Protein 7CHU (pdb70)

Secondary structure (DSSP, 8-state):
--EEPPPBSSTHHHHHH-SSPPTTEEEEB-SSGGGTTEEEEEETTEEEEEEE--GGGHHHHHHHHHHHGGG-EEGGGGT---EEEEE-HHHHHHHHHTS---SBT-TT--EEEEE-SEEEEE-S-EEE-SSSEEEEESSTTTEEEEE---SS-EEEEE--SSTTS-EES-EEEEEEEE-TT-S-EEEEEESEES-EEEEEEEES-SS-SEEEES-EEEEEES-EEES--BGGGTB-SEEEE-TTTS--EEEEEES-EEES-SS-SEEEE-TTSSS--BS-EEES-EEE-S-TTSSSTT--SS-SEEE-SBS-EEES-EEEEESS-SEEE-SSS-EEES-EEEEESS-SEEE-TT--S-EEES-EEE--STT--SB---SS--EEE---TT--EEEEETTEEEEEETTEEEEEES-EEETTEEEESSTTS-EEEEEE-SSTTTSEEEEEE---SSTTEEEPPEEEEEE-SS-EEESS-EEPPPB-GGGPPTTEEEEETTTTEEEEE-TTS-EEEBPB-/--EEPPPBSSTHHHHHH-SS--TTEEEEBSSSGGGTTEEEEEETTEEEEEEE-SSTHHHHHHHHHHHHGGG-EEGGGGT---EEEEE-HHHHHHHHHTS---SBT-TT--EEEEE-SEEEEE-S-EEE-STTEEEEESSTTTEEEEE---SS-EEEEE--SSTTS-EES-EEEEEEEEEEEES-EEEEEESEES-EEEEEEEEEESS-SEEEES-EEEEEES-EEES--BGGGTB-SEEEE-TTTS--EEEEEES-EEES-SS-SEEEE-TTSSS--B--EEES-EEE-S-TTSSSTT--SS-SEEE-SBS-EEES-EEEEESS-SEEE-SSS-EEES-EEEEESS-SEEE-TT--S-EEES-EEE-PPTT--SB---SS--EEE---TT--EEEEETTEEEEEETTEEEEEES-EEETTEEEES-TTS-EEEEEE-SSTTTSEEEEEE---SSTTEEEPPEEEEEEETTEEEESS-EEPPPB-STTPPTTEEEEETTTTEEEEE-TTS-EEEBPB-/--EEPPPBS-SHHHHHH-SS--TTEEEEB-SSGGGTT-EEEEETTEEEE-SS---SHHHHHHHHHHHHGGG-EEGGGGT---EEEEE-HHHHHHHHHTS---SBT-TT--EEEEE-SEEEEE-S-EEE-STTEEEEESSTTTEEEEE---SS-EEEEE--SSTTS-EES-EEEEEEEE-TT-S-EEEEEESEES-EEEEEEEES-SS-SEEEES-EEEEEES-EEES--BGGGTB-SEEEE-TTTS--EEEEEES-EEES-SS-SEEEE-TTSSS--B--EEES-EEE-S-TT-SSTT--SS-SEEE-SBS-EEES-EEEEESS-SEEE-SSS-EEES-EEEEESS-SEEE-TT--S-EEES-EEE--STT--SB---SS--EEE---TT--EEEEETTEEEEEETTEEEEEES-EEETTEEEESSTTS-EEEEEE-SSTTTSEEEEEE---SSTTEEEPPEEEEEEETTEEEESS-EEPPPB-GGGPPTTEEEEETTTTEEEEE-TTS-EEEBPB-

Solvent-accessible surface area: 47754 Å² total; per-residue (Å²): 195,70,117,28,23,84,24,15,46,39,101,75,46,3,67,115,72,42,107,120,26,106,109,0,2,3,0,0,0,16,99,45,60,150,32,22,7,0,0,17,21,40,27,134,43,99,45,37,49,1,8,40,6,19,43,149,2,3,66,56,0,41,85,24,1,37,36,24,71,41,50,26,33,7,0,98,60,75,46,7,134,16,77,23,109,50,73,1,10,108,12,0,33,69,0,5,93,47,10,117,11,50,33,65,65,13,50,13,57,9,6,31,0,17,0,8,50,4,25,4,58,0,53,61,71,0,32,0,43,85,0,6,2,17,0,20,1,2,6,8,6,0,0,2,0,42,0,55,5,88,112,18,53,10,0,0,38,0,22,3,83,64,80,97,54,34,0,7,17,0,0,0,22,20,0,13,0,18,0,79,103,40,45,0,20,0,0,11,0,63,30,0,10,10,0,14,4,33,9,0,0,0,28,72,0,30,15,12,0,0,39,0,23,10,0,69,19,0,7,0,20,0,0,19,0,4,35,0,5,35,65,100,152,77,57,1,0,0,21,0,47,0,0,108,63,34,21,0,30,8,0,0,0,8,2,0,8,0,44,18,3,38,3,1,5,0,47,0,17,8,111,19,39,191,117,67,0,10,17,0,0,0,6,0,0,10,0,28,5,77,25,85,101,49,48,78,45,96,9,31,101,10,12,12,0,39,0,3,1,28,14,1,0,0,4,4,0,25,0,36,3,1,23,26,8,0,0,56,1,98,8,50,23,0,0,1,0,0,0,1,0,77,36,3,50,9,51,0,0,24,6,40,52,102,3,69,11,0,0,4,2,0,0,0,0,42,116,44,3,118,81,72,16,1,11,21,53,35,110,44,40,8,2,13,0,0,0,5,49,66,14,36,4,7,0,0,3,63,42,4,4,1,0,26,3,46,43,53,0,0,2,0,2,0,0,15,65,46,58,87,68,40,30,0,10,84,0,104,34,4,0,0,0,1,19,0,0,16,58,64,118,30,0,0,3,0,3,0,6,96,44,51,61,84,90,82,25,97,24,113,28,68,52,0,5,12,0,0,37,56,0,14,36,4,58,22,4,5,16,9,58,47,25,73,27,106,59,9,64,69,12,0,3,1,0,6,53,90,60,58,101,4,22,0,27,22,59,109,32,67,51,53,63,3,34,48,106,181,22,134,18,17,81,24,13,46,35,98,77,44,2,73,110,69,36,98,112,30,108,99,0,4,3,0,0,0,44,107,34,60,168,70,22,0,2,0,23,19,43,50,133,60,113,49,51,54,4,3,50,5,72,69,47,34,0,6,61,0,13,75,54,3,14,26,24,65,41,53,16,33,6,0,55,62,70,47,6,120,10,72,24,112,55,73,1,10,108,14,0,38,68,0,10,100,51,19,119,15,46,29,55,58,16,43,13,50,8,5,30,0,12,0,3,40,5,25,0,55,0,52,58,79,0,30,0,53,70,0,4,3,18,0,20,3,2,7,8,8,0,0,2,0,45,0,53,4,91,110,18,56,12,0,0,34,0,24,2,56,72,77,89,69,35,0,10,13,0,0,0,18,23,0,12,0,17,0,76,103,35,37,0,19,0,0,12,0,66,32,0,9,10,0,16,4,36,8,0,1,0,32,70,0,28,9,11,0,0,38,0,25,11,0,69,16,0,7,0,19,0,0,21,0,4,29,0,4,42,70,102,115,72,49,2,0,0,19,0,46,0,0,109,64,40,23,0,29,9,0,0,0,9,3,0,9,0,46,17,3,47,3,1,5,0,44,0,17,6,109,20,32,187,98,69,1,10,18,1,0,0,8,0,0,12,0,28,5,68,23,85,98,52,44,76,48,102,7,32,101,10,12,11,0,37,0,4,1,30,12,1,0,0,6,7,0,29,0,35,4,1,23,27,7,0,0,57,0,100,8,49,22,0,0,1,4,0,0,1,0,77,40,4,51,9,49,0,1,23,6,36,53,104,3,69,9,1,0,3,1,0,1,1,0,42,112,46,4,121,82,71,16,1,11,21,52,33,111,43,38,9,2,13,0,1,3,5,53,67,12,36,3,8,0,0,3,60,45,4,4,1,0,26,6,49,45,53,0,0,1,0,4,0,0,14,63,47,60,85,72,36,29,0,12,80,1,100,38,3,0,0,0,1,14,0,1,17,57,61,124,33,0,0,2,0,1,0,6,97,48,52,61,83,82,78,27,101,24,111,29,64,50,0,5,13,0,1,42,60,0,14,39,2,60,20,3,7,14,9,56,47,23,73,26,104,57,9,68,64,13,0,2,1,0,7,54,91,52,52,101,3,20,2,22,32,66,112,32,60,58,66,72,4,33,40,119,174,59,138,24,37,74,25,14,44,38,87,81,46,2,68,110,76,46,98,119,29,120,98,0,16,0,0,0,0,15,79,35,31,81,45,0,1,8,4,26,54,39,41,128,51,114,41,59,116,24,101,156,29,19,21,0,0,1,3,8,1,16,25,52,1,37,20,20,83,51,41,18,32,6,0,94,63,71,48,7,132,16,73,27,115,56,72,1,10,108,11,0,33,70,0,8,94,50,14,117,12,50,37,58,64,14,49,15,53,8,6,29,0,12,0,8,52,4,26,3,60,0,51,59,72,0,31,0,42,76,0,5,3,13,0,20,3,5,8,8,7,0,0,2,0,52,0,53,5,91,111,17,54,11,0,0,35,0,18,3,81,67,68,87,65,31,0,11,16,0,0,0,16,17,0,14,0,18,0,76,100,36,43,0,20,0,0,10,1,54,28,0,9,10,0,18,3,38,9,1,1,0,31,74,0,25,8,10,0,0,38,0,26,9,0,66,18,0,7,0,19,0,0,20,0,3,34,0,4,40,66,104,105,70,51,2,0,0,19,0,48,0,0,112,62,43,23,0,30,9,0,0,0,9,2,0,9,0,44,18,3,45,3,1,4,0,46,0,16,7,111,19,30,187,97,68,1,11,17,0,0,0,6,0,0,11,0,31,5,79,24,88,96,50,46,80,44,98,8,32,99,11,11,12,0,39,0,4,0,28,12,1,0,0,6,4,0,28,0,39,4,1,24,24,7,0,0,52,1,97,9,49,24,0,0,2,3,0,0,1,0,78,38,4,52,10,49,0,1,24,6,37,52,102,3,65,11,2,2,4,1,0,0,0,0,43,114,42,2,117,82,69,14,1,10,22,48,29,110,43,38,8,2,12,0,1,0,4,51,66,10,35,3,6,0,0,4,54,45,4,4,1,0,26,5,49,42,54,0,0,2,0,4,0,0,16,62,49,62,78,78,34,27,0,11,83,0,106,38,6,0,0,0,1,19,0,2,21,62,58,121,34,0,0,3,0,2,0,6,97,48,47,57,82,86,80,42,87,19,118,29,69,53,0,5,14,0,0,41,61,0,14,40,2,62,20,4,6,14,8,57,46,24,75,24,107,63,8,57,76,15,0,4,1,0,6,50,94,58,57,98,4,19,1,23,22,57,100,29,73,55,62,60,4,37,44,115

Sequence (1551 aa):
KTRWLNPVATFADIATTYPNPQHGDTVMVTDDGENSGSVYRYENGQWNLTQKHNDLAIADVQNKIGILKTIAVNVKEFGTKGDGVTDDTVAIQNAINSIVSSLNNASGQGGIVYFPTGTYKVTSKITINKSNIRLVGAGMSATCIKSTITNGNPVFEFVPSDTAQRLCFVGIEKMCIDGQNNDCIGVSLKKISLGRFLDFGVRYCANHGLYIEEVWDTNIIGLYNTDNGDLARNKHGVYIYNGTSDNSNRLLFIACHFEANNGSHVYFDSTGNRRRNGNNQFIGCKFHGKDPSALPGNNPNTPHMYLDGDVTYVMNCYFYQCNNDFIKVKGDRNKIIGCDFYNCTGYFVNLTGTSMLNVIDGCSGQYFGSGLAPFNNPTNENFFCSDFIGENRKLGWNRSYILDQGGRLALFQNVYRSGANFIQPKGTNASFGIQIADNTVDGVAFVGANASGTDNSNVTLTTLLNVTLDGIKPKVPITFTPVTASSTLNNSLFVDSADNKLKFKDNTGTVKIVTLTKTRWLNPVATFADIATTYPNPQHGDTVMVTDDGENSGSVYRYENGQWNLTQKHNDLAIADVQNKIGILKTIAVNVKEFGTKGDGVTDDTVAIQNAINSIVSSLNNASGQGGIVYFPTGTYKVTSKITINKSNIRLVGAGMSATCIKSTITNGNPVFEFVPSDTAQRLCFVGIEKMCIDGQNNDCIGVSLKKISLGRFLDFGVRYCANHGLYIEEVWDTNIIGLYNTDNGDLARNKHGVYIYNGTSDNSNRLLFIACHFEANNGSHVYFDSTGNRRRNGNNQFIGCKFHGKDPSALPGNNPNTPHMYLDGDVTYVMNCYFYQCNNDFIKVKGDRNKIIGCDFYNCTGYFVNLTGTSMLNVIDGCSGQYFGSGLAPFNNPTNENFFCSDFIGENRKLGWNRSYILDQGGRLALFQNVYRSGANFIQPKGTNASFGIQIADNTVDGVAFVGANASGTDNSNVTLTTLLNVTLDGIKPKVPITFTPVTASSTLNNSLFVDSADNKLKFKDNTGTVKIVTLTKTRWLNPVATFADIATTYPNPQHGDTVMVTDDGENSGSVYRYENGQWNLTQKHNDLAIADVQNKIGILKTIAVNVKEFGTKGDGVTDDTVAIQNAINSIVSSLNNASGQGGIVYFPTGTYKVTSKITINKSNIRLVGAGMSATCIKSTITNGNPVFEFVPSDTAQRLCFVGIEKMCIDGQNNDCIGVSLKKISLGRFLDFGVRYCANHGLYIEEVWDTNIIGLYNTDNGDLARNKHGVYIYNGTSDNSNRLLFIACHFEANNGSHVYFDSTGNRRRNGNNQFIGCKFHGKDPSALPGNNPNTPHMYLDGDVTYVMNCYFYQCNNDFIKVKGDRNKIIGCDFYNCTGYFVNLTGTSMLNVIDGCSGQYFGSGLAPFNNPTNENFFCSDFIGENRKLGWNRSYILDQGGRLALFQNVYRSGANFIQPKGTNASFGIQIADNTVDGVAFVGANASGTDNSNVTLTTLLNVTLDGIKPKVPITFTPVTASSTLNNSLFVDSADNKLKFKDNTGTVKIVTLT

CATH classification: 2.160.20.10

B-factor: mean 23.27, std 11.7, range [5.63, 89.53]

InterPro domains:
  IPR011050 Pectin lyase fold/virulence factor [SSF51126] (277-668)
  IPR012334 Pectin lyase fold [G3DSA:2.160.20.10] (277-721)
  IPR024535 Rhamnogalacturonase A/B/Epimerase-like, pectate lyase domain [PF12708] (279-363)

Radius of gyration: 38.85 Å; Cα contacts (8 Å, |Δi|>4): 5286; chains: 3; bounding box: 82×87×131 Å

Structure (mmCIF, N/CA/C/O backbone):
data_7CHU
#
_entry.id   7CHU
#
_cell.length_a   63.842
_cell.length_b   150.808
_cell.length_c   84.707
_cell.angle_alpha   90.000
_cell.angle_beta   95.140
_cell.angle_gamma   90.000
#
_symmetry.space_group_name_H-M   'P 1 21 1'
#
loop_
_entity.id
_entity.type
_entity.pdbx_description
1 polymer 'Putative pectin lyase'
2 water water
#
loop_
_atom_site.group_PDB
_atom_site.id
_atom_site.type_symbol
_atom_site.label_atom_id
_atom_site.label_alt_id
_atom_site.label_comp_id
_atom_site.label_asym_id
_atom_site.label_entity_id
_atom_site.label_seq_id
_atom_site.pdbx_PDB_ins_code
_atom_site.Cartn_x
_atom_site.Cartn_y
_atom_site.Cartn_z
_atom_site.occupancy
_atom_site.B_iso_or_equiv
_atom_site.auth_seq_id
_atom_site.auth_comp_id
_atom_site.auth_asym_id
_atom_site.auth_atom_id
_atom_site.pdbx_PDB_model_num
ATOM 1 N N . LYS A 1 3 ? 63.272 31.611 66.387 1.00 52.57 3 LYS A N 1
ATOM 2 C CA . LYS A 1 3 ? 63.842 32.818 66.975 1.00 54.41 3 LYS A CA 1
ATOM 3 C C . LYS A 1 3 ? 62.971 33.338 68.106 1.00 53.79 3 LYS A C 1
ATOM 4 O O . LYS A 1 3 ? 63.475 33.945 69.054 1.00 58.08 3 LYS A O 1
ATOM 10 N N . THR A 1 4 ? 61.658 33.127 67.996 1.00 53.78 4 THR A N 1
ATOM 11 C CA . THR A 1 4 ? 60.717 33.544 69.030 1.00 54.30 4 THR A CA 1
ATOM 12 C C . THR A 1 4 ? 59.696 32.438 69.260 1.00 54.71 4 THR A C 1
ATOM 13 O O . THR A 1 4 ? 59.190 31.836 68.303 1.00 53.83 4 THR A O 1
ATOM 17 N N . ARG A 1 5 ? 59.401 32.173 70.536 1.00 47.02 5 ARG A N 1
ATOM 18 C CA . ARG A 1 5 ? 58.402 31.176 70.926 1.00 47.87 5 ARG A CA 1
ATOM 19 C C . ARG A 1 5 ? 57.583 31.744 72.084 1.00 45.03 5 ARG A C 1
ATOM 20 O O . ARG A 1 5 ? 58.053 31.805 73.226 1.00 44.75 5 ARG A O 1
ATOM 28 N N . TRP A 1 6 ? 56.356 32.159 71.782 1.00 38.12 6 TRP A N 1
ATOM 29 C CA . TRP A 1 6 ? 55.494 32.764 72.786 1.00 37.28 6 TRP A CA 1
ATOM 30 C C . TRP A 1 6 ? 54.961 31.700 73.742 1.00 41.12 6 TRP A C 1
ATOM 31 O O . TRP A 1 6 ? 54.365 30.704 73.317 1.00 41.27 6 TRP A O 1
ATOM 42 N N . LEU A 1 7 ? 55.172 31.904 75.034 1.00 40.68 7 LEU A N 1
ATOM 43 C CA . LEU A 1 7 ? 54.597 31.001 76.019 1.00 43.68 7 LEU A CA 1
ATOM 44 C C . LEU A 1 7 ? 53.360 31.638 76.652 1.00 41.00 7 LEU A C 1
ATOM 45 O O . LEU A 1 7 ? 53.060 32.819 76.440 1.00 37.47 7 LEU A O 1
ATOM 50 N N . ASN A 1 8 ? 52.624 30.828 77.418 1.00 40.09 8 ASN A N 1
ATOM 51 C CA . ASN A 1 8 ? 51.449 31.344 78.108 1.00 38.93 8 ASN A CA 1
ATOM 52 C C . ASN A 1 8 ? 51.875 32.403 79.118 1.00 37.01 8 ASN A C 1
ATOM 53 O O . ASN A 1 8 ? 52.900 32.241 79.795 1.00 40.02 8 ASN A O 1
ATOM 58 N N . PRO A 1 9 ? 51.130 33.497 79.236 1.00 33.26 9 PRO A N 1
ATOM 59 C CA . PRO A 1 9 ? 51.515 34.553 80.176 1.00 34.87 9 PRO A CA 1
ATOM 60 C C . PRO A 1 9 ? 51.498 34.041 81.605 1.00 38.95 9 PRO A C 1
ATOM 61 O O . PRO A 1 9 ? 50.913 33.002 81.910 1.00 45.04 9 PRO A O 1
ATOM 65 N N . VAL A 1 10 ? 52.149 34.801 82.486 1.00 38.84 10 VAL A N 1
ATOM 66 C CA . VAL A 1 10 ? 52.136 34.560 83.921 1.00 43.55 10 VAL A CA 1
ATOM 67 C C . VAL A 1 10 ? 51.774 35.875 84.594 1.00 46.18 10 VAL A C 1
ATOM 68 O O . VAL A 1 10 ? 51.715 36.925 83.953 1.00 37.53 10 VAL A O 1
ATOM 72 N N . ALA A 1 11 ? 51.510 35.803 85.904 1.00 45.69 11 ALA A N 1
ATOM 73 C CA . ALA A 1 11 ? 51.015 36.971 86.631 1.00 50.18 11 ALA A CA 1
ATOM 74 C C . ALA A 1 11 ? 52.134 37.945 86.988 1.00 49.27 11 ALA A C 1
ATOM 75 O O . ALA A 1 11 ? 51.976 39.160 86.836 1.00 46.61 11 ALA A O 1
ATOM 77 N N . THR A 1 12 ? 53.255 37.439 87.499 1.00 51.11 12 THR A N 1
ATOM 78 C CA . THR A 1 12 ? 54.329 38.269 88.025 1.00 49.62 12 THR A CA 1
ATOM 79 C C . THR A 1 12 ? 55.661 37.818 87.454 1.00 48.44 12 THR A C 1
ATOM 80 O O . THR A 1 12 ? 55.815 36.691 86.974 1.00 51.25 12 THR A O 1
ATOM 84 N N . PHE A 1 13 ? 56.637 38.723 87.538 1.00 47.66 13 PHE A N 1
ATOM 85 C CA . PHE A 1 13 ? 57.979 38.395 87.079 1.00 50.64 13 PHE A CA 1
ATOM 86 C C . PHE A 1 13 ? 58.513 37.164 87.798 1.00 54.30 13 PHE A C 1
ATOM 87 O O . PHE A 1 13 ? 59.112 36.280 87.173 1.00 48.33 13 PHE A O 1
ATOM 95 N N . ALA A 1 14 ? 58.268 37.075 89.110 1.00 53.45 14 ALA A N 1
ATOM 96 C CA . ALA A 1 14 ? 58.730 35.930 89.888 1.00 52.75 14 ALA A CA 1
ATOM 97 C C . ALA A 1 14 ? 58.127 34.616 89.395 1.00 56.82 14 ALA A C 1
ATOM 98 O O . ALA A 1 14 ? 58.764 33.562 89.522 1.00 55.44 14 ALA A O 1
ATOM 100 N N . ASP A 1 15 ? 56.913 34.648 88.829 1.00 55.78 15 ASP A N 1
ATOM 101 C CA . ASP A 1 15 ? 56.291 33.418 88.338 1.00 54.23 15 ASP A CA 1
ATOM 102 C C . ASP A 1 15 ? 56.933 32.891 87.060 1.00 53.37 15 ASP A C 1
ATOM 103 O O . ASP A 1 15 ? 56.614 31.770 86.648 1.00 53.47 15 ASP A O 1
ATOM 108 N N . ILE A 1 16 ? 57.819 33.662 86.428 1.00 54.46 16 ILE A N 1
ATOM 109 C CA . ILE A 1 16 ? 58.468 33.204 85.205 1.00 46.81 16 ILE A CA 1
ATOM 110 C C . ILE A 1 16 ? 59.346 31.993 85.486 1.00 51.65 16 ILE A C 1
ATOM 111 O O . ILE A 1 16 ? 59.307 30.996 84.754 1.00 50.30 16 ILE A O 1
ATOM 116 N N . ALA A 1 17 ? 60.170 32.075 86.540 1.00 56.82 17 ALA A N 1
ATOM 117 C CA . ALA A 1 17 ? 61.101 30.995 86.872 1.00 56.74 17 ALA A CA 1
ATOM 118 C C . ALA A 1 17 ? 60.367 29.744 87.341 1.00 56.24 17 ALA A C 1
ATOM 119 O O . ALA A 1 17 ? 60.733 28.622 86.967 1.00 57.64 17 ALA A O 1
ATOM 121 N N . THR A 1 18 ? 59.324 29.919 88.152 1.00 51.88 18 THR A N 1
ATOM 122 C CA . THR A 1 18 ? 58.591 28.777 88.678 1.00 57.10 18 THR A CA 1
ATOM 123 C C . THR A 1 18 ? 57.724 28.095 87.622 1.00 57.20 18 THR A C 1
ATOM 124 O O . THR A 1 18 ? 57.482 26.887 87.729 1.00 62.23 18 THR A O 1
ATOM 128 N N . THR A 1 19 ? 57.261 28.821 86.599 1.00 53.23 19 THR A N 1
ATOM 129 C CA . THR A 1 19 ? 56.399 28.204 85.596 1.00 50.57 19 THR A CA 1
ATOM 130 C C . THR A 1 19 ? 57.197 27.557 84.472 1.00 52.25 19 THR A C 1
ATOM 131 O O . THR A 1 19 ? 56.779 26.529 83.920 1.00 50.84 19 THR A O 1
ATOM 135 N N . TYR A 1 20 ? 58.343 28.135 84.117 1.00 54.01 20 TYR A N 1
ATOM 136 C CA . TYR A 1 20 ? 59.197 27.586 83.069 1.00 56.84 20 TYR A CA 1
ATOM 137 C C . TYR A 1 20 ? 60.615 27.499 83.611 1.00 62.65 20 TYR A C 1
ATOM 138 O O . TYR A 1 20 ? 61.410 28.437 83.456 1.00 60.65 20 TYR A O 1
ATOM 147 N N . PRO A 1 21 ? 60.970 26.377 84.250 1.00 70.25 21 PRO A N 1
ATOM 148 C CA . PRO A 1 21 ? 62.343 26.219 84.745 1.00 69.64 21 PRO A CA 1
ATOM 149 C C . PRO A 1 21 ? 63.319 25.899 83.641 1.00 70.53 21 PRO A C 1
ATOM 150 O O . PRO A 1 21 ? 64.524 25.962 83.856 1.00 73.81 21 PRO A O 1
ATOM 154 N N . ASN A 1 22 ? 62.824 25.580 82.462 1.00 72.70 22 ASN A N 1
ATOM 155 C CA . ASN A 1 22 ? 63.606 25.026 81.355 1.00 72.24 22 ASN A CA 1
ATOM 156 C C . ASN A 1 22 ? 63.544 25.929 80.127 1.00 68.98 22 ASN A C 1
ATOM 157 O O . ASN A 1 22 ? 63.243 25.467 79.022 1.00 69.03 22 ASN A O 1
ATOM 162 N N . PRO A 1 23 ? 63.833 27.228 80.276 1.00 68.39 23 PRO A N 1
ATOM 163 C CA . PRO A 1 23 ? 63.583 28.146 79.159 1.00 67.40 23 PRO A CA 1
ATOM 164 C C . PRO A 1 23 ? 64.616 27.974 78.055 1.00 69.44 23 PRO A C 1
ATOM 165 O O . PRO A 1 23 ? 65.816 27.836 78.310 1.00 71.15 23 PRO A O 1
ATOM 169 N N . GLN A 1 24 ? 64.130 27.965 76.819 1.00 69.08 24 GLN A N 1
ATOM 170 C CA . GLN A 1 24 ? 64.966 27.851 75.634 1.00 65.47 24 GLN A CA 1
ATOM 171 C C . GLN A 1 24 ? 65.258 29.236 75.064 1.00 65.61 24 GLN A C 1
ATOM 172 O O . GLN A 1 24 ? 64.669 30.246 75.469 1.00 65.10 24 GLN A O 1
ATOM 178 N N . HIS A 1 25 ? 66.191 29.279 74.115 1.00 61.59 25 HIS A N 1
ATOM 179 C CA . HIS A 1 25 ? 66.499 30.536 73.449 1.00 62.19 25 HIS A CA 1
ATOM 180 C C . HIS A 1 25 ? 65.318 30.968 72.590 1.00 55.14 25 HIS A C 1
ATOM 181 O O . HIS A 1 25 ? 64.810 30.191 71.774 1.00 58.35 25 HIS A O 1
ATOM 188 N N . GLY A 1 26 ? 64.885 32.213 72.771 1.00 54.76 26 GLY A N 1
ATOM 189 C CA . GLY A 1 26 ? 63.777 32.757 72.023 1.00 56.13 26 GLY A CA 1
ATOM 190 C C . GLY A 1 26 ? 62.443 32.676 72.723 1.00 52.24 26 GLY A C 1
ATOM 191 O O . GLY A 1 26 ? 61.472 33.271 72.234 1.00 46.70 26 GLY A O 1
ATOM 192 N N . ASP A 1 27 ? 62.363 31.960 73.844 1.00 50.58 27 ASP A N 1
ATOM 193 C CA . ASP A 1 27 ? 61.125 31.901 74.605 1.00 49.87 27 ASP A CA 1
ATOM 194 C C . ASP A 1 27 ? 60.721 33.298 75.054 1.00 47.42 27 ASP A C 1
ATOM 195 O O . ASP A 1 27 ? 61.549 34.078 75.537 1.00 46.95 27 ASP A O 1
ATOM 200 N N . THR A 1 28 ? 59.439 33.613 74.882 1.00 44.11 28 THR A N 1
ATOM 201 C CA . THR A 1 28 ? 58.916 34.948 75.124 1.00 40.58 28 THR A CA 1
ATOM 202 C C . THR A 1 28 ? 57.635 34.822 75.934 1.00 39.75 28 THR A C 1
ATOM 203 O O . THR A 1 28 ? 56.756 34.021 75.591 1.00 40.36 28 THR A O 1
ATOM 207 N N . VAL A 1 29 ? 57.556 35.572 77.035 1.00 36.57 29 VAL A N 1
ATOM 208 C CA . VAL A 1 29 ? 56.409 35.539 77.936 1.00 36.59 29 VAL A CA 1
ATOM 209 C C . VAL A 1 29 ? 56.105 36.955 78.388 1.00 37.18 29 VAL A C 1
ATOM 210 O O . VAL A 1 29 ? 57.016 37.763 78.605 1.00 38.51 29 VAL A O 1
ATOM 214 N N . MET A 1 30 ? 54.817 37.246 78.537 1.00 29.93 30 MET A N 1
ATOM 215 C CA . MET A 1 30 ? 54.358 38.490 79.130 1.00 33.37 30 MET A CA 1
ATOM 216 C C . MET A 1 30 ? 53.905 38.214 80.555 1.00 34.10 30 MET A C 1
ATOM 217 O O . MET A 1 30 ? 53.294 37.176 80.831 1.00 29.32 30 MET A O 1
ATOM 222 N N . VAL A 1 31 ? 54.189 39.141 81.459 1.00 36.56 31 VAL A N 1
ATOM 223 C CA . VAL A 1 31 ? 53.601 39.087 82.785 1.00 44.31 31 VAL A CA 1
ATOM 224 C C . VAL A 1 31 ? 52.530 40.168 82.865 1.00 42.71 31 VAL A C 1
ATOM 225 O O . VAL A 1 31 ? 52.714 41.287 82.364 1.00 38.50 31 VAL A O 1
ATOM 229 N N . THR A 1 32 ? 51.383 39.803 83.438 1.00 44.13 32 THR A N 1
ATOM 230 C CA . THR A 1 32 ? 50.132 40.502 83.199 1.00 45.75 32 THR A CA 1
ATOM 231 C C . THR A 1 32 ? 49.493 41.133 84.429 1.00 47.73 32 THR A C 1
ATOM 232 O O . THR A 1 32 ? 48.669 42.037 84.266 1.00 44.03 32 THR A O 1
ATOM 236 N N . ASP A 1 33 ? 49.831 40.689 85.637 1.00 49.55 33 ASP A N 1
ATOM 237 C CA . ASP A 1 33 ? 49.289 41.243 86.877 1.00 53.23 33 ASP A CA 1
ATOM 238 C C . ASP A 1 33 ? 50.407 41.461 87.886 1.00 53.79 33 ASP A C 1
ATOM 239 O O . ASP A 1 33 ? 50.382 40.952 89.008 1.00 56.29 33 ASP A O 1
ATOM 244 N N . ASP A 1 34 ? 51.421 42.222 87.472 1.00 55.00 34 ASP A N 1
ATOM 245 C CA . ASP A 1 34 ? 52.567 42.570 88.302 1.00 51.16 34 ASP A CA 1
ATOM 246 C C . ASP A 1 34 ? 52.527 44.036 88.724 1.00 51.81 34 ASP A C 1
ATOM 247 O O . ASP A 1 34 ? 53.570 44.620 89.029 1.00 53.71 34 ASP A O 1
ATOM 252 N N . GLY A 1 35 ? 51.344 44.648 88.726 1.00 53.20 35 GLY A N 1
ATOM 253 C CA . GLY A 1 35 ? 51.193 46.027 89.156 1.00 55.08 35 GLY A CA 1
ATOM 254 C C . GLY A 1 35 ? 51.653 47.046 88.137 1.00 56.41 35 GLY A C 1
ATOM 255 O O . GLY A 1 35 ? 51.118 47.108 87.028 1.00 59.32 35 GLY A O 1
ATOM 256 N N . GLU A 1 36 ? 52.635 47.868 88.523 1.00 62.45 36 GLU A N 1
ATOM 257 C CA . GLU A 1 36 ? 53.296 48.761 87.576 1.00 62.03 36 GLU A CA 1
ATOM 258 C C . GLU A 1 36 ? 53.912 47.994 86.416 1.00 61.49 36 GLU A C 1
ATOM 259 O O . GLU A 1 36 ? 53.894 48.468 85.270 1.00 62.36 36 GLU A O 1
ATOM 265 N N . ASN A 1 37 ? 54.462 46.819 86.692 1.00 56.57 37 ASN A N 1
ATOM 266 C CA . ASN A 1 37 ? 55.172 46.080 85.665 1.00 53.14 37 ASN A CA 1
ATOM 267 C C . ASN A 1 37 ? 54.250 45.257 84.769 1.00 48.62 37 ASN A C 1
ATOM 268 O O . ASN A 1 37 ? 54.750 44.507 83.926 1.00 42.29 37 ASN A O 1
ATOM 273 N N . SER A 1 38 ? 52.932 45.370 84.912 1.00 47.75 38 SER A N 1
ATOM 274 C CA . SER A 1 38 ? 52.046 44.623 84.030 1.00 46.69 38 SER A CA 1
ATOM 275 C C . SER A 1 38 ? 52.278 45.043 82.583 1.00 41.64 38 SER A C 1
ATOM 276 O O . SER A 1 38 ? 52.536 46.215 82.291 1.00 40.72 38 SER A O 1
ATOM 279 N N . GLY A 1 39 ? 52.217 44.067 81.677 1.00 41.50 39 GLY A N 1
ATOM 280 C CA . GLY A 1 39 ? 52.467 44.296 80.267 1.00 38.00 39 GLY A CA 1
ATOM 281 C C . GLY A 1 39 ? 53.904 44.107 79.835 1.00 35.50 39 GLY A C 1
ATOM 282 O O . GLY A 1 39 ? 54.176 44.100 78.631 1.00 31.39 39 GLY A O 1
ATOM 283 N N . SER A 1 40 ? 54.829 43.935 80.775 1.00 38.66 40 SER A N 1
ATOM 284 C CA . SER A 1 40 ? 56.220 43.705 80.419 1.00 34.28 40 SER A CA 1
ATOM 285 C C . SER A 1 40 ? 56.374 42.353 79.741 1.00 35.62 40 SER A C 1
ATOM 286 O O . SER A 1 40 ? 55.732 41.369 80.125 1.00 34.31 40 SER A O 1
ATOM 289 N N . VAL A 1 41 ? 57.212 42.324 78.705 1.00 33.27 41 VAL A N 1
ATOM 290 C CA . VAL A 1 41 ? 57.452 41.142 77.887 1.00 35.00 41 VAL A CA 1
ATOM 291 C C . VAL A 1 41 ? 58.931 40.797 78.018 1.00 42.20 41 VAL A C 1
ATOM 292 O O . VAL A 1 41 ? 59.796 41.660 77.817 1.00 42.46 41 VAL A O 1
ATOM 296 N N . TYR A 1 42 ? 59.222 39.549 78.374 1.00 42.09 42 TYR A N 1
ATOM 297 C CA . TYR A 1 42 ? 60.587 39.117 78.627 1.00 47.27 42 TYR A CA 1
ATOM 298 C C . TYR A 1 42 ? 60.965 38.051 77.614 1.00 46.76 42 TYR A C 1
ATOM 299 O O . TYR A 1 42 ? 60.141 37.206 77.242 1.00 41.99 42 TYR A O 1
ATOM 308 N N . ARG A 1 43 ? 62.205 38.117 77.144 1.00 46.21 43 ARG A N 1
ATOM 309 C CA . ARG A 1 43 ? 62.722 37.163 76.177 1.00 45.98 43 ARG A CA 1
ATOM 310 C C . ARG A 1 43 ? 63.958 36.499 76.757 1.00 52.00 43 ARG A C 1
ATOM 311 O O . ARG A 1 43 ? 64.858 37.185 77.251 1.00 49.04 43 ARG A O 1
ATOM 319 N N . TYR A 1 44 ? 63.995 35.172 76.707 1.00 51.81 44 TYR A N 1
ATOM 320 C CA . TYR A 1 44 ? 65.130 34.435 77.254 1.00 60.15 44 TYR A CA 1
ATOM 321 C C . TYR A 1 44 ? 66.242 34.458 76.217 1.00 60.83 44 TYR A C 1
ATOM 322 O O . TYR A 1 44 ? 66.225 33.692 75.249 1.00 57.77 44 TYR A O 1
ATOM 331 N N . GLU A 1 45 ? 67.205 35.354 76.416 1.00 61.94 45 GLU A N 1
ATOM 332 C CA . GLU A 1 45 ? 68.350 35.505 75.533 1.00 67.57 45 GLU A CA 1
ATOM 333 C C . GLU A 1 45 ? 69.599 35.012 76.247 1.00 72.60 45 GLU A C 1
ATOM 334 O O . GLU A 1 45 ? 69.805 35.306 77.431 1.00 69.36 45 GLU A O 1
ATOM 340 N N . ASN A 1 46 ? 70.426 34.258 75.517 1.00 74.60 46 ASN A N 1
ATOM 341 C CA . ASN A 1 46 ? 71.647 33.662 76.056 1.00 77.15 46 ASN A CA 1
ATOM 342 C C . ASN A 1 46 ? 71.350 32.840 77.307 1.00 75.18 46 ASN A C 1
ATOM 343 O O . ASN A 1 46 ? 71.124 31.627 77.216 1.00 74.86 46 ASN A O 1
ATOM 348 N N . GLY A 1 47 ? 71.339 33.488 78.477 1.00 70.91 47 GLY A N 1
ATOM 349 C CA . GLY A 1 47 ? 71.082 32.779 79.719 1.00 72.78 47 GLY A CA 1
ATOM 350 C C . GLY A 1 47 ? 70.276 33.520 80.774 1.00 73.44 47 GLY A C 1
ATOM 351 O O . GLY A 1 47 ? 70.182 33.059 81.916 1.00 70.37 47 GLY A O 1
ATOM 352 N N . GLN A 1 48 ? 69.698 34.665 80.420 1.00 71.32 48 GLN A N 1
ATOM 353 C CA . GLN A 1 48 ? 68.833 35.430 81.307 1.00 66.88 48 GLN A CA 1
ATOM 354 C C . GLN A 1 48 ? 67.471 35.627 80.650 1.00 65.09 48 GLN A C 1
ATOM 355 O O . GLN A 1 48 ? 67.301 35.452 79.439 1.00 62.75 48 GLN A O 1
ATOM 361 N N . TRP A 1 49 ? 66.497 36.012 81.467 1.00 59.32 49 TRP A N 1
ATOM 362 C CA . TRP A 1 49 ? 65.266 36.613 80.973 1.00 58.16 49 TRP A CA 1
ATOM 363 C C . TRP A 1 49 ? 65.499 38.113 80.833 1.00 55.31 49 TRP A C 1
ATOM 364 O O . TRP A 1 49 ? 65.841 38.786 81.811 1.00 54.03 49 TRP A O 1
ATOM 375 N N . ASN A 1 50 ? 65.330 38.637 79.624 1.00 53.24 50 ASN A N 1
ATOM 376 C CA . ASN A 1 50 ? 65.612 40.037 79.337 1.00 54.25 50 ASN A CA 1
ATOM 377 C C . ASN A 1 50 ? 64.317 40.755 78.991 1.00 51.39 50 ASN A C 1
ATOM 378 O O . ASN A 1 50 ? 63.560 40.290 78.133 1.00 48.09 50 ASN A O 1
ATOM 383 N N . LEU A 1 51 ? 64.070 41.885 79.650 1.00 45.80 51 LEU A N 1
ATOM 384 C CA . LEU A 1 51 ? 62.943 42.730 79.280 1.00 47.74 51 LEU A CA 1
ATOM 385 C C . LEU A 1 51 ? 63.180 43.306 77.890 1.00 48.27 51 LEU A C 1
ATOM 386 O O . LEU A 1 51 ? 64.170 44.006 77.665 1.00 52.66 51 LEU A O 1
ATOM 391 N N . THR A 1 52 ? 62.285 43.009 76.954 1.00 48.88 52 THR A N 1
ATOM 392 C CA . THR A 1 52 ? 62.408 43.509 75.586 1.00 47.01 52 THR A CA 1
ATOM 393 C C . THR A 1 52 ? 61.265 44.416 75.158 1.00 49.07 52 THR A C 1
ATOM 394 O O . THR A 1 52 ? 61.489 45.342 74.367 1.00 46.13 52 THR A O 1
ATOM 398 N N . GLN A 1 53 ? 60.041 44.175 75.630 1.00 40.35 53 GLN A N 1
ATOM 399 C CA . GLN A 1 53 ? 58.895 44.947 75.165 1.00 42.60 53 GLN A CA 1
ATOM 400 C C . GLN A 1 53 ? 57.976 45.239 76.341 1.00 41.43 53 GLN A C 1
ATOM 401 O O . GLN A 1 53 ? 58.053 44.595 77.390 1.00 36.43 53 GLN A O 1
ATOM 407 N N . LYS A 1 54 ? 57.103 46.230 76.161 1.00 38.30 54 LYS A N 1
ATOM 408 C CA . LYS A 1 54 ? 56.216 46.638 77.243 1.00 38.67 54 LYS A CA 1
ATOM 409 C C . LYS A 1 54 ? 54.985 47.321 76.673 1.00 39.35 54 LYS A C 1
ATOM 410 O O . LYS A 1 54 ? 55.102 48.223 75.841 1.00 38.16 54 LYS A O 1
ATOM 416 N N . HIS A 1 55 ? 53.814 46.897 77.129 1.00 32.60 55 HIS A N 1
ATOM 417 C CA . HIS A 1 55 ? 52.566 47.582 76.829 1.00 37.10 55 HIS A CA 1
ATOM 418 C C . HIS A 1 55 ? 52.195 48.501 77.993 1.00 37.30 55 HIS A C 1
ATOM 419 O O . HIS A 1 55 ? 51.962 48.028 79.112 1.00 39.59 55 HIS A O 1
ATOM 426 N N . ASN A 1 56 ? 52.123 49.809 77.729 1.00 41.53 56 ASN A N 1
ATOM 427 C CA . ASN A 1 56 ? 51.753 50.799 78.739 1.00 43.73 56 ASN A CA 1
ATOM 428 C C . ASN A 1 56 ? 50.280 51.159 78.569 1.00 40.17 56 ASN A C 1
ATOM 429 O O . ASN A 1 56 ? 49.900 51.752 77.549 1.00 42.14 56 ASN A O 1
ATOM 434 N N . ASP A 1 57 ? 49.466 50.821 79.583 1.00 30.54 57 ASP A N 1
ATOM 435 C CA . ASP A 1 57 ? 48.042 51.148 79.579 1.00 34.48 57 ASP A CA 1
ATOM 436 C C . ASP A 1 57 ? 47.811 52.655 79.565 1.00 38.62 57 ASP A C 1
ATOM 437 O O . ASP A 1 57 ? 46.831 53.126 78.969 1.00 36.06 57 ASP A O 1
ATOM 442 N N . LEU A 1 58 ? 48.691 53.431 80.209 1.00 39.03 58 LEU A N 1
ATOM 443 C CA . LEU A 1 58 ? 48.469 54.872 80.277 1.00 43.25 58 LEU A CA 1
ATOM 444 C C . LEU A 1 58 ? 48.882 55.608 79.004 1.00 37.95 58 LEU A C 1
ATOM 445 O O . LEU A 1 58 ? 48.535 56.782 78.855 1.00 41.80 58 LEU A O 1
ATOM 450 N N . ALA A 1 59 ? 49.576 54.950 78.070 1.00 40.17 59 ALA A N 1
ATOM 451 C CA . ALA A 1 59 ? 49.900 55.563 76.781 1.00 42.99 59 ALA A CA 1
ATOM 452 C C . ALA A 1 59 ? 48.772 55.465 75.756 1.00 40.41 59 ALA A C 1
ATOM 453 O O . ALA A 1 59 ? 48.771 56.219 74.773 1.00 39.24 59 ALA A O 1
ATOM 455 N N . ILE A 1 60 ? 47.811 54.563 75.957 1.00 38.60 60 ILE A N 1
ATOM 456 C CA . ILE A 1 60 ? 46.798 54.328 74.934 1.00 38.01 60 ILE A CA 1
ATOM 457 C C . ILE A 1 60 ? 45.907 55.553 74.743 1.00 40.24 60 ILE A C 1
ATOM 458 O O . ILE A 1 60 ? 45.406 55.803 73.634 1.00 37.50 60 ILE A O 1
ATOM 463 N N . ALA A 1 61 ? 45.698 56.341 75.802 1.00 37.14 61 ALA A N 1
ATOM 464 C CA . ALA A 1 61 ? 44.928 57.574 75.673 1.00 35.66 61 ALA A CA 1
ATOM 465 C C . ALA A 1 61 ? 45.532 58.505 74.631 1.00 38.14 61 ALA A C 1
ATOM 466 O O . ALA A 1 61 ? 44.811 59.082 73.811 1.00 38.29 61 ALA A O 1
ATOM 468 N N . ASP A 1 62 ? 46.855 58.669 74.650 1.00 38.43 62 ASP A N 1
ATOM 469 C CA . ASP A 1 62 ? 47.497 59.571 73.704 1.00 38.16 62 ASP A CA 1
ATOM 470 C C . ASP A 1 62 ? 47.408 59.033 72.282 1.00 39.38 62 ASP A C 1
ATOM 471 O O . ASP A 1 62 ? 47.137 59.790 71.339 1.00 42.70 62 ASP A O 1
ATOM 476 N N . VAL A 1 63 ? 47.625 57.727 72.107 1.00 36.44 63 VAL A N 1
ATOM 477 C CA . VAL A 1 63 ? 47.468 57.108 70.796 1.00 35.44 63 VAL A CA 1
ATOM 478 C C . VAL A 1 63 ? 46.062 57.345 70.256 1.00 35.05 63 VAL A C 1
ATOM 479 O O . VAL A 1 63 ? 45.872 57.536 69.047 1.00 34.14 63 VAL A O 1
ATOM 483 N N . GLN A 1 64 ? 45.065 57.376 71.146 1.00 33.43 64 GLN A N 1
ATOM 484 C CA . GLN A 1 64 ? 43.676 57.580 70.751 1.00 33.92 64 GLN A CA 1
ATOM 485 C C . GLN A 1 64 ? 43.455 58.935 70.099 1.00 32.60 64 GLN A C 1
ATOM 486 O O . GLN A 1 64 ? 42.562 59.070 69.252 1.00 32.52 64 GLN A O 1
ATOM 492 N N . ASN A 1 65 ? 44.225 59.954 70.495 1.00 34.18 65 ASN A N 1
ATOM 493 C CA . ASN A 1 65 ? 44.091 61.269 69.870 1.00 34.93 65 ASN A CA 1
ATOM 494 C C . ASN A 1 65 ? 44.427 61.212 68.378 1.00 32.35 65 ASN A C 1
ATOM 495 O O . ASN A 1 65 ? 43.785 61.886 67.561 1.00 32.32 65 ASN A O 1
ATOM 500 N N . LYS A 1 66 ? 45.425 60.419 67.998 1.00 30.34 66 LYS A N 1
ATOM 501 C CA . LYS A 1 66 ? 45.710 60.259 66.578 1.00 32.54 66 LYS A CA 1
ATOM 502 C C . LYS A 1 66 ? 44.533 59.619 65.856 1.00 32.27 66 LYS A C 1
ATOM 503 O O . LYS A 1 66 ? 44.166 60.044 64.747 1.00 26.42 66 LYS A O 1
ATOM 509 N N . ILE A 1 67 ? 43.929 58.596 66.470 1.00 29.99 67 ILE A N 1
ATOM 510 C CA . ILE A 1 67 ? 42.772 57.946 65.866 1.00 27.19 67 ILE A CA 1
ATOM 511 C C . ILE A 1 67 ? 41.660 58.957 65.636 1.00 28.38 67 ILE A C 1
ATOM 512 O O . ILE A 1 67 ? 41.053 59.011 64.559 1.00 23.56 67 ILE A O 1
ATOM 517 N N . GLY A 1 68 ? 41.355 59.751 66.658 1.00 26.79 68 GLY A N 1
ATOM 518 C CA . GLY A 1 68 ? 40.259 60.696 66.536 1.00 28.88 68 GLY A CA 1
ATOM 519 C C . GLY A 1 68 ? 40.461 61.666 65.392 1.00 26.31 68 GLY A C 1
ATOM 520 O O . GLY A 1 68 ? 39.497 62.075 64.740 1.00 27.76 68 GLY A O 1
ATOM 521 N N . ILE A 1 69 ? 41.714 62.037 65.130 1.00 24.79 69 ILE A N 1
ATOM 522 C CA . ILE A 1 69 ? 42.018 62.896 63.993 1.00 24.90 69 ILE A CA 1
ATOM 523 C C . ILE A 1 69 ? 41.720 62.175 62.686 1.00 23.55 69 ILE A C 1
ATOM 524 O O . ILE A 1 69 ? 41.101 62.742 61.775 1.00 23.83 69 ILE A O 1
ATOM 529 N N . LEU A 1 70 ? 42.173 60.920 62.563 1.00 24.45 70 LEU A N 1
ATOM 530 C CA . LEU A 1 70 ? 41.914 60.146 61.352 1.00 24.04 70 LEU A CA 1
ATOM 531 C C . LEU A 1 70 ? 40.424 60.044 61.067 1.00 25.46 70 LEU A C 1
ATOM 532 O O . LEU A 1 70 ? 40.007 60.088 59.903 1.00 21.09 70 LEU A O 1
ATOM 537 N N . LYS A 1 71 ? 39.609 59.926 62.119 1.00 22.40 71 LYS A N 1
ATOM 538 C CA . LYS A 1 71 ? 38.169 59.765 61.967 1.00 28.37 71 LYS A CA 1
ATOM 539 C C . LYS A 1 71 ? 37.460 61.028 61.491 1.00 27.53 71 LYS A C 1
ATOM 540 O O . LYS A 1 71 ? 36.265 60.955 61.201 1.00 29.04 71 LYS A O 1
ATOM 546 N N . THR A 1 72 ? 38.137 62.182 61.417 1.00 26.96 72 THR A N 1
ATOM 547 C CA . THR A 1 72 ? 37.466 63.388 60.933 1.00 25.83 72 THR A CA 1
ATOM 548 C C . THR A 1 72 ? 37.276 63.398 59.418 1.00 27.02 72 THR A C 1
ATOM 549 O O . THR A 1 72 ? 36.657 64.332 58.892 1.00 25.76 72 THR A O 1
ATOM 553 N N . ILE A 1 73 ? 37.799 62.391 58.713 1.00 26.20 73 ILE A N 1
ATOM 554 C CA . ILE A 1 73 ? 37.692 62.348 57.259 1.00 28.25 73 ILE A CA 1
ATOM 555 C C . ILE A 1 73 ? 36.259 62.048 56.826 1.00 27.76 73 ILE A C 1
ATOM 556 O O . ILE A 1 73 ? 35.802 62.534 55.789 1.00 24.53 73 ILE A O 1
ATOM 561 N N . ALA A 1 74 ? 35.529 61.251 57.607 1.00 23.59 74 ALA A N 1
ATOM 562 C CA . ALA A 1 74 ? 34.194 60.825 57.205 1.00 21.64 74 ALA A CA 1
ATOM 563 C C . ALA A 1 74 ? 33.569 60.015 58.326 1.00 23.64 74 ALA A C 1
ATOM 564 O O . ALA A 1 74 ? 34.267 59.409 59.145 1.00 23.90 74 ALA A O 1
ATOM 566 N N . VAL A 1 75 ? 32.239 60.025 58.357 1.00 18.97 75 VAL A N 1
ATOM 567 C CA . VAL A 1 75 ? 31.474 59.092 59.165 1.00 17.48 75 VAL A CA 1
ATOM 568 C C . VAL A 1 75 ? 31.317 57.822 58.345 1.00 19.08 75 VAL A C 1
ATOM 569 O O . VAL A 1 75 ? 30.712 57.846 57.272 1.00 19.16 75 VAL A O 1
ATOM 573 N N . ASN A 1 76 ? 31.869 56.720 58.842 1.00 16.44 76 ASN A N 1
ATOM 574 C CA . ASN A 1 76 ? 31.769 55.415 58.203 1.00 15.17 76 ASN A CA 1
ATOM 575 C C . ASN A 1 76 ? 30.527 54.705 58.725 1.00 18.23 76 ASN A C 1
ATOM 576 O O . ASN A 1 76 ? 30.371 54.535 59.945 1.00 16.24 76 ASN A O 1
ATOM 581 N N . VAL A 1 77 ? 29.635 54.301 57.812 1.00 15.06 77 VAL A N 1
ATOM 582 C CA . VAL A 1 77 ? 28.412 53.614 58.235 1.00 12.85 77 VAL A CA 1
ATOM 583 C C . VAL A 1 77 ? 28.734 52.336 59.004 1.00 17.26 77 VAL A C 1
ATOM 584 O O . VAL A 1 77 ? 27.928 51.886 59.819 1.00 15.57 77 VAL A O 1
ATOM 588 N N . LYS A 1 78 ? 29.919 51.756 58.803 1.00 15.43 78 LYS A N 1
ATOM 589 C CA . LYS A 1 78 ? 30.262 50.553 59.563 1.00 16.30 78 LYS A CA 1
ATOM 590 C C . LYS A 1 78 ? 30.344 50.837 61.061 1.00 17.59 78 LYS A C 1
ATOM 591 O O . LYS A 1 78 ? 30.142 49.932 61.877 1.00 16.09 78 LYS A O 1
ATOM 597 N N . GLU A 1 79 ? 30.660 52.081 61.437 1.00 18.82 79 GLU A N 1
ATOM 598 C CA . GLU A 1 79 ? 30.641 52.475 62.839 1.00 18.52 79 GLU A CA 1
ATOM 599 C C . GLU A 1 79 ? 29.272 52.320 63.466 1.00 19.70 79 GLU A C 1
ATOM 600 O O . GLU A 1 79 ? 29.161 52.307 64.698 1.00 16.72 79 GLU A O 1
ATOM 606 N N . PHE A 1 80 ? 28.222 52.263 62.663 1.00 13.46 80 PHE A N 1
ATOM 607 C CA . PHE A 1 80 ? 26.862 52.251 63.180 1.00 18.62 80 PHE A CA 1
ATOM 608 C C . PHE A 1 80 ? 26.195 50.900 62.999 1.00 19.62 80 PHE A C 1
ATOM 609 O O . PHE A 1 80 ? 24.991 50.768 63.246 1.00 20.80 80 PHE A O 1
ATOM 617 N N . GLY A 1 81 ? 26.958 49.890 62.586 1.00 19.56 81 GLY A N 1
ATOM 618 C CA . GLY A 1 81 ? 26.483 48.523 62.580 1.00 22.18 81 GLY A CA 1
ATOM 619 C C . GLY A 1 81 ? 26.037 47.951 61.248 1.00 21.76 81 GLY A C 1
ATOM 620 O O . GLY A 1 81 ? 25.373 46.907 61.248 1.00 18.71 81 GLY A O 1
ATOM 621 N N . THR A 1 82 ? 26.379 48.574 60.117 1.00 17.82 82 THR A N 1
ATOM 622 C CA . THR A 1 82 ? 26.090 47.949 58.825 1.00 16.96 82 THR A CA 1
ATOM 623 C C . THR A 1 82 ? 26.874 46.654 58.690 1.00 18.40 82 THR A C 1
ATOM 624 O O . THR A 1 82 ? 28.012 46.551 59.155 1.00 18.99 82 THR A O 1
ATOM 628 N N . LYS A 1 83 ? 26.277 45.664 58.038 1.00 18.63 83 LYS A N 1
ATOM 629 C CA . LYS A 1 83 ? 27.016 44.460 57.665 1.00 20.59 83 LYS A CA 1
ATOM 630 C C . LYS A 1 83 ? 27.466 44.469 56.215 1.00 19.37 83 LYS A C 1
ATOM 631 O O . LYS A 1 83 ? 28.466 43.829 55.883 1.00 22.76 83 LYS A O 1
ATOM 637 N N . GLY A 1 84 ? 26.735 45.143 55.334 1.00 19.24 84 GLY A N 1
ATOM 638 C CA . GLY A 1 84 ? 27.175 45.256 53.956 1.00 19.06 84 GLY A CA 1
ATOM 639 C C . GLY A 1 84 ? 27.275 43.933 53.236 1.00 18.85 84 GLY A C 1
ATOM 640 O O . GLY A 1 84 ? 28.077 43.806 52.311 1.00 15.86 84 GLY A O 1
ATOM 641 N N . ASP A 1 85 ? 26.458 42.947 53.626 1.00 24.77 85 ASP A N 1
ATOM 642 C CA . ASP A 1 85 ? 26.440 41.631 52.993 1.00 22.08 85 ASP A CA 1
ATOM 643 C C . ASP A 1 85 ? 25.202 41.386 52.139 1.00 22.87 85 ASP A C 1
ATOM 644 O O . ASP A 1 85 ? 25.054 40.291 51.588 1.00 23.65 85 ASP A O 1
ATOM 649 N N . GLY A 1 86 ? 24.316 42.367 51.994 1.00 18.57 86 GLY A N 1
ATOM 650 C CA . GLY A 1 86 ? 23.109 42.140 51.226 1.00 19.77 86 GLY A CA 1
ATOM 651 C C . GLY A 1 86 ? 22.070 41.257 51.898 1.00 25.16 86 GLY A C 1
ATOM 652 O O . GLY A 1 86 ? 20.985 41.077 51.342 1.00 25.32 86 GLY A O 1
ATOM 653 N N . VAL A 1 87 ? 22.355 40.695 53.069 1.00 21.67 87 VAL A N 1
ATOM 654 C CA . VAL A 1 87 ? 21.420 39.807 53.761 1.00 22.73 87 VAL A CA 1
ATOM 655 C C . VAL A 1 87 ? 20.775 40.504 54.953 1.00 23.42 87 VAL A C 1
ATOM 656 O O . VAL A 1 87 ? 19.552 40.511 55.093 1.00 24.75 87 VAL A O 1
ATOM 660 N N . THR A 1 88 ? 21.594 41.083 55.831 1.00 20.14 88 THR A N 1
ATOM 661 C CA . THR A 1 88 ? 21.124 41.858 56.967 1.00 22.40 88 THR A CA 1
ATOM 662 C C . THR A 1 88 ? 20.538 43.177 56.492 1.00 24.85 88 THR A C 1
ATOM 663 O O . THR A 1 88 ? 21.118 43.851 55.634 1.00 19.54 88 THR A O 1
ATOM 667 N N . ASP A 1 89 ? 19.380 43.537 57.046 1.00 20.59 89 ASP A N 1
ATOM 668 C CA . ASP A 1 89 ? 18.785 44.851 56.818 1.00 22.79 89 ASP A CA 1
ATOM 669 C C . ASP A 1 89 ? 19.713 45.926 57.387 1.00 23.71 89 ASP A C 1
ATOM 670 O O . ASP A 1 89 ? 19.894 46.012 58.606 1.00 19.87 89 ASP A O 1
ATOM 675 N N . ASP A 1 90 ? 20.297 46.757 56.510 1.00 19.96 90 ASP A N 1
ATOM 676 C CA . ASP A 1 90 ? 21.197 47.821 56.940 1.00 18.58 90 ASP A CA 1
ATOM 677 C C . ASP A 1 90 ? 20.513 49.184 57.032 1.00 18.20 90 ASP A C 1
ATOM 678 O O . ASP A 1 90 ? 21.194 50.188 57.255 1.00 16.98 90 ASP A O 1
ATOM 683 N N . THR A 1 91 ? 19.184 49.239 56.900 1.00 16.95 91 THR A N 1
ATOM 684 C CA . THR A 1 91 ? 18.500 50.529 56.787 1.00 17.18 91 THR A CA 1
ATOM 685 C C . THR A 1 91 ? 18.712 51.397 58.030 1.00 17.18 91 THR A C 1
ATOM 686 O O . THR A 1 91 ? 19.027 52.590 57.926 1.00 15.15 91 THR A O 1
ATOM 690 N N . VAL A 1 92 ? 18.533 50.820 59.221 1.00 14.70 92 VAL A N 1
ATOM 691 C CA . VAL A 1 92 ? 18.586 51.630 60.436 1.00 18.99 92 VAL A CA 1
ATOM 692 C C . VAL A 1 92 ? 20.010 52.109 60.698 1.00 14.09 92 VAL A C 1
ATOM 693 O O . VAL A 1 92 ? 20.232 53.254 61.115 1.00 11.92 92 VAL A O 1
ATOM 697 N N . ALA A 1 93 ? 21.000 51.258 60.427 1.00 16.05 93 ALA A N 1
ATOM 698 C CA . ALA A 1 93 ? 22.382 51.655 60.672 1.00 14.21 93 ALA A CA 1
ATOM 699 C C . ALA A 1 93 ? 22.785 52.808 59.758 1.00 15.51 93 ALA A C 1
ATOM 700 O O . ALA A 1 93 ? 23.429 53.767 60.204 1.00 13.46 93 ALA A O 1
ATOM 702 N N . ILE A 1 94 ? 22.367 52.758 58.488 1.00 13.45 94 ILE A N 1
ATOM 703 C CA . ILE A 1 94 ? 22.697 53.836 57.558 1.00 16.57 94 ILE A CA 1
ATOM 704 C C . ILE A 1 94 ? 22.007 55.126 57.976 1.00 14.16 94 ILE A C 1
ATOM 705 O O . ILE A 1 94 ? 22.617 56.203 57.964 1.00 15.03 94 ILE A O 1
ATOM 710 N N . GLN A 1 95 ? 20.727 55.050 58.345 1.00 12.83 95 GLN A N 1
ATOM 711 C CA . GLN A 1 95 ? 20.032 56.250 58.810 1.00 12.32 95 GLN A CA 1
ATOM 712 C C . GLN A 1 95 ? 20.699 56.826 60.057 1.00 15.48 95 GLN A C 1
ATOM 713 O O . GLN A 1 95 ? 20.892 58.047 60.163 1.00 13.70 95 GLN A O 1
ATOM 719 N N . ASN A 1 96 ? 21.071 55.960 61.007 1.00 14.23 96 ASN A N 1
ATOM 720 C CA . ASN A 1 96 ? 21.760 56.428 62.209 1.00 16.80 96 ASN A CA 1
ATOM 721 C C . ASN A 1 96 ? 23.068 57.122 61.857 1.00 14.85 96 ASN A C 1
ATOM 72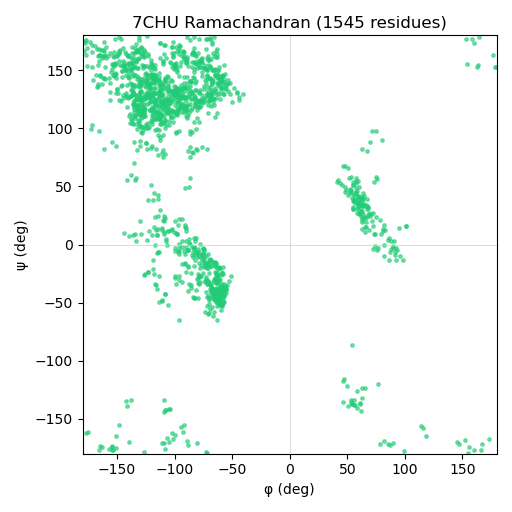2 O O . ASN A 1 96 ? 23.395 58.169 62.430 1.00 13.09 96 ASN A O 1
ATOM 727 N N . ALA A 1 97 ? 23.819 56.567 60.900 1.00 12.39 97 ALA A N 1
ATOM 728 C CA . ALA A 1 97 ? 25.057 57.203 60.460 1.00 13.38 97 ALA A CA 1
ATOM 729 C C . ALA A 1 97 ? 24.797 58.594 59.913 1.00 13.50 97 ALA A C 1
ATOM 730 O O . ALA A 1 97 ? 25.473 59.551 60.294 1.00 12.85 97 ALA A O 1
ATOM 732 N N . ILE A 1 98 ? 23.837 58.719 58.988 1.00 16.74 98 ILE A N 1
ATOM 733 C CA . ILE A 1 98 ? 23.480 60.018 58.422 1.00 15.96 98 ILE A CA 1
ATOM 734 C C . ILE A 1 98 ? 22.991 60.971 59.515 1.00 15.24 98 ILE A C 1
ATOM 735 O O . ILE A 1 98 ? 23.370 62.148 59.548 1.00 15.51 98 ILE A O 1
ATOM 740 N N . ASN A 1 99 ? 22.135 60.481 60.420 1.00 15.16 99 ASN A N 1
ATOM 741 C CA . ASN A 1 99 ? 21.615 61.328 61.501 1.00 16.95 99 ASN A CA 1
ATOM 742 C C . ASN A 1 99 ? 22.702 61.817 62.444 1.00 18.68 99 ASN A C 1
ATOM 743 O O . ASN A 1 99 ? 22.521 62.861 63.082 1.00 16.89 99 ASN A O 1
ATOM 748 N N . SER A 1 100 ? 23.835 61.111 62.522 1.00 14.51 100 SER A N 1
ATOM 749 C CA . SER A 1 100 ? 24.920 61.536 63.402 1.00 17.96 100 SER A CA 1
ATOM 750 C C . SER A 1 100 ? 25.677 62.727 62.853 1.00 19.60 100 SER A C 1
ATOM 751 O O . SER A 1 100 ? 26.488 63.300 63.581 1.00 19.19 100 SER A O 1
ATOM 754 N N . ILE A 1 101 ? 25.482 63.083 61.578 1.00 16.57 101 ILE A N 1
ATOM 755 C CA . ILE A 1 101 ? 26.091 64.304 61.064 1.00 17.87 101 ILE A CA 1
ATOM 756 C C . ILE A 1 101 ? 25.426 65.509 61.719 1.00 19.59 101 ILE A C 1
ATOM 757 O O . ILE A 1 101 ? 24.193 65.647 61.730 1.00 21.81 101 ILE A O 1
ATOM 762 N N . VAL A 1 102 ? 26.249 66.395 62.255 1.00 18.48 102 VAL A N 1
ATOM 763 C CA . VAL A 1 102 ? 25.792 67.623 62.877 1.00 20.57 102 VAL A CA 1
ATOM 764 C C . VAL A 1 102 ? 25.695 68.688 61.789 1.00 22.27 102 VAL A C 1
ATOM 765 O O . VAL A 1 102 ? 26.713 69.113 61.243 1.00 21.86 102 VAL A O 1
ATOM 769 N N . SER A 1 103 ? 24.474 69.112 61.453 1.00 17.69 103 SER A N 1
ATOM 770 C CA . SER A 1 103 ? 24.341 70.142 60.431 1.00 19.21 103 SER A CA 1
ATOM 771 C C . SER A 1 103 ? 23.004 70.852 60.598 1.00 20.30 103 SER A C 1
ATOM 772 O O . SER A 1 103 ? 22.266 70.621 61.552 1.00 20.28 103 SER A O 1
ATOM 775 N N . SER A 1 104 ? 22.715 71.756 59.672 1.00 22.34 104 SER A N 1
ATOM 776 C CA . SER A 1 104 ? 21.442 72.466 59.660 1.00 24.05 104 SER A CA 1
ATOM 777 C C . SER A 1 104 ? 21.067 72.771 58.208 1.00 22.70 104 SER A C 1
ATOM 778 O O . SER A 1 104 ? 21.509 72.060 57.296 1.00 20.03 104 SER A O 1
ATOM 781 N N . LEU A 1 105 ? 20.261 73.803 57.967 1.00 22.29 105 LEU A N 1
ATOM 782 C CA . LEU A 1 105 ? 19.704 74.018 56.636 1.00 20.98 105 LEU A CA 1
ATOM 783 C C . LEU A 1 105 ? 20.256 75.280 55.988 1.00 23.88 105 LEU A C 1
ATOM 784 O O . LEU A 1 105 ? 20.966 76.079 56.610 1.00 24.58 105 LEU A O 1
ATOM 789 N N . ASN A 1 106 ? 19.892 75.452 54.719 1.00 23.82 106 ASN A N 1
ATOM 790 C CA . ASN A 1 106 ? 20.430 76.513 53.840 1.00 25.17 106 ASN A CA 1
ATOM 791 C C . ASN A 1 106 ? 21.954 76.313 53.783 1.00 22.85 106 ASN A C 1
ATOM 792 O O . ASN A 1 106 ? 22.417 75.162 53.748 1.00 21.33 106 ASN A O 1
ATOM 797 N N . ASN A 1 107 ? 22.747 77.391 53.791 1.00 22.94 107 ASN A N 1
ATOM 798 C CA . ASN A 1 107 ? 24.197 77.288 53.606 1.00 22.95 107 ASN A CA 1
ATOM 799 C C . ASN A 1 107 ? 24.840 76.381 54.651 1.00 26.54 107 ASN A C 1
ATOM 800 O O . ASN A 1 107 ? 25.671 75.532 54.312 1.00 27.58 107 ASN A O 1
ATOM 805 N N . ALA A 1 108 ? 24.466 76.554 55.933 1.00 24.81 108 ALA A N 1
ATOM 806 C CA . ALA A 1 108 ? 24.970 75.755 57.060 1.00 24.73 108 ALA A CA 1
ATOM 807 C C . ALA A 1 108 ? 26.497 75.716 57.101 1.00 21.22 108 ALA A C 1
ATOM 808 O O . ALA A 1 108 ? 27.109 74.661 57.282 1.00 15.79 108 ALA A O 1
ATOM 810 N N . SER A 1 109 ? 27.108 76.895 56.967 1.00 22.61 109 SER A N 1
ATOM 811 C CA . SER A 1 109 ? 28.556 76.987 56.798 1.00 25.91 109 SER A CA 1
ATOM 812 C C . SER A 1 109 ? 29.286 76.380 57.988 1.00 20.74 109 SER A C 1
ATOM 813 O O . SER A 1 109 ? 28.929 76.611 59.147 1.00 18.93 109 SER A O 1
ATOM 816 N N . GLY A 1 110 ? 30.314 75.588 57.696 1.00 18.20 110 GLY A N 1
ATOM 817 C CA . GLY A 1 110 ? 31.134 75.010 58.740 1.00 16.29 110 GLY A CA 1
ATOM 818 C C . GLY A 1 110 ? 30.550 73.781 59.393 1.00 18.67 110 GLY A C 1
ATOM 819 O O . GLY A 1 110 ? 31.031 73.375 60.456 1.00 15.42 110 GLY A O 1
ATOM 820 N N . GLN A 1 111 ? 29.517 73.184 58.801 1.00 17.75 111 GLN A N 1
ATOM 821 C CA . GLN A 1 111 ? 28.880 71.978 59.327 1.00 18.99 111 GLN A CA 1
ATOM 822 C C . GLN A 1 111 ? 28.733 70.980 58.192 1.00 17.91 111 GLN A C 1
ATOM 823 O O . GLN A 1 111 ? 28.690 71.371 57.030 1.00 14.93 111 GLN A O 1
ATOM 829 N N . GLY A 1 112 ? 28.564 69.707 58.530 1.00 18.34 112 GLY A N 1
ATOM 830 C CA . GLY A 1 112 ? 28.281 68.683 57.531 1.00 19.65 112 GLY A CA 1
ATOM 831 C C . GLY A 1 112 ? 29.409 67.675 57.414 1.00 20.52 112 GLY A C 1
ATOM 832 O O . GLY A 1 112 ? 30.191 67.471 58.338 1.00 17.50 112 GLY A O 1
ATOM 833 N N . GLY A 1 113 ? 29.489 67.032 56.258 1.00 17.79 113 GLY A N 1
ATOM 834 C CA . GLY A 1 113 ? 30.602 66.140 55.991 1.00 18.13 113 GLY A CA 1
ATOM 835 C C . GLY A 1 113 ? 30.181 64.942 55.162 1.00 17.85 113 GLY A C 1
ATOM 836 O O . GLY A 1 113 ? 29.080 64.882 54.633 1.00 20.06 113 GLY A O 1
ATOM 837 N N . ILE A 1 114 ? 31.093 63.981 55.056 1.00 16.81 114 ILE A N 1
ATOM 838 C CA . ILE A 1 114 ? 30.896 62.792 54.234 1.00 16.35 114 ILE A CA 1
ATOM 839 C C . ILE A 1 114 ? 30.356 61.673 55.108 1.00 15.53 114 ILE A C 1
ATOM 840 O O . ILE A 1 114 ? 30.833 61.468 56.233 1.00 13.05 114 ILE A O 1
ATOM 845 N N . VAL A 1 115 ? 29.373 60.940 54.585 1.00 11.39 115 VAL A N 1
ATOM 846 C CA . VAL A 1 115 ? 28.974 59.634 55.095 1.00 12.09 115 VAL A CA 1
ATOM 847 C C . VAL A 1 115 ? 29.508 58.583 54.128 1.00 15.58 115 VAL A C 1
ATOM 848 O O . VAL A 1 115 ? 29.086 58.515 52.965 1.00 14.03 115 VAL A O 1
ATOM 852 N N . TYR A 1 116 ? 30.429 57.747 54.593 1.00 12.43 116 TYR A N 1
ATOM 853 C CA . TYR A 1 116 ? 31.181 56.872 53.708 1.00 13.86 116 TYR A CA 1
ATOM 854 C C . TYR A 1 116 ? 30.670 55.445 53.826 1.00 15.71 116 TYR A C 1
ATOM 855 O O . TYR A 1 116 ? 30.503 54.934 54.943 1.00 14.43 116 TYR A O 1
ATOM 864 N N . PHE A 1 117 ? 30.436 54.811 52.677 1.00 15.25 117 PHE A N 1
ATOM 865 C CA . PHE A 1 117 ? 29.919 53.438 52.592 1.00 15.22 117 PHE A CA 1
ATOM 866 C C . PHE A 1 117 ? 31.029 52.562 52.021 1.00 13.60 117 PHE A C 1
ATOM 867 O O . PHE A 1 117 ? 31.291 52.636 50.806 1.00 16.33 117 PHE A O 1
ATOM 875 N N . PRO A 1 118 ? 31.684 51.712 52.811 1.00 14.58 118 PRO A N 1
ATOM 876 C CA . PRO A 1 118 ? 32.742 50.849 52.264 1.00 16.42 118 PRO A CA 1
ATOM 877 C C . PRO A 1 118 ? 32.160 49.830 51.300 1.00 18.61 118 PRO A C 1
ATOM 878 O O . PRO A 1 118 ? 30.946 49.606 51.239 1.00 16.65 118 PRO A O 1
ATOM 882 N N . THR A 1 119 ? 33.063 49.230 50.524 1.00 14.30 119 THR A N 1
ATOM 883 C CA . THR A 1 119 ? 32.707 48.153 49.606 1.00 14.98 119 THR A CA 1
ATOM 884 C C . THR A 1 119 ? 31.700 47.205 50.240 1.00 17.20 119 THR A C 1
ATOM 885 O O . THR A 1 119 ? 31.868 46.786 51.390 1.00 15.55 119 THR A O 1
ATOM 889 N N . GLY A 1 120 ? 30.622 46.924 49.526 1.00 13.65 120 GLY A N 1
ATOM 890 C CA . GLY A 1 120 ? 29.615 46.033 50.067 1.00 16.64 120 GLY A CA 1
ATOM 891 C C . GLY A 1 120 ? 28.272 46.187 49.384 1.00 18.57 120 GLY A C 1
ATOM 892 O O . GLY A 1 120 ? 28.052 47.070 48.560 1.00 13.76 120 GLY A O 1
ATOM 893 N N . THR A 1 121 ? 27.367 45.292 49.772 1.00 17.01 121 THR A N 1
ATOM 894 C CA . THR A 1 121 ? 25.989 45.258 49.311 1.00 16.47 121 THR A CA 1
ATOM 895 C C . THR A 1 121 ? 25.116 45.586 50.516 1.00 17.61 121 THR A C 1
ATOM 896 O O . THR A 1 121 ? 25.145 44.855 51.506 1.00 16.77 121 THR A O 1
ATOM 900 N N . TYR A 1 122 ? 24.360 46.679 50.439 1.00 15.38 122 TYR A N 1
ATOM 901 C CA . TYR A 1 122 ? 23.592 47.189 51.571 1.00 15.91 122 TYR A CA 1
ATOM 902 C C . TYR A 1 122 ? 22.099 46.997 51.301 1.00 16.90 122 TYR A C 1
ATOM 903 O O . TYR A 1 122 ? 21.509 47.726 50.499 1.00 15.23 122 TYR A O 1
ATOM 912 N N . LYS A 1 123 ? 21.496 46.009 51.960 1.00 14.73 123 LYS A N 1
ATOM 913 C CA . LYS A 1 123 ? 20.057 45.807 51.829 1.00 20.82 123 LYS A CA 1
ATOM 914 C C . LYS A 1 123 ? 19.319 46.934 52.539 1.00 18.76 123 LYS A C 1
ATOM 915 O O . LYS A 1 123 ? 19.538 47.170 53.728 1.00 17.05 123 LYS A O 1
ATOM 921 N N . VAL A 1 124 ? 18.453 47.640 51.814 1.00 18.96 124 VAL A N 1
ATOM 922 C CA . VAL A 1 124 ? 17.691 48.760 52.360 1.00 16.42 124 VAL A CA 1
ATOM 923 C C . VAL A 1 124 ? 16.214 48.481 52.125 1.00 19.52 124 VAL A C 1
ATOM 924 O O . VAL A 1 124 ? 15.808 48.206 50.989 1.00 15.36 124 VAL A O 1
ATOM 928 N N . THR A 1 125 ? 15.413 48.556 53.198 1.00 18.68 125 THR A N 1
ATOM 929 C CA . THR A 1 125 ? 14.024 48.114 53.164 1.00 20.95 125 THR A CA 1
ATOM 930 C C . THR A 1 125 ? 13.018 49.239 53.344 1.00 20.44 125 THR A C 1
ATOM 931 O O . THR A 1 125 ? 11.814 48.993 53.223 1.00 16.90 125 THR A O 1
ATOM 935 N N . SER A 1 126 ? 13.465 50.450 53.640 1.00 17.61 126 SER A N 1
ATOM 936 C CA . SER A 1 126 ? 12.561 51.579 53.701 1.00 18.22 126 SER A CA 1
ATOM 937 C C . SER A 1 126 ? 13.374 52.838 53.463 1.00 16.94 126 SER A C 1
ATOM 938 O O . SER A 1 126 ? 14.607 52.832 53.529 1.00 16.27 126 SER A O 1
ATOM 941 N N . LYS A 1 127 ? 12.648 53.912 53.177 1.00 14.61 127 LYS A N 1
ATOM 942 C CA . LYS A 1 127 ? 13.227 55.165 52.718 1.00 17.83 127 LYS A CA 1
ATOM 943 C C . LYS A 1 127 ? 14.266 55.676 53.710 1.00 19.12 127 LYS A C 1
ATOM 944 O O . LYS A 1 127 ? 14.023 55.695 54.922 1.00 16.10 127 LYS A O 1
ATOM 950 N N . ILE A 1 128 ? 15.423 56.086 53.190 1.00 13.88 128 ILE A N 1
ATOM 951 C CA . ILE A 1 128 ? 16.476 56.736 53.968 1.00 15.65 128 ILE A CA 1
ATOM 952 C C . ILE A 1 128 ? 16.475 58.217 53.626 1.00 16.83 128 ILE A C 1
ATOM 953 O O . ILE A 1 128 ? 16.558 58.584 52.450 1.00 16.23 128 ILE A O 1
ATOM 958 N N . THR A 1 129 ? 16.420 59.070 54.643 1.00 15.78 129 THR A N 1
ATOM 959 C CA . THR A 1 129 ? 16.211 60.492 54.430 1.00 17.26 129 THR A CA 1
ATOM 960 C C . THR A 1 129 ? 17.461 61.285 54.792 1.00 17.57 129 THR A C 1
ATOM 961 O O . THR A 1 129 ? 18.118 61.018 55.803 1.00 15.14 129 THR A O 1
ATOM 965 N N . ILE A 1 130 ? 17.769 62.267 53.957 1.00 16.66 130 ILE A N 1
ATOM 966 C CA . ILE A 1 130 ? 18.841 63.224 54.174 1.00 16.43 130 ILE A CA 1
ATOM 967 C C . ILE A 1 130 ? 18.161 64.590 54.224 1.00 21.33 130 ILE A C 1
ATOM 968 O O . ILE A 1 130 ? 17.696 65.096 53.190 1.00 15.60 130 ILE A O 1
ATOM 973 N N . ASN A 1 131 ? 18.057 65.172 55.418 1.00 17.90 131 ASN A N 1
ATOM 974 C CA . ASN A 1 131 ? 17.278 66.395 55.598 1.00 18.60 131 ASN A CA 1
ATOM 975 C C . ASN A 1 131 ? 18.132 67.589 55.998 1.00 16.26 131 ASN A C 1
ATOM 976 O O . ASN A 1 131 ? 17.580 68.634 56.364 1.00 16.64 131 ASN A O 1
ATOM 981 N N . LYS A 1 132 ? 19.441 67.464 55.980 1.00 13.97 132 LYS A N 1
ATOM 982 C CA . LYS A 1 132 ? 20.308 68.555 56.401 1.00 17.20 132 LYS A CA 1
ATOM 983 C C . LYS A 1 132 ? 21.340 68.841 55.320 1.00 13.91 132 LYS A C 1
ATOM 984 O O . LYS A 1 132 ? 21.715 67.949 54.559 1.00 14.58 132 LYS A O 1
ATOM 990 N N . SER A 1 133 ? 21.791 70.097 55.264 1.00 13.22 133 SER A N 1
ATOM 991 C CA . SER A 1 133 ? 22.721 70.549 54.240 1.00 14.65 133 SER A CA 1
ATOM 992 C C . SER A 1 133 ? 24.125 69.978 54.460 1.00 18.15 133 SER A C 1
ATOM 993 O O . SER A 1 133 ? 24.493 69.551 55.563 1.00 15.29 133 SER A O 1
ATOM 996 N N . ASN A 1 134 ? 24.912 69.993 53.380 1.00 14.14 134 ASN A N 1
ATOM 997 C CA . ASN A 1 134 ? 26.341 69.661 53.394 1.00 16.06 134 ASN A CA 1
ATOM 998 C C . ASN A 1 134 ? 26.594 68.194 53.690 1.00 18.58 134 ASN A C 1
ATOM 999 O O . ASN A 1 134 ? 27.604 67.839 54.297 1.00 20.50 134 ASN A O 1
ATOM 1004 N N . ILE A 1 135 ? 25.692 67.313 53.283 1.00 13.33 135 ILE A N 1
ATOM 1005 C CA . ILE A 1 135 ? 25.879 65.885 53.507 1.00 13.45 135 ILE A CA 1
ATOM 1006 C C . ILE A 1 135 ? 26.171 65.240 52.158 1.00 16.75 135 ILE A C 1
ATOM 1007 O O . ILE A 1 135 ? 25.406 65.413 51.201 1.00 14.20 135 ILE A O 1
ATOM 1012 N N . ARG A 1 136 ? 27.281 64.508 52.073 1.00 14.27 136 ARG A N 1
ATOM 1013 C CA . ARG A 1 136 ? 27.641 63.774 50.869 1.00 16.25 136 ARG A CA 1
ATOM 1014 C C . ARG A 1 136 ? 27.692 62.289 51.192 1.00 13.13 136 ARG A C 1
ATOM 1015 O O . ARG A 1 136 ? 28.337 61.893 52.168 1.00 16.19 136 ARG A O 1
ATOM 1023 N N . LEU A 1 137 ? 27.023 61.477 50.373 1.00 12.90 137 LEU A N 1
ATOM 1024 C CA . LEU A 1 137 ? 27.064 60.020 50.484 1.00 11.95 137 LEU A CA 1
ATOM 1025 C C . LEU A 1 137 ? 28.096 59.480 49.488 1.00 14.26 137 LEU A C 1
ATOM 1026 O O . LEU A 1 137 ? 27.917 59.588 48.272 1.00 13.58 137 LEU A O 1
ATOM 1031 N N . VAL A 1 138 ? 29.159 58.874 50.002 1.00 14.27 138 VAL A N 1
ATOM 1032 C CA . VAL A 1 138 ? 30.300 58.455 49.193 1.00 15.30 138 VAL A CA 1
ATOM 1033 C C . VAL A 1 138 ? 30.543 56.971 49.433 1.00 13.65 138 VAL A C 1
ATOM 1034 O O . VAL A 1 138 ? 30.646 56.544 50.581 1.00 12.40 138 VAL A O 1
ATOM 1038 N N . GLY A 1 139 ? 30.649 56.193 48.352 1.00 15.32 139 GLY A N 1
ATOM 1039 C CA . GLY A 1 139 ? 31.026 54.800 48.422 1.00 11.25 139 GLY A CA 1
ATOM 1040 C C . GLY A 1 139 ? 32.419 54.533 47.871 1.00 12.84 139 GLY A C 1
ATOM 1041 O O . GLY A 1 139 ? 33.197 55.440 47.577 1.00 13.77 139 GLY A O 1
ATOM 1042 N N . ALA A 1 140 ? 32.728 53.248 47.731 1.00 13.20 140 ALA A N 1
ATOM 1043 C CA . ALA A 1 140 ? 34.044 52.825 47.262 1.00 15.17 140 ALA A CA 1
ATOM 1044 C C . ALA A 1 140 ? 34.137 52.693 45.742 1.00 16.17 140 ALA A C 1
ATOM 1045 O O . ALA A 1 140 ? 35.233 52.454 45.218 1.00 16.50 140 ALA A O 1
ATOM 1047 N N . GLY A 1 141 ? 33.026 52.864 45.027 1.00 16.74 141 GLY A N 1
ATOM 1048 C CA . GLY A 1 141 ? 32.991 52.740 43.586 1.00 15.82 141 GLY A CA 1
ATOM 1049 C C . GLY A 1 141 ? 31.567 52.577 43.091 1.00 16.02 141 GLY A C 1
ATOM 1050 O O . GLY A 1 141 ? 30.715 52.087 43.845 1.00 16.13 141 GLY A O 1
ATOM 1051 N N . MET A 1 142 ? 31.302 52.964 41.831 1.00 14.56 142 MET A N 1
ATOM 1052 C CA . MET A 1 142 ? 29.937 52.979 41.285 1.00 19.95 142 MET A CA 1
ATOM 1053 C C . MET A 1 142 ? 29.231 51.621 41.330 1.00 21.27 142 MET A C 1
ATOM 1054 O O . MET A 1 142 ? 27.998 51.573 41.192 1.00 25.13 142 MET A O 1
ATOM 1059 N N . SER A 1 143 ? 29.966 50.520 41.453 1.00 17.15 143 SER A N 1
ATOM 1060 C CA . SER A 1 143 ? 29.362 49.212 41.693 1.00 14.19 143 SER A CA 1
ATOM 1061 C C . SER A 1 143 ? 29.883 48.538 42.950 1.00 17.04 143 SER A C 1
ATOM 1062 O O . SER A 1 143 ? 29.177 47.688 43.515 1.00 16.42 143 SER A O 1
ATOM 1065 N N . ALA A 1 144 ? 31.083 48.900 43.412 1.00 12.39 144 ALA A N 1
ATOM 1066 C CA . ALA A 1 144 ? 31.676 48.295 44.596 1.00 15.97 144 ALA A CA 1
ATOM 1067 C C . ALA A 1 144 ? 30.810 48.515 45.828 1.00 16.42 144 ALA A C 1
ATOM 1068 O O . ALA A 1 144 ? 30.714 47.635 46.696 1.00 15.92 144 ALA A O 1
ATOM 1070 N N . THR A 1 145 ? 30.224 49.699 45.945 1.00 13.39 145 THR A N 1
ATOM 1071 C CA . THR A 1 145 ? 29.252 50.015 46.981 1.00 13.80 145 THR A CA 1
ATOM 1072 C C . THR A 1 145 ? 27.885 50.007 46.306 1.00 15.38 145 THR A C 1
ATOM 1073 O O . THR A 1 145 ? 27.618 50.843 45.435 1.00 14.50 145 THR A O 1
ATOM 1077 N N . CYS A 1 146 ? 27.030 49.054 46.684 1.00 14.73 146 CYS A N 1
ATOM 1078 C CA . CYS A 1 146 ? 25.731 48.903 46.033 1.00 16.06 146 CYS A CA 1
ATOM 1079 C C . CYS A 1 146 ? 24.613 48.820 47.071 1.00 16.23 146 CYS A C 1
ATOM 1080 O O . CYS A 1 146 ? 24.608 47.921 47.920 1.00 16.62 146 CYS A O 1
ATOM 1083 N N . ILE A 1 147 ? 23.664 49.746 46.994 1.00 15.46 147 ILE A N 1
ATOM 1084 C CA . ILE A 1 147 ? 22.472 49.715 47.837 1.00 16.75 147 ILE A CA 1
ATOM 1085 C C . ILE A 1 147 ? 21.418 48.881 47.117 1.00 19.01 147 ILE A C 1
ATOM 1086 O O . ILE A 1 147 ? 21.066 49.178 45.969 1.00 20.68 147 ILE A O 1
ATOM 1091 N N . LYS A 1 148 ? 20.971 47.796 47.748 1.00 18.06 148 LYS A N 1
ATOM 1092 C CA . LYS A 1 148 ? 19.983 46.887 47.180 1.00 17.90 148 LYS A CA 1
ATOM 1093 C C . LYS A 1 148 ? 18.629 47.140 47.836 1.00 17.78 148 LYS A C 1
ATOM 1094 O O . LYS A 1 148 ? 18.427 46.808 49.007 1.00 15.89 148 LYS A O 1
ATOM 1100 N N . SER A 1 149 ? 17.696 47.701 47.084 1.00 18.73 149 SER A N 1
ATOM 1101 C CA . SER A 1 149 ? 16.401 48.081 47.649 1.00 17.94 149 SER A CA 1
ATOM 1102 C C . SER A 1 149 ? 15.427 46.918 47.627 1.00 15.52 149 SER A C 1
ATOM 1103 O O . SER A 1 149 ? 15.348 46.180 46.642 1.00 17.73 149 SER A O 1
ATOM 1106 N N . THR A 1 150 ? 14.636 46.792 48.693 1.00 20.81 150 THR A N 1
ATOM 1107 C CA . THR A 1 150 ? 13.434 45.966 48.665 1.00 18.12 150 THR A CA 1
ATOM 1108 C C . THR A 1 150 ? 12.182 46.813 48.811 1.00 20.57 150 THR A C 1
ATOM 1109 O O . THR A 1 150 ? 11.107 46.274 49.092 1.00 22.93 150 THR A O 1
ATOM 1113 N N . ILE A 1 151 ? 12.308 48.129 48.669 1.00 19.52 151 ILE A N 1
ATOM 1114 C CA . ILE A 1 151 ? 11.167 49.025 48.809 1.00 21.53 151 ILE A CA 1
ATOM 1115 C C . ILE A 1 151 ? 10.203 48.820 47.644 1.00 22.55 151 ILE A C 1
ATOM 1116 O O . ILE A 1 151 ? 10.602 48.840 46.471 1.00 16.44 151 ILE A O 1
ATOM 1121 N N . THR A 1 152 ? 8.926 48.621 47.961 1.00 17.74 152 THR A N 1
ATOM 1122 C CA . THR A 1 152 ? 7.906 48.411 46.936 1.00 22.11 152 THR A CA 1
ATOM 1123 C C . THR A 1 152 ? 6.746 49.391 47.015 1.00 17.72 152 THR A C 1
ATOM 1124 O O . THR A 1 152 ? 5.779 49.235 46.257 1.00 19.73 152 THR A O 1
ATOM 1128 N N . ASN A 1 153 ? 6.786 50.372 47.913 1.00 16.78 153 ASN A N 1
ATOM 1129 C CA . ASN A 1 153 ? 5.649 51.268 48.094 1.00 20.17 153 ASN A CA 1
ATOM 1130 C C . ASN A 1 153 ? 5.812 52.571 47.330 1.00 20.72 153 ASN A C 1
ATOM 1131 O O . ASN A 1 153 ? 5.089 53.541 47.605 1.00 18.61 153 ASN A O 1
ATOM 1136 N N . GLY A 1 154 ? 6.727 52.611 46.362 1.00 19.94 154 GLY A N 1
ATOM 1137 C CA . GLY A 1 154 ? 6.935 53.807 45.573 1.00 18.20 154 GLY A CA 1
ATOM 1138 C C . GLY A 1 154 ? 7.823 54.853 46.216 1.00 21.82 154 GLY A C 1
ATOM 1139 O O . GLY A 1 154 ? 8.065 55.895 45.598 1.00 20.50 154 GLY A O 1
ATOM 1140 N N . ASN A 1 155 ? 8.323 54.613 47.428 1.00 19.20 155 ASN A N 1
ATOM 1141 C CA . ASN A 1 155 ? 9.207 55.568 48.080 1.00 19.65 155 ASN A CA 1
ATOM 1142 C C . ASN A 1 155 ? 10.605 55.513 47.481 1.00 18.12 155 ASN A C 1
ATOM 1143 O O . ASN A 1 155 ? 10.987 54.518 46.861 1.00 15.21 155 ASN A O 1
ATOM 1148 N N . PRO A 1 156 ? 11.395 56.567 47.671 1.00 18.27 156 PRO A N 1
ATOM 1149 C CA . PRO A 1 156 ? 12.793 56.531 47.226 1.00 17.90 156 PRO A CA 1
ATOM 1150 C C . PRO A 1 156 ? 13.674 55.762 48.199 1.00 17.79 156 PRO A C 1
ATOM 1151 O O . PRO A 1 156 ? 13.340 55.595 49.371 1.00 17.52 156 PRO A O 1
ATOM 1155 N N . VAL A 1 157 ? 14.803 55.269 47.675 1.00 15.14 157 VAL A N 1
ATOM 1156 C CA . VAL A 1 157 ? 15.825 54.669 48.531 1.00 16.50 157 VAL A CA 1
ATOM 1157 C C . VAL A 1 157 ? 16.501 55.755 49.354 1.00 18.08 157 VAL A C 1
ATOM 1158 O O . VAL A 1 157 ? 16.577 55.673 50.586 1.00 15.89 157 VAL A O 1
ATOM 1162 N N . PHE A 1 158 ? 16.965 56.814 48.684 1.00 14.82 158 PHE A N 1
ATOM 1163 C CA . PHE A 1 158 ? 17.512 57.998 49.337 1.00 16.90 158 PHE A CA 1
ATOM 1164 C C . PHE A 1 158 ? 16.615 59.177 48.994 1.00 17.79 158 PHE A C 1
ATOM 1165 O O . PHE A 1 158 ? 16.506 59.544 47.820 1.00 13.87 158 PHE A O 1
ATOM 1173 N N . GLU A 1 159 ? 16.045 59.814 50.021 1.00 13.74 159 GLU A N 1
ATOM 1174 C CA . GLU A 1 159 ? 15.266 61.036 49.869 1.00 15.17 159 GLU A CA 1
ATOM 1175 C C . GLU A 1 159 ? 16.076 62.213 50.409 1.00 17.21 159 GLU A C 1
ATOM 1176 O O . GLU A 1 159 ? 16.341 62.285 51.618 1.00 17.17 159 GLU A O 1
ATOM 1182 N N . PHE A 1 160 ? 16.440 63.146 49.523 1.00 13.19 160 PHE A N 1
ATOM 1183 C CA . PHE A 1 160 ? 17.043 64.424 49.892 1.00 14.23 160 PHE A CA 1
ATOM 1184 C C . PHE A 1 160 ? 15.940 65.469 49.798 1.00 13.20 160 PHE A C 1
ATOM 1185 O O . PHE A 1 160 ? 15.429 65.729 48.707 1.00 16.92 160 PHE A O 1
ATOM 1193 N N . VAL A 1 161 ? 15.581 66.081 50.927 1.00 17.76 161 VAL A N 1
ATOM 1194 C CA . VAL A 1 161 ? 14.552 67.123 50.970 1.00 16.08 161 VAL A CA 1
ATOM 1195 C C . VAL A 1 161 ? 14.784 67.893 52.267 1.00 17.56 161 VAL A C 1
ATOM 1196 O O . VAL A 1 161 ? 15.128 67.269 53.274 1.00 15.25 161 VAL A O 1
ATOM 1200 N N . PRO A 1 162 ? 14.607 69.213 52.312 1.00 15.80 162 PRO A N 1
ATOM 1201 C CA . PRO A 1 162 ? 14.784 69.917 53.589 1.00 17.23 162 PRO A CA 1
ATOM 1202 C C . PRO A 1 162 ? 13.706 69.503 54.572 1.00 22.33 162 PRO A C 1
ATOM 1203 O O . PRO A 1 162 ? 12.542 69.342 54.204 1.00 18.04 162 PRO A O 1
ATOM 1207 N N . SER A 1 163 ? 14.098 69.341 55.844 1.00 20.57 163 SER A N 1
ATOM 1208 C CA . SER A 1 163 ? 13.089 69.060 56.857 1.00 23.55 163 SER A CA 1
ATOM 1209 C C . SER A 1 163 ? 12.067 70.191 56.946 1.00 25.20 163 SER A C 1
ATOM 1210 O O . SER A 1 163 ? 10.885 69.939 57.190 1.00 27.28 163 SER A O 1
ATOM 1213 N N . ASP A 1 164 ? 12.504 71.432 56.750 1.00 22.37 164 ASP A N 1
ATOM 1214 C CA . ASP A 1 164 ? 11.650 72.614 56.720 1.00 25.12 164 ASP A CA 1
ATOM 1215 C C . ASP A 1 164 ? 11.545 73.080 55.263 1.00 25.79 164 ASP A C 1
ATOM 1216 O O . ASP A 1 164 ? 12.538 73.541 54.690 1.00 22.71 164 ASP A O 1
ATOM 1221 N N . THR A 1 165 ? 10.354 72.984 54.660 1.00 25.34 165 THR A N 1
ATOM 1222 C CA . THR A 1 165 ? 10.251 73.342 53.242 1.00 26.63 165 THR A CA 1
ATOM 1223 C C . THR A 1 165 ? 10.138 74.840 52.992 1.00 27.97 165 THR A C 1
ATOM 1224 O O . THR A 1 165 ? 9.928 75.242 51.841 1.00 28.60 165 THR A O 1
ATOM 1228 N N . ALA A 1 166 ? 10.247 75.670 54.022 1.00 28.85 166 ALA A N 1
ATOM 1229 C CA . ALA A 1 166 ? 10.411 77.105 53.835 1.00 27.44 166 ALA A CA 1
ATOM 1230 C C . ALA A 1 166 ? 11.853 77.473 53.490 1.00 29.02 166 ALA A C 1
ATOM 1231 O O . ALA A 1 166 ? 12.132 78.641 53.181 1.00 22.42 166 ALA A O 1
ATOM 1233 N N . GLN A 1 167 ? 12.760 76.493 53.553 1.00 25.75 167 GLN A N 1
ATOM 1234 C CA . GLN A 1 167 ? 14.192 76.599 53.364 1.00 27.19 167 GLN A CA 1
ATOM 1235 C C . GLN A 1 167 ? 14.626 75.648 52.255 1.00 24.38 167 GLN A C 1
ATOM 1236 O O . GLN A 1 167 ? 13.828 74.880 51.698 1.00 20.98 167 GLN A O 1
ATOM 1242 N N . ARG A 1 168 ? 15.919 75.654 51.976 1.00 20.81 168 ARG A N 1
ATOM 1243 C CA . ARG A 1 168 ? 16.476 74.747 50.990 1.00 19.87 168 ARG A CA 1
ATOM 1244 C C . ARG A 1 168 ? 17.542 73.856 51.612 1.00 23.76 168 ARG A C 1
ATOM 1245 O O . ARG A 1 168 ? 18.114 74.155 52.664 1.00 19.95 168 ARG A O 1
ATOM 1253 N N . LEU A 1 169 ? 17.777 72.739 50.944 1.00 18.39 169 LEU A N 1
ATOM 1254 C CA . LEU A 1 169 ? 18.891 71.862 51.240 1.00 19.22 169 LEU A CA 1
ATOM 1255 C C . LEU A 1 169 ? 20.035 72.222 50.305 1.00 18.31 169 LEU A C 1
ATOM 1256 O O . LEU A 1 169 ? 19.839 72.236 49.087 1.00 15.41 169 LEU A O 1
ATOM 1261 N N . CYS A 1 170 ? 21.225 72.488 50.857 1.00 11.92 170 CYS A N 1
ATOM 1262 C CA . CYS A 1 170 ? 22.356 72.926 50.042 1.00 16.12 170 CYS A CA 1
ATOM 1263 C C . CYS A 1 170 ? 23.560 71.996 50.140 1.00 16.22 170 CYS A C 1
ATOM 1264 O O . CYS A 1 170 ? 23.832 71.397 51.189 1.00 12.32 170 CYS A O 1
ATOM 1267 N N . PHE A 1 171 ? 24.281 71.892 49.018 1.00 16.64 171 PHE A N 1
ATOM 1268 C CA . PHE A 1 171 ? 25.582 71.214 48.958 1.00 13.98 171 PHE A CA 1
ATOM 1269 C C . PHE A 1 171 ? 25.490 69.747 49.373 1.00 17.97 171 PHE A C 1
ATOM 1270 O O . PHE A 1 171 ? 26.356 69.245 50.092 1.00 18.85 171 PHE A O 1
ATOM 1278 N N . VAL A 1 172 ? 24.437 69.053 48.947 1.00 15.41 172 VAL A N 1
ATOM 1279 C CA . VAL A 1 172 ? 24.323 67.612 49.173 1.00 13.82 172 VAL A CA 1
ATOM 1280 C C . VAL A 1 172 ? 24.817 66.878 47.933 1.00 15.69 172 VAL A C 1
ATOM 1281 O O . VAL A 1 172 ? 24.993 67.464 46.866 1.00 15.07 172 VAL A O 1
ATOM 1285 N N . GLY A 1 173 ? 25.049 65.579 48.063 1.00 13.27 173 GLY A N 1
ATOM 1286 C CA . GLY A 1 173 ? 25.531 64.852 46.900 1.00 12.46 173 GLY A CA 1
ATOM 1287 C C . GLY A 1 173 ? 25.674 63.369 47.161 1.00 14.07 173 GLY A C 1
ATOM 1288 O O . GLY A 1 173 ? 25.574 62.890 48.300 1.00 11.04 173 GLY A O 1
ATOM 1289 N N . ILE A 1 174 ? 25.894 62.645 46.058 1.00 12.09 174 ILE A N 1
ATOM 1290 C CA . ILE A 1 174 ? 26.218 61.227 46.049 1.00 14.24 174 ILE A CA 1
ATOM 1291 C C . ILE A 1 174 ? 27.446 61.062 45.157 1.00 13.58 174 ILE A C 1
ATOM 1292 O O . ILE A 1 174 ? 27.533 61.690 44.097 1.00 15.70 174 ILE A O 1
ATOM 1297 N N . GLU A 1 175 ? 28.379 60.204 45.567 1.00 13.23 175 GLU A N 1
ATOM 1298 C CA . GLU A 1 175 ? 29.561 59.892 44.770 1.00 15.65 175 GLU A CA 1
ATOM 1299 C C . GLU A 1 175 ? 29.882 58.413 44.906 1.00 13.19 175 GLU A C 1
ATOM 1300 O O . GLU A 1 175 ? 29.798 57.853 45.997 1.00 14.88 175 GLU A O 1
ATOM 1306 N N . LYS A 1 176 ? 30.227 57.783 43.787 1.00 12.54 176 LYS A N 1
ATOM 1307 C CA . LYS A 1 176 ? 30.884 56.480 43.772 1.00 14.75 176 LYS A CA 1
ATOM 1308 C C . LYS A 1 176 ? 30.084 55.381 44.491 1.00 16.14 176 LYS A C 1
ATOM 1309 O O . LYS A 1 176 ? 30.602 54.677 45.368 1.00 11.83 176 LYS A O 1
ATOM 1315 N N . MET A 1 177 ? 28.844 55.173 44.044 1.00 12.81 177 MET A N 1
ATOM 1316 C CA . MET A 1 177 ? 28.020 54.081 44.555 1.00 14.81 177 MET A CA 1
ATOM 1317 C C . MET A 1 177 ? 26.836 53.878 43.610 1.00 16.75 177 MET A C 1
ATOM 1318 O O . MET A 1 177 ? 26.526 54.747 42.790 1.00 16.11 177 MET A O 1
ATOM 1323 N N . CYS A 1 178 ? 26.186 52.711 43.730 1.00 16.11 178 CYS A N 1
ATOM 1324 C CA . CYS A 1 178 ? 25.028 52.328 42.913 1.00 18.07 178 CYS A CA 1
ATOM 1325 C C . CYS A 1 178 ? 23.814 52.159 43.820 1.00 17.75 178 CYS A C 1
ATOM 1326 O O . CYS A 1 178 ? 23.933 51.653 44.943 1.00 17.20 178 CYS A O 1
ATOM 1329 N N . ILE A 1 179 ? 22.649 52.591 43.336 1.00 16.66 179 ILE A N 1
ATOM 1330 C CA . ILE A 1 179 ? 21.360 52.220 43.915 1.00 16.38 179 ILE A CA 1
ATOM 1331 C C . ILE A 1 179 ? 20.697 51.242 42.952 1.00 20.07 179 ILE A C 1
ATOM 1332 O O . ILE A 1 179 ? 20.434 51.587 41.792 1.00 20.82 179 ILE A O 1
ATOM 1337 N N . ASP A 1 180 ? 20.432 50.023 43.423 1.00 17.56 180 ASP A N 1
ATOM 1338 C CA . ASP A 1 180 ? 19.845 48.959 42.607 1.00 17.46 180 ASP A CA 1
ATOM 1339 C C . ASP A 1 180 ? 18.454 48.652 43.157 1.00 20.96 180 ASP A C 1
ATOM 1340 O O . ASP A 1 180 ? 18.325 48.090 44.258 1.00 16.05 180 ASP A O 1
ATOM 1345 N N . GLY A 1 181 ? 17.416 49.022 42.382 1.00 17.90 181 GLY A N 1
ATOM 1346 C CA . GLY A 1 181 ? 16.031 48.851 42.808 1.00 15.04 181 GLY A CA 1
ATOM 1347 C C . GLY A 1 181 ? 15.513 47.431 42.717 1.00 17.54 181 GLY A C 1
ATOM 1348 O O . GLY A 1 181 ? 14.417 47.149 43.216 1.00 16.74 181 GLY A O 1
ATOM 1349 N N . GLN A 1 182 ? 16.287 46.535 42.098 1.00 14.16 182 GLN A N 1
ATOM 1350 C CA . GLN A 1 182 ? 15.943 45.114 41.972 1.00 19.47 182 GLN A CA 1
ATOM 1351 C C . GLN A 1 182 ? 14.571 44.929 41.322 1.00 20.71 182 GLN A C 1
ATOM 1352 O O . GLN A 1 182 ? 13.849 43.977 41.628 1.00 20.51 182 GLN A O 1
ATOM 1358 N N . ASN A 1 183 ? 14.212 45.846 40.418 1.00 18.00 183 ASN A N 1
ATOM 1359 C CA . ASN A 1 183 ? 12.931 45.825 39.709 1.00 18.86 183 ASN A CA 1
ATOM 1360 C C . ASN A 1 183 ? 11.749 46.026 40.640 1.00 20.96 183 ASN A C 1
ATOM 1361 O O . ASN A 1 183 ? 10.602 45.790 40.247 1.00 20.06 183 ASN A O 1
ATOM 1366 N N . ASN A 1 184 ? 12.001 46.486 41.860 1.00 17.15 184 ASN A N 1
ATOM 1367 C CA . ASN A 1 184 ? 10.923 46.815 42.775 1.00 18.85 184 ASN A CA 1
ATOM 1368 C C . ASN A 1 184 ? 10.345 48.197 42.479 1.00 21.03 184 ASN A C 1
ATOM 1369 O O . ASN A 1 184 ? 10.966 49.034 41.815 1.00 18.04 184 ASN A O 1
ATOM 1374 N N . ASP A 1 185 ? 9.137 48.433 42.993 1.00 18.84 185 ASP A N 1
ATOM 1375 C CA . ASP A 1 185 ? 8.476 49.735 42.840 1.00 20.05 185 ASP A CA 1
ATOM 1376 C C . ASP A 1 185 ? 9.029 50.706 43.880 1.00 20.61 185 ASP A C 1
ATOM 1377 O O . ASP A 1 185 ? 8.436 50.952 44.940 1.00 19.98 185 ASP A O 1
ATOM 1382 N N . CYS A 1 186 ? 10.197 51.267 43.556 1.00 16.38 186 CYS A N 1
ATOM 1383 C CA . CYS A 1 186 ? 10.861 52.283 44.365 1.00 17.10 186 CYS A CA 1
ATOM 1384 C C . CYS A 1 186 ? 11.485 53.313 43.433 1.00 14.66 186 CYS A C 1
ATOM 1385 O O . CYS A 1 186 ? 11.765 53.021 42.269 1.00 14.15 186 CYS A O 1
ATOM 1388 N N . ILE A 1 187 ? 11.656 54.536 43.937 1.00 13.50 187 ILE A N 1
ATOM 1389 C CA . ILE A 1 187 ? 12.479 55.555 43.296 1.00 12.81 187 ILE A CA 1
ATOM 1390 C C . ILE A 1 187 ? 13.918 55.337 43.764 1.00 13.44 187 ILE A C 1
ATOM 1391 O O . ILE A 1 187 ? 14.146 55.011 44.926 1.00 15.84 187 ILE A O 1
ATOM 1396 N N . GLY A 1 188 ? 14.888 55.477 42.868 1.00 16.61 188 GLY A N 1
ATOM 1397 C CA . GLY A 1 188 ? 16.257 55.285 43.306 1.00 14.37 188 GLY A CA 1
ATOM 1398 C C . GLY A 1 188 ? 16.698 56.408 44.208 1.00 13.73 188 GLY A C 1
ATOM 1399 O O . GLY A 1 188 ? 17.065 56.191 45.367 1.00 15.56 188 GLY A O 1
ATOM 1400 N N . VAL A 1 189 ? 16.645 57.629 43.689 1.00 12.86 189 VAL A N 1
ATOM 1401 C CA . VAL A 1 189 ? 17.082 58.816 44.412 1.00 14.08 189 VAL A CA 1
ATOM 1402 C C . VAL A 1 189 ? 16.056 59.896 44.150 1.00 13.58 189 VAL A C 1
ATOM 1403 O O . VAL A 1 189 ? 15.670 60.118 42.994 1.00 14.99 189 VAL A O 1
ATOM 1407 N N . SER A 1 190 ? 15.624 60.568 45.208 1.00 13.95 190 SER A N 1
ATOM 1408 C CA . SER A 1 190 ? 14.707 61.694 45.116 1.00 13.19 190 SER A CA 1
ATOM 1409 C C . SER A 1 190 ? 15.388 62.952 45.617 1.00 13.80 190 SER A C 1
ATOM 1410 O O . SER A 1 190 ? 15.929 62.960 46.730 1.00 14.72 190 SER A O 1
ATOM 1413 N N . LEU A 1 191 ? 15.304 64.023 44.822 1.00 12.45 191 LEU A N 1
ATOM 1414 C CA . LEU A 1 191 ? 15.892 65.323 45.130 1.00 14.02 191 LEU A CA 1
ATOM 1415 C C . LEU A 1 191 ? 14.799 66.383 45.084 1.00 15.98 191 LEU A C 1
ATOM 1416 O O . LEU A 1 191 ? 14.057 66.467 44.099 1.00 16.16 191 LEU A O 1
ATOM 1421 N N . LYS A 1 192 ? 14.692 67.194 46.139 1.00 12.54 192 LYS A N 1
ATOM 1422 C CA . LYS A 1 192 ? 13.639 68.201 46.177 1.00 13.95 192 LYS A CA 1
ATOM 1423 C C . LYS A 1 192 ? 14.115 69.410 46.960 1.00 13.89 192 LYS A C 1
ATOM 1424 O O . LYS A 1 192 ? 14.615 69.252 48.077 1.00 14.58 192 LYS A O 1
ATOM 1430 N N . LYS A 1 193 ? 13.944 70.596 46.375 1.00 12.72 193 LYS A N 1
ATOM 1431 C CA . LYS A 1 193 ? 14.272 71.874 47.019 1.00 14.04 193 LYS A CA 1
ATOM 1432 C C . LYS A 1 193 ? 15.738 71.911 47.446 1.00 18.36 193 LYS A C 1
ATOM 1433 O O . LYS A 1 193 ? 16.095 72.319 48.558 1.00 15.91 193 LYS A O 1
ATOM 1439 N N . ILE A 1 194 ? 16.597 71.471 46.533 1.00 14.20 194 ILE A N 1
ATOM 1440 C CA . ILE A 1 194 ? 18.029 71.369 46.764 1.00 14.60 194 ILE A CA 1
ATOM 1441 C C . ILE A 1 194 ? 18.712 72.456 45.953 1.00 15.24 194 ILE A C 1
ATOM 1442 O O . ILE A 1 194 ? 18.289 72.760 44.832 1.00 14.71 194 ILE A O 1
ATOM 1447 N N . SER A 1 195 ? 19.762 73.041 46.515 1.00 13.05 195 SER A N 1
ATOM 1448 C CA . SER A 1 195 ? 20.621 73.976 45.795 1.00 15.13 195 SER A CA 1
ATOM 1449 C C . SER A 1 195 ? 22.056 73.483 45.859 1.00 17.15 195 SER A C 1
ATOM 1450 O O . SER A 1 195 ? 22.483 72.907 46.871 1.00 15.67 195 SER A O 1
ATOM 1453 N N . LEU A 1 196 ? 22.801 73.723 44.779 1.00 14.06 196 LEU A N 1
ATOM 1454 C CA . LEU A 1 196 ? 24.257 73.534 44.773 1.00 15.69 196 LEU A CA 1
ATOM 1455 C C . LEU A 1 196 ? 24.651 72.094 45.105 1.00 15.04 196 LEU A C 1
ATOM 1456 O O . LEU A 1 196 ? 25.641 71.845 45.797 1.00 14.57 196 LEU A O 1
ATOM 1461 N N . GLY A 1 197 ? 23.882 71.140 44.582 1.00 13.08 197 GLY A N 1
ATOM 1462 C CA . GLY A 1 197 ? 24.252 69.745 44.702 1.00 14.32 197 GLY A CA 1
ATOM 1463 C C . GLY A 1 197 ? 25.434 69.394 43.812 1.00 16.19 197 GLY A C 1
ATOM 1464 O O . GLY A 1 197 ? 25.647 69.987 42.746 1.00 12.75 197 GLY A O 1
ATOM 1465 N N . ARG A 1 198 ? 26.214 68.414 44.273 1.00 14.68 198 ARG A N 1
ATOM 1466 C CA . ARG A 1 198 ? 27.389 67.922 43.554 1.00 17.19 198 ARG A CA 1
ATOM 1467 C C . ARG A 1 198 ? 27.370 66.395 43.561 1.00 15.22 198 ARG A C 1
ATOM 1468 O O . ARG A 1 198 ? 27.627 65.776 44.595 1.00 15.35 198 ARG A O 1
ATOM 1476 N N . PHE A 1 199 ? 27.103 65.788 42.411 1.00 12.85 199 PHE A N 1
ATOM 1477 C CA . PHE A 1 199 ? 27.014 64.341 42.273 1.00 14.72 199 PHE A CA 1
ATOM 1478 C C . PHE A 1 199 ? 28.080 63.867 41.280 1.00 16.25 199 PHE A C 1
ATOM 1479 O O . PHE A 1 199 ? 28.313 64.520 40.254 1.00 15.98 199 PHE A O 1
ATOM 1487 N N . LEU A 1 200 ? 28.735 62.739 41.579 1.00 16.60 200 LEU A N 1
ATOM 1488 C CA . LEU A 1 200 ? 29.799 62.238 40.694 1.00 14.44 200 LEU A CA 1
ATOM 1489 C C . LEU A 1 200 ? 29.768 60.718 40.613 1.00 13.90 200 LEU A C 1
ATOM 1490 O O . LEU A 1 200 ? 29.829 60.043 41.642 1.00 14.63 200 LEU A O 1
ATOM 1495 N N . ASP A 1 201 ? 29.730 60.176 39.396 1.00 15.70 201 ASP A N 1
ATOM 1496 C CA . ASP A 1 201 ? 29.930 58.738 39.160 1.00 13.92 201 ASP A CA 1
ATOM 1497 C C . ASP A 1 201 ? 29.078 57.891 40.115 1.00 16.99 201 ASP A C 1
ATOM 1498 O O . ASP A 1 201 ? 29.573 57.227 41.028 1.00 16.14 201 ASP A O 1
ATOM 1503 N N . PHE A 1 202 ? 27.773 57.963 39.926 1.00 14.19 202 PHE A N 1
ATOM 1504 C CA . PHE A 1 202 ? 26.886 57.122 40.711 1.00 15.88 202 PHE A CA 1
ATOM 1505 C C . PHE A 1 202 ? 25.852 56.522 39.782 1.00 17.07 202 PHE A C 1
ATOM 1506 O O . PHE A 1 202 ? 25.587 57.065 38.709 1.00 15.20 202 PHE A O 1
ATOM 1514 N N . GLY A 1 203 ? 25.337 55.366 40.167 1.00 14.81 203 GLY A N 1
ATOM 1515 C CA . GLY A 1 203 ? 24.421 54.601 39.328 1.00 17.24 203 GLY A CA 1
ATOM 1516 C C . GLY A 1 203 ? 23.059 54.469 39.969 1.00 16.36 203 GLY A C 1
ATOM 1517 O O . GLY A 1 203 ? 22.943 54.401 41.197 1.00 16.23 203 GLY A O 1
ATOM 1518 N N . VAL A 1 204 ? 22.021 54.474 39.138 1.00 12.28 204 VAL A N 1
ATOM 1519 C CA . VAL A 1 204 ? 20.652 54.213 39.556 1.00 12.24 204 VAL A CA 1
ATOM 1520 C C . VAL A 1 204 ? 20.072 53.265 38.523 1.00 15.87 204 VAL A C 1
ATOM 1521 O O . VAL A 1 204 ? 19.933 53.631 37.348 1.00 15.16 204 VAL A O 1
ATOM 1525 N N . ARG A 1 205 ? 19.768 52.038 38.937 1.00 14.43 205 ARG A N 1
ATOM 1526 C CA . ARG A 1 205 ? 19.427 50.997 37.985 1.00 13.32 205 ARG A CA 1
ATOM 1527 C C . ARG A 1 205 ? 18.324 50.111 38.546 1.00 17.82 205 ARG A C 1
ATOM 1528 O O . ARG A 1 205 ? 18.267 49.862 39.749 1.00 16.84 205 ARG A O 1
ATOM 1536 N N . TYR A 1 206 ? 17.454 49.635 37.650 1.00 13.00 206 TYR A N 1
ATOM 1537 C CA . TYR A 1 206 ? 16.445 48.620 37.963 1.00 16.47 206 TYR A CA 1
ATOM 1538 C C . TYR A 1 206 ? 15.423 49.102 38.989 1.00 16.09 206 TYR A C 1
ATOM 1539 O O . TYR A 1 206 ? 14.913 48.310 39.791 1.00 14.47 206 TYR A O 1
ATOM 1548 N N . CYS A 1 207 ? 15.108 50.398 38.965 1.00 12.73 207 CYS A N 1
ATOM 1549 C CA . CYS A 1 207 ? 14.041 50.947 39.802 1.00 16.34 207 CYS A CA 1
ATOM 1550 C C . CYS A 1 207 ? 12.773 51.019 38.954 1.00 15.56 207 CYS A C 1
ATOM 1551 O O . CYS A 1 207 ? 12.778 51.638 37.891 1.00 16.10 207 CYS A O 1
ATOM 1554 N N . ALA A 1 208 ? 11.686 50.416 39.426 1.00 15.66 208 ALA A N 1
ATOM 1555 C CA . ALA A 1 208 ? 10.473 50.390 38.606 1.00 17.19 208 ALA A CA 1
ATOM 1556 C C . ALA A 1 208 ? 9.627 51.657 38.748 1.00 18.55 208 ALA A C 1
ATOM 1557 O O . ALA A 1 208 ? 8.691 51.866 37.961 1.00 18.15 208 ALA A O 1
ATOM 1559 N N . ASN A 1 209 ? 9.935 52.512 39.711 1.00 17.33 209 ASN A N 1
ATOM 1560 C CA . ASN A 1 209 ? 9.405 53.867 39.736 1.00 16.74 209 ASN A CA 1
ATOM 1561 C C . ASN A 1 209 ? 10.425 54.756 39.013 1.00 15.05 209 ASN A C 1
ATOM 1562 O O . ASN A 1 209 ? 11.241 54.252 38.240 1.00 16.83 209 ASN A O 1
ATOM 1567 N N . HIS A 1 210 ? 10.384 56.072 39.208 1.00 17.13 210 HIS A N 1
ATOM 1568 C CA . HIS A 1 210 ? 11.399 56.928 38.606 1.00 13.74 210 HIS A CA 1
ATOM 1569 C C . HIS A 1 210 ? 12.781 56.488 39.086 1.00 14.23 210 HIS A C 1
ATOM 1570 O O . HIS A 1 210 ? 12.939 56.027 40.222 1.00 15.07 210 HIS A O 1
ATOM 1577 N N . GLY A 1 211 ? 13.778 56.607 38.217 1.00 16.04 211 GLY A N 1
ATOM 1578 C CA . GLY A 1 211 ? 15.137 56.293 38.632 1.00 15.27 211 GLY A CA 1
ATOM 1579 C C . GLY A 1 211 ? 15.642 57.403 39.523 1.00 13.44 211 GLY A C 1
ATOM 1580 O O . GLY A 1 211 ? 16.016 57.182 40.675 1.00 16.77 211 GLY A O 1
ATOM 1581 N N . LEU A 1 212 ? 15.634 58.615 38.986 1.00 12.67 212 LEU A N 1
ATOM 1582 C CA . LEU A 1 212 ? 16.035 59.818 39.701 1.00 13.22 212 LEU A CA 1
ATOM 1583 C C . LEU A 1 212 ? 14.878 60.802 39.574 1.00 16.68 212 LEU A C 1
ATOM 1584 O O . LEU A 1 212 ? 14.490 61.167 38.462 1.00 17.00 212 LEU A O 1
ATOM 1589 N N . TYR A 1 213 ? 14.275 61.167 40.694 1.00 15.88 213 TYR A N 1
ATOM 1590 C CA . TYR A 1 213 ? 13.185 62.137 40.717 1.00 12.81 213 TYR A CA 1
ATOM 1591 C C . TYR A 1 213 ? 13.730 63.461 41.222 1.00 12.14 213 TYR A C 1
ATOM 1592 O O . TYR A 1 213 ? 14.462 63.499 42.226 1.00 14.46 213 TYR A O 1
ATOM 1601 N N . ILE A 1 214 ? 13.392 64.538 40.525 1.00 11.54 214 ILE A N 1
ATOM 1602 C CA . ILE A 1 214 ? 13.987 65.852 40.753 1.00 13.81 214 ILE A CA 1
ATOM 1603 C C . ILE A 1 214 ? 12.855 66.871 40.734 1.00 13.71 214 ILE A C 1
ATOM 1604 O O . ILE A 1 214 ? 12.140 66.985 39.736 1.00 12.80 214 ILE A O 1
ATOM 1609 N N . GLU A 1 215 ? 12.678 67.604 41.833 1.00 14.33 215 GLU A N 1
ATOM 1610 C CA . GLU A 1 215 ? 11.609 68.592 41.935 1.00 13.23 215 GLU A CA 1
ATOM 1611 C C . GLU A 1 215 ? 12.166 69.868 42.538 1.00 12.96 215 GLU A C 1
ATOM 1612 O O . GLU A 1 215 ? 12.680 69.846 43.657 1.00 12.54 215 GLU A O 1
ATOM 1618 N N . GLU A 1 216 ? 12.069 70.964 41.797 1.00 13.02 216 GLU A N 1
ATOM 1619 C CA . GLU A 1 216 ? 12.535 72.274 42.229 1.00 14.82 216 GLU A CA 1
ATOM 1620 C C . GLU A 1 216 ? 13.978 72.230 42.732 1.00 13.13 216 GLU A C 1
ATOM 1621 O O . GLU A 1 216 ? 14.288 72.629 43.856 1.00 14.29 216 GLU A O 1
ATOM 1627 N N . VAL A 1 217 ? 14.879 71.764 41.869 1.00 13.12 217 VAL A N 1
ATOM 1628 C CA . VAL A 1 217 ? 16.296 71.654 42.209 1.00 14.18 217 VAL A CA 1
ATOM 1629 C C . VAL A 1 217 ? 17.071 72.671 41.384 1.00 15.08 217 VAL A C 1
ATOM 1630 O O . VAL A 1 217 ? 16.856 72.787 40.170 1.00 13.29 217 VAL A O 1
ATOM 1634 N N . TRP A 1 218 ? 17.964 73.406 42.048 1.00 13.74 218 TRP A N 1
ATOM 1635 C CA . TRP A 1 218 ? 18.719 74.501 41.456 1.00 13.94 218 TRP A CA 1
ATOM 1636 C C . TRP A 1 218 ? 20.219 74.228 41.483 1.00 14.28 218 TRP A C 1
ATOM 1637 O O . TRP A 1 218 ? 20.748 73.693 42.468 1.00 14.08 218 TRP A O 1
ATOM 1648 N N . ASP A 1 219 ? 20.905 74.631 40.418 1.00 14.28 219 ASP A N 1
ATOM 1649 C CA . ASP A 1 219 ? 22.369 74.810 40.426 1.00 14.39 219 ASP A CA 1
ATOM 1650 C C . ASP A 1 219 ? 23.101 73.547 40.871 1.00 13.35 219 ASP A C 1
ATOM 1651 O O . ASP A 1 219 ? 23.956 73.567 41.760 1.00 14.08 219 ASP A O 1
ATOM 1656 N N . THR A 1 220 ? 22.765 72.427 40.245 1.00 14.68 220 THR A N 1
ATOM 1657 C CA . THR A 1 220 ? 23.294 71.136 40.660 1.00 13.72 220 THR A CA 1
ATOM 1658 C C . THR A 1 220 ? 24.023 70.451 39.508 1.00 14.47 220 THR A C 1
ATOM 1659 O O . THR A 1 220 ? 23.478 70.327 38.405 1.00 11.65 220 THR A O 1
ATOM 1663 N N . ASN A 1 221 ? 25.265 70.032 39.763 1.00 15.10 221 ASN A N 1
ATOM 1664 C CA . ASN A 1 221 ? 26.105 69.354 38.779 1.00 13.48 221 ASN A CA 1
ATOM 1665 C C . ASN A 1 221 ? 26.040 67.848 38.985 1.00 14.07 221 ASN A C 1
ATOM 1666 O O . ASN A 1 221 ? 26.202 67.356 40.110 1.00 13.03 221 ASN A O 1
ATOM 1671 N N . ILE A 1 222 ? 25.835 67.122 37.896 1.00 13.81 222 ILE A N 1
ATOM 1672 C CA . ILE A 1 222 ? 25.725 65.670 37.915 1.00 15.75 222 ILE A CA 1
ATOM 1673 C C . ILE A 1 222 ? 26.643 65.137 36.827 1.00 15.64 222 ILE A C 1
ATOM 1674 O O . ILE A 1 222 ? 26.332 65.254 35.638 1.00 14.25 222 ILE A O 1
ATOM 1679 N N . ILE A 1 223 ? 27.773 64.556 37.229 1.00 14.47 223 ILE A N 1
ATOM 1680 C CA . ILE A 1 223 ? 28.820 64.108 36.319 1.00 14.70 223 ILE A CA 1
ATOM 1681 C C . ILE A 1 223 ? 28.878 62.589 36.352 1.00 13.16 223 ILE A C 1
ATOM 1682 O O . ILE A 1 223 ? 28.958 61.999 37.427 1.00 13.12 223 ILE A O 1
ATOM 1687 N N . GLY A 1 224 ? 28.846 61.954 35.178 1.00 13.19 224 GLY A N 1
ATOM 1688 C CA . GLY A 1 224 ? 29.068 60.516 35.104 1.00 14.15 224 GLY A CA 1
ATOM 1689 C C . GLY A 1 224 ? 27.949 59.636 35.644 1.00 16.79 224 GLY A C 1
ATOM 1690 O O . GLY A 1 224 ? 28.186 58.453 35.965 1.00 15.85 224 GLY A O 1
ATOM 1691 N N . LEU A 1 225 ? 26.730 60.163 35.748 1.00 13.06 225 LEU A N 1
ATOM 1692 C CA . LEU A 1 225 ? 25.604 59.330 36.169 1.00 12.59 225 LEU A CA 1
ATOM 1693 C C . LEU A 1 225 ? 25.380 58.190 35.180 1.00 14.90 225 LEU A C 1
ATOM 1694 O O . LEU A 1 225 ? 25.414 58.388 33.959 1.00 13.49 225 LEU A O 1
ATOM 1699 N N . TYR A 1 226 ? 25.151 56.993 35.717 1.00 13.34 226 TYR A N 1
ATOM 1700 C CA . TYR A 1 226 ? 24.793 55.801 34.947 1.00 12.91 226 TYR A CA 1
ATOM 1701 C C . TYR A 1 226 ? 23.358 55.427 35.331 1.00 16.32 226 TYR A C 1
ATOM 1702 O O . TYR A 1 226 ? 23.082 55.127 36.496 1.00 11.57 226 TYR A O 1
ATOM 1711 N N . ASN A 1 227 ? 22.449 55.433 34.358 1.00 12.75 227 ASN A N 1
ATOM 1712 C CA . ASN A 1 227 ? 21.007 55.362 34.623 1.00 12.28 227 ASN A CA 1
ATOM 1713 C C . ASN A 1 227 ? 20.406 54.373 33.627 1.00 16.46 227 ASN A C 1
ATOM 1714 O O . ASN A 1 227 ? 20.298 54.695 32.438 1.00 14.64 227 ASN A O 1
ATOM 1719 N N . THR A 1 228 ? 20.085 53.152 34.074 1.00 13.25 228 THR A N 1
ATOM 1720 C CA . THR A 1 228 ? 19.549 52.131 33.171 1.00 15.25 228 THR A CA 1
ATOM 1721 C C . THR A 1 228 ? 18.399 51.368 33.821 1.00 15.89 228 THR A C 1
ATOM 1722 O O . THR A 1 228 ? 18.308 51.277 35.046 1.00 14.05 228 THR A O 1
ATOM 1726 N N . ASP A 1 229 ? 17.516 50.810 32.967 1.00 13.90 229 ASP A N 1
ATOM 1727 C CA . ASP A 1 229 ? 16.473 49.860 33.378 1.00 15.56 229 ASP A CA 1
ATOM 1728 C C . ASP A 1 229 ? 15.519 50.456 34.414 1.00 14.97 229 ASP A C 1
ATOM 1729 O O . ASP A 1 229 ? 15.024 49.754 35.294 1.00 15.07 229 ASP A O 1
ATOM 1734 N N . ASN A 1 230 ? 15.252 51.753 34.324 1.00 15.25 230 ASN A N 1
ATOM 1735 C CA . ASN A 1 230 ? 14.410 52.446 35.287 1.00 13.34 230 ASN A CA 1
ATOM 1736 C C . ASN A 1 230 ? 13.057 52.782 34.674 1.00 15.77 230 ASN A C 1
ATOM 1737 O O . ASN A 1 230 ? 12.909 52.841 33.462 1.00 13.47 230 ASN A O 1
ATOM 1742 N N . GLY A 1 231 ? 12.076 53.043 35.532 1.00 15.89 231 GLY A N 1
ATOM 1743 C CA . GLY A 1 231 ? 10.800 53.553 35.068 1.00 15.53 231 GLY A CA 1
ATOM 1744 C C . GLY A 1 231 ? 9.837 52.458 34.662 1.00 18.35 231 GLY A C 1
ATOM 1745 O O . GLY A 1 231 ? 10.065 51.262 34.855 1.00 15.23 231 GLY A O 1
ATOM 1746 N N . ASP A 1 232 ? 8.721 52.900 34.078 1.00 17.34 232 ASP A N 1
ATOM 1747 C CA . ASP A 1 232 ? 7.616 52.037 33.690 1.00 17.40 232 ASP A CA 1
ATOM 1748 C C . ASP A 1 232 ? 6.643 52.889 32.890 1.00 19.21 232 ASP A C 1
ATOM 1749 O O . ASP A 1 232 ? 5.892 53.684 33.465 1.00 18.03 232 ASP A O 1
ATOM 1754 N N . LEU A 1 233 ? 6.661 52.737 31.573 1.00 15.29 233 LEU A N 1
ATOM 1755 C CA . LEU A 1 233 ? 5.856 53.610 30.723 1.00 18.74 233 LEU A CA 1
ATOM 1756 C C . LEU A 1 233 ? 4.375 53.517 31.065 1.00 15.40 233 LEU A C 1
ATOM 1757 O O . LEU A 1 233 ? 3.659 54.528 31.027 1.00 15.89 233 LEU A O 1
ATOM 1762 N N . ALA A 1 234 ? 3.894 52.314 31.387 1.00 15.67 234 ALA A N 1
ATOM 1763 C CA . ALA A 1 234 ? 2.473 52.137 31.683 1.00 22.91 234 ALA A CA 1
ATOM 1764 C C . ALA A 1 234 ? 2.040 52.944 32.898 1.00 21.92 234 ALA A C 1
ATOM 1765 O O . ALA A 1 234 ? 0.842 53.241 33.053 1.00 18.52 234 ALA A O 1
ATOM 1767 N N . ARG A 1 235 ? 2.986 53.331 33.750 1.00 17.91 235 ARG A N 1
ATOM 1768 C CA . ARG A 1 235 ? 2.655 54.100 34.928 1.00 17.63 235 ARG A CA 1
ATOM 1769 C C . ARG A 1 235 ? 3.266 55.477 34.897 1.00 17.61 235 ARG A C 1
ATOM 1770 O O . ARG A 1 235 ? 3.305 56.142 35.942 1.00 18.43 235 ARG A O 1
ATOM 1778 N N . ASN A 1 236 ? 3.777 55.901 33.742 1.00 15.09 236 ASN A N 1
ATOM 1779 C CA . ASN A 1 236 ? 4.330 57.247 33.578 1.00 20.00 236 ASN A CA 1
ATOM 1780 C C . ASN A 1 236 ? 5.544 57.492 34.482 1.00 16.22 236 ASN A C 1
ATOM 1781 O O . ASN A 1 236 ? 5.726 58.590 35.017 1.00 16.35 236 ASN A O 1
ATOM 1786 N N . LYS A 1 237 ? 6.373 56.463 34.661 1.00 14.96 237 LYS A N 1
ATOM 1787 C CA . LYS A 1 237 ? 7.628 56.563 35.408 1.00 14.85 237 LYS A CA 1
ATOM 1788 C C . LYS A 1 237 ? 8.815 56.467 34.450 1.00 17.93 237 LYS A C 1
ATOM 1789 O O . LYS A 1 237 ? 8.797 55.657 33.510 1.00 14.81 237 LYS A O 1
ATOM 1795 N N . HIS A 1 238 ? 9.855 57.281 34.703 1.00 15.03 238 HIS A N 1
ATOM 1796 C CA . HIS A 1 238 ? 10.914 57.515 33.725 1.00 12.89 238 HIS A CA 1
ATOM 1797 C C . HIS A 1 238 ? 12.301 57.440 34.371 1.00 14.20 238 HIS A C 1
ATOM 1798 O O . HIS A 1 238 ? 12.446 57.347 35.595 1.00 12.08 238 HIS A O 1
ATOM 1805 N N . GLY A 1 239 ? 13.334 57.418 33.519 1.00 13.91 239 GLY A N 1
ATOM 1806 C CA . GLY A 1 239 ? 14.691 57.296 34.028 1.00 13.63 239 GLY A CA 1
ATOM 1807 C C . GLY A 1 239 ? 15.080 58.448 34.933 1.00 12.56 239 GLY A C 1
ATOM 1808 O O . GLY A 1 239 ? 15.543 58.244 36.059 1.00 14.52 239 GLY A O 1
ATOM 1809 N N . VAL A 1 240 ? 14.890 59.674 34.454 1.00 12.58 240 VAL A N 1
ATOM 1810 C CA . VAL A 1 240 ? 15.060 60.901 35.235 1.00 11.97 240 VAL A CA 1
ATOM 1811 C C . VAL A 1 240 ? 13.815 61.743 35.007 1.00 14.34 240 VAL A C 1
ATOM 1812 O O . VAL A 1 240 ? 13.443 61.990 33.857 1.00 16.90 240 VAL A O 1
ATOM 1816 N N . TYR A 1 241 ? 13.148 62.144 36.079 1.00 13.98 241 TYR A N 1
ATOM 1817 C CA . TYR A 1 241 ? 11.934 62.953 35.990 1.00 11.60 241 TYR A CA 1
ATOM 1818 C C . TYR A 1 241 ? 12.217 64.292 36.658 1.00 12.66 241 TYR A C 1
ATOM 1819 O O . TYR A 1 241 ? 12.517 64.334 37.858 1.00 15.86 241 TYR A O 1
ATOM 1828 N N . ILE A 1 242 ? 12.149 65.374 35.891 1.00 12.47 242 ILE A N 1
ATOM 1829 C CA . ILE A 1 242 ? 12.481 66.708 36.381 1.00 12.78 242 ILE A CA 1
ATOM 1830 C C . ILE A 1 242 ? 11.193 67.527 36.393 1.00 16.15 242 ILE A C 1
ATOM 1831 O O . ILE A 1 242 ? 10.635 67.830 35.333 1.00 11.03 242 ILE A O 1
ATOM 1836 N N . TYR A 1 243 ? 10.723 67.887 37.594 1.00 10.48 243 TYR A N 1
ATOM 1837 C CA . TYR A 1 243 ? 9.450 68.572 37.802 1.00 14.64 243 TYR A CA 1
ATOM 1838 C C . TYR A 1 243 ? 9.696 69.989 38.325 1.00 13.70 243 TYR A C 1
ATOM 1839 O O . TYR A 1 243 ? 10.609 70.214 39.120 1.00 13.31 243 TYR A O 1
ATOM 1848 N N . ASN A 1 244 ? 8.908 70.957 37.876 1.00 12.24 244 ASN A N 1
ATOM 1849 C CA . ASN A 1 244 ? 9.124 72.288 38.434 1.00 14.57 244 ASN A CA 1
ATOM 1850 C C . ASN A 1 244 ? 8.519 72.417 39.838 1.00 15.52 244 ASN A C 1
ATOM 1851 O O . ASN A 1 244 ? 9.057 73.162 40.668 1.00 14.18 244 ASN A O 1
ATOM 1856 N N . GLY A 1 245 ? 7.488 71.644 40.148 1.00 12.18 245 GLY A N 1
ATOM 1857 C CA . GLY A 1 245 ? 6.739 71.823 41.385 1.00 14.95 245 GLY A CA 1
ATOM 1858 C C . GLY A 1 245 ? 5.769 72.987 41.308 1.00 15.86 245 GLY A C 1
ATOM 1859 O O . GLY A 1 245 ? 5.565 73.599 40.253 1.00 14.17 245 GLY A O 1
ATOM 1860 N N . THR A 1 246 ? 5.173 73.320 42.458 1.00 14.69 246 THR A N 1
ATOM 1861 C CA . THR A 1 246 ? 4.103 74.305 42.466 1.00 14.68 246 THR A CA 1
ATOM 1862 C C . THR A 1 246 ? 4.563 75.717 42.800 1.00 16.94 246 THR A C 1
ATOM 1863 O O . THR A 1 246 ? 3.740 76.641 42.742 1.00 17.51 246 THR A O 1
ATOM 1867 N N . SER A 1 247 ? 5.830 75.917 43.156 1.00 13.44 247 SER A N 1
ATOM 1868 C CA . SER A 1 247 ? 6.322 77.225 43.578 1.00 16.06 247 SER A CA 1
ATOM 1869 C C . SER A 1 247 ? 7.287 77.856 42.592 1.00 15.43 247 SER A C 1
ATOM 1870 O O . SER A 1 247 ? 7.188 79.053 42.298 1.00 15.88 247 SER A O 1
ATOM 1873 N N . ASP A 1 248 ? 8.286 77.099 42.147 1.00 14.00 248 ASP A N 1
ATOM 1874 C CA . ASP A 1 248 ? 9.334 77.676 41.328 1.00 14.95 248 ASP A CA 1
ATOM 1875 C C . ASP A 1 248 ? 9.647 76.700 40.200 1.00 14.76 248 ASP A C 1
ATOM 1876 O O . ASP A 1 248 ? 8.717 76.154 39.597 1.00 15.64 248 ASP A O 1
ATOM 1881 N N . ASN A 1 249 ? 10.918 76.425 39.922 1.00 11.21 249 ASN A N 1
ATOM 1882 C CA . ASN A 1 249 ? 11.219 75.492 38.844 1.00 14.58 249 ASN A CA 1
ATOM 1883 C C . ASN A 1 249 ? 12.475 74.710 39.179 1.00 16.15 249 ASN A C 1
ATOM 1884 O O . ASN A 1 249 ? 13.127 74.956 40.192 1.00 15.39 249 ASN A O 1
ATOM 1889 N N . SER A 1 250 ? 12.826 73.770 38.306 1.00 13.64 250 SER A N 1
ATOM 1890 C CA . SER A 1 250 ? 14.168 73.204 38.315 1.00 15.55 250 SER A CA 1
ATOM 1891 C C . SER A 1 250 ? 14.986 73.946 37.266 1.00 16.20 250 SER A C 1
ATOM 1892 O O . SER A 1 250 ? 14.513 74.168 36.152 1.00 12.05 250 SER A O 1
ATOM 1895 N N . ASN A 1 251 ? 16.202 74.343 37.622 1.00 13.79 251 ASN A N 1
ATOM 1896 C CA . ASN A 1 251 ? 17.028 75.092 36.690 1.00 14.38 251 ASN A CA 1
ATOM 1897 C C . ASN A 1 251 ? 18.501 74.855 37.014 1.00 14.47 251 ASN A C 1
ATOM 1898 O O . ASN A 1 251 ? 18.860 74.500 38.144 1.00 13.60 251 ASN A O 1
ATOM 1903 N N . ARG A 1 252 ? 19.344 75.030 35.998 1.00 15.15 252 ARG A N 1
ATOM 1904 C CA . ARG A 1 252 ? 20.791 74.844 36.132 1.00 10.22 252 ARG A CA 1
ATOM 1905 C C . ARG A 1 252 ? 21.145 73.455 36.666 1.00 9.93 252 ARG A C 1
ATOM 1906 O O . ARG A 1 252 ? 22.063 73.293 37.476 1.00 14.41 252 ARG A O 1
ATOM 1914 N N . LEU A 1 253 ? 20.401 72.445 36.231 1.00 10.29 253 LEU A N 1
ATOM 1915 C CA . LEU A 1 253 ? 20.817 71.055 36.374 1.00 12.68 253 LEU A CA 1
ATOM 1916 C C . LEU A 1 253 ? 21.774 70.721 35.232 1.00 13.94 253 LEU A C 1
ATOM 1917 O O . LEU A 1 253 ? 21.370 70.771 34.065 1.00 13.36 253 LEU A O 1
ATOM 1922 N N . LEU A 1 254 ? 23.015 70.356 35.554 1.00 11.36 254 LEU A N 1
ATOM 1923 C CA . LEU A 1 254 ? 24.033 70.067 34.540 1.00 15.09 254 LEU A CA 1
ATOM 1924 C C . LEU A 1 254 ? 24.381 68.588 34.590 1.00 13.47 254 LEU A C 1
ATOM 1925 O O . LEU A 1 254 ? 25.031 68.132 35.536 1.00 16.40 254 LEU A O 1
ATOM 1930 N N . PHE A 1 255 ? 23.946 67.844 33.576 1.00 10.07 255 PHE A N 1
ATOM 1931 C CA . PHE A 1 255 ? 24.301 66.441 33.413 1.00 13.44 255 PHE A CA 1
ATOM 1932 C C . PHE A 1 255 ? 25.489 66.375 32.457 1.00 12.48 255 PHE A C 1
ATOM 1933 O O . PHE A 1 255 ? 25.386 66.812 31.309 1.00 13.80 255 PHE A O 1
ATOM 1941 N N . ILE A 1 256 ? 26.630 65.887 32.936 1.00 13.20 256 ILE A N 1
ATOM 1942 C CA . ILE A 1 256 ? 27.861 65.921 32.164 1.00 11.76 256 ILE A CA 1
ATOM 1943 C C . ILE A 1 256 ? 28.351 64.500 31.998 1.00 13.65 256 ILE A C 1
ATOM 1944 O O . ILE A 1 256 ? 28.530 63.778 32.986 1.00 13.30 256 ILE A O 1
ATOM 1949 N N . ALA A 1 257 ? 28.533 64.080 30.752 1.00 11.90 257 ALA A N 1
ATOM 1950 C CA . ALA A 1 257 ? 29.065 62.744 30.477 1.00 12.96 257 ALA A CA 1
ATOM 1951 C C . ALA A 1 257 ? 28.210 61.672 31.156 1.00 13.95 257 ALA A C 1
ATOM 1952 O O . ALA A 1 257 ? 28.719 60.716 31.743 1.00 15.57 257 ALA A O 1
ATOM 1954 N N . CYS A 1 258 ? 26.896 61.829 31.079 1.00 14.14 258 CYS A N 1
ATOM 1955 C CA . CYS A 1 258 ? 25.995 60.884 31.717 1.00 13.80 258 CYS A CA 1
ATOM 1956 C C . CYS A 1 258 ? 25.616 59.791 30.721 1.00 13.56 258 CYS A C 1
ATOM 1957 O O . CYS A 1 258 ? 25.734 59.966 29.509 1.00 15.54 258 CYS A O 1
ATOM 1960 N N . HIS A 1 259 ? 25.124 58.666 31.242 1.00 11.96 259 HIS A N 1
ATOM 1961 C CA . HIS A 1 259 ? 24.896 57.459 30.436 1.00 15.45 259 HIS A CA 1
ATOM 1962 C C . HIS A 1 259 ? 23.487 56.947 30.740 1.00 17.51 259 HIS A C 1
ATOM 1963 O O . HIS A 1 259 ? 23.257 56.406 31.824 1.00 13.44 259 HIS A O 1
ATOM 1970 N N . PHE A 1 260 ? 22.551 57.116 29.793 1.00 11.57 260 PHE A N 1
ATOM 1971 C CA . PHE A 1 260 ? 21.163 56.668 29.941 1.00 16.48 260 PHE A CA 1
ATOM 1972 C C . PHE A 1 260 ? 20.930 55.528 28.961 1.00 14.22 260 PHE A C 1
ATOM 1973 O O . PHE A 1 260 ? 21.131 55.707 27.759 1.00 15.92 260 PHE A O 1
ATOM 1981 N N . GLU A 1 261 ? 20.554 54.353 29.458 1.00 14.90 261 GLU A N 1
ATOM 1982 C CA . GLU A 1 261 ? 20.461 53.219 28.544 1.00 17.40 261 GLU A CA 1
ATOM 1983 C C . GLU A 1 261 ? 19.324 52.293 28.943 1.00 17.16 261 GLU A C 1
ATOM 1984 O O . GLU A 1 261 ? 19.158 51.995 30.120 1.00 12.98 261 GLU A O 1
ATOM 1990 N N . ALA A 1 262 ? 18.564 51.821 27.947 1.00 15.89 262 ALA A N 1
ATOM 1991 C CA . ALA A 1 262 ? 17.561 50.769 28.142 1.00 17.48 262 ALA A CA 1
ATOM 1992 C C . ALA A 1 262 ? 16.600 51.095 29.288 1.00 15.92 262 ALA A C 1
ATOM 1993 O O . ALA A 1 262 ? 16.282 50.250 30.123 1.00 15.09 262 ALA A O 1
ATOM 1995 N N . ASN A 1 263 ? 16.129 52.327 29.344 1.00 13.05 263 ASN A N 1
ATOM 1996 C CA . ASN A 1 263 ? 15.138 52.634 30.358 1.00 16.72 263 ASN A CA 1
ATOM 1997 C C . ASN A 1 263 ? 13.766 52.197 29.872 1.00 18.90 263 ASN A C 1
ATOM 1998 O O . ASN A 1 263 ? 13.543 52.016 28.673 1.00 19.16 263 ASN A O 1
ATOM 2003 N N . ASN A 1 264 ? 12.864 51.951 30.821 1.00 16.90 264 ASN A N 1
ATOM 2004 C CA . ASN A 1 264 ? 11.534 51.493 30.462 1.00 20.41 264 ASN A CA 1
ATOM 2005 C C . ASN A 1 264 ? 10.534 52.634 30.327 1.00 18.35 264 ASN A C 1
ATOM 2006 O O . ASN A 1 264 ? 9.471 52.446 29.728 1.00 23.89 264 ASN A O 1
ATOM 2011 N N . GLY A 1 265 ? 10.850 53.803 30.865 1.00 19.01 265 GLY A N 1
ATOM 2012 C CA . GLY A 1 265 ? 10.209 55.032 30.473 1.00 16.65 265 GLY A CA 1
ATOM 2013 C C . GLY A 1 265 ? 11.112 55.814 29.551 1.00 14.76 265 GLY A C 1
ATOM 2014 O O . GLY A 1 265 ? 12.074 55.284 28.980 1.00 19.30 265 GLY A O 1
ATOM 2015 N N . SER A 1 266 ? 10.813 57.102 29.410 1.00 12.90 266 SER A N 1
ATOM 2016 C CA . SER A 1 266 ? 11.767 58.009 28.779 1.00 12.83 266 SER A CA 1
ATOM 2017 C C . SER A 1 266 ? 13.064 58.086 29.588 1.00 12.86 266 SER A C 1
ATOM 2018 O O . SER A 1 266 ? 13.054 57.969 30.813 1.00 15.12 266 SER A O 1
ATOM 2021 N N . HIS A 1 267 ? 14.194 58.337 28.908 1.00 15.49 267 HIS A N 1
ATOM 2022 C CA . HIS A 1 267 ? 15.423 58.557 29.664 1.00 15.26 267 HIS A CA 1
ATOM 2023 C C . HIS A 1 267 ? 15.304 59.798 30.530 1.00 14.20 267 HIS A C 1
ATOM 2024 O O . HIS A 1 267 ? 15.639 59.778 31.721 1.00 12.49 267 HIS A O 1
ATOM 2031 N N . VAL A 1 268 ? 14.863 60.896 29.935 1.00 12.12 268 VAL A N 1
ATOM 2032 C CA . VAL A 1 268 ? 14.746 62.184 30.602 1.00 13.03 268 VAL A CA 1
ATOM 2033 C C . VAL A 1 268 ? 13.356 62.713 30.297 1.00 16.15 268 VAL A C 1
ATOM 2034 O O . VAL A 1 268 ? 12.977 62.803 29.126 1.00 12.97 268 VAL A O 1
ATOM 2038 N N . TYR A 1 269 ? 12.593 63.045 31.341 1.00 14.95 269 TYR A N 1
ATOM 2039 C CA . TYR A 1 269 ? 11.242 63.578 31.187 1.00 12.91 269 TYR A CA 1
ATOM 2040 C C . TYR A 1 269 ? 11.155 64.890 31.961 1.00 13.34 269 TYR A C 1
ATOM 2041 O O . TYR A 1 269 ? 11.254 64.885 33.191 1.00 13.04 269 TYR A O 1
ATOM 2050 N N . PHE A 1 270 ? 11.019 66.012 31.249 1.00 11.21 270 PHE A N 1
ATOM 2051 C CA . PHE A 1 270 ? 10.810 67.309 31.876 1.00 13.54 270 PHE A CA 1
ATOM 2052 C C . PHE A 1 270 ? 9.310 67.543 31.998 1.00 19.15 270 PHE A C 1
ATOM 2053 O O . PHE A 1 270 ? 8.557 67.294 31.053 1.00 15.04 270 PHE A O 1
ATOM 2061 N N . ASP A 1 271 ? 8.881 68.006 33.169 1.00 14.99 271 ASP A N 1
ATOM 2062 C CA . ASP A 1 271 ? 7.472 68.271 33.452 1.00 16.32 271 ASP A CA 1
ATOM 2063 C C . ASP A 1 271 ? 7.400 69.681 34.025 1.00 14.32 271 ASP A C 1
ATOM 2064 O O . ASP A 1 271 ? 7.944 69.936 35.100 1.00 13.11 271 ASP A O 1
ATOM 2069 N N . SER A 1 272 ? 6.795 70.608 33.280 1.00 13.39 272 SER A N 1
ATOM 2070 C CA . SER A 1 272 ? 6.677 71.998 33.714 1.00 14.49 272 SER A CA 1
ATOM 2071 C C . SER A 1 272 ? 5.235 72.349 34.060 1.00 14.14 272 SER A C 1
ATOM 2072 O O . SER A 1 272 ? 4.875 73.534 34.082 1.00 14.10 272 SER A O 1
ATOM 2075 N N . THR A 1 273 ? 4.415 71.345 34.346 1.00 12.91 273 THR A N 1
ATOM 2076 C CA . THR A 1 273 ? 2.995 71.601 34.586 1.00 16.11 273 THR A CA 1
ATOM 2077 C C . THR A 1 273 ? 2.675 72.046 36.007 1.00 17.42 273 THR A C 1
ATOM 2078 O O . THR A 1 273 ? 1.514 72.352 36.285 1.00 15.31 273 THR A O 1
ATOM 2082 N N . GLY A 1 274 ? 3.650 72.123 36.912 1.00 13.51 274 GLY A N 1
ATOM 2083 C CA . GLY A 1 274 ? 3.311 72.374 38.308 1.00 14.19 274 GLY A CA 1
ATOM 2084 C C . GLY A 1 274 ? 2.848 73.796 38.586 1.00 15.40 274 GLY A C 1
ATOM 2085 O O . GLY A 1 274 ? 2.008 74.024 39.466 1.00 15.65 274 GLY A O 1
ATOM 2086 N N . ASN A 1 275 ? 3.403 74.767 37.872 1.00 14.10 275 ASN A N 1
ATOM 2087 C CA . ASN A 1 275 ? 3.027 76.171 38.034 1.00 12.44 275 ASN A CA 1
ATOM 2088 C C . ASN A 1 275 ? 3.557 76.942 36.828 1.00 14.90 275 ASN A C 1
ATOM 2089 O O . ASN A 1 275 ? 4.093 76.357 35.885 1.00 15.29 275 ASN A O 1
ATOM 2094 N N . ARG A 1 276 ? 3.426 78.266 36.861 1.00 17.15 276 ARG A N 1
ATOM 2095 C CA . ARG A 1 276 ? 3.750 79.071 35.690 1.00 16.84 276 ARG A CA 1
ATOM 2096 C C . ARG A 1 276 ? 5.235 79.020 35.340 1.00 18.81 276 ARG A C 1
ATOM 2097 O O . ARG A 1 276 ? 5.604 79.168 34.169 1.00 17.07 276 ARG A O 1
ATOM 2105 N N . ARG A 1 277 ? 6.092 78.856 36.338 1.00 16.87 277 ARG A N 1
ATOM 2106 C CA . ARG A 1 277 ? 7.532 78.965 36.152 1.00 18.05 277 ARG A CA 1
ATOM 2107 C C . ARG A 1 277 ? 8.062 77.662 35.575 1.00 15.70 277 ARG A C 1
ATOM 2108 O O . ARG A 1 277 ? 8.085 76.633 36.262 1.00 15.61 277 ARG A O 1
ATOM 2116 N N . ARG A 1 278 ? 8.465 77.704 34.311 1.00 11.68 278 ARG A N 1
ATOM 2117 C CA . ARG A 1 278 ? 8.852 76.494 33.607 1.00 15.42 278 ARG A CA 1
ATOM 2118 C C . ARG A 1 278 ? 10.303 76.129 33.911 1.00 11.82 278 ARG A C 1
ATOM 2119 O O . ARG A 1 278 ? 11.123 76.990 34.236 1.00 11.99 278 ARG A O 1
ATOM 2127 N N . ASN A 1 279 ? 10.589 74.827 33.851 1.00 13.62 279 ASN A N 1
ATOM 2128 C CA . ASN A 1 279 ? 11.956 74.345 33.947 1.00 15.29 279 ASN A CA 1
ATOM 2129 C C . ASN A 1 279 ? 12.814 75.059 32.914 1.00 15.44 279 ASN A C 1
ATOM 2130 O O . ASN A 1 279 ? 12.385 75.305 31.775 1.00 15.35 279 ASN A O 1
ATOM 2135 N N . GLY A 1 280 ? 14.024 75.423 33.314 1.00 12.99 280 GLY A N 1
ATOM 2136 C CA . GLY A 1 280 ? 14.852 76.211 32.415 1.00 13.42 280 GLY A CA 1
ATOM 2137 C C . GLY A 1 280 ? 16.334 76.048 32.663 1.00 16.03 280 GLY A C 1
ATOM 2138 O O . GLY A 1 280 ? 16.771 75.719 33.768 1.00 12.43 280 GLY A O 1
ATOM 2139 N N . ASN A 1 281 ? 17.110 76.296 31.608 1.00 15.26 281 ASN A N 1
ATOM 2140 C CA . ASN A 1 281 ? 18.558 76.443 31.733 1.00 15.65 281 ASN A CA 1
ATOM 2141 C C . ASN A 1 281 ? 19.223 75.191 32.299 1.00 13.57 281 ASN A C 1
ATOM 2142 O O . ASN A 1 281 ? 20.207 75.260 33.030 1.00 14.73 281 ASN A O 1
ATOM 2147 N N . ASN A 1 282 ? 18.716 74.035 31.914 1.00 13.91 282 ASN A N 1
ATOM 2148 C CA . ASN A 1 282 ? 19.346 72.774 32.255 1.00 16.22 282 ASN A CA 1
ATOM 2149 C C . ASN A 1 282 ? 20.157 72.269 31.073 1.00 12.31 282 ASN A C 1
ATOM 2150 O O . ASN A 1 282 ? 19.876 72.624 29.932 1.00 12.45 282 ASN A O 1
ATOM 2155 N N . GLN A 1 283 ? 21.174 71.447 31.349 1.00 10.79 283 GLN A N 1
ATOM 2156 C CA . GLN A 1 283 ? 22.158 71.110 30.328 1.00 11.32 283 GLN A CA 1
ATOM 2157 C C . GLN A 1 283 ? 22.447 69.619 30.326 1.00 14.07 283 GLN A C 1
ATOM 2158 O O . GLN A 1 283 ? 22.467 68.979 31.383 1.00 15.85 283 GLN A O 1
ATOM 2164 N N . PHE A 1 284 ? 22.702 69.090 29.129 1.00 13.27 284 PHE A N 1
ATOM 2165 C CA . PHE A 1 284 ? 23.170 67.727 28.906 1.00 13.53 284 PHE A CA 1
ATOM 2166 C C . PHE A 1 284 ? 24.389 67.833 27.999 1.00 16.02 284 PHE A C 1
ATOM 2167 O O . PHE A 1 284 ? 24.252 68.175 26.822 1.00 12.35 284 PHE A O 1
ATOM 2175 N N . ILE A 1 285 ? 25.576 67.566 28.545 1.00 12.85 285 ILE A N 1
ATOM 2176 C CA . ILE A 1 285 ? 26.835 67.749 27.823 1.00 13.84 285 ILE A CA 1
ATOM 2177 C C . ILE A 1 285 ? 27.465 66.373 27.639 1.00 12.76 285 ILE A C 1
ATOM 2178 O O . ILE A 1 285 ? 27.840 65.714 28.615 1.00 13.82 285 ILE A O 1
ATOM 2183 N N . GLY A 1 286 ? 27.572 65.933 26.397 1.00 12.43 286 GLY A N 1
ATOM 2184 C CA . GLY A 1 286 ? 28.234 64.671 26.143 1.00 14.78 286 GLY A CA 1
ATOM 2185 C C . GLY A 1 286 ? 27.479 63.452 26.610 1.00 14.48 286 GLY A C 1
ATOM 2186 O O . GLY A 1 286 ? 28.090 62.407 26.825 1.00 16.96 286 GLY A O 1
ATOM 2187 N N . CYS A 1 287 ? 26.155 63.536 26.725 1.00 13.52 287 CYS A N 1
ATOM 2188 C CA . CYS A 1 287 ? 25.410 62.435 27.308 1.00 13.43 287 CYS A CA 1
ATOM 2189 C C . CYS A 1 287 ? 24.999 61.411 26.254 1.00 13.94 287 CYS A C 1
ATOM 2190 O O . CYS A 1 287 ? 24.905 61.705 25.055 1.00 13.25 287 CYS A O 1
ATOM 2193 N N . LYS A 1 288 ? 24.820 60.176 26.719 1.00 12.63 288 LYS A N 1
ATOM 2194 C CA . LYS A 1 288 ? 24.413 59.041 25.890 1.00 14.10 288 LYS A CA 1
ATOM 2195 C C . LYS A 1 288 ? 22.945 58.707 26.164 1.00 14.75 288 LYS A C 1
ATOM 2196 O O . LYS A 1 288 ? 22.560 58.586 27.324 1.00 13.10 288 LYS A O 1
ATOM 2202 N N . PHE A 1 289 ? 22.131 58.548 25.103 1.00 12.60 289 PHE A N 1
ATOM 2203 C CA . PHE A 1 289 ? 20.718 58.156 25.202 1.00 13.23 289 PHE A CA 1
ATOM 2204 C C . PHE A 1 289 ? 20.503 56.951 24.286 1.00 16.15 289 PHE A C 1
ATOM 2205 O O . PHE A 1 289 ? 20.367 57.101 23.064 1.00 13.75 289 PHE A O 1
ATOM 2213 N N . HIS A 1 290 ? 20.458 55.760 24.874 1.00 14.31 290 HIS A N 1
ATOM 2214 C CA . HIS A 1 290 ? 20.561 54.503 24.132 1.00 20.06 290 HIS A CA 1
ATOM 2215 C C . HIS A 1 290 ? 19.329 53.645 24.406 1.00 18.85 290 HIS A C 1
ATOM 2216 O O . HIS A 1 290 ? 18.979 53.420 25.560 1.00 17.17 290 HIS A O 1
ATOM 2223 N N . GLY A 1 291 ? 18.700 53.139 23.360 1.00 17.31 291 GLY A N 1
ATOM 2224 C CA . GLY A 1 291 ? 17.454 52.435 23.525 1.00 17.08 291 GLY A CA 1
ATOM 2225 C C . GLY A 1 291 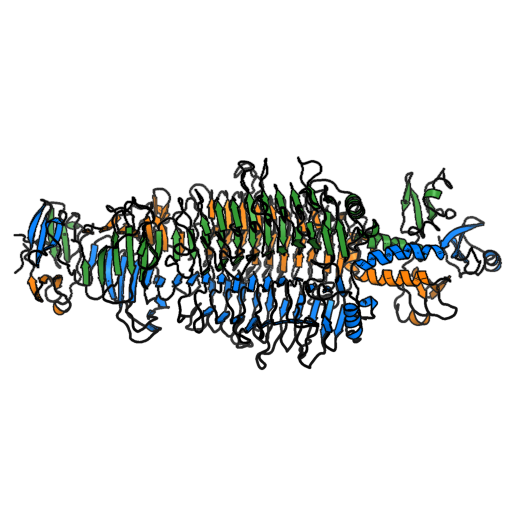? 17.605 51.070 24.166 1.00 19.21 291 GLY A C 1
ATOM 2226 O O . GLY A 1 291 ? 18.693 50.604 24.519 1.00 19.04 291 GLY A O 1
ATOM 2227 N N . LYS A 1 292 ? 16.455 50.418 24.314 1.00 15.85 292 LYS A N 1
ATOM 2228 C CA . LYS A 1 292 ? 16.337 49.180 25.070 1.00 18.49 292 LYS A CA 1
ATOM 2229 C C . LYS A 1 292 ? 16.667 47.955 24.231 1.00 20.78 292 LYS A C 1
ATOM 2230 O O . LYS A 1 292 ? 17.286 47.014 24.729 1.00 16.76 292 LYS A O 1
ATOM 2236 N N . ASP A 1 293 ? 16.275 47.959 22.958 1.00 19.72 293 ASP A N 1
ATOM 2237 C CA . ASP A 1 293 ? 16.307 46.766 22.112 1.00 23.81 293 ASP A CA 1
ATOM 2238 C C . ASP A 1 293 ? 16.949 47.132 20.779 1.00 23.95 293 ASP A C 1
ATOM 2239 O O . ASP A 1 293 ? 16.285 47.703 19.898 1.00 22.45 293 ASP A O 1
ATOM 2244 N N . PRO A 1 294 ? 18.235 46.837 20.591 1.00 26.79 294 PRO A N 1
ATOM 2245 C CA . PRO A 1 294 ? 18.884 47.164 19.312 1.00 26.14 294 PRO A CA 1
ATOM 2246 C C . PRO A 1 294 ? 18.585 46.186 18.184 1.00 29.14 294 PRO A C 1
ATOM 2247 O O . PRO A 1 294 ? 18.970 46.462 17.044 1.00 31.14 294 PRO A O 1
ATOM 2251 N N . SER A 1 295 ? 17.889 45.078 18.453 1.00 28.86 295 SER A N 1
ATOM 2252 C CA . SER A 1 295 ? 17.657 44.076 17.412 1.00 30.55 295 SER A CA 1
ATOM 2253 C C . SER A 1 295 ? 16.633 44.540 16.378 1.00 29.43 295 SER A C 1
ATOM 2254 O O . SER A 1 295 ? 16.716 44.146 15.210 1.00 33.30 295 SER A O 1
ATOM 2257 N N . ALA A 1 296 ? 15.681 45.383 16.772 1.00 30.37 296 ALA A N 1
ATOM 2258 C CA . ALA A 1 296 ? 14.583 45.774 15.897 1.00 29.43 296 ALA A CA 1
ATOM 2259 C C . ALA A 1 296 ? 13.957 47.059 16.416 1.00 29.03 296 ALA A C 1
ATOM 2260 O O . ALA A 1 296 ? 13.971 47.342 17.616 1.00 24.23 296 ALA A O 1
ATOM 2262 N N . LEU A 1 297 ? 13.379 47.820 15.491 1.00 27.34 297 LEU A N 1
ATOM 2263 C CA . LEU A 1 297 ? 12.624 49.021 15.819 1.00 29.60 297 LEU A CA 1
ATOM 2264 C C . LEU A 1 297 ? 11.281 48.909 15.110 1.00 29.48 297 LEU A C 1
ATOM 2265 O O . LEU A 1 297 ? 11.254 48.706 13.887 1.00 32.37 297 LEU A O 1
ATOM 2270 N N . PRO A 1 298 ? 10.145 48.996 15.808 1.00 30.07 298 PRO A N 1
ATOM 2271 C CA . PRO A 1 298 ? 9.872 49.250 17.226 1.00 28.81 298 PRO A CA 1
ATOM 2272 C C . PRO A 1 298 ? 10.495 48.227 18.157 1.00 29.01 298 PRO A C 1
ATOM 2273 O O . PRO A 1 298 ? 10.971 48.617 19.224 1.00 26.43 298 PRO A O 1
ATOM 2277 N N . GLY A 1 299 ? 10.507 46.957 17.740 1.00 27.19 299 GLY A N 1
ATOM 2278 C CA . GLY A 1 299 ? 10.965 45.884 18.607 1.00 23.75 299 GLY A CA 1
ATOM 2279 C C . GLY A 1 299 ? 10.373 46.000 20.000 1.00 25.06 299 GLY A C 1
ATOM 2280 O O . GLY A 1 299 ? 9.186 46.280 20.175 1.00 22.81 299 GLY A O 1
ATOM 2281 N N . ASN A 1 300 ? 11.221 45.804 21.012 1.00 25.79 300 ASN A N 1
ATOM 2282 C CA . ASN A 1 300 ? 10.832 45.879 22.416 1.00 27.37 300 ASN A CA 1
ATOM 2283 C C . ASN A 1 300 ? 11.012 47.286 22.993 1.00 27.24 300 ASN A C 1
ATOM 2284 O O . ASN A 1 300 ? 11.081 47.453 24.215 1.00 26.86 300 ASN A O 1
ATOM 2289 N N . ASN A 1 301 ? 11.143 48.282 22.146 1.00 24.60 301 ASN A N 1
ATOM 2290 C CA . ASN A 1 301 ? 11.495 49.591 22.665 1.00 24.03 301 ASN A CA 1
ATOM 2291 C C . ASN A 1 301 ? 10.246 50.349 23.083 1.00 24.45 301 ASN A C 1
ATOM 2292 O O . ASN A 1 301 ? 9.242 50.342 22.364 1.00 20.55 301 ASN A O 1
ATOM 2297 N N . PRO A 1 302 ? 10.280 51.010 24.235 1.00 22.10 302 PRO A N 1
ATOM 2298 C CA . PRO A 1 302 ? 9.065 51.673 24.723 1.00 21.82 302 PRO A CA 1
ATOM 2299 C C . PRO A 1 302 ? 8.682 52.835 23.825 1.00 21.29 302 PRO A C 1
ATOM 2300 O O . PRO A 1 302 ? 9.538 53.555 23.299 1.00 17.68 302 PRO A O 1
ATOM 2304 N N . ASN A 1 303 ? 7.372 52.997 23.644 1.00 19.71 303 ASN A N 1
ATOM 2305 C CA . ASN A 1 303 ? 6.804 54.052 22.810 1.00 20.42 303 ASN A CA 1
ATOM 2306 C C . ASN A 1 303 ? 6.773 55.338 23.627 1.00 16.67 303 ASN A C 1
ATOM 2307 O O . ASN A 1 303 ? 5.755 55.729 24.195 1.00 18.91 303 ASN A O 1
ATOM 2312 N N . THR A 1 304 ? 7.919 56.012 23.663 1.00 18.02 304 THR A N 1
ATOM 2313 C CA . THR A 1 304 ? 8.119 57.211 24.461 1.00 16.16 304 THR A CA 1
ATOM 2314 C C . THR A 1 304 ? 9.428 57.854 24.015 1.00 16.67 304 THR A C 1
ATOM 2315 O O . THR A 1 304 ? 10.353 57.145 23.601 1.00 15.75 304 THR A O 1
ATOM 2319 N N . PRO A 1 305 ? 9.527 59.176 24.033 1.00 12.82 305 PRO A N 1
ATOM 2320 C CA . PRO A 1 305 ? 10.747 59.808 23.527 1.00 15.64 305 PRO A CA 1
ATOM 2321 C C . PRO A 1 305 ? 11.928 59.540 24.445 1.00 15.23 305 PRO A C 1
ATOM 2322 O O . PRO A 1 305 ? 11.764 59.258 25.638 1.00 16.11 305 PRO A O 1
ATOM 2326 N N . HIS A 1 306 ? 13.128 59.562 23.851 1.00 14.69 306 HIS A N 1
ATOM 2327 C CA . HIS A 1 306 ? 14.342 59.456 24.656 1.00 17.43 306 HIS A CA 1
ATOM 2328 C C . HIS A 1 306 ? 14.442 60.639 25.596 1.00 13.33 306 HIS A C 1
ATOM 2329 O O . HIS A 1 306 ? 14.802 60.476 26.761 1.00 14.18 306 HIS A O 1
ATOM 2336 N N . MET A 1 307 ? 14.105 61.836 25.117 1.00 13.40 307 MET A N 1
ATOM 2337 C CA . MET A 1 307 ? 14.036 63.016 25.976 1.00 15.55 307 MET A CA 1
ATOM 2338 C C . MET A 1 307 ? 12.717 63.722 25.709 1.00 17.36 307 MET A C 1
ATOM 2339 O O . MET A 1 307 ? 12.472 64.150 24.576 1.00 15.67 307 MET A O 1
ATOM 2344 N N . TYR A 1 308 ? 11.866 63.858 26.735 1.00 15.60 308 TYR A N 1
ATOM 2345 C CA . TYR A 1 308 ? 10.685 64.721 26.641 1.00 13.48 308 TYR A CA 1
ATOM 2346 C C . TYR A 1 308 ? 11.033 66.063 27.262 1.00 12.86 308 TYR A C 1
ATOM 2347 O O . TYR A 1 308 ? 11.290 66.137 28.464 1.00 13.87 308 TYR A O 1
ATOM 2356 N N . LEU A 1 309 ? 11.083 67.115 26.451 1.00 14.37 309 LEU A N 1
ATOM 2357 C CA . LEU A 1 309 ? 11.610 68.411 26.886 1.00 12.74 309 LEU A CA 1
ATOM 2358 C C . LEU A 1 309 ? 10.492 69.453 26.997 1.00 16.37 309 LEU A C 1
ATOM 2359 O O . LEU A 1 309 ? 10.375 70.350 26.167 1.00 15.54 309 LEU A O 1
ATOM 2364 N N . ASP A 1 310 ? 9.675 69.345 28.061 1.00 19.33 310 ASP A N 1
ATOM 2365 C CA . ASP A 1 310 ? 8.767 70.432 28.451 1.00 19.42 310 ASP A CA 1
ATOM 2366 C C . ASP A 1 310 ? 9.553 71.404 29.329 1.00 15.77 310 ASP A C 1
ATOM 2367 O O . ASP A 1 310 ? 9.465 71.403 30.565 1.00 18.94 310 ASP A O 1
ATOM 2372 N N . GLY A 1 311 ? 10.334 72.255 28.661 1.00 15.81 311 GLY A N 1
ATOM 2373 C CA . GLY A 1 311 ? 11.223 73.194 29.329 1.00 14.73 311 GLY A CA 1
ATOM 2374 C C . GLY A 1 311 ? 11.779 74.198 28.342 1.00 14.89 311 GLY A C 1
ATOM 2375 O O . GLY A 1 311 ? 11.621 74.058 27.125 1.00 14.85 311 GLY A O 1
ATOM 2376 N N . ASP A 1 312 ? 12.447 75.217 28.884 1.00 13.50 312 ASP A N 1
ATOM 2377 C CA . ASP A 1 312 ? 13.013 76.295 28.087 1.00 15.39 312 ASP A CA 1
ATOM 2378 C C . ASP A 1 312 ? 14.521 76.375 28.273 1.00 17.68 312 ASP A C 1
ATOM 2379 O O . ASP A 1 312 ? 15.056 75.974 29.313 1.00 13.80 312 ASP A O 1
ATOM 2384 N N . VAL A 1 313 ? 15.204 76.919 27.259 1.00 16.34 313 VAL A N 1
ATOM 2385 C CA . VAL A 1 313 ? 16.643 77.195 27.328 1.00 13.38 313 VAL A CA 1
ATOM 2386 C C . VAL A 1 313 ? 17.408 75.982 27.835 1.00 14.37 313 VAL A C 1
ATOM 2387 O O . VAL A 1 313 ? 18.262 76.097 28.723 1.00 16.79 313 VAL A O 1
ATOM 2391 N N . THR A 1 314 ? 17.109 74.816 27.293 1.00 14.14 314 THR A N 1
ATOM 2392 C CA . THR A 1 314 ? 17.886 73.627 27.595 1.00 17.98 314 THR A CA 1
ATOM 2393 C C . THR A 1 314 ? 19.035 73.518 26.604 1.00 17.67 314 THR A C 1
ATOM 2394 O O . THR A 1 314 ? 18.882 73.842 25.418 1.00 19.58 314 THR A O 1
ATOM 2398 N N . TYR A 1 315 ? 20.176 73.047 27.078 1.00 13.22 315 TYR A N 1
ATOM 2399 C CA . TYR A 1 315 ? 21.360 72.909 26.234 1.00 15.20 315 TYR A CA 1
ATOM 2400 C C . TYR A 1 315 ? 21.629 71.420 26.059 1.00 16.09 315 TYR A C 1
ATOM 2401 O O . TYR A 1 315 ? 21.983 70.737 27.025 1.00 17.07 315 TYR A O 1
ATOM 2410 N N . VAL A 1 316 ? 21.435 70.911 24.851 1.00 15.13 316 VAL A N 1
ATOM 2411 C CA . VAL A 1 316 ? 21.733 69.514 24.562 1.00 11.11 316 VAL A CA 1
ATOM 2412 C C . VAL A 1 316 ? 22.962 69.511 23.654 1.00 16.81 316 VAL A C 1
ATOM 2413 O O . VAL A 1 316 ? 22.851 69.631 22.423 1.00 13.06 316 VAL A O 1
ATOM 2417 N N . MET A 1 317 ? 24.139 69.377 24.271 1.00 13.23 317 MET A N 1
ATOM 2418 C CA . MET A 1 317 ? 25.425 69.584 23.622 1.00 15.86 317 MET A CA 1
ATOM 2419 C C . MET A 1 317 ? 26.126 68.256 23.375 1.00 16.03 317 MET A C 1
ATOM 2420 O O . MET A 1 317 ? 26.397 67.502 24.318 1.00 14.85 317 MET A O 1
ATOM 2425 N N . ASN A 1 318 ? 26.459 68.006 22.111 1.00 14.31 318 ASN A N 1
ATOM 2426 C CA . ASN A 1 318 ? 27.208 66.824 21.676 1.00 16.93 318 ASN A CA 1
ATOM 2427 C C . ASN A 1 318 ? 26.715 65.563 22.394 1.00 16.57 318 ASN A C 1
ATOM 2428 O O . ASN A 1 318 ? 27.462 64.830 23.044 1.00 15.19 318 ASN A O 1
ATOM 2433 N N . CYS A 1 319 ? 25.414 65.317 22.265 1.00 16.35 319 CYS A N 1
ATOM 2434 C CA . CYS A 1 319 ? 24.838 64.113 22.835 1.00 13.46 319 CYS A CA 1
ATOM 2435 C C . CYS A 1 319 ? 24.574 63.086 21.751 1.00 14.99 319 CYS A C 1
ATOM 2436 O O . CYS A 1 319 ? 24.417 63.408 20.564 1.00 14.96 319 CYS A O 1
ATOM 2439 N N . TYR A 1 320 ? 24.522 61.836 22.191 1.00 13.44 320 TYR A N 1
ATOM 2440 C CA . TYR A 1 320 ? 24.384 60.664 21.340 1.00 15.66 320 TYR A CA 1
ATOM 2441 C C . TYR A 1 320 ? 23.006 60.048 21.576 1.00 17.69 320 TYR A C 1
ATOM 2442 O O . TYR A 1 320 ? 22.661 59.705 22.717 1.00 14.26 320 TYR A O 1
ATOM 2451 N N . PHE A 1 321 ? 22.219 59.928 20.506 1.00 12.70 321 PHE A N 1
ATOM 2452 C CA . PHE A 1 321 ? 20.883 59.347 20.551 1.00 16.10 321 PHE A CA 1
ATOM 2453 C C . PHE A 1 321 ? 20.838 58.137 19.634 1.00 17.46 321 PHE A C 1
ATOM 2454 O O . PHE A 1 321 ? 21.252 58.231 18.470 1.00 17.93 321 PHE A O 1
ATOM 2462 N N . TYR A 1 322 ? 20.309 57.018 20.134 1.00 16.64 322 TYR A N 1
ATOM 2463 C CA . TYR A 1 322 ? 20.244 55.809 19.319 1.00 20.18 322 TYR A CA 1
ATOM 2464 C C . TYR A 1 322 ? 19.043 54.960 19.714 1.00 17.69 322 TYR A C 1
ATOM 2465 O O . TYR A 1 322 ? 18.798 54.747 20.906 1.00 17.77 322 TYR A O 1
ATOM 2474 N N . GLN A 1 323 ? 18.301 54.490 18.704 1.00 15.46 323 GLN A N 1
ATOM 2475 C CA . GLN A 1 323 ? 17.265 53.471 18.842 1.00 14.95 323 GLN A CA 1
ATOM 2476 C C . GLN A 1 323 ? 16.105 53.912 19.741 1.00 18.97 323 GLN A C 1
ATOM 2477 O O . GLN A 1 323 ? 16.077 53.595 20.937 1.00 17.90 323 GLN A O 1
ATOM 2483 N N . CYS A 1 324 ? 15.157 54.671 19.166 1.00 13.82 324 CYS A N 1
ATOM 2484 C CA . CYS A 1 324 ? 13.957 55.188 19.874 1.00 15.67 324 CYS A CA 1
ATOM 2485 C C . CYS A 1 324 ? 12.652 54.943 19.147 1.00 19.15 324 CYS A C 1
ATOM 2486 O O . CYS A 1 324 ? 12.506 55.315 17.988 1.00 15.11 324 CYS A O 1
ATOM 2489 N N . ASN A 1 325 ? 11.691 54.344 19.841 1.00 18.50 325 ASN A N 1
ATOM 2490 C CA . ASN A 1 325 ? 10.375 54.116 19.264 1.00 18.89 325 ASN A CA 1
ATOM 2491 C C . ASN A 1 325 ? 9.463 55.329 19.473 1.00 20.61 325 ASN A C 1
ATOM 2492 O O . ASN A 1 325 ? 8.369 55.207 20.022 1.00 20.02 325 ASN A O 1
ATOM 2497 N N . ASN A 1 326 ? 9.907 56.484 18.981 1.00 17.97 326 ASN A N 1
ATOM 2498 C CA . ASN A 1 326 ? 9.252 57.777 19.203 1.00 18.24 326 ASN A CA 1
ATOM 2499 C C . ASN A 1 326 ? 10.153 58.865 18.626 1.00 16.72 326 ASN A C 1
ATOM 2500 O O . ASN A 1 326 ? 11.059 58.563 17.852 1.00 20.74 326 ASN A O 1
ATOM 2505 N N . ASP A 1 327 ? 9.887 60.129 18.942 1.00 17.10 327 ASP A N 1
ATOM 2506 C CA . ASP A 1 327 ? 10.853 61.182 18.642 1.00 18.44 327 ASP A CA 1
ATOM 2507 C C . ASP A 1 327 ? 12.022 61.028 19.603 1.00 14.79 327 ASP A C 1
ATOM 2508 O O . ASP A 1 327 ? 11.828 60.674 20.766 1.00 17.53 327 ASP A O 1
ATOM 2513 N N . PHE A 1 328 ? 13.237 61.264 19.129 1.00 12.67 328 PHE A N 1
ATOM 2514 C CA . PHE A 1 328 ? 14.364 61.256 20.034 1.00 15.57 328 PHE A CA 1
ATOM 2515 C C . PHE A 1 328 ? 14.264 62.399 21.063 1.00 15.72 328 PHE A C 1
ATOM 2516 O O . PHE A 1 328 ? 14.512 62.194 22.252 1.00 17.35 328 PHE A O 1
ATOM 2524 N N . ILE A 1 329 ? 13.902 63.600 20.597 1.00 12.85 329 ILE A N 1
ATOM 2525 C CA . ILE A 1 329 ? 13.691 64.750 21.471 1.00 13.66 329 ILE A CA 1
ATOM 2526 C C . ILE A 1 329 ? 12.339 65.346 21.116 1.00 13.99 329 ILE A C 1
ATOM 2527 O O . ILE A 1 329 ? 12.168 65.889 20.019 1.00 15.56 329 ILE A O 1
ATOM 2532 N N . LYS A 1 330 ? 11.390 65.290 22.050 1.00 13.80 330 LYS A N 1
ATOM 2533 C CA . LYS A 1 330 ? 10.061 65.869 21.859 1.00 11.37 330 LYS A CA 1
ATOM 2534 C C . LYS A 1 330 ? 10.009 67.175 22.642 1.00 14.49 330 LYS A C 1
ATOM 2535 O O . LYS A 1 330 ? 10.043 67.166 23.877 1.00 16.24 330 LYS A O 1
ATOM 2541 N N . VAL A 1 331 ? 9.982 68.299 21.928 1.00 14.15 331 VAL A N 1
ATOM 2542 C CA . VAL A 1 331 ? 10.155 69.617 22.536 1.00 15.00 331 VAL A CA 1
ATOM 2543 C C . VAL A 1 331 ? 8.795 70.276 22.720 1.00 15.16 331 VAL A C 1
ATOM 2544 O O . VAL A 1 331 ? 7.978 70.312 21.789 1.00 14.18 331 VAL A O 1
ATOM 2548 N N . LYS A 1 332 ? 8.576 70.841 23.911 1.00 13.43 332 LYS A N 1
ATOM 2549 C CA . LYS A 1 332 ? 7.487 71.755 24.187 1.00 15.33 332 LYS A CA 1
ATOM 2550 C C . LYS A 1 332 ? 8.141 72.878 24.980 1.00 16.31 332 LYS A C 1
ATOM 2551 O O . LYS A 1 332 ? 8.190 72.849 26.215 1.00 17.04 332 LYS A O 1
ATOM 2557 N N . GLY A 1 333 ? 8.652 73.867 24.267 1.00 15.04 333 GLY A N 1
ATOM 2558 C CA . GLY A 1 333 ? 9.333 74.970 24.910 1.00 15.65 333 GLY A CA 1
ATOM 2559 C C . GLY A 1 333 ? 10.122 75.796 23.913 1.00 16.47 333 GLY A C 1
ATOM 2560 O O . GLY A 1 333 ? 10.104 75.546 22.704 1.00 18.19 333 GLY A O 1
ATOM 2561 N N . ASP A 1 334 ? 10.834 76.786 24.453 1.00 13.59 334 ASP A N 1
ATOM 2562 C CA . ASP A 1 334 ? 11.474 77.830 23.666 1.00 14.80 334 ASP A CA 1
ATOM 2563 C C . ASP A 1 334 ? 12.965 77.894 23.935 1.00 16.77 334 ASP A C 1
ATOM 2564 O O . ASP A 1 334 ? 13.409 77.692 25.067 1.00 14.25 334 ASP A O 1
ATOM 2569 N N . ARG A 1 335 ? 13.719 78.230 22.880 1.00 16.82 335 ARG A N 1
ATOM 2570 C CA . ARG A 1 335 ? 15.152 78.552 22.954 1.00 14.85 335 ARG A CA 1
ATOM 2571 C C . ARG A 1 335 ? 15.976 77.379 23.479 1.00 14.35 335 ARG A C 1
ATOM 2572 O O . ARG A 1 335 ? 17.022 77.563 24.096 1.00 14.14 335 ARG A O 1
ATOM 2580 N N . ASN A 1 336 ? 15.521 76.162 23.259 1.00 11.50 336 ASN A N 1
ATOM 2581 C CA . ASN A 1 336 ? 16.414 75.066 23.534 1.00 14.89 336 ASN A CA 1
ATOM 2582 C C . ASN A 1 336 ? 17.447 74.971 22.422 1.00 17.54 336 ASN A C 1
ATOM 2583 O O . ASN A 1 336 ? 17.242 75.468 21.299 1.00 17.66 336 ASN A O 1
ATOM 2588 N N . LYS A 1 337 ? 18.578 74.352 22.751 1.00 15.95 337 LYS A N 1
ATOM 2589 C CA . LYS A 1 337 ? 19.729 74.280 21.856 1.00 16.16 337 LYS A CA 1
ATOM 2590 C C . LYS A 1 337 ? 20.167 72.830 21.709 1.00 17.98 337 LYS A C 1
ATOM 2591 O O . LYS A 1 337 ? 20.549 72.182 22.694 1.00 16.27 337 LYS A O 1
ATOM 2597 N N . ILE A 1 338 ? 20.095 72.331 20.482 1.00 12.32 338 ILE A N 1
ATOM 2598 C CA . ILE A 1 338 ? 20.479 70.978 20.103 1.00 14.14 338 ILE A CA 1
ATOM 2599 C C . ILE A 1 338 ? 21.686 71.153 19.187 1.00 15.34 338 ILE A C 1
ATOM 2600 O O . ILE A 1 338 ? 21.549 71.506 18.008 1.00 14.26 338 ILE A O 1
ATOM 2605 N N . ILE A 1 339 ? 22.885 70.981 19.733 1.00 15.12 339 ILE A N 1
ATOM 2606 C CA . ILE A 1 339 ? 24.115 71.388 19.055 1.00 12.98 339 ILE A CA 1
ATOM 2607 C C . ILE A 1 339 ? 25.080 70.215 19.032 1.00 14.09 339 ILE A C 1
ATOM 2608 O O . ILE A 1 339 ? 25.454 69.694 20.094 1.00 15.87 339 ILE A O 1
ATOM 2613 N N . GLY A 1 340 ? 25.525 69.834 17.832 1.00 14.91 340 GLY A N 1
ATOM 2614 C CA . GLY A 1 340 ? 26.513 68.785 17.696 1.00 15.20 340 GLY A CA 1
ATOM 2615 C C . GLY A 1 340 ? 26.033 67.407 18.089 1.00 15.65 340 GLY A C 1
ATOM 2616 O O . GLY A 1 340 ? 26.852 66.558 18.439 1.00 17.01 340 GLY A O 1
ATOM 2617 N N . CYS A 1 341 ? 24.728 67.151 18.056 1.00 13.74 341 CYS A N 1
ATOM 2618 C CA . CYS A 1 341 ? 24.254 65.837 18.454 1.00 13.67 341 CYS A CA 1
ATOM 2619 C C . CYS A 1 341 ? 24.191 64.911 17.249 1.00 16.39 341 CYS A C 1
ATOM 2620 O O . CYS A 1 341 ? 24.072 65.345 16.102 1.00 14.21 341 CYS A O 1
ATOM 2623 N N . ASP A 1 342 ? 24.181 63.620 17.526 1.00 14.38 342 ASP A N 1
ATOM 2624 C CA . ASP A 1 342 ? 23.981 62.648 16.470 1.00 18.04 342 ASP A CA 1
ATOM 2625 C C . ASP A 1 342 ? 22.831 61.732 16.848 1.00 19.69 342 ASP A C 1
ATOM 2626 O O . ASP A 1 342 ? 22.718 61.307 18.003 1.00 15.10 342 ASP A O 1
ATOM 2631 N N . PHE A 1 343 ? 22.009 61.410 15.851 1.00 14.85 343 PHE A N 1
ATOM 2632 C CA . PHE A 1 343 ? 20.766 60.669 16.009 1.00 15.56 343 PHE A CA 1
ATOM 2633 C C . PHE A 1 343 ? 20.780 59.477 15.067 1.00 16.96 343 PHE A C 1
ATOM 2634 O O . PHE A 1 343 ? 21.021 59.643 13.866 1.00 18.15 343 PHE A O 1
ATOM 2642 N N . TYR A 1 344 ? 20.519 58.286 15.590 1.00 13.39 344 TYR A N 1
ATOM 2643 C CA . TYR A 1 344 ? 20.519 57.094 14.746 1.00 20.13 344 TYR A CA 1
ATOM 2644 C C . TYR A 1 344 ? 19.329 56.201 15.086 1.00 17.61 344 TYR A C 1
ATOM 2645 O O . TYR A 1 344 ? 19.329 55.526 16.119 1.00 18.58 344 TYR A O 1
ATOM 2654 N N . ASN A 1 345 ? 18.338 56.182 14.188 1.00 15.10 345 ASN A N 1
ATOM 2655 C CA . ASN A 1 345 ? 17.256 55.202 14.150 1.00 15.33 345 ASN A CA 1
ATOM 2656 C C . ASN A 1 345 ? 16.145 55.497 15.147 1.00 19.06 345 ASN A C 1
ATOM 2657 O O . ASN A 1 345 ? 16.171 55.003 16.278 1.00 15.55 345 ASN A O 1
ATOM 2662 N N . CYS A 1 346 ? 15.140 56.266 14.720 1.00 14.63 346 CYS A N 1
ATOM 2663 C CA . CYS A 1 346 ? 13.930 56.442 15.508 1.00 16.04 346 CYS A CA 1
ATOM 2664 C C . CYS A 1 346 ? 12.701 56.354 14.601 1.00 21.52 346 CYS A C 1
ATOM 2665 O O . CYS A 1 346 ? 12.795 56.415 13.372 1.00 19.72 346 CYS A O 1
ATOM 2668 N N . THR A 1 347 ? 11.545 56.187 15.225 1.00 20.27 347 THR A N 1
ATOM 2669 C CA . THR A 1 347 ? 10.297 56.067 14.486 1.00 21.80 347 THR A CA 1
ATOM 2670 C C . THR A 1 347 ? 9.645 57.421 14.220 1.00 21.90 347 THR A C 1
ATOM 2671 O O . THR A 1 347 ? 8.822 57.518 13.312 1.00 21.13 347 THR A O 1
ATOM 2675 N N . GLY A 1 348 ? 10.015 58.471 14.961 1.00 19.08 348 GLY A N 1
ATOM 2676 C CA . GLY A 1 348 ? 9.497 59.809 14.719 1.00 16.48 348 GLY A CA 1
ATOM 2677 C C . GLY A 1 348 ? 10.522 60.758 14.130 1.00 18.44 348 GLY A C 1
ATOM 2678 O O . GLY A 1 348 ? 11.364 60.350 13.325 1.00 18.14 348 GLY A O 1
ATOM 2679 N N . TYR A 1 349 ? 10.468 62.028 14.521 1.00 17.61 349 TYR A N 1
ATOM 2680 C CA . TYR A 1 349 ? 11.502 62.990 14.180 1.00 18.67 349 TYR A CA 1
ATOM 2681 C C . TYR A 1 349 ? 12.687 62.851 15.131 1.00 20.39 349 TYR A C 1
ATOM 2682 O O . TYR A 1 349 ? 12.542 62.382 16.263 1.00 16.87 349 TYR A O 1
ATOM 2691 N N . PHE A 1 350 ? 13.868 63.281 14.659 1.00 14.52 350 PHE A N 1
ATOM 2692 C CA . PHE A 1 350 ? 14.983 63.465 15.580 1.00 17.39 350 PHE A CA 1
ATOM 2693 C C . PHE A 1 350 ? 14.610 64.504 16.625 1.00 16.84 350 PHE A C 1
ATOM 2694 O O . PHE A 1 350 ? 14.794 64.282 17.825 1.00 15.30 350 PHE A O 1
ATOM 2702 N N . VAL A 1 351 ? 14.072 65.643 16.174 1.00 15.09 351 VAL A N 1
ATOM 2703 C CA . VAL A 1 351 ? 13.666 66.759 17.034 1.00 14.55 351 VAL A CA 1
ATOM 2704 C C . VAL A 1 351 ? 12.273 67.192 16.593 1.00 16.99 351 VAL A C 1
ATOM 2705 O O . VAL A 1 351 ? 12.090 67.665 15.464 1.00 15.09 351 VAL A O 1
ATOM 2709 N N . ASN A 1 352 ? 11.293 67.029 17.480 1.00 15.30 352 ASN A N 1
ATOM 2710 C CA . ASN A 1 352 ? 9.898 67.359 17.209 1.00 14.89 352 ASN A CA 1
ATOM 2711 C C . ASN A 1 352 ? 9.586 68.626 17.997 1.00 16.19 352 ASN A C 1
ATOM 2712 O O . ASN A 1 352 ? 9.421 68.576 19.215 1.00 15.48 352 ASN A O 1
ATOM 2717 N N . LEU A 1 353 ? 9.544 69.762 17.308 1.00 12.35 353 LEU A N 1
ATOM 2718 C CA . LEU A 1 353 ? 9.224 71.042 17.931 1.00 13.99 353 LEU A CA 1
ATOM 2719 C C . LEU A 1 353 ? 7.696 71.159 17.957 1.00 16.66 353 LEU A C 1
ATOM 2720 O O . LEU A 1 353 ? 7.070 71.531 16.958 1.00 15.24 353 LEU A O 1
ATOM 2725 N N . THR A 1 354 ? 7.086 70.807 19.097 1.00 15.14 354 THR A N 1
ATOM 2726 C CA . THR A 1 354 ? 5.631 70.726 19.178 1.00 15.33 354 THR A CA 1
ATOM 2727 C C . THR A 1 354 ? 5.004 72.053 19.608 1.00 16.70 354 THR A C 1
ATOM 2728 O O . THR A 1 354 ? 5.638 72.898 20.251 1.00 13.24 354 THR A O 1
ATOM 2732 N N . GLY A 1 355 ? 3.710 72.200 19.278 1.00 17.02 355 GLY A N 1
ATOM 2733 C CA . GLY A 1 355 ? 2.926 73.314 19.794 1.00 16.61 355 GLY A CA 1
ATOM 2734 C C . GLY A 1 355 ? 3.522 74.622 19.333 1.00 16.09 355 GLY A C 1
ATOM 2735 O O . GLY A 1 355 ? 3.944 74.767 18.184 1.00 21.79 355 GLY A O 1
ATOM 2736 N N . THR A 1 356 ? 3.612 75.579 20.247 1.00 14.96 356 THR A N 1
ATOM 2737 C CA . THR A 1 356 ? 4.144 76.905 19.941 1.00 18.37 356 THR A CA 1
ATOM 2738 C C . THR A 1 356 ? 5.663 77.026 20.158 1.00 17.67 356 THR A C 1
ATOM 2739 O O . THR A 1 356 ? 6.162 78.154 20.222 1.00 19.23 356 THR A O 1
ATOM 2743 N N . SER A 1 357 ? 6.382 75.908 20.313 1.00 16.35 357 SER A N 1
ATOM 2744 C CA . SER A 1 357 ? 7.839 75.917 20.510 1.00 19.73 357 SER A CA 1
ATOM 2745 C C . SER A 1 357 ? 8.517 76.883 19.544 1.00 18.40 357 SER A C 1
ATOM 2746 O O . SER A 1 357 ? 8.317 76.798 18.333 1.00 19.43 357 SER A O 1
ATOM 2749 N N . MET A 1 358 ? 9.292 77.829 20.075 1.00 16.81 358 MET A N 1
ATOM 2750 C CA . MET A 1 358 ? 9.869 78.840 19.206 1.00 18.98 358 MET A CA 1
ATOM 2751 C C . MET A 1 358 ? 11.320 79.135 19.560 1.00 16.70 358 MET A C 1
ATOM 2752 O O . MET A 1 358 ? 11.727 79.067 20.723 1.00 16.50 358 MET A O 1
ATOM 2757 N N . LEU A 1 359 ? 12.087 79.504 18.532 1.00 14.89 359 LEU A N 1
ATOM 2758 C CA . LEU A 1 359 ? 13.493 79.915 18.647 1.00 15.41 359 LEU A CA 1
ATOM 2759 C C . LEU A 1 359 ? 14.380 78.816 19.237 1.00 16.56 359 LEU A C 1
ATOM 2760 O O . LEU A 1 359 ? 15.447 79.086 19.789 1.00 13.13 359 LEU A O 1
ATOM 2765 N N . ASN A 1 360 ? 13.998 77.564 19.073 1.00 14.56 360 ASN A N 1
ATOM 2766 C CA . ASN A 1 360 ? 14.942 76.483 19.273 1.00 16.72 360 ASN A CA 1
ATOM 2767 C C . ASN A 1 360 ? 15.938 76.446 18.110 1.00 16.95 360 ASN A C 1
ATOM 2768 O O . ASN A 1 360 ? 15.636 76.886 16.996 1.00 16.82 360 ASN A O 1
ATOM 2773 N N . VAL A 1 361 ? 17.145 75.966 18.385 1.00 15.77 361 VAL A N 1
ATOM 2774 C CA . VAL A 1 361 ? 18.206 75.870 17.384 1.00 15.50 361 VAL A CA 1
ATOM 2775 C C . VAL A 1 361 ? 18.632 74.416 17.275 1.00 19.62 361 VAL A C 1
ATOM 2776 O O . VAL A 1 361 ? 18.823 73.742 18.295 1.00 17.90 361 VAL A O 1
ATOM 2780 N N . ILE A 1 362 ? 18.788 73.942 16.047 1.00 17.34 362 ILE A N 1
ATOM 2781 C CA . ILE A 1 362 ? 19.400 72.650 15.747 1.00 17.65 362 ILE A CA 1
ATOM 2782 C C . ILE A 1 362 ? 20.638 72.972 14.914 1.00 21.19 362 ILE A C 1
ATOM 2783 O O . ILE A 1 362 ? 20.520 73.358 13.745 1.00 18.65 362 ILE A O 1
ATOM 2788 N N . ASP A 1 363 ? 21.825 72.798 15.480 1.00 16.55 363 ASP A N 1
ATOM 2789 C CA . ASP A 1 363 ? 23.038 73.308 14.861 1.00 19.00 363 ASP A CA 1
ATOM 2790 C C . ASP A 1 363 ? 24.178 72.291 14.915 1.00 22.08 363 ASP A C 1
ATOM 2791 O O . ASP A 1 363 ? 24.470 71.729 15.977 1.00 16.30 363 ASP A O 1
ATOM 2796 N N . GLY A 1 364 ? 24.835 72.070 13.772 1.00 19.10 364 GLY A N 1
ATOM 2797 C CA . GLY A 1 364 ? 25.951 71.140 13.729 1.00 17.94 364 GLY A CA 1
ATOM 2798 C C . GLY A 1 364 ? 25.591 69.694 14.003 1.00 18.83 364 GLY A C 1
ATOM 2799 O O . GLY A 1 364 ? 26.460 68.912 14.404 1.00 17.73 364 GLY A O 1
ATOM 2800 N N . CYS A 1 365 ? 24.335 69.310 13.808 1.00 17.51 365 CYS A N 1
ATOM 2801 C CA . CYS A 1 365 ? 23.896 67.951 14.101 1.00 16.11 365 CYS A CA 1
ATOM 2802 C C . CYS A 1 365 ? 23.927 67.109 12.840 1.00 18.94 365 CYS A C 1
ATOM 2803 O O . CYS A 1 365 ? 23.982 67.629 11.725 1.00 19.66 365 CYS A O 1
ATOM 2806 N N . SER A 1 366 ? 23.866 65.793 13.020 1.00 16.13 366 SER A N 1
ATOM 2807 C CA . SER A 1 366 ? 23.706 64.907 11.874 1.00 18.54 366 SER A CA 1
ATOM 2808 C C . SER A 1 366 ? 23.036 63.634 12.371 1.00 19.90 366 SER A C 1
ATOM 2809 O O . SER A 1 366 ? 22.634 63.539 13.538 1.00 17.29 366 SER A O 1
ATOM 2812 N N . GLY A 1 367 ? 22.863 62.672 11.469 1.00 16.52 367 GLY A N 1
ATOM 2813 C CA . GLY A 1 367 ? 22.216 61.436 11.844 1.00 17.45 367 GLY A CA 1
ATOM 2814 C C . GLY A 1 367 ? 21.566 60.753 10.663 1.00 19.23 367 GLY A C 1
ATOM 2815 O O . GLY A 1 367 ? 21.606 61.239 9.542 1.00 20.09 367 GLY A O 1
ATOM 2816 N N . GLN A 1 368 ? 20.946 59.611 10.952 1.00 18.52 368 GLN A N 1
ATOM 2817 C CA . GLN A 1 368 ? 20.376 58.801 9.894 1.00 18.01 368 GLN A CA 1
ATOM 2818 C C . GLN A 1 368 ? 19.199 58.011 10.438 1.00 19.69 368 GLN A C 1
ATOM 2819 O O . GLN A 1 368 ? 19.192 57.610 11.606 1.00 19.02 368 GLN A O 1
ATOM 2825 N N . TYR A 1 369 ? 18.197 57.806 9.576 1.00 16.38 369 TYR A N 1
ATOM 2826 C CA . TYR A 1 369 ? 17.064 56.909 9.808 1.00 16.88 369 TYR A CA 1
ATOM 2827 C C . TYR A 1 369 ? 16.060 57.503 10.789 1.00 19.58 369 TYR A C 1
ATOM 2828 O O . TYR A 1 369 ? 15.780 56.925 11.845 1.00 18.06 369 TYR A O 1
ATOM 2837 N N . PHE A 1 370 ? 15.537 58.672 10.456 1.00 19.78 370 PHE A N 1
ATOM 2838 C CA . PHE A 1 370 ? 14.309 59.152 11.068 1.00 19.39 370 PHE A CA 1
ATOM 2839 C C . PHE A 1 370 ? 13.139 58.289 10.578 1.00 22.77 370 PHE A C 1
ATOM 2840 O O . PHE A 1 370 ? 13.295 57.383 9.748 1.00 19.44 370 PHE A O 1
ATOM 2848 N N . GLY A 1 371 ? 11.947 58.576 11.090 1.00 20.18 371 GLY A N 1
ATOM 2849 C CA . GLY A 1 371 ? 10.810 57.729 10.793 1.00 22.18 371 GLY A CA 1
ATOM 2850 C C . GLY A 1 371 ? 10.405 57.800 9.330 1.00 24.91 371 GLY A C 1
ATOM 2851 O O . GLY A 1 371 ? 10.569 58.822 8.661 1.00 21.08 371 GLY A O 1
ATOM 2852 N N . SER A 1 372 ? 9.853 56.686 8.847 1.00 25.52 372 SER A N 1
ATOM 2853 C CA . SER A 1 372 ? 9.399 56.556 7.465 1.00 30.35 372 SER A CA 1
ATOM 2854 C C . SER A 1 372 ? 8.497 57.715 7.041 1.00 26.77 372 SER A C 1
ATOM 2855 O O . SER A 1 372 ? 7.448 57.963 7.649 1.00 29.77 372 SER A O 1
ATOM 2858 N N . GLY A 1 373 ? 8.907 58.412 5.976 1.00 30.18 373 GLY A N 1
ATOM 2859 C CA . GLY A 1 373 ? 8.161 59.540 5.431 1.00 26.61 373 GLY A CA 1
ATOM 2860 C C . GLY A 1 373 ? 8.197 60.815 6.251 1.00 29.79 373 GLY A C 1
ATOM 2861 O O . GLY A 1 373 ? 7.457 61.756 5.942 1.00 27.25 373 GLY A O 1
ATOM 2862 N N . LEU A 1 374 ? 9.032 60.881 7.292 1.00 24.28 374 LEU A N 1
ATOM 2863 C CA . LEU A 1 374 ? 9.140 62.094 8.089 1.00 23.78 374 LEU A CA 1
ATOM 2864 C C . LEU A 1 374 ? 10.440 62.805 7.734 1.00 23.15 374 LEU A C 1
ATOM 2865 O O . LEU A 1 374 ? 10.852 62.798 6.571 1.00 22.88 374 LEU A O 1
ATOM 2870 N N . ALA A 1 375 ? 11.123 63.379 8.721 1.00 18.45 375 ALA A N 1
ATOM 2871 C CA . ALA A 1 375 ? 12.334 64.139 8.448 1.00 18.14 375 ALA A CA 1
ATOM 2872 C C . ALA A 1 375 ? 13.113 64.248 9.748 1.00 17.03 375 ALA A C 1
ATOM 2873 O O . ALA A 1 375 ? 12.623 63.815 10.801 1.00 17.52 375 ALA A O 1
ATOM 2875 N N . PRO A 1 376 ? 14.335 64.809 9.711 1.00 15.30 376 PRO A N 1
ATOM 2876 C CA . PRO A 1 376 ? 15.055 65.055 10.976 1.00 14.86 376 PRO A CA 1
ATOM 2877 C C . PRO A 1 376 ? 14.267 65.914 11.954 1.00 19.59 376 PRO A C 1
ATOM 2878 O O . PRO A 1 376 ? 14.310 65.654 13.162 1.00 19.52 376 PRO A O 1
ATOM 2882 N N . PHE A 1 377 ? 13.547 66.931 11.463 1.00 17.38 377 PHE A N 1
ATOM 2883 C CA . PHE A 1 377 ? 12.704 67.787 12.289 1.00 16.74 377 PHE A CA 1
ATOM 2884 C C . PHE A 1 377 ? 11.418 68.079 11.528 1.00 20.75 377 PHE A C 1
ATOM 2885 O O . PHE A 1 377 ? 11.334 67.888 10.305 1.00 14.05 377 PHE A O 1
ATOM 2893 N N . ASN A 1 378 ? 10.404 68.532 12.269 1.00 17.66 378 ASN A N 1
ATOM 2894 C CA . ASN A 1 378 ? 9.093 68.801 11.689 1.00 20.49 378 ASN A CA 1
ATOM 2895 C C . ASN A 1 378 ? 9.057 70.225 11.139 1.00 20.84 378 ASN A C 1
ATOM 2896 O O . ASN A 1 378 ? 9.991 71.008 11.319 1.00 20.42 378 ASN A O 1
ATOM 2901 N N . ASN A 1 379 ? 7.940 70.589 10.503 1.00 20.18 379 ASN A N 1
ATOM 2902 C CA . ASN A 1 379 ? 7.708 71.970 10.109 1.00 21.60 379 ASN A CA 1
ATOM 2903 C C . ASN A 1 379 ? 6.852 72.623 11.189 1.00 21.30 379 ASN A C 1
ATOM 2904 O O . ASN A 1 379 ? 5.624 72.452 11.183 1.00 21.71 379 ASN A O 1
ATOM 2909 N N . PRO A 1 380 ? 7.433 73.361 12.133 1.00 18.50 380 PRO A N 1
ATOM 2910 C CA . PRO A 1 380 ? 6.676 73.807 13.308 1.00 21.49 380 PRO A CA 1
ATOM 2911 C C . PRO A 1 380 ? 5.872 75.073 13.031 1.00 22.53 380 PRO A C 1
ATOM 2912 O O . PRO A 1 380 ? 6.089 75.791 12.052 1.00 20.96 380 PRO A O 1
ATOM 2916 N N . THR A 1 381 ? 4.938 75.339 13.945 1.00 18.57 381 THR A N 1
ATOM 2917 C CA . THR A 1 381 ? 4.056 76.500 13.844 1.00 19.34 381 THR A CA 1
ATOM 2918 C C . THR A 1 381 ? 4.835 77.818 13.857 1.00 22.08 381 THR A C 1
ATOM 2919 O O . THR A 1 381 ? 4.572 78.713 13.048 1.00 14.55 381 THR A O 1
ATOM 2923 N N . ASN A 1 382 ? 5.771 77.975 14.789 1.00 17.25 382 ASN A N 1
ATOM 2924 C CA . ASN A 1 382 ? 6.486 79.230 14.969 1.00 20.29 382 ASN A CA 1
ATOM 2925 C C . ASN A 1 382 ? 7.933 79.095 14.497 1.00 15.47 382 ASN A C 1
ATOM 2926 O O . ASN A 1 382 ? 8.417 77.998 14.217 1.00 15.59 382 ASN A O 1
ATOM 2931 N N . GLU A 1 383 ? 8.628 80.231 14.451 1.00 14.91 383 GLU A N 1
ATOM 2932 C CA . GLU A 1 383 ? 10.000 80.264 13.940 1.00 19.16 383 GLU A CA 1
ATOM 2933 C C . GLU A 1 383 ? 10.961 79.488 14.844 1.00 20.08 383 GLU A C 1
ATOM 2934 O O . GLU A 1 383 ? 11.049 79.747 16.052 1.00 19.44 383 GLU A O 1
ATOM 2940 N N . ASN A 1 384 ? 11.684 78.544 14.246 1.00 20.20 384 ASN A N 1
ATOM 2941 C CA . ASN A 1 384 ? 12.849 77.910 14.846 1.00 17.93 384 ASN A CA 1
ATOM 2942 C C . ASN A 1 384 ? 13.973 77.904 13.816 1.00 22.01 384 ASN A C 1
ATOM 2943 O O . ASN A 1 384 ? 13.745 78.134 12.630 1.00 19.53 384 ASN A O 1
ATOM 2948 N N . PHE A 1 385 ? 15.189 77.628 14.260 1.00 17.42 385 PHE A N 1
ATOM 2949 C CA . PHE A 1 385 ? 16.367 77.838 13.433 1.00 15.82 385 PHE A CA 1
ATOM 2950 C C . PHE A 1 385 ? 17.154 76.544 13.302 1.00 18.46 385 PHE A C 1
ATOM 2951 O O . PHE A 1 385 ? 17.269 75.768 14.257 1.00 16.26 385 PHE A O 1
ATOM 2959 N N . PHE A 1 386 ? 17.708 76.297 12.123 1.00 14.21 386 PHE A N 1
ATOM 2960 C CA . PHE A 1 386 ? 18.550 75.115 12.002 1.00 14.79 386 PHE A CA 1
ATOM 2961 C C . PHE A 1 386 ? 19.695 75.384 11.046 1.00 20.11 386 PHE A C 1
ATOM 2962 O O . PHE A 1 386 ? 19.572 76.167 10.095 1.00 16.98 386 PHE A O 1
ATOM 2970 N N . CYS A 1 387 ? 20.811 74.713 11.308 1.00 16.59 387 CYS A N 1
ATOM 2971 C CA . CYS A 1 387 ? 21.993 74.779 10.447 1.00 18.20 387 CYS A CA 1
ATOM 2972 C C . CYS A 1 387 ? 22.756 73.476 10.680 1.00 22.66 387 CYS A C 1
ATOM 2973 O O . CYS A 1 387 ? 23.640 73.396 11.535 1.00 20.23 387 CYS A O 1
ATOM 2976 N N . SER A 1 388 ? 22.404 72.451 9.905 1.00 18.43 388 SER A N 1
ATOM 2977 C CA . SER A 1 388 ? 22.945 71.104 10.083 1.00 19.17 388 SER A CA 1
ATOM 2978 C C . SER A 1 388 ? 22.814 70.329 8.783 1.00 18.79 388 SER A C 1
ATOM 2979 O O . SER A 1 388 ? 22.007 70.676 7.920 1.00 18.69 388 SER A O 1
ATOM 2982 N N . ASP A 1 389 ? 23.571 69.239 8.670 1.00 18.36 389 ASP A N 1
ATOM 2983 C CA . ASP A 1 389 ? 23.523 68.396 7.467 1.00 19.03 389 ASP A CA 1
ATOM 2984 C C . ASP A 1 389 ? 23.220 66.959 7.876 1.00 17.39 389 ASP A C 1
ATOM 2985 O O . ASP A 1 389 ? 24.099 66.247 8.378 1.00 18.34 389 ASP A O 1
ATOM 2990 N N . PHE A 1 390 ? 21.976 66.554 7.663 1.00 14.45 390 PHE A N 1
ATOM 2991 C CA . PHE A 1 390 ? 21.486 65.221 7.966 1.00 15.19 390 PHE A CA 1
ATOM 2992 C C . PHE A 1 390 ? 21.436 64.379 6.697 1.00 17.31 390 PHE A C 1
ATOM 2993 O O . PHE A 1 390 ? 21.204 64.894 5.600 1.00 19.40 390 PHE A O 1
ATOM 3001 N N . ILE A 1 391 ? 21.596 63.068 6.859 1.00 18.70 391 ILE A N 1
ATOM 3002 C CA . ILE A 1 391 ? 21.382 62.159 5.740 1.00 22.83 391 ILE A CA 1
ATOM 3003 C C . ILE A 1 391 ? 19.896 62.144 5.397 1.00 20.03 391 ILE A C 1
ATOM 3004 O O . ILE A 1 391 ? 19.041 61.968 6.275 1.00 19.17 391 ILE A O 1
ATOM 3009 N N . GLY A 1 392 ? 19.578 62.334 4.119 1.00 21.80 392 GLY A N 1
ATOM 3010 C CA . GLY A 1 392 ? 18.190 62.310 3.685 1.00 19.92 392 GLY A CA 1
ATOM 3011 C C . GLY A 1 392 ? 17.419 63.593 3.893 1.00 20.47 392 GLY A C 1
ATOM 3012 O O . GLY A 1 392 ? 16.179 63.570 3.849 1.00 22.73 392 GLY A O 1
ATOM 3013 N N . GLU A 1 393 ? 18.101 64.714 4.123 1.00 19.11 393 GLU A N 1
ATOM 3014 C CA . GLU A 1 393 ? 17.444 66.004 4.283 1.00 20.13 393 GLU A CA 1
ATOM 3015 C C . GLU A 1 393 ? 18.166 67.037 3.422 1.00 21.56 393 GLU A C 1
ATOM 3016 O O . GLU A 1 393 ? 19.371 67.283 3.595 1.00 17.27 393 GLU A O 1
ATOM 3022 N N . ASN A 1 394 ? 17.426 67.626 2.485 1.00 17.36 394 ASN A N 1
ATOM 3023 C CA . ASN A 1 394 ? 18.019 68.583 1.558 1.00 20.57 394 ASN A CA 1
ATOM 3024 C C . ASN A 1 394 ? 18.229 69.942 2.197 1.00 16.97 394 ASN A C 1
ATOM 3025 O O . ASN A 1 394 ? 19.145 70.659 1.801 1.00 17.22 394 ASN A O 1
ATOM 3030 N N . ARG A 1 395 ? 17.360 70.339 3.125 1.00 15.23 395 ARG A N 1
ATOM 3031 C CA . ARG A 1 395 ? 17.494 71.654 3.747 1.00 18.66 395 ARG A CA 1
ATOM 3032 C C . ARG A 1 395 ? 18.692 71.664 4.696 1.00 16.05 395 ARG A C 1
ATOM 3033 O O . ARG A 1 395 ? 18.820 70.781 5.549 1.00 17.35 395 ARG A O 1
ATOM 3041 N N . LYS A 1 396 ? 19.582 72.649 4.525 1.00 15.27 396 LYS A N 1
ATOM 3042 C CA . LYS A 1 396 ? 20.800 72.788 5.324 1.00 14.62 396 LYS A CA 1
ATOM 3043 C C . LYS A 1 396 ? 20.755 73.952 6.294 1.00 21.36 396 LYS A C 1
ATOM 3044 O O . LYS A 1 396 ? 21.193 73.809 7.431 1.00 19.32 396 LYS A O 1
ATOM 3050 N N . LEU A 1 397 ? 20.254 75.108 5.880 1.00 18.39 397 LEU A N 1
ATOM 3051 C CA . LEU A 1 397 ? 20.065 76.227 6.792 1.00 19.01 397 LEU A CA 1
ATOM 3052 C C . LEU A 1 397 ? 18.653 76.743 6.606 1.00 19.71 397 LEU A C 1
ATOM 3053 O O . LEU A 1 397 ? 18.130 76.737 5.485 1.00 19.79 397 LEU A O 1
ATOM 3058 N N . GLY A 1 398 ? 18.017 77.163 7.692 1.00 18.12 398 GLY A N 1
ATOM 3059 C CA . GLY A 1 398 ? 16.674 77.682 7.543 1.00 15.64 398 GLY A CA 1
ATOM 3060 C C . GLY A 1 398 ? 16.101 78.190 8.845 1.00 23.29 398 GLY A C 1
ATOM 3061 O O . GLY A 1 398 ? 16.608 77.916 9.946 1.00 17.98 398 GLY A O 1
ATOM 3062 N N . TRP A 1 399 ? 15.043 78.971 8.691 1.00 15.41 399 TRP A N 1
ATOM 3063 C CA . TRP A 1 399 ? 14.207 79.379 9.803 1.00 17.17 399 TRP A CA 1
ATOM 3064 C C . TRP A 1 399 ? 12.819 79.626 9.245 1.00 21.19 399 TRP A C 1
ATOM 3065 O O . TRP A 1 399 ? 12.672 80.084 8.108 1.00 15.98 399 TRP A O 1
ATOM 3076 N N . ASN A 1 400 ? 11.801 79.309 10.044 1.00 19.80 400 ASN A N 1
ATOM 3077 C CA . ASN A 1 400 ? 10.443 79.400 9.545 1.00 20.27 400 ASN A CA 1
ATOM 3078 C C . ASN A 1 400 ? 10.313 78.685 8.200 1.00 21.52 400 ASN A C 1
ATOM 3079 O O . ASN A 1 400 ? 10.610 77.492 8.116 1.00 22.33 400 ASN A O 1
ATOM 3084 N N . ARG A 1 401 ? 9.894 79.387 7.138 1.00 18.96 401 ARG A N 1
ATOM 3085 C CA . ARG A 1 401 ? 9.773 78.762 5.819 1.00 21.65 401 ARG A CA 1
ATOM 3086 C C . ARG A 1 401 ? 10.784 79.323 4.815 1.00 18.92 401 ARG A C 1
ATOM 3087 O O . ARG A 1 401 ? 10.538 79.327 3.598 1.00 15.54 401 ARG A O 1
ATOM 3095 N N . SER A 1 402 ? 11.936 79.756 5.319 1.00 15.51 402 SER A N 1
ATOM 3096 C CA . SER A 1 402 ? 13.041 80.288 4.522 1.00 17.50 402 SER A CA 1
ATOM 3097 C C . SER A 1 402 ? 14.195 79.287 4.545 1.00 17.09 402 SER A C 1
ATOM 3098 O O . SER A 1 402 ? 14.691 78.943 5.624 1.00 17.16 402 SER A O 1
ATOM 3101 N N . TYR A 1 403 ? 14.607 78.797 3.373 1.00 14.36 403 TYR A N 1
ATOM 3102 C CA . TYR A 1 403 ? 15.497 77.639 3.306 1.00 17.19 403 TYR A CA 1
ATOM 3103 C C . TYR A 1 403 ? 16.676 77.874 2.379 1.00 16.47 403 TYR A C 1
ATOM 3104 O O . TYR A 1 403 ? 16.519 78.395 1.271 1.00 17.82 403 TYR A O 1
ATOM 3113 N N . ILE A 1 404 ? 17.856 77.460 2.831 1.00 16.77 404 ILE A N 1
ATOM 3114 C CA . ILE A 1 404 ? 19.010 77.220 1.965 1.00 17.02 404 ILE A CA 1
ATOM 3115 C C . ILE A 1 404 ? 19.149 75.711 1.864 1.00 16.91 404 ILE A C 1
ATOM 3116 O O . ILE A 1 404 ? 19.298 75.025 2.884 1.00 18.02 404 ILE A O 1
ATOM 3121 N N . LEU A 1 405 ? 19.118 75.185 0.652 1.00 16.73 405 LEU A N 1
ATOM 3122 C CA . LEU A 1 405 ? 19.000 73.746 0.510 1.00 14.29 405 LEU A CA 1
ATOM 3123 C C . LEU A 1 405 ? 19.726 73.250 -0.732 1.00 16.41 405 LEU A C 1
ATOM 3124 O O . LEU A 1 405 ? 20.149 74.016 -1.610 1.00 14.06 405 LEU A O 1
ATOM 3129 N N . ASP A 1 406 ? 19.917 71.942 -0.741 1.00 16.46 406 ASP A N 1
ATOM 3130 C CA . ASP A 1 406 ? 20.371 71.192 -1.904 1.00 17.34 406 ASP A CA 1
ATOM 3131 C C . ASP A 1 406 ? 19.134 70.862 -2.736 1.00 17.37 406 ASP A C 1
ATOM 3132 O O . ASP A 1 406 ? 18.259 70.122 -2.279 1.00 19.63 406 ASP A O 1
ATOM 3137 N N . GLN A 1 407 ? 19.054 71.404 -3.944 1.00 16.42 407 GLN A N 1
ATOM 3138 C CA . GLN A 1 407 ? 17.910 71.147 -4.823 1.00 19.05 407 GLN A CA 1
ATOM 3139 C C . GLN A 1 407 ? 18.422 70.329 -6.006 1.00 19.58 407 GLN A C 1
ATOM 3140 O O . GLN A 1 407 ? 18.840 70.876 -7.024 1.00 18.26 407 GLN A O 1
ATOM 3146 N N . GLY A 1 408 ? 18.379 69.010 -5.854 1.00 20.31 408 GLY A N 1
ATOM 3147 C CA . GLY A 1 408 ? 18.894 68.106 -6.862 1.00 24.62 408 GLY A CA 1
ATOM 3148 C C . GLY A 1 408 ? 20.300 68.424 -7.319 1.00 20.91 408 GLY A C 1
ATOM 3149 O O . GLY A 1 408 ? 20.580 68.388 -8.519 1.00 23.50 408 GLY A O 1
ATOM 3150 N N . GLY A 1 409 ? 21.188 68.760 -6.391 1.00 22.31 409 GLY A N 1
ATOM 3151 C CA . GLY A 1 409 ? 22.559 69.097 -6.736 1.00 20.85 409 GLY A CA 1
ATOM 3152 C C . GLY A 1 409 ? 22.815 70.568 -6.964 1.00 21.23 409 GLY A C 1
ATOM 3153 O O . GLY A 1 409 ? 23.961 70.952 -7.204 1.00 22.21 409 GLY A O 1
ATOM 3154 N N . ARG A 1 410 ? 21.788 71.400 -6.898 1.00 18.55 410 ARG A N 1
ATOM 3155 C CA . ARG A 1 410 ? 21.931 72.833 -7.047 1.00 15.05 410 ARG A CA 1
ATOM 3156 C C . ARG A 1 410 ? 21.967 73.514 -5.680 1.00 16.88 410 ARG A C 1
ATOM 3157 O O . ARG A 1 410 ? 21.404 73.014 -4.699 1.00 18.90 410 ARG A O 1
ATOM 3165 N N . LEU A 1 411 ? 22.616 74.673 -5.624 1.00 16.17 411 LEU A N 1
ATOM 3166 C CA . LEU A 1 411 ? 22.518 75.531 -4.441 1.00 18.44 411 LEU A CA 1
ATOM 3167 C C . LEU A 1 411 ? 21.236 76.345 -4.560 1.00 19.33 411 LEU A C 1
ATOM 3168 O O . LEU A 1 411 ? 21.029 77.043 -5.561 1.00 19.59 411 LEU A O 1
ATOM 3173 N N . ALA A 1 412 ? 20.346 76.219 -3.585 1.00 16.03 412 ALA A N 1
ATOM 3174 C CA . ALA A 1 412 ? 19.021 76.809 -3.725 1.00 15.66 412 ALA A CA 1
ATOM 3175 C C . ALA A 1 412 ? 18.638 77.655 -2.516 1.00 18.38 412 ALA A C 1
ATOM 3176 O O . ALA A 1 412 ? 18.937 77.303 -1.366 1.00 20.09 412 ALA A O 1
ATOM 3178 N N . LEU A 1 413 ? 17.958 78.764 -2.800 1.00 13.54 413 LEU A N 1
ATOM 3179 C CA . LEU A 1 413 ? 17.491 79.744 -1.822 1.00 15.14 413 LEU A CA 1
ATOM 3180 C C . LEU A 1 413 ? 15.987 79.832 -2.040 1.00 17.25 413 LEU A C 1
ATOM 3181 O O . LEU A 1 413 ? 15.542 80.482 -2.990 1.00 16.98 413 LEU A O 1
ATOM 3186 N N . PHE A 1 414 ? 15.213 79.155 -1.188 1.00 12.20 414 PHE A N 1
ATOM 3187 C CA . PHE A 1 414 ? 13.793 78.945 -1.434 1.00 16.42 414 PHE A CA 1
ATOM 3188 C C . PHE A 1 414 ? 12.964 79.568 -0.318 1.00 19.09 414 PHE A C 1
ATOM 3189 O O . PHE A 1 414 ? 13.342 79.525 0.859 1.00 15.13 414 PHE A O 1
ATOM 3197 N N . GLN A 1 415 ? 11.802 80.097 -0.696 1.00 15.45 415 GLN A N 1
ATOM 3198 C CA . GLN A 1 415 ? 10.837 80.656 0.239 1.00 17.55 415 GLN A CA 1
ATOM 3199 C C . GLN A 1 415 ? 9.518 79.903 0.085 1.00 19.67 415 GLN A C 1
ATOM 3200 O O . GLN A 1 415 ? 8.908 79.925 -0.991 1.00 17.53 415 GLN A O 1
ATOM 3206 N N . ASN A 1 416 ? 9.105 79.205 1.144 1.00 17.64 416 ASN A N 1
ATOM 3207 C CA . ASN A 1 416 ? 7.832 78.479 1.198 1.00 19.73 416 ASN A CA 1
ATOM 3208 C C . ASN A 1 416 ? 7.808 77.279 0.256 1.00 19.83 416 ASN A C 1
ATOM 3209 O O . ASN A 1 416 ? 6.755 76.924 -0.280 1.00 17.66 416 ASN A O 1
ATOM 3214 N N . VAL A 1 417 ? 8.958 76.649 0.042 1.00 18.56 417 VAL A N 1
ATOM 3215 C CA . VAL A 1 417 ? 9.017 75.415 -0.734 1.00 19.04 417 VAL A CA 1
ATOM 3216 C C . VAL A 1 417 ? 10.365 74.778 -0.466 1.00 14.52 417 VAL A C 1
ATOM 3217 O O . VAL A 1 417 ? 11.365 75.475 -0.286 1.00 18.43 417 VAL A O 1
ATOM 3221 N N . TYR A 1 418 ? 10.392 73.449 -0.452 1.00 14.91 418 TYR A N 1
ATOM 3222 C CA . TYR A 1 418 ? 11.650 72.730 -0.310 1.00 19.27 418 TYR A CA 1
ATOM 3223 C C . TYR A 1 418 ? 11.514 71.379 -0.992 1.00 19.96 418 TYR A C 1
ATOM 3224 O O . TYR A 1 418 ? 10.410 70.868 -1.159 1.00 20.36 418 TYR A O 1
ATOM 3233 N N . ARG A 1 419 ? 12.649 70.801 -1.387 1.00 19.70 419 ARG A N 1
ATOM 3234 C CA . ARG A 1 419 ? 12.643 69.498 -2.040 1.00 22.22 419 ARG A CA 1
ATOM 3235 C C . ARG A 1 419 ? 12.686 68.368 -1.016 1.00 24.54 419 ARG A C 1
ATOM 3236 O O . ARG A 1 419 ? 13.542 68.354 -0.121 1.00 22.34 419 ARG A O 1
ATOM 3244 N N . SER A 1 420 ? 11.773 67.410 -1.166 1.00 23.95 420 SER A N 1
ATOM 3245 C CA . SER A 1 420 ? 11.745 66.210 -0.328 1.00 23.80 420 SER A CA 1
ATOM 3246 C C . SER A 1 420 ? 11.655 64.991 -1.239 1.00 27.42 420 SER A C 1
ATOM 3247 O O . SER A 1 420 ? 10.628 64.773 -1.895 1.00 23.73 420 SER A O 1
ATOM 3250 N N . GLY A 1 421 ? 12.720 64.205 -1.286 1.00 24.77 421 GLY A N 1
ATOM 3251 C CA . GLY A 1 421 ? 12.756 63.119 -2.253 1.00 27.24 421 GLY A CA 1
ATOM 3252 C C . GLY A 1 421 ? 12.592 63.681 -3.659 1.00 29.88 421 GLY A C 1
ATOM 3253 O O . GLY A 1 421 ? 13.324 64.576 -4.085 1.00 30.18 421 GLY A O 1
ATOM 3254 N N . ALA A 1 422 ? 11.618 63.165 -4.393 1.00 32.56 422 ALA A N 1
ATOM 3255 C CA . ALA A 1 422 ? 11.295 63.666 -5.719 1.00 35.90 422 ALA A CA 1
ATOM 3256 C C . ALA A 1 422 ? 10.291 64.813 -5.697 1.00 31.53 422 ALA A C 1
ATOM 3257 O O . ALA A 1 422 ? 10.003 65.393 -6.753 1.00 25.47 422 ALA A O 1
ATOM 3259 N N . ASN A 1 423 ? 9.751 65.163 -4.536 1.00 24.45 423 ASN A N 1
ATOM 3260 C CA . ASN A 1 423 ? 8.693 66.151 -4.474 1.00 26.95 423 ASN A CA 1
ATOM 3261 C C . ASN A 1 423 ? 9.202 67.491 -3.968 1.00 22.75 423 ASN A C 1
ATOM 3262 O O . ASN A 1 423 ? 10.212 67.587 -3.272 1.00 26.20 423 ASN A O 1
ATOM 3267 N N . PHE A 1 424 ? 8.457 68.525 -4.316 1.00 22.40 424 PHE A N 1
ATOM 3268 C CA . PHE A 1 424 ? 8.639 69.864 -3.779 1.00 20.90 424 PHE A CA 1
ATOM 3269 C C . PHE A 1 424 ? 7.453 70.159 -2.873 1.00 23.84 424 PHE A C 1
ATOM 3270 O O . PHE A 1 424 ? 6.306 70.150 -3.332 1.00 21.88 424 PHE A O 1
ATOM 3278 N N . ILE A 1 425 ? 7.725 70.406 -1.593 1.00 18.72 425 ILE A N 1
ATOM 3279 C CA . ILE A 1 425 ? 6.684 70.562 -0.582 1.00 22.26 425 ILE A CA 1
ATOM 3280 C C . ILE A 1 425 ? 6.490 72.041 -0.285 1.00 16.69 425 ILE A C 1
ATOM 3281 O O . ILE A 1 425 ? 7.465 72.772 -0.087 1.00 18.87 425 ILE A O 1
ATOM 3286 N N . GLN A 1 426 ? 5.240 72.481 -0.272 1.00 18.84 426 GLN A N 1
ATOM 3287 C CA . GLN A 1 426 ? 4.843 73.840 0.072 1.00 21.91 426 GLN A CA 1
ATOM 3288 C C . GLN A 1 426 ? 4.313 73.827 1.498 1.00 24.21 426 GLN A C 1
ATOM 3289 O O . GLN A 1 426 ? 3.185 73.355 1.728 1.00 26.89 426 GLN A O 1
ATOM 3295 N N . PRO A 1 427 ? 5.067 74.334 2.482 1.00 26.22 427 PRO A N 1
ATOM 3296 C CA . PRO A 1 427 ? 4.632 74.204 3.887 1.00 24.41 427 PRO A CA 1
ATOM 3297 C C . PRO A 1 427 ? 3.368 74.973 4.217 1.00 27.70 427 PRO A C 1
ATOM 3298 O O . PRO A 1 427 ? 2.475 74.425 4.875 1.00 31.06 427 PRO A O 1
ATOM 3302 N N . LYS A 1 428 ? 3.271 76.241 3.801 1.00 29.02 428 LYS A N 1
ATOM 3303 C CA . LYS A 1 428 ? 2.095 77.074 4.055 1.00 27.80 428 LYS A CA 1
ATOM 3304 C C . LYS A 1 428 ? 1.250 77.140 2.788 1.00 27.65 428 LYS A C 1
ATOM 3305 O O . LYS A 1 428 ? 1.634 77.796 1.813 1.00 24.55 428 LYS A O 1
ATOM 3311 N N . GLY A 1 429 ? 0.083 76.486 2.816 1.00 29.66 429 GLY A N 1
ATOM 3312 C CA . GLY A 1 429 ? -0.724 76.323 1.616 1.00 26.68 429 GLY A CA 1
ATOM 3313 C C . GLY A 1 429 ? -1.401 77.587 1.130 1.00 24.60 429 GLY A C 1
ATOM 3314 O O . GLY A 1 429 ? -1.860 77.629 -0.017 1.00 24.16 429 GLY A O 1
ATOM 3315 N N . THR A 1 430 ? -1.480 78.618 1.968 1.00 21.73 430 THR A N 1
ATOM 3316 C CA . THR A 1 430 ? -2.136 79.857 1.566 1.00 27.85 430 THR A CA 1
ATOM 3317 C C . THR A 1 430 ? -1.196 80.833 0.881 1.00 28.70 430 THR A C 1
ATOM 3318 O O . THR A 1 430 ? -1.662 81.879 0.411 1.00 27.81 430 THR A O 1
ATOM 3322 N N . ASN A 1 431 ? 0.106 80.526 0.808 1.00 25.66 431 ASN A N 1
ATOM 3323 C CA . ASN A 1 431 ? 1.083 81.427 0.211 1.00 22.41 431 ASN A CA 1
ATOM 3324 C C . ASN A 1 431 ? 1.713 80.775 -1.011 1.00 22.37 431 ASN A C 1
ATOM 3325 O O . ASN A 1 431 ? 1.823 79.550 -1.090 1.00 20.49 431 ASN A O 1
ATOM 3330 N N . ALA A 1 432 ? 2.120 81.609 -1.967 1.00 21.77 432 ALA A N 1
ATOM 3331 C CA . ALA A 1 432 ? 2.904 81.145 -3.107 1.00 21.07 432 ALA A CA 1
ATOM 3332 C C . ALA A 1 432 ? 4.283 80.654 -2.646 1.00 18.87 432 ALA A C 1
ATOM 3333 O O . ALA A 1 432 ? 4.630 80.703 -1.462 1.00 20.01 432 ALA A O 1
ATOM 3335 N N . SER A 1 433 ? 5.086 80.179 -3.601 1.00 16.06 433 SER A N 1
ATOM 3336 C CA . SER A 1 433 ? 6.459 79.779 -3.342 1.00 16.65 433 SER A CA 1
ATOM 3337 C C . SER A 1 433 ? 7.347 80.390 -4.415 1.00 18.52 433 SER A C 1
ATOM 3338 O O . SER A 1 433 ? 6.942 80.466 -5.580 1.00 16.48 433 SER A O 1
ATOM 3341 N N . PHE A 1 434 ? 8.546 80.826 -4.029 1.00 13.65 434 PHE A N 1
ATOM 3342 C CA . PHE A 1 434 ? 9.511 81.356 -4.988 1.00 17.28 434 PHE A CA 1
ATOM 3343 C C . PHE A 1 434 ? 10.902 80.949 -4.544 1.00 16.08 434 PHE A C 1
ATOM 3344 O O . PHE A 1 434 ? 11.138 80.716 -3.358 1.00 14.20 434 PHE A O 1
ATOM 3352 N N . GLY A 1 435 ? 11.816 80.855 -5.508 1.00 14.14 435 GLY A N 1
ATOM 3353 C CA . GLY A 1 435 ? 13.190 80.521 -5.170 1.00 14.89 435 GLY A CA 1
ATOM 3354 C C . GLY A 1 435 ? 14.159 80.795 -6.304 1.00 17.56 435 GLY A C 1
ATOM 3355 O O . GLY A 1 435 ? 13.775 81.063 -7.455 1.00 16.44 435 GLY A O 1
ATOM 3356 N N . ILE A 1 436 ? 15.438 80.732 -5.939 1.00 14.07 436 ILE A N 1
ATOM 3357 C CA . ILE A 1 436 ? 16.565 80.725 -6.869 1.00 15.90 436 ILE A CA 1
ATOM 3358 C C . ILE A 1 436 ? 17.310 79.409 -6.695 1.00 16.69 436 ILE A C 1
ATOM 3359 O O . ILE A 1 436 ? 17.549 78.971 -5.561 1.00 14.53 436 ILE A O 1
ATOM 3364 N N . GLN A 1 437 ? 17.660 78.764 -7.803 1.00 14.52 437 GLN A N 1
ATOM 3365 C CA . GLN A 1 437 ? 18.496 77.576 -7.735 1.00 16.34 437 GLN A CA 1
ATOM 3366 C C . GLN A 1 437 ? 19.656 77.746 -8.706 1.00 18.15 437 GLN A C 1
ATOM 3367 O O . GLN A 1 437 ? 19.458 78.152 -9.859 1.00 15.70 437 GLN A O 1
ATOM 3373 N N . ILE A 1 438 ? 20.864 77.456 -8.219 1.00 17.00 438 ILE A N 1
ATOM 3374 C CA . ILE A 1 438 ? 22.115 77.721 -8.928 1.00 16.37 438 ILE A CA 1
ATOM 3375 C C . ILE A 1 438 ? 22.748 76.379 -9.283 1.00 19.37 438 ILE A C 1
ATOM 3376 O O . ILE A 1 438 ? 23.164 75.630 -8.397 1.00 14.46 438 ILE A O 1
ATOM 3381 N N . ALA A 1 439 ? 22.809 76.063 -10.579 1.00 15.71 439 ALA A N 1
ATOM 3382 C CA . ALA A 1 439 ? 23.246 74.759 -11.048 1.00 17.97 439 ALA A CA 1
ATOM 3383 C C . ALA A 1 439 ? 24.703 74.807 -11.482 1.00 16.23 439 ALA A C 1
ATOM 3384 O O . ALA A 1 439 ? 25.323 75.869 -11.548 1.00 19.10 439 ALA A O 1
ATOM 3386 N N . ASP A 1 440 ? 25.271 73.632 -11.727 1.00 17.24 440 ASP A N 1
ATOM 3387 C CA . ASP A 1 440 ? 26.572 73.535 -12.385 1.00 20.61 440 ASP A CA 1
ATOM 3388 C C . ASP A 1 440 ? 26.443 72.782 -13.710 1.00 20.83 440 ASP A C 1
ATOM 3389 O O . ASP A 1 440 ? 27.253 71.912 -14.050 1.00 19.59 440 ASP A O 1
ATOM 3394 N N . ASN A 1 441 ? 25.412 73.125 -14.473 1.00 19.61 441 ASN A N 1
ATOM 3395 C CA . ASN A 1 441 ? 25.277 72.672 -15.849 1.00 20.29 441 ASN A CA 1
ATOM 3396 C C . ASN A 1 441 ? 24.788 73.842 -16.698 1.00 20.17 441 ASN A C 1
ATOM 3397 O O . ASN A 1 441 ? 24.119 74.759 -16.203 1.00 17.72 441 ASN A O 1
ATOM 3402 N N . THR A 1 442 ? 25.172 73.825 -17.982 1.00 16.72 442 THR A N 1
ATOM 3403 C CA . THR A 1 442 ? 24.978 74.970 -18.870 1.00 16.90 442 THR A CA 1
ATOM 3404 C C . THR A 1 442 ? 23.532 75.162 -19.301 1.00 22.65 442 THR A C 1
ATOM 3405 O O . THR A 1 442 ? 23.193 76.243 -19.799 1.00 22.33 442 THR A O 1
ATOM 3409 N N . VAL A 1 443 ? 22.691 74.132 -19.182 1.00 18.05 443 VAL A N 1
ATOM 3410 C CA . VAL A 1 443 ? 21.273 74.292 -19.486 1.00 24.21 443 VAL A CA 1
ATOM 3411 C C . VAL A 1 443 ? 20.560 75.119 -18.404 1.00 24.51 443 VAL A C 1
ATOM 3412 O O . VAL A 1 443 ? 19.764 76.013 -18.712 1.00 25.38 443 VAL A O 1
ATOM 3416 N N . ASP A 1 444 ? 20.824 74.837 -17.122 1.00 22.91 444 ASP A N 1
ATOM 3417 C CA . ASP A 1 444 ? 20.089 75.490 -16.032 1.00 22.30 444 ASP A CA 1
ATOM 3418 C C . ASP A 1 444 ? 20.666 76.850 -15.659 1.00 21.24 444 ASP A C 1
ATOM 3419 O O . ASP A 1 444 ? 19.910 77.803 -15.419 1.00 19.10 444 ASP A O 1
ATOM 3424 N N . GLY A 1 445 ? 21.995 76.940 -15.542 1.00 16.32 445 GLY A N 1
ATOM 3425 C CA . GLY A 1 445 ? 22.618 78.157 -15.061 1.00 14.68 445 GLY A CA 1
ATOM 3426 C C . GLY A 1 445 ? 22.014 78.561 -13.726 1.00 17.03 445 GLY A C 1
ATOM 3427 O O . GLY A 1 445 ? 21.729 77.720 -12.861 1.00 16.73 445 GLY A O 1
ATOM 3428 N N . VAL A 1 446 ? 21.747 79.856 -13.580 1.00 12.63 446 VAL A N 1
ATOM 3429 C CA . VAL A 1 446 ? 21.006 80.381 -12.436 1.00 13.98 446 VAL A CA 1
ATOM 3430 C C . VAL A 1 446 ? 19.535 80.437 -12.832 1.00 17.09 446 VAL A C 1
ATOM 3431 O O . VAL A 1 446 ? 19.187 81.108 -13.815 1.00 16.73 446 VAL A O 1
ATOM 3435 N N . ALA A 1 447 ? 18.674 79.731 -12.087 1.00 12.93 447 ALA A N 1
ATOM 3436 C CA . ALA A 1 447 ? 17.258 79.652 -12.424 1.00 18.68 447 ALA A CA 1
ATOM 3437 C C . ALA A 1 447 ? 16.387 80.257 -11.330 1.00 19.13 447 ALA A C 1
ATOM 3438 O O . ALA A 1 447 ? 16.694 80.170 -10.137 1.00 14.23 447 ALA A O 1
ATOM 3440 N N . PHE A 1 448 ? 15.291 80.876 -11.763 1.00 17.09 448 PHE A N 1
ATOM 3441 C CA . PHE A 1 448 ? 14.275 81.461 -10.899 1.00 15.37 448 PHE A CA 1
ATOM 3442 C C . PHE A 1 448 ? 12.998 80.648 -11.059 1.00 20.82 448 PHE A C 1
ATOM 3443 O O . PHE A 1 448 ? 12.581 80.369 -12.191 1.00 16.75 448 PHE A O 1
ATOM 3451 N N . VAL A 1 449 ? 12.392 80.258 -9.935 1.00 15.91 449 VAL A N 1
ATOM 3452 C CA . VAL A 1 449 ? 11.318 79.273 -9.912 1.00 18.51 449 VAL A CA 1
ATOM 3453 C C . VAL A 1 449 ? 10.205 79.800 -9.019 1.00 18.81 449 VAL A C 1
ATOM 3454 O O . VAL A 1 449 ? 10.439 80.609 -8.118 1.00 19.09 449 VAL A O 1
ATOM 3458 N N . GLY A 1 450 ? 8.976 79.359 -9.300 1.00 18.00 450 GLY A N 1
ATOM 3459 C CA . GLY A 1 450 ? 7.846 79.743 -8.469 1.00 18.62 450 GLY A CA 1
ATOM 3460 C C . GLY A 1 450 ? 6.629 78.869 -8.683 1.00 19.40 450 GLY A C 1
ATOM 3461 O O . GLY A 1 450 ? 6.554 78.091 -9.640 1.00 20.71 450 GLY A O 1
ATOM 3462 N N . ALA A 1 451 ? 5.669 79.007 -7.768 1.00 19.16 451 ALA A N 1
ATOM 3463 C CA . ALA A 1 451 ? 4.435 78.234 -7.806 1.00 20.65 451 ALA A CA 1
ATOM 3464 C C . ALA A 1 451 ? 3.348 78.998 -7.061 1.00 22.38 451 ALA A C 1
ATOM 3465 O O . ALA A 1 451 ? 3.624 79.736 -6.105 1.00 18.02 451 ALA A O 1
ATOM 3467 N N . ASN A 1 452 ? 2.109 78.821 -7.511 1.00 21.99 452 ASN A N 1
ATOM 3468 C CA . ASN A 1 452 ? 0.994 79.424 -6.796 1.00 25.61 452 ASN A CA 1
ATOM 3469 C C . ASN A 1 452 ? 0.747 78.727 -5.457 1.00 24.54 452 ASN A C 1
ATOM 3470 O O . ASN A 1 452 ? 1.177 77.597 -5.221 1.00 23.91 452 ASN A O 1
ATOM 3475 N N . ALA A 1 453 ? 0.021 79.418 -4.580 1.00 21.00 453 ALA A N 1
ATOM 3476 C CA . ALA A 1 453 ? -0.468 78.790 -3.361 1.00 24.21 453 ALA A CA 1
ATOM 3477 C C . ALA A 1 453 ? -1.327 77.582 -3.703 1.00 26.73 453 ALA A C 1
ATOM 3478 O O . ALA A 1 453 ? -2.230 77.662 -4.539 1.00 28.16 453 ALA A O 1
ATOM 3480 N N . SER A 1 454 ? -1.015 76.450 -3.070 1.00 26.62 454 SER A N 1
ATOM 3481 C CA . SER A 1 454 ? -1.738 75.200 -3.286 1.00 31.86 454 SER A CA 1
ATOM 3482 C C . SER A 1 454 ? -3.091 75.141 -2.583 1.00 32.04 454 SER A C 1
ATOM 3483 O O . SER A 1 454 ? -3.968 74.405 -3.040 1.00 31.27 454 SER A O 1
ATOM 3486 N N . GLY A 1 455 ? -3.271 75.863 -1.481 1.00 31.03 455 GLY A N 1
ATOM 3487 C CA . GLY A 1 455 ? -4.448 75.705 -0.655 1.00 32.67 455 GLY A CA 1
ATOM 3488 C C . GLY A 1 455 ? -4.312 74.711 0.485 1.00 37.13 455 GLY A C 1
ATOM 3489 O O . GLY A 1 455 ? -5.149 74.718 1.395 1.00 41.78 455 GLY A O 1
ATOM 3490 N N . THR A 1 456 ? -3.277 73.876 0.494 1.00 34.55 456 THR A N 1
ATOM 3491 C CA . THR A 1 456 ? -3.145 72.829 1.503 1.00 38.34 456 THR A CA 1
ATOM 3492 C C . THR A 1 456 ? -1.733 72.826 2.067 1.00 33.31 456 THR A C 1
ATOM 3493 O O . THR A 1 456 ? -0.765 72.720 1.308 1.00 36.35 456 THR A O 1
ATOM 3497 N N . ASP A 1 457 ? -1.607 72.955 3.389 1.00 35.98 457 ASP A N 1
ATOM 3498 C CA . ASP A 1 457 ? -0.281 72.933 3.991 1.00 31.16 457 ASP A CA 1
ATOM 3499 C C . ASP A 1 457 ? 0.419 71.611 3.694 1.00 33.35 457 ASP A C 1
ATOM 3500 O O . ASP A 1 457 ? -0.206 70.546 3.667 1.00 34.22 457 ASP A O 1
ATOM 3505 N N . ASN A 1 458 ? 1.727 71.695 3.453 1.00 31.89 458 ASN A N 1
ATOM 3506 C CA . ASN A 1 458 ? 2.608 70.532 3.274 1.00 32.71 458 ASN A CA 1
ATOM 3507 C C . ASN A 1 458 ? 2.267 69.701 2.038 1.00 31.16 458 ASN A C 1
ATOM 3508 O O . ASN A 1 458 ? 2.633 68.527 1.960 1.00 35.36 458 ASN A O 1
ATOM 3513 N N . SER A 1 459 ? 1.609 70.305 1.048 1.00 27.98 459 SER A N 1
ATOM 3514 C CA . SER A 1 459 ? 1.241 69.634 -0.191 1.00 29.81 459 SER A CA 1
ATOM 3515 C C . SER A 1 459 ? 2.390 69.649 -1.215 1.00 31.14 459 SER A C 1
ATOM 3516 O O . SER A 1 459 ? 3.346 70.421 -1.116 1.00 28.21 459 SER A O 1
ATOM 3519 N N . ASN A 1 460 ? 2.274 68.785 -2.224 1.00 26.51 460 ASN A N 1
ATOM 3520 C CA . ASN A 1 460 ? 3.243 68.727 -3.312 1.00 29.68 460 ASN A CA 1
ATOM 3521 C C . ASN A 1 460 ? 2.868 69.727 -4.393 1.00 28.21 460 ASN A C 1
ATOM 3522 O O . ASN A 1 460 ? 1.707 69.800 -4.803 1.00 28.98 460 ASN A O 1
ATOM 3527 N N . VAL A 1 461 ? 3.854 70.502 -4.847 1.00 22.49 461 VAL A N 1
ATOM 3528 C CA . VAL A 1 461 ? 3.632 71.495 -5.893 1.00 24.64 461 VAL A CA 1
ATOM 3529 C C . VAL A 1 461 ? 4.632 71.296 -7.031 1.00 25.71 461 VAL A C 1
ATOM 3530 O O . VAL A 1 461 ? 5.663 70.632 -6.888 1.00 24.84 461 VAL A O 1
ATOM 3534 N N . THR A 1 462 ? 4.301 71.884 -8.176 1.00 22.40 462 THR A N 1
ATOM 3535 C CA . THR A 1 462 ? 5.169 71.932 -9.341 1.00 25.50 462 THR A CA 1
ATOM 3536 C C . THR A 1 462 ? 5.817 73.303 -9.399 1.00 25.53 462 THR A C 1
ATOM 3537 O O . THR A 1 462 ? 5.127 74.316 -9.269 1.00 30.50 462 THR A O 1
ATOM 3541 N N . LEU A 1 463 ? 7.139 73.336 -9.550 1.00 23.68 463 LEU A N 1
ATOM 3542 C CA . LEU A 1 463 ? 7.850 74.602 -9.675 1.00 26.28 463 LEU A CA 1
ATOM 3543 C C . LEU A 1 463 ? 7.975 74.975 -11.152 1.00 24.45 463 LEU A C 1
ATOM 3544 O O . LEU A 1 463 ? 8.432 74.169 -11.971 1.00 25.82 463 LEU A O 1
ATOM 3549 N N . THR A 1 464 ? 7.527 76.184 -11.481 1.00 23.64 464 THR A N 1
ATOM 3550 C CA . THR A 1 464 ? 7.608 76.736 -12.828 1.00 27.29 464 THR A CA 1
ATOM 3551 C C . THR A 1 464 ? 8.900 77.529 -12.971 1.00 21.07 464 THR A C 1
ATOM 3552 O O . THR A 1 464 ? 9.192 78.397 -12.144 1.00 19.44 464 THR A O 1
ATOM 3556 N N . THR A 1 465 ? 9.676 77.226 -14.003 1.00 19.01 465 THR A N 1
ATOM 3557 C CA . THR A 1 465 ? 10.884 77.996 -14.247 1.00 19.25 465 THR A CA 1
ATOM 3558 C C . THR A 1 465 ? 10.493 79.323 -14.883 1.00 22.46 465 THR A C 1
ATOM 3559 O O . THR A 1 465 ? 9.811 79.348 -15.914 1.00 21.25 465 THR A O 1
ATOM 3563 N N . LEU A 1 466 ? 10.920 80.425 -14.274 1.00 16.23 466 LEU A N 1
ATOM 3564 C CA . LEU A 1 466 ? 10.562 81.748 -14.770 1.00 16.89 466 LEU A CA 1
ATOM 3565 C C . LEU A 1 466 ? 11.652 82.401 -15.600 1.00 19.76 466 LEU A C 1
ATOM 3566 O O . LEU A 1 466 ? 11.347 83.233 -16.462 1.00 18.22 466 LEU A O 1
ATOM 3571 N N . LEU A 1 467 ? 12.909 82.045 -15.356 1.00 15.46 467 LEU A N 1
ATOM 3572 C CA . LEU A 1 467 ? 14.037 82.770 -15.912 1.00 17.49 467 LEU A CA 1
ATOM 3573 C C . LEU A 1 467 ? 15.276 81.913 -15.695 1.00 18.57 467 LEU A C 1
ATOM 3574 O O . LEU A 1 467 ? 15.440 81.335 -14.620 1.00 16.32 467 LEU A O 1
ATOM 3579 N N . ASN A 1 468 ? 16.116 81.799 -16.723 1.00 17.73 468 ASN A N 1
ATOM 3580 C CA . ASN A 1 468 ? 17.431 81.185 -16.605 1.00 17.51 468 ASN A CA 1
ATOM 3581 C C . ASN A 1 468 ? 18.476 82.210 -17.015 1.00 18.16 468 ASN A C 1
ATOM 3582 O O . ASN A 1 468 ? 18.309 82.908 -18.018 1.00 20.39 468 ASN A O 1
ATOM 3587 N N . VAL A 1 469 ? 19.545 82.308 -16.249 1.00 18.55 469 VAL A N 1
ATOM 3588 C CA . VAL A 1 469 ? 20.682 83.130 -16.619 1.00 15.90 469 VAL A CA 1
ATOM 3589 C C . VAL A 1 469 ? 21.809 82.156 -16.904 1.00 18.03 469 VAL A C 1
ATOM 3590 O O . VAL A 1 469 ? 22.254 81.442 -15.999 1.00 15.40 469 VAL A O 1
ATOM 3594 N N . THR A 1 470 ? 22.224 82.058 -18.163 1.00 15.48 470 THR A N 1
ATOM 3595 C CA . THR A 1 470 ? 23.278 81.108 -18.520 1.00 17.27 470 THR A CA 1
ATOM 3596 C C . THR A 1 470 ? 24.410 81.807 -19.274 1.00 14.72 470 THR A C 1
ATOM 3597 O O . THR A 1 470 ? 24.387 83.012 -19.513 1.00 15.34 470 THR A O 1
ATOM 3601 N N . LEU A 1 471 ? 25.407 81.010 -19.662 1.00 14.46 471 LEU A N 1
ATOM 3602 C CA . LEU A 1 471 ? 26.565 81.528 -20.369 1.00 17.60 471 LEU A CA 1
ATOM 3603 C C . LEU A 1 471 ? 26.215 82.004 -21.764 1.00 21.01 471 LEU A C 1
ATOM 3604 O O . LEU A 1 471 ? 26.977 82.781 -22.343 1.00 19.84 471 LEU A O 1
ATOM 3609 N N . ASP A 1 472 ? 25.085 81.582 -22.317 1.00 18.09 472 ASP A N 1
ATOM 3610 C CA . ASP A 1 472 ? 24.768 82.003 -23.671 1.00 21.66 472 ASP A CA 1
ATOM 3611 C C . ASP A 1 472 ? 23.502 82.850 -23.757 1.00 24.62 472 ASP A C 1
ATOM 3612 O O . ASP A 1 472 ? 23.157 83.303 -24.856 1.00 24.81 472 ASP A O 1
ATOM 3617 N N . GLY A 1 473 ? 22.817 83.115 -22.641 1.00 18.37 473 GLY A N 1
ATOM 3618 C CA . GLY A 1 473 ? 21.773 84.120 -22.688 1.00 16.25 473 GLY A CA 1
ATOM 3619 C C . GLY A 1 473 ? 20.976 84.316 -21.410 1.00 19.09 473 GLY A C 1
ATOM 3620 O O . GLY A 1 473 ? 21.025 83.473 -20.504 1.00 16.67 473 GLY A O 1
ATOM 3621 N N . ILE A 1 474 ? 20.274 85.450 -21.329 1.00 15.60 474 ILE A N 1
ATOM 3622 C CA . ILE A 1 474 ? 19.279 85.708 -20.289 1.00 18.43 474 ILE A CA 1
ATOM 3623 C C . ILE A 1 474 ? 17.951 85.246 -20.857 1.00 18.12 474 ILE A C 1
ATOM 3624 O O . ILE A 1 474 ? 17.494 85.788 -21.874 1.00 16.99 474 ILE A O 1
ATOM 3629 N N . LYS A 1 475 ? 17.334 84.247 -20.220 1.00 14.45 475 LYS A N 1
ATOM 3630 C CA . LYS A 1 475 ? 16.281 83.442 -20.848 1.00 19.64 475 LYS A CA 1
ATOM 3631 C C . LYS A 1 475 ? 14.959 83.531 -20.101 1.00 20.32 475 LYS A C 1
ATOM 3632 O O . LYS A 1 475 ? 14.635 82.655 -19.283 1.00 20.74 475 LYS A O 1
ATOM 3638 N N . PRO A 1 476 ? 14.143 84.550 -20.379 1.00 19.12 476 PRO A N 1
ATOM 3639 C CA . PRO A 1 476 ? 12.860 84.680 -19.680 1.00 20.02 476 PRO A CA 1
ATOM 3640 C C . PRO A 1 476 ? 11.820 83.733 -20.262 1.00 23.75 476 PRO A C 1
ATOM 3641 O O . PRO A 1 476 ? 11.632 83.665 -21.483 1.00 20.18 476 PRO A O 1
ATOM 3645 N N . LYS A 1 477 ? 11.148 82.997 -19.379 1.00 19.73 477 LYS A N 1
ATOM 3646 C CA . LYS A 1 477 ? 10.054 82.111 -19.765 1.00 19.89 477 LYS A CA 1
ATOM 3647 C C . LYS A 1 477 ? 8.706 82.799 -19.686 1.00 22.23 477 LYS A C 1
ATOM 3648 O O . LYS A 1 477 ? 7.691 82.200 -20.053 1.00 25.42 477 LYS A O 1
ATOM 3654 N N . VAL A 1 478 ? 8.679 84.026 -19.186 1.00 18.99 478 VAL A N 1
ATOM 3655 C CA . VAL A 1 478 ? 7.483 84.861 -19.143 1.00 16.25 478 VAL A CA 1
ATOM 3656 C C . VAL A 1 478 ? 7.872 86.216 -19.716 1.00 20.64 478 VAL A C 1
ATOM 3657 O O . VAL A 1 478 ? 9.066 86.501 -19.894 1.00 20.16 478 VAL A O 1
ATOM 3661 N N . PRO A 1 479 ? 6.900 87.055 -20.064 1.00 21.44 479 PRO A N 1
ATOM 3662 C CA . PRO A 1 479 ? 7.236 88.305 -20.756 1.00 23.07 479 PRO A CA 1
ATOM 3663 C C . PRO A 1 479 ? 8.090 89.242 -19.911 1.00 17.76 479 PRO A C 1
ATOM 3664 O O . PRO A 1 479 ? 8.126 89.165 -18.683 1.00 20.43 479 PRO A O 1
ATOM 3668 N N . ILE A 1 480 ? 8.729 90.180 -20.596 1.00 18.95 480 ILE A N 1
ATOM 3669 C CA . ILE A 1 480 ? 9.379 91.318 -19.963 1.00 17.92 480 ILE A CA 1
ATOM 3670 C C . ILE A 1 480 ? 8.354 92.435 -19.919 1.00 17.62 480 ILE A C 1
ATOM 3671 O O . ILE A 1 480 ? 7.900 92.911 -20.963 1.00 18.21 480 ILE A O 1
ATOM 3676 N N . THR A 1 481 ? 7.997 92.862 -18.721 1.00 16.63 481 THR A N 1
ATOM 3677 C CA . THR A 1 481 ? 6.900 93.801 -18.497 1.00 19.10 481 THR A CA 1
ATOM 3678 C C . THR A 1 481 ? 7.494 95.060 -17.886 1.00 21.59 481 THR A C 1
ATOM 3679 O O . THR A 1 481 ? 7.889 95.047 -16.711 1.00 20.91 481 THR A O 1
ATOM 3683 N N . PHE A 1 482 ? 7.554 96.138 -18.674 1.00 19.42 482 PHE A N 1
ATOM 3684 C CA . PHE A 1 482 ? 8.271 97.348 -18.275 1.00 19.24 482 PHE A CA 1
ATOM 3685 C C . PHE A 1 482 ? 7.425 98.241 -17.376 1.00 25.03 482 PHE A C 1
ATOM 3686 O O . PHE A 1 482 ? 6.216 98.392 -17.581 1.00 19.41 482 PHE A O 1
ATOM 3694 N N . THR A 1 483 ? 8.086 98.870 -16.398 1.00 20.31 483 THR A N 1
ATOM 3695 C CA . THR A 1 483 ? 7.536 100.010 -15.680 1.00 20.06 483 THR A CA 1
ATOM 3696 C C . THR A 1 483 ? 8.041 101.286 -16.328 1.00 19.53 483 THR A C 1
ATOM 3697 O O . THR A 1 483 ? 9.259 101.427 -16.510 1.00 21.24 483 THR A O 1
ATOM 3701 N N . PRO A 1 484 ? 7.165 102.218 -16.714 1.00 22.80 484 PRO A N 1
ATOM 3702 C CA . PRO A 1 484 ? 7.635 103.407 -17.447 1.00 23.84 484 PRO A CA 1
ATOM 3703 C C . PRO A 1 484 ? 8.606 104.247 -16.618 1.00 22.60 484 PRO A C 1
ATOM 3704 O O . PRO A 1 484 ? 8.387 104.486 -15.433 1.00 19.55 484 PRO A O 1
ATOM 3708 N N . VAL A 1 485 ? 9.667 104.729 -17.272 1.00 19.34 485 VAL A N 1
ATOM 3709 C CA . VAL A 1 485 ? 10.668 105.609 -16.671 1.00 21.49 485 VAL A CA 1
ATOM 3710 C C . VAL A 1 485 ? 10.891 106.794 -17.602 1.00 22.61 485 VAL A C 1
ATOM 3711 O O . VAL A 1 485 ? 10.512 106.772 -18.771 1.00 24.06 485 VAL A O 1
ATOM 3715 N N . THR A 1 486 ? 11.585 107.803 -17.086 1.00 21.45 486 THR A N 1
ATOM 3716 C CA . THR A 1 486 ? 11.918 108.972 -17.885 1.00 22.38 486 THR A CA 1
ATOM 3717 C C . THR A 1 486 ? 13.056 108.654 -18.845 1.00 26.14 486 THR A C 1
ATOM 3718 O O . THR A 1 486 ? 13.957 107.864 -18.537 1.00 23.28 486 THR A O 1
ATOM 3722 N N . ALA A 1 487 ? 13.028 109.318 -20.005 1.00 22.50 487 ALA A N 1
ATOM 3723 C CA . ALA A 1 487 ? 14.058 109.100 -21.013 1.00 23.35 487 ALA A CA 1
ATOM 3724 C C . ALA A 1 487 ? 15.429 109.552 -20.519 1.00 25.04 487 ALA A C 1
ATOM 3725 O O . ALA A 1 487 ? 16.439 108.876 -20.772 1.00 21.17 487 ALA A O 1
ATOM 3727 N N . SER A 1 488 ? 15.484 110.683 -19.798 1.00 24.15 488 SER A N 1
ATOM 3728 C CA . SER A 1 488 ? 16.773 111.194 -19.329 1.00 25.55 488 SER A CA 1
ATOM 3729 C C . SER A 1 488 ? 17.444 110.265 -18.329 1.00 22.93 488 SER A C 1
ATOM 3730 O O . SER A 1 488 ? 18.657 110.381 -18.111 1.00 27.51 488 SER A O 1
ATOM 3733 N N . SER A 1 489 ? 16.704 109.342 -17.717 1.00 24.17 489 SER A N 1
ATOM 3734 C CA . SER A 1 489 ? 17.348 108.439 -16.764 1.00 24.03 489 SER A CA 1
ATOM 3735 C C . SER A 1 489 ? 18.063 107.276 -17.441 1.00 25.61 489 SER A C 1
ATOM 3736 O O . SER A 1 489 ? 18.753 106.514 -16.758 1.00 26.89 489 SER A O 1
ATOM 3739 N N . THR A 1 490 ? 17.910 107.115 -18.753 1.00 20.40 490 THR A N 1
ATOM 3740 C CA . THR A 1 490 ? 18.408 105.940 -19.446 1.00 20.01 490 THR A CA 1
ATOM 3741 C C . THR A 1 490 ? 19.872 106.125 -19.842 1.00 22.25 490 THR A C 1
ATOM 3742 O O . THR A 1 490 ? 20.302 107.215 -20.233 1.00 23.15 490 THR A O 1
ATOM 3746 N N . LEU A 1 491 ? 20.636 105.052 -19.710 1.00 20.31 491 LEU A N 1
ATOM 3747 C CA . LEU A 1 491 ? 21.967 104.943 -20.273 1.00 19.80 491 LEU A CA 1
ATOM 3748 C C . LEU A 1 491 ? 21.877 104.611 -21.761 1.00 18.83 491 LEU A C 1
ATOM 3749 O O . LEU A 1 491 ? 20.835 104.190 -22.256 1.00 17.55 491 LEU A O 1
ATOM 3754 N N . ASN A 1 492 ? 22.992 104.784 -22.471 1.00 17.73 492 ASN A N 1
ATOM 3755 C CA . ASN A 1 492 ? 23.081 104.332 -23.854 1.00 18.02 492 ASN A CA 1
ATOM 3756 C C . ASN A 1 492 ? 22.769 102.842 -23.970 1.00 20.40 492 ASN A C 1
ATOM 3757 O O . ASN A 1 492 ? 23.037 102.053 -23.055 1.00 17.35 492 ASN A O 1
ATOM 3762 N N . ASN A 1 493 ? 22.157 102.472 -25.102 1.00 15.56 493 ASN A N 1
ATOM 3763 C CA . ASN A 1 493 ? 21.816 101.078 -25.421 1.00 17.02 493 ASN A CA 1
ATOM 3764 C C . ASN A 1 493 ? 20.741 100.537 -24.482 1.00 18.13 493 ASN A C 1
ATOM 3765 O O . ASN A 1 493 ? 20.746 99.362 -24.110 1.00 17.37 493 ASN A O 1
ATOM 3770 N N . SER A 1 494 ? 19.769 101.391 -24.150 1.00 18.67 494 SER A N 1
ATOM 3771 C CA . SER A 1 494 ? 18.738 101.081 -23.167 1.00 15.80 494 SER A CA 1
ATOM 3772 C C . SER A 1 494 ? 17.374 100.954 -23.825 1.00 15.84 494 SER A C 1
ATOM 3773 O O . SER A 1 494 ? 16.926 101.871 -24.518 1.00 15.17 494 SER A O 1
ATOM 3776 N N . LEU A 1 495 ? 16.700 99.843 -23.559 1.00 16.12 495 LEU A N 1
ATOM 3777 C CA . LEU A 1 495 ? 15.310 99.639 -23.954 1.00 18.49 495 LEU A CA 1
ATOM 3778 C C . LEU A 1 495 ? 14.413 99.931 -22.751 1.00 17.21 495 LEU A C 1
ATOM 3779 O O . LEU A 1 495 ? 14.702 99.479 -21.637 1.00 16.22 495 LEU A O 1
ATOM 3784 N N . PHE A 1 496 ? 13.355 100.719 -22.964 1.00 18.11 496 PHE A N 1
ATOM 3785 C CA . PHE A 1 496 ? 12.471 101.156 -21.878 1.00 18.04 496 PHE A CA 1
ATOM 3786 C C . PHE A 1 496 ? 11.140 101.600 -22.473 1.00 17.50 496 PHE A C 1
ATOM 3787 O O . PHE A 1 496 ? 11.042 101.877 -23.665 1.00 17.36 496 PHE A O 1
ATOM 3795 N N . VAL A 1 497 ? 10.124 101.687 -21.623 1.00 17.91 497 VAL A N 1
ATOM 3796 C CA . VAL A 1 497 ? 8.900 102.417 -21.934 1.00 17.82 497 VAL A CA 1
ATOM 3797 C C . VAL A 1 497 ? 8.996 103.812 -21.314 1.00 21.13 497 VAL A C 1
ATOM 3798 O O . VAL A 1 497 ? 9.184 103.956 -20.097 1.00 19.33 497 VAL A O 1
ATOM 3802 N N . ASP A 1 498 ? 8.873 104.835 -22.154 1.00 18.80 498 ASP A N 1
ATOM 3803 C CA . ASP A 1 498 ? 8.975 106.231 -21.737 1.00 19.88 498 ASP A CA 1
ATOM 3804 C C . ASP A 1 498 ? 7.715 106.667 -20.983 1.00 23.57 498 ASP A C 1
ATOM 3805 O O . ASP A 1 498 ? 6.617 106.651 -21.544 1.00 21.24 498 ASP A O 1
ATOM 3810 N N . SER A 1 499 ? 7.879 107.134 -19.740 1.00 20.73 499 SER A N 1
ATOM 3811 C CA . SER A 1 499 ? 6.722 107.563 -18.961 1.00 26.02 499 SER A CA 1
ATOM 3812 C C . SER A 1 499 ? 6.099 108.847 -19.495 1.00 25.56 499 SER A C 1
ATOM 3813 O O . SER A 1 499 ? 4.972 109.164 -19.112 1.00 29.96 499 SER A O 1
ATOM 3816 N N . ALA A 1 500 ? 6.788 109.572 -20.378 1.00 27.73 500 ALA A N 1
ATOM 3817 C CA . ALA A 1 500 ? 6.204 110.758 -20.998 1.00 24.93 500 ALA A CA 1
ATOM 3818 C C . ALA A 1 500 ? 5.033 110.402 -21.903 1.00 28.35 500 ALA A C 1
ATOM 3819 O O . ALA A 1 500 ? 4.038 111.129 -21.946 1.00 28.05 500 ALA A O 1
ATOM 3821 N N . ASP A 1 501 ? 5.133 109.292 -22.651 1.00 30.12 501 ASP A N 1
ATOM 3822 C CA . ASP A 1 501 ? 4.095 108.963 -23.619 1.00 26.87 501 ASP A CA 1
ATOM 3823 C C . ASP A 1 501 ? 3.748 107.477 -23.653 1.00 28.56 501 ASP A C 1
ATOM 3824 O O . ASP A 1 501 ? 2.991 107.060 -24.539 1.00 24.57 501 ASP A O 1
ATOM 3829 N N . ASN A 1 502 ? 4.279 106.666 -22.732 1.00 24.19 502 ASN A N 1
ATOM 3830 C CA . ASN A 1 502 ? 3.945 105.238 -22.640 1.00 21.78 502 ASN A CA 1
ATOM 3831 C C . ASN A 1 502 ? 4.278 104.482 -23.929 1.00 23.44 502 ASN A C 1
ATOM 3832 O O . ASN A 1 502 ? 3.616 103.509 -24.284 1.00 22.46 502 ASN A O 1
ATOM 3837 N N . LYS A 1 503 ? 5.325 104.906 -24.623 1.00 20.29 503 LYS A N 1
ATOM 3838 C CA . LYS A 1 503 ? 5.789 104.220 -25.816 1.00 19.92 503 LYS A CA 1
ATOM 3839 C C . LYS A 1 503 ? 7.077 103.448 -25.537 1.00 21.78 503 LYS A C 1
ATOM 3840 O O . LYS A 1 503 ? 7.929 103.896 -24.753 1.00 15.44 503 LYS A O 1
ATOM 3846 N N . LEU A 1 504 ? 7.200 102.282 -26.175 1.00 15.83 504 LEU A N 1
ATOM 3847 C CA . LEU A 1 504 ? 8.446 101.523 -26.145 1.00 20.06 504 LEU A CA 1
ATOM 3848 C C . LEU A 1 504 ? 9.502 102.267 -26.950 1.00 20.37 504 LEU A C 1
ATOM 3849 O O . LEU A 1 504 ? 9.283 102.579 -28.123 1.00 17.89 504 LEU A O 1
ATOM 3854 N N . LYS A 1 505 ? 10.644 102.564 -26.324 1.00 17.97 505 LYS A N 1
ATOM 3855 C CA . LYS A 1 505 ? 11.689 103.349 -26.966 1.00 18.29 505 LYS A CA 1
ATOM 3856 C C . LYS A 1 505 ? 13.031 102.690 -26.700 1.00 18.58 505 LYS A C 1
ATOM 3857 O O . LYS A 1 505 ? 13.157 101.806 -25.848 1.00 16.63 505 LYS A O 1
ATOM 3863 N N . PHE A 1 506 ? 14.025 103.117 -27.472 1.00 15.03 506 PHE A N 1
ATOM 3864 C CA . PHE A 1 506 ? 15.395 102.645 -27.326 1.00 19.30 506 PHE A CA 1
ATOM 3865 C C . PHE A 1 506 ? 16.326 103.847 -27.402 1.00 18.98 506 PHE A C 1
ATOM 3866 O O . PHE A 1 506 ? 16.290 104.600 -28.384 1.00 18.19 506 PHE A O 1
ATOM 3874 N N . LYS A 1 507 ? 17.150 104.052 -26.373 1.00 17.72 507 LYS A N 1
ATOM 3875 C CA . LYS A 1 507 ? 18.243 105.013 -26.490 1.00 17.04 507 LYS A CA 1
ATOM 3876 C C . LYS A 1 507 ? 19.454 104.266 -27.021 1.00 19.35 507 LYS A C 1
ATOM 3877 O O . LYS A 1 507 ? 20.004 103.393 -26.337 1.00 15.31 507 LYS A O 1
ATOM 3883 N N . ASP A 1 508 ? 19.895 104.614 -28.230 1.00 17.68 508 ASP A N 1
ATOM 3884 C CA . ASP A 1 508 ? 20.874 103.754 -28.883 1.00 18.30 508 ASP A CA 1
ATOM 3885 C C . ASP A 1 508 ? 22.296 104.158 -28.487 1.00 17.16 508 ASP A C 1
ATOM 3886 O O . ASP A 1 508 ? 22.530 104.997 -27.611 1.00 17.91 508 ASP A O 1
ATOM 3891 N N . ASN A 1 509 ? 23.263 103.528 -29.146 1.00 18.16 509 ASN A N 1
ATOM 3892 C CA . ASN A 1 509 ? 24.666 103.750 -28.844 1.00 21.58 509 ASN A CA 1
ATOM 3893 C C . ASN A 1 509 ? 25.095 105.193 -29.059 1.00 19.15 509 ASN A C 1
ATOM 3894 O O . ASN A 1 509 ? 26.129 105.593 -28.527 1.00 21.33 509 ASN A O 1
ATOM 3899 N N . THR A 1 510 ? 24.348 105.978 -29.830 1.00 18.94 510 THR A N 1
ATOM 3900 C CA . THR A 1 510 ? 24.703 107.380 -30.037 1.00 17.97 510 THR A CA 1
ATOM 3901 C C . THR A 1 510 ? 24.123 108.293 -28.957 1.00 20.25 510 THR A C 1
ATOM 3902 O O . THR A 1 510 ? 24.305 109.516 -29.030 1.00 20.07 510 THR A O 1
ATOM 3906 N N . GLY A 1 511 ? 23.414 107.735 -27.968 1.00 20.05 511 GLY A N 1
ATOM 3907 C CA . GLY A 1 511 ? 22.771 108.544 -26.959 1.00 18.60 511 GLY A CA 1
ATOM 3908 C C . GLY A 1 511 ? 21.461 109.173 -27.379 1.00 19.99 511 GLY A C 1
ATOM 3909 O O . GLY A 1 511 ? 20.910 109.991 -26.631 1.00 22.38 511 GLY A O 1
ATOM 3910 N N . THR A 1 512 ? 20.934 108.803 -28.531 1.00 17.40 512 THR A N 1
ATOM 3911 C CA . THR A 1 512 ? 19.699 109.361 -29.067 1.00 20.41 512 THR A CA 1
ATOM 3912 C C . THR A 1 512 ? 18.519 108.440 -28.745 1.00 18.44 512 THR A C 1
ATOM 3913 O O . THR A 1 512 ? 18.584 107.228 -28.981 1.00 17.00 512 THR A O 1
ATOM 3917 N N . VAL A 1 513 ? 17.455 109.006 -28.188 1.00 16.57 513 VAL A N 1
ATOM 3918 C CA . VAL A 1 513 ? 16.254 108.226 -27.886 1.00 17.14 513 VAL A CA 1
ATOM 3919 C C . VAL A 1 513 ? 15.433 108.069 -29.155 1.00 19.57 513 VAL A C 1
ATOM 3920 O O . VAL A 1 513 ? 15.062 109.062 -29.787 1.00 18.71 513 VAL A O 1
ATOM 3924 N N . LYS A 1 514 ? 15.159 106.826 -29.536 1.00 18.84 514 LYS A N 1
ATOM 3925 C CA . LYS A 1 514 ? 14.368 106.539 -30.723 1.00 21.09 514 LYS A CA 1
ATOM 3926 C C . LYS A 1 514 ? 13.150 105.702 -30.354 1.00 20.98 514 LYS A C 1
ATOM 3927 O O . LYS A 1 514 ? 13.170 104.952 -29.375 1.00 17.26 514 LYS A O 1
ATOM 3933 N N . ILE A 1 515 ? 12.091 105.837 -31.153 1.00 20.62 515 ILE A N 1
ATOM 3934 C CA . ILE A 1 515 ? 10.878 105.047 -30.968 1.00 21.51 515 ILE A CA 1
ATOM 3935 C C . ILE A 1 515 ? 11.077 103.690 -31.629 1.00 20.26 515 ILE A C 1
ATOM 3936 O O . ILE A 1 515 ? 11.602 103.608 -32.741 1.00 22.38 515 ILE A O 1
ATOM 3941 N N . VAL A 1 516 ? 10.731 102.617 -30.920 1.00 18.23 516 VAL A N 1
ATOM 3942 C CA . VAL A 1 516 ? 10.760 101.290 -31.523 1.00 14.11 516 VAL A CA 1
ATOM 3943 C C . VAL A 1 516 ? 9.513 101.148 -32.393 1.00 16.16 516 VAL A C 1
ATOM 3944 O O . VAL A 1 516 ? 8.386 101.239 -31.895 1.00 17.89 516 VAL A O 1
ATOM 3948 N N . THR A 1 517 ? 9.713 100.945 -33.691 1.00 22.05 517 THR A N 1
ATOM 3949 C CA . THR A 1 517 ? 8.593 100.959 -34.632 1.00 19.71 517 THR A CA 1
ATOM 3950 C C . THR A 1 517 ? 7.723 99.715 -34.475 1.00 18.75 517 THR A C 1
ATOM 3951 O O . THR A 1 517 ? 8.214 98.582 -34.524 1.00 19.49 517 THR A O 1
ATOM 3955 N N . LEU A 1 518 ? 6.420 99.936 -34.343 1.00 17.83 518 LEU A N 1
ATOM 3956 C CA . LEU A 1 518 ? 5.428 98.886 -34.204 1.00 22.80 518 LEU A CA 1
ATOM 3957 C C . LEU A 1 518 ? 4.435 98.957 -35.359 1.00 26.68 518 LEU A C 1
ATOM 3958 O O . LEU A 1 518 ? 4.091 100.047 -35.821 1.00 25.00 518 LEU A O 1
ATOM 3963 N N . THR A 1 519 ? 3.949 97.801 -35.809 1.00 24.37 519 THR A N 1
ATOM 3964 C CA . THR A 1 519 ? 2.842 97.819 -36.788 1.00 33.90 519 THR A CA 1
ATOM 3965 C C . THR A 1 519 ? 1.534 97.233 -36.230 1.00 37.28 519 THR A C 1
ATOM 3966 O O . THR A 1 519 ? 0.460 97.809 -36.429 1.00 40.85 519 THR A O 1
ATOM 3971 N N . LYS B 1 3 ? 56.315 36.765 63.373 1.00 38.53 3 LYS B N 1
ATOM 3972 C CA . LYS B 1 3 ? 55.480 36.291 62.270 1.00 45.85 3 LYS B CA 1
ATOM 3973 C C . LYS B 1 3 ? 53.970 36.547 62.528 1.00 43.12 3 LYS B C 1
ATOM 3974 O O . LYS B 1 3 ? 53.189 35.591 62.557 1.00 35.55 3 LYS B O 1
ATOM 3980 N N . THR B 1 4 ? 53.552 37.804 62.729 1.00 35.61 4 THR B N 1
ATOM 3981 C CA . THR B 1 4 ? 52.251 38.103 63.330 1.00 32.41 4 THR B CA 1
ATOM 3982 C C . THR B 1 4 ? 51.369 38.906 62.384 1.00 32.81 4 THR B C 1
ATOM 3983 O O . THR B 1 4 ? 51.790 39.943 61.861 1.00 23.81 4 THR B O 1
ATOM 3987 N N . ARG B 1 5 ? 50.133 38.445 62.210 1.00 24.68 5 ARG B N 1
ATOM 3988 C CA . ARG B 1 5 ? 49.075 39.198 61.548 1.00 25.28 5 ARG B CA 1
ATOM 3989 C C . ARG B 1 5 ? 47.931 39.409 62.538 1.00 31.38 5 ARG B C 1
ATOM 3990 O O . ARG B 1 5 ? 47.231 38.454 62.907 1.00 24.55 5 ARG B O 1
ATOM 3998 N N . TRP B 1 6 ? 47.731 40.655 62.954 1.00 23.40 6 TRP B N 1
ATOM 3999 C CA . TRP B 1 6 ? 46.660 40.975 63.888 1.00 28.60 6 TRP B CA 1
ATOM 4000 C C . TRP B 1 6 ? 45.319 41.023 63.169 1.00 28.10 6 TRP B C 1
ATOM 4001 O O . TRP B 1 6 ? 45.187 41.669 62.130 1.00 27.67 6 TRP B O 1
ATOM 4012 N N . LEU B 1 7 ? 44.322 40.372 63.749 1.00 26.92 7 LEU B N 1
ATOM 4013 C CA . LEU B 1 7 ? 42.951 40.376 63.271 1.00 23.71 7 LEU B CA 1
ATOM 4014 C C . LEU B 1 7 ? 42.104 41.326 64.111 1.00 24.80 7 LEU B C 1
ATOM 4015 O O . LEU B 1 7 ? 42.468 41.699 65.227 1.00 23.99 7 LEU B O 1
ATOM 4020 N N . ASN B 1 8 ? 40.948 41.695 63.571 1.00 25.34 8 ASN B N 1
ATOM 4021 C CA . ASN B 1 8 ? 40.037 42.558 64.309 1.00 21.83 8 ASN B CA 1
ATOM 4022 C C . ASN B 1 8 ? 39.585 41.859 65.588 1.00 24.89 8 ASN B C 1
ATOM 4023 O O . ASN B 1 8 ? 39.279 40.661 65.564 1.00 23.89 8 ASN B O 1
ATOM 4028 N N . PRO B 1 9 ? 39.508 42.577 66.707 1.00 22.78 9 PRO B N 1
ATOM 4029 C CA . PRO B 1 9 ? 39.040 41.966 67.961 1.00 22.86 9 PRO B CA 1
ATOM 4030 C C . PRO B 1 9 ? 37.650 41.366 67.803 1.00 22.19 9 PRO B C 1
ATOM 4031 O O . PRO B 1 9 ? 36.868 41.768 66.944 1.00 26.74 9 PRO B O 1
ATOM 4035 N N . VAL B 1 10 ? 37.359 40.366 68.638 1.00 23.20 10 VAL B N 1
ATOM 4036 C CA . VAL B 1 10 ? 36.044 39.740 68.728 1.00 27.08 10 VAL B CA 1
ATOM 4037 C C . VAL B 1 10 ? 35.589 39.778 70.185 1.00 24.14 10 VAL B C 1
ATOM 4038 O O . VAL B 1 10 ? 36.378 40.031 71.103 1.00 22.38 10 VAL B O 1
ATOM 4042 N N . ALA B 1 11 ? 34.298 39.483 70.396 1.00 22.51 11 ALA B N 1
ATOM 4043 C CA . ALA B 1 11 ? 33.730 39.585 71.742 1.00 25.17 11 ALA B CA 1
ATOM 4044 C C . ALA B 1 11 ? 34.273 38.499 72.672 1.00 23.45 11 ALA B C 1
ATOM 4045 O O . ALA B 1 11 ? 34.667 38.788 73.808 1.00 23.35 11 ALA B O 1
ATOM 4047 N N . THR B 1 12 ? 34.291 37.240 72.221 1.00 24.84 12 THR B N 1
ATOM 4048 C CA . THR B 1 12 ? 34.684 36.120 73.071 1.00 21.40 12 THR B CA 1
ATOM 4049 C C . THR B 1 12 ? 35.433 35.061 72.270 1.00 21.77 12 THR B C 1
ATOM 4050 O O . THR B 1 12 ? 35.459 35.070 71.034 1.00 23.80 12 THR B O 1
ATOM 4054 N N . PHE B 1 13 ? 36.029 34.115 73.002 1.00 23.39 13 PHE B N 1
ATOM 4055 C CA . PHE B 1 13 ? 36.734 33.014 72.354 1.00 24.43 13 PHE B CA 1
ATOM 4056 C C . PHE B 1 13 ? 35.812 32.254 71.418 1.00 23.01 13 PHE B C 1
ATOM 4057 O O . PHE B 1 13 ? 36.237 31.808 70.343 1.00 23.01 13 PHE B O 1
ATOM 4065 N N . ALA B 1 14 ? 34.546 32.108 71.807 1.00 24.42 14 ALA B N 1
ATOM 4066 C CA . ALA B 1 14 ? 33.575 31.432 70.958 1.00 25.68 14 ALA B CA 1
ATOM 4067 C C . ALA B 1 14 ? 33.420 32.107 69.604 1.00 23.54 14 ALA B C 1
ATOM 4068 O O . ALA B 1 14 ? 33.032 31.439 68.643 1.00 30.27 14 ALA B O 1
ATOM 4070 N N . ASP B 1 15 ? 33.732 33.402 69.493 1.00 21.39 15 ASP B N 1
ATOM 4071 C CA . ASP B 1 15 ? 33.582 34.106 68.219 1.00 24.56 15 ASP B CA 1
ATOM 4072 C C . ASP B 1 15 ? 34.758 33.896 67.272 1.00 28.11 15 ASP B C 1
ATOM 4073 O O . ASP B 1 15 ? 34.645 34.241 66.089 1.00 26.90 15 ASP B O 1
ATOM 4078 N N . ILE B 1 16 ? 35.883 33.362 67.762 1.00 24.90 16 ILE B N 1
ATOM 4079 C CA . ILE B 1 16 ? 37.080 33.235 66.931 1.00 26.32 16 ILE B CA 1
ATOM 4080 C C . ILE B 1 16 ? 36.823 32.300 65.758 1.00 27.95 16 ILE B C 1
ATOM 4081 O O . ILE B 1 16 ? 37.065 32.650 64.599 1.00 27.49 16 ILE B O 1
ATOM 4086 N N . ALA B 1 17 ? 36.327 31.093 66.045 1.00 26.38 17 ALA B N 1
ATOM 4087 C CA . ALA B 1 17 ? 36.060 30.124 64.985 1.00 29.52 17 ALA B CA 1
ATOM 4088 C C . ALA B 1 17 ? 34.968 30.608 64.032 1.00 30.52 17 ALA B C 1
ATOM 4089 O O . ALA B 1 17 ? 35.000 30.307 62.829 1.00 33.18 17 ALA B O 1
ATOM 4091 N N . THR B 1 18 ? 33.996 31.360 64.533 1.00 31.22 18 THR B N 1
ATOM 4092 C CA . THR B 1 18 ? 32.922 31.782 63.635 1.00 34.29 18 THR B CA 1
ATOM 4093 C C . THR B 1 18 ? 33.327 32.984 62.796 1.00 30.79 18 THR B C 1
ATOM 4094 O O . THR B 1 18 ? 32.919 33.085 61.633 1.00 34.51 18 THR B O 1
ATOM 4098 N N . THR B 1 19 ? 34.200 33.845 63.316 1.00 26.01 19 THR B N 1
ATOM 4099 C CA . THR B 1 19 ? 34.626 35.014 62.555 1.00 26.89 19 THR B CA 1
ATOM 4100 C C . THR B 1 19 ? 35.787 34.686 61.625 1.00 29.38 19 THR B C 1
ATOM 4101 O O . THR B 1 19 ? 35.871 35.222 60.514 1.00 33.29 19 THR B O 1
ATOM 4105 N N . TYR B 1 20 ? 36.685 33.795 62.049 1.00 31.03 20 TYR B N 1
ATOM 4106 C CA . TYR B 1 20 ? 37.891 33.468 61.301 1.00 30.48 20 TYR B CA 1
ATOM 4107 C C . TYR B 1 20 ? 37.910 31.962 61.070 1.00 34.15 20 TYR B C 1
ATOM 4108 O O . TYR B 1 20 ? 38.505 31.205 61.853 1.00 30.08 20 TYR B O 1
ATOM 4117 N N . PRO B 1 21 ? 37.280 31.491 59.987 1.00 33.34 21 PRO B N 1
ATOM 4118 C CA . PRO B 1 21 ? 37.174 30.044 59.766 1.00 35.10 21 PRO B CA 1
ATOM 4119 C C . PRO B 1 21 ? 38.386 29.441 59.088 1.00 38.07 21 PRO B C 1
ATOM 4120 O O . PRO B 1 21 ? 38.442 28.211 58.947 1.00 37.00 21 PRO B O 1
ATOM 4124 N N . ASN B 1 22 ? 39.337 30.262 58.642 1.00 35.60 22 ASN B N 1
ATOM 4125 C CA . ASN B 1 22 ? 40.514 29.790 57.912 1.00 36.53 22 ASN B CA 1
ATOM 4126 C C . ASN B 1 22 ? 41.773 30.436 58.480 1.00 36.87 22 ASN B C 1
ATOM 4127 O O . ASN B 1 22 ? 42.532 31.084 57.757 1.00 34.44 22 ASN B O 1
ATOM 4132 N N . PRO B 1 23 ? 42.031 30.267 59.781 1.00 39.00 23 PRO B N 1
ATOM 4133 C CA . PRO B 1 23 ? 43.188 30.939 60.392 1.00 34.82 23 PRO B CA 1
ATOM 4134 C C . PRO B 1 23 ? 44.491 30.487 59.747 1.00 39.74 23 PRO B C 1
ATOM 4135 O O . PRO B 1 23 ? 44.641 29.328 59.354 1.00 42.35 23 PRO B O 1
ATOM 4139 N N . GLN B 1 24 ? 45.430 31.420 59.631 1.00 38.04 24 GLN B N 1
ATOM 4140 C CA . GLN B 1 24 ? 46.766 31.148 59.127 1.00 37.73 24 GLN B CA 1
ATOM 4141 C C . GLN B 1 24 ? 47.787 31.317 60.245 1.00 37.78 24 GLN B C 1
ATOM 4142 O O . GLN B 1 24 ? 47.529 31.967 61.265 1.00 37.37 24 GLN B O 1
ATOM 4148 N N . HIS B 1 25 ? 48.954 30.715 60.040 1.00 35.91 25 HIS B N 1
ATOM 4149 C CA . HIS B 1 25 ? 50.014 30.762 61.035 1.00 33.71 25 HIS B CA 1
ATOM 4150 C C . HIS B 1 25 ? 50.312 32.204 61.424 1.00 34.19 25 HIS B C 1
ATOM 4151 O O . HIS B 1 25 ? 50.438 33.077 60.562 1.00 30.42 25 HIS B O 1
ATOM 4158 N N . GLY B 1 26 ? 50.386 32.459 62.729 1.00 31.49 26 GLY B N 1
ATOM 4159 C CA . GLY B 1 26 ? 50.724 33.768 63.241 1.00 32.24 26 GLY B CA 1
ATOM 4160 C C . GLY B 1 26 ? 49.569 34.738 63.393 1.00 30.84 26 GLY B C 1
ATOM 4161 O O . GLY B 1 26 ? 49.749 35.787 64.033 1.00 29.81 26 GLY B O 1
ATOM 4162 N N . ASP B 1 27 ? 48.405 34.438 62.814 1.00 27.10 27 ASP B N 1
ATOM 4163 C CA . ASP B 1 27 ? 47.202 35.213 63.095 1.00 30.19 27 ASP B CA 1
ATOM 4164 C C . ASP B 1 27 ? 47.018 35.398 64.605 1.00 29.15 27 ASP B C 1
ATOM 4165 O O . ASP B 1 27 ? 47.176 34.457 65.391 1.00 26.21 27 ASP B O 1
ATOM 4170 N N . THR B 1 28 ? 46.697 36.630 65.004 1.00 26.42 28 THR B N 1
ATOM 4171 C CA . THR B 1 28 ? 46.618 37.026 66.404 1.00 24.44 28 THR B CA 1
ATOM 4172 C C . THR B 1 28 ? 45.355 37.858 66.607 1.00 24.22 28 THR B C 1
ATOM 4173 O O . THR B 1 28 ? 45.054 38.738 65.790 1.00 22.90 28 THR B O 1
ATOM 4177 N N . VAL B 1 29 ? 44.605 37.576 67.685 1.00 25.66 29 VAL B N 1
ATOM 4178 C CA . VAL B 1 29 ? 43.323 38.233 67.944 1.00 22.63 29 VAL B CA 1
ATOM 4179 C C . VAL B 1 29 ? 43.123 38.414 69.448 1.00 23.05 29 VAL B C 1
ATOM 4180 O O . VAL B 1 29 ? 43.534 37.577 70.260 1.00 23.78 29 VAL B O 1
ATOM 4184 N N . MET B 1 30 ? 42.508 39.533 69.820 1.00 22.24 30 MET B N 1
ATOM 4185 C CA . MET B 1 30 ? 42.157 39.819 71.205 1.00 23.36 30 MET B CA 1
ATOM 4186 C C . MET B 1 30 ? 40.653 39.663 71.400 1.00 21.39 30 MET B C 1
ATOM 4187 O O . MET B 1 30 ? 39.874 39.957 70.496 1.00 17.95 30 MET B O 1
ATOM 4192 N N . VAL B 1 31 ? 40.248 39.185 72.580 1.00 20.84 31 VAL B N 1
ATOM 4193 C CA . VAL B 1 31 ? 38.841 39.070 72.940 1.00 20.02 31 VAL B CA 1
ATOM 4194 C C . VAL B 1 31 ? 38.534 40.178 73.937 1.00 24.00 31 VAL B C 1
ATOM 4195 O O . VAL B 1 31 ? 39.344 40.482 74.824 1.00 26.63 31 VAL B O 1
ATOM 4199 N N . THR B 1 32 ? 37.380 40.803 73.780 1.00 20.49 32 THR B N 1
ATOM 4200 C CA . THR B 1 32 ? 37.114 42.078 74.435 1.00 25.90 32 THR B CA 1
ATOM 4201 C C . THR B 1 32 ? 36.028 42.018 75.497 1.00 28.86 32 THR B C 1
ATOM 4202 O O . THR B 1 32 ? 36.064 42.816 76.431 1.00 29.55 32 THR B O 1
ATOM 4206 N N . ASP B 1 33 ? 35.083 41.084 75.387 1.00 27.97 33 ASP B N 1
ATOM 4207 C CA . ASP B 1 33 ? 33.895 41.025 76.237 1.00 29.42 33 ASP B CA 1
ATOM 4208 C C . ASP B 1 33 ? 33.637 39.563 76.626 1.00 30.03 33 ASP B C 1
ATOM 4209 O O . ASP B 1 33 ? 32.606 38.969 76.309 1.00 30.36 33 ASP B O 1
ATOM 4214 N N . ASP B 1 34 ? 34.618 38.970 77.300 1.00 27.91 34 ASP B N 1
ATOM 4215 C CA . ASP B 1 34 ? 34.683 37.535 77.551 1.00 26.66 34 ASP B CA 1
ATOM 4216 C C . ASP B 1 34 ? 34.770 37.256 79.050 1.00 27.65 34 ASP B C 1
ATOM 4217 O O . ASP B 1 34 ? 35.474 36.344 79.500 1.00 22.36 34 ASP B O 1
ATOM 4222 N N . GLY B 1 35 ? 34.044 38.043 79.837 1.00 26.40 35 GLY B N 1
ATOM 4223 C CA . GLY B 1 35 ? 34.102 37.872 81.284 1.00 31.18 35 GLY B CA 1
ATOM 4224 C C . GLY B 1 35 ? 35.515 38.102 81.790 1.00 28.61 35 GLY B C 1
ATOM 4225 O O . GLY B 1 35 ? 36.224 39.018 81.348 1.00 30.26 35 GLY B O 1
ATOM 4226 N N . GLU B 1 36 ? 35.953 37.242 82.704 1.00 27.99 36 GLU B N 1
ATOM 4227 C CA . GLU B 1 36 ? 37.284 37.402 83.276 1.00 33.33 36 GLU B CA 1
ATOM 4228 C C . GLU B 1 36 ? 38.396 37.184 82.253 1.00 33.99 36 GLU B C 1
ATOM 4229 O O . GLU B 1 36 ? 39.534 37.583 82.507 1.00 30.24 36 GLU B O 1
ATOM 4235 N N . ASN B 1 37 ? 38.097 36.589 81.098 1.00 27.33 37 ASN B N 1
ATOM 4236 C CA . ASN B 1 37 ? 39.100 36.391 80.059 1.00 29.32 37 ASN B CA 1
ATOM 4237 C C . ASN B 1 37 ? 39.187 37.555 79.079 1.00 25.70 37 ASN B C 1
ATOM 4238 O O . ASN B 1 37 ? 39.934 37.461 78.097 1.00 25.09 37 ASN B O 1
ATOM 4243 N N . SER B 1 38 ? 38.419 38.621 79.300 1.00 27.05 38 SER B N 1
ATOM 4244 C CA . SER B 1 38 ? 38.526 39.804 78.456 1.00 26.32 38 SER B CA 1
ATOM 4245 C C . SER B 1 38 ? 39.965 40.304 78.413 1.00 28.09 38 SER B C 1
ATOM 4246 O O . SER B 1 38 ? 40.656 40.350 79.438 1.00 25.48 38 SER B O 1
ATOM 4249 N N . GLY B 1 39 ? 40.416 40.693 77.217 1.00 26.29 39 GLY B N 1
ATOM 4250 C CA . GLY B 1 39 ? 41.786 41.139 77.042 1.00 27.21 39 GLY B CA 1
ATOM 4251 C C . GLY B 1 39 ? 42.774 40.044 76.705 1.00 25.32 39 GLY B C 1
ATOM 4252 O O . GLY B 1 39 ? 43.962 40.345 76.510 1.00 27.19 39 GLY B O 1
ATOM 4253 N N . SER B 1 40 ? 42.326 38.792 76.631 1.00 21.80 40 SER B N 1
ATOM 4254 C CA . SER B 1 40 ? 43.200 37.683 76.277 1.00 24.12 40 SER B CA 1
ATOM 4255 C C . SER B 1 40 ? 43.533 37.728 74.795 1.00 24.90 40 SER B C 1
ATOM 4256 O O . SER B 1 40 ? 42.677 38.027 73.959 1.00 22.73 40 SER B O 1
ATOM 4259 N N . VAL B 1 41 ? 44.779 37.396 74.475 1.00 24.83 41 VAL B N 1
ATOM 4260 C CA . VAL B 1 41 ? 45.313 37.467 73.120 1.00 24.15 41 VAL B CA 1
ATOM 4261 C C . VAL B 1 41 ? 45.730 36.069 72.693 1.00 22.54 41 VAL B C 1
ATOM 4262 O O . VAL B 1 41 ? 46.544 35.427 73.370 1.00 25.29 41 VAL B O 1
ATOM 4266 N N . TYR B 1 42 ? 45.171 35.595 71.586 1.00 19.63 42 TYR B N 1
ATOM 4267 C CA . TYR B 1 42 ? 45.425 34.250 71.097 1.00 21.59 42 TYR B CA 1
ATOM 4268 C C . TYR B 1 42 ? 46.180 34.308 69.774 1.00 24.26 42 TYR B C 1
ATOM 4269 O O . TYR B 1 42 ? 45.862 35.125 68.902 1.00 24.65 42 TYR B O 1
ATOM 4278 N N . ARG B 1 43 ? 47.178 33.440 69.635 1.00 24.52 43 ARG B N 1
ATOM 4279 C CA . ARG B 1 43 ? 47.984 33.343 68.426 1.00 25.63 43 ARG B CA 1
ATOM 4280 C C . ARG B 1 43 ? 47.832 31.946 67.844 1.00 28.70 43 ARG B C 1
ATOM 4281 O O . ARG B 1 43 ? 48.032 30.951 68.550 1.00 27.81 43 ARG B O 1
ATOM 4289 N N . TYR B 1 44 ? 47.489 31.873 66.559 1.00 28.07 44 TYR B N 1
ATOM 4290 C CA . TYR B 1 44 ? 47.259 30.602 65.878 1.00 28.54 44 TYR B CA 1
ATOM 4291 C C . TYR B 1 44 ? 48.598 29.996 65.477 1.00 34.30 44 TYR B C 1
ATOM 4292 O O . TYR B 1 44 ? 49.325 30.567 64.659 1.00 28.27 44 TYR B O 1
ATOM 4301 N N . GLU B 1 45 ? 48.921 28.838 66.047 1.00 34.93 45 GLU B N 1
ATOM 4302 C CA . GLU B 1 45 ? 50.193 28.164 65.812 1.00 40.57 45 GLU B CA 1
ATOM 4303 C C . GLU B 1 45 ? 49.974 26.667 65.971 1.00 42.24 45 GLU B C 1
ATOM 4304 O O . GLU B 1 45 ? 49.389 26.238 66.969 1.00 42.06 45 GLU B O 1
ATOM 4310 N N . ASN B 1 46 ? 50.431 25.877 65.000 1.00 41.43 46 ASN B N 1
ATOM 4311 C CA . ASN B 1 46 ? 50.317 24.415 65.067 1.00 46.52 46 ASN B CA 1
ATOM 4312 C C . ASN B 1 46 ? 48.853 23.973 65.166 1.00 43.86 46 ASN B C 1
ATOM 4313 O O . ASN B 1 46 ? 48.481 23.179 66.033 1.00 46.93 46 ASN B O 1
ATOM 4318 N N . GLY B 1 47 ? 48.018 24.505 64.275 1.00 37.67 47 GLY B N 1
ATOM 4319 C CA . GLY B 1 47 ? 46.605 24.172 64.231 1.00 38.25 47 GLY B CA 1
ATOM 4320 C C . GLY B 1 47 ? 45.783 24.532 65.455 1.00 41.38 47 GLY B C 1
ATOM 4321 O O . GLY B 1 47 ? 44.648 24.062 65.566 1.00 40.77 47 GLY B O 1
ATOM 4322 N N . GLN B 1 48 ? 46.309 25.351 66.370 1.00 37.29 48 GLN B N 1
ATOM 4323 C CA . GLN B 1 48 ? 45.653 25.692 67.629 1.00 36.22 48 GLN B CA 1
ATOM 4324 C C . GLN B 1 48 ? 45.764 27.185 67.901 1.00 34.82 48 GLN B C 1
ATOM 4325 O O . GLN B 1 48 ? 46.742 27.836 67.526 1.00 30.75 48 GLN B O 1
ATOM 4331 N N . TRP B 1 49 ? 44.781 27.705 68.629 1.00 31.32 49 TRP B N 1
ATOM 4332 C CA . TRP B 1 49 ? 44.861 29.044 69.199 1.00 27.62 49 TRP B CA 1
ATOM 4333 C C . TRP B 1 49 ? 45.520 28.961 70.571 1.00 31.99 49 TRP B C 1
ATOM 4334 O O . TRP B 1 49 ? 45.057 28.206 71.433 1.00 38.75 49 TRP B O 1
ATOM 4345 N N . ASN B 1 50 ? 46.568 29.750 70.789 1.00 26.61 50 ASN B N 1
ATOM 4346 C CA . ASN B 1 50 ? 47.362 29.670 72.008 1.00 28.42 50 ASN B CA 1
ATOM 4347 C C . ASN B 1 50 ? 47.339 31.021 72.698 1.00 29.24 50 ASN B C 1
ATOM 4348 O O . ASN B 1 50 ? 47.617 32.043 72.064 1.00 26.10 50 ASN B O 1
ATOM 4353 N N . LEU B 1 51 ? 46.999 31.028 73.990 1.00 26.40 51 LEU B N 1
ATOM 4354 C CA . LEU B 1 51 ? 47.072 32.257 74.771 1.00 28.12 51 LEU B CA 1
ATOM 4355 C C . LEU B 1 51 ? 48.529 32.716 74.855 1.00 30.29 51 LEU B C 1
ATOM 4356 O O . LEU B 1 51 ? 49.400 31.945 75.264 1.00 28.37 51 LEU B O 1
ATOM 4361 N N . THR B 1 52 ? 48.795 33.971 74.468 1.00 25.21 52 THR B N 1
ATOM 4362 C CA . THR B 1 52 ? 50.143 34.523 74.491 1.00 25.76 52 THR B CA 1
ATOM 4363 C C . THR B 1 52 ? 50.260 35.820 75.273 1.00 26.57 52 THR B C 1
ATOM 4364 O O . THR B 1 52 ? 51.359 36.155 75.728 1.00 26.60 52 THR B O 1
ATOM 4368 N N . GLN B 1 53 ? 49.176 36.581 75.413 1.00 24.70 53 GLN B N 1
ATOM 4369 C CA . GLN B 1 53 ? 49.214 37.865 76.103 1.00 24.73 53 GLN B CA 1
ATOM 4370 C C . GLN B 1 53 ? 47.870 38.095 76.768 1.00 24.82 53 GLN B C 1
ATOM 4371 O O . GLN B 1 53 ? 46.880 37.434 76.455 1.00 23.95 53 GLN B O 1
ATOM 4377 N N . LYS B 1 54 ? 47.822 39.081 77.655 1.00 21.27 54 LYS B N 1
ATOM 4378 C CA . LYS B 1 54 ? 46.566 39.390 78.319 1.00 26.01 54 LYS B CA 1
ATOM 4379 C C . LYS B 1 54 ? 46.606 40.834 78.778 1.00 25.22 54 LYS B C 1
ATOM 4380 O O . LYS B 1 54 ? 47.529 41.239 79.485 1.00 28.99 54 LYS B O 1
ATOM 4386 N N . HIS B 1 55 ? 45.621 41.614 78.349 1.00 25.04 55 HIS B N 1
ATOM 4387 C CA . HIS B 1 55 ? 45.523 43.010 78.730 1.00 28.07 55 HIS B CA 1
ATOM 4388 C C . HIS B 1 55 ? 44.529 43.187 79.862 1.00 29.04 55 HIS B C 1
ATOM 4389 O O . HIS B 1 55 ? 43.593 42.405 80.023 1.00 26.83 55 HIS B O 1
ATOM 4396 N N . ASN B 1 56 ? 44.770 44.221 80.661 1.00 28.60 56 ASN B N 1
ATOM 4397 C CA . ASN B 1 56 ? 43.849 44.649 81.702 1.00 32.76 56 ASN B CA 1
ATOM 4398 C C . ASN B 1 56 ? 42.971 45.791 81.202 1.00 35.26 56 ASN B C 1
ATOM 4399 O O . ASN B 1 56 ? 41.761 45.623 81.042 1.00 39.99 56 ASN B O 1
ATOM 4404 N N . ASP B 1 57 ? 43.563 46.944 80.909 1.00 33.85 57 ASP B N 1
ATOM 4405 C CA . ASP B 1 57 ? 42.798 48.004 80.264 1.00 33.80 57 ASP B CA 1
ATOM 4406 C C . ASP B 1 57 ? 42.497 47.592 78.828 1.00 29.87 57 ASP B C 1
ATOM 4407 O O . ASP B 1 57 ? 43.421 47.290 78.066 1.00 29.86 57 ASP B O 1
ATOM 4412 N N . LEU B 1 58 ? 41.209 47.569 78.468 1.00 26.27 58 LEU B N 1
ATOM 4413 C CA . LEU B 1 58 ? 40.755 47.133 77.156 1.00 28.75 58 LEU B CA 1
ATOM 4414 C C . LEU B 1 58 ? 40.727 48.260 76.130 1.00 29.58 58 LEU B C 1
ATOM 4415 O O . LEU B 1 58 ? 40.272 48.044 74.998 1.00 25.40 58 LEU B O 1
ATOM 4420 N N . ALA B 1 59 ? 41.193 49.455 76.497 1.00 27.31 59 ALA B N 1
ATOM 4421 C CA . ALA B 1 59 ? 41.205 50.551 75.536 1.00 26.81 59 ALA B CA 1
ATOM 4422 C C . ALA B 1 59 ? 41.931 50.158 74.263 1.00 27.11 59 ALA B C 1
ATOM 4423 O O . ALA B 1 59 ? 41.531 50.578 73.168 1.00 24.72 59 ALA B O 1
ATOM 4425 N N . ILE B 1 60 ? 42.978 49.330 74.385 1.00 27.56 60 ILE B N 1
ATOM 4426 C CA . ILE B 1 60 ? 43.727 48.876 73.219 1.00 27.79 60 ILE B CA 1
ATOM 4427 C C . ILE B 1 60 ? 42.802 48.212 72.198 1.00 24.34 60 ILE B C 1
ATOM 4428 O O . ILE B 1 60 ? 42.991 48.367 70.982 1.00 22.95 60 ILE B O 1
ATOM 4433 N N . ALA B 1 61 ? 41.790 47.474 72.669 1.00 22.48 61 ALA B N 1
ATOM 4434 C CA . ALA B 1 61 ? 40.857 46.825 71.759 1.00 23.12 61 ALA B CA 1
ATOM 4435 C C . ALA B 1 61 ? 39.958 47.842 71.082 1.00 22.56 61 ALA B C 1
ATOM 4436 O O . ALA B 1 61 ? 39.536 47.637 69.931 1.00 19.90 61 ALA B O 1
ATOM 4438 N N . ASP B 1 62 ? 39.659 48.941 71.776 1.00 22.34 62 ASP B N 1
ATOM 4439 C CA . ASP B 1 62 ? 38.859 49.989 71.159 1.00 25.90 62 ASP B CA 1
ATOM 4440 C C . ASP B 1 62 ? 39.629 50.655 70.028 1.00 25.62 62 ASP B C 1
ATOM 4441 O O . ASP B 1 62 ? 39.058 50.982 68.981 1.00 20.31 62 ASP B O 1
ATOM 4446 N N . VAL B 1 63 ? 40.932 50.849 70.224 1.00 20.56 63 VAL B N 1
ATOM 4447 C CA . VAL B 1 63 ? 41.785 51.394 69.177 1.00 22.84 63 VAL B CA 1
ATOM 4448 C C . VAL B 1 63 ? 41.852 50.440 67.992 1.00 23.17 63 VAL B C 1
ATOM 4449 O O . VAL B 1 63 ? 41.708 50.855 66.837 1.00 22.43 63 VAL B O 1
ATOM 4453 N N . GLN B 1 64 ? 42.083 49.149 68.258 1.00 19.07 64 GLN B N 1
ATOM 4454 C CA . GLN B 1 64 ? 42.123 48.168 67.181 1.00 22.43 64 GLN B CA 1
ATOM 4455 C C . GLN B 1 64 ? 40.843 48.214 66.372 1.00 23.48 64 GLN B C 1
ATOM 4456 O O . GLN B 1 64 ? 40.878 48.153 65.135 1.00 21.45 64 GLN B O 1
ATOM 4462 N N . ASN B 1 65 ? 39.709 48.335 67.058 1.00 18.76 65 ASN B N 1
ATOM 4463 C CA . ASN B 1 65 ? 38.421 48.332 66.378 1.00 23.55 65 ASN B CA 1
ATOM 4464 C C . ASN B 1 65 ? 38.263 49.549 65.474 1.00 21.59 65 ASN B C 1
ATOM 4465 O O . ASN B 1 65 ? 37.838 49.418 64.324 1.00 22.70 65 ASN B O 1
ATOM 4470 N N . LYS B 1 66 ? 38.612 50.739 65.967 1.00 20.30 66 LYS B N 1
ATOM 4471 C CA . LYS B 1 66 ? 38.517 51.924 65.121 1.00 20.18 66 LYS B CA 1
ATOM 4472 C C . LYS B 1 66 ? 39.466 51.847 63.928 1.00 18.83 66 LYS B C 1
ATOM 4473 O O . LYS B 1 66 ? 39.102 52.267 62.817 1.00 19.71 66 LYS B O 1
ATOM 4479 N N . ILE B 1 67 ? 40.677 51.328 64.136 1.00 17.71 67 ILE B N 1
ATOM 4480 C CA . ILE B 1 67 ? 41.616 51.137 63.034 1.00 18.55 67 ILE B CA 1
ATOM 4481 C C . ILE B 1 67 ? 41.033 50.193 61.994 1.00 20.96 67 ILE B C 1
ATOM 4482 O O . ILE B 1 67 ? 41.182 50.413 60.784 1.00 19.91 67 ILE B O 1
ATOM 4487 N N . GLY B 1 68 ? 40.368 49.123 62.443 1.00 19.14 68 GLY B N 1
ATOM 4488 C CA . GLY B 1 68 ? 39.751 48.201 61.503 1.00 20.13 68 GLY B CA 1
ATOM 4489 C C . GLY B 1 68 ? 38.716 48.876 60.617 1.00 21.18 68 GLY B C 1
ATOM 4490 O O . GLY B 1 68 ? 38.642 48.600 59.418 1.00 22.42 68 GLY B O 1
ATOM 4491 N N . ILE B 1 69 ? 37.946 49.804 61.181 1.00 16.10 69 ILE B N 1
ATOM 4492 C CA . ILE B 1 69 ? 36.961 50.558 60.406 1.00 16.73 69 ILE B CA 1
ATOM 4493 C C . ILE B 1 69 ? 37.645 51.541 59.456 1.00 20.17 69 ILE B C 1
ATOM 4494 O O . ILE B 1 69 ? 37.237 51.683 58.292 1.00 15.55 69 ILE B O 1
ATOM 4499 N N . LEU B 1 70 ? 38.664 52.267 59.942 1.00 17.54 70 LEU B N 1
ATOM 4500 C CA . LEU B 1 70 ? 39.408 53.196 59.083 1.00 20.91 70 LEU B CA 1
ATOM 4501 C C . LEU B 1 70 ? 40.057 52.485 57.891 1.00 18.73 70 LEU B C 1
ATOM 4502 O O . LEU B 1 70 ? 40.126 53.048 56.784 1.00 18.63 70 LEU B O 1
ATOM 4507 N N . LYS B 1 71 ? 40.531 51.252 58.088 1.00 14.16 71 LYS B N 1
ATOM 4508 C CA . LYS B 1 71 ? 41.152 50.504 57.000 1.00 19.16 71 LYS B CA 1
ATOM 4509 C C . LYS B 1 71 ? 40.180 50.182 55.867 1.00 19.78 71 LYS B C 1
ATOM 4510 O O . LYS B 1 71 ? 40.635 49.871 54.756 1.00 19.72 71 LYS B O 1
ATOM 4516 N N . THR B 1 72 ? 38.861 50.277 56.093 1.00 14.66 72 THR B N 1
ATOM 4517 C CA . THR B 1 72 ? 37.936 49.862 55.034 1.00 17.73 72 THR B CA 1
ATOM 4518 C C . THR B 1 72 ? 37.849 50.869 53.895 1.00 22.04 72 THR B C 1
ATOM 4519 O O . THR B 1 72 ? 37.213 50.577 52.871 1.00 22.30 72 THR B O 1
ATOM 4523 N N . ILE B 1 73 ? 38.456 52.047 54.035 1.00 18.70 73 ILE B N 1
ATOM 4524 C CA . ILE B 1 73 ? 38.281 53.041 52.996 1.00 22.52 73 ILE B CA 1
ATOM 4525 C C . ILE B 1 73 ? 39.182 52.777 51.799 1.00 22.12 73 ILE B C 1
ATOM 4526 O O . ILE B 1 73 ? 38.825 53.164 50.687 1.00 26.82 73 ILE B O 1
ATOM 4531 N N . ALA B 1 74 ? 40.312 52.099 51.977 1.00 16.45 74 ALA B N 1
ATOM 4532 C CA . ALA B 1 74 ? 41.172 51.780 50.835 1.00 19.43 74 ALA B CA 1
ATOM 4533 C C . ALA B 1 74 ? 42.206 50.742 51.244 1.00 19.24 74 ALA B C 1
ATOM 4534 O O . ALA B 1 74 ? 42.574 50.636 52.419 1.00 17.48 74 ALA B O 1
ATOM 4536 N N . VAL B 1 75 ? 42.683 49.998 50.257 1.00 16.47 75 VAL B N 1
ATOM 4537 C CA . VAL B 1 75 ? 43.822 49.109 50.432 1.00 16.75 75 VAL B CA 1
ATOM 4538 C C . VAL B 1 75 ? 45.062 49.939 50.131 1.00 20.22 75 VAL B C 1
ATOM 4539 O O . VAL B 1 75 ? 45.309 50.318 48.981 1.00 16.88 75 VAL B O 1
ATOM 4543 N N . ASN B 1 76 ? 45.839 50.248 51.166 1.00 18.67 76 ASN B N 1
ATOM 4544 C CA . ASN B 1 76 ? 47.065 51.013 50.968 1.00 17.69 76 ASN B CA 1
ATOM 4545 C C . ASN B 1 76 ? 48.190 50.072 50.539 1.00 17.99 76 ASN B C 1
ATOM 4546 O O . ASN B 1 76 ? 48.447 49.050 51.195 1.00 15.09 76 ASN B O 1
ATOM 4551 N N . VAL B 1 77 ? 48.867 50.418 49.436 1.00 15.18 77 VAL B N 1
ATOM 4552 C CA . VAL B 1 77 ? 49.922 49.542 48.932 1.00 15.30 77 VAL B CA 1
ATOM 4553 C C . VAL B 1 77 ? 51.021 49.357 49.970 1.00 16.48 77 VAL B C 1
ATOM 4554 O O . VAL B 1 77 ? 51.724 48.341 49.960 1.00 18.08 77 VAL B O 1
ATOM 4558 N N . LYS B 1 78 ? 51.199 50.316 50.873 1.00 16.18 78 LYS B N 1
ATOM 4559 C CA . LYS B 1 78 ? 52.235 50.115 51.883 1.00 20.19 78 LYS B CA 1
ATOM 4560 C C . LYS B 1 78 ? 51.884 49.010 52.874 1.00 20.49 78 LYS B C 1
ATOM 4561 O O . LYS B 1 78 ? 52.790 48.527 53.555 1.00 19.25 78 LYS B O 1
ATOM 4567 N N . GLU B 1 79 ? 50.613 48.569 52.945 1.00 16.42 79 GLU B N 1
ATOM 4568 C CA . GLU B 1 79 ? 50.268 47.392 53.751 1.00 18.42 79 GLU B CA 1
ATOM 4569 C C . GLU B 1 79 ? 50.930 46.117 53.242 1.00 19.05 79 GLU B C 1
ATOM 4570 O O . GLU B 1 79 ? 51.040 45.143 53.993 1.00 23.64 79 GLU B O 1
ATOM 4576 N N . PHE B 1 80 ? 51.378 46.095 51.984 1.00 18.63 80 PHE B N 1
ATOM 4577 C CA . PHE B 1 80 ? 51.948 44.902 51.375 1.00 16.96 80 PHE B CA 1
ATOM 4578 C C . PHE B 1 80 ? 53.439 45.049 51.122 1.00 20.95 80 PHE B C 1
ATOM 4579 O O . PHE B 1 80 ? 54.016 44.266 50.357 1.00 16.51 80 PHE B O 1
ATOM 4587 N N . GLY B 1 81 ? 54.062 46.056 51.721 1.00 19.41 81 GLY B N 1
ATOM 4588 C CA . GLY B 1 81 ? 55.500 46.172 51.662 1.00 24.85 81 GLY B CA 1
ATOM 4589 C C . GLY B 1 81 ? 56.057 47.054 50.565 1.00 24.02 81 GLY B C 1
ATOM 4590 O O . GLY B 1 81 ? 57.262 46.987 50.308 1.00 22.08 81 GLY B O 1
ATOM 4591 N N . THR B 1 82 ? 55.236 47.880 49.916 1.00 22.57 82 THR B N 1
ATOM 4592 C CA . THR B 1 82 ? 55.780 48.838 48.961 1.00 21.39 82 THR B 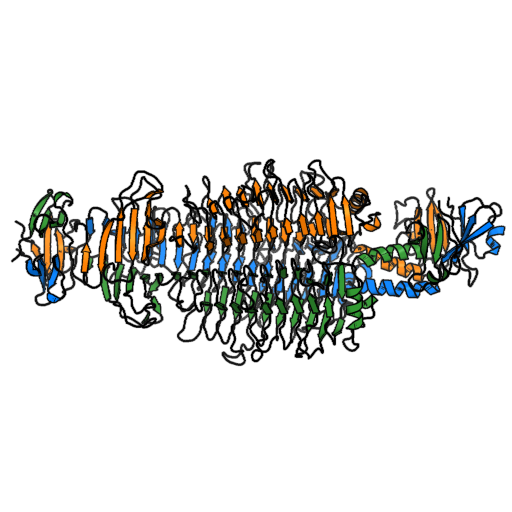CA 1
ATOM 4593 C C . THR B 1 82 ? 56.567 49.912 49.694 1.00 23.79 82 THR B C 1
ATOM 4594 O O . THR B 1 82 ? 56.158 50.392 50.755 1.00 24.16 82 THR B O 1
ATOM 4598 N N . LYS B 1 83 ? 57.664 50.347 49.086 1.00 21.02 83 LYS B N 1
ATOM 4599 C CA . LYS B 1 83 ? 58.500 51.364 49.704 1.00 22.15 83 LYS B CA 1
ATOM 4600 C C . LYS B 1 83 ? 58.229 52.758 49.161 1.00 27.06 83 LYS B C 1
ATOM 4601 O O . LYS B 1 83 ? 58.348 53.740 49.901 1.00 23.34 83 LYS B O 1
ATOM 4607 N N . GLY B 1 84 ? 57.885 52.866 47.878 1.00 23.69 84 GLY B N 1
ATOM 4608 C CA . GLY B 1 84 ? 57.655 54.179 47.305 1.00 21.43 84 GLY B CA 1
ATOM 4609 C C . GLY B 1 84 ? 58.869 55.074 47.345 1.00 19.17 84 GLY B C 1
ATOM 4610 O O . GLY B 1 84 ? 58.729 56.300 47.336 1.00 20.51 84 GLY B O 1
ATOM 4611 N N . ASP B 1 85 ? 60.064 54.491 47.351 1.00 19.76 85 ASP B N 1
ATOM 4612 C CA . ASP B 1 85 ? 61.311 55.237 47.399 1.00 23.15 85 ASP B CA 1
ATOM 4613 C C . ASP B 1 85 ? 61.964 55.388 46.023 1.00 26.74 85 ASP B C 1
ATOM 4614 O O . ASP B 1 85 ? 63.009 56.030 45.914 1.00 25.02 85 ASP B O 1
ATOM 4619 N N . GLY B 1 86 ? 61.391 54.798 44.980 1.00 19.59 86 GLY B N 1
ATOM 4620 C CA . GLY B 1 86 ? 61.988 54.853 43.655 1.00 18.70 86 GLY B CA 1
ATOM 4621 C C . GLY B 1 86 ? 63.191 53.960 43.426 1.00 21.15 86 GLY B C 1
ATOM 4622 O O . GLY B 1 86 ? 63.689 53.903 42.296 1.00 22.24 86 GLY B O 1
ATOM 4623 N N . VAL B 1 87 ? 63.692 53.258 44.445 1.00 20.19 87 VAL B N 1
ATOM 4624 C CA . VAL B 1 87 ? 64.831 52.371 44.275 1.00 21.22 87 VAL B CA 1
ATOM 4625 C C . VAL B 1 87 ? 64.466 50.918 44.537 1.00 21.15 87 VAL B C 1
ATOM 4626 O O . VAL B 1 87 ? 64.998 50.022 43.894 1.00 18.83 87 VAL B O 1
ATOM 4630 N N . THR B 1 88 ? 63.564 50.655 45.478 1.00 20.93 88 THR B N 1
ATOM 4631 C CA . THR B 1 88 ? 63.094 49.289 45.667 1.00 19.08 88 THR B CA 1
ATOM 4632 C C . THR B 1 88 ? 62.142 48.924 44.532 1.00 21.75 88 THR B C 1
ATOM 4633 O O . THR B 1 88 ? 61.286 49.722 44.154 1.00 20.03 88 THR B O 1
ATOM 4637 N N . ASP B 1 89 ? 62.328 47.731 43.959 1.00 18.71 89 ASP B N 1
ATOM 4638 C CA . ASP B 1 89 ? 61.366 47.161 43.018 1.00 23.11 89 ASP B CA 1
ATOM 4639 C C . ASP B 1 89 ? 60.052 46.886 43.763 1.00 22.19 89 ASP B C 1
ATOM 4640 O O . ASP B 1 89 ? 59.969 45.989 44.606 1.00 18.27 89 ASP B O 1
ATOM 4645 N N . ASP B 1 90 ? 59.022 47.666 43.459 1.00 20.62 90 ASP B N 1
ATOM 4646 C CA . ASP B 1 90 ? 57.753 47.571 44.157 1.00 17.40 90 ASP B CA 1
ATOM 4647 C C . ASP B 1 90 ? 56.704 46.748 43.397 1.00 19.19 90 ASP B C 1
ATOM 4648 O O . ASP B 1 90 ? 55.534 46.712 43.817 1.00 18.77 90 ASP B O 1
ATOM 4653 N N . THR B 1 91 ? 57.093 46.060 42.318 1.00 18.02 91 THR B N 1
ATOM 4654 C CA . THR B 1 91 ? 56.112 45.423 41.431 1.00 17.83 91 THR B CA 1
ATOM 4655 C C . THR B 1 91 ? 55.262 44.395 42.174 1.00 20.61 91 THR B C 1
ATOM 4656 O O . THR B 1 91 ? 54.018 44.422 42.108 1.00 15.39 91 THR B O 1
ATOM 4660 N N . VAL B 1 92 ? 55.921 43.471 42.880 1.00 16.22 92 VAL B N 1
ATOM 4661 C CA . VAL B 1 92 ? 55.220 42.359 43.527 1.00 19.50 92 VAL B CA 1
ATOM 4662 C C . VAL B 1 92 ? 54.297 42.863 44.630 1.00 19.01 92 VAL B C 1
ATOM 4663 O O . VAL B 1 92 ? 53.187 42.352 44.818 1.00 17.14 92 VAL B O 1
ATOM 4667 N N . ALA B 1 93 ? 54.739 43.866 45.385 1.00 17.18 93 ALA B N 1
ATOM 4668 C CA . ALA B 1 93 ? 53.899 44.363 46.472 1.00 18.46 93 ALA B CA 1
ATOM 4669 C C . ALA B 1 93 ? 52.654 45.075 45.939 1.00 18.98 93 ALA B C 1
ATOM 4670 O O . ALA B 1 93 ? 51.556 44.947 46.512 1.00 15.08 93 ALA B O 1
ATOM 4672 N N . ILE B 1 94 ? 52.807 45.856 44.867 1.00 13.51 94 ILE B N 1
ATOM 4673 C CA . ILE B 1 94 ? 51.641 46.472 44.243 1.00 15.09 94 ILE B CA 1
ATOM 4674 C C . ILE B 1 94 ? 50.698 45.403 43.708 1.00 15.17 94 ILE B C 1
ATOM 4675 O O . ILE B 1 94 ? 49.480 45.487 43.889 1.00 15.94 94 ILE B O 1
ATOM 4680 N N . GLN B 1 95 ? 51.237 44.397 43.019 1.00 16.34 95 GLN B N 1
ATOM 4681 C CA . GLN B 1 95 ? 50.389 43.314 42.533 1.00 16.93 95 GLN B CA 1
ATOM 4682 C C . GLN B 1 95 ? 49.693 42.594 43.682 1.00 15.89 95 GLN B C 1
ATOM 4683 O O . GLN B 1 95 ? 48.506 42.273 43.588 1.00 16.47 95 GLN B O 1
ATOM 4689 N N . ASN B 1 96 ? 50.413 42.315 44.771 1.00 15.37 96 ASN B N 1
ATOM 4690 C CA . ASN B 1 96 ? 49.774 41.672 45.924 1.00 16.62 96 ASN B CA 1
ATOM 4691 C C . ASN B 1 96 ? 48.636 42.520 46.484 1.00 15.60 96 ASN B C 1
ATOM 4692 O O . ASN B 1 96 ? 47.591 41.991 46.889 1.00 13.51 96 ASN B O 1
ATOM 4697 N N . ALA B 1 97 ? 48.829 43.837 46.541 1.00 14.12 97 ALA B N 1
ATOM 4698 C CA . ALA B 1 97 ? 47.775 44.709 47.045 1.00 15.02 97 ALA B CA 1
ATOM 4699 C C . ALA B 1 97 ? 46.559 44.706 46.119 1.00 15.49 97 ALA B C 1
ATOM 4700 O O . ALA B 1 97 ? 45.421 44.714 46.586 1.00 13.99 97 ALA B O 1
ATOM 4702 N N . ILE B 1 98 ? 46.784 44.725 44.802 1.00 16.85 98 ILE B N 1
ATOM 4703 C CA . ILE B 1 98 ? 45.674 44.583 43.865 1.00 14.62 98 ILE B CA 1
ATOM 4704 C C . ILE B 1 98 ? 45.001 43.228 44.031 1.00 16.55 98 ILE B C 1
ATOM 4705 O O . ILE B 1 98 ? 43.769 43.132 44.078 1.00 19.88 98 ILE B O 1
ATOM 4710 N N . ASN B 1 99 ? 45.794 42.166 44.175 1.00 19.21 99 ASN B N 1
ATOM 4711 C CA . ASN B 1 99 ? 45.228 40.829 44.297 1.00 20.27 99 ASN B CA 1
ATOM 4712 C C . ASN B 1 99 ? 44.475 40.624 45.593 1.00 19.62 99 ASN B C 1
ATOM 4713 O O . ASN B 1 99 ? 43.694 39.673 45.692 1.00 20.87 99 ASN B O 1
ATOM 4718 N N . SER B 1 100 ? 44.706 41.469 46.596 1.00 17.92 100 SER B N 1
ATOM 4719 C CA . SER B 1 100 ? 44.053 41.259 47.873 1.00 19.13 100 SER B CA 1
ATOM 4720 C C . SER B 1 100 ? 42.588 41.642 47.840 1.00 24.78 100 SER B C 1
ATOM 4721 O O . SER B 1 100 ? 41.873 41.345 48.803 1.00 23.10 100 SER B O 1
ATOM 4724 N N . ILE B 1 101 ? 42.129 42.306 46.786 1.00 18.73 101 ILE B N 1
ATOM 4725 C CA . ILE B 1 101 ? 40.730 42.702 46.689 1.00 23.70 101 ILE B CA 1
ATOM 4726 C C . ILE B 1 101 ? 39.956 41.581 46.006 1.00 21.30 101 ILE B C 1
ATOM 4727 O O . ILE B 1 101 ? 40.193 41.278 44.837 1.00 23.40 101 ILE B O 1
ATOM 4732 N N . VAL B 1 102 ? 39.016 40.978 46.728 1.00 19.87 102 VAL B N 1
ATOM 4733 C CA . VAL B 1 102 ? 38.155 39.936 46.172 1.00 22.77 102 VAL B CA 1
ATOM 4734 C C . VAL B 1 102 ? 37.104 40.586 45.272 1.00 19.48 102 VAL B C 1
ATOM 4735 O O . VAL B 1 102 ? 36.325 41.432 45.722 1.00 21.15 102 VAL B O 1
ATOM 4739 N N . SER B 1 103 ? 37.054 40.177 44.012 1.00 18.29 103 SER B N 1
ATOM 4740 C CA . SER B 1 103 ? 36.067 40.738 43.105 1.00 21.64 103 SER B CA 1
ATOM 4741 C C . SER B 1 103 ? 35.775 39.740 41.995 1.00 21.72 103 SER B C 1
ATOM 4742 O O . SER B 1 103 ? 36.266 38.611 41.999 1.00 19.22 103 SER B O 1
ATOM 4745 N N . SER B 1 104 ? 34.972 40.181 41.034 1.00 19.70 104 SER B N 1
ATOM 4746 C CA . SER B 1 104 ? 34.435 39.322 39.992 1.00 18.73 104 SER B CA 1
ATOM 4747 C C . SER B 1 104 ? 34.496 40.126 38.692 1.00 18.61 104 SER B C 1
ATOM 4748 O O . SER B 1 104 ? 35.044 41.234 38.622 1.00 17.55 104 SER B O 1
ATOM 4751 N N . LEU B 1 105 ? 33.864 39.595 37.654 1.00 16.78 105 LEU B N 1
ATOM 4752 C CA . LEU B 1 105 ? 33.743 40.255 36.364 1.00 17.84 105 LEU B CA 1
ATOM 4753 C C . LEU B 1 105 ? 32.362 40.880 36.214 1.00 21.67 105 LEU B C 1
ATOM 4754 O O . LEU B 1 105 ? 31.483 40.725 37.077 1.00 19.59 105 LEU B O 1
ATOM 4759 N N . ASN B 1 106 ? 32.189 41.615 35.116 1.00 14.21 106 ASN B N 1
ATOM 4760 C CA . ASN B 1 106 ? 30.945 42.331 34.793 1.00 16.34 106 ASN B CA 1
ATOM 4761 C C . ASN B 1 106 ? 30.621 43.259 35.969 1.00 18.80 106 ASN B C 1
ATOM 4762 O O . ASN B 1 106 ? 31.546 43.881 36.518 1.00 16.01 106 ASN B O 1
ATOM 4767 N N . ASN B 1 107 ? 29.360 43.367 36.388 1.00 15.68 107 ASN B N 1
ATOM 4768 C CA . ASN B 1 107 ? 29.013 44.360 37.403 1.00 23.03 107 ASN B CA 1
ATOM 4769 C C . ASN B 1 107 ? 29.697 44.070 38.740 1.00 19.38 107 ASN B C 1
ATOM 4770 O O . ASN B 1 107 ? 30.162 44.994 39.425 1.00 19.37 107 ASN B O 1
ATOM 4775 N N . ALA B 1 108 ? 29.724 42.797 39.144 1.00 19.23 108 ALA B N 1
ATOM 4776 C CA . ALA B 1 108 ? 30.320 42.353 40.412 1.00 20.01 108 ALA B CA 1
ATOM 4777 C C . ALA B 1 108 ? 29.900 43.247 41.582 1.00 20.89 108 ALA B C 1
ATOM 4778 O O . ALA B 1 108 ? 30.733 43.719 42.368 1.00 16.80 108 ALA B O 1
ATOM 4780 N N . SER B 1 109 ? 28.582 43.453 41.706 1.00 16.57 109 SER B N 1
ATOM 4781 C CA . SER B 1 109 ? 28.022 44.347 42.724 1.00 20.10 109 SER B CA 1
ATOM 4782 C C . SER B 1 109 ? 28.535 44.016 44.115 1.00 20.60 109 SER B C 1
ATOM 4783 O O . SER B 1 109 ? 28.624 42.848 44.496 1.00 20.66 109 SER B O 1
ATOM 4786 N N . GLY B 1 110 ? 28.838 45.059 44.888 1.00 19.25 110 GLY B N 1
ATOM 4787 C CA . GLY B 1 110 ? 29.282 44.885 46.262 1.00 19.16 110 GLY B CA 1
ATOM 4788 C C . GLY B 1 110 ? 30.678 44.331 46.424 1.00 20.72 110 GLY B C 1
ATOM 4789 O O . GLY B 1 110 ? 31.022 43.873 47.527 1.00 15.99 110 GLY B O 1
ATOM 4790 N N . GLN B 1 111 ? 31.498 44.352 45.364 1.00 16.92 111 GLN B N 1
ATOM 4791 C CA . GLN B 1 111 ? 32.880 43.874 45.438 1.00 19.82 111 GLN B CA 1
ATOM 4792 C C . GLN B 1 111 ? 33.833 44.880 44.799 1.00 18.20 111 GLN B C 1
ATOM 4793 O O . GLN B 1 111 ? 33.465 45.598 43.874 1.00 16.67 111 GLN B O 1
ATOM 4799 N N . GLY B 1 112 ? 35.072 44.888 45.266 1.00 15.68 112 GLY B N 1
ATOM 4800 C CA . GLY B 1 112 ? 36.058 45.786 44.699 1.00 15.78 112 GLY B CA 1
ATOM 4801 C C . GLY B 1 112 ? 36.548 46.807 45.703 1.00 17.01 112 GLY B C 1
ATOM 4802 O O . GLY B 1 112 ? 36.471 46.567 46.907 1.00 16.85 112 GLY B O 1
ATOM 4803 N N . GLY B 1 113 ? 37.078 47.922 45.231 1.00 16.13 113 GLY B N 1
ATOM 4804 C CA . GLY B 1 113 ? 37.526 48.978 46.107 1.00 18.79 113 GLY B CA 1
ATOM 4805 C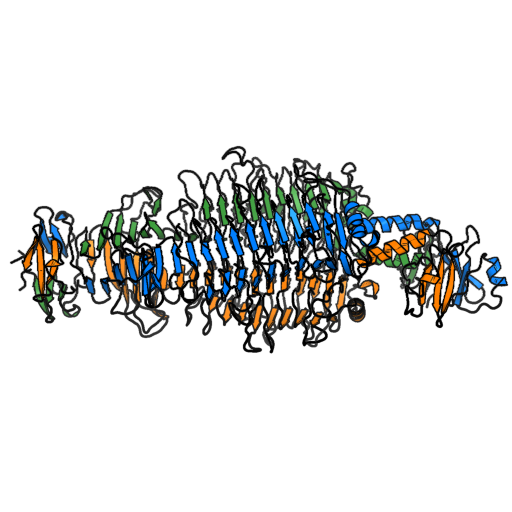 C . GLY B 1 113 ? 38.732 49.720 45.545 1.00 12.86 113 GLY B C 1
ATOM 4806 O O . GLY B 1 113 ? 39.155 49.517 44.415 1.00 16.30 113 GLY B O 1
ATOM 4807 N N . ILE B 1 114 ? 39.285 50.582 46.382 1.00 17.20 114 ILE B N 1
ATOM 4808 C CA . ILE B 1 114 ? 40.375 51.475 46.022 1.00 19.27 114 ILE B CA 1
ATOM 4809 C C . ILE B 1 114 ? 41.682 50.824 46.418 1.00 18.44 114 ILE B C 1
ATOM 4810 O O . ILE B 1 114 ? 41.798 50.270 47.522 1.00 18.33 114 ILE B O 1
ATOM 4815 N N . VAL B 1 115 ? 42.661 50.869 45.512 1.00 17.52 115 VAL B N 1
ATOM 4816 C CA . VAL B 1 115 ? 44.061 50.592 45.820 1.00 17.05 115 VAL B CA 1
ATOM 4817 C C . VAL B 1 115 ? 44.774 51.935 45.868 1.00 15.71 115 VAL B C 1
ATOM 4818 O O . VAL B 1 115 ? 44.877 52.620 44.850 1.00 14.20 115 VAL B O 1
ATOM 4822 N N . TYR B 1 116 ? 45.228 52.350 47.057 1.00 15.17 116 TYR B N 1
ATOM 4823 C CA . TYR B 1 116 ? 45.716 53.702 47.258 1.00 12.32 116 TYR B CA 1
ATOM 4824 C C . TYR B 1 116 ? 47.240 53.724 47.284 1.00 15.81 116 TYR B C 1
ATOM 4825 O O . TYR B 1 116 ? 47.870 52.934 48.005 1.00 13.47 116 TYR B O 1
ATOM 4834 N N . PHE B 1 117 ? 47.821 54.656 46.529 1.00 13.73 117 PHE B N 1
ATOM 4835 C CA . PHE B 1 117 ? 49.270 54.819 46.409 1.00 13.50 117 PHE B CA 1
ATOM 4836 C C . PHE B 1 117 ? 49.668 56.138 47.055 1.00 16.70 117 PHE B C 1
ATOM 4837 O O . PHE B 1 117 ? 49.501 57.195 46.419 1.00 18.02 117 PHE B O 1
ATOM 4845 N N . PRO B 1 118 ? 50.238 56.147 48.259 1.00 15.23 118 PRO B N 1
ATOM 4846 C CA . PRO B 1 118 ? 50.641 57.416 48.885 1.00 16.51 118 PRO B CA 1
ATOM 4847 C C . PRO B 1 118 ? 51.727 58.108 48.069 1.00 17.84 118 PRO B C 1
ATOM 4848 O O . PRO B 1 118 ? 52.326 57.525 47.160 1.00 16.24 118 PRO B O 1
ATOM 4852 N N . THR B 1 119 ? 51.988 59.372 48.424 1.00 16.32 119 THR B N 1
ATOM 4853 C CA . THR B 1 119 ? 53.056 60.145 47.795 1.00 15.75 119 THR B CA 1
ATOM 4854 C C . THR B 1 119 ? 54.327 59.323 47.700 1.00 17.01 119 THR B C 1
ATOM 4855 O O . THR B 1 119 ? 54.740 58.696 48.677 1.00 17.25 119 THR B O 1
ATOM 4859 N N . GLY B 1 120 ? 54.929 59.306 46.521 1.00 16.05 120 GLY B N 1
ATOM 4860 C CA . GLY B 1 120 ? 56.162 58.563 46.356 1.00 15.59 120 GLY B CA 1
ATOM 4861 C C . GLY B 1 120 ? 56.419 58.212 44.908 1.00 16.41 120 GLY B C 1
ATOM 4862 O O . GLY B 1 120 ? 55.634 58.520 44.017 1.00 15.05 120 GLY B O 1
ATOM 4863 N N . THR B 1 121 ? 57.574 57.588 44.703 1.00 16.09 121 THR B N 1
ATOM 4864 C CA . THR B 1 121 ? 58.011 57.047 43.427 1.00 14.56 121 THR B CA 1
ATOM 4865 C C . THR B 1 121 ? 58.038 55.532 43.523 1.00 16.70 121 THR B C 1
ATOM 4866 O O . THR B 1 121 ? 58.662 54.981 44.433 1.00 15.91 121 THR B O 1
ATOM 4870 N N . TYR B 1 122 ? 57.399 54.864 42.571 1.00 14.71 122 TYR B N 1
ATOM 4871 C CA . TYR B 1 122 ? 57.201 53.419 42.619 1.00 14.69 122 TYR B CA 1
ATOM 4872 C C . TYR B 1 122 ? 57.880 52.807 41.398 1.00 16.81 122 TYR B C 1
ATOM 4873 O O . TYR B 1 122 ? 57.410 52.971 40.264 1.00 17.23 122 TYR B O 1
ATOM 4882 N N . LYS B 1 123 ? 58.986 52.114 41.619 1.00 18.75 123 LYS B N 1
ATOM 4883 C CA . LYS B 1 123 ? 59.698 51.482 40.516 1.00 15.20 123 LYS B CA 1
ATOM 4884 C C . LYS B 1 123 ? 59.006 50.174 40.156 1.00 16.59 123 LYS B C 1
ATOM 4885 O O . LYS B 1 123 ? 58.831 49.298 41.016 1.00 18.21 123 LYS B O 1
ATOM 4891 N N . VAL B 1 124 ? 58.596 50.039 38.895 1.00 13.44 124 VAL B N 1
ATOM 4892 C CA . VAL B 1 124 ? 57.878 48.858 38.439 1.00 16.32 124 VAL B CA 1
ATOM 4893 C C . VAL B 1 124 ? 58.675 48.248 37.292 1.00 16.60 124 VAL B C 1
ATOM 4894 O O . VAL B 1 124 ? 59.036 48.945 36.337 1.00 16.85 124 VAL B O 1
ATOM 4898 N N . THR B 1 125 ? 58.978 46.955 37.397 1.00 17.61 125 THR B N 1
ATOM 4899 C CA . THR B 1 125 ? 59.889 46.315 36.453 1.00 19.72 125 THR B CA 1
ATOM 4900 C C . THR B 1 125 ? 59.218 45.276 35.579 1.00 18.02 125 THR B C 1
ATOM 4901 O O . THR B 1 125 ? 59.869 44.728 34.674 1.00 18.90 125 THR B O 1
ATOM 4905 N N . SER B 1 126 ? 57.959 44.970 35.837 1.00 18.18 126 SER B N 1
ATOM 4906 C CA . SER B 1 126 ? 57.218 44.064 34.986 1.00 18.22 126 SER B CA 1
ATOM 4907 C C . SER B 1 126 ? 55.746 44.422 35.083 1.00 17.98 126 SER B C 1
ATOM 4908 O O . SER B 1 126 ? 55.312 45.141 35.988 1.00 17.12 126 SER B O 1
ATOM 4911 N N . LYS B 1 127 ? 54.983 43.880 34.141 1.00 16.63 127 LYS B N 1
ATOM 4912 C CA . LYS B 1 127 ? 53.566 44.195 33.979 1.00 14.42 127 LYS B CA 1
ATOM 4913 C C . LYS B 1 127 ? 52.755 43.910 35.248 1.00 16.76 127 LYS B C 1
ATOM 4914 O O . LYS B 1 127 ? 52.835 42.824 35.827 1.00 17.89 127 LYS B O 1
ATOM 4920 N N . ILE B 1 128 ? 51.967 44.895 35.675 1.00 16.72 128 ILE B N 1
ATOM 4921 C CA . ILE B 1 128 ? 51.016 44.750 36.770 1.00 13.79 128 ILE B CA 1
ATOM 4922 C C . ILE B 1 128 ? 49.617 44.629 36.159 1.00 17.08 128 ILE B C 1
ATOM 4923 O O . ILE B 1 128 ? 49.216 45.474 35.348 1.00 16.02 128 ILE B O 1
ATOM 4928 N N . THR B 1 129 ? 48.888 43.565 36.510 1.00 16.12 129 THR B N 1
ATOM 4929 C CA . THR B 1 129 ? 47.599 43.263 35.888 1.00 17.12 129 THR B CA 1
ATOM 4930 C C . THR B 1 129 ? 46.440 43.525 36.852 1.00 17.67 129 THR B C 1
ATOM 4931 O O . THR B 1 129 ? 46.484 43.104 38.017 1.00 16.44 129 THR B O 1
ATOM 4935 N N . ILE B 1 130 ? 45.401 44.205 36.356 1.00 16.19 130 ILE B N 1
ATOM 4936 C CA . ILE B 1 130 ? 44.131 44.399 37.063 1.00 14.76 130 ILE B CA 1
ATOM 4937 C C . ILE B 1 130 ? 43.080 43.651 36.257 1.00 19.17 130 ILE B C 1
ATOM 4938 O O . ILE B 1 130 ? 42.780 44.040 35.120 1.00 13.82 130 ILE B O 1
ATOM 4943 N N . ASN B 1 131 ? 42.544 42.558 36.795 1.00 15.66 131 ASN B N 1
ATOM 4944 C CA . ASN B 1 131 ? 41.665 41.769 35.934 1.00 19.55 131 ASN B CA 1
ATOM 4945 C C . ASN B 1 131 ? 40.328 41.434 36.584 1.00 17.46 131 ASN B C 1
ATOM 4946 O O . ASN B 1 131 ? 39.650 40.506 36.135 1.00 16.89 131 ASN B O 1
ATOM 4951 N N . LYS B 1 132 ? 39.916 42.182 37.606 1.00 15.17 132 LYS B N 1
ATOM 4952 C CA . LYS B 1 132 ? 38.580 42.049 38.182 1.00 13.99 132 LYS B CA 1
ATOM 4953 C C . LYS B 1 132 ? 37.932 43.421 38.234 1.00 15.20 132 LYS B C 1
ATOM 4954 O O . LYS B 1 132 ? 38.625 44.434 38.341 1.00 16.81 132 LYS B O 1
ATOM 4960 N N . SER B 1 133 ? 36.595 43.451 38.222 1.00 14.36 133 SER B N 1
ATOM 4961 C CA . SER B 1 133 ? 35.877 44.714 38.161 1.00 13.75 133 SER B CA 1
ATOM 4962 C C . SER B 1 133 ? 35.970 45.514 39.458 1.00 16.11 133 SER B C 1
ATOM 4963 O O . SER B 1 133 ? 36.254 44.993 40.550 1.00 15.60 133 SER B O 1
ATOM 4966 N N . ASN B 1 134 ? 35.732 46.818 39.309 1.00 13.19 134 ASN B N 1
ATOM 4967 C CA . ASN B 1 134 ? 35.542 47.730 40.432 1.00 16.08 134 ASN B CA 1
ATOM 4968 C C . ASN B 1 134 ? 36.838 48.018 41.186 1.00 16.02 134 ASN B C 1
ATOM 4969 O O . ASN B 1 134 ? 36.801 48.343 42.374 1.00 17.95 134 ASN B O 1
ATOM 4974 N N . ILE B 1 135 ? 37.983 47.934 40.509 1.00 15.55 135 ILE B N 1
ATOM 4975 C CA . ILE B 1 135 ? 39.278 48.270 41.101 1.00 13.56 135 ILE B CA 1
ATOM 4976 C C . ILE B 1 135 ? 39.696 49.628 40.565 1.00 13.64 135 ILE B C 1
ATOM 4977 O O . ILE B 1 135 ? 39.838 49.811 39.352 1.00 13.24 135 ILE B O 1
ATOM 4982 N N . ARG B 1 136 ? 39.916 50.574 41.465 1.00 13.86 136 ARG B N 1
ATOM 4983 C CA . ARG B 1 136 ? 40.439 51.882 41.106 1.00 14.92 136 ARG B CA 1
ATOM 4984 C C . ARG B 1 136 ? 41.824 52.033 41.708 1.00 13.63 136 ARG B C 1
ATOM 4985 O O . ARG B 1 136 ? 42.008 51.783 42.900 1.00 16.68 136 ARG B O 1
ATOM 4993 N N . LEU B 1 137 ? 42.776 52.487 40.903 1.00 13.76 137 LEU B N 1
ATOM 4994 C CA . LEU B 1 137 ? 44.105 52.841 41.385 1.00 13.97 137 LEU B CA 1
ATOM 4995 C C . LEU B 1 137 ? 44.120 54.338 41.643 1.00 15.56 137 LEU B C 1
ATOM 4996 O O . LEU B 1 137 ? 43.755 55.116 40.759 1.00 16.71 137 LEU B O 1
ATOM 5001 N N . VAL B 1 138 ? 44.519 54.749 42.846 1.00 15.33 138 VAL B N 1
ATOM 5002 C CA . VAL B 1 138 ? 44.349 56.134 43.276 1.00 12.58 138 VAL B CA 1
ATOM 5003 C C . VAL B 1 138 ? 45.609 56.582 43.996 1.00 15.40 138 VAL B C 1
ATOM 5004 O O . VAL B 1 138 ? 46.043 55.934 44.958 1.00 12.21 138 VAL B O 1
ATOM 5008 N N . GLY B 1 139 ? 46.162 57.714 43.570 1.00 13.94 139 GLY B N 1
ATOM 5009 C CA . GLY B 1 139 ? 47.345 58.265 44.188 1.00 15.29 139 GLY B CA 1
ATOM 5010 C C . GLY B 1 139 ? 47.072 59.553 44.942 1.00 16.92 139 GLY B C 1
ATOM 5011 O O . GLY B 1 139 ? 45.924 59.953 45.165 1.00 13.66 139 GLY B O 1
ATOM 5012 N N . ALA B 1 140 ? 48.168 60.189 45.367 1.00 12.49 140 ALA B N 1
ATOM 5013 C CA . ALA B 1 140 ? 48.107 61.421 46.137 1.00 15.98 140 ALA B CA 1
ATOM 5014 C C . ALA B 1 140 ? 48.110 62.662 45.261 1.00 17.33 140 ALA B C 1
ATOM 5015 O O . ALA B 1 140 ? 48.012 63.773 45.788 1.00 20.02 140 ALA B O 1
ATOM 5017 N N . GLY B 1 141 ? 48.210 62.506 43.951 1.00 18.76 141 GLY B N 1
ATOM 5018 C CA . GLY B 1 141 ? 48.291 63.629 43.036 1.00 17.22 141 GLY B CA 1
ATOM 5019 C C . GLY B 1 141 ? 49.000 63.238 41.760 1.00 20.64 141 GLY B C 1
ATOM 5020 O O . GLY B 1 141 ? 49.810 62.306 41.727 1.00 16.90 141 GLY B O 1
ATOM 5021 N N . MET B 1 142 ? 48.679 63.984 40.689 1.00 18.94 142 MET B N 1
ATOM 5022 C CA . MET B 1 142 ? 49.133 63.653 39.338 1.00 21.91 142 MET B CA 1
ATOM 5023 C C . MET B 1 142 ? 50.646 63.462 39.244 1.00 22.23 142 MET B C 1
ATOM 5024 O O . MET B 1 142 ? 51.115 62.693 38.398 1.00 27.56 142 MET B O 1
ATOM 5029 N N . SER B 1 143 ? 51.429 64.170 40.065 1.00 18.68 143 SER B N 1
ATOM 5030 C CA . SER B 1 143 ? 52.880 63.990 40.083 1.00 19.35 143 SER B CA 1
ATOM 5031 C C . SER B 1 143 ? 53.386 63.493 41.430 1.00 17.51 143 SER B C 1
ATOM 5032 O O . SER B 1 143 ? 54.443 62.845 41.485 1.00 16.58 143 SER B O 1
ATOM 5035 N N . ALA B 1 144 ? 52.647 63.769 42.505 1.00 14.50 144 ALA B N 1
ATOM 5036 C CA . ALA B 1 144 ? 53.019 63.354 43.856 1.00 16.26 144 ALA B CA 1
ATOM 5037 C C . ALA B 1 144 ? 53.160 61.842 43.969 1.00 15.65 144 ALA B C 1
ATOM 5038 O O . ALA B 1 144 ? 54.035 61.347 44.683 1.00 14.93 144 ALA B O 1
ATOM 5040 N N . THR B 1 145 ? 52.306 61.098 43.283 1.00 13.95 145 THR B N 1
ATOM 5041 C CA . THR B 1 145 ? 52.435 59.656 43.153 1.00 14.52 145 THR B CA 1
ATOM 5042 C C . THR B 1 145 ? 52.897 59.373 41.730 1.00 14.19 145 THR B C 1
ATOM 5043 O O . THR B 1 145 ? 52.214 59.762 40.776 1.00 14.87 145 THR B O 1
ATOM 5047 N N . CYS B 1 146 ? 54.051 58.712 41.577 1.00 13.82 146 CYS B N 1
ATOM 5048 C CA . CYS B 1 146 ? 54.644 58.514 40.249 1.00 15.71 146 CYS B CA 1
ATOM 5049 C C . CYS B 1 146 ? 55.125 57.074 40.108 1.00 17.68 146 CYS B C 1
ATOM 5050 O O . CYS B 1 146 ? 55.935 56.601 40.919 1.00 15.64 146 CYS B O 1
ATOM 5053 N N . ILE B 1 147 ? 54.630 56.382 39.086 1.00 15.51 147 ILE B N 1
ATOM 5054 C CA . ILE B 1 147 ? 55.106 55.043 38.774 1.00 16.68 147 ILE B CA 1
ATOM 5055 C C . ILE B 1 147 ? 56.231 55.190 37.760 1.00 19.00 147 ILE B C 1
ATOM 5056 O O . ILE B 1 147 ? 56.022 55.757 36.687 1.00 17.67 147 ILE B O 1
ATOM 5061 N N . LYS B 1 148 ? 57.435 54.731 38.114 1.00 19.33 148 LYS B N 1
ATOM 5062 C CA . LYS B 1 148 ? 58.593 54.767 37.207 1.00 16.83 148 LYS B CA 1
ATOM 5063 C C . LYS B 1 148 ? 58.821 53.373 36.632 1.00 18.72 148 LYS B C 1
ATOM 5064 O O . LYS B 1 148 ? 59.209 52.448 37.355 1.00 20.44 148 LYS B O 1
ATOM 5070 N N . SER B 1 149 ? 58.638 53.241 35.326 1.00 12.98 149 SER B N 1
ATOM 5071 C CA . SER B 1 149 ? 58.723 51.953 34.657 1.00 16.84 149 SER B CA 1
ATOM 5072 C C . SER B 1 149 ? 60.145 51.686 34.180 1.00 16.93 149 SER B C 1
ATOM 5073 O O . SER B 1 149 ? 60.789 52.570 33.618 1.00 14.67 149 SER B O 1
ATOM 5076 N N . THR B 1 150 ? 60.627 50.462 34.400 1.00 16.49 150 THR B N 1
ATOM 5077 C CA . THR B 1 150 ? 61.831 49.974 33.733 1.00 18.22 150 THR B CA 1
ATOM 5078 C C . THR B 1 150 ? 61.518 48.904 32.692 1.00 19.80 150 THR B C 1
ATOM 5079 O O . THR B 1 150 ? 62.438 48.268 32.168 1.00 18.46 150 THR B O 1
ATOM 5083 N N . ILE B 1 151 ? 60.243 48.708 32.361 1.00 18.14 151 ILE B N 1
ATOM 5084 C CA . ILE B 1 151 ? 59.857 47.711 31.369 1.00 16.62 151 ILE B CA 1
ATOM 5085 C C . ILE B 1 151 ? 60.386 48.110 29.996 1.00 16.26 151 ILE B C 1
ATOM 5086 O O . ILE B 1 151 ? 60.235 49.259 29.559 1.00 16.73 151 ILE B O 1
ATOM 5091 N N . THR B 1 152 ? 61.003 47.155 29.289 1.00 18.17 152 THR B N 1
ATOM 5092 C CA . THR B 1 152 ? 61.607 47.445 27.988 1.00 18.13 152 THR B CA 1
ATOM 5093 C C . THR B 1 152 ? 61.169 46.462 26.905 1.00 23.02 152 THR B C 1
ATOM 5094 O O . THR B 1 152 ? 61.723 46.483 25.804 1.00 19.83 152 THR B O 1
ATOM 5098 N N . ASN B 1 153 ? 60.188 45.607 27.182 1.00 21.42 153 ASN B N 1
ATOM 5099 C CA . ASN B 1 153 ? 59.796 44.551 26.259 1.00 24.46 153 ASN B CA 1
ATOM 5100 C C . ASN B 1 153 ? 58.470 44.841 25.560 1.00 22.55 153 ASN B C 1
ATOM 5101 O O . ASN B 1 153 ? 57.888 43.934 24.957 1.00 19.22 153 ASN B O 1
ATOM 5106 N N . GLY B 1 154 ? 57.955 46.061 25.667 1.00 19.22 154 GLY B N 1
ATOM 5107 C CA . GLY B 1 154 ? 56.695 46.409 25.040 1.00 19.68 154 GLY B CA 1
ATOM 5108 C C . GLY B 1 154 ? 55.455 46.208 25.900 1.00 19.55 154 GLY B C 1
ATOM 5109 O O . GLY B 1 154 ? 54.358 46.593 25.476 1.00 17.81 154 GLY B O 1
ATOM 5110 N N . ASN B 1 155 ? 55.583 45.623 27.086 1.00 16.72 155 ASN B N 1
ATOM 5111 C CA . ASN B 1 155 ? 54.408 45.331 27.890 1.00 15.67 155 ASN B CA 1
ATOM 5112 C C . ASN B 1 155 ? 53.899 46.603 28.563 1.00 19.45 155 ASN B C 1
ATOM 5113 O O . ASN B 1 155 ? 54.637 47.586 28.684 1.00 14.23 155 ASN B O 1
ATOM 5118 N N . PRO B 1 156 ? 52.636 46.618 28.993 1.00 18.68 156 PRO B N 1
ATOM 5119 C CA . PRO B 1 156 ? 52.139 47.767 29.755 1.00 16.10 156 PRO B CA 1
ATOM 5120 C C . PRO B 1 156 ? 52.679 47.774 31.170 1.00 15.30 156 PRO B C 1
ATOM 5121 O O . PRO B 1 156 ? 53.041 46.739 31.737 1.00 18.61 156 PRO B O 1
ATOM 5125 N N . VAL B 1 157 ? 52.735 48.978 31.740 1.00 13.87 157 VAL B N 1
ATOM 5126 C CA . VAL B 1 157 ? 52.949 49.113 33.181 1.00 14.01 157 VAL B CA 1
ATOM 5127 C C . VAL B 1 157 ? 51.741 48.574 33.948 1.00 18.20 157 VAL B C 1
ATOM 5128 O O . VAL B 1 157 ? 51.878 47.717 34.838 1.00 15.09 157 VAL B O 1
ATOM 5132 N N . PHE B 1 158 ? 50.546 49.086 33.616 1.00 13.96 158 PHE B N 1
ATOM 5133 C CA . PHE B 1 158 ? 49.264 48.669 34.186 1.00 13.83 158 PHE B CA 1
ATOM 5134 C C . PHE B 1 158 ? 48.434 48.092 33.048 1.00 15.37 158 PHE B C 1
ATOM 5135 O O . PHE B 1 158 ? 48.176 48.785 32.051 1.00 15.39 158 PHE B O 1
ATOM 5143 N N . GLU B 1 159 ? 48.059 46.818 33.175 1.00 12.65 159 GLU B N 1
ATOM 5144 C CA . GLU B 1 159 ? 47.230 46.131 32.195 1.00 16.16 159 GLU B CA 1
ATOM 5145 C C . GLU B 1 159 ? 45.870 45.881 32.823 1.00 16.52 159 GLU B C 1
ATOM 5146 O O . GLU B 1 159 ? 45.774 45.159 33.819 1.00 16.03 159 GLU B O 1
ATOM 5152 N N . PHE B 1 160 ? 44.824 46.476 32.252 1.00 13.40 160 PHE B N 1
ATOM 5153 C CA . PHE B 1 160 ? 43.447 46.219 32.672 1.00 11.99 160 PHE B CA 1
ATOM 5154 C C . PHE B 1 160 ? 42.826 45.341 31.597 1.00 13.78 160 PHE B C 1
ATOM 5155 O O . PHE B 1 160 ? 42.660 45.794 30.466 1.00 12.71 160 PHE B O 1
ATOM 5163 N N . VAL B 1 161 ? 42.438 44.120 31.953 1.00 15.53 161 VAL B N 1
ATOM 5164 C CA . VAL B 1 161 ? 41.827 43.193 30.990 1.00 15.58 161 VAL B CA 1
ATOM 5165 C C . VAL B 1 161 ? 40.999 42.211 31.815 1.00 19.40 161 VAL B C 1
ATOM 5166 O O . VAL B 1 161 ? 41.459 41.810 32.889 1.00 14.31 161 VAL B O 1
ATOM 5170 N N . PRO B 1 162 ? 39.788 41.819 31.409 1.00 14.56 162 PRO B N 1
ATOM 5171 C CA . PRO B 1 162 ? 39.044 40.841 32.217 1.00 14.45 162 PRO B CA 1
ATOM 5172 C C . PRO B 1 162 ? 39.780 39.512 32.288 1.00 16.66 162 PRO B C 1
ATOM 5173 O O . PRO B 1 162 ? 40.373 39.059 31.305 1.00 13.90 162 PRO B O 1
ATOM 5177 N N . SER B 1 163 ? 39.702 38.869 33.461 1.00 14.97 163 SER B N 1
ATOM 5178 C CA . SER B 1 163 ? 40.371 37.587 33.657 1.00 17.77 163 SER B CA 1
ATOM 5179 C C . SER B 1 163 ? 39.787 36.518 32.750 1.00 19.01 163 SER B C 1
ATOM 5180 O O . SER B 1 163 ? 40.457 35.522 32.459 1.00 19.17 163 SER B O 1
ATOM 5183 N N . ASP B 1 164 ? 38.527 36.691 32.333 1.00 20.51 164 ASP B N 1
ATOM 5184 C CA . ASP B 1 164 ? 37.877 35.874 31.315 1.00 20.95 164 ASP B CA 1
ATOM 5185 C C . ASP B 1 164 ? 37.490 36.807 30.168 1.00 18.71 164 ASP B C 1
ATOM 5186 O O . ASP B 1 164 ? 36.649 37.699 30.344 1.00 17.16 164 ASP B O 1
ATOM 5191 N N . THR B 1 165 ? 38.089 36.594 28.992 1.00 18.72 165 THR B N 1
ATOM 5192 C CA . THR B 1 165 ? 37.925 37.533 27.877 1.00 18.30 165 THR B CA 1
ATOM 5193 C C . THR B 1 165 ? 36.597 37.387 27.150 1.00 19.47 165 THR B C 1
ATOM 5194 O O . THR B 1 165 ? 36.365 38.139 26.203 1.00 19.29 165 THR B O 1
ATOM 5198 N N . ALA B 1 166 ? 35.724 36.467 27.563 1.00 18.84 166 ALA B N 1
ATOM 5199 C CA . ALA B 1 166 ? 34.351 36.491 27.071 1.00 19.98 166 ALA B CA 1
ATOM 5200 C C . ALA B 1 166 ? 33.470 37.438 27.870 1.00 21.16 166 ALA B C 1
ATOM 5201 O O . ALA B 1 166 ? 32.328 37.685 27.468 1.00 19.73 166 ALA B O 1
ATOM 5203 N N . GLN B 1 167 ? 33.967 37.960 28.989 1.00 18.56 167 GLN B N 1
ATOM 5204 C CA . GLN B 1 167 ? 33.253 38.900 29.840 1.00 19.21 167 GLN B CA 1
ATOM 5205 C C . GLN B 1 167 ? 33.873 40.287 29.718 1.00 18.20 167 GLN B C 1
ATOM 5206 O O . GLN B 1 167 ? 34.780 40.518 28.920 1.00 18.73 167 GLN B O 1
ATOM 5212 N N . ARG B 1 168 ? 33.356 41.221 30.516 1.00 16.97 168 ARG B N 1
ATOM 5213 C CA . ARG B 1 168 ? 33.860 42.584 30.556 1.00 20.67 168 ARG B CA 1
ATOM 5214 C C . ARG B 1 168 ? 34.417 42.899 31.933 1.00 19.67 168 ARG B C 1
ATOM 5215 O O . ARG B 1 168 ? 33.967 42.354 32.950 1.00 15.99 168 ARG B O 1
ATOM 5223 N N . LEU B 1 169 ? 35.346 43.845 31.948 1.00 14.80 169 LEU B N 1
ATOM 5224 C CA . LEU B 1 169 ? 35.841 44.453 33.173 1.00 17.46 169 LEU B CA 1
ATOM 5225 C C . LEU B 1 169 ? 35.122 45.786 33.341 1.00 17.00 169 LEU B C 1
ATOM 5226 O O . LEU B 1 169 ? 35.215 46.654 32.460 1.00 15.84 169 LEU B O 1
ATOM 5231 N N . CYS B 1 170 ? 34.388 45.946 34.442 1.00 13.10 170 CYS B N 1
ATOM 5232 C CA . CYS B 1 170 ? 33.587 47.139 34.636 1.00 10.92 170 CYS B CA 1
ATOM 5233 C C . CYS B 1 170 ? 34.089 47.991 35.793 1.00 15.47 170 CYS B C 1
ATOM 5234 O O . CYS B 1 170 ? 34.619 47.482 36.788 1.00 15.60 170 CYS B O 1
ATOM 5237 N N . PHE B 1 171 ? 33.901 49.306 35.640 1.00 13.84 171 PHE B N 1
ATOM 5238 C CA . PHE B 1 171 ? 34.080 50.279 36.719 1.00 15.34 171 PHE B CA 1
ATOM 5239 C C . PHE B 1 171 ? 35.503 50.263 37.267 1.00 16.50 171 PHE B C 1
ATOM 5240 O O . PHE B 1 171 ? 35.718 50.337 38.479 1.00 14.81 171 PHE B O 1
ATOM 5248 N N . VAL B 1 172 ? 36.483 50.171 36.378 1.00 14.14 172 VAL B N 1
ATOM 5249 C CA . VAL B 1 172 ? 37.879 50.317 36.769 1.00 15.56 172 VAL B CA 1
ATOM 5250 C C . VAL B 1 172 ? 38.304 51.747 36.479 1.00 15.12 172 VAL B C 1
ATOM 5251 O O . VAL B 1 172 ? 37.602 52.503 35.812 1.00 15.01 172 VAL B O 1
ATOM 5255 N N . GLY B 1 173 ? 39.445 52.151 37.025 1.00 13.12 173 GLY B N 1
ATOM 5256 C CA . GLY B 1 173 ? 39.958 53.464 36.681 1.00 13.75 173 GLY B CA 1
ATOM 5257 C C . GLY B 1 173 ? 41.285 53.737 37.354 1.00 14.94 173 GLY B C 1
ATOM 5258 O O . GLY B 1 173 ? 41.783 52.944 38.166 1.00 14.13 173 GLY B O 1
ATOM 5259 N N . ILE B 1 174 ? 41.856 54.884 36.986 1.00 11.92 174 ILE B N 1
ATOM 5260 C CA . ILE B 1 174 ? 43.048 55.439 37.621 1.00 13.10 174 ILE B CA 1
ATOM 5261 C C . ILE B 1 174 ? 42.755 56.890 37.938 1.00 15.12 174 ILE B C 1
ATOM 5262 O O . ILE B 1 174 ? 42.148 57.589 37.123 1.00 12.81 174 ILE B O 1
ATOM 5267 N N . GLU B 1 175 ? 43.203 57.352 39.110 1.00 12.57 175 GLU B N 1
ATOM 5268 C CA . GLU B 1 175 ? 43.067 58.751 39.494 1.00 14.07 175 GLU B CA 1
ATOM 5269 C C . GLU B 1 175 ? 44.317 59.230 40.213 1.00 16.33 175 GLU B C 1
ATOM 5270 O O . GLU B 1 175 ? 44.890 58.492 41.018 1.00 14.65 175 GLU B O 1
ATOM 5276 N N . LYS B 1 176 ? 44.682 60.493 39.972 1.00 14.74 176 LYS B N 1
ATOM 5277 C CA . LYS B 1 176 ? 45.642 61.242 40.806 1.00 17.21 176 LYS B CA 1
ATOM 5278 C C . LYS B 1 176 ? 46.992 60.545 40.912 1.00 16.46 176 LYS B C 1
ATOM 5279 O O . LYS B 1 176 ? 47.491 60.298 42.016 1.00 15.69 176 LYS B O 1
ATOM 5285 N N . MET B 1 177 ? 47.594 60.251 39.763 1.00 16.51 177 MET B N 1
ATOM 5286 C CA . MET B 1 177 ? 48.911 59.627 39.729 1.00 16.58 177 MET B CA 1
ATOM 5287 C C . MET B 1 177 ? 49.475 59.749 38.309 1.00 17.57 177 MET B C 1
ATOM 5288 O O . MET B 1 177 ? 48.745 60.014 37.357 1.00 17.10 177 MET B O 1
ATOM 5293 N N . CYS B 1 178 ? 50.793 59.550 38.184 1.00 17.92 178 CYS B N 1
ATOM 5294 C CA . CYS B 1 178 ? 51.520 59.593 36.914 1.00 17.76 178 CYS B CA 1
ATOM 5295 C C . CYS B 1 178 ? 52.136 58.221 36.643 1.00 21.50 178 CYS B C 1
ATOM 5296 O O . CYS B 1 178 ? 52.583 57.528 37.566 1.00 18.57 178 CYS B O 1
ATOM 5299 N N . ILE B 1 179 ? 52.143 57.822 35.367 1.00 17.12 179 ILE B N 1
ATOM 5300 C CA . ILE B 1 179 ? 52.915 56.675 34.887 1.00 16.09 179 ILE B CA 1
ATOM 5301 C C . ILE B 1 179 ? 54.024 57.245 34.012 1.00 17.11 179 ILE B C 1
ATOM 5302 O O . ILE B 1 179 ? 53.745 57.960 33.042 1.00 15.81 179 ILE B O 1
ATOM 5307 N N . ASP B 1 180 ? 55.281 56.957 34.368 1.00 14.51 180 ASP B N 1
ATOM 5308 C CA . ASP B 1 180 ? 56.458 57.526 33.709 1.00 17.20 180 ASP B CA 1
ATOM 5309 C C . ASP B 1 180 ? 57.250 56.390 33.064 1.00 17.37 180 ASP B C 1
ATOM 5310 O O . ASP B 1 180 ? 57.883 55.596 33.766 1.00 19.10 180 ASP B O 1
ATOM 5315 N N . GLY B 1 181 ? 57.220 56.316 31.732 1.00 16.25 181 GLY B N 1
ATOM 5316 C CA . GLY B 1 181 ? 57.894 55.232 31.031 1.00 14.10 181 GLY B CA 1
ATOM 5317 C C . GLY B 1 181 ? 59.409 55.376 30.950 1.00 12.74 181 GLY B C 1
ATOM 5318 O O . GLY B 1 181 ? 60.077 54.444 30.486 1.00 13.76 181 GLY B O 1
ATOM 5319 N N . GLN B 1 182 ? 59.944 56.527 31.344 1.00 15.99 182 GLN B N 1
ATOM 5320 C CA . GLN B 1 182 ? 61.397 56.790 31.356 1.00 21.18 182 GLN B CA 1
ATOM 5321 C C . GLN B 1 182 ? 62.035 56.541 29.993 1.00 17.42 182 GLN B C 1
ATOM 5322 O O . GLN B 1 182 ? 63.209 56.178 29.895 1.00 17.32 182 GLN B O 1
ATOM 5328 N N . ASN B 1 183 ? 61.252 56.753 28.936 1.00 17.02 183 ASN B N 1
ATOM 5329 C CA . ASN B 1 183 ? 61.648 56.559 27.536 1.00 16.46 183 ASN B CA 1
ATOM 5330 C C . ASN B 1 183 ? 62.022 55.125 27.224 1.00 16.90 183 ASN B C 1
ATOM 5331 O O . ASN B 1 183 ? 62.779 54.880 26.273 1.00 17.91 183 ASN B O 1
ATOM 5336 N N . ASN B 1 184 ? 61.499 54.178 27.991 1.00 13.05 184 ASN B N 1
ATOM 5337 C CA . ASN B 1 184 ? 61.653 52.759 27.715 1.00 17.37 184 ASN B CA 1
ATOM 5338 C C . ASN B 1 184 ? 60.514 52.249 26.841 1.00 20.06 184 ASN B C 1
ATOM 5339 O O . ASN B 1 184 ? 59.416 52.801 26.857 1.00 15.63 184 ASN B O 1
ATOM 5344 N N . ASP B 1 185 ? 60.772 51.127 26.140 1.00 14.47 185 ASP B N 1
ATOM 5345 C CA . ASP B 1 185 ? 59.768 50.440 25.318 1.00 18.90 185 ASP B CA 1
ATOM 5346 C C . ASP B 1 185 ? 58.757 49.753 26.232 1.00 17.76 185 ASP B C 1
ATOM 5347 O O . ASP B 1 185 ? 58.826 48.554 26.522 1.00 17.50 185 ASP B O 1
ATOM 5352 N N . CYS B 1 186 ? 57.794 50.539 26.700 1.00 16.91 186 CYS B N 1
ATOM 5353 C CA . CYS B 1 186 ? 56.681 50.024 27.473 1.00 15.89 186 CYS B CA 1
ATOM 5354 C C . CYS B 1 186 ? 55.436 50.844 27.157 1.00 17.71 186 CYS B C 1
ATOM 5355 O O . CYS B 1 186 ? 55.527 51.998 26.742 1.00 16.11 186 CYS B O 1
ATOM 5358 N N . ILE B 1 187 ? 54.276 50.219 27.319 1.00 16.33 187 ILE B N 1
ATOM 5359 C CA . ILE B 1 187 ? 52.988 50.906 27.213 1.00 13.98 187 ILE B CA 1
ATOM 5360 C C . ILE B 1 187 ? 52.658 51.450 28.598 1.00 15.52 187 ILE B C 1
ATOM 5361 O O . ILE B 1 187 ? 52.857 50.762 29.607 1.00 17.97 187 ILE B O 1
ATOM 5366 N N . GLY B 1 188 ? 52.195 52.694 28.670 1.00 14.90 188 GLY B N 1
ATOM 5367 C CA . GLY B 1 188 ? 51.865 53.224 29.988 1.00 13.32 188 GLY B CA 1
ATOM 5368 C C . GLY B 1 188 ? 50.698 52.505 30.652 1.00 14.18 188 GLY B C 1
ATOM 5369 O O . GLY B 1 188 ? 50.797 51.959 31.762 1.00 13.47 188 GLY B O 1
ATOM 5370 N N . VAL B 1 189 ? 49.566 52.515 29.978 1.00 12.58 189 VAL B N 1
ATOM 5371 C CA . VAL B 1 189 ? 48.345 51.909 30.486 1.00 10.90 189 VAL B CA 1
ATOM 5372 C C . VAL B 1 189 ? 47.685 51.181 29.325 1.00 13.41 189 VAL B C 1
ATOM 5373 O O . VAL B 1 189 ? 47.523 51.755 28.239 1.00 11.46 189 VAL B O 1
ATOM 5377 N N . SER B 1 190 ? 47.356 49.909 29.526 1.00 12.58 190 SER B N 1
ATOM 5378 C CA . SER B 1 190 ? 46.602 49.135 28.540 1.00 13.96 190 SER B CA 1
ATOM 5379 C C . SER B 1 190 ? 45.196 48.855 29.066 1.00 14.73 190 SER B C 1
ATOM 5380 O O . SER B 1 190 ? 45.034 48.376 30.194 1.00 13.48 190 SER B O 1
ATOM 5383 N N . LEU B 1 191 ? 44.180 49.149 28.246 1.00 14.74 191 LEU B N 1
ATOM 5384 C CA . LEU B 1 191 ? 42.776 48.923 28.604 1.00 16.42 191 LEU B CA 1
ATOM 5385 C C . LEU B 1 191 ? 42.134 48.047 27.542 1.00 14.38 191 LEU B C 1
ATOM 5386 O O . LEU B 1 191 ? 42.101 48.427 26.373 1.00 13.13 191 LEU B O 1
ATOM 5391 N N . LYS B 1 192 ? 41.614 46.891 27.937 1.00 12.34 192 LYS B N 1
ATOM 5392 C CA . LYS B 1 192 ? 41.007 46.010 26.950 1.00 16.91 192 LYS B CA 1
ATOM 5393 C C . LYS B 1 192 ? 39.699 45.448 27.485 1.00 12.26 192 LYS B C 1
ATOM 5394 O O . LYS B 1 192 ? 39.655 44.960 28.615 1.00 13.42 192 LYS B O 1
ATOM 5400 N N . LYS B 1 193 ? 38.639 45.495 26.668 1.00 13.73 193 LYS B N 1
ATOM 5401 C CA . LYS B 1 193 ? 37.344 44.935 27.054 1.00 12.11 193 LYS B CA 1
ATOM 5402 C C . LYS B 1 193 ? 36.848 45.504 28.379 1.00 13.87 193 LYS B C 1
ATOM 5403 O O . LYS B 1 193 ? 36.371 44.775 29.258 1.00 12.89 193 LYS B O 1
ATOM 5409 N N . ILE B 1 194 ? 36.973 46.829 28.518 1.00 14.73 194 ILE B N 1
ATOM 5410 C CA . ILE B 1 194 ? 36.487 47.587 29.679 1.00 14.76 194 ILE B CA 1
ATOM 5411 C C . ILE B 1 194 ? 35.113 48.164 29.365 1.00 14.56 194 ILE B C 1
ATOM 5412 O O . ILE B 1 194 ? 34.849 48.557 28.222 1.00 15.23 194 ILE B O 1
ATOM 5417 N N . SER B 1 195 ? 34.238 48.224 30.375 1.00 14.63 195 SER B N 1
ATOM 5418 C CA . SER B 1 195 ? 33.042 49.056 30.320 1.00 14.24 195 SER B CA 1
ATOM 5419 C C . SER B 1 195 ? 33.004 49.968 31.547 1.00 16.00 195 SER B C 1
ATOM 5420 O O . SER B 1 195 ? 33.387 49.560 32.651 1.00 14.26 195 SER B O 1
ATOM 5423 N N . LEU B 1 196 ? 32.533 51.197 31.343 1.00 13.89 196 LEU B N 1
ATOM 5424 C CA . LEU B 1 196 ? 32.235 52.127 32.434 1.00 12.99 196 LEU B CA 1
ATOM 5425 C C . LEU B 1 196 ? 33.465 52.477 33.269 1.00 16.09 196 LEU B C 1
ATOM 5426 O O . LEU B 1 196 ? 33.387 52.615 34.495 1.00 13.94 196 LEU B O 1
ATOM 5431 N N . GLY B 1 197 ? 34.603 52.653 32.602 1.00 15.27 197 GLY B N 1
ATOM 5432 C CA . GLY B 1 197 ? 35.783 53.125 33.298 1.00 13.27 197 GLY B CA 1
ATOM 5433 C C . GLY B 1 197 ? 35.637 54.582 33.688 1.00 11.68 197 GLY B C 1
ATOM 5434 O O . GLY B 1 197 ? 34.886 55.335 33.080 1.00 12.32 197 GLY B O 1
ATOM 5435 N N . ARG B 1 198 ? 36.361 54.980 34.743 1.00 13.40 198 ARG B N 1
ATOM 5436 C CA . ARG B 1 198 ? 36.339 56.357 35.231 1.00 15.22 198 ARG B CA 1
ATOM 5437 C C . ARG B 1 198 ? 37.772 56.745 35.601 1.00 16.15 198 ARG B C 1
ATOM 5438 O O . ARG B 1 198 ? 38.337 56.228 36.568 1.00 18.59 198 ARG B O 1
ATOM 5446 N N . PHE B 1 199 ? 38.351 57.660 34.843 1.00 14.10 199 PHE B N 1
ATOM 5447 C CA . PHE B 1 199 ? 39.729 58.092 35.013 1.00 14.99 199 PHE B CA 1
ATOM 5448 C C . PHE B 1 199 ? 39.708 59.592 35.224 1.00 17.25 199 PHE B C 1
ATOM 5449 O O . PHE B 1 199 ? 38.935 60.303 34.560 1.00 16.53 199 PHE B O 1
ATOM 5457 N N . LEU B 1 200 ? 40.534 60.076 36.156 1.00 15.83 200 LEU B N 1
ATOM 5458 C CA . LEU B 1 200 ? 40.518 61.491 36.526 1.00 14.09 200 LEU B CA 1
ATOM 5459 C C . LEU B 1 200 ? 41.927 61.940 36.885 1.00 17.38 200 LEU B C 1
ATOM 5460 O O . LEU B 1 200 ? 42.547 61.366 37.781 1.00 17.88 200 LEU B O 1
ATOM 5465 N N . ASP B 1 201 ? 42.417 62.972 36.202 1.00 15.52 201 ASP B N 1
ATOM 5466 C CA . ASP B 1 201 ? 43.657 63.645 36.571 1.00 19.45 201 ASP B CA 1
ATOM 5467 C C . ASP B 1 201 ? 44.799 62.647 36.776 1.00 18.76 201 ASP B C 1
ATOM 5468 O O . ASP B 1 201 ? 45.315 62.469 37.878 1.00 17.81 201 ASP B O 1
ATOM 5473 N N . PHE B 1 202 ? 45.183 61.991 35.687 1.00 18.71 202 PHE B N 1
ATOM 5474 C CA . PHE B 1 202 ? 46.355 61.128 35.739 1.00 18.73 202 PHE B CA 1
ATOM 5475 C C . PHE B 1 202 ? 47.236 61.397 34.526 1.00 18.31 202 PHE B C 1
ATOM 5476 O O . PHE B 1 202 ? 46.789 61.955 33.521 1.00 16.70 202 PHE B O 1
ATOM 5484 N N . GLY B 1 203 ? 48.503 61.045 34.659 1.00 17.15 203 GLY B N 1
ATOM 5485 C CA . GLY B 1 203 ? 49.503 61.356 33.647 1.00 15.37 203 GLY B CA 1
ATOM 5486 C C . GLY B 1 203 ? 50.078 60.081 33.065 1.00 14.49 203 GLY B C 1
ATOM 5487 O O . GLY B 1 203 ? 50.246 59.087 33.774 1.00 14.05 203 GLY B O 1
ATOM 5488 N N . VAL B 1 204 ? 50.352 60.110 31.767 1.00 11.75 204 VAL B N 1
ATOM 5489 C CA . VAL B 1 204 ? 51.054 59.030 31.084 1.00 14.21 204 VAL B CA 1
ATOM 5490 C C . VAL B 1 204 ? 52.098 59.707 30.211 1.00 14.05 204 VAL B C 1
ATOM 5491 O O . VAL B 1 204 ? 51.747 60.415 29.261 1.00 13.07 204 VAL B O 1
ATOM 5495 N N . ARG B 1 205 ? 53.377 59.536 30.553 1.00 13.10 205 ARG B N 1
ATOM 5496 C CA . ARG B 1 205 ? 54.439 60.297 29.913 1.00 16.26 205 ARG B CA 1
ATOM 5497 C C . ARG B 1 205 ? 55.649 59.403 29.669 1.00 16.47 205 ARG B C 1
ATOM 5498 O O . ARG B 1 205 ? 55.901 58.453 30.419 1.00 16.07 205 ARG B O 1
ATOM 5506 N N . TYR B 1 206 ? 56.382 59.713 28.588 1.00 14.68 206 TYR B N 1
ATOM 5507 C CA . TYR B 1 206 ? 57.721 59.166 28.327 1.00 17.03 206 TYR B CA 1
ATOM 5508 C C . TYR B 1 206 ? 57.682 57.662 28.113 1.00 14.12 206 TYR B C 1
ATOM 5509 O O . TYR B 1 206 ? 58.620 56.944 28.455 1.00 13.76 206 TYR B O 1
ATOM 5518 N N . CYS B 1 207 ? 56.613 57.178 27.501 1.00 14.67 207 CYS B N 1
ATOM 5519 C CA . CYS B 1 207 ? 56.507 55.779 27.116 1.00 14.87 207 CYS B CA 1
ATOM 5520 C C . CYS B 1 207 ? 56.891 55.661 25.645 1.00 18.14 207 CYS B C 1
ATOM 5521 O O . CYS B 1 207 ? 56.255 56.290 24.779 1.00 17.71 207 CYS B O 1
ATOM 5524 N N . ALA B 1 208 ? 57.898 54.829 25.352 1.00 15.32 208 ALA B N 1
ATOM 5525 C CA . ALA B 1 208 ? 58.326 54.682 23.960 1.00 17.16 208 ALA B CA 1
ATOM 5526 C C . ALA B 1 208 ? 57.396 53.773 23.146 1.00 18.99 208 ALA B C 1
ATOM 5527 O O . ALA B 1 208 ? 57.458 53.807 21.921 1.00 19.15 208 ALA B O 1
ATOM 5529 N N . ASN B 1 209 ? 56.529 52.979 23.779 1.00 16.09 209 ASN B N 1
ATOM 5530 C CA . ASN B 1 209 ? 55.456 52.287 23.055 1.00 18.16 209 ASN B CA 1
ATOM 5531 C C . ASN B 1 209 ? 54.206 53.175 23.074 1.00 16.91 209 ASN B C 1
ATOM 5532 O O . ASN B 1 209 ? 54.332 54.400 23.183 1.00 18.05 209 ASN B O 1
ATOM 5537 N N . HIS B 1 210 ? 53.003 52.609 22.948 1.00 17.45 210 HIS B N 1
ATOM 5538 C CA . HIS B 1 210 ? 51.795 53.423 23.109 1.00 16.42 210 HIS B CA 1
ATOM 5539 C C . HIS B 1 210 ? 51.770 54.031 24.511 1.00 14.16 210 HIS B C 1
ATOM 5540 O O . HIS B 1 210 ? 52.158 53.384 25.474 1.00 15.29 210 HIS B O 1
ATOM 5547 N N . GLY B 1 211 ? 51.334 55.281 24.620 1.00 13.88 211 GLY B N 1
ATOM 5548 C CA . GLY B 1 211 ? 51.135 55.868 25.938 1.00 13.41 211 GLY B CA 1
ATOM 5549 C C . GLY B 1 211 ? 49.929 55.244 26.610 1.00 14.86 211 GLY B C 1
ATOM 5550 O O . GLY B 1 211 ? 50.033 54.626 27.669 1.00 15.48 211 GLY B O 1
ATOM 5551 N N . LEU B 1 212 ? 48.769 55.379 25.986 1.00 14.48 212 LEU B N 1
ATOM 5552 C CA . LEU B 1 212 ? 47.550 54.729 26.450 1.00 14.35 212 LEU B CA 1
ATOM 5553 C C . LEU B 1 212 ? 47.040 53.844 25.321 1.00 15.96 212 LEU B C 1
ATOM 5554 O O . LEU B 1 212 ? 46.704 54.345 24.239 1.00 16.92 212 LEU B O 1
ATOM 5559 N N . TYR B 1 213 ? 47.017 52.532 25.544 1.00 14.96 213 TYR B N 1
ATOM 5560 C CA . TYR B 1 213 ? 46.510 51.593 24.548 1.00 13.65 213 TYR B CA 1
ATOM 5561 C C . TYR B 1 213 ? 45.094 51.152 24.919 1.00 13.78 213 TYR B C 1
ATOM 5562 O O . TYR B 1 213 ? 44.842 50.712 26.045 1.00 12.71 213 TYR B O 1
ATOM 5571 N N . ILE B 1 214 ? 44.178 51.255 23.964 1.00 11.85 214 ILE B N 1
ATOM 5572 C CA . ILE B 1 214 ? 42.757 51.066 24.224 1.00 15.66 214 ILE B CA 1
ATOM 5573 C C . ILE B 1 214 ? 42.203 50.127 23.157 1.00 15.95 214 ILE B C 1
ATOM 5574 O O . ILE B 1 214 ? 42.226 50.465 21.975 1.00 16.36 214 ILE B O 1
ATOM 5579 N N . GLU B 1 215 ? 41.719 48.952 23.567 1.00 15.12 215 GLU B N 1
ATOM 5580 C CA . GLU B 1 215 ? 41.159 47.981 22.633 1.00 15.01 215 GLU B CA 1
ATOM 5581 C C . GLU B 1 215 ? 39.789 47.532 23.130 1.00 15.66 215 GLU B C 1
ATOM 5582 O O . GLU B 1 215 ? 39.687 46.926 24.201 1.00 15.10 215 GLU B O 1
ATOM 5588 N N . GLU B 1 216 ? 38.756 47.791 22.330 1.00 13.24 216 GLU B N 1
ATOM 5589 C CA . GLU B 1 216 ? 37.387 47.374 22.616 1.00 18.16 216 GLU B CA 1
ATOM 5590 C C . GLU B 1 216 ? 36.929 47.868 23.989 1.00 15.39 216 GLU B C 1
ATOM 5591 O O . GLU B 1 216 ? 36.478 47.097 24.831 1.00 14.26 216 GLU B O 1
ATOM 5597 N N . VAL B 1 217 ? 37.059 49.171 24.212 1.00 15.36 217 VAL B N 1
ATOM 5598 C CA . VAL B 1 217 ? 36.615 49.796 25.449 1.00 15.51 217 VAL B CA 1
ATOM 5599 C C . VAL B 1 217 ? 35.336 50.584 25.191 1.00 15.74 217 VAL B C 1
ATOM 5600 O O . VAL B 1 217 ? 35.250 51.341 24.218 1.00 14.92 217 VAL B O 1
ATOM 5604 N N . TRP B 1 218 ? 34.369 50.442 26.101 1.00 12.40 218 TRP B N 1
ATOM 5605 C CA . TRP B 1 218 ? 33.070 51.085 26.020 1.00 15.69 218 TRP B CA 1
ATOM 5606 C C . TRP B 1 218 ? 32.812 52.007 27.211 1.00 15.19 218 TRP B C 1
ATOM 5607 O O . TRP B 1 218 ? 33.202 51.712 28.353 1.00 14.14 218 TRP B O 1
ATOM 5618 N N . ASP B 1 219 ? 32.108 53.111 26.934 1.00 14.96 219 ASP B N 1
ATOM 5619 C CA . ASP B 1 219 ? 31.398 53.901 27.955 1.00 13.11 219 ASP B CA 1
ATOM 5620 C C . ASP B 1 219 ? 32.326 54.330 29.093 1.00 14.85 219 ASP B C 1
ATOM 5621 O O . ASP B 1 219 ? 32.039 54.119 30.277 1.00 14.83 219 ASP B O 1
ATOM 5626 N N . THR B 1 220 ? 33.455 54.926 28.726 1.00 13.06 220 THR B N 1
ATOM 5627 C CA . THR B 1 220 ? 34.505 55.234 29.687 1.00 12.61 220 THR B CA 1
ATOM 5628 C C . THR B 1 220 ? 34.822 56.723 29.632 1.00 14.16 220 THR B C 1
ATOM 5629 O O . THR B 1 220 ? 35.021 57.284 28.546 1.00 12.36 220 THR B O 1
ATOM 5633 N N . ASN B 1 221 ? 34.866 57.355 30.808 1.00 11.34 221 ASN B N 1
ATOM 5634 C CA . ASN B 1 221 ? 35.146 58.781 30.951 1.00 11.60 221 ASN B CA 1
ATOM 5635 C C . ASN B 1 221 ? 36.591 58.996 31.374 1.00 13.14 221 ASN B C 1
ATOM 5636 O O . ASN B 1 221 ? 37.046 58.403 32.351 1.00 12.22 221 ASN B O 1
ATOM 5641 N N . ILE B 1 222 ? 37.291 59.878 30.668 1.00 12.89 222 ILE B N 1
ATOM 5642 C CA . ILE B 1 222 ? 38.683 60.183 30.955 1.00 16.73 222 ILE B CA 1
ATOM 5643 C C . ILE B 1 222 ? 38.768 61.693 31.058 1.00 17.78 222 ILE B C 1
ATOM 5644 O O . ILE B 1 222 ? 38.615 62.400 30.047 1.00 15.22 222 ILE B O 1
ATOM 5649 N N . ILE B 1 223 ? 38.981 62.192 32.275 1.00 11.88 223 ILE B N 1
ATOM 5650 C CA . ILE B 1 223 ? 38.930 63.612 32.568 1.00 11.84 223 ILE B CA 1
ATOM 5651 C C . ILE B 1 223 ? 40.309 64.078 33.021 1.00 16.19 223 ILE B C 1
ATOM 5652 O O . ILE B 1 223 ? 40.866 63.542 33.987 1.00 15.99 223 ILE B O 1
ATOM 5657 N N . GLY B 1 224 ? 40.849 65.087 32.342 1.00 14.46 224 GLY B N 1
ATOM 5658 C CA . GLY B 1 224 ? 42.063 65.710 32.842 1.00 16.56 224 GLY B CA 1
ATOM 5659 C C . GLY B 1 224 ? 43.329 64.903 32.641 1.00 13.46 224 GLY B C 1
ATOM 5660 O O . GLY B 1 224 ? 44.311 65.098 33.381 1.00 14.61 224 GLY B O 1
ATOM 5661 N N . LEU B 1 225 ? 43.335 64.000 31.666 1.00 14.38 225 LEU B N 1
ATOM 5662 C CA . LEU B 1 225 ? 44.533 63.236 31.334 1.00 14.87 225 LEU B CA 1
ATOM 5663 C C . LEU B 1 225 ? 45.611 64.146 30.748 1.00 17.29 225 LEU B C 1
ATOM 5664 O O . LEU B 1 225 ? 45.327 65.046 29.954 1.00 12.81 225 LEU B O 1
ATOM 5669 N N . TYR B 1 226 ? 46.853 63.895 31.161 1.00 12.44 226 TYR B N 1
ATOM 5670 C CA . TYR B 1 226 ? 48.052 64.609 30.733 1.00 14.76 226 TYR B CA 1
ATOM 5671 C C . TYR B 1 226 ? 48.941 63.569 30.061 1.00 12.67 226 TYR B C 1
ATOM 5672 O O . TYR B 1 226 ? 49.402 62.628 30.712 1.00 13.57 226 TYR B O 1
ATOM 5681 N N . ASN B 1 227 ? 49.130 63.696 28.749 1.00 14.31 227 ASN B N 1
ATOM 5682 C CA . ASN B 1 227 ? 49.727 62.646 27.938 1.00 11.43 227 ASN B CA 1
ATOM 5683 C C . ASN B 1 227 ? 50.811 63.302 27.087 1.00 12.92 227 ASN B C 1
ATOM 5684 O O . ASN B 1 227 ? 50.505 64.144 26.233 1.00 13.92 227 ASN B O 1
ATOM 5689 N N . THR B 1 228 ? 52.082 62.957 27.337 1.00 12.50 228 THR B N 1
ATOM 5690 C CA . THR B 1 228 ? 53.188 63.609 26.636 1.00 15.82 228 THR B CA 1
ATOM 5691 C C . THR B 1 228 ? 54.317 62.626 26.358 1.00 15.11 228 THR B C 1
ATOM 5692 O O . THR B 1 228 ? 54.504 61.633 27.063 1.00 13.94 228 THR B O 1
ATOM 5696 N N . ASP B 1 229 ? 55.082 62.934 25.309 1.00 13.28 229 ASP B N 1
ATOM 5697 C CA . ASP B 1 229 ? 56.377 62.284 25.034 1.00 17.47 229 ASP B CA 1
ATOM 5698 C C . ASP B 1 229 ? 56.253 60.775 24.862 1.00 15.94 229 ASP B C 1
ATOM 5699 O O . ASP B 1 229 ? 57.160 60.039 25.240 1.00 16.70 229 ASP B O 1
ATOM 5704 N N . ASN B 1 230 ? 55.147 60.311 24.285 1.00 15.58 230 ASN B N 1
ATOM 5705 C CA . ASN B 1 230 ? 54.848 58.896 24.117 1.00 17.21 230 ASN B CA 1
ATOM 5706 C C . ASN B 1 230 ? 54.945 58.495 22.645 1.00 16.74 230 ASN B C 1
ATOM 5707 O O . ASN B 1 230 ? 54.954 59.334 21.741 1.00 15.89 230 ASN B O 1
ATOM 5712 N N . GLY B 1 231 ? 55.015 57.196 22.414 1.00 16.10 231 GLY B N 1
ATOM 5713 C CA . GLY B 1 231 ? 54.932 56.673 21.079 1.00 16.82 231 GLY B CA 1
ATOM 5714 C C . GLY B 1 231 ? 56.275 56.568 20.393 1.00 22.21 231 GLY B C 1
ATOM 5715 O O . GLY B 1 231 ? 57.363 56.738 20.971 1.00 17.19 231 GLY B O 1
ATOM 5716 N N . ASP B 1 232 ? 56.177 56.269 19.105 1.00 18.70 232 ASP B N 1
ATOM 5717 C CA . ASP B 1 232 ? 57.339 55.929 18.291 1.00 19.03 232 ASP B CA 1
ATOM 5718 C C . ASP B 1 232 ? 56.838 55.850 16.867 1.00 18.45 232 ASP B C 1
ATOM 5719 O O . ASP B 1 232 ? 56.234 54.847 16.483 1.00 21.04 232 ASP B O 1
ATOM 5724 N N . LEU B 1 233 ? 57.051 56.908 16.090 1.00 19.44 233 LEU B N 1
ATOM 5725 C CA . LEU B 1 233 ? 56.422 56.979 14.771 1.00 22.41 233 LEU B CA 1
ATOM 5726 C C . LEU B 1 233 ? 56.884 55.836 13.866 1.00 20.49 233 LEU B C 1
ATOM 5727 O O . LEU B 1 233 ? 56.066 55.211 13.178 1.00 21.22 233 LEU B O 1
ATOM 5732 N N . ALA B 1 234 ? 58.179 55.516 13.888 1.00 22.26 234 ALA B N 1
ATOM 5733 C CA . ALA B 1 234 ? 58.708 54.458 13.030 1.00 22.24 234 ALA B CA 1
ATOM 5734 C C . ALA B 1 234 ? 58.131 53.081 13.356 1.00 23.94 234 ALA B C 1
ATOM 5735 O O . ALA B 1 234 ? 58.236 52.164 12.537 1.00 25.93 234 ALA B O 1
ATOM 5737 N N . ARG B 1 235 ? 57.507 52.904 14.516 1.00 24.00 235 ARG B N 1
ATOM 5738 C CA . ARG B 1 235 ? 56.925 51.614 14.864 1.00 20.55 235 ARG B CA 1
ATOM 5739 C C . ARG B 1 235 ? 55.422 51.692 15.056 1.00 20.98 235 ARG B C 1
ATOM 5740 O O . ARG B 1 235 ? 54.830 50.763 15.618 1.00 21.08 235 ARG B O 1
ATOM 5748 N N . ASN B 1 236 ? 54.798 52.779 14.597 1.00 20.15 236 ASN B N 1
ATOM 5749 C CA . ASN B 1 236 ? 53.350 52.974 14.682 1.00 18.79 236 ASN B CA 1
ATOM 5750 C C . ASN B 1 236 ? 52.839 52.918 16.124 1.00 17.38 236 ASN B C 1
ATOM 5751 O O . ASN B 1 236 ? 51.838 52.260 16.418 1.00 17.69 236 ASN B O 1
ATOM 5756 N N . LYS B 1 237 ? 53.528 53.607 17.034 1.00 19.16 237 LYS B N 1
ATOM 5757 C CA . LYS B 1 237 ? 53.096 53.719 18.428 1.00 14.52 237 LYS B CA 1
ATOM 5758 C C . LYS B 1 237 ? 52.727 55.171 18.719 1.00 15.29 237 LYS B C 1
ATOM 5759 O O . LYS B 1 237 ? 53.399 56.094 18.253 1.00 14.85 237 LYS B O 1
ATOM 5765 N N . HIS B 1 238 ? 51.662 55.390 19.492 1.00 17.81 238 HIS B N 1
ATOM 5766 C CA . HIS B 1 238 ? 51.083 56.727 19.563 1.00 15.14 238 HIS B CA 1
ATOM 5767 C C . HIS B 1 238 ? 50.723 57.080 21.000 1.00 14.37 238 HIS B C 1
ATOM 5768 O O . HIS B 1 238 ? 50.776 56.240 21.893 1.00 14.26 238 HIS B O 1
ATOM 5775 N N . GLY B 1 239 ? 50.376 58.353 21.216 1.00 12.84 239 GLY B N 1
ATOM 5776 C CA . GLY B 1 239 ? 50.042 58.801 22.562 1.00 14.45 239 GLY B CA 1
ATOM 5777 C C . GLY B 1 239 ? 48.847 58.067 23.132 1.00 17.06 239 GLY B C 1
ATOM 5778 O O . GLY B 1 239 ? 48.884 57.561 24.260 1.00 15.87 239 GLY B O 1
ATOM 5779 N N . VAL B 1 240 ? 47.763 58.023 22.370 1.00 15.34 240 VAL B N 1
ATOM 5780 C CA . VAL B 1 240 ? 46.596 57.210 22.671 1.00 13.10 240 VAL B CA 1
ATOM 5781 C C . VAL B 1 240 ? 46.250 56.445 21.406 1.00 16.82 240 VAL B C 1
ATOM 5782 O O . VAL B 1 240 ? 46.107 57.047 20.333 1.00 15.68 240 VAL B O 1
ATOM 5786 N N . TYR B 1 241 ? 46.123 55.129 21.526 1.00 13.38 241 TYR B N 1
ATOM 5787 C CA . TYR B 1 241 ? 45.842 54.268 20.386 1.00 12.78 241 TYR B CA 1
ATOM 5788 C C . TYR B 1 241 ? 44.521 53.560 20.641 1.00 15.29 241 TYR B C 1
ATOM 5789 O O . TYR B 1 241 ? 44.383 52.814 21.622 1.00 13.84 241 TYR B O 1
ATOM 5798 N N . ILE B 1 242 ? 43.542 53.835 19.804 1.00 11.34 242 ILE B N 1
ATOM 5799 C CA . ILE B 1 242 ? 42.182 53.344 20.029 1.00 16.76 242 ILE B CA 1
ATOM 5800 C C . ILE B 1 242 ? 41.850 52.345 18.926 1.00 15.61 242 ILE B C 1
ATOM 5801 O O . ILE B 1 242 ? 41.681 52.719 17.753 1.00 12.95 242 ILE B O 1
ATOM 5806 N N . TYR B 1 243 ? 41.751 51.079 19.314 1.00 13.30 243 TYR B N 1
ATOM 5807 C CA . TYR B 1 243 ? 41.606 49.960 18.396 1.00 15.64 243 TYR B CA 1
ATOM 5808 C C . TYR B 1 243 ? 40.237 49.317 18.597 1.00 17.09 243 TYR B C 1
ATOM 5809 O O . TYR B 1 243 ? 39.772 49.192 19.732 1.00 12.48 243 TYR B O 1
ATOM 5818 N N . ASN B 1 244 ? 39.582 48.886 17.511 1.00 15.72 244 ASN B N 1
ATOM 5819 C CA . ASN B 1 244 ? 38.307 48.210 17.729 1.00 16.50 244 ASN B CA 1
ATOM 5820 C C . ASN B 1 244 ? 38.508 46.764 18.163 1.00 16.32 244 ASN B C 1
ATOM 5821 O O . ASN B 1 244 ? 37.681 46.239 18.909 1.00 17.58 244 ASN B O 1
ATOM 5826 N N . GLY B 1 245 ? 39.604 46.129 17.768 1.00 16.55 245 GLY B N 1
ATOM 5827 C CA . GLY B 1 245 ? 39.775 44.711 18.040 1.00 17.78 245 GLY B CA 1
ATOM 5828 C C . GLY B 1 245 ? 39.036 43.865 17.008 1.00 20.87 245 GLY B C 1
ATOM 5829 O O . GLY B 1 245 ? 38.552 44.370 15.994 1.00 18.74 245 GLY B O 1
ATOM 5830 N N . THR B 1 246 ? 38.927 42.561 17.277 1.00 17.86 246 THR B N 1
ATOM 5831 C CA . THR B 1 246 ? 38.442 41.650 16.242 1.00 20.82 246 THR B CA 1
ATOM 5832 C C . THR B 1 246 ? 36.963 41.262 16.353 1.00 23.19 246 THR B C 1
ATOM 5833 O O . THR B 1 246 ? 36.468 40.588 15.442 1.00 25.88 246 THR B O 1
ATOM 5837 N N . SER B 1 247 ? 36.243 41.660 17.417 1.00 19.08 247 SER B N 1
ATOM 5838 C CA . SER B 1 247 ? 34.832 41.284 17.632 1.00 25.14 247 SER B CA 1
ATOM 5839 C C . SER B 1 247 ? 33.866 42.461 17.606 1.00 23.16 247 SER B C 1
ATOM 5840 O O . SER B 1 247 ? 32.721 42.324 17.148 1.00 25.13 247 SER B O 1
ATOM 5843 N N . ASP B 1 248 ? 34.273 43.602 18.155 1.00 18.54 248 ASP B N 1
ATOM 5844 C CA . ASP B 1 248 ? 33.391 44.740 18.366 1.00 20.56 248 ASP B CA 1
ATOM 5845 C C . ASP B 1 248 ? 34.110 46.064 18.116 1.00 20.85 248 ASP B C 1
ATOM 5846 O O . ASP B 1 248 ? 34.822 46.215 17.120 1.00 19.47 248 ASP B O 1
ATOM 5851 N N . ASN B 1 249 ? 33.937 47.047 18.993 1.00 15.71 249 ASN B N 1
ATOM 5852 C CA . ASN B 1 249 ? 34.618 48.310 18.751 1.00 18.36 249 ASN B CA 1
ATOM 5853 C C . ASN B 1 249 ? 34.889 49.009 20.075 1.00 16.12 249 ASN B C 1
ATOM 5854 O O . ASN B 1 249 ? 34.509 48.535 21.148 1.00 16.71 249 ASN B O 1
ATOM 5859 N N . SER B 1 250 ? 35.566 50.141 19.976 1.00 14.67 250 SER B N 1
ATOM 5860 C CA . SER B 1 250 ? 35.688 51.090 21.067 1.00 12.05 250 SER B CA 1
ATOM 5861 C C . SER B 1 250 ? 34.673 52.197 20.821 1.00 13.83 250 SER B C 1
ATOM 5862 O O . SER B 1 250 ? 34.567 52.708 19.701 1.00 15.49 250 SER B O 1
ATOM 5865 N N . ASN B 1 251 ? 33.881 52.528 21.846 1.00 13.96 251 ASN B N 1
ATOM 5866 C CA . ASN B 1 251 ? 32.852 53.533 21.648 1.00 13.43 251 ASN B CA 1
ATOM 5867 C C . ASN B 1 251 ? 32.589 54.243 22.973 1.00 14.79 251 ASN B C 1
ATOM 5868 O O . ASN B 1 251 ? 32.876 53.705 24.047 1.00 13.99 251 ASN B O 1
ATOM 5873 N N . ARG B 1 252 ? 32.081 55.470 22.885 1.00 11.52 252 ARG B N 1
ATOM 5874 C CA . ARG B 1 252 ? 31.772 56.271 24.073 1.00 11.78 252 ARG B CA 1
ATOM 5875 C C . ARG B 1 252 ? 32.981 56.411 25.004 1.00 12.71 252 ARG B C 1
ATOM 5876 O O . ARG B 1 252 ? 32.852 56.376 26.229 1.00 13.37 252 ARG B O 1
ATOM 5884 N N . LEU B 1 253 ? 34.162 56.592 24.420 1.00 11.91 253 LEU B N 1
ATOM 5885 C CA . LEU B 1 253 ? 35.298 57.129 25.165 1.00 14.04 253 LEU B CA 1
ATOM 5886 C C . LEU B 1 253 ? 35.182 58.649 25.191 1.00 14.45 253 LEU B C 1
ATOM 5887 O O . LEU B 1 253 ? 35.204 59.298 24.134 1.00 14.90 253 LEU B O 1
ATOM 5892 N N . LEU B 1 254 ? 35.071 59.218 26.368 1.00 11.71 254 LEU B N 1
ATOM 5893 C CA . LEU B 1 254 ? 34.920 60.662 26.523 1.00 14.57 254 LEU B CA 1
ATOM 5894 C C . LEU B 1 254 ? 36.190 61.202 27.158 1.00 13.52 254 LEU B C 1
ATOM 5895 O O . LEU B 1 254 ? 36.450 60.951 28.335 1.00 14.93 254 LEU B O 1
ATOM 5900 N N . PHE B 1 255 ? 36.957 61.959 26.382 1.00 14.01 255 PHE B N 1
ATOM 5901 C CA . PHE B 1 255 ? 38.145 62.674 26.832 1.00 13.38 255 PHE B CA 1
ATOM 5902 C C . PHE B 1 255 ? 37.710 64.115 27.107 1.00 15.92 255 PHE B C 1
ATOM 5903 O O . PHE B 1 255 ? 37.366 64.853 26.174 1.00 16.14 255 PHE B O 1
ATOM 5911 N N . ILE B 1 256 ? 37.706 64.514 28.370 1.00 12.60 256 ILE B N 1
ATOM 5912 C CA . ILE B 1 256 ? 37.223 65.825 28.774 1.00 12.54 256 ILE B CA 1
ATOM 5913 C C . ILE B 1 256 ? 38.400 66.577 29.376 1.00 16.58 256 ILE B C 1
ATOM 5914 O O . ILE B 1 256 ? 39.042 66.078 30.308 1.00 14.41 256 ILE B O 1
ATOM 5919 N N . ALA B 1 257 ? 38.684 67.772 28.842 1.00 13.62 257 ALA B N 1
ATOM 5920 C CA . ALA B 1 257 ? 39.724 68.649 29.391 1.00 15.09 257 ALA B CA 1
ATOM 5921 C C . ALA B 1 257 ? 41.088 67.964 29.465 1.00 18.15 257 ALA B C 1
ATOM 5922 O O . ALA B 1 257 ? 41.849 68.183 30.411 1.00 18.56 257 ALA B O 1
ATOM 5924 N N . CYS B 1 258 ? 41.428 67.157 28.448 1.00 19.34 258 CYS B N 1
ATOM 5925 C CA . CYS B 1 258 ? 42.718 66.472 28.437 1.00 15.98 258 CYS B CA 1
ATOM 5926 C C . CYS B 1 258 ? 43.771 67.310 27.700 1.00 15.95 258 CYS B C 1
ATOM 5927 O O . CYS B 1 258 ? 43.460 68.273 26.995 1.00 17.08 258 CYS B O 1
ATOM 5930 N N . HIS B 1 259 ? 45.034 66.919 27.884 1.00 14.03 259 HIS B N 1
ATOM 5931 C CA . HIS B 1 259 ? 46.203 67.725 27.543 1.00 15.28 259 HIS B CA 1
ATOM 5932 C C . HIS B 1 259 ? 47.210 66.794 26.875 1.00 14.39 259 HIS B C 1
ATOM 5933 O O . HIS B 1 259 ? 47.857 65.990 27.553 1.00 14.88 259 HIS B O 1
ATOM 5940 N N . PHE B 1 260 ? 47.329 66.891 25.552 1.00 15.43 260 PHE B N 1
ATOM 5941 C CA . PHE B 1 260 ? 48.261 66.090 24.756 1.00 16.44 260 PHE B CA 1
ATOM 5942 C C . PHE B 1 260 ? 49.381 66.976 24.220 1.00 14.41 260 PHE B C 1
ATOM 5943 O O . PHE B 1 260 ? 49.115 67.957 23.522 1.00 16.40 260 PHE B O 1
ATOM 5951 N N . GLU B 1 261 ? 50.632 66.623 24.518 1.00 14.11 261 GLU B N 1
ATOM 5952 C CA . GLU B 1 261 ? 51.726 67.491 24.114 1.00 16.72 261 GLU B CA 1
ATOM 5953 C C . GLU B 1 261 ? 52.977 66.699 23.765 1.00 17.87 261 GLU B C 1
ATOM 5954 O O . GLU B 1 261 ? 53.372 65.782 24.493 1.00 17.82 261 GLU B O 1
ATOM 5960 N N . ALA B 1 262 ? 53.620 67.098 22.670 1.00 17.34 262 ALA B N 1
ATOM 5961 C CA . ALA B 1 262 ? 54.982 66.653 22.345 1.00 19.96 262 ALA B CA 1
ATOM 5962 C C . ALA B 1 262 ? 55.082 65.133 22.289 1.00 17.34 262 ALA B C 1
ATOM 5963 O O . ALA B 1 262 ? 56.057 64.538 22.755 1.00 17.01 262 ALA B O 1
ATOM 5965 N N . ASN B 1 263 ? 54.054 64.490 21.757 1.00 13.92 263 ASN B N 1
ATOM 5966 C CA . ASN B 1 263 ? 54.122 63.057 21.571 1.00 14.85 263 ASN B CA 1
ATOM 5967 C C . ASN B 1 263 ? 54.957 62.755 20.343 1.00 13.18 263 ASN B C 1
ATOM 5968 O O . ASN B 1 263 ? 55.101 63.585 19.446 1.00 15.71 263 ASN B O 1
ATOM 5973 N N . ASN B 1 264 ? 55.575 61.588 20.344 1.00 14.99 264 ASN B N 1
ATOM 5974 C CA . ASN B 1 264 ? 56.435 61.240 19.220 1.00 19.47 264 ASN B CA 1
ATOM 5975 C C . ASN B 1 264 ? 55.674 60.505 18.133 1.00 20.56 264 ASN B C 1
ATOM 5976 O O . ASN B 1 264 ? 56.154 60.429 16.988 1.00 21.84 264 ASN B O 1
ATOM 5981 N N . GLY B 1 265 ? 54.498 59.985 18.461 1.00 15.92 265 GLY B N 1
ATOM 5982 C CA . GLY B 1 265 ? 53.516 59.585 17.489 1.00 20.29 265 GLY B CA 1
ATOM 5983 C C . GLY B 1 265 ? 52.435 60.638 17.380 1.00 18.34 265 GLY B C 1
ATOM 5984 O O . GLY B 1 265 ? 52.603 61.779 17.816 1.00 15.53 265 GLY B O 1
ATOM 5985 N N . SER B 1 266 ? 51.342 60.271 16.718 1.00 17.51 266 SER B N 1
ATOM 5986 C CA . SER B 1 266 ? 50.107 61.039 16.812 1.00 16.56 266 SER B CA 1
ATOM 5987 C C . SER B 1 266 ? 49.633 61.107 18.262 1.00 16.46 266 SER B C 1
ATOM 5988 O O . SER B 1 266 ? 49.817 60.165 19.035 1.00 14.83 266 SER B O 1
ATOM 5991 N N . HIS B 1 267 ? 49.041 62.250 18.641 1.00 13.70 267 HIS B N 1
ATOM 5992 C CA . HIS B 1 267 ? 48.436 62.347 19.964 1.00 15.54 267 HIS B CA 1
ATOM 5993 C C . HIS B 1 267 ? 47.372 61.282 20.131 1.00 16.53 267 HIS B C 1
ATOM 5994 O O . HIS B 1 267 ? 47.376 60.519 21.107 1.00 14.18 267 HIS B O 1
ATOM 6001 N N . VAL B 1 268 ? 46.470 61.199 19.160 1.00 17.31 268 VAL B N 1
ATOM 6002 C CA . VAL B 1 268 ? 45.344 60.280 19.175 1.00 14.65 268 VAL B CA 1
ATOM 6003 C C . VAL B 1 268 ? 45.311 59.571 17.827 1.00 12.14 268 VAL B C 1
ATOM 6004 O O . VAL B 1 268 ? 45.332 60.222 16.782 1.00 14.67 268 VAL B O 1
ATOM 6008 N N . TYR B 1 269 ? 45.238 58.241 17.852 1.00 12.96 269 TYR B N 1
ATOM 6009 C CA . TYR B 1 269 ? 45.259 57.430 16.639 1.00 13.27 269 TYR B CA 1
ATOM 6010 C C . TYR B 1 269 ? 44.118 56.427 16.741 1.00 15.22 269 TYR B C 1
ATOM 6011 O O . TYR B 1 269 ? 44.157 55.534 17.593 1.00 12.66 269 TYR B O 1
ATOM 6020 N N . PHE B 1 270 ? 43.101 56.578 15.888 1.00 10.57 270 PHE B N 1
ATOM 6021 C CA . PHE B 1 270 ? 42.003 55.616 15.810 1.00 13.44 270 PHE B CA 1
ATOM 6022 C C . PHE B 1 270 ? 42.297 54.575 14.740 1.00 17.41 270 PHE B C 1
ATOM 6023 O O . PHE B 1 270 ? 42.649 54.923 13.610 1.00 16.57 270 PHE B O 1
ATOM 6031 N N . ASP B 1 271 ? 42.074 53.310 15.074 1.00 16.93 271 ASP B N 1
ATOM 6032 C CA . ASP B 1 271 ? 42.328 52.176 14.184 1.00 15.63 271 ASP B CA 1
ATOM 6033 C C . ASP B 1 271 ? 41.073 51.307 14.197 1.00 14.73 271 ASP B C 1
ATOM 6034 O O . ASP B 1 271 ? 40.805 50.603 15.178 1.00 14.34 271 ASP B O 1
ATOM 6039 N N . SER B 1 272 ? 40.287 51.375 13.123 1.00 14.74 272 SER B N 1
ATOM 6040 C CA . SER B 1 272 ? 39.113 50.528 12.991 1.00 16.74 272 SER B CA 1
ATOM 6041 C C . SER B 1 272 ? 39.358 49.306 12.108 1.00 21.51 272 SER B C 1
ATOM 6042 O O . SER B 1 272 ? 38.396 48.720 11.596 1.00 17.76 272 SER B O 1
ATOM 6045 N N . THR B 1 273 ? 40.616 48.904 11.905 1.00 15.78 273 THR B N 1
ATOM 6046 C CA . THR B 1 273 ? 40.862 47.830 10.944 1.00 18.77 273 THR B CA 1
ATOM 6047 C C . THR B 1 273 ? 40.593 46.434 11.498 1.00 22.28 273 THR B C 1
ATOM 6048 O O . THR B 1 273 ? 40.725 45.461 10.744 1.00 19.36 273 THR B O 1
ATOM 6052 N N . GLY B 1 274 ? 40.252 46.288 12.783 1.00 16.85 274 GLY B N 1
ATOM 6053 C CA . GLY B 1 274 ? 40.178 44.950 13.363 1.00 18.16 274 GLY B CA 1
ATOM 6054 C C . GLY B 1 274 ? 39.033 44.095 12.833 1.00 17.71 274 GLY B C 1
ATOM 6055 O O . GLY B 1 274 ? 39.157 42.872 12.724 1.00 17.94 274 GLY B O 1
ATOM 6056 N N . ASN B 1 275 ? 37.893 44.705 12.552 1.00 19.47 275 ASN B N 1
ATOM 6057 C CA . ASN B 1 275 ? 36.735 44.006 11.983 1.00 19.32 275 ASN B CA 1
ATOM 6058 C C . ASN B 1 275 ? 35.812 45.066 11.408 1.00 15.90 275 ASN B C 1
ATOM 6059 O O . ASN B 1 275 ? 36.147 46.253 11.383 1.00 14.16 275 ASN B O 1
ATOM 6064 N N . ARG B 1 276 ? 34.636 44.639 10.950 1.00 18.71 276 ARG B N 1
ATOM 6065 C CA . ARG B 1 276 ? 33.739 45.553 10.253 1.00 21.40 276 ARG B CA 1
ATOM 6066 C C . ARG B 1 276 ? 33.116 46.598 11.183 1.00 21.71 276 ARG B C 1
ATOM 6067 O O . ARG B 1 276 ? 32.756 47.678 10.715 1.00 18.20 276 ARG B O 1
ATOM 6075 N N . ARG B 1 277 ? 33.000 46.326 12.484 1.00 22.00 277 ARG B N 1
ATOM 6076 C CA . ARG B 1 277 ? 32.384 47.291 13.399 1.00 21.62 277 ARG B CA 1
ATOM 6077 C C . ARG B 1 277 ? 33.382 48.392 13.741 1.00 18.91 277 ARG B C 1
ATOM 6078 O O . ARG B 1 277 ? 34.307 48.182 14.533 1.00 20.04 277 ARG B O 1
ATOM 6086 N N . ARG B 1 278 ? 33.185 49.574 13.165 1.00 17.32 278 ARG B N 1
ATOM 6087 C CA . ARG B 1 278 ? 34.162 50.647 13.299 1.00 18.21 278 ARG B CA 1
ATOM 6088 C C . ARG B 1 278 ? 34.007 51.372 14.637 1.00 16.57 278 ARG B C 1
ATOM 6089 O O . ARG B 1 278 ? 32.926 51.403 15.227 1.00 16.41 278 ARG B O 1
ATOM 6097 N N . ASN B 1 279 ? 35.115 51.927 15.129 1.00 15.61 279 ASN B N 1
ATOM 6098 C CA . ASN B 1 279 ? 35.075 52.744 16.337 1.00 13.85 279 ASN B CA 1
ATOM 6099 C C . ASN B 1 279 ? 34.124 53.913 16.148 1.00 15.62 279 ASN B C 1
ATOM 6100 O O . ASN B 1 279 ? 34.113 54.545 15.095 1.00 15.33 279 ASN B O 1
ATOM 6105 N N . GLY B 1 280 ? 33.337 54.224 17.184 1.00 14.76 280 GLY B N 1
ATOM 6106 C CA . GLY B 1 280 ? 32.287 55.216 17.025 1.00 15.69 280 GLY B CA 1
ATOM 6107 C C . GLY B 1 280 ? 31.932 55.938 18.304 1.00 15.60 280 GLY B C 1
ATOM 6108 O O . GLY B 1 280 ? 32.117 55.417 19.407 1.00 16.54 280 GLY B O 1
ATOM 6109 N N . ASN B 1 281 ? 31.426 57.165 18.143 1.00 12.31 281 ASN B N 1
ATOM 6110 C CA . ASN B 1 281 ? 30.810 57.911 19.249 1.00 16.89 281 ASN B CA 1
ATOM 6111 C C . ASN B 1 281 ? 31.780 58.181 20.400 1.00 12.10 281 ASN B C 1
ATOM 6112 O O . ASN B 1 281 ? 31.395 58.168 21.565 1.00 13.85 281 ASN B O 1
ATOM 6117 N N . ASN B 1 282 ? 33.024 58.503 20.066 1.00 12.39 282 ASN B N 1
ATOM 6118 C CA . ASN B 1 282 ? 34.006 58.961 21.032 1.00 12.50 282 ASN B CA 1
ATOM 6119 C C . ASN B 1 282 ? 34.090 60.482 20.998 1.00 15.29 282 ASN B C 1
ATOM 6120 O O . ASN B 1 282 ? 33.750 61.116 19.999 1.00 13.53 282 ASN B O 1
ATOM 6125 N N . GLN B 1 283 ? 34.536 61.075 22.103 1.00 12.42 283 GLN B N 1
ATOM 6126 C CA . GLN B 1 283 ? 34.483 62.522 22.242 1.00 12.00 283 GLN B CA 1
ATOM 6127 C C . GLN B 1 283 ? 35.783 63.059 22.821 1.00 14.45 283 GLN B C 1
ATOM 6128 O O . GLN B 1 283 ? 36.425 62.410 23.644 1.00 11.65 283 GLN B O 1
ATOM 6134 N N . PHE B 1 284 ? 36.136 64.268 22.374 1.00 14.55 284 PHE B N 1
ATOM 6135 C CA . PHE B 1 284 ? 37.220 65.087 22.912 1.00 14.28 284 PHE B CA 1
ATOM 6136 C C . PHE B 1 284 ? 36.614 66.463 23.148 1.00 16.40 284 PHE B C 1
ATOM 6137 O O . PHE B 1 284 ? 36.204 67.135 22.194 1.00 16.38 284 PHE B O 1
ATOM 6145 N N . ILE B 1 285 ? 36.521 66.868 24.410 1.00 14.62 285 ILE B N 1
ATOM 6146 C CA . ILE B 1 285 ? 35.862 68.111 24.795 1.00 15.95 285 ILE B CA 1
ATOM 6147 C C . ILE B 1 285 ? 36.885 68.985 25.497 1.00 14.65 285 ILE B C 1
ATOM 6148 O O . ILE B 1 285 ? 37.387 68.615 26.564 1.00 12.46 285 ILE B O 1
ATOM 6153 N N . GLY B 1 286 ? 37.188 70.144 24.915 1.00 14.16 286 GLY B N 1
ATOM 6154 C CA . GLY B 1 286 ? 38.105 71.059 25.584 1.00 13.84 286 GLY B CA 1
ATOM 6155 C C . GLY B 1 286 ? 39.533 70.555 25.679 1.00 13.95 286 GLY B C 1
ATOM 6156 O O . GLY B 1 286 ? 40.278 70.962 26.581 1.00 17.66 286 GLY B O 1
ATOM 6157 N N . CYS B 1 287 ? 39.941 69.684 24.767 1.00 14.63 287 CYS B N 1
ATOM 6158 C CA . CYS B 1 287 ? 41.250 69.065 24.846 1.00 14.27 287 CYS B CA 1
ATOM 6159 C C . CYS B 1 287 ? 42.279 69.916 24.102 1.00 16.03 287 CYS B C 1
ATOM 6160 O O . CYS B 1 287 ? 41.950 70.682 23.186 1.00 14.82 287 CYS B O 1
ATOM 6163 N N . LYS B 1 288 ? 43.539 69.747 24.494 1.00 13.62 288 LYS B N 1
ATOM 6164 C CA . LYS B 1 288 ? 44.680 70.433 23.887 1.00 16.80 288 LYS B CA 1
ATOM 6165 C C . LYS B 1 288 ? 45.568 69.430 23.148 1.00 13.78 288 LYS B C 1
ATOM 6166 O O . LYS B 1 288 ? 45.894 68.369 23.688 1.00 13.24 288 LYS B O 1
ATOM 6172 N N . PHE B 1 289 ? 45.955 69.773 21.922 1.00 13.82 289 PHE B N 1
ATOM 6173 C CA . PHE B 1 289 ? 46.788 68.939 21.057 1.00 15.02 289 PHE B CA 1
ATOM 6174 C C . PHE B 1 289 ? 47.949 69.822 20.612 1.00 17.97 289 PHE B C 1
ATOM 6175 O O . PHE B 1 289 ? 47.806 70.637 19.698 1.00 17.55 289 PHE B O 1
ATOM 6183 N N . HIS B 1 290 ? 49.087 69.683 21.279 1.00 16.01 290 HIS B N 1
ATOM 6184 C CA . HIS B 1 290 ? 50.206 70.618 21.182 1.00 18.32 290 HIS B CA 1
ATOM 6185 C C . HIS B 1 290 ? 51.415 69.876 20.624 1.00 20.03 290 HIS B C 1
ATOM 6186 O O . HIS B 1 290 ? 51.744 68.790 21.097 1.00 17.44 290 HIS B O 1
ATOM 6193 N N . GLY B 1 291 ? 52.055 70.444 19.604 1.00 19.17 291 GLY B N 1
ATOM 6194 C CA . GLY B 1 291 ? 53.155 69.779 18.931 1.00 19.00 291 GLY B CA 1
ATOM 6195 C C . GLY B 1 291 ? 54.430 69.724 19.776 1.00 21.01 291 GLY B C 1
ATOM 6196 O O . GLY B 1 291 ? 54.518 70.237 20.891 1.00 27.06 291 GLY B O 1
ATOM 6197 N N . LYS B 1 292 ? 55.439 69.061 19.216 1.00 19.45 292 LYS B N 1
ATOM 6198 C CA . LYS B 1 292 ? 56.692 68.797 19.914 1.00 22.99 292 LYS B CA 1
ATOM 6199 C C . LYS B 1 292 ? 57.648 69.988 19.885 1.00 24.70 292 LYS B C 1
ATOM 6200 O O . LYS B 1 292 ? 58.298 70.283 20.889 1.00 26.83 292 LYS B O 1
ATOM 6206 N N . ASP B 1 293 ? 57.733 70.697 18.765 1.00 27.24 293 ASP B N 1
ATOM 6207 C CA . ASP B 1 293 ? 58.792 71.683 18.540 1.00 30.84 293 ASP B CA 1
ATOM 6208 C C . ASP B 1 293 ? 58.178 73.002 18.101 1.00 28.06 293 ASP B C 1
ATOM 6209 O O . ASP B 1 293 ? 57.894 73.193 16.904 1.00 27.43 293 ASP B O 1
ATOM 6214 N N . PRO B 1 294 ? 57.983 73.939 19.029 1.00 31.31 294 PRO B N 1
ATOM 6215 C CA . PRO B 1 294 ? 57.392 75.235 18.684 1.00 31.59 294 PRO B CA 1
ATOM 6216 C C . PRO B 1 294 ? 58.344 76.182 17.964 1.00 38.53 294 PRO B C 1
ATOM 6217 O O . PRO B 1 294 ? 57.922 77.275 17.565 1.00 37.51 294 PRO B O 1
ATOM 6221 N N . SER B 1 295 ? 59.604 75.797 17.765 1.00 36.92 295 SER B N 1
ATOM 6222 C CA . SER B 1 295 ? 60.569 76.730 17.196 1.00 42.70 295 SER B CA 1
ATOM 6223 C C . SER B 1 295 ? 60.413 76.855 15.684 1.00 44.93 295 SER B C 1
ATOM 6224 O O . SER B 1 295 ? 60.624 77.937 15.124 1.00 48.81 295 SER B O 1
ATOM 6227 N N . ALA B 1 296 ? 60.043 75.768 15.008 1.00 38.64 296 ALA B N 1
ATOM 6228 C CA . ALA B 1 296 ? 59.921 75.801 13.560 1.00 41.56 296 ALA B CA 1
ATOM 6229 C C . ALA B 1 296 ? 59.037 74.653 13.105 1.00 37.93 296 ALA B C 1
ATOM 6230 O O . ALA B 1 296 ? 58.834 73.669 13.822 1.00 33.97 296 ALA B O 1
ATOM 6232 N N . LEU B 1 297 ? 58.525 74.795 11.889 1.00 31.67 297 LEU B N 1
ATOM 6233 C CA . LEU B 1 297 ? 57.701 73.775 11.266 1.00 33.09 297 LEU B CA 1
ATOM 6234 C C . LEU B 1 297 ? 58.280 73.518 9.882 1.00 34.39 297 LEU B C 1
ATOM 6235 O O . LEU B 1 297 ? 58.451 74.480 9.106 1.00 40.07 297 LEU B O 1
ATOM 6240 N N . PRO B 1 298 ? 58.617 72.258 9.517 1.00 31.29 298 PRO B N 1
ATOM 6241 C CA . PRO B 1 298 ? 58.495 70.968 10.219 1.00 29.96 298 PRO B CA 1
ATOM 6242 C C . PRO B 1 298 ? 59.303 70.858 11.509 1.00 32.24 298 PRO B C 1
ATOM 6243 O O . PRO B 1 298 ? 58.827 70.251 12.477 1.00 30.66 298 PRO B O 1
ATOM 6247 N N . GLY B 1 299 ? 60.511 71.420 11.503 1.00 32.76 299 GLY B N 1
ATOM 6248 C CA . GLY B 1 299 ? 61.378 71.355 12.670 1.00 28.56 299 GLY B CA 1
ATOM 6249 C C . GLY B 1 299 ? 61.573 69.925 13.126 1.00 28.96 299 GLY B C 1
ATOM 6250 O O . GLY B 1 299 ? 61.734 69.008 12.319 1.00 27.82 299 GLY B O 1
ATOM 6251 N N . ASN B 1 300 ? 61.523 69.719 14.444 1.00 32.86 300 ASN B N 1
ATOM 6252 C CA . ASN B 1 300 ? 61.591 68.385 15.030 1.00 34.81 300 ASN B CA 1
ATOM 6253 C C . ASN B 1 300 ? 60.199 67.780 15.275 1.00 31.58 300 ASN B C 1
ATOM 6254 O O . ASN B 1 300 ? 60.057 66.872 16.099 1.00 32.74 300 ASN B O 1
ATOM 6259 N N . ASN B 1 301 ? 59.175 68.258 14.573 1.00 23.50 301 ASN B N 1
ATOM 6260 C CA . ASN B 1 301 ? 57.824 67.758 14.800 1.00 23.82 301 ASN B CA 1
ATOM 6261 C C . ASN B 1 301 ? 57.578 66.506 13.964 1.00 22.34 301 ASN B C 1
ATOM 6262 O O . ASN B 1 301 ? 57.858 66.510 12.765 1.00 21.81 301 ASN B O 1
ATOM 6267 N N . PRO B 1 302 ? 57.061 65.423 14.550 1.00 21.01 302 PRO B N 1
ATOM 6268 C CA . PRO B 1 302 ? 56.904 64.186 13.782 1.00 18.36 302 PRO B CA 1
ATOM 6269 C C . PRO B 1 302 ? 55.886 64.351 12.664 1.00 21.88 302 PRO B C 1
ATOM 6270 O O . PRO B 1 302 ? 54.955 65.155 12.763 1.00 20.66 302 PRO B O 1
ATOM 6274 N N . ASN B 1 303 ? 56.100 63.590 11.581 1.00 17.07 303 ASN B N 1
ATOM 6275 C CA . ASN B 1 303 ? 55.277 63.641 10.363 1.00 20.46 303 ASN B CA 1
ATOM 6276 C C . ASN B 1 303 ? 54.081 62.707 10.530 1.00 17.91 303 ASN B C 1
ATOM 6277 O O . ASN B 1 303 ? 54.061 61.559 10.089 1.00 16.83 303 ASN B O 1
ATOM 6282 N N . THR B 1 304 ? 53.050 63.228 11.178 1.00 19.31 304 THR B N 1
ATOM 6283 C CA . THR B 1 304 ? 51.940 62.388 11.596 1.00 16.82 304 THR B CA 1
ATOM 6284 C C . THR B 1 304 ? 50.868 63.334 12.094 1.00 16.34 304 THR B C 1
ATOM 6285 O O . THR B 1 304 ? 51.199 64.382 12.650 1.00 16.54 304 THR B O 1
ATOM 6289 N N . PRO B 1 305 ? 49.601 63.062 11.831 1.00 14.66 305 PRO B N 1
ATOM 6290 C CA . PRO B 1 305 ? 48.569 64.005 12.258 1.00 17.83 305 PRO B CA 1
ATOM 6291 C C . PRO B 1 305 ? 48.460 64.045 13.774 1.00 17.38 305 PRO B C 1
ATOM 6292 O O . PRO B 1 305 ? 48.765 63.071 14.464 1.00 17.65 305 PRO B O 1
ATOM 6296 N N . HIS B 1 306 ? 48.055 65.207 14.292 1.00 14.74 306 HIS B N 1
ATOM 6297 C CA . HIS B 1 306 ? 47.769 65.302 15.716 1.00 17.09 306 HIS B CA 1
ATOM 6298 C C . HIS B 1 306 ? 46.681 64.315 16.110 1.00 15.56 306 HIS B C 1
ATOM 6299 O O . HIS B 1 306 ? 46.778 63.655 17.150 1.00 15.66 306 HIS B O 1
ATOM 6306 N N . MET B 1 307 ? 45.663 64.155 15.263 1.00 15.05 307 MET B N 1
ATOM 6307 C CA . MET B 1 307 ? 44.625 63.157 15.488 1.00 16.16 307 MET B CA 1
ATOM 6308 C C . MET B 1 307 ? 44.373 62.414 14.186 1.00 18.22 307 MET B C 1
ATOM 6309 O O . MET B 1 307 ? 44.004 63.021 13.171 1.00 17.34 307 MET B O 1
ATOM 6314 N N . TYR B 1 308 ? 44.571 61.104 14.202 1.00 15.98 308 TYR B N 1
ATOM 6315 C CA . TYR B 1 308 ? 44.218 60.278 13.061 1.00 17.79 308 TYR B CA 1
ATOM 6316 C C . TYR B 1 308 ? 42.884 59.625 13.376 1.00 18.06 308 TYR B C 1
ATOM 6317 O O . TYR B 1 308 ? 42.812 58.760 14.248 1.00 17.94 308 TYR B O 1
ATOM 6326 N N . LEU B 1 309 ? 41.851 59.988 12.626 1.00 17.40 309 LEU B N 1
ATOM 6327 C CA . LEU B 1 309 ? 40.490 59.595 12.966 1.00 20.28 309 LEU B CA 1
ATOM 6328 C C . LEU B 1 309 ? 39.937 58.581 11.957 1.00 19.53 309 LEU B C 1
ATOM 6329 O O . LEU B 1 309 ? 39.134 58.914 11.088 1.00 21.21 309 LEU B O 1
ATOM 6334 N N . ASP B 1 310 ? 40.348 57.313 12.120 1.00 21.41 310 ASP B N 1
ATOM 6335 C CA . ASP B 1 310 ? 39.714 56.168 11.454 1.00 21.75 310 ASP B CA 1
ATOM 6336 C C . ASP B 1 310 ? 38.547 55.723 12.339 1.00 16.70 310 ASP B C 1
ATOM 6337 O O . ASP B 1 310 ? 38.588 54.716 13.058 1.00 15.74 310 ASP B O 1
ATOM 6342 N N . GLY B 1 311 ? 37.481 56.510 12.284 1.00 17.04 311 GLY B N 1
ATOM 6343 C CA . GLY B 1 311 ? 36.300 56.212 13.076 1.00 17.04 311 GLY B CA 1
ATOM 6344 C C . GLY B 1 311 ? 35.176 57.139 12.677 1.00 19.82 311 GLY B C 1
ATOM 6345 O O . GLY B 1 311 ? 35.366 58.083 11.906 1.00 18.01 311 GLY B O 1
ATOM 6346 N N . ASP B 1 312 ? 33.992 56.850 13.219 1.00 16.39 312 ASP B N 1
ATOM 6347 C CA . ASP B 1 312 ? 32.755 57.521 12.844 1.00 17.69 312 ASP B CA 1
ATOM 6348 C C . ASP B 1 312 ? 32.144 58.188 14.064 1.00 16.70 312 ASP B C 1
ATOM 6349 O O . ASP B 1 312 ? 32.388 57.780 15.205 1.00 15.28 312 ASP B O 1
ATOM 6354 N N . VAL B 1 313 ? 31.328 59.207 13.805 1.00 16.06 313 VAL B N 1
ATOM 6355 C CA . VAL B 1 313 ? 30.585 59.918 14.854 1.00 15.50 313 VAL B CA 1
ATOM 6356 C C . VAL B 1 313 ? 31.492 60.283 16.030 1.00 18.97 313 VAL B C 1
ATOM 6357 O O . VAL B 1 313 ? 31.126 60.078 17.194 1.00 16.08 313 VAL B O 1
ATOM 6361 N N . THR B 1 314 ? 32.684 60.800 15.736 1.00 15.52 314 THR B N 1
ATOM 6362 C CA . THR B 1 314 ? 33.559 61.372 16.747 1.00 15.64 314 THR B CA 1
ATOM 6363 C C . THR B 1 314 ? 33.168 62.819 16.934 1.00 15.41 314 THR B C 1
ATOM 6364 O O . THR B 1 314 ? 32.895 63.527 15.959 1.00 18.20 314 THR B O 1
ATOM 6368 N N . TYR B 1 315 ? 33.187 63.275 18.181 1.00 16.13 315 TYR B N 1
ATOM 6369 C CA . TYR B 1 315 ? 32.847 64.653 18.512 1.00 13.51 315 TYR B CA 1
ATOM 6370 C C . TYR B 1 315 ? 34.122 65.341 18.973 1.00 16.86 315 TYR B C 1
ATOM 6371 O O . TYR B 1 315 ? 34.714 64.939 19.976 1.00 16.42 315 TYR B O 1
ATOM 6380 N N . VAL B 1 316 ? 34.559 66.354 18.229 1.00 14.69 316 VAL B N 1
ATOM 6381 C CA . VAL B 1 316 ? 35.741 67.115 18.589 1.00 13.57 316 VAL B CA 1
ATOM 6382 C C . VAL B 1 316 ? 35.295 68.536 18.921 1.00 15.97 316 VAL B C 1
ATOM 6383 O O . VAL B 1 316 ? 35.143 69.379 18.029 1.00 12.21 316 VAL B O 1
ATOM 6387 N N . MET B 1 317 ? 35.059 68.798 20.214 1.00 15.46 317 MET B N 1
ATOM 6388 C CA . MET B 1 317 ? 34.344 69.982 20.675 1.00 13.38 317 MET B CA 1
ATOM 6389 C C . MET B 1 317 ? 35.294 70.935 21.380 1.00 14.66 317 MET B C 1
ATOM 6390 O O . MET B 1 317 ? 35.920 70.571 22.383 1.00 15.11 317 MET B O 1
ATOM 6395 N N . ASN B 1 318 ? 35.366 72.161 20.880 1.00 16.16 318 ASN B N 1
ATOM 6396 C CA . ASN B 1 318 ? 36.156 73.238 21.477 1.00 15.48 318 ASN B CA 1
ATOM 6397 C C . ASN B 1 318 ? 37.537 72.733 21.918 1.00 15.74 318 ASN B C 1
ATOM 6398 O O . ASN B 1 318 ? 37.982 72.900 23.062 1.00 14.15 318 ASN B O 1
ATOM 6403 N N . CYS B 1 319 ? 38.221 72.108 20.955 1.00 15.41 319 CYS B N 1
ATOM 6404 C CA . CYS B 1 319 ? 39.584 71.624 21.125 1.00 16.27 319 CYS B CA 1
ATOM 6405 C C . CYS B 1 319 ? 40.590 72.591 20.494 1.00 15.87 319 CYS B C 1
ATOM 6406 O O . CYS B 1 319 ? 40.290 73.325 19.549 1.00 14.76 319 CYS B O 1
ATOM 6409 N N . TYR B 1 320 ? 41.811 72.558 21.020 1.00 14.71 320 TYR B N 1
ATOM 6410 C CA . TYR B 1 320 ? 42.883 73.446 20.607 1.00 18.24 320 TYR B CA 1
ATOM 6411 C C . TYR B 1 320 ? 43.967 72.623 19.926 1.00 17.12 320 TYR B C 1
ATOM 6412 O O . TYR B 1 320 ? 44.395 71.600 20.468 1.00 16.95 320 TYR B O 1
ATOM 6421 N N . PHE B 1 321 ? 44.380 73.054 18.733 1.00 16.35 321 PHE B N 1
ATOM 6422 C CA . PHE B 1 321 ? 45.374 72.354 17.923 1.00 19.87 321 PHE B CA 1
ATOM 6423 C C . PHE B 1 321 ? 46.501 73.307 17.557 1.00 19.40 321 PHE B C 1
ATOM 6424 O O . PHE B 1 321 ? 46.255 74.353 16.949 1.00 19.45 321 PHE B O 1
ATOM 6432 N N . TYR B 1 322 ? 47.737 72.929 17.882 1.00 16.26 322 TYR B N 1
ATOM 6433 C CA . TYR B 1 322 ? 48.879 73.807 17.643 1.00 22.22 322 TYR B CA 1
ATOM 6434 C C . TYR B 1 322 ? 50.094 73.009 17.190 1.00 21.18 322 TYR B C 1
ATOM 6435 O O . TYR B 1 322 ? 50.450 72.019 17.829 1.00 19.36 322 TYR B O 1
ATOM 6444 N N . GLN B 1 323 ? 50.719 73.450 16.088 1.00 18.51 323 GLN B N 1
ATOM 6445 C CA . GLN B 1 323 ? 52.049 73.012 15.660 1.00 19.37 323 GLN B CA 1
ATOM 6446 C C . GLN B 1 323 ? 52.119 71.549 15.236 1.00 21.03 323 GLN B C 1
ATOM 6447 O O . GLN B 1 323 ? 52.586 70.702 16.000 1.00 19.17 323 GLN B O 1
ATOM 6453 N N . CYS B 1 324 ? 51.702 71.253 13.997 1.00 16.36 324 CYS B N 1
ATOM 6454 C CA . CYS B 1 324 ? 51.623 69.879 13.512 1.00 17.67 324 CYS B CA 1
ATOM 6455 C C . CYS B 1 324 ? 52.322 69.741 12.159 1.00 20.00 324 CYS B C 1
ATOM 6456 O O . CYS B 1 324 ? 52.054 70.513 11.234 1.00 19.61 324 CYS B O 1
ATOM 6459 N N . ASN B 1 325 ? 53.175 68.732 12.024 1.00 18.13 325 ASN B N 1
ATOM 6460 C CA . ASN B 1 325 ? 53.880 68.480 10.750 1.00 22.40 325 ASN B CA 1
ATOM 6461 C C . ASN B 1 325 ? 53.099 67.520 9.852 1.00 21.41 325 ASN B C 1
ATOM 6462 O O . ASN B 1 325 ? 53.647 66.546 9.318 1.00 23.72 325 ASN B O 1
ATOM 6467 N N . ASN B 1 326 ? 51.801 67.800 9.686 1.00 20.57 326 ASN B N 1
ATOM 6468 C CA . ASN B 1 326 ? 50.873 66.956 8.935 1.00 19.99 326 ASN B CA 1
ATOM 6469 C C . ASN B 1 326 ? 49.522 67.667 8.929 1.00 20.69 326 ASN B C 1
ATOM 6470 O O . ASN B 1 326 ? 49.463 68.873 9.204 1.00 18.38 326 ASN B O 1
ATOM 6475 N N . ASP B 1 327 ? 48.437 66.955 8.627 1.00 16.86 327 ASP B N 1
ATOM 6476 C CA . ASP B 1 327 ? 47.105 67.488 8.909 1.00 17.50 327 ASP B CA 1
ATOM 6477 C C . ASP B 1 327 ? 46.871 67.508 10.416 1.00 15.45 327 ASP B C 1
ATOM 6478 O O . ASP B 1 327 ? 47.283 66.591 11.130 1.00 17.07 327 ASP B O 1
ATOM 6483 N N . PHE B 1 328 ? 46.175 68.526 10.909 1.00 16.30 328 PHE B N 1
ATOM 6484 C CA . PHE B 1 328 ? 45.802 68.485 12.323 1.00 18.90 328 PHE B CA 1
ATOM 6485 C C . PHE B 1 328 ? 44.879 67.306 12.602 1.00 18.84 328 PHE B C 1
ATOM 6486 O O . PHE B 1 328 ? 45.095 66.537 13.553 1.00 14.56 328 PHE B O 1
ATOM 6494 N N . ILE B 1 329 ? 43.844 67.144 11.778 1.00 16.39 329 ILE B N 1
ATOM 6495 C CA . ILE B 1 329 ? 42.899 66.044 11.910 1.00 16.74 329 ILE B CA 1
ATOM 6496 C C . ILE B 1 329 ? 42.795 65.356 10.552 1.00 17.12 329 ILE B C 1
ATOM 6497 O O . ILE B 1 329 ? 42.240 65.925 9.598 1.00 16.91 329 ILE B O 1
ATOM 6502 N N . LYS B 1 330 ? 43.272 64.122 10.472 1.00 16.39 330 LYS B N 1
ATOM 6503 C CA . LYS B 1 330 ? 43.166 63.314 9.262 1.00 16.03 330 LYS B CA 1
ATOM 6504 C C . LYS B 1 330 ? 41.984 62.365 9.423 1.00 19.25 330 LYS B C 1
ATOM 6505 O O . LYS B 1 330 ? 42.026 61.457 10.259 1.00 19.60 330 LYS B O 1
ATOM 6511 N N . VAL B 1 331 ? 40.926 62.576 8.631 1.00 16.13 331 VAL B N 1
ATOM 6512 C CA . VAL B 1 331 ? 39.650 61.884 8.827 1.00 15.94 331 VAL B CA 1
ATOM 6513 C C . VAL B 1 331 ? 39.509 60.768 7.793 1.00 18.42 331 VAL B C 1
ATOM 6514 O O . VAL B 1 331 ? 39.637 61.005 6.582 1.00 16.56 331 VAL B O 1
ATOM 6518 N N . LYS B 1 332 ? 39.201 59.559 8.272 1.00 16.51 332 LYS B N 1
ATOM 6519 C CA . LYS B 1 332 ? 38.766 58.423 7.452 1.00 21.38 332 LYS B CA 1
ATOM 6520 C C . LYS B 1 332 ? 37.488 57.858 8.096 1.00 18.46 332 LYS B C 1
ATOM 6521 O O . LYS B 1 332 ? 37.531 56.909 8.885 1.00 19.10 332 LYS B O 1
ATOM 6527 N N . GLY B 1 333 ? 36.349 58.439 7.757 1.00 20.14 333 GLY B N 1
ATOM 6528 C CA . GLY B 1 333 ? 35.108 58.031 8.394 1.00 20.47 333 GLY B CA 1
ATOM 6529 C C . GLY B 1 333 ? 34.042 59.096 8.247 1.00 18.17 333 GLY B C 1
ATOM 6530 O O . GLY B 1 333 ? 34.256 60.140 7.633 1.00 16.39 333 GLY B O 1
ATOM 6531 N N . ASP B 1 334 ? 32.892 58.820 8.864 1.00 16.76 334 ASP B N 1
ATOM 6532 C CA . ASP B 1 334 ? 31.636 59.499 8.576 1.00 16.57 334 ASP B CA 1
ATOM 6533 C C . ASP B 1 334 ? 31.028 60.142 9.822 1.00 16.72 334 ASP B C 1
ATOM 6534 O O . ASP B 1 334 ? 31.094 59.584 10.916 1.00 15.90 334 ASP B O 1
ATOM 6539 N N . ARG B 1 335 ? 30.416 61.308 9.622 1.00 13.47 335 ARG B N 1
ATOM 6540 C CA . ARG B 1 335 ? 29.593 62.002 10.623 1.00 17.28 335 ARG B CA 1
ATOM 6541 C C . ARG B 1 335 ? 30.403 62.423 11.848 1.00 15.99 335 ARG B C 1
ATOM 6542 O O . ARG B 1 335 ? 29.859 62.557 12.931 1.00 14.61 335 ARG B O 1
ATOM 6550 N N . ASN B 1 336 ? 31.702 62.627 11.687 1.00 15.95 336 ASN B N 1
ATOM 6551 C CA . ASN B 1 336 ? 32.493 63.237 12.731 1.00 15.00 336 ASN B CA 1
ATOM 6552 C C . ASN B 1 336 ? 32.147 64.726 12.833 1.00 17.54 336 ASN B C 1
ATOM 6553 O O . ASN B 1 336 ? 31.707 65.354 11.864 1.00 17.02 336 ASN B O 1
ATOM 6558 N N . LYS B 1 337 ? 32.270 65.274 14.042 1.00 15.40 337 LYS B N 1
ATOM 6559 C CA . LYS B 1 337 ? 31.877 66.657 14.307 1.00 14.47 337 LYS B CA 1
ATOM 6560 C C . LYS B 1 337 ? 33.074 67.428 14.852 1.00 17.99 337 LYS B C 1
ATOM 6561 O O . LYS B 1 337 ? 33.669 67.031 15.862 1.00 18.01 337 LYS B O 1
ATOM 6567 N N . ILE B 1 338 ? 33.449 68.499 14.154 1.00 15.93 338 ILE B N 1
ATOM 6568 C CA . ILE B 1 338 ? 34.540 69.378 14.545 1.00 15.79 338 ILE B CA 1
ATOM 6569 C C . ILE B 1 338 ? 33.908 70.741 14.791 1.00 16.29 338 ILE B C 1
ATOM 6570 O O . ILE B 1 338 ? 33.642 71.487 13.839 1.00 15.13 338 ILE B O 1
ATOM 6575 N N . ILE B 1 339 ? 33.634 71.064 16.058 1.00 12.61 339 ILE B N 1
ATOM 6576 C CA . ILE B 1 339 ? 32.818 72.226 16.408 1.00 14.68 339 ILE B CA 1
ATOM 6577 C C . ILE B 1 339 ? 33.572 73.120 17.391 1.00 15.41 339 ILE B C 1
ATOM 6578 O O . ILE B 1 339 ? 34.012 72.659 18.452 1.00 13.31 339 ILE B O 1
ATOM 6583 N N . GLY B 1 340 ? 33.700 74.400 17.043 1.00 15.73 340 GLY B N 1
ATOM 6584 C CA . GLY B 1 340 ? 34.338 75.377 17.902 1.00 12.98 340 GLY B CA 1
ATOM 6585 C C . GLY B 1 340 ? 35.799 75.100 18.179 1.00 17.68 340 GLY B C 1
ATOM 6586 O O . GLY B 1 340 ? 36.306 75.482 19.241 1.00 15.25 340 GLY B O 1
ATOM 6587 N N . CYS B 1 341 ? 36.493 74.443 17.259 1.00 13.59 341 CYS B N 1
ATOM 6588 C CA . CYS B 1 341 ? 37.910 74.162 17.437 1.00 15.86 341 CYS B CA 1
ATOM 6589 C C . CYS B 1 341 ? 38.742 75.305 16.884 1.00 19.80 341 CYS B C 1
ATOM 6590 O O . CYS B 1 341 ? 38.289 76.093 16.040 1.00 18.77 341 CYS B O 1
ATOM 6593 N N . ASP B 1 342 ? 39.984 75.381 17.349 1.00 14.05 342 ASP B N 1
ATOM 6594 C CA . ASP B 1 342 ? 40.910 76.358 16.809 1.00 16.90 342 ASP B CA 1
ATOM 6595 C C . ASP B 1 342 ? 42.224 75.681 16.442 1.00 21.44 342 ASP B C 1
ATOM 6596 O O . ASP B 1 342 ? 42.746 74.863 17.207 1.00 19.82 342 ASP B O 1
ATOM 6601 N N . PHE B 1 343 ? 42.742 76.026 15.265 1.00 18.32 343 PHE B N 1
ATOM 6602 C CA . PHE B 1 343 ? 43.917 75.403 14.663 1.00 19.37 343 PHE B CA 1
ATOM 6603 C C . PHE B 1 343 ? 44.988 76.458 14.389 1.00 18.65 343 PHE B C 1
ATOM 6604 O O . PHE B 1 343 ? 44.693 77.528 13.855 1.00 21.57 343 PHE B O 1
ATOM 6612 N N . TYR B 1 344 ? 46.235 76.181 14.741 1.00 18.30 344 TYR B N 1
ATOM 6613 C CA . TYR B 1 344 ? 47.277 77.168 14.497 1.00 20.60 344 TYR B CA 1
ATOM 6614 C C . TYR B 1 344 ? 48.539 76.464 14.014 1.00 20.29 344 TYR B C 1
ATOM 6615 O O . TYR B 1 344 ? 49.192 75.755 14.778 1.00 18.53 344 TYR B O 1
ATOM 6624 N N . ASN B 1 345 ? 48.876 76.669 12.733 1.00 20.44 345 ASN B N 1
ATOM 6625 C CA . ASN B 1 345 ? 50.146 76.263 12.129 1.00 16.41 345 ASN B CA 1
ATOM 6626 C C . ASN B 1 345 ? 50.324 74.763 11.917 1.00 20.88 345 ASN B C 1
ATOM 6627 O O . ASN B 1 345 ? 50.749 74.034 12.819 1.00 22.16 345 ASN B O 1
ATOM 6632 N N . CYS B 1 346 ? 50.063 74.305 10.700 1.00 18.27 346 CYS B N 1
ATOM 6633 C CA . CYS B 1 346 ? 50.348 72.935 10.304 1.00 19.54 346 CYS B CA 1
ATOM 6634 C C . CYS B 1 346 ? 50.827 72.916 8.857 1.00 20.75 346 CYS B C 1
ATOM 6635 O O . CYS B 1 346 ? 50.691 73.893 8.120 1.00 21.38 346 CYS B O 1
ATOM 6638 N N . THR B 1 347 ? 51.400 71.785 8.458 1.00 25.39 347 THR B N 1
ATOM 6639 C CA . THR B 1 347 ? 51.852 71.620 7.083 1.00 26.16 347 THR B CA 1
ATOM 6640 C C . THR B 1 347 ? 50.787 71.024 6.159 1.00 26.78 347 THR B C 1
ATOM 6641 O O . THR B 1 347 ? 50.924 71.129 4.936 1.00 23.41 347 THR B O 1
ATOM 6645 N N . GLY B 1 348 ? 49.721 70.429 6.692 1.00 21.22 348 GLY B N 1
ATOM 6646 C CA . GLY B 1 348 ? 48.640 69.950 5.844 1.00 18.96 348 GLY B CA 1
ATOM 6647 C C . GLY B 1 348 ? 47.377 70.791 5.944 1.00 20.39 348 GLY B C 1
ATOM 6648 O O . GLY B 1 348 ? 47.442 72.024 6.031 1.00 19.93 348 GLY B O 1
ATOM 6649 N N . TYR B 1 349 ? 46.221 70.142 5.892 1.00 16.61 349 TYR B N 1
ATOM 6650 C CA . TYR B 1 349 ? 44.951 70.795 6.179 1.00 19.47 349 TYR B CA 1
ATOM 6651 C C . TYR B 1 349 ? 44.691 70.798 7.679 1.00 20.17 349 TYR B C 1
ATOM 6652 O O . TYR B 1 349 ? 45.237 69.977 8.421 1.00 22.20 349 TYR B O 1
ATOM 6661 N N . PHE B 1 350 ? 43.846 71.738 8.129 1.00 19.01 350 PHE B N 1
ATOM 6662 C CA . PHE B 1 350 ? 43.309 71.630 9.484 1.00 16.66 350 PHE B CA 1
ATOM 6663 C C . PHE B 1 350 ? 42.523 70.338 9.630 1.00 17.69 350 PHE B C 1
ATOM 6664 O O . PHE B 1 350 ? 42.715 69.579 10.588 1.00 17.64 350 PHE B O 1
ATOM 6672 N N . VAL B 1 351 ? 41.643 70.066 8.667 1.00 16.83 351 VAL B N 1
ATOM 6673 C CA . VAL B 1 351 ? 40.824 68.864 8.631 1.00 14.92 351 VAL B CA 1
ATOM 6674 C C . VAL B 1 351 ? 40.935 68.272 7.233 1.00 20.07 351 VAL B C 1
ATOM 6675 O O . VAL B 1 351 ? 40.514 68.906 6.260 1.00 15.90 351 VAL B O 1
ATOM 6679 N N . ASN B 1 352 ? 41.461 67.056 7.131 1.00 16.01 352 ASN B N 1
ATOM 6680 C CA . ASN B 1 352 ? 41.601 66.381 5.842 1.00 16.14 352 ASN B CA 1
ATOM 6681 C C . ASN B 1 352 ? 40.585 65.252 5.785 1.00 18.28 352 ASN B C 1
ATOM 6682 O O . ASN B 1 352 ? 40.762 64.217 6.436 1.00 18.71 352 ASN B O 1
ATOM 6687 N N . LEU B 1 353 ? 39.527 65.453 4.997 1.00 14.13 353 LEU B N 1
ATOM 6688 C CA . LEU B 1 353 ? 38.490 64.454 4.785 1.00 18.52 353 LEU B CA 1
ATOM 6689 C C . LEU B 1 353 ? 38.934 63.549 3.639 1.00 18.01 353 LEU B C 1
ATOM 6690 O O . LEU B 1 353 ? 38.696 63.847 2.460 1.00 20.86 353 LEU B O 1
ATOM 6695 N N . THR B 1 354 ? 39.550 62.430 3.989 1.00 16.32 354 THR B N 1
ATOM 6696 C CA . THR B 1 354 ? 40.145 61.522 3.021 1.00 16.61 354 THR B CA 1
ATOM 6697 C C . THR B 1 354 ? 39.142 60.478 2.538 1.00 21.33 354 THR B C 1
ATOM 6698 O O . THR B 1 354 ? 38.123 60.206 3.183 1.00 17.12 354 THR B O 1
ATOM 6702 N N . GLY B 1 355 ? 39.471 59.873 1.393 1.00 20.31 355 GLY B N 1
ATOM 6703 C CA . GLY B 1 355 ? 38.675 58.774 0.871 1.00 20.89 355 GLY B CA 1
ATOM 6704 C C . GLY B 1 355 ? 37.210 59.150 0.761 1.00 20.44 355 GLY B C 1
ATOM 6705 O O . GLY B 1 355 ? 36.857 60.237 0.297 1.00 21.26 355 GLY B O 1
ATOM 6706 N N . THR B 1 356 ? 36.344 58.238 1.200 1.00 16.24 356 THR B N 1
ATOM 6707 C CA . THR B 1 356 ? 34.895 58.360 1.056 1.00 20.48 356 THR B CA 1
ATOM 6708 C C . THR B 1 356 ? 34.230 59.046 2.260 1.00 20.98 356 THR B C 1
ATOM 6709 O O . THR B 1 356 ? 33.009 58.952 2.409 1.00 21.41 356 THR B O 1
ATOM 6713 N N . SER B 1 357 ? 35.010 59.713 3.118 1.00 17.42 357 SER B N 1
ATOM 6714 C CA . SER B 1 357 ? 34.467 60.371 4.313 1.00 17.73 357 SER B CA 1
ATOM 6715 C C . SER B 1 357 ? 33.300 61.284 3.959 1.00 17.37 357 SER B C 1
ATOM 6716 O O . SER B 1 357 ? 33.407 62.134 3.068 1.00 16.07 357 SER B O 1
ATOM 6719 N N . MET B 1 358 ? 32.185 61.136 4.673 1.00 18.63 358 MET B N 1
ATOM 6720 C CA . MET B 1 358 ? 30.988 61.867 4.294 1.00 19.06 358 MET B CA 1
ATOM 6721 C C . MET B 1 358 ? 30.208 62.311 5.523 1.00 17.97 358 MET B C 1
ATOM 6722 O O . MET B 1 358 ? 30.268 61.683 6.592 1.00 17.78 358 MET B O 1
ATOM 6727 N N . LEU B 1 359 ? 29.514 63.438 5.367 1.00 17.14 359 LEU B N 1
ATOM 6728 C CA . LEU B 1 359 ? 28.630 64.005 6.384 1.00 15.30 359 LEU B CA 1
ATOM 6729 C C . LEU B 1 359 ? 29.386 64.397 7.657 1.00 17.14 359 LEU B C 1
ATOM 6730 O O . LEU B 1 359 ? 28.795 64.528 8.734 1.00 14.13 359 LEU B O 1
ATOM 6735 N N . ASN B 1 360 ? 30.686 64.630 7.541 1.00 13.67 360 ASN B N 1
ATOM 6736 C CA . ASN B 1 360 ? 31.415 65.309 8.603 1.00 16.07 360 ASN B CA 1
ATOM 6737 C C . ASN B 1 360 ? 31.051 66.789 8.606 1.00 20.39 360 ASN B C 1
ATOM 6738 O O . ASN B 1 360 ? 30.683 67.359 7.577 1.00 18.43 360 ASN B O 1
ATOM 6743 N N . VAL B 1 361 ? 31.133 67.410 9.774 1.00 14.68 361 VAL B N 1
ATOM 6744 C CA . VAL B 1 361 ? 30.775 68.815 9.934 1.00 14.16 361 VAL B CA 1
ATOM 6745 C C . VAL B 1 361 ? 31.944 69.564 10.556 1.00 16.55 361 VAL B C 1
ATOM 6746 O O . VAL B 1 361 ? 32.565 69.088 11.514 1.00 18.15 361 VAL B O 1
ATOM 6750 N N . ILE B 1 362 ? 32.223 70.744 10.024 1.00 20.14 362 ILE B N 1
ATOM 6751 C CA . ILE B 1 362 ? 33.198 71.682 10.571 1.00 18.07 362 ILE B CA 1
ATOM 6752 C C . ILE B 1 362 ? 32.419 72.960 10.867 1.00 20.40 362 ILE B C 1
ATOM 6753 O O . ILE B 1 362 ? 32.030 73.677 9.935 1.00 20.03 362 ILE B O 1
ATOM 6758 N N . ASP B 1 363 ? 32.155 73.243 12.151 1.00 19.96 363 ASP B N 1
ATOM 6759 C CA . ASP B 1 363 ? 31.221 74.300 12.543 1.00 19.75 363 ASP B CA 1
ATOM 6760 C C . ASP B 1 363 ? 31.842 75.223 13.587 1.00 20.23 363 ASP B C 1
ATOM 6761 O O . ASP B 1 363 ? 32.407 74.757 14.581 1.00 20.71 363 ASP B O 1
ATOM 6766 N N . GLY B 1 364 ? 31.738 76.532 13.354 1.00 19.63 364 GLY B N 1
ATOM 6767 C CA . GLY B 1 364 ? 32.254 77.531 14.274 1.00 19.84 364 GLY B CA 1
ATOM 6768 C C . GLY B 1 364 ? 33.738 77.456 14.567 1.00 20.66 364 GLY B C 1
ATOM 6769 O O . GLY B 1 364 ? 34.163 77.867 15.652 1.00 21.26 364 GLY B O 1
ATOM 6770 N N . CYS B 1 365 ? 34.544 76.937 13.648 1.00 18.69 365 CYS B N 1
ATOM 6771 C CA . CYS B 1 365 ? 35.980 76.815 13.883 1.00 19.32 365 CYS B CA 1
ATOM 6772 C C . CYS B 1 365 ? 36.714 78.035 13.349 1.00 18.74 365 CYS B C 1
ATOM 6773 O O . CYS B 1 365 ? 36.171 78.836 12.593 1.00 20.06 365 CYS B O 1
ATOM 6776 N N . SER B 1 366 ? 37.969 78.171 13.741 1.00 18.04 366 SER B N 1
ATOM 6777 C CA . SER B 1 366 ? 38.816 79.159 13.100 1.00 22.11 366 SER B CA 1
ATOM 6778 C C . SER B 1 366 ? 40.257 78.699 13.256 1.00 20.82 366 SER B C 1
ATOM 6779 O O . SER B 1 366 ? 40.537 77.597 13.742 1.00 18.00 366 SER B O 1
ATOM 6782 N N . GLY B 1 367 ? 41.169 79.522 12.791 1.00 19.11 367 GLY B N 1
ATOM 6783 C CA . GLY B 1 367 ? 42.556 79.115 12.782 1.00 21.95 367 GLY B CA 1
ATOM 6784 C C . GLY B 1 367 ? 43.331 79.826 11.694 1.00 25.55 367 GLY B C 1
ATOM 6785 O O . GLY B 1 367 ? 42.788 80.588 10.897 1.00 25.20 367 GLY B O 1
ATOM 6786 N N . GLN B 1 368 ? 44.625 79.548 11.682 1.00 22.88 368 GLN B N 1
ATOM 6787 C CA . GLN B 1 368 ? 45.527 80.279 10.821 1.00 26.00 368 GLN B CA 1
ATOM 6788 C C . GLN B 1 368 ? 46.691 79.368 10.478 1.00 25.37 368 GLN B C 1
ATOM 6789 O O . GLN B 1 368 ? 47.062 78.497 11.266 1.00 20.39 368 GLN B O 1
ATOM 6795 N N . TYR B 1 369 ? 47.224 79.544 9.260 1.00 22.70 369 TYR B N 1
ATOM 6796 C CA . TYR B 1 369 ? 48.481 78.925 8.845 1.00 24.44 369 TYR B CA 1
ATOM 6797 C C . TYR B 1 369 ? 48.342 77.426 8.594 1.00 22.17 369 TYR B C 1
ATOM 6798 O O . TYR B 1 369 ? 49.078 76.612 9.163 1.00 25.08 369 TYR B O 1
ATOM 6807 N N . PHE B 1 370 ? 47.389 77.063 7.747 1.00 23.58 370 PHE B N 1
ATOM 6808 C CA . PHE B 1 370 ? 47.385 75.765 7.090 1.00 23.09 370 PHE B CA 1
ATOM 6809 C C . PHE B 1 370 ? 48.565 75.691 6.105 1.00 21.42 370 PHE B C 1
ATOM 6810 O O . PHE B 1 370 ? 49.268 76.676 5.852 1.00 20.25 370 PHE B O 1
ATOM 6818 N N . GLY B 1 371 ? 48.797 74.509 5.541 1.00 22.74 371 GLY B N 1
ATOM 6819 C CA . GLY B 1 371 ? 49.980 74.318 4.718 1.00 25.93 371 GLY B CA 1
ATOM 6820 C C . GLY B 1 371 ? 49.943 75.164 3.456 1.00 24.02 371 GLY B C 1
ATOM 6821 O O . GLY B 1 371 ? 48.894 75.401 2.865 1.00 21.46 371 GLY B O 1
ATOM 6822 N N . SER B 1 372 ? 51.124 75.609 3.035 1.00 29.39 372 SER B N 1
ATOM 6823 C CA . SER B 1 372 ? 51.238 76.500 1.881 1.00 31.80 372 SER B CA 1
ATOM 6824 C C . SER B 1 372 ? 50.565 75.886 0.658 1.00 28.29 372 SER B C 1
ATOM 6825 O O . SER B 1 372 ? 50.749 74.702 0.361 1.00 30.64 372 SER B O 1
ATOM 6828 N N . GLY B 1 373 ? 49.786 76.699 -0.057 1.00 28.47 373 GLY B N 1
ATOM 6829 C CA . GLY B 1 373 ? 49.040 76.226 -1.201 1.00 26.92 373 GLY B CA 1
ATOM 6830 C C . GLY B 1 373 ? 47.797 75.432 -0.872 1.00 31.22 373 GLY B C 1
ATOM 6831 O O . GLY B 1 373 ? 47.078 75.036 -1.794 1.00 26.43 373 GLY B O 1
ATOM 6832 N N . LEU B 1 374 ? 47.515 75.182 0.409 1.00 24.32 374 LEU B N 1
ATOM 6833 C CA . LEU B 1 374 ? 46.356 74.374 0.748 1.00 24.59 374 LEU B CA 1
ATOM 6834 C C . LEU B 1 374 ? 45.204 75.236 1.265 1.00 25.05 374 LEU B C 1
ATOM 6835 O O . LEU B 1 374 ? 44.945 76.339 0.761 1.00 25.69 374 LEU B O 1
ATOM 6840 N N . ALA B 1 375 ? 44.491 74.725 2.257 1.00 18.28 375 ALA B N 1
ATOM 6841 C CA . ALA B 1 375 ? 43.266 75.352 2.729 1.00 21.90 375 ALA B CA 1
ATOM 6842 C C . ALA B 1 375 ? 42.960 74.787 4.108 1.00 19.94 375 ALA B C 1
ATOM 6843 O O . ALA B 1 375 ? 43.583 73.808 4.527 1.00 22.85 375 ALA B O 1
ATOM 6845 N N . PRO B 1 376 ? 42.021 75.394 4.847 1.00 19.20 376 PRO B N 1
ATOM 6846 C CA . PRO B 1 376 ? 41.604 74.781 6.124 1.00 21.34 376 PRO B CA 1
ATOM 6847 C C . PRO B 1 376 ? 41.135 73.354 5.965 1.00 18.03 376 PRO B C 1
ATOM 6848 O O . PRO B 1 376 ? 41.412 72.519 6.830 1.00 20.77 376 PRO B O 1
ATOM 6852 N N . PHE B 1 377 ? 40.421 73.053 4.883 1.00 17.77 377 PHE B N 1
ATOM 6853 C CA . PHE B 1 377 ? 39.932 71.710 4.635 1.00 15.46 377 PHE B CA 1
ATOM 6854 C C . PHE B 1 377 ? 40.072 71.439 3.146 1.00 18.47 377 PHE B C 1
ATOM 6855 O O . PHE B 1 377 ? 40.257 72.361 2.353 1.00 19.52 377 PHE B O 1
ATOM 6863 N N . ASN B 1 378 ? 40.009 70.163 2.768 1.00 19.01 378 ASN B N 1
ATOM 6864 C CA . ASN B 1 378 ? 40.235 69.784 1.384 1.00 16.68 378 ASN B CA 1
ATOM 6865 C C . ASN B 1 378 ? 38.906 69.827 0.633 1.00 22.14 378 ASN B C 1
ATOM 6866 O O . ASN B 1 378 ? 37.861 70.138 1.198 1.00 17.88 378 ASN B O 1
ATOM 6871 N N . ASN B 1 379 ? 38.945 69.525 -0.670 1.00 23.26 379 ASN B N 1
ATOM 6872 C CA . ASN B 1 379 ? 37.742 69.384 -1.485 1.00 20.84 379 ASN B CA 1
ATOM 6873 C C . ASN B 1 379 ? 37.452 67.896 -1.580 1.00 24.12 379 ASN B C 1
ATOM 6874 O O . ASN B 1 379 ? 38.038 67.213 -2.432 1.00 22.68 379 ASN B O 1
ATOM 6879 N N . PRO B 1 380 ? 36.586 67.335 -0.741 1.00 21.03 380 PRO B N 1
ATOM 6880 C CA . PRO B 1 380 ? 36.504 65.874 -0.638 1.00 21.92 380 PRO B CA 1
ATOM 6881 C C . PRO B 1 380 ? 35.617 65.257 -1.713 1.00 19.62 380 PRO B C 1
ATOM 6882 O O . PRO B 1 380 ? 34.810 65.920 -2.360 1.00 19.16 380 PRO B O 1
ATOM 6886 N N . THR B 1 381 ? 35.751 63.932 -1.848 1.00 21.66 381 THR B N 1
ATOM 6887 C CA . THR B 1 381 ? 34.998 63.182 -2.853 1.00 21.41 381 THR B CA 1
ATOM 6888 C C . THR B 1 381 ? 33.495 63.262 -2.593 1.00 22.80 381 THR B C 1
ATOM 6889 O O . THR B 1 381 ? 32.690 63.479 -3.513 1.00 21.47 381 THR B O 1
ATOM 6893 N N . ASN B 1 382 ? 33.094 63.064 -1.348 1.00 20.31 382 ASN B N 1
ATOM 6894 C CA . ASN B 1 382 ? 31.694 62.963 -0.982 1.00 16.99 382 ASN B CA 1
ATOM 6895 C C . ASN B 1 382 ? 31.265 64.199 -0.198 1.00 19.36 382 ASN B C 1
ATOM 6896 O O . ASN B 1 382 ? 32.091 65.019 0.208 1.00 15.45 382 ASN B O 1
ATOM 6901 N N . GLU B 1 383 ? 29.951 64.292 0.050 1.00 17.37 383 GLU B N 1
ATOM 6902 C CA . GLU B 1 383 ? 29.375 65.474 0.681 1.00 17.10 383 GLU B CA 1
ATOM 6903 C C . GLU B 1 383 ? 29.806 65.578 2.142 1.00 17.16 383 GLU B C 1
ATOM 6904 O O . GLU B 1 383 ? 29.592 64.655 2.933 1.00 17.40 383 GLU B O 1
ATOM 6910 N N . ASN B 1 384 ? 30.390 66.712 2.498 1.00 15.95 384 ASN B N 1
ATOM 6911 C CA . ASN B 1 384 ? 30.582 67.099 3.892 1.00 15.02 384 ASN B CA 1
ATOM 6912 C C . ASN B 1 384 ? 30.137 68.545 4.045 1.00 20.32 384 ASN B C 1
ATOM 6913 O O . ASN B 1 384 ? 29.934 69.250 3.055 1.00 18.84 384 ASN B O 1
ATOM 6918 N N . PHE B 1 385 ? 29.997 68.991 5.288 1.00 14.09 385 PHE B N 1
ATOM 6919 C CA . PHE B 1 385 ? 29.332 70.248 5.598 1.00 14.91 385 PHE B CA 1
ATOM 6920 C C . PHE B 1 385 ? 30.263 71.142 6.394 1.00 16.95 385 PHE B C 1
ATOM 6921 O O . PHE B 1 385 ? 30.962 70.669 7.300 1.00 17.71 385 PHE B O 1
ATOM 6929 N N . PHE B 1 386 ? 30.273 72.437 6.078 1.00 12.51 386 PHE B N 1
ATOM 6930 C CA . PHE B 1 386 ? 31.021 73.375 6.909 1.00 17.03 386 PHE B CA 1
ATOM 6931 C C . PHE B 1 386 ? 30.259 74.682 7.095 1.00 20.02 386 PHE B C 1
ATOM 6932 O O . PHE B 1 386 ? 29.431 75.079 6.271 1.00 19.09 386 PHE B O 1
ATOM 6940 N N . CYS B 1 387 ? 30.579 75.360 8.186 1.00 19.37 387 CYS B N 1
ATOM 6941 C CA . CYS B 1 387 ? 30.007 76.645 8.591 1.00 23.49 387 CYS B CA 1
ATOM 6942 C C . CYS B 1 387 ? 30.977 77.238 9.612 1.00 23.92 387 CYS B C 1
ATOM 6943 O O . CYS B 1 387 ? 30.762 77.111 10.819 1.00 19.67 387 CYS B O 1
ATOM 6946 N N . SER B 1 388 ? 32.040 77.866 9.099 1.00 17.26 388 SER B N 1
ATOM 6947 C CA . SER B 1 388 ? 33.139 78.418 9.891 1.00 18.11 388 SER B CA 1
ATOM 6948 C C . SER B 1 388 ? 33.762 79.577 9.138 1.00 20.73 388 SER B C 1
ATOM 6949 O O . SER B 1 388 ? 33.628 79.695 7.918 1.00 20.13 388 SER B O 1
ATOM 6952 N N . ASP B 1 389 ? 34.497 80.410 9.868 1.00 16.22 389 ASP B N 1
ATOM 6953 C CA . ASP B 1 389 ? 35.210 81.537 9.266 1.00 17.14 389 ASP B CA 1
ATOM 6954 C C . ASP B 1 389 ? 36.684 81.445 9.646 1.00 21.21 389 ASP B C 1
ATOM 6955 O O . ASP B 1 389 ? 37.061 81.801 10.769 1.00 19.15 389 ASP B O 1
ATOM 6960 N N . PHE B 1 390 ? 37.501 80.973 8.706 1.00 17.62 390 PHE B N 1
ATOM 6961 C CA . PHE B 1 390 ? 38.946 80.877 8.849 1.00 19.39 390 PHE B CA 1
ATOM 6962 C C . PHE B 1 390 ? 39.650 82.055 8.188 1.00 19.82 390 PHE B C 1
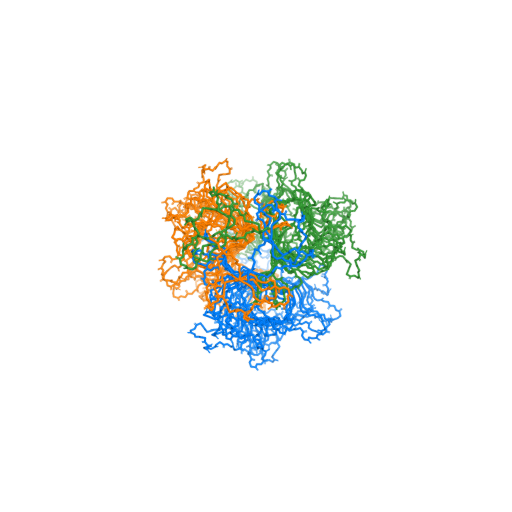ATOM 6963 O O . PHE B 1 390 ? 39.206 82.579 7.166 1.00 20.33 390 PHE B O 1
ATOM 6971 N N . ILE B 1 391 ? 40.791 82.435 8.754 1.00 19.56 391 ILE B N 1
ATOM 6972 C CA . ILE B 1 391 ? 41.667 83.372 8.074 1.00 21.82 391 ILE B CA 1
ATOM 6973 C C . ILE B 1 391 ? 42.176 82.718 6.796 1.00 18.63 391 ILE B C 1
ATOM 6974 O O . ILE B 1 391 ? 42.608 81.560 6.809 1.00 20.38 391 ILE B O 1
ATOM 6979 N N . GLY B 1 392 ? 42.107 83.447 5.680 1.00 24.04 392 GLY B N 1
ATOM 6980 C CA . GLY B 1 392 ? 42.608 82.944 4.405 1.00 24.38 392 GLY B CA 1
ATOM 6981 C C . GLY B 1 392 ? 41.670 82.016 3.662 1.00 23.20 392 GLY B C 1
ATOM 6982 O O . GLY B 1 392 ? 42.094 81.364 2.706 1.00 21.80 392 GLY B O 1
ATOM 6983 N N . GLU B 1 393 ? 40.411 81.916 4.072 1.00 18.87 393 GLU B N 1
ATOM 6984 C CA . GLU B 1 393 ? 39.457 81.040 3.403 1.00 17.57 393 GLU B CA 1
ATOM 6985 C C . GLU B 1 393 ? 38.179 81.825 3.161 1.00 18.50 393 GLU B C 1
ATOM 6986 O O . GLU B 1 393 ? 37.494 82.205 4.116 1.00 19.77 393 GLU B O 1
ATOM 6992 N N . ASN B 1 394 ? 37.849 82.038 1.890 1.00 19.30 394 ASN B N 1
ATOM 6993 C CA . ASN B 1 394 ? 36.675 82.814 1.517 1.00 19.79 394 ASN B CA 1
ATOM 6994 C C . ASN B 1 394 ? 35.378 82.064 1.751 1.00 16.28 394 ASN B C 1
ATOM 6995 O O . ASN B 1 394 ? 34.348 82.698 2.001 1.00 16.17 394 ASN B O 1
ATOM 7000 N N . ARG B 1 395 ? 35.385 80.737 1.631 1.00 15.46 395 ARG B N 1
ATOM 7001 C CA . ARG B 1 395 ? 34.154 79.980 1.804 1.00 16.17 395 ARG B CA 1
ATOM 7002 C C . ARG B 1 395 ? 33.768 80.003 3.271 1.00 18.61 395 ARG B C 1
ATOM 7003 O O . ARG B 1 395 ? 34.621 79.788 4.138 1.00 18.87 395 ARG B O 1
ATOM 7011 N N . LYS B 1 396 ? 32.495 80.309 3.546 1.00 17.54 396 LYS B N 1
ATOM 7012 C CA . LYS B 1 396 ? 31.977 80.439 4.907 1.00 16.10 396 LYS B CA 1
ATOM 7013 C C . LYS B 1 396 ? 31.011 79.329 5.271 1.00 17.39 396 LYS B C 1
ATOM 7014 O O . LYS B 1 396 ? 31.137 78.730 6.336 1.00 18.31 396 LYS B O 1
ATOM 7020 N N . LEU B 1 397 ? 30.046 79.034 4.418 1.00 19.83 397 LEU B N 1
ATOM 7021 C CA . LEU B 1 397 ? 29.169 77.892 4.614 1.00 17.04 397 LEU B CA 1
ATOM 7022 C C . LEU B 1 397 ? 29.076 77.134 3.302 1.00 17.34 397 LEU B C 1
ATOM 7023 O O . LEU B 1 397 ? 29.095 77.737 2.228 1.00 18.07 397 LEU B O 1
ATOM 7028 N N . GLY B 1 398 ? 28.974 75.818 3.387 1.00 15.72 398 GLY B N 1
ATOM 7029 C CA . GLY B 1 398 ? 28.915 75.036 2.170 1.00 18.56 398 GLY B CA 1
ATOM 7030 C C . GLY B 1 398 ? 28.773 73.559 2.453 1.00 20.71 398 GLY B C 1
ATOM 7031 O O . GLY B 1 398 ? 28.930 73.087 3.589 1.00 17.41 398 GLY B O 1
ATOM 7032 N N . TRP B 1 399 ? 28.427 72.838 1.391 1.00 15.64 399 TRP B N 1
ATOM 7033 C CA . TRP B 1 399 ? 28.397 71.389 1.400 1.00 17.47 399 TRP B CA 1
ATOM 7034 C C . TRP B 1 399 ? 28.693 70.944 -0.021 1.00 16.51 399 TRP B C 1
ATOM 7035 O O . TRP B 1 399 ? 28.268 71.589 -0.987 1.00 18.29 399 TRP B O 1
ATOM 7046 N N . ASN B 1 400 ? 29.426 69.848 -0.140 1.00 16.61 400 ASN B N 1
ATOM 7047 C CA . ASN B 1 400 ? 29.870 69.410 -1.456 1.00 19.02 400 ASN B CA 1
ATOM 7048 C C . ASN B 1 400 ? 30.453 70.598 -2.230 1.00 20.12 400 ASN B C 1
ATOM 7049 O O . ASN B 1 400 ? 31.449 71.177 -1.795 1.00 17.20 400 ASN B O 1
ATOM 7054 N N . ARG B 1 401 ? 29.834 71.008 -3.345 1.00 17.13 401 ARG B N 1
ATOM 7055 C CA . ARG B 1 401 ? 30.358 72.100 -4.161 1.00 20.30 401 ARG B CA 1
ATOM 7056 C C . ARG B 1 401 ? 29.416 73.297 -4.221 1.00 17.25 401 ARG B C 1
ATOM 7057 O O . ARG B 1 401 ? 29.469 74.080 -5.179 1.00 15.47 401 ARG B O 1
ATOM 7065 N N . SER B 1 402 ? 28.550 73.436 -3.219 1.00 19.57 402 SER B N 1
ATOM 7066 C CA . SER B 1 402 ? 27.629 74.551 -3.067 1.00 13.61 402 SER B CA 1
ATOM 7067 C C . SER B 1 402 ? 28.186 75.464 -1.983 1.00 15.90 402 SER B C 1
ATOM 7068 O O . SER B 1 402 ? 28.387 75.012 -0.849 1.00 13.99 402 SER B O 1
ATOM 7071 N N . TYR B 1 403 ? 28.430 76.734 -2.312 1.00 14.25 403 TYR B N 1
ATOM 7072 C CA . TYR B 1 403 ? 29.168 77.600 -1.397 1.00 19.30 403 TYR B CA 1
ATOM 7073 C C . TYR B 1 403 ? 28.468 78.926 -1.140 1.00 18.64 403 TYR B C 1
ATOM 7074 O O . TYR B 1 403 ? 27.932 79.558 -2.054 1.00 15.25 403 TYR B O 1
ATOM 7083 N N . ILE B 1 404 ? 28.529 79.369 0.112 1.00 14.25 404 ILE B N 1
ATOM 7084 C CA . ILE B 1 404 ? 28.292 80.765 0.455 1.00 16.82 404 ILE B CA 1
ATOM 7085 C C . ILE B 1 404 ? 29.641 81.330 0.877 1.00 14.47 404 ILE B C 1
ATOM 7086 O O . ILE B 1 404 ? 30.277 80.807 1.806 1.00 16.34 404 ILE B O 1
ATOM 7091 N N . LEU B 1 405 ? 30.101 82.375 0.191 1.00 13.79 405 LEU B N 1
ATOM 7092 C CA . LEU B 1 405 ? 31.488 82.810 0.368 1.00 13.82 405 LEU B CA 1
ATOM 7093 C C . LEU B 1 405 ? 31.601 84.318 0.209 1.00 14.34 405 LEU B C 1
ATOM 7094 O O . LEU B 1 405 ? 30.689 85.000 -0.273 1.00 17.77 405 LEU B O 1
ATOM 7099 N N . ASP B 1 406 ? 32.758 84.812 0.602 1.00 13.57 406 ASP B N 1
ATOM 7100 C CA . ASP B 1 406 ? 33.189 86.173 0.352 1.00 17.32 406 ASP B CA 1
ATOM 7101 C C . ASP B 1 406 ? 33.923 86.193 -0.983 1.00 16.93 406 ASP B C 1
ATOM 7102 O O . ASP B 1 406 ? 34.971 85.553 -1.116 1.00 16.49 406 ASP B O 1
ATOM 7107 N N . GLN B 1 407 ? 33.386 86.920 -1.961 1.00 16.64 407 GLN B N 1
ATOM 7108 C CA . GLN B 1 407 ? 34.012 87.031 -3.282 1.00 16.23 407 GLN B CA 1
ATOM 7109 C C . GLN B 1 407 ? 34.527 88.456 -3.412 1.00 17.66 407 GLN B C 1
ATOM 7110 O O . GLN B 1 407 ? 33.872 89.309 -4.002 1.00 17.36 407 GLN B O 1
ATOM 7116 N N . GLY B 1 408 ? 35.703 88.713 -2.840 1.00 16.32 408 GLY B N 1
ATOM 7117 C CA . GLY B 1 408 ? 36.306 90.035 -2.959 1.00 19.77 408 GLY B CA 1
ATOM 7118 C C . GLY B 1 408 ? 35.497 91.154 -2.332 1.00 22.05 408 GLY B C 1
ATOM 7119 O O . GLY B 1 408 ? 35.425 92.254 -2.894 1.00 17.48 408 GLY B O 1
ATOM 7120 N N . GLY B 1 409 ? 34.914 90.913 -1.151 1.00 19.72 409 GLY B N 1
ATOM 7121 C CA . GLY B 1 409 ? 34.066 91.907 -0.520 1.00 18.73 409 GLY B CA 1
ATOM 7122 C C . GLY B 1 409 ? 32.597 91.758 -0.836 1.00 23.40 409 GLY B C 1
ATOM 7123 O O . GLY B 1 409 ? 31.771 92.492 -0.271 1.00 24.23 409 GLY B O 1
ATOM 7124 N N . ARG B 1 410 ? 32.236 90.824 -1.700 1.00 17.03 410 ARG B N 1
ATOM 7125 C CA . ARG B 1 410 ? 30.844 90.626 -2.057 1.00 19.93 410 ARG B CA 1
ATOM 7126 C C . ARG B 1 410 ? 30.274 89.411 -1.337 1.00 14.46 410 ARG B C 1
ATOM 7127 O O . ARG B 1 410 ? 30.991 88.459 -1.025 1.00 14.78 410 ARG B O 1
ATOM 7135 N N . LEU B 1 411 ? 28.965 89.432 -1.116 1.00 14.07 411 LEU B N 1
ATOM 7136 C CA . LEU B 1 411 ? 28.254 88.236 -0.687 1.00 15.32 411 LEU B CA 1
ATOM 7137 C C . LEU B 1 411 ? 28.007 87.379 -1.925 1.00 16.63 411 LEU B C 1
ATOM 7138 O O . LEU B 1 411 ? 27.327 87.814 -2.857 1.00 15.14 411 LEU B O 1
ATOM 7143 N N . ALA B 1 412 ? 28.557 86.167 -1.945 1.00 12.34 412 ALA B N 1
ATOM 7144 C CA . ALA B 1 412 ? 28.521 85.327 -3.132 1.00 14.31 412 ALA B CA 1
ATOM 7145 C C . ALA B 1 412 ? 27.892 83.979 -2.814 1.00 17.34 412 ALA B C 1
ATOM 7146 O O . ALA B 1 412 ? 28.124 83.396 -1.750 1.00 13.97 412 ALA B O 1
ATOM 7148 N N . LEU B 1 413 ? 27.054 83.505 -3.728 1.00 14.82 413 LEU B N 1
ATOM 7149 C CA . LEU B 1 413 ? 26.432 82.195 -3.609 1.00 12.49 413 LEU B CA 1
ATOM 7150 C C . LEU B 1 413 ? 26.813 81.453 -4.880 1.00 13.92 413 LEU B C 1
ATOM 7151 O O . LEU B 1 413 ? 26.228 81.726 -5.929 1.00 16.10 413 LEU B O 1
ATOM 7156 N N . PHE B 1 414 ? 27.752 80.521 -4.775 1.00 12.12 414 PHE B N 1
ATOM 7157 C CA . PHE B 1 414 ? 28.418 79.930 -5.932 1.00 14.05 414 PHE B CA 1
ATOM 7158 C C . PHE B 1 414 ? 28.182 78.427 -5.971 1.00 16.56 414 PHE B C 1
ATOM 7159 O O . PHE B 1 414 ? 28.142 77.760 -4.925 1.00 14.42 414 PHE B O 1
ATOM 7167 N N . GLN B 1 415 ? 28.083 77.890 -7.188 1.00 14.64 415 GLN B N 1
ATOM 7168 C CA . GLN B 1 415 ? 28.012 76.451 -7.433 1.00 15.49 415 GLN B CA 1
ATOM 7169 C C . GLN B 1 415 ? 29.201 76.023 -8.292 1.00 17.72 415 GLN B C 1
ATOM 7170 O O . GLN B 1 415 ? 29.368 76.498 -9.425 1.00 15.03 415 GLN B O 1
ATOM 7176 N N . ASN B 1 416 ? 30.034 75.144 -7.738 1.00 18.55 416 ASN B N 1
ATOM 7177 C CA . ASN B 1 416 ? 31.196 74.569 -8.417 1.00 18.74 416 ASN B CA 1
ATOM 7178 C C . ASN B 1 416 ? 32.256 75.614 -8.764 1.00 17.02 416 ASN B C 1
ATOM 7179 O O . ASN B 1 416 ? 32.962 75.481 -9.768 1.00 18.01 416 ASN B O 1
ATOM 7184 N N . VAL B 1 417 ? 32.403 76.645 -7.935 1.00 15.32 417 VAL B N 1
ATOM 7185 C CA . VAL B 1 417 ? 33.490 77.612 -8.086 1.00 16.41 417 VAL B CA 1
ATOM 7186 C C . VAL B 1 417 ? 33.631 78.368 -6.771 1.00 14.81 417 VAL B C 1
ATOM 7187 O O . VAL B 1 417 ? 32.642 78.639 -6.092 1.00 16.04 417 VAL B O 1
ATOM 7191 N N . TYR B 1 418 ? 34.872 78.689 -6.406 1.00 16.14 418 TYR B N 1
ATOM 7192 C CA . TYR B 1 418 ? 35.137 79.533 -5.248 1.00 19.22 418 TYR B CA 1
ATOM 7193 C C . TYR B 1 418 ? 36.397 80.337 -5.506 1.00 19.35 418 TYR B C 1
ATOM 7194 O O . TYR B 1 418 ? 37.238 79.975 -6.337 1.00 18.67 418 TYR B O 1
ATOM 7203 N N . ARG B 1 419 ? 36.514 81.445 -4.786 1.00 16.82 419 ARG B N 1
ATOM 7204 C CA . ARG B 1 419 ? 37.680 82.298 -4.936 1.00 21.62 419 ARG B CA 1
ATOM 7205 C C . ARG B 1 419 ? 38.749 81.855 -3.953 1.00 21.97 419 ARG B C 1
ATOM 7206 O O . ARG B 1 419 ? 38.480 81.727 -2.755 1.00 19.34 419 ARG B O 1
ATOM 7214 N N . SER B 1 420 ? 39.951 81.605 -4.463 1.00 21.78 420 SER B N 1
ATOM 7215 C CA . SER B 1 420 ? 41.108 81.284 -3.635 1.00 26.33 420 SER B CA 1
ATOM 7216 C C . SER B 1 420 ? 42.227 82.240 -4.014 1.00 23.84 420 SER B C 1
ATOM 7217 O O . SER B 1 420 ? 42.800 82.125 -5.098 1.00 23.62 420 SER B O 1
ATOM 7220 N N . GLY B 1 421 ? 42.560 83.159 -3.114 1.00 28.65 421 GLY B N 1
ATOM 7221 C CA . GLY B 1 421 ? 43.546 84.175 -3.429 1.00 25.81 421 GLY B CA 1
ATOM 7222 C C . GLY B 1 421 ? 43.026 85.076 -4.525 1.00 27.88 421 GLY B C 1
ATOM 7223 O O . GLY B 1 421 ? 41.946 85.659 -4.396 1.00 28.98 421 GLY B O 1
ATOM 7224 N N . ALA B 1 422 ? 43.773 85.192 -5.619 1.00 28.66 422 ALA B N 1
ATOM 7225 C CA . ALA B 1 422 ? 43.303 85.909 -6.798 1.00 28.97 422 ALA B CA 1
ATOM 7226 C C . ALA B 1 422 ? 42.694 84.986 -7.842 1.00 25.03 422 ALA B C 1
ATOM 7227 O O . ALA B 1 422 ? 42.252 85.462 -8.886 1.00 25.58 422 ALA B O 1
ATOM 7229 N N . ASN B 1 423 ? 42.647 83.688 -7.592 1.00 25.18 423 ASN B N 1
ATOM 7230 C CA . ASN B 1 423 ? 42.141 82.752 -8.582 1.00 24.72 423 ASN B CA 1
ATOM 7231 C C . ASN B 1 423 ? 40.723 82.311 -8.248 1.00 24.07 423 ASN B C 1
ATOM 7232 O O . ASN B 1 423 ? 40.231 82.494 -7.129 1.00 21.08 423 ASN B O 1
ATOM 7237 N N . PHE B 1 424 ? 40.074 81.725 -9.245 1.00 19.93 424 PHE B N 1
ATOM 7238 C CA . PHE B 1 424 ? 38.785 81.067 -9.094 1.00 19.31 424 PHE B CA 1
ATOM 7239 C C . PHE B 1 424 ? 38.989 79.601 -9.417 1.00 20.35 424 PHE B C 1
ATOM 7240 O O . PHE B 1 424 ? 39.475 79.261 -10.503 1.00 21.56 424 PHE B O 1
ATOM 7248 N N . ILE B 1 425 ? 38.635 78.743 -8.478 1.00 16.02 425 ILE B N 1
ATOM 7249 C CA . ILE B 1 425 ? 38.914 77.323 -8.577 1.00 17.06 425 ILE B CA 1
ATOM 7250 C C . ILE B 1 425 ? 37.620 76.616 -8.887 1.00 17.14 425 ILE B C 1
ATOM 7251 O O . ILE B 1 425 ? 36.602 76.865 -8.234 1.00 18.02 425 ILE B O 1
ATOM 7256 N N . GLN B 1 426 ? 37.664 75.721 -9.872 1.00 18.75 426 GLN B N 1
ATOM 7257 C CA . GLN B 1 426 ? 36.532 74.895 -10.259 1.00 17.59 426 GLN B CA 1
ATOM 7258 C C . GLN B 1 426 ? 36.792 73.483 -9.739 1.00 16.29 426 GLN B C 1
ATOM 7259 O O . GLN B 1 426 ? 37.597 72.749 -10.338 1.00 16.03 426 GLN B O 1
ATOM 7265 N N . PRO B 1 427 ? 36.157 73.057 -8.633 1.00 16.03 427 PRO B N 1
ATOM 7266 C CA . PRO B 1 427 ? 36.506 71.748 -8.053 1.00 16.16 427 PRO B CA 1
ATOM 7267 C C . PRO B 1 427 ? 36.124 70.547 -8.896 1.00 18.76 427 PRO B C 1
ATOM 7268 O O . PRO B 1 427 ? 36.857 69.553 -8.885 1.00 18.35 427 PRO B O 1
ATOM 7272 N N . LYS B 1 428 ? 34.977 70.554 -9.572 1.00 18.67 428 LYS B N 1
ATOM 7273 C CA . LYS B 1 428 ? 34.563 69.417 -10.391 1.00 18.89 428 LYS B CA 1
ATOM 7274 C C . LYS B 1 428 ? 34.687 69.812 -11.858 1.00 21.49 428 LYS B C 1
ATOM 7275 O O . LYS B 1 428 ? 33.878 70.599 -12.369 1.00 16.53 428 LYS B O 1
ATOM 7281 N N . GLY B 1 429 ? 35.703 69.265 -12.532 1.00 19.85 429 GLY B N 1
ATOM 7282 C CA . GLY B 1 429 ? 36.069 69.758 -13.846 1.00 17.72 429 GLY B CA 1
ATOM 7283 C C . GLY B 1 429 ? 35.117 69.351 -14.959 1.00 22.42 429 GLY B C 1
ATOM 7284 O O . GLY B 1 429 ? 35.173 69.929 -16.052 1.00 20.82 429 GLY B O 1
ATOM 7285 N N . THR B 1 430 ? 34.251 68.372 -14.706 1.00 19.30 430 THR B N 1
ATOM 7286 C CA . THR B 1 430 ? 33.245 67.931 -15.663 1.00 21.60 430 THR B CA 1
ATOM 7287 C C . THR B 1 430 ? 31.995 68.793 -15.641 1.00 19.65 430 THR B C 1
ATOM 7288 O O . THR B 1 430 ? 31.094 68.554 -16.439 1.00 23.02 430 THR B O 1
ATOM 7292 N N . ASN B 1 431 ? 31.922 69.800 -14.768 1.00 20.35 431 ASN B N 1
ATOM 7293 C CA . ASN B 1 431 ? 30.736 70.624 -14.630 1.00 19.59 431 ASN B CA 1
ATOM 7294 C C . ASN B 1 431 ? 31.090 72.099 -14.797 1.00 19.71 431 ASN B C 1
ATOM 7295 O O . ASN B 1 431 ? 32.200 72.537 -14.466 1.00 17.09 431 ASN B O 1
ATOM 7300 N N . ALA B 1 432 ? 30.141 72.850 -15.365 1.00 15.59 432 ALA B N 1
ATOM 7301 C CA . ALA B 1 432 ? 30.231 74.302 -15.434 1.00 16.67 432 ALA B CA 1
ATOM 7302 C C . ALA B 1 432 ? 30.124 74.914 -14.033 1.00 17.14 432 ALA B C 1
ATOM 7303 O O . ALA B 1 432 ? 29.885 74.223 -13.037 1.00 17.51 432 ALA B O 1
ATOM 7305 N N . SER B 1 433 ? 30.306 76.235 -13.948 1.00 16.27 433 SER B N 1
ATOM 7306 C CA . SER B 1 433 ? 30.204 76.957 -12.684 1.00 15.76 433 SER B CA 1
ATOM 7307 C C . SER B 1 433 ? 29.276 78.144 -12.855 1.00 17.23 433 SER B C 1
ATOM 7308 O O . SER B 1 433 ? 29.378 78.865 -13.850 1.00 14.67 433 SER B O 1
ATOM 7311 N N . PHE B 1 434 ? 28.400 78.375 -11.870 1.00 18.18 434 PHE B N 1
ATOM 7312 C CA . PHE B 1 434 ? 27.492 79.511 -11.897 1.00 14.77 434 PHE B CA 1
ATOM 7313 C C . PHE B 1 434 ? 27.399 80.131 -10.511 1.00 15.38 434 PHE B C 1
ATOM 7314 O O . PHE B 1 434 ? 27.652 79.476 -9.502 1.00 12.28 434 PHE B O 1
ATOM 7322 N N . GLY B 1 435 ? 27.034 81.406 -10.467 1.00 15.23 435 GLY B N 1
ATOM 7323 C CA . GLY B 1 435 ? 26.817 81.998 -9.161 1.00 15.97 435 GLY B CA 1
ATOM 7324 C C . GLY B 1 435 ? 26.260 83.395 -9.250 1.00 15.90 435 GLY B C 1
ATOM 7325 O O . GLY B 1 435 ? 26.085 83.966 -10.334 1.00 14.85 435 GLY B O 1
ATOM 7326 N N . ILE B 1 436 ? 25.935 83.904 -8.073 1.00 13.61 436 ILE B N 1
ATOM 7327 C CA . ILE B 1 436 ? 25.506 85.277 -7.841 1.00 16.27 436 ILE B CA 1
ATOM 7328 C C . ILE B 1 436 ? 26.487 85.911 -6.868 1.00 14.99 436 ILE B C 1
ATOM 7329 O O . ILE B 1 436 ? 26.889 85.274 -5.894 1.00 16.77 436 ILE B O 1
ATOM 7334 N N . GLN B 1 437 ? 26.858 87.160 -7.113 1.00 14.51 437 GLN B N 1
ATOM 7335 C CA . GLN B 1 437 ? 27.661 87.900 -6.153 1.00 13.77 437 GLN B CA 1
ATOM 7336 C C . GLN B 1 437 ? 27.054 89.287 -6.019 1.00 16.98 437 GLN B C 1
ATOM 7337 O O . GLN B 1 437 ? 26.788 89.951 -7.027 1.00 16.97 437 GLN B O 1
ATOM 7343 N N . ILE B 1 438 ? 26.806 89.697 -4.773 1.00 16.49 438 ILE B N 1
ATOM 7344 C CA . ILE B 1 438 ? 26.120 90.938 -4.429 1.00 15.14 438 ILE B CA 1
ATOM 7345 C C . ILE B 1 438 ? 27.163 91.887 -3.838 1.00 18.18 438 ILE B C 1
ATOM 7346 O O . ILE B 1 438 ? 27.784 91.568 -2.814 1.00 13.92 438 ILE B O 1
ATOM 7351 N N . ALA B 1 439 ? 27.368 93.038 -4.483 1.00 13.79 439 ALA B N 1
ATOM 7352 C CA . ALA B 1 439 ? 28.383 94.009 -4.092 1.00 14.77 439 ALA B CA 1
ATOM 7353 C C . ALA B 1 439 ? 27.766 95.181 -3.334 1.00 18.98 439 ALA B C 1
ATOM 7354 O O . ALA B 1 439 ? 26.547 95.339 -3.270 1.00 20.28 439 ALA B O 1
ATOM 7356 N N . ASP B 1 440 ? 28.631 96.019 -2.754 1.00 17.55 440 ASP B N 1
ATOM 7357 C CA . ASP B 1 440 ? 28.194 97.293 -2.199 1.00 19.81 440 ASP B CA 1
ATOM 7358 C C . ASP B 1 440 ? 28.803 98.454 -2.978 1.00 20.92 440 ASP B C 1
ATOM 7359 O O . ASP B 1 440 ? 29.266 99.446 -2.416 1.00 19.22 440 ASP B O 1
ATOM 7364 N N . ASN B 1 441 ? 28.817 98.335 -4.297 1.00 17.82 441 ASN B N 1
ATOM 7365 C CA . ASN B 1 441 ? 29.199 99.446 -5.150 1.00 16.44 441 ASN B CA 1
ATOM 7366 C C . ASN B 1 441 ? 28.254 99.453 -6.343 1.00 16.48 441 ASN B C 1
ATOM 7367 O O . ASN B 1 441 ? 27.726 98.408 -6.734 1.00 18.87 441 ASN B O 1
ATOM 7372 N N . THR B 1 442 ? 28.038 100.640 -6.913 1.00 18.93 442 THR B N 1
ATOM 7373 C CA . THR B 1 442 ? 27.010 100.822 -7.937 1.00 19.81 442 THR B CA 1
ATOM 7374 C C . THR B 1 442 ? 27.426 100.309 -9.309 1.00 19.09 442 THR B C 1
ATOM 7375 O O . THR B 1 442 ? 26.561 100.091 -10.161 1.00 19.71 442 THR B O 1
ATOM 7379 N N . VAL B 1 443 ? 28.723 100.144 -9.560 1.00 18.30 443 VAL B N 1
ATOM 7380 C CA . VAL B 1 443 ? 29.158 99.559 -10.819 1.00 20.42 443 VAL B CA 1
ATOM 7381 C C . VAL B 1 443 ? 28.750 98.084 -10.891 1.00 20.77 443 VAL B C 1
ATOM 7382 O O . VAL B 1 443 ? 28.197 97.625 -11.902 1.00 20.92 443 VAL B O 1
ATOM 7386 N N . ASP B 1 444 ? 28.969 97.333 -9.809 1.00 16.86 444 ASP B N 1
ATOM 7387 C CA . ASP B 1 444 ? 28.676 95.898 -9.758 1.00 19.56 444 ASP B CA 1
ATOM 7388 C C . ASP B 1 444 ? 27.205 95.560 -9.443 1.00 16.62 444 ASP B C 1
ATOM 7389 O O . ASP B 1 444 ? 26.612 94.681 -10.086 1.00 13.42 444 ASP B O 1
ATOM 7394 N N . GLY B 1 445 ? 26.614 96.209 -8.440 1.00 15.08 445 GLY B N 1
ATOM 7395 C CA . GLY B 1 445 ? 25.252 95.863 -8.050 1.00 14.85 445 GLY B CA 1
ATOM 7396 C C . GLY B 1 445 ? 25.124 94.392 -7.701 1.00 16.97 445 GLY B C 1
ATOM 7397 O O . GLY B 1 445 ? 25.989 93.809 -7.034 1.00 14.91 445 GLY B O 1
ATOM 7398 N N . VAL B 1 446 ? 24.033 93.781 -8.163 1.00 13.91 446 VAL B N 1
ATOM 7399 C CA . VAL B 1 446 ? 23.827 92.336 -8.093 1.00 15.60 446 VAL B CA 1
ATOM 7400 C C . VAL B 1 446 ? 24.301 91.726 -9.417 1.00 15.70 446 VAL B C 1
ATOM 7401 O O . VAL B 1 446 ? 23.784 92.068 -10.488 1.00 15.21 446 VAL B O 1
ATOM 7405 N N . ALA B 1 447 ? 25.280 90.826 -9.352 1.00 14.56 447 ALA B N 1
ATOM 7406 C CA . ALA B 1 447 ? 25.928 90.273 -10.534 1.00 13.51 447 ALA B CA 1
ATOM 7407 C C . ALA B 1 447 ? 25.722 88.764 -10.610 1.00 16.51 447 ALA B C 1
ATOM 7408 O O . ALA B 1 447 ? 25.709 88.073 -9.588 1.00 17.34 447 ALA B O 1
ATOM 7410 N N . PHE B 1 448 ? 25.550 88.260 -11.830 1.00 15.33 448 PHE B N 1
ATOM 7411 C CA . PHE B 1 448 ? 25.466 86.830 -12.126 1.00 15.44 448 PHE B CA 1
ATOM 7412 C C . PHE B 1 448 ? 26.701 86.438 -12.928 1.00 17.04 448 PHE B C 1
ATOM 7413 O O . PHE B 1 448 ? 27.115 87.183 -13.824 1.00 16.10 448 PHE B O 1
ATOM 7421 N N . VAL B 1 449 ? 27.309 85.289 -12.597 1.00 13.19 449 VAL B N 1
ATOM 7422 C CA . VAL B 1 449 ? 28.601 84.923 -13.166 1.00 12.93 449 VAL B CA 1
ATOM 7423 C C . VAL B 1 449 ? 28.559 83.458 -13.549 1.00 13.47 449 VAL B C 1
ATOM 7424 O O . VAL B 1 449 ? 27.756 82.686 -13.025 1.00 10.99 449 VAL B O 1
ATOM 7428 N N . GLY B 1 450 ? 29.437 83.080 -14.486 1.00 13.65 450 GLY B N 1
ATOM 7429 C CA . GLY B 1 450 ? 29.562 81.681 -14.864 1.00 17.13 450 GLY B CA 1
ATOM 7430 C C . GLY B 1 450 ? 30.891 81.382 -15.535 1.00 17.22 450 GLY B C 1
ATOM 7431 O O . GLY B 1 450 ? 31.649 82.281 -15.901 1.00 20.43 450 GLY B O 1
ATOM 7432 N N . ALA B 1 451 ? 31.151 80.087 -15.713 1.00 16.30 451 ALA B N 1
ATOM 7433 C CA . ALA B 1 451 ? 32.344 79.627 -16.412 1.00 17.98 451 ALA B CA 1
ATOM 7434 C C . ALA B 1 451 ? 32.058 78.232 -16.931 1.00 18.74 451 ALA B C 1
ATOM 7435 O O . ALA B 1 451 ? 31.371 77.465 -16.260 1.00 14.40 451 ALA B O 1
ATOM 7437 N N . ASN B 1 452 ? 32.567 77.912 -18.128 1.00 19.60 452 ASN B N 1
ATOM 7438 C CA . ASN B 1 452 ? 32.364 76.583 -18.693 1.00 18.87 452 ASN B CA 1
ATOM 7439 C C . ASN B 1 452 ? 33.124 75.520 -17.908 1.00 18.47 452 ASN B C 1
ATOM 7440 O O . ASN B 1 452 ? 34.083 75.797 -17.177 1.00 19.61 452 ASN B O 1
ATOM 7445 N N . ALA B 1 453 ? 32.683 74.280 -18.073 1.00 18.16 453 ALA B N 1
ATOM 7446 C CA . ALA B 1 453 ? 33.418 73.168 -17.501 1.00 19.38 453 ALA B CA 1
ATOM 7447 C C . ALA B 1 453 ? 34.814 73.130 -18.103 1.00 21.70 453 ALA B C 1
ATOM 7448 O O . ALA B 1 453 ? 34.967 73.188 -19.331 1.00 18.09 453 ALA B O 1
ATOM 7450 N N . SER B 1 454 ? 35.833 73.045 -17.230 1.00 18.79 454 SER B N 1
ATOM 7451 C CA . SER B 1 454 ? 37.231 73.117 -17.659 1.00 21.75 454 SER B CA 1
ATOM 7452 C C . SER B 1 454 ? 37.797 71.772 -18.095 1.00 21.73 454 SER B C 1
ATOM 7453 O O . SER B 1 454 ? 38.765 71.743 -18.869 1.00 19.84 454 SER B O 1
ATOM 7456 N N . GLY B 1 455 ? 37.237 70.670 -17.601 1.00 22.26 455 GLY B N 1
ATOM 7457 C CA . GLY B 1 455 ? 37.772 69.350 -17.855 1.00 20.46 455 GLY B CA 1
ATOM 7458 C C . GLY B 1 455 ? 38.869 68.896 -16.912 1.00 23.38 455 GLY B C 1
ATOM 7459 O O . GLY B 1 455 ? 39.415 67.805 -17.116 1.00 23.35 455 GLY B O 1
ATOM 7460 N N . THR B 1 456 ? 39.204 69.686 -15.888 1.00 19.28 456 THR B N 1
ATOM 7461 C CA . THR B 1 456 ? 40.249 69.346 -14.923 1.00 19.44 456 THR B CA 1
ATOM 7462 C C . THR B 1 456 ? 39.808 69.774 -13.526 1.00 19.41 456 THR B C 1
ATOM 7463 O O . THR B 1 456 ? 39.590 70.963 -13.278 1.00 19.73 456 THR B O 1
ATOM 7467 N N . ASP B 1 457 ? 39.683 68.814 -12.616 1.00 22.45 457 ASP B N 1
ATOM 7468 C CA . ASP B 1 457 ? 39.348 69.134 -11.230 1.00 19.55 457 ASP B CA 1
ATOM 7469 C C . ASP B 1 457 ? 40.316 70.162 -10.652 1.00 20.47 457 ASP B C 1
ATOM 7470 O O . ASP B 1 457 ? 41.515 70.138 -10.937 1.00 20.39 457 ASP B O 1
ATOM 7475 N N . ASN B 1 458 ? 39.777 71.084 -9.847 1.00 17.97 458 ASN B N 1
ATOM 7476 C CA . ASN B 1 458 ? 40.537 72.074 -9.079 1.00 17.78 458 ASN B CA 1
ATOM 7477 C C . ASN B 1 458 ? 41.319 73.036 -9.951 1.00 20.30 458 ASN B C 1
ATOM 7478 O O . ASN B 1 458 ? 42.254 73.688 -9.483 1.00 27.66 458 ASN B O 1
ATOM 7483 N N . SER B 1 459 ? 40.962 73.169 -11.215 1.00 24.34 459 SER B N 1
ATOM 7484 C CA . SER B 1 459 ? 41.718 74.080 -12.058 1.00 22.33 459 SER B CA 1
ATOM 7485 C C . SER B 1 459 ? 41.217 75.519 -11.925 1.00 18.62 459 SER B C 1
ATOM 7486 O O . SER B 1 459 ? 40.136 75.788 -11.405 1.00 20.08 459 SER B O 1
ATOM 7489 N N . ASN B 1 460 ? 42.041 76.445 -12.395 1.00 22.13 460 ASN B N 1
ATOM 7490 C CA . ASN B 1 460 ? 41.715 77.859 -12.402 1.00 22.29 460 ASN B CA 1
ATOM 7491 C C . ASN B 1 460 ? 40.839 78.188 -13.597 1.00 21.61 460 ASN B C 1
ATOM 7492 O O . ASN B 1 460 ? 41.155 77.811 -14.730 1.00 22.38 460 ASN B O 1
ATOM 7497 N N . VAL B 1 461 ? 39.767 78.938 -13.354 1.00 19.47 461 VAL B N 1
ATOM 7498 C CA . VAL B 1 461 ? 38.860 79.352 -14.420 1.00 22.23 461 VAL B CA 1
ATOM 7499 C C . VAL B 1 461 ? 38.700 80.864 -14.392 1.00 21.19 461 VAL B C 1
ATOM 7500 O O . VAL B 1 461 ? 39.087 81.545 -13.438 1.00 21.00 461 VAL B O 1
ATOM 7504 N N . THR B 1 462 ? 38.144 81.382 -15.483 1.00 21.59 462 THR B N 1
ATOM 7505 C CA . THR B 1 462 ? 37.772 82.782 -15.615 1.00 23.12 462 THR B CA 1
ATOM 7506 C C . THR B 1 462 ? 36.288 82.903 -15.342 1.00 20.13 462 THR B C 1
ATOM 7507 O O . THR B 1 462 ? 35.502 82.164 -15.934 1.00 25.30 462 THR B O 1
ATOM 7511 N N . LEU B 1 463 ? 35.898 83.843 -14.485 1.00 22.59 463 LEU B N 1
ATOM 7512 C CA . LEU B 1 463 ? 34.483 84.094 -14.246 1.00 23.00 463 LEU B CA 1
ATOM 7513 C C . LEU B 1 463 ? 33.976 85.144 -15.228 1.00 21.78 463 LEU B C 1
ATOM 7514 O O . LEU B 1 463 ? 34.463 86.278 -15.228 1.00 24.32 463 LEU B O 1
ATOM 7519 N N . THR B 1 464 ? 32.999 84.766 -16.054 1.00 18.04 464 THR B N 1
ATOM 7520 C CA . THR B 1 464 ? 32.339 85.697 -16.968 1.00 21.86 464 THR B CA 1
ATOM 7521 C C . THR B 1 464 ? 31.122 86.315 -16.284 1.00 19.29 464 THR B C 1
ATOM 7522 O O . THR B 1 464 ? 30.243 85.589 -15.817 1.00 18.16 464 THR B O 1
ATOM 7526 N N . THR B 1 465 ? 31.050 87.645 -16.260 1.00 15.58 465 THR B N 1
ATOM 7527 C CA . THR B 1 465 ? 29.853 88.314 -15.769 1.00 19.27 465 THR B CA 1
ATOM 7528 C C . THR B 1 465 ? 28.755 88.255 -16.843 1.00 17.79 465 THR B C 1
ATOM 7529 O O . THR B 1 465 ? 28.970 88.661 -17.986 1.00 18.73 465 THR B O 1
ATOM 7533 N N . LEU B 1 466 ? 27.600 87.706 -16.479 1.00 14.73 466 LEU B N 1
ATOM 7534 C CA . LEU B 1 466 ? 26.468 87.511 -17.387 1.00 16.69 466 LEU B CA 1
ATOM 7535 C C . LEU B 1 466 ? 25.430 88.623 -17.320 1.00 17.98 466 LEU B C 1
ATOM 7536 O O . LEU B 1 466 ? 24.734 88.876 -18.310 1.00 13.98 466 LEU B O 1
ATOM 7541 N N . LEU B 1 467 ? 25.276 89.254 -16.161 1.00 14.49 467 LEU B N 1
ATOM 7542 C CA . LEU B 1 467 ? 24.190 90.194 -15.934 1.00 16.65 467 LEU B CA 1
ATOM 7543 C C . LEU B 1 467 ? 24.500 90.967 -14.664 1.00 18.32 467 LEU B C 1
ATOM 7544 O O . LEU B 1 467 ? 24.924 90.370 -13.664 1.00 16.38 467 LEU B O 1
ATOM 7549 N N . ASN B 1 468 ? 24.278 92.281 -14.700 1.00 17.58 468 ASN B N 1
ATOM 7550 C CA . ASN B 1 468 ? 24.309 93.114 -13.501 1.00 16.77 468 ASN B CA 1
ATOM 7551 C C . ASN B 1 468 ? 22.962 93.803 -13.339 1.00 15.11 468 ASN B C 1
ATOM 7552 O O . ASN B 1 468 ? 22.424 94.346 -14.312 1.00 18.98 468 ASN B O 1
ATOM 7557 N N . VAL B 1 469 ? 22.426 93.790 -12.122 1.00 17.75 469 VAL B N 1
ATOM 7558 C CA . VAL B 1 469 ? 21.241 94.560 -11.756 1.00 14.49 469 VAL B CA 1
ATOM 7559 C C . VAL B 1 469 ? 21.717 95.696 -10.867 1.00 16.64 469 VAL B C 1
ATOM 7560 O O . VAL B 1 469 ? 22.223 95.456 -9.762 1.00 16.21 469 VAL B O 1
ATOM 7564 N N . THR B 1 470 ? 21.574 96.935 -11.332 1.00 15.09 470 THR B N 1
ATOM 7565 C CA . THR B 1 470 ? 22.117 98.087 -10.616 1.00 17.40 470 THR B CA 1
ATOM 7566 C C . THR B 1 470 ? 21.047 99.169 -10.492 1.00 17.56 470 THR B C 1
ATOM 7567 O O . THR B 1 470 ? 19.939 99.034 -11.008 1.00 16.05 470 THR B O 1
ATOM 7571 N N . LEU B 1 471 ? 21.413 100.279 -9.831 1.00 16.31 471 LEU B N 1
ATOM 7572 C CA . LEU B 1 471 ? 20.466 101.371 -9.569 1.00 21.15 471 LEU B CA 1
ATOM 7573 C C . LEU B 1 471 ? 19.978 102.035 -10.851 1.00 21.38 471 LEU B C 1
ATOM 7574 O O . LEU B 1 471 ? 18.892 102.629 -10.872 1.00 21.08 471 LEU B O 1
ATOM 7579 N N . ASP B 1 472 ? 20.766 101.977 -11.922 1.00 18.19 472 ASP B N 1
ATOM 7580 C CA . ASP B 1 472 ? 20.397 102.688 -13.137 1.00 23.20 472 ASP B CA 1
ATOM 7581 C C . ASP B 1 472 ? 20.206 101.774 -14.352 1.00 21.64 472 ASP B C 1
ATOM 7582 O O . ASP B 1 472 ? 20.019 102.282 -15.454 1.00 20.27 472 ASP B O 1
ATOM 7587 N N . GLY B 1 473 ? 20.214 100.453 -14.178 1.00 18.23 473 GLY B N 1
ATOM 7588 C CA . GLY B 1 473 ? 19.896 99.551 -15.263 1.00 17.09 473 GLY B CA 1
ATOM 7589 C C . GLY B 1 473 ? 19.971 98.071 -14.943 1.00 15.91 473 GLY B C 1
ATOM 7590 O O . GLY B 1 473 ? 20.703 97.634 -14.044 1.00 16.18 473 GLY B O 1
ATOM 7591 N N . ILE B 1 474 ? 19.187 97.291 -15.671 1.00 16.47 474 ILE B N 1
ATOM 7592 C CA . ILE B 1 474 ? 19.382 95.850 -15.764 1.00 18.19 474 ILE B CA 1
ATOM 7593 C C . ILE B 1 474 ? 20.233 95.602 -17.007 1.00 20.76 474 ILE B C 1
ATOM 7594 O O . ILE B 1 474 ? 19.858 95.982 -18.122 1.00 18.93 474 ILE B O 1
ATOM 7599 N N . LYS B 1 475 ? 21.404 95.010 -16.808 1.00 16.95 475 LYS B N 1
ATOM 7600 C CA . LYS B 1 475 ? 22.492 95.110 -17.774 1.00 17.03 475 LYS B CA 1
ATOM 7601 C C . LYS B 1 475 ? 22.958 93.723 -18.191 1.00 18.40 475 LYS B C 1
ATOM 7602 O O . LYS B 1 475 ? 23.917 93.179 -17.613 1.00 19.13 475 LYS B O 1
ATOM 7608 N N . PRO B 1 476 ? 22.322 93.132 -19.210 1.00 19.26 476 PRO B N 1
ATOM 7609 C CA . PRO B 1 476 ? 22.715 91.799 -19.689 1.00 15.56 476 PRO B CA 1
ATOM 7610 C C . PRO B 1 476 ? 23.956 91.876 -20.566 1.00 19.48 476 PRO B C 1
ATOM 7611 O O . PRO B 1 476 ? 24.045 92.706 -21.479 1.00 17.94 476 PRO B O 1
ATOM 7615 N N . LYS B 1 477 ? 24.927 91.017 -20.259 1.00 16.79 477 LYS B N 1
ATOM 7616 C CA . LYS B 1 477 ? 26.148 90.885 -21.034 1.00 20.05 477 LYS B CA 1
ATOM 7617 C C . LYS B 1 477 ? 26.044 89.791 -22.075 1.00 15.48 477 LYS B C 1
ATOM 7618 O O . LYS B 1 477 ? 27.013 89.542 -22.791 1.00 18.19 477 LYS B O 1
ATOM 7624 N N . VAL B 1 478 ? 24.914 89.094 -22.110 1.00 17.85 478 VAL B N 1
ATOM 7625 C CA . VAL B 1 478 ? 24.563 88.124 -23.143 1.00 16.69 478 VAL B CA 1
ATOM 7626 C C . VAL B 1 478 ? 23.172 88.509 -23.635 1.00 19.65 478 VAL B C 1
ATOM 7627 O O . VAL B 1 478 ? 22.511 89.364 -23.024 1.00 17.04 478 VAL B O 1
ATOM 7631 N N . PRO B 1 479 ? 22.711 87.920 -24.737 1.00 16.13 479 PRO B N 1
ATOM 7632 C CA . PRO B 1 479 ? 21.428 88.343 -25.305 1.00 15.40 479 PRO B CA 1
ATOM 7633 C C . PRO B 1 479 ? 20.244 87.931 -24.442 1.00 19.50 479 PRO B C 1
ATOM 7634 O O . PRO B 1 479 ? 20.319 87.031 -23.593 1.00 18.37 479 PRO B O 1
ATOM 7638 N N . ILE B 1 480 ? 19.135 88.630 -24.650 1.00 16.20 480 ILE B N 1
ATOM 7639 C CA . ILE B 1 480 ? 17.861 88.220 -24.072 1.00 16.94 480 ILE B CA 1
ATOM 7640 C C . ILE B 1 480 ? 17.220 87.248 -25.053 1.00 19.08 480 ILE B C 1
ATOM 7641 O O . ILE B 1 480 ? 16.867 87.628 -26.167 1.00 17.20 480 ILE B O 1
ATOM 7646 N N . THR B 1 481 ? 17.080 85.992 -24.639 1.00 19.99 481 THR B N 1
ATOM 7647 C CA . THR B 1 481 ? 16.576 84.901 -25.471 1.00 18.31 481 THR B CA 1
ATOM 7648 C C . THR B 1 481 ? 15.194 84.518 -24.970 1.00 21.23 481 THR B C 1
ATOM 7649 O O . THR B 1 481 ? 15.066 83.940 -23.884 1.00 23.18 481 THR B O 1
ATOM 7653 N N . PHE B 1 482 ? 14.168 84.827 -25.763 1.00 19.10 482 PHE B N 1
ATOM 7654 C CA . PHE B 1 482 ? 12.777 84.639 -25.369 1.00 18.71 482 PHE B CA 1
ATOM 7655 C C . PHE B 1 482 ? 12.315 83.210 -25.626 1.00 23.44 482 PHE B C 1
ATOM 7656 O O . PHE B 1 482 ? 12.717 82.574 -26.608 1.00 25.41 482 PHE B O 1
ATOM 7664 N N . THR B 1 483 ? 11.483 82.716 -24.739 1.00 21.17 483 THR B N 1
ATOM 7665 C CA . THR B 1 483 ? 10.677 81.537 -24.999 1.00 25.98 483 THR B CA 1
ATOM 7666 C C . THR B 1 483 ? 9.303 81.992 -25.471 1.00 18.08 483 THR B C 1
ATOM 7667 O O . THR B 1 483 ? 8.714 82.888 -24.851 1.00 20.36 483 THR B O 1
ATOM 7671 N N . PRO B 1 484 ? 8.785 81.498 -26.595 1.00 21.88 484 PRO B N 1
ATOM 7672 C CA . PRO B 1 484 ? 7.493 82.002 -27.082 1.00 23.75 484 PRO B CA 1
ATOM 7673 C C . PRO B 1 484 ? 6.357 81.665 -26.121 1.00 26.11 484 PRO B C 1
ATOM 7674 O O . PRO B 1 484 ? 6.256 80.540 -25.628 1.00 24.06 484 PRO B O 1
ATOM 7678 N N . VAL B 1 485 ? 5.508 82.661 -25.845 1.00 23.48 485 VAL B N 1
ATOM 7679 C CA . VAL B 1 485 ? 4.351 82.509 -24.976 1.00 24.37 485 VAL B CA 1
ATOM 7680 C C . VAL B 1 485 ? 3.121 83.027 -25.720 1.00 25.44 485 VAL B C 1
ATOM 7681 O O . VAL B 1 485 ? 3.238 83.748 -26.713 1.00 24.24 485 VAL B O 1
ATOM 7685 N N . THR B 1 486 ? 1.927 82.675 -25.219 1.00 25.41 486 THR B N 1
ATOM 7686 C CA . THR B 1 486 ? 0.694 83.161 -25.843 1.00 25.47 486 THR B CA 1
ATOM 7687 C C . THR B 1 486 ? 0.469 84.630 -25.512 1.00 24.73 486 THR B C 1
ATOM 7688 O O . THR B 1 486 ? 0.896 85.125 -24.470 1.00 24.21 486 THR B O 1
ATOM 7692 N N . ALA B 1 487 ? -0.219 85.332 -26.412 1.00 23.63 487 ALA B N 1
ATOM 7693 C CA . ALA B 1 487 ? -0.434 86.767 -26.231 1.00 20.41 487 ALA B CA 1
ATOM 7694 C C . ALA B 1 487 ? -1.414 87.053 -25.100 1.00 26.77 487 ALA B C 1
ATOM 7695 O O . ALA B 1 487 ? -1.309 88.090 -24.419 1.00 22.45 487 ALA B O 1
ATOM 7697 N N . SER B 1 488 ? -2.379 86.154 -24.886 1.00 26.70 488 SER B N 1
ATOM 7698 C CA . SER B 1 488 ? -3.288 86.333 -23.760 1.00 27.15 488 SER B CA 1
ATOM 7699 C C . SER B 1 488 ? -2.544 86.268 -22.432 1.00 25.63 488 SER B C 1
ATOM 7700 O O . SER B 1 488 ? -2.941 86.925 -21.469 1.00 27.90 488 SER B O 1
ATOM 7703 N N . SER B 1 489 ? -1.440 85.522 -22.374 1.00 25.83 489 SER B N 1
ATOM 7704 C CA . SER B 1 489 ? -0.685 85.399 -21.130 1.00 30.34 489 SER B CA 1
ATOM 7705 C C . SER B 1 489 ? 0.019 86.688 -20.707 1.00 30.80 489 SER B C 1
ATOM 7706 O O . SER B 1 489 ? 0.459 86.774 -19.559 1.00 32.07 489 SER B O 1
ATOM 7709 N N . THR B 1 490 ? 0.127 87.688 -21.583 1.00 22.93 490 THR B N 1
ATOM 7710 C CA . THR B 1 490 ? 0.973 88.852 -21.332 1.00 21.66 490 THR B CA 1
ATOM 7711 C C . THR B 1 490 ? 0.206 89.987 -20.646 1.00 22.35 490 THR B C 1
ATOM 7712 O O . THR B 1 490 ? -0.963 90.234 -20.944 1.00 20.82 490 THR B O 1
ATOM 7716 N N . LEU B 1 491 ? 0.893 90.703 -19.749 1.00 20.96 491 LEU B N 1
ATOM 7717 C CA . LEU B 1 491 ? 0.377 91.932 -19.155 1.00 18.54 491 LEU B CA 1
ATOM 7718 C C . LEU B 1 491 ? 0.630 93.122 -20.078 1.00 20.06 491 LEU B C 1
ATOM 7719 O O . LEU B 1 491 ? 1.388 93.040 -21.044 1.00 18.99 491 LEU B O 1
ATOM 7724 N N . ASN B 1 492 ? 0.019 94.252 -19.754 1.00 18.51 492 ASN B N 1
ATOM 7725 C CA . ASN B 1 492 ? 0.310 95.472 -20.491 1.00 20.90 492 ASN B CA 1
ATOM 7726 C C . ASN B 1 492 ? 1.776 95.865 -20.343 1.00 22.75 492 ASN B C 1
ATOM 7727 O O . ASN B 1 492 ? 2.416 95.593 -19.318 1.00 21.63 492 ASN B O 1
ATOM 7732 N N . ASN B 1 493 ? 2.301 96.522 -21.387 1.00 21.62 493 ASN B N 1
ATOM 7733 C CA . ASN B 1 493 ? 3.707 96.950 -21.457 1.00 18.52 493 ASN B CA 1
ATOM 7734 C C . ASN B 1 493 ? 4.660 95.759 -21.468 1.00 19.29 493 ASN B C 1
ATOM 7735 O O . ASN B 1 493 ? 5.713 95.776 -20.813 1.00 18.56 493 ASN B O 1
ATOM 7740 N N . SER B 1 494 ? 4.307 94.724 -22.229 1.00 16.87 494 SER B N 1
ATOM 7741 C CA . SER B 1 494 ? 5.054 93.473 -22.260 1.00 17.36 494 SER B CA 1
ATOM 7742 C C . SER B 1 494 ? 5.686 93.277 -23.631 1.00 16.96 494 SER B C 1
ATOM 7743 O O . SER B 1 494 ? 4.985 93.299 -24.646 1.00 18.88 494 SER B O 1
ATOM 7746 N N . LEU B 1 495 ? 6.993 93.040 -23.642 1.00 18.16 495 LEU B N 1
ATOM 7747 C CA . LEU B 1 495 ? 7.732 92.547 -24.799 1.00 17.48 495 LEU B CA 1
ATOM 7748 C C . LEU B 1 495 ? 7.821 91.025 -24.701 1.00 19.78 495 LEU B C 1
ATOM 7749 O O . LEU B 1 495 ? 8.138 90.495 -23.627 1.00 18.60 495 LEU B O 1
ATOM 7754 N N . PHE B 1 496 ? 7.537 90.326 -25.807 1.00 16.76 496 PHE B N 1
ATOM 7755 C CA . PHE B 1 496 ? 7.475 88.863 -25.811 1.00 17.32 496 PHE B CA 1
ATOM 7756 C C . PHE B 1 496 ? 7.542 88.364 -27.241 1.00 18.47 496 PHE B C 1
ATOM 7757 O O . PHE B 1 496 ? 7.266 89.108 -28.182 1.00 20.23 496 PHE B O 1
ATOM 7765 N N . VAL B 1 497 ? 7.900 87.092 -27.405 1.00 16.86 497 VAL B N 1
ATOM 7766 C CA . VAL B 1 497 ? 7.744 86.420 -28.695 1.00 16.81 497 VAL B CA 1
ATOM 7767 C C . VAL B 1 497 ? 6.455 85.604 -28.648 1.00 21.92 497 VAL B C 1
ATOM 7768 O O . VAL B 1 497 ? 6.236 84.837 -27.702 1.00 21.77 497 VAL B O 1
ATOM 7772 N N . ASP B 1 498 ? 5.573 85.811 -29.632 1.00 19.73 498 ASP B N 1
ATOM 7773 C CA . ASP B 1 498 ? 4.269 85.143 -29.671 1.00 21.86 498 ASP B CA 1
ATOM 7774 C C . ASP B 1 498 ? 4.420 83.688 -30.118 1.00 23.18 498 ASP B C 1
ATOM 7775 O O . ASP B 1 498 ? 5.017 83.416 -31.160 1.00 21.19 498 ASP B O 1
ATOM 7780 N N . SER B 1 499 ? 3.853 82.744 -29.352 1.00 22.63 499 SER B N 1
ATOM 7781 C CA . SER B 1 499 ? 3.959 81.350 -29.782 1.00 20.99 499 SER B CA 1
ATOM 7782 C C . SER B 1 499 ? 3.098 81.050 -31.003 1.00 24.60 499 SER B C 1
ATOM 7783 O O . SER B 1 499 ? 3.342 80.049 -31.686 1.00 23.74 499 SER B O 1
ATOM 7786 N N . ALA B 1 500 ? 2.094 81.883 -31.280 1.00 22.44 500 ALA B N 1
ATOM 7787 C CA . ALA B 1 500 ? 1.261 81.667 -32.454 1.00 26.89 500 ALA B CA 1
ATOM 7788 C C . ALA B 1 500 ? 2.072 81.806 -33.736 1.00 28.94 500 ALA B C 1
ATOM 7789 O O . ALA B 1 500 ? 1.893 81.016 -34.671 1.00 27.18 500 ALA B O 1
ATOM 7791 N N . ASP B 1 501 ? 2.959 82.807 -33.809 1.00 24.27 501 ASP B N 1
ATOM 7792 C CA . ASP B 1 501 ? 3.648 83.056 -35.072 1.00 26.00 501 ASP B CA 1
ATOM 7793 C C . ASP B 1 501 ? 5.136 83.325 -34.920 1.00 28.16 501 ASP B C 1
ATOM 7794 O O . ASP B 1 501 ? 5.770 83.714 -35.905 1.00 21.38 501 ASP B O 1
ATOM 7799 N N . ASN B 1 502 ? 5.713 83.146 -33.729 1.00 23.37 502 ASN B N 1
ATOM 7800 C CA . ASN B 1 502 ? 7.152 83.273 -33.555 1.00 20.11 502 ASN B CA 1
ATOM 7801 C C . ASN B 1 502 ? 7.636 84.673 -33.915 1.00 20.56 502 ASN B C 1
ATOM 7802 O O . ASN B 1 502 ? 8.732 84.850 -34.432 1.00 26.27 502 ASN B O 1
ATOM 7807 N N . LYS B 1 503 ? 6.821 85.677 -33.643 1.00 21.41 503 LYS B N 1
ATOM 7808 C CA . LYS B 1 503 ? 7.192 87.055 -33.919 1.00 21.51 503 LYS B CA 1
ATOM 7809 C C . LYS B 1 503 ? 7.368 87.816 -32.612 1.00 22.91 503 LYS B C 1
ATOM 7810 O O . LYS B 1 503 ? 6.604 87.627 -31.654 1.00 17.53 503 LYS B O 1
ATOM 7816 N N . LEU B 1 504 ? 8.401 88.653 -32.574 1.00 21.28 504 LEU B N 1
ATOM 7817 C CA . LEU B 1 504 ? 8.605 89.557 -31.450 1.00 20.55 504 LEU B CA 1
ATOM 7818 C C . LEU B 1 504 ? 7.491 90.604 -31.408 1.00 16.73 504 LEU B C 1
ATOM 7819 O O . LEU B 1 504 ? 7.295 91.346 -32.373 1.00 21.70 504 LEU B O 1
ATOM 7824 N N . LYS B 1 505 ? 6.770 90.693 -30.299 1.00 17.24 505 LYS B N 1
ATOM 7825 C CA . LYS B 1 505 ? 5.647 91.617 -30.215 1.00 16.52 505 LYS B CA 1
ATOM 7826 C C . LYS B 1 505 ? 5.725 92.444 -28.940 1.00 19.04 505 LYS B C 1
ATOM 7827 O O . LYS B 1 505 ? 6.474 92.127 -28.015 1.00 17.95 505 LYS B O 1
ATOM 7833 N N . PHE B 1 506 ? 4.913 93.504 -28.897 1.00 16.95 506 PHE B N 1
ATOM 7834 C CA . PHE B 1 506 ? 4.784 94.365 -27.720 1.00 17.45 506 PHE B CA 1
ATOM 7835 C C . PHE B 1 506 ? 3.306 94.597 -27.461 1.00 19.49 506 PHE B C 1
ATOM 7836 O O . PHE B 1 506 ? 2.592 95.018 -28.374 1.00 17.04 506 PHE B O 1
ATOM 7844 N N . LYS B 1 507 ? 2.836 94.305 -26.249 1.00 17.53 507 LYS B N 1
ATOM 7845 C CA . LYS B 1 507 ? 1.492 94.695 -25.829 1.00 19.18 507 LYS B CA 1
ATOM 7846 C C . LYS B 1 507 ? 1.580 96.020 -25.083 1.00 20.94 507 LYS B C 1
ATOM 7847 O O . LYS B 1 507 ? 2.264 96.102 -24.063 1.00 17.31 507 LYS B O 1
ATOM 7853 N N . ASP B 1 508 ? 0.880 97.047 -25.564 1.00 18.80 508 ASP B N 1
ATOM 7854 C CA . ASP B 1 508 ? 1.141 98.371 -25.022 1.00 21.47 508 ASP B CA 1
ATOM 7855 C C . ASP B 1 508 ? 0.247 98.649 -23.816 1.00 25.34 508 ASP B C 1
ATOM 7856 O O . ASP B 1 508 ? -0.430 97.765 -23.281 1.00 24.14 508 ASP B O 1
ATOM 7861 N N . ASN B 1 509 ? 0.246 99.915 -23.396 1.00 25.65 509 ASN B N 1
ATOM 7862 C CA . ASN B 1 509 ? -0.394 100.364 -22.164 1.00 31.75 509 ASN B CA 1
ATOM 7863 C C . ASN B 1 509 ? -1.914 100.199 -22.178 1.00 31.33 509 ASN B C 1
ATOM 7864 O O . ASN B 1 509 ? -2.542 100.296 -21.119 1.00 30.70 509 ASN B O 1
ATOM 7869 N N . THR B 1 510 ? -2.519 99.974 -23.346 1.00 32.62 510 THR B N 1
ATOM 7870 C CA . THR B 1 510 ? -3.961 99.794 -23.479 1.00 30.99 510 THR B CA 1
ATOM 7871 C C . THR B 1 510 ? -4.354 98.357 -23.780 1.00 29.21 510 THR B C 1
ATOM 7872 O O . THR B 1 510 ? -5.531 98.102 -24.020 1.00 35.72 510 THR B O 1
ATOM 7876 N N . GLY B 1 511 ? -3.410 97.420 -23.793 1.00 26.63 511 GLY B N 1
ATOM 7877 C CA . GLY B 1 511 ? -3.720 96.032 -24.079 1.00 23.07 511 GLY B CA 1
ATOM 7878 C C . GLY B 1 511 ? -3.648 95.635 -25.536 1.00 24.43 511 GLY B C 1
ATOM 7879 O O . GLY B 1 511 ? -3.942 94.479 -25.860 1.00 21.80 511 GLY B O 1
ATOM 7880 N N . THR B 1 512 ? -3.257 96.551 -26.422 1.00 24.02 512 THR B N 1
ATOM 7881 C CA . THR B 1 512 ? -3.148 96.283 -27.852 1.00 24.16 512 THR B CA 1
ATOM 7882 C C . THR B 1 512 ? -1.818 95.601 -28.169 1.00 20.68 512 THR B C 1
ATOM 7883 O O . THR B 1 512 ? -0.752 96.089 -27.781 1.00 22.09 512 THR B O 1
ATOM 7887 N N . VAL B 1 513 ? -1.885 94.467 -28.858 1.00 18.38 513 VAL B N 1
ATOM 7888 C CA . VAL B 1 513 ? -0.696 93.749 -29.299 1.00 18.24 513 VAL B CA 1
ATOM 7889 C C . VAL B 1 513 ? -0.232 94.325 -30.633 1.00 22.12 513 VAL B C 1
ATOM 7890 O O . VAL B 1 513 ? -0.996 94.353 -31.604 1.00 15.86 513 VAL B O 1
ATOM 7894 N N . LYS B 1 514 ? 1.030 94.741 -30.707 1.00 19.12 514 LYS B N 1
ATOM 7895 C CA . LYS B 1 514 ? 1.596 95.205 -31.976 1.00 18.11 514 LYS B CA 1
ATOM 7896 C C . LYS B 1 514 ? 2.880 94.451 -32.282 1.00 23.24 514 LYS B C 1
ATOM 7897 O O . LYS B 1 514 ? 3.564 93.964 -31.380 1.00 19.17 514 LYS B O 1
ATOM 7903 N N . ILE B 1 515 ? 3.203 94.350 -33.565 1.00 23.34 515 ILE B N 1
ATOM 7904 C CA . ILE B 1 515 ? 4.393 93.639 -34.000 1.00 22.52 515 ILE B CA 1
ATOM 7905 C C . ILE B 1 515 ? 5.563 94.614 -34.026 1.00 22.30 515 ILE B C 1
ATOM 7906 O O . ILE B 1 515 ? 5.441 95.735 -34.532 1.00 23.64 515 ILE B O 1
ATOM 7911 N N . VAL B 1 516 ? 6.690 94.199 -33.450 1.00 21.17 516 VAL B N 1
ATOM 7912 C CA . VAL B 1 516 ? 7.942 94.946 -33.583 1.00 21.21 516 VAL B CA 1
ATOM 7913 C C . VAL B 1 516 ? 8.423 94.859 -35.035 1.00 21.46 516 VAL B C 1
ATOM 7914 O O . VAL B 1 516 ? 8.663 93.773 -35.575 1.00 21.37 516 VAL B O 1
ATOM 7918 N N . THR B 1 517 ? 8.542 96.002 -35.694 1.00 21.02 517 THR B N 1
ATOM 7919 C CA . THR B 1 517 ? 8.988 95.986 -37.086 1.00 21.89 517 THR B CA 1
ATOM 7920 C C . THR B 1 517 ? 10.457 95.575 -37.167 1.00 24.17 517 THR B C 1
ATOM 7921 O O . THR B 1 517 ? 11.311 96.138 -36.471 1.00 20.73 517 THR B O 1
ATOM 7925 N N . LEU B 1 518 ? 10.744 94.579 -38.006 1.00 17.88 518 LEU B N 1
ATOM 7926 C CA . LEU B 1 518 ? 12.101 94.137 -38.286 1.00 24.51 518 LEU B CA 1
ATOM 7927 C C . LEU B 1 518 ? 12.429 94.327 -39.764 1.00 30.03 518 LEU B C 1
ATOM 7928 O O . LEU B 1 518 ? 11.544 94.272 -40.624 1.00 24.98 518 LEU B O 1
ATOM 7933 N N . THR B 1 519 ? 13.711 94.532 -40.058 1.00 29.11 519 THR B N 1
ATOM 7934 C CA . THR B 1 519 ? 14.186 94.672 -41.444 1.00 34.29 519 THR B CA 1
ATOM 7935 C C . THR B 1 519 ? 15.366 93.733 -41.751 1.00 38.11 519 THR B C 1
ATOM 7936 O O . THR B 1 519 ? 16.270 93.532 -40.925 1.00 32.46 519 THR B O 1
ATOM 7941 N N . LYS C 1 3 ? 69.952 40.025 61.643 1.00 69.00 3 LYS C N 1
ATOM 7942 C CA . LYS C 1 3 ? 70.227 39.858 63.066 1.00 73.46 3 LYS C CA 1
ATOM 7943 C C . LYS C 1 3 ? 69.482 40.887 63.909 1.00 76.08 3 LYS C C 1
ATOM 7944 O O . LYS C 1 3 ? 69.678 42.095 63.746 1.00 72.89 3 LYS C O 1
ATOM 7950 N N . THR C 1 4 ? 68.629 40.406 64.813 1.00 73.64 4 THR C N 1
ATOM 7951 C CA . THR C 1 4 ? 67.896 41.258 65.740 1.00 68.05 4 THR C CA 1
ATOM 7952 C C . THR C 1 4 ? 68.407 41.015 67.157 1.00 64.78 4 THR C C 1
ATOM 7953 O O . THR C 1 4 ? 68.511 39.863 67.596 1.00 60.34 4 THR C O 1
ATOM 7957 N N . ARG C 1 5 ? 68.736 42.098 67.861 1.00 59.58 5 ARG C N 1
ATOM 7958 C CA . ARG C 1 5 ? 69.239 42.042 69.234 1.00 65.35 5 ARG C CA 1
ATOM 7959 C C . ARG C 1 5 ? 68.413 42.999 70.088 1.00 64.07 5 ARG C C 1
ATOM 7960 O O . ARG C 1 5 ? 68.652 44.211 70.082 1.00 62.34 5 ARG C O 1
ATOM 7968 N N . TRP C 1 6 ? 67.462 42.458 70.841 1.00 57.89 6 TRP C N 1
ATOM 7969 C CA . TRP C 1 6 ? 66.584 43.301 71.634 1.00 51.98 6 TRP C CA 1
ATOM 7970 C C . TRP C 1 6 ? 67.353 43.986 72.753 1.00 54.79 6 TRP C C 1
ATOM 7971 O O . TRP C 1 6 ? 68.103 43.341 73.489 1.00 62.19 6 TRP C O 1
ATOM 7982 N N . LEU C 1 7 ? 67.163 45.290 72.886 1.00 54.44 7 LEU C N 1
ATOM 7983 C CA . LEU C 1 7 ? 67.626 46.016 74.056 1.00 59.88 7 LEU C CA 1
ATOM 7984 C C . LEU C 1 7 ? 66.459 46.252 74.996 1.00 57.84 7 LEU C C 1
ATOM 7985 O O . LEU C 1 7 ? 65.292 46.095 74.632 1.00 55.87 7 LEU C O 1
ATOM 7990 N N . ASN C 1 8 ? 66.789 46.624 76.219 1.00 57.41 8 ASN C N 1
ATOM 7991 C CA . ASN C 1 8 ? 65.745 46.914 77.177 1.00 58.18 8 ASN C CA 1
ATOM 7992 C C . ASN C 1 8 ? 65.009 48.179 76.742 1.00 60.96 8 ASN C C 1
ATOM 7993 O O . ASN C 1 8 ? 65.643 49.131 76.272 1.00 59.64 8 ASN C O 1
ATOM 7998 N N . PRO C 1 9 ? 63.679 48.212 76.843 1.00 57.65 9 PRO C N 1
ATOM 7999 C CA . PRO C 1 9 ? 62.934 49.377 76.354 1.00 55.32 9 PRO C CA 1
ATOM 8000 C C . PRO C 1 9 ? 63.284 50.637 77.132 1.00 57.41 9 PRO C C 1
ATOM 8001 O O . PRO C 1 9 ? 63.809 50.596 78.248 1.00 53.37 9 PRO C O 1
ATOM 8005 N N . VAL C 1 10 ? 62.969 51.776 76.515 1.00 55.40 10 VAL C N 1
ATOM 8006 C CA . VAL C 1 10 ? 63.170 53.093 77.099 1.00 54.44 10 VAL C CA 1
ATOM 8007 C C . VAL C 1 10 ? 61.856 53.855 76.995 1.00 53.80 10 VAL C C 1
ATOM 8008 O O . VAL C 1 10 ? 60.976 53.510 76.204 1.00 48.46 10 VAL C O 1
ATOM 8012 N N . ALA C 1 11 ? 61.738 54.916 77.796 1.00 52.33 11 ALA C N 1
ATOM 8013 C CA . ALA C 1 11 ? 60.488 55.671 77.856 1.00 55.35 11 ALA C CA 1
ATOM 8014 C C . ALA C 1 11 ? 60.230 56.431 76.558 1.00 53.85 11 ALA C C 1
ATOM 8015 O O . ALA C 1 11 ? 59.174 56.281 75.934 1.00 49.40 11 ALA C O 1
ATOM 8017 N N . THR C 1 12 ? 61.177 57.264 76.143 1.00 56.07 12 THR C N 1
ATOM 8018 C CA . THR C 1 12 ? 61.004 58.114 74.977 1.00 55.45 12 THR C CA 1
ATOM 8019 C C . THR C 1 12 ? 62.118 57.845 73.978 1.00 56.12 12 THR C C 1
ATOM 8020 O O . THR C 1 12 ? 63.148 57.256 74.312 1.00 58.73 12 THR C O 1
ATOM 8024 N N . PHE C 1 13 ? 61.886 58.274 72.732 1.00 58.34 13 PHE C N 1
ATOM 8025 C CA . PHE C 1 13 ? 62.933 58.245 71.714 1.00 57.78 13 PHE C CA 1
ATOM 8026 C C . PHE C 1 13 ? 64.086 59.176 72.075 1.00 62.06 13 PHE C C 1
ATOM 8027 O O . PHE C 1 13 ? 65.241 58.908 71.712 1.00 59.97 13 PHE C O 1
ATOM 8035 N N . ALA C 1 14 ? 63.787 60.284 72.766 1.00 59.95 14 ALA C N 1
ATOM 8036 C CA . ALA C 1 14 ? 64.835 61.179 73.250 1.00 63.90 14 ALA C CA 1
ATOM 8037 C C . ALA C 1 14 ? 65.774 60.466 74.211 1.00 64.85 14 ALA C C 1
ATOM 8038 O O . ALA C 1 14 ? 66.965 60.798 74.287 1.00 62.17 14 ALA C O 1
ATOM 8040 N N . ASP C 1 15 ? 65.251 59.481 74.945 1.00 63.43 15 ASP C N 1
ATOM 8041 C CA . ASP C 1 15 ? 66.058 58.713 75.879 1.00 58.19 15 ASP C CA 1
ATOM 8042 C C . ASP C 1 15 ? 67.026 57.769 75.175 1.00 63.38 15 ASP C C 1
ATOM 8043 O O . ASP C 1 15 ? 68.013 57.359 75.791 1.00 64.67 15 ASP C O 1
ATOM 8048 N N . ILE C 1 16 ? 66.783 57.428 73.904 1.00 60.95 16 ILE C N 1
ATOM 8049 C CA . ILE C 1 16 ? 67.589 56.402 73.239 1.00 64.62 16 ILE C CA 1
ATOM 8050 C C . ILE C 1 16 ? 69.054 56.816 73.176 1.00 68.02 16 ILE C C 1
ATOM 8051 O O . ILE C 1 16 ? 69.949 56.034 73.528 1.00 71.27 16 ILE C O 1
ATOM 8056 N N . ALA C 1 17 ? 69.326 58.044 72.725 1.00 64.55 17 ALA C N 1
ATOM 8057 C CA . ALA C 1 17 ? 70.715 58.478 72.609 1.00 69.38 17 ALA C CA 1
ATOM 8058 C C . ALA C 1 17 ? 71.369 58.609 73.982 1.00 68.81 17 ALA C C 1
ATOM 8059 O O . ALA C 1 17 ? 72.522 58.210 74.167 1.00 70.58 17 ALA C O 1
ATOM 8061 N N . THR C 1 18 ? 70.645 59.166 74.954 1.00 67.00 18 THR C N 1
ATOM 8062 C CA . THR C 1 18 ? 71.152 59.285 76.322 1.00 70.62 18 THR C CA 1
ATOM 8063 C C . THR C 1 18 ? 71.468 57.921 76.917 1.00 70.74 18 THR C C 1
ATOM 8064 O O . THR C 1 18 ? 72.606 57.663 77.338 1.00 68.82 18 THR C O 1
ATOM 8068 N N . THR C 1 19 ? 70.469 57.035 76.934 1.00 71.29 19 THR C N 1
ATOM 8069 C CA . THR C 1 19 ? 70.627 55.731 77.560 1.00 72.36 19 THR C CA 1
ATOM 8070 C C . THR C 1 19 ? 71.581 54.838 76.772 1.00 71.88 19 THR C C 1
ATOM 8071 O O . THR C 1 19 ? 72.311 54.029 77.358 1.00 72.21 19 THR C O 1
ATOM 8075 N N . TYR C 1 20 ? 71.586 54.963 75.440 1.00 72.27 20 TYR C N 1
ATOM 8076 C CA . TYR C 1 20 ? 72.421 54.158 74.546 1.00 74.14 20 TYR C CA 1
ATOM 8077 C C . TYR C 1 20 ? 73.252 55.112 73.695 1.00 77.19 20 TYR C C 1
ATOM 8078 O O . TYR C 1 20 ? 72.879 55.410 72.550 1.00 78.45 20 TYR C O 1
ATOM 8087 N N . PRO C 1 21 ? 74.367 55.613 74.213 1.00 79.57 21 PRO C N 1
ATOM 8088 C CA . PRO C 1 21 ? 75.232 56.506 73.424 1.00 85.50 21 PRO C CA 1
ATOM 8089 C C . PRO C 1 21 ? 76.276 55.808 72.557 1.00 86.91 21 PRO C C 1
ATOM 8090 O O . PRO C 1 21 ? 77.026 56.509 71.866 1.00 86.22 21 PRO C O 1
ATOM 8094 N N . ASN C 1 22 ? 76.345 54.470 72.559 1.00 82.68 22 ASN C N 1
ATOM 8095 C CA . ASN C 1 22 ? 77.306 53.718 71.743 1.00 81.53 22 ASN C CA 1
ATOM 8096 C C . ASN C 1 22 ? 76.600 52.543 71.082 1.00 81.13 22 ASN C C 1
ATOM 8097 O O . ASN C 1 22 ? 76.859 51.376 71.401 1.00 78.86 22 ASN C O 1
ATOM 8102 N N . PRO C 1 23 ? 75.733 52.807 70.116 1.00 83.24 23 PRO C N 1
ATOM 8103 C CA . PRO C 1 23 ? 74.905 51.740 69.555 1.00 81.44 23 PRO C CA 1
ATOM 8104 C C . PRO C 1 23 ? 75.681 50.873 68.568 1.00 79.02 23 PRO C C 1
ATOM 8105 O O . PRO C 1 23 ? 76.692 51.279 67.990 1.00 79.45 23 PRO C O 1
ATOM 8109 N N . GLN C 1 24 ? 75.187 49.649 68.392 1.00 75.29 24 GLN C N 1
ATOM 8110 C CA . GLN C 1 24 ? 75.775 48.678 67.481 1.00 73.51 24 GLN C CA 1
ATOM 8111 C C . GLN C 1 24 ? 74.716 48.163 66.513 1.00 74.48 24 GLN C C 1
ATOM 8112 O O . GLN C 1 24 ? 73.515 48.289 66.755 1.00 76.62 24 GLN C O 1
ATOM 8118 N N . HIS C 1 25 ? 75.169 47.578 65.406 1.00 74.53 25 HIS C N 1
ATOM 8119 C CA . HIS C 1 25 ? 74.249 47.125 64.369 1.00 72.48 25 HIS C CA 1
ATOM 8120 C C . HIS C 1 25 ? 73.323 46.032 64.895 1.00 72.95 25 HIS C C 1
ATOM 8121 O O . HIS C 1 25 ? 73.700 45.222 65.746 1.00 75.22 25 HIS C O 1
ATOM 8128 N N . GLY C 1 26 ? 72.093 46.014 64.375 1.00 74.62 26 GLY C N 1
ATOM 8129 C CA . GLY C 1 26 ? 71.083 45.064 64.799 1.00 72.55 26 GLY C CA 1
ATOM 8130 C C . GLY C 1 26 ? 70.343 45.433 66.065 1.00 66.54 26 GLY C C 1
ATOM 8131 O O . GLY C 1 26 ? 69.347 44.776 66.391 1.00 62.88 26 GLY C O 1
ATOM 8132 N N . ASP C 1 27 ? 70.792 46.464 66.779 1.00 67.97 27 ASP C N 1
ATOM 8133 C CA . ASP C 1 27 ? 70.187 46.861 68.043 1.00 69.43 27 ASP C CA 1
ATOM 8134 C C . ASP C 1 27 ? 68.741 47.314 67.837 1.00 69.98 27 ASP C C 1
ATOM 8135 O O . ASP C 1 27 ? 68.452 48.144 66.969 1.00 64.99 27 ASP C O 1
ATOM 8140 N N . THR C 1 28 ? 67.833 46.756 68.641 1.00 66.62 28 THR C N 1
ATOM 8141 C CA . THR C 1 28 ? 66.399 47.000 68.534 1.00 60.48 28 THR C CA 1
ATOM 8142 C C . THR C 1 28 ? 65.851 47.376 69.900 1.00 56.07 28 THR C C 1
ATOM 8143 O O . THR C 1 28 ? 66.053 46.642 70.873 1.00 55.54 28 THR C O 1
ATOM 8147 N N . VAL C 1 29 ? 65.143 48.501 69.974 1.00 49.40 29 VAL C N 1
ATOM 8148 C CA . VAL C 1 29 ? 64.527 48.940 71.221 1.00 51.82 29 VAL C CA 1
ATOM 8149 C C . VAL C 1 29 ? 63.138 49.503 70.930 1.00 51.82 29 VAL C C 1
ATOM 8150 O O . VAL C 1 29 ? 62.897 50.080 69.863 1.00 49.23 29 VAL C O 1
ATOM 8154 N N . MET C 1 30 ? 62.217 49.290 71.871 1.00 47.60 30 MET C N 1
ATOM 8155 C CA . MET C 1 30 ? 60.864 49.826 71.827 1.00 46.48 30 MET C CA 1
ATOM 8156 C C . MET C 1 30 ? 60.781 51.020 72.769 1.00 44.66 30 MET C C 1
ATOM 8157 O O . MET C 1 30 ? 61.369 51.009 73.854 1.00 47.25 30 MET C O 1
ATOM 8162 N N . VAL C 1 31 ? 60.072 52.056 72.348 1.00 39.94 31 VAL C N 1
ATOM 8163 C CA . VAL C 1 31 ? 59.754 53.169 73.230 1.00 40.49 31 VAL C CA 1
ATOM 8164 C C . VAL C 1 31 ? 58.378 52.909 73.831 1.00 44.78 31 VAL C C 1
ATOM 8165 O O . VAL C 1 31 ? 57.434 52.552 73.118 1.00 40.41 31 VAL C O 1
ATOM 8169 N N . THR C 1 32 ? 58.264 53.062 75.150 1.00 44.60 32 THR C N 1
ATOM 8170 C CA . THR C 1 32 ? 57.082 52.598 75.857 1.00 45.00 32 THR C CA 1
ATOM 8171 C C . THR C 1 32 ? 56.293 53.692 76.563 1.00 47.45 32 THR C C 1
ATOM 8172 O O . THR C 1 32 ? 55.154 53.431 76.967 1.00 52.16 32 THR C O 1
ATOM 8176 N N . ASP C 1 33 ? 56.845 54.894 76.730 1.00 41.47 33 ASP C N 1
ATOM 8177 C CA . ASP C 1 33 ? 56.135 55.978 77.410 1.00 49.08 33 ASP C CA 1
ATOM 8178 C C . ASP C 1 33 ? 56.419 57.300 76.699 1.00 50.90 33 ASP C C 1
ATOM 8179 O O . ASP C 1 33 ? 56.867 58.279 77.293 1.00 51.42 33 ASP C O 1
ATOM 8184 N N . ASP C 1 34 ? 56.132 57.323 75.398 1.00 49.90 34 ASP C N 1
ATOM 8185 C CA . ASP C 1 34 ? 56.471 58.421 74.508 1.00 42.43 34 ASP C CA 1
ATOM 8186 C C . ASP C 1 34 ? 55.217 59.100 73.977 1.00 45.49 34 ASP C C 1
ATOM 8187 O O . ASP C 1 34 ? 55.144 59.485 72.809 1.00 42.63 34 ASP C O 1
ATOM 8192 N N . GLY C 1 35 ? 54.214 59.248 74.837 1.00 44.90 35 GLY C N 1
ATOM 8193 C CA . GLY C 1 35 ? 52.979 59.893 74.424 1.00 40.40 35 GLY C CA 1
ATOM 8194 C C . GLY C 1 35 ? 52.303 59.091 73.333 1.00 44.11 35 GLY C C 1
ATOM 8195 O O . GLY C 1 35 ? 52.162 57.866 73.431 1.00 44.11 35 GLY C O 1
ATOM 8196 N N . GLU C 1 36 ? 51.898 59.781 72.264 1.00 39.63 36 GLU C N 1
ATOM 8197 C CA . GLU C 1 36 ? 51.216 59.125 71.157 1.00 39.60 36 GLU C CA 1
ATOM 8198 C C . GLU C 1 36 ? 52.151 58.299 70.283 1.00 42.04 36 GLU C C 1
ATOM 8199 O O . GLU C 1 36 ? 51.669 57.595 69.387 1.00 40.66 36 GLU C O 1
ATOM 8205 N N . ASN C 1 37 ? 53.458 58.351 70.528 1.00 36.66 37 ASN C N 1
ATOM 8206 C CA . ASN C 1 37 ? 54.424 57.531 69.809 1.00 38.46 37 ASN C CA 1
ATOM 8207 C C . ASN C 1 37 ? 54.738 56.214 70.529 1.00 36.84 37 ASN C C 1
ATOM 8208 O O . ASN C 1 37 ? 55.565 55.434 70.042 1.00 33.69 37 ASN C O 1
ATOM 8213 N N . SER C 1 38 ? 54.081 55.939 71.657 1.00 41.36 38 SER C N 1
ATOM 8214 C CA . SER C 1 38 ? 54.376 54.744 72.445 1.00 36.62 38 SER C CA 1
ATOM 8215 C C . SER C 1 38 ? 54.094 53.479 71.643 1.00 37.63 38 SER C C 1
ATOM 8216 O O . SER C 1 38 ? 53.159 53.424 70.837 1.00 36.72 38 SER C O 1
ATOM 8219 N N . GLY C 1 39 ? 54.902 52.444 71.883 1.00 30.67 39 GLY C N 1
ATOM 8220 C CA . GLY C 1 39 ? 54.829 51.221 71.106 1.00 30.66 39 GLY C CA 1
ATOM 8221 C C . GLY C 1 39 ? 55.664 51.209 69.838 1.00 36.23 39 GLY C C 1
ATOM 8222 O O . GLY C 1 39 ? 55.743 50.164 69.168 1.00 31.38 39 GLY C O 1
ATOM 8223 N N . SER C 1 40 ? 56.282 52.327 69.475 1.00 36.09 40 SER C N 1
ATOM 8224 C CA . SER C 1 40 ? 57.143 52.327 68.301 1.00 37.92 40 SER C CA 1
ATOM 8225 C C . SER C 1 40 ? 58.431 51.567 68.593 1.00 40.50 40 SER C C 1
ATOM 8226 O O . SER C 1 40 ? 58.946 51.585 69.716 1.00 42.88 40 SER C O 1
ATOM 8229 N N . VAL C 1 41 ? 58.933 50.873 67.580 1.00 39.27 41 VAL C N 1
ATOM 8230 C CA . VAL C 1 41 ? 60.149 50.081 67.694 1.00 47.34 41 VAL C CA 1
ATOM 8231 C C . VAL C 1 41 ? 61.175 50.659 66.730 1.00 54.12 41 VAL C C 1
ATOM 8232 O O . VAL C 1 41 ? 60.909 50.774 65.525 1.00 49.24 41 VAL C O 1
ATOM 8236 N N . TYR C 1 42 ? 62.338 51.033 67.258 1.00 54.00 42 TYR C N 1
ATOM 8237 C CA . TYR C 1 42 ? 63.417 51.593 66.459 1.00 54.47 42 TYR C CA 1
ATOM 8238 C C . TYR C 1 42 ? 64.577 50.610 66.378 1.00 56.97 42 TYR C C 1
ATOM 8239 O O . TYR C 1 42 ? 64.761 49.756 67.250 1.00 57.95 42 TYR C O 1
ATOM 8248 N N . ARG C 1 43 ? 65.363 50.739 65.316 1.00 66.93 43 ARG C N 1
ATOM 8249 C CA . ARG C 1 43 ? 66.479 49.838 65.074 1.00 68.90 43 ARG C CA 1
ATOM 8250 C C . ARG C 1 43 ? 67.684 50.633 64.594 1.00 71.71 43 ARG C C 1
ATOM 8251 O O . ARG C 1 43 ? 67.577 51.426 63.654 1.00 68.75 43 ARG C O 1
ATOM 8259 N N . TYR C 1 44 ? 68.825 50.419 65.245 1.00 73.90 44 TYR C N 1
ATOM 8260 C CA . TYR C 1 44 ? 70.073 51.054 64.842 1.00 76.84 44 TYR C CA 1
ATOM 8261 C C . TYR C 1 44 ? 70.553 50.434 63.536 1.00 75.65 44 TYR C C 1
ATOM 8262 O O . TYR C 1 44 ? 70.804 49.226 63.466 1.00 70.86 44 TYR C O 1
ATOM 8271 N N . GLU C 1 45 ? 70.678 51.256 62.499 1.00 78.70 45 GLU C N 1
ATOM 8272 C CA . GLU C 1 45 ? 71.025 50.769 61.171 1.00 76.17 45 GLU C CA 1
ATOM 8273 C C . GLU C 1 45 ? 71.838 51.824 60.440 1.00 75.89 45 GLU C C 1
ATOM 8274 O O . GLU C 1 45 ? 71.393 52.969 60.302 1.00 74.70 45 GLU C O 1
ATOM 8280 N N . ASN C 1 46 ? 73.027 51.430 59.977 1.00 77.87 46 ASN C N 1
ATOM 8281 C CA . ASN C 1 46 ? 73.895 52.288 59.176 1.00 64.06 46 ASN C CA 1
ATOM 8282 C C . ASN C 1 46 ? 74.182 53.612 59.876 1.00 70.45 46 ASN C C 1
ATOM 8283 O O . ASN C 1 46 ? 74.255 54.661 59.232 1.00 71.82 46 ASN C O 1
ATOM 8288 N N . GLY C 1 47 ? 74.341 53.570 61.199 1.00 71.50 47 GLY C N 1
ATOM 8289 C CA . GLY C 1 47 ? 74.637 54.747 61.987 1.00 71.76 47 GLY C CA 1
ATOM 8290 C C . GLY C 1 47 ? 73.440 55.551 62.445 1.00 76.54 47 GLY C C 1
ATOM 8291 O O . GLY C 1 47 ? 73.627 56.623 63.032 1.00 73.77 47 GLY C O 1
ATOM 8292 N N . GLN C 1 48 ? 72.218 55.076 62.193 1.00 78.23 48 GLN C N 1
ATOM 8293 C CA . GLN C 1 48 ? 71.005 55.786 62.579 1.00 79.88 48 GLN C CA 1
ATOM 8294 C C . GLN C 1 48 ? 69.993 54.796 63.142 1.00 76.65 48 GLN C C 1
ATOM 8295 O O . GLN C 1 48 ? 69.982 53.619 62.776 1.00 77.25 48 GLN C O 1
ATOM 8301 N N . TRP C 1 49 ? 69.145 55.286 64.043 1.00 74.19 49 TRP C N 1
ATOM 8302 C CA . TRP C 1 49 ? 68.034 54.496 64.555 1.00 73.33 49 TRP C CA 1
ATOM 8303 C C . TRP C 1 49 ? 66.866 54.573 63.574 1.00 70.61 49 TRP C C 1
ATOM 8304 O O . TRP C 1 49 ? 66.418 55.667 63.221 1.00 72.71 49 TRP C O 1
ATOM 8315 N N . ASN C 1 50 ? 66.376 53.416 63.127 1.00 68.03 50 ASN C N 1
ATOM 8316 C CA . ASN C 1 50 ? 65.347 53.344 62.093 1.00 68.42 50 ASN C CA 1
ATOM 8317 C C . ASN C 1 50 ? 64.059 52.724 62.619 1.00 64.10 50 ASN C C 1
ATOM 8318 O O . ASN C 1 50 ? 64.089 51.789 63.427 1.00 56.40 50 ASN C O 1
ATOM 8323 N N . LEU C 1 51 ? 62.929 53.232 62.125 1.00 60.99 51 LEU C N 1
ATOM 8324 C CA . LEU C 1 51 ? 61.624 52.728 62.527 1.00 55.61 51 LEU C CA 1
ATOM 8325 C C . LEU C 1 51 ? 61.295 51.475 61.731 1.00 55.67 51 LEU C C 1
ATOM 8326 O O . LEU C 1 51 ? 61.343 51.482 60.498 1.00 54.32 51 LEU C O 1
ATOM 8331 N N . THR C 1 52 ? 60.970 50.396 62.437 1.00 50.74 52 THR C N 1
ATOM 8332 C CA . THR C 1 52 ? 60.692 49.110 61.817 1.00 48.27 52 THR C CA 1
ATOM 8333 C C . THR C 1 52 ? 59.262 48.677 62.109 1.00 47.79 52 THR C C 1
ATOM 8334 O O . THR C 1 52 ? 58.713 48.968 63.181 1.00 48.32 52 THR C O 1
ATOM 8338 N N . GLN C 1 53 ? 58.667 47.988 61.138 1.00 45.13 53 GLN C N 1
ATOM 8339 C CA . GLN C 1 53 ? 57.355 47.375 61.273 1.00 46.39 53 GLN C CA 1
ATOM 8340 C C . GLN C 1 53 ? 57.450 45.870 61.512 1.00 48.60 53 GLN C C 1
ATOM 8341 O O . GLN C 1 53 ? 56.437 45.167 61.395 1.00 41.25 53 GLN C O 1
ATOM 8347 N N . LYS C 1 54 ? 58.650 45.369 61.843 1.00 45.82 54 LYS C N 1
ATOM 8348 C CA . LYS C 1 54 ? 58.923 43.932 61.890 1.00 49.03 54 LYS C CA 1
ATOM 8349 C C . LYS C 1 54 ? 58.404 43.286 63.171 1.00 44.25 54 LYS C C 1
ATOM 8350 O O . LYS C 1 54 ? 57.995 42.118 63.162 1.00 41.47 54 LYS C O 1
ATOM 8356 N N . HIS C 1 55 ? 58.421 44.026 64.273 1.00 38.58 55 HIS C N 1
ATOM 8357 C CA . HIS C 1 55 ? 58.121 43.487 65.592 1.00 35.37 55 HIS C CA 1
ATOM 8358 C C . HIS C 1 55 ? 56.759 44.020 66.039 1.00 31.86 55 HIS C C 1
ATOM 8359 O O . HIS C 1 55 ? 56.650 44.933 66.856 1.00 30.76 55 HIS C O 1
ATOM 8366 N N . ASN C 1 56 ? 55.707 43.416 65.486 1.00 28.64 56 ASN C N 1
ATOM 8367 C CA . ASN C 1 56 ? 54.322 43.790 65.741 1.00 31.57 56 ASN C CA 1
ATOM 8368 C C . ASN C 1 56 ? 53.586 42.746 66.584 1.00 29.00 56 ASN C C 1
ATOM 8369 O O . ASN C 1 56 ? 52.362 42.622 66.493 1.00 26.21 56 ASN C O 1
ATOM 8374 N N . ASP C 1 57 ? 54.319 41.961 67.376 1.00 30.16 57 ASP C N 1
ATOM 8375 C CA . ASP C 1 57 ? 53.659 40.984 68.238 1.00 28.33 57 ASP C CA 1
ATOM 8376 C C . ASP C 1 57 ? 52.700 41.676 69.197 1.00 26.32 57 ASP C C 1
ATOM 8377 O O . ASP C 1 57 ? 51.576 41.208 69.412 1.00 29.69 57 ASP C O 1
ATOM 8382 N N . LEU C 1 58 ? 53.110 42.810 69.757 1.00 27.46 58 LEU C N 1
ATOM 8383 C CA . LEU C 1 58 ? 52.254 43.539 70.682 1.00 26.95 58 LEU C CA 1
ATOM 8384 C C . LEU C 1 58 ? 51.253 44.400 69.924 1.00 27.34 58 LEU C C 1
ATOM 8385 O O . LEU C 1 58 ? 51.593 45.035 68.921 1.00 26.00 58 LEU C O 1
ATOM 8390 N N . ALA C 1 59 ? 50.016 44.418 70.424 1.00 22.84 59 ALA C N 1
ATOM 8391 C CA . ALA C 1 59 ? 48.956 45.183 69.785 1.00 22.69 59 ALA C CA 1
ATOM 8392 C C . ALA C 1 59 ? 49.348 46.642 69.626 1.00 23.68 59 ALA C C 1
ATOM 8393 O O . ALA C 1 59 ? 49.041 47.264 68.603 1.00 22.44 59 ALA C O 1
ATOM 8395 N N . ILE C 1 60 ? 50.019 47.213 70.633 1.00 23.93 60 ILE C N 1
ATOM 8396 C CA . ILE C 1 60 ? 50.357 48.629 70.555 1.00 24.84 60 ILE C CA 1
ATOM 8397 C C . ILE C 1 60 ? 51.392 48.875 69.465 1.00 26.95 60 ILE C C 1
ATOM 8398 O O . ILE C 1 60 ? 51.367 49.921 68.807 1.00 27.07 60 ILE C O 1
ATOM 8403 N N . ALA C 1 61 ? 52.297 47.923 69.227 1.00 22.10 61 ALA C N 1
ATOM 8404 C CA . ALA C 1 61 ? 53.252 48.103 68.141 1.00 26.12 61 ALA C CA 1
ATOM 8405 C C . ALA C 1 61 ? 52.567 47.943 66.791 1.00 23.32 61 ALA C C 1
ATOM 8406 O O . ALA C 1 61 ? 52.840 48.695 65.846 1.00 20.41 61 ALA C O 1
ATOM 8408 N N . ASP C 1 62 ? 51.674 46.966 66.682 1.00 22.20 62 ASP C N 1
ATOM 8409 C CA . ASP C 1 62 ? 50.946 46.805 65.433 1.00 25.35 62 ASP C CA 1
ATOM 8410 C C . ASP C 1 62 ? 50.085 48.031 65.150 1.00 24.77 62 ASP C C 1
ATOM 8411 O O . ASP C 1 62 ? 50.027 48.496 64.008 1.00 26.86 62 ASP C O 1
ATOM 8416 N N . VAL C 1 63 ? 49.451 48.596 66.188 1.00 20.24 63 VAL C N 1
ATOM 8417 C CA . VAL C 1 63 ? 48.596 49.766 66.005 1.00 25.32 63 VAL C CA 1
ATOM 8418 C C . VAL C 1 63 ? 49.409 50.948 65.483 1.00 22.18 63 VAL C C 1
ATOM 8419 O O . VAL C 1 63 ? 48.972 51.668 64.575 1.00 18.16 63 VAL C O 1
ATOM 8423 N N . GLN C 1 64 ? 50.609 51.160 66.030 1.00 19.48 64 GLN C N 1
ATOM 8424 C CA . GLN C 1 64 ? 51.468 52.240 65.536 1.00 25.47 64 GLN C CA 1
ATOM 8425 C C . GLN C 1 64 ? 51.819 52.065 64.053 1.00 24.18 64 GLN C C 1
ATOM 8426 O O . GLN C 1 64 ? 51.817 53.041 63.291 1.00 24.51 64 GLN C O 1
ATOM 8432 N N . ASN C 1 65 ? 52.154 50.840 63.633 1.00 19.86 65 ASN C N 1
ATOM 8433 C CA . ASN C 1 65 ? 52.424 50.593 62.223 1.00 20.47 65 ASN C CA 1
ATOM 8434 C C . ASN C 1 65 ? 51.224 51.000 61.377 1.00 23.10 65 ASN C C 1
ATOM 8435 O O . ASN C 1 65 ? 51.359 51.749 60.401 1.00 20.00 65 ASN C O 1
ATOM 8440 N N . LYS C 1 66 ? 50.036 50.540 61.771 1.00 16.72 66 LYS C N 1
ATOM 8441 C CA . LYS C 1 66 ? 48.834 50.766 60.975 1.00 20.38 66 LYS C CA 1
ATOM 8442 C C . LYS C 1 66 ? 48.444 52.240 60.967 1.00 18.04 66 LYS C C 1
ATOM 8443 O O . LYS C 1 66 ? 47.985 52.753 59.944 1.00 17.62 66 LYS C O 1
ATOM 8449 N N . ILE C 1 67 ? 48.656 52.944 62.083 1.00 15.86 67 ILE C N 1
ATOM 8450 C CA . ILE C 1 67 ? 48.401 54.379 62.112 1.00 17.18 67 ILE C CA 1
ATOM 8451 C C . ILE C 1 67 ? 49.340 55.099 61.172 1.00 19.58 67 ILE C C 1
ATOM 8452 O O . ILE C 1 67 ? 48.939 56.044 60.480 1.00 20.02 67 ILE C O 1
ATOM 8457 N N . GLY C 1 68 ? 50.614 54.680 61.148 1.00 21.31 68 GLY C N 1
ATOM 8458 C CA . GLY C 1 68 ? 51.564 55.280 60.228 1.00 20.35 68 GLY C CA 1
ATOM 8459 C C . GLY C 1 68 ? 51.099 55.173 58.789 1.00 21.45 68 GLY C C 1
ATOM 8460 O O . GLY C 1 68 ? 51.157 56.141 58.035 1.00 24.49 68 GLY C O 1
ATOM 8461 N N . ILE C 1 69 ? 50.587 54.005 58.405 1.00 19.69 69 ILE C N 1
ATOM 8462 C CA . ILE C 1 69 ? 50.109 53.826 57.037 1.00 18.26 69 ILE C CA 1
ATOM 8463 C C . ILE C 1 69 ? 48.879 54.687 56.776 1.00 20.63 69 ILE C C 1
ATOM 8464 O O . ILE C 1 69 ? 48.759 55.324 55.714 1.00 22.35 69 ILE C O 1
ATOM 8469 N N . LEU C 1 70 ? 47.932 54.698 57.720 1.00 14.97 70 LEU C N 1
ATOM 8470 C CA . LEU C 1 70 ? 46.708 55.476 57.549 1.00 18.61 70 LEU C CA 1
ATOM 8471 C C . LEU C 1 70 ? 47.000 56.963 57.448 1.00 20.32 70 LEU C C 1
ATOM 8472 O O . LEU C 1 70 ? 46.265 57.696 56.784 1.00 21.66 70 LEU C O 1
ATOM 8477 N N . LYS C 1 71 ? 48.051 57.433 58.118 1.00 18.83 71 LYS C N 1
ATOM 8478 C CA . LYS C 1 71 ? 48.407 58.845 58.051 1.00 22.59 71 LYS C CA 1
ATOM 8479 C C . LYS C 1 71 ? 48.943 59.266 56.682 1.00 24.42 71 LYS C C 1
ATOM 8480 O O . LYS C 1 71 ? 49.037 60.473 56.421 1.00 22.51 71 LYS C O 1
ATOM 8486 N N . THR C 1 72 ? 49.283 58.323 55.792 1.00 22.39 72 THR C N 1
ATOM 8487 C CA . THR C 1 72 ? 49.816 58.711 54.486 1.00 20.55 72 THR C CA 1
ATOM 8488 C C . THR C 1 72 ? 48.749 59.232 53.526 1.00 22.11 72 THR C C 1
ATOM 8489 O O . THR C 1 72 ? 49.103 59.736 52.455 1.00 22.77 72 THR C O 1
ATOM 8493 N N . ILE C 1 73 ? 47.466 59.133 53.882 1.00 21.13 73 ILE C N 1
ATOM 8494 C CA . ILE C 1 73 ? 46.400 59.651 53.034 1.00 20.31 73 ILE C CA 1
ATOM 8495 C C . ILE C 1 73 ? 46.467 61.173 52.924 1.00 22.81 73 ILE C C 1
ATOM 8496 O O . ILE C 1 73 ? 46.187 61.736 51.861 1.00 27.14 73 ILE C O 1
ATOM 8501 N N . ALA C 1 74 ? 46.794 61.864 54.009 1.00 16.68 74 ALA C N 1
ATOM 8502 C CA . ALA C 1 74 ? 46.664 63.318 54.029 1.00 18.59 74 ALA C CA 1
ATOM 8503 C C . ALA C 1 74 ? 47.279 63.869 55.301 1.00 21.60 74 ALA C C 1
ATOM 8504 O O . ALA C 1 74 ? 47.303 63.197 56.338 1.00 21.84 74 ALA C O 1
ATOM 8506 N N . VAL C 1 75 ? 47.735 65.116 55.214 1.00 15.09 75 VAL C N 1
ATOM 8507 C CA . VAL C 1 75 ? 48.165 65.884 56.378 1.00 19.47 75 VAL C CA 1
ATOM 8508 C C . VAL C 1 75 ? 46.940 66.622 56.896 1.00 17.31 75 VAL C C 1
ATOM 8509 O O . VAL C 1 75 ? 46.428 67.530 56.235 1.00 14.05 75 VAL C O 1
ATOM 8513 N N . ASN C 1 76 ? 46.455 66.216 58.059 1.00 13.53 76 ASN C N 1
ATOM 8514 C CA . ASN C 1 76 ? 45.277 66.839 58.652 1.00 15.42 76 ASN C CA 1
ATOM 8515 C C . ASN C 1 76 ? 45.699 68.083 59.430 1.00 17.13 76 ASN C C 1
ATOM 8516 O O . ASN C 1 76 ? 46.592 68.021 60.294 1.00 17.22 76 ASN C O 1
ATOM 8521 N N . VAL C 1 77 ? 45.082 69.222 59.104 1.00 12.76 77 VAL C N 1
ATOM 8522 C CA . VAL C 1 77 ? 45.453 70.472 59.763 1.00 15.94 77 VAL C CA 1
ATOM 8523 C C . VAL C 1 77 ? 45.190 70.399 61.264 1.00 15.83 77 VAL C C 1
ATOM 8524 O O . VAL C 1 77 ? 45.785 71.154 62.034 1.00 17.49 77 VAL C O 1
ATOM 8528 N N . LYS C 1 78 ? 44.334 69.481 61.690 1.00 13.79 78 LYS C N 1
ATOM 8529 C CA . LYS C 1 78 ? 44.097 69.287 63.113 1.00 19.76 78 LYS C CA 1
ATOM 8530 C C . LYS C 1 78 ? 45.345 68.783 63.821 1.00 20.11 78 LYS C C 1
ATOM 8531 O O . LYS C 1 78 ? 45.515 69.049 65.019 1.00 21.04 78 LYS C O 1
ATOM 8537 N N . GLU C 1 79 ? 46.216 68.044 63.112 1.00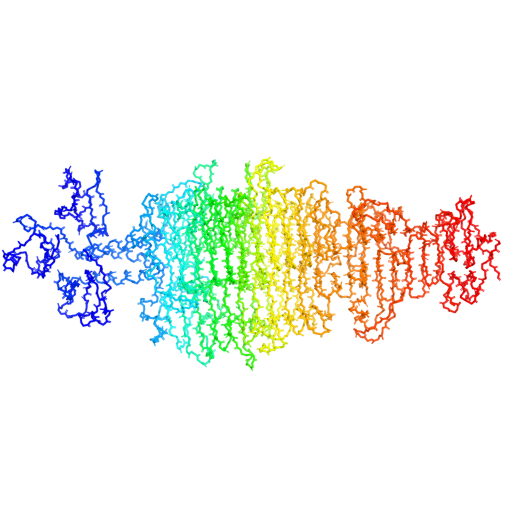 15.91 79 GLU C N 1
ATOM 8538 C CA . GLU C 1 79 ? 47.485 67.617 63.707 1.00 19.35 79 GLU C CA 1
ATOM 8539 C C . GLU C 1 79 ? 48.316 68.809 64.166 1.00 21.16 79 GLU C C 1
ATOM 8540 O O . GLU C 1 79 ? 49.154 68.685 65.068 1.00 20.10 79 GLU C O 1
ATOM 8546 N N . PHE C 1 80 ? 48.112 69.966 63.559 1.00 17.78 80 PHE C N 1
ATOM 8547 C CA . PHE C 1 80 ? 48.970 71.108 63.808 1.00 18.15 80 PHE C CA 1
ATOM 8548 C C . PHE C 1 80 ? 48.291 72.157 64.676 1.00 20.80 80 PHE C C 1
ATOM 8549 O O . PHE C 1 80 ? 48.813 73.266 64.814 1.00 24.10 80 PHE C O 1
ATOM 8557 N N . GLY C 1 81 ? 47.159 71.828 65.279 1.00 19.46 81 GLY C N 1
ATOM 8558 C CA . GLY C 1 81 ? 46.543 72.677 66.261 1.00 20.01 81 GLY C CA 1
ATOM 8559 C C . GLY C 1 81 ? 45.358 73.544 65.816 1.00 18.47 81 GLY C C 1
ATOM 8560 O O . GLY C 1 81 ? 44.998 74.470 66.550 1.00 18.60 81 GLY C O 1
ATOM 8561 N N . THR C 1 82 ? 44.738 73.271 64.668 1.00 14.82 82 THR C N 1
ATOM 8562 C CA . THR C 1 82 ? 43.533 74.022 64.323 1.00 16.19 82 THR C CA 1
ATOM 8563 C C . THR C 1 82 ? 42.393 73.662 65.272 1.00 18.69 82 THR C C 1
ATOM 8564 O O . THR C 1 82 ? 42.229 72.509 65.672 1.00 20.78 82 THR C O 1
ATOM 8568 N N . LYS C 1 83 ? 41.604 74.660 65.633 1.00 17.04 83 LYS C N 1
ATOM 8569 C CA . LYS C 1 83 ? 40.354 74.431 66.337 1.00 17.89 83 LYS C CA 1
ATOM 8570 C C . LYS C 1 83 ? 39.150 74.330 65.397 1.00 18.94 83 LYS C C 1
ATOM 8571 O O . LYS C 1 83 ? 38.204 73.585 65.688 1.00 17.93 83 LYS C O 1
ATOM 8577 N N . GLY C 1 84 ? 39.168 75.049 64.281 1.00 17.45 84 GLY C N 1
ATOM 8578 C CA . GLY C 1 84 ? 38.049 75.018 63.354 1.00 14.68 84 GLY C CA 1
ATOM 8579 C C . GLY C 1 84 ? 36.751 75.497 63.965 1.00 17.85 84 GLY C C 1
ATOM 8580 O O . GLY C 1 84 ? 35.680 75.013 63.590 1.00 18.12 84 GLY C O 1
ATOM 8581 N N . ASP C 1 85 ? 36.816 76.426 64.918 1.00 18.32 85 ASP C N 1
ATOM 8582 C CA . ASP C 1 85 ? 35.632 76.874 65.645 1.00 18.39 85 ASP C CA 1
ATOM 8583 C C . ASP C 1 85 ? 35.189 78.273 65.234 1.00 20.18 85 ASP C C 1
ATOM 8584 O O . ASP C 1 85 ? 34.187 78.772 65.756 1.00 21.45 85 ASP C O 1
ATOM 8589 N N . GLY C 1 86 ? 35.894 78.912 64.299 1.00 21.03 86 GLY C N 1
ATOM 8590 C CA . GLY C 1 86 ? 35.561 80.259 63.883 1.00 21.42 86 GLY C CA 1
ATOM 8591 C C . GLY C 1 86 ? 35.934 81.333 64.878 1.00 21.78 86 GLY C C 1
ATOM 8592 O O . GLY C 1 86 ? 35.742 82.517 64.585 1.00 21.60 86 GLY C O 1
ATOM 8593 N N . VAL C 1 87 ? 36.488 80.963 66.027 1.00 17.84 87 VAL C N 1
ATOM 8594 C CA . VAL C 1 87 ? 36.833 81.901 67.087 1.00 23.35 87 VAL C CA 1
ATOM 8595 C C . VAL C 1 87 ? 38.342 81.988 67.277 1.00 21.27 87 VAL C C 1
ATOM 8596 O O . VAL C 1 87 ? 38.905 83.078 67.372 1.00 21.26 87 VAL C O 1
ATOM 8600 N N . THR C 1 88 ? 39.003 80.844 67.387 1.00 18.73 88 THR C N 1
ATOM 8601 C CA . THR C 1 88 ? 40.448 80.796 67.494 1.00 16.73 88 THR C CA 1
ATOM 8602 C C . THR C 1 88 ? 41.097 81.136 66.152 1.00 20.79 88 THR C C 1
ATOM 8603 O O . THR C 1 88 ? 40.636 80.704 65.091 1.00 16.01 88 THR C O 1
ATOM 8607 N N . ASP C 1 89 ? 42.173 81.912 66.200 1.00 19.18 89 ASP C N 1
ATOM 8608 C CA . ASP C 1 89 ? 42.942 82.177 64.990 1.00 20.42 89 ASP C CA 1
ATOM 8609 C C . ASP C 1 89 ? 43.683 80.901 64.587 1.00 21.66 89 ASP C C 1
ATOM 8610 O O . ASP C 1 89 ? 44.583 80.443 65.299 1.00 17.68 89 ASP C O 1
ATOM 8615 N N . ASP C 1 90 ? 43.299 80.322 63.448 1.00 17.46 90 ASP C N 1
ATOM 8616 C CA . ASP C 1 90 ? 43.889 79.088 62.954 1.00 16.96 90 ASP C CA 1
ATOM 8617 C C . ASP C 1 90 ? 44.972 79.312 61.889 1.00 17.64 90 ASP C C 1
ATOM 8618 O O . ASP C 1 90 ? 45.418 78.337 61.284 1.00 14.00 90 ASP C O 1
ATOM 8623 N N . THR C 1 91 ? 45.403 80.561 61.654 1.00 14.20 91 THR C N 1
ATOM 8624 C CA . THR C 1 91 ? 46.323 80.844 60.558 1.00 19.76 91 THR C CA 1
ATOM 8625 C C . THR C 1 91 ? 47.615 80.057 60.697 1.00 22.47 91 THR C C 1
ATOM 8626 O O . THR C 1 91 ? 48.062 79.394 59.749 1.00 14.52 91 THR C O 1
ATOM 8630 N N . VAL C 1 92 ? 48.247 80.153 61.873 1.00 17.77 92 VAL C N 1
ATOM 8631 C CA . VAL C 1 92 ? 49.577 79.583 62.064 1.00 13.76 92 VAL C CA 1
ATOM 8632 C C . VAL C 1 92 ? 49.539 78.075 61.921 1.00 12.95 92 VAL C C 1
ATOM 8633 O O . VAL C 1 92 ? 50.414 77.475 61.286 1.00 16.97 92 VAL C O 1
ATOM 8637 N N . ALA C 1 93 ? 48.525 77.439 62.498 1.00 13.45 93 ALA C N 1
ATOM 8638 C CA . ALA C 1 93 ? 48.410 75.988 62.400 1.00 16.95 93 ALA C CA 1
ATOM 8639 C C . ALA C 1 93 ? 48.250 75.528 60.953 1.00 15.70 93 ALA C C 1
ATOM 8640 O O . ALA C 1 93 ? 48.865 74.537 60.543 1.00 16.57 93 ALA C O 1
ATOM 8642 N N . ILE C 1 94 ? 47.417 76.220 60.162 1.00 15.19 94 ILE C N 1
ATOM 8643 C CA . ILE C 1 94 ? 47.254 75.834 58.752 1.00 14.67 94 ILE C CA 1
ATOM 8644 C C . ILE C 1 94 ? 48.563 76.013 57.988 1.00 14.13 94 ILE C C 1
ATOM 8645 O O . ILE C 1 94 ? 48.984 75.125 57.234 1.00 13.21 94 ILE C O 1
ATOM 8650 N N . GLN C 1 95 ? 49.228 77.163 58.165 1.00 16.38 95 GLN C N 1
ATOM 8651 C CA . GLN C 1 95 ? 50.518 77.365 57.499 1.00 18.20 95 GLN C CA 1
ATOM 8652 C C . GLN C 1 95 ? 51.525 76.293 57.902 1.00 17.77 95 GLN C C 1
ATOM 8653 O O . GLN C 1 95 ? 52.310 75.822 57.070 1.00 19.25 95 GLN C O 1
ATOM 8659 N N . ASN C 1 96 ? 51.505 75.871 59.163 1.00 17.30 96 ASN C N 1
ATOM 8660 C CA . ASN C 1 96 ? 52.462 74.856 59.593 1.00 19.56 96 ASN C CA 1
ATOM 8661 C C . ASN C 1 96 ? 52.157 73.513 58.942 1.00 16.81 96 ASN C C 1
ATOM 8662 O O . ASN C 1 96 ? 53.074 72.769 58.579 1.00 16.46 96 ASN C O 1
ATOM 8667 N N . ALA C 1 97 ? 50.871 73.166 58.819 1.00 16.52 97 ALA C N 1
ATOM 8668 C CA . ALA C 1 97 ? 50.513 71.897 58.194 1.00 15.66 97 ALA C CA 1
ATOM 8669 C C . ALA C 1 97 ? 50.923 71.879 56.725 1.00 15.91 97 ALA C C 1
ATOM 8670 O O . ALA C 1 97 ? 51.428 70.865 56.225 1.00 15.93 97 ALA C O 1
ATOM 8672 N N . ILE C 1 98 ? 50.727 72.998 56.026 1.00 16.76 98 ILE C N 1
ATOM 8673 C CA . ILE C 1 98 ? 51.179 73.107 54.642 1.00 16.85 98 ILE C CA 1
ATOM 8674 C C . ILE C 1 98 ? 52.695 72.982 54.567 1.00 18.38 98 ILE C C 1
ATOM 8675 O O . ILE C 1 98 ? 53.231 72.233 53.743 1.00 17.37 98 ILE C O 1
ATOM 8680 N N . ASN C 1 99 ? 53.414 73.716 55.422 1.00 15.82 99 ASN C N 1
ATOM 8681 C CA . ASN C 1 99 ? 54.878 73.694 55.348 1.00 17.87 99 ASN C CA 1
ATOM 8682 C C . ASN C 1 99 ? 55.468 72.338 55.707 1.00 18.64 99 ASN C C 1
ATOM 8683 O O . ASN C 1 99 ? 56.627 72.077 55.381 1.00 20.79 99 ASN C O 1
ATOM 8688 N N . SER C 1 100 ? 54.696 71.461 56.335 1.00 17.85 100 SER C N 1
ATOM 8689 C CA . SER C 1 100 ? 55.218 70.171 56.759 1.00 20.04 100 SER C CA 1
ATOM 8690 C C . SER C 1 100 ? 55.401 69.202 55.602 1.00 19.98 100 SER C C 1
ATOM 8691 O O . SER C 1 100 ? 56.125 68.215 55.750 1.00 18.57 100 SER C O 1
ATOM 8694 N N . ILE C 1 101 ? 54.742 69.434 54.474 1.00 18.59 101 ILE C N 1
ATOM 8695 C CA . ILE C 1 101 ? 54.897 68.562 53.317 1.00 16.80 101 ILE C CA 1
ATOM 8696 C C . ILE C 1 101 ? 56.206 68.915 52.614 1.00 20.57 101 ILE C C 1
ATOM 8697 O O . ILE C 1 101 ? 56.430 70.068 52.227 1.00 21.86 101 ILE C O 1
ATOM 8702 N N . VAL C 1 102 ? 57.082 67.929 52.462 1.00 18.77 102 VAL C N 1
ATOM 8703 C CA . VAL C 1 102 ? 58.340 68.141 51.753 1.00 19.47 102 VAL C CA 1
ATOM 8704 C C . VAL C 1 102 ? 58.077 68.109 50.255 1.00 18.05 102 VAL C C 1
ATOM 8705 O O . VAL C 1 102 ? 57.546 67.123 49.729 1.00 18.96 102 VAL C O 1
ATOM 8709 N N . SER C 1 103 ? 58.449 69.180 49.562 1.00 14.06 103 SER C N 1
ATOM 8710 C CA . SER C 1 103 ? 58.241 69.242 48.125 1.00 19.72 103 SER C CA 1
ATOM 8711 C C . SER C 1 103 ? 59.261 70.197 47.515 1.00 20.24 103 SER C C 1
ATOM 8712 O O . SER C 1 103 ? 60.196 70.648 48.183 1.00 16.77 103 SER C O 1
ATOM 8715 N N . SER C 1 104 ? 59.103 70.469 46.225 1.00 20.48 104 SER C N 1
ATOM 8716 C CA . SER C 1 104 ? 59.963 71.428 45.542 1.00 19.65 104 SER C CA 1
ATOM 8717 C C . SER C 1 104 ? 59.153 72.055 44.407 1.00 19.54 104 SER C C 1
ATOM 8718 O O . SER C 1 104 ? 57.922 71.955 44.378 1.00 18.17 104 SER C O 1
ATOM 8721 N N . LEU C 1 105 ? 59.835 72.713 43.478 1.00 16.35 105 LEU C N 1
ATOM 8722 C CA . LEU C 1 105 ? 59.177 73.435 42.403 1.00 18.35 105 LEU C CA 1
ATOM 8723 C C . LEU C 1 105 ? 59.094 72.556 41.150 1.00 16.96 105 LEU C C 1
ATOM 8724 O O . LEU C 1 105 ? 59.657 71.464 41.087 1.00 16.92 105 LEU C O 1
ATOM 8729 N N . ASN C 1 106 ? 58.343 73.028 40.163 1.00 16.14 106 ASN C N 1
ATOM 8730 C CA . ASN C 1 106 ? 58.203 72.340 38.843 1.00 17.23 106 ASN C CA 1
ATOM 8731 C C . ASN C 1 106 ? 57.566 70.963 39.078 1.00 19.02 106 ASN C C 1
ATOM 8732 O O . ASN C 1 106 ? 56.669 70.833 39.922 1.00 17.60 106 ASN C O 1
ATOM 8737 N N . ASN C 1 107 ? 57.961 69.927 38.339 1.00 18.85 107 ASN C N 1
ATOM 8738 C CA . ASN C 1 107 ? 57.248 68.649 38.392 1.00 25.38 107 ASN C CA 1
ATOM 8739 C C . ASN C 1 107 ? 57.287 68.037 39.791 1.00 23.68 107 ASN C C 1
ATOM 8740 O O . ASN C 1 107 ? 56.273 67.523 40.283 1.00 22.45 107 ASN C O 1
ATOM 8745 N N . ALA C 1 108 ? 58.462 68.058 40.423 1.00 19.17 108 ALA C N 1
ATOM 8746 C CA . ALA C 1 108 ? 58.692 67.536 41.769 1.00 17.55 108 ALA C CA 1
ATOM 8747 C C . ALA C 1 108 ? 58.112 66.138 41.948 1.00 16.02 108 ALA C C 1
ATOM 8748 O O . ALA C 1 108 ? 57.403 65.858 42.925 1.00 17.86 108 ALA C O 1
ATOM 8750 N N . SER C 1 109 ? 58.427 65.245 41.009 1.00 14.69 109 SER C N 1
ATOM 8751 C CA . SER C 1 109 ? 57.760 63.952 40.974 1.00 17.93 109 SER C CA 1
ATOM 8752 C C . SER C 1 109 ? 58.054 63.206 42.257 1.00 19.41 109 SER C C 1
ATOM 8753 O O . SER C 1 109 ? 59.140 63.335 42.837 1.00 16.43 109 SER C O 1
ATOM 8756 N N . GLY C 1 110 ? 57.052 62.472 42.736 1.00 17.39 110 GLY C N 1
ATOM 8757 C CA . GLY C 1 110 ? 57.182 61.727 43.975 1.00 15.86 110 GLY C CA 1
ATOM 8758 C C . GLY C 1 110 ? 57.163 62.536 45.255 1.00 16.89 110 GLY C C 1
ATOM 8759 O O . GLY C 1 110 ? 57.460 61.975 46.318 1.00 18.56 110 GLY C O 1
ATOM 8760 N N . GLN C 1 111 ? 56.851 63.834 45.202 1.00 16.68 111 GLN C N 1
ATOM 8761 C CA . GLN C 1 111 ? 56.751 64.673 46.396 1.00 17.00 111 GLN C CA 1
ATOM 8762 C C . GLN C 1 111 ? 55.407 65.392 46.436 1.00 17.63 111 GLN C C 1
ATOM 8763 O O . GLN C 1 111 ? 54.824 65.704 45.397 1.00 17.24 111 GLN C O 1
ATOM 8769 N N . GLY C 1 112 ? 54.946 65.726 47.638 1.00 20.08 112 GLY C N 1
ATOM 8770 C CA . GLY C 1 112 ? 53.684 66.448 47.735 1.00 18.25 112 GLY C CA 1
ATOM 8771 C C . GLY C 1 112 ? 52.596 65.706 48.487 1.00 17.31 112 GLY C C 1
ATOM 8772 O O . GLY C 1 112 ? 52.864 64.727 49.195 1.00 17.62 112 GLY C O 1
ATOM 8773 N N . GLY C 1 113 ? 51.360 66.156 48.350 1.00 22.81 113 GLY C N 1
ATOM 8774 C CA . GLY C 1 113 ? 50.246 65.465 48.964 1.00 18.16 113 GLY C CA 1
ATOM 8775 C C . GLY C 1 113 ? 49.093 66.403 49.275 1.00 19.55 113 GLY C C 1
ATOM 8776 O O . GLY C 1 113 ? 49.054 67.548 48.833 1.00 16.75 113 GLY C O 1
ATOM 8777 N N . ILE C 1 114 ? 48.149 65.874 50.061 1.00 17.10 114 ILE C N 1
ATOM 8778 C CA . ILE C 1 114 ? 46.932 66.582 50.435 1.00 17.25 114 ILE C CA 1
ATOM 8779 C C . ILE C 1 114 ? 47.079 67.197 51.821 1.00 16.30 114 ILE C C 1
ATOM 8780 O O . ILE C 1 114 ? 47.557 66.548 52.761 1.00 18.01 114 ILE C O 1
ATOM 8785 N N . VAL C 1 115 ? 46.661 68.448 51.952 1.00 13.12 115 VAL C N 1
ATOM 8786 C CA . VAL C 1 115 ? 46.424 69.067 53.247 1.00 12.52 115 VAL C CA 1
ATOM 8787 C C . VAL C 1 115 ? 44.914 69.051 53.456 1.00 13.62 115 VAL C C 1
ATOM 8788 O O . VAL C 1 115 ? 44.175 69.707 52.720 1.00 13.20 115 VAL C O 1
ATOM 8792 N N . TYR C 1 116 ? 44.443 68.289 54.442 1.00 11.35 116 TYR C N 1
ATOM 8793 C CA . TYR C 1 116 ? 43.016 68.074 54.639 1.00 11.64 116 TYR C CA 1
ATOM 8794 C C . TYR C 1 116 ? 42.484 68.956 55.764 1.00 13.57 116 TYR C C 1
ATOM 8795 O O . TYR C 1 116 ? 43.057 69.010 56.870 1.00 12.56 116 TYR C O 1
ATOM 8804 N N . PHE C 1 117 ? 41.370 69.623 55.481 1.00 12.06 117 PHE C N 1
ATOM 8805 C CA . PHE C 1 117 ? 40.688 70.516 56.415 1.00 12.89 117 PHE C CA 1
ATOM 8806 C C . PHE C 1 117 ? 39.364 69.875 56.789 1.00 13.85 117 PHE C C 1
ATOM 8807 O O . PHE C 1 117 ? 38.402 69.936 56.001 1.00 14.67 117 PHE C O 1
ATOM 8815 N N . PRO C 1 118 ? 39.238 69.284 57.971 1.00 14.18 118 PRO C N 1
ATOM 8816 C CA . PRO C 1 118 ? 37.946 68.711 58.363 1.00 14.80 118 PRO C CA 1
ATOM 8817 C C . PRO C 1 118 ? 36.863 69.784 58.488 1.00 15.03 118 PRO C C 1
ATOM 8818 O O . PRO C 1 118 ? 37.120 70.997 58.509 1.00 14.23 118 PRO C O 1
ATOM 8822 N N . THR C 1 119 ? 35.626 69.304 58.556 1.00 13.07 119 THR C N 1
ATOM 8823 C CA . THR C 1 119 ? 34.455 70.156 58.743 1.00 16.67 119 THR C CA 1
ATOM 8824 C C . THR C 1 119 ? 34.696 71.206 59.824 1.00 15.18 119 THR C C 1
ATOM 8825 O O . THR C 1 119 ? 35.098 70.887 60.945 1.00 15.60 119 THR C O 1
ATOM 8829 N N . GLY C 1 120 ? 34.466 72.458 59.480 1.00 14.15 120 GLY C N 1
ATOM 8830 C CA . GLY C 1 120 ? 34.645 73.511 60.451 1.00 14.01 120 GLY C CA 1
ATOM 8831 C C . GLY C 1 120 ? 34.701 74.869 59.796 1.00 14.16 120 GLY C C 1
ATOM 8832 O O . GLY C 1 120 ? 34.589 75.016 58.574 1.00 15.29 120 GLY C O 1
ATOM 8833 N N . THR C 1 121 ? 34.837 75.869 60.661 1.00 14.16 121 THR C N 1
ATOM 8834 C CA . THR C 1 121 ? 35.030 77.256 60.285 1.00 16.74 121 THR C CA 1
ATOM 8835 C C . THR C 1 121 ? 36.424 77.639 60.752 1.00 17.05 121 THR C C 1
ATOM 8836 O O . THR C 1 121 ? 36.733 77.482 61.936 1.00 18.52 121 THR C O 1
ATOM 8840 N N . TYR C 1 122 ? 37.280 78.102 59.820 1.00 15.41 122 TYR C N 1
ATOM 8841 C CA . TYR C 1 122 ? 38.695 78.371 60.108 1.00 14.08 122 TYR C CA 1
ATOM 8842 C C . TYR C 1 122 ? 38.947 79.866 59.969 1.00 18.80 122 TYR C C 1
ATOM 8843 O O . TYR C 1 122 ? 38.955 80.399 58.853 1.00 16.18 122 TYR C O 1
ATOM 8852 N N . LYS C 1 123 ? 39.154 80.542 61.097 1.00 12.89 123 LYS C N 1
ATOM 8853 C CA . LYS C 1 123 ? 39.453 81.968 61.072 1.00 15.96 123 LYS C CA 1
ATOM 8854 C C . LYS C 1 123 ? 40.892 82.196 60.602 1.00 14.79 123 LYS C C 1
ATOM 8855 O O . LYS C 1 123 ? 41.841 81.645 61.173 1.00 17.29 123 LYS C O 1
ATOM 8861 N N . VAL C 1 124 ? 41.070 83.019 59.576 1.00 16.75 124 VAL C N 1
ATOM 8862 C CA . VAL C 1 124 ? 42.393 83.277 59.022 1.00 16.72 124 VAL C CA 1
ATOM 8863 C C . VAL C 1 124 ? 42.621 84.778 59.041 1.00 17.50 124 VAL C C 1
ATOM 8864 O O . VAL C 1 124 ? 41.777 85.539 58.558 1.00 17.27 124 VAL C O 1
ATOM 8868 N N . THR C 1 125 ? 43.757 85.209 59.611 1.00 13.95 125 THR C N 1
ATOM 8869 C CA . THR C 1 125 ? 43.998 86.627 59.813 1.00 15.81 125 THR C CA 1
ATOM 8870 C C . THR C 1 125 ? 45.166 87.179 59.013 1.00 16.57 125 THR C C 1
ATOM 8871 O O . THR C 1 125 ? 45.370 88.393 59.013 1.00 16.19 125 THR C O 1
ATOM 8875 N N . SER C 1 126 ? 45.935 86.333 58.343 1.00 15.20 126 SER C N 1
ATOM 8876 C CA . SER C 1 126 ? 46.995 86.801 57.475 1.00 17.77 126 SER C CA 1
ATOM 8877 C C . SER C 1 126 ? 47.131 85.798 56.334 1.00 15.58 126 SER C C 1
ATOM 8878 O O . SER C 1 126 ? 46.612 84.678 56.394 1.00 16.49 126 SER C O 1
ATOM 8881 N N . LYS C 1 127 ? 47.834 86.220 55.295 1.00 16.35 127 LYS C N 1
ATOM 8882 C CA . LYS C 1 127 ? 47.964 85.447 54.068 1.00 17.43 127 LYS C CA 1
ATOM 8883 C C . LYS C 1 127 ? 48.556 84.070 54.342 1.00 17.40 127 LYS C C 1
ATOM 8884 O O . LYS C 1 127 ? 49.513 83.927 55.106 1.00 15.74 127 LYS C O 1
ATOM 8890 N N . ILE C 1 128 ? 47.971 83.049 53.739 1.00 14.47 128 ILE C N 1
ATOM 8891 C CA . ILE C 1 128 ? 48.505 81.698 53.815 1.00 14.86 128 ILE C CA 1
ATOM 8892 C C . ILE C 1 128 ? 49.117 81.352 52.459 1.00 17.96 128 ILE C C 1
ATOM 8893 O O . ILE C 1 128 ? 48.441 81.441 51.419 1.00 14.73 128 ILE C O 1
ATOM 8898 N N . THR C 1 129 ? 50.392 80.960 52.465 1.00 13.74 129 THR C N 1
ATOM 8899 C CA . THR C 1 129 ? 51.155 80.786 51.220 1.00 16.53 129 THR C CA 1
ATOM 8900 C C . THR C 1 129 ? 51.419 79.313 50.938 1.00 16.04 129 THR C C 1
ATOM 8901 O O . THR C 1 129 ? 51.773 78.548 51.840 1.00 17.88 129 THR C O 1
ATOM 8905 N N . ILE C 1 130 ? 51.224 78.915 49.685 1.00 13.17 130 ILE C N 1
ATOM 8906 C CA . ILE C 1 130 ? 51.592 77.589 49.195 1.00 14.23 130 ILE C CA 1
ATOM 8907 C C . ILE C 1 130 ? 52.666 77.809 48.128 1.00 15.34 130 ILE C C 1
ATOM 8908 O O . ILE C 1 130 ? 52.379 78.392 47.081 1.00 12.91 130 ILE C O 1
ATOM 8913 N N . ASN C 1 131 ? 53.898 77.361 48.389 1.00 13.79 131 ASN C N 1
ATOM 8914 C CA . ASN C 1 131 ? 55.046 77.757 47.571 1.00 16.14 131 ASN C CA 1
ATOM 8915 C C . ASN C 1 131 ? 55.786 76.570 46.946 1.00 17.12 131 ASN C C 1
ATOM 8916 O O . ASN C 1 131 ? 56.909 76.741 46.431 1.00 14.44 131 ASN C O 1
ATOM 8921 N N . LYS C 1 132 ? 55.206 75.374 47.004 1.00 13.19 132 LYS C N 1
ATOM 8922 C CA . LYS C 1 132 ? 55.788 74.167 46.433 1.00 14.81 132 LYS C CA 1
ATOM 8923 C C . LYS C 1 132 ? 54.740 73.414 45.629 1.00 14.53 132 LYS C C 1
ATOM 8924 O O . LYS C 1 132 ? 53.533 73.545 45.863 1.00 12.49 132 LYS C O 1
ATOM 8930 N N . SER C 1 133 ? 55.233 72.559 44.734 1.00 12.18 133 SER C N 1
ATOM 8931 C CA . SER C 1 133 ? 54.392 71.822 43.801 1.00 14.69 133 SER C CA 1
ATOM 8932 C C . SER C 1 133 ? 53.695 70.653 44.491 1.00 15.49 133 SER C C 1
ATOM 8933 O O . SER C 1 133 ? 54.116 70.179 45.553 1.00 16.04 133 SER C O 1
ATOM 8936 N N . ASN C 1 134 ? 52.590 70.219 43.874 1.00 10.87 134 ASN C N 1
ATOM 8937 C CA . ASN C 1 134 ? 51.870 68.996 44.224 1.00 13.80 134 ASN C CA 1
ATOM 8938 C C . ASN C 1 134 ? 51.146 69.095 45.564 1.00 15.64 134 ASN C C 1
ATOM 8939 O O . ASN C 1 134 ? 50.923 68.074 46.213 1.00 15.48 134 ASN C O 1
ATOM 8944 N N . ILE C 1 135 ? 50.784 70.305 45.994 1.00 15.93 135 ILE C N 1
ATOM 8945 C CA . ILE C 1 135 ? 50.021 70.508 47.229 1.00 14.50 135 ILE C CA 1
ATOM 8946 C C . ILE C 1 135 ? 48.575 70.756 46.852 1.00 14.57 135 ILE C C 1
ATOM 8947 O O . ILE C 1 135 ? 48.283 71.709 46.119 1.00 12.33 135 ILE C O 1
ATOM 8952 N N . ARG C 1 136 ? 47.668 69.935 47.381 1.00 13.35 136 ARG C N 1
ATOM 8953 C CA . ARG C 1 136 ? 46.234 70.158 47.229 1.00 17.45 136 ARG C CA 1
ATOM 8954 C C . ARG C 1 136 ? 45.603 70.430 48.591 1.00 15.65 136 ARG C C 1
ATOM 8955 O O . ARG C 1 136 ? 45.836 69.680 49.547 1.00 14.20 136 ARG C O 1
ATOM 8963 N N . LEU C 1 137 ? 44.821 71.504 48.681 1.00 14.26 137 LEU C N 1
ATOM 8964 C CA . LEU C 1 137 ? 44.043 71.803 49.877 1.00 11.85 137 LEU C CA 1
ATOM 8965 C C . LEU C 1 137 ? 42.659 71.206 49.691 1.00 14.02 137 LEU C C 1
ATOM 8966 O O . LEU C 1 137 ? 41.939 71.589 48.756 1.00 10.95 137 LEU C O 1
ATOM 8971 N N . VAL C 1 138 ? 42.288 70.261 50.555 1.00 12.13 138 VAL C N 1
ATOM 8972 C CA . VAL C 1 138 ? 41.027 69.530 50.404 1.00 13.15 138 VAL C CA 1
ATOM 8973 C C . VAL C 1 138 ? 40.218 69.667 51.682 1.00 13.25 138 VAL C C 1
ATOM 8974 O O . VAL C 1 138 ? 40.718 69.380 52.774 1.00 13.77 138 VAL C O 1
ATOM 8978 N N . GLY C 1 139 ? 38.970 70.111 51.555 1.00 13.81 139 GLY C N 1
ATOM 8979 C CA . GLY C 1 139 ? 38.073 70.204 52.678 1.00 12.97 139 GLY C CA 1
ATOM 8980 C C . GLY C 1 139 ? 37.024 69.106 52.685 1.00 16.02 139 GLY C C 1
ATOM 8981 O O . GLY C 1 139 ? 37.068 68.145 51.913 1.00 15.47 139 GLY C O 1
ATOM 8982 N N . ALA C 1 140 ? 36.051 69.277 53.579 1.00 15.43 140 ALA C N 1
ATOM 8983 C CA . ALA C 1 140 ? 34.989 68.300 53.762 1.00 15.60 140 ALA C CA 1
ATOM 8984 C C . ALA C 1 140 ? 33.781 68.574 52.878 1.00 17.08 140 ALA C C 1
ATOM 8985 O O . ALA C 1 140 ? 32.876 67.734 52.821 1.00 19.29 140 ALA C O 1
ATOM 8987 N N . GLY C 1 141 ? 33.748 69.710 52.196 1.00 15.12 141 GLY C N 1
ATOM 8988 C CA . GLY C 1 141 ? 32.612 70.094 51.374 1.00 16.63 141 GLY C CA 1
ATOM 8989 C C . GLY C 1 141 ? 32.654 71.571 51.080 1.00 17.90 141 GLY C C 1
ATOM 8990 O O . GLY C 1 141 ? 33.223 72.357 51.832 1.00 18.28 141 GLY C O 1
ATOM 8991 N N . MET C 1 142 ? 32.050 71.944 49.941 1.00 16.51 142 MET C N 1
ATOM 8992 C CA . MET C 1 142 ? 32.076 73.335 49.481 1.00 15.92 142 MET C CA 1
ATOM 8993 C C . MET C 1 142 ? 31.635 74.322 50.551 1.00 18.77 142 MET C C 1
ATOM 8994 O O . MET C 1 142 ? 32.024 75.495 50.502 1.00 22.36 142 MET C O 1
ATOM 8999 N N . SER C 1 143 ? 30.795 73.890 51.501 1.00 15.69 143 SER C N 1
ATOM 9000 C CA . SER C 1 143 ? 30.418 74.763 52.602 1.00 15.31 143 SER C CA 1
ATOM 9001 C C . SER C 1 143 ? 30.728 74.161 53.969 1.00 14.87 143 SER C C 1
ATOM 9002 O O . SER C 1 143 ? 30.913 74.920 54.931 1.00 15.56 143 SER C O 1
ATOM 9005 N N . ALA C 1 144 ? 30.830 72.828 54.067 1.00 10.41 144 ALA C N 1
ATOM 9006 C CA . ALA C 1 144 ? 31.184 72.162 55.319 1.00 14.09 144 ALA C CA 1
ATOM 9007 C C . ALA C 1 144 ? 32.524 72.652 55.864 1.00 15.42 144 ALA C C 1
ATOM 9008 O O . ALA C 1 144 ? 32.708 72.767 57.080 1.00 15.92 144 ALA C O 1
ATOM 9010 N N . THR C 1 145 ? 33.490 72.885 54.987 1.00 12.88 145 THR C N 1
ATOM 9011 C CA . THR C 1 145 ? 34.751 73.516 55.360 1.00 13.08 145 THR C CA 1
ATOM 9012 C C . THR C 1 145 ? 34.764 74.953 54.853 1.00 13.13 145 THR C C 1
ATOM 9013 O O . THR C 1 145 ? 34.689 75.188 53.641 1.00 15.76 145 THR C O 1
ATOM 9017 N N . CYS C 1 146 ? 34.862 75.912 55.763 1.00 14.61 146 CYS C N 1
ATOM 9018 C CA . CYS C 1 146 ? 34.781 77.321 55.396 1.00 16.01 146 CYS C CA 1
ATOM 9019 C C . CYS C 1 146 ? 35.933 78.092 56.018 1.00 16.85 146 CYS C C 1
ATOM 9020 O O . CYS C 1 146 ? 36.100 78.071 57.237 1.00 18.68 146 CYS C O 1
ATOM 9023 N N . ILE C 1 147 ? 36.692 78.801 55.191 1.00 17.65 147 ILE C N 1
ATOM 9024 C CA . ILE C 1 147 ? 37.778 79.658 55.650 1.00 16.83 147 ILE C CA 1
ATOM 9025 C C . ILE C 1 147 ? 37.219 81.068 55.786 1.00 22.08 147 ILE C C 1
ATOM 9026 O O . ILE C 1 147 ? 36.760 81.651 54.801 1.00 22.48 147 ILE C O 1
ATOM 9031 N N . LYS C 1 148 ? 37.243 81.617 57.004 1.00 16.34 148 LYS C N 1
ATOM 9032 C CA . LYS C 1 148 ? 36.691 82.938 57.277 1.00 17.55 148 LYS C CA 1
ATOM 9033 C C . LYS C 1 148 ? 37.828 83.934 57.458 1.00 19.18 148 LYS C C 1
ATOM 9034 O O . LYS C 1 148 ? 38.585 83.852 58.434 1.00 18.13 148 LYS C O 1
ATOM 9040 N N . SER C 1 149 ? 37.940 84.876 56.532 1.00 15.09 149 SER C N 1
ATOM 9041 C CA . SER C 1 149 ? 39.055 85.805 56.501 1.00 16.12 149 SER C CA 1
ATOM 9042 C C . SER C 1 149 ? 38.738 87.086 57.269 1.00 17.48 149 SER C C 1
ATOM 9043 O O . SER C 1 149 ? 37.621 87.607 57.202 1.00 17.06 149 SER C O 1
ATOM 9046 N N . THR C 1 150 ? 39.730 87.578 58.023 1.00 15.77 150 THR C N 1
ATOM 9047 C CA . THR C 1 150 ? 39.711 88.930 58.576 1.00 16.35 150 THR C CA 1
ATOM 9048 C C . THR C 1 150 ? 40.770 89.814 57.917 1.00 17.76 150 THR C C 1
ATOM 9049 O O . THR C 1 150 ? 41.076 90.900 58.417 1.00 17.68 150 THR C O 1
ATOM 9053 N N . ILE C 1 151 ? 41.350 89.361 56.812 1.00 14.37 151 ILE C N 1
ATOM 9054 C CA . ILE C 1 151 ? 42.396 90.126 56.140 1.00 17.64 151 ILE C CA 1
ATOM 9055 C C . ILE C 1 151 ? 41.776 91.370 55.518 1.00 18.39 151 ILE C C 1
ATOM 9056 O O . ILE C 1 151 ? 40.718 91.301 54.877 1.00 16.91 151 ILE C O 1
ATOM 9061 N N . THR C 1 152 ? 42.440 92.515 55.692 1.00 17.73 152 THR C N 1
ATOM 9062 C CA . THR C 1 152 ? 41.923 93.800 55.229 1.00 16.99 152 THR C CA 1
ATOM 9063 C C . THR C 1 152 ? 42.980 94.620 54.508 1.00 22.30 152 THR C C 1
ATOM 9064 O O . THR C 1 152 ? 42.729 95.797 54.223 1.00 20.85 152 THR C O 1
ATOM 9068 N N . ASN C 1 153 ? 44.152 94.043 54.211 1.00 22.06 153 ASN C N 1
ATOM 9069 C CA . ASN C 1 153 ? 45.230 94.763 53.543 1.00 19.76 153 ASN C CA 1
ATOM 9070 C C . ASN C 1 153 ? 45.305 94.454 52.051 1.00 23.28 153 ASN C C 1
ATOM 9071 O O . ASN C 1 153 ? 46.271 94.853 51.392 1.00 24.35 153 ASN C O 1
ATOM 9076 N N . GLY C 1 154 ? 44.303 93.775 51.495 1.00 19.90 154 GLY C N 1
ATOM 9077 C CA . GLY C 1 154 ? 44.320 93.435 50.097 1.00 19.89 154 GLY C CA 1
ATOM 9078 C C . GLY C 1 154 ? 45.010 92.133 49.752 1.00 19.17 154 GLY C C 1
ATOM 9079 O O . GLY C 1 154 ? 44.965 91.720 48.586 1.00 17.26 154 GLY C O 1
ATOM 9080 N N . ASN C 1 155 ? 45.603 91.454 50.719 1.00 16.66 155 ASN C N 1
ATOM 9081 C CA . ASN C 1 155 ? 46.313 90.216 50.450 1.00 19.89 155 ASN C CA 1
ATOM 9082 C C . ASN C 1 155 ? 45.347 89.060 50.281 1.00 17.99 155 ASN C C 1
ATOM 9083 O O . ASN C 1 155 ? 44.210 89.113 50.753 1.00 18.03 155 ASN C O 1
ATOM 9088 N N . PRO C 1 156 ? 45.785 87.993 49.625 1.00 16.38 156 PRO C N 1
ATOM 9089 C CA . PRO C 1 156 ? 44.934 86.811 49.475 1.00 15.66 156 PRO C CA 1
ATOM 9090 C C . PRO C 1 156 ? 44.880 85.976 50.742 1.00 17.46 156 PRO C C 1
ATOM 9091 O O . PRO C 1 156 ? 45.784 85.995 51.576 1.00 18.66 156 PRO C O 1
ATOM 9095 N N . VAL C 1 157 ? 43.802 85.200 50.853 1.00 15.71 157 VAL C N 1
ATOM 9096 C CA . VAL C 1 157 ? 43.718 84.201 51.914 1.00 14.70 157 VAL C CA 1
ATOM 9097 C C . VAL C 1 157 ? 44.664 83.046 51.627 1.00 16.35 157 VAL C C 1
ATOM 9098 O O . VAL C 1 157 ? 45.514 82.695 52.460 1.00 14.90 157 VAL C O 1
ATOM 9102 N N . PHE C 1 158 ? 44.559 82.455 50.438 1.00 11.56 158 PHE C N 1
ATOM 9103 C CA . PHE C 1 158 ? 45.500 81.445 49.987 1.00 13.55 158 PHE C CA 1
ATOM 9104 C C . PHE C 1 158 ? 46.246 82.020 48.788 1.00 14.94 158 PHE C C 1
ATOM 9105 O O . PHE C 1 158 ? 45.621 82.414 47.791 1.00 12.44 158 PHE C O 1
ATOM 9113 N N . GLU C 1 159 ? 47.564 82.034 48.866 1.00 13.01 159 GLU C N 1
ATOM 9114 C CA . GLU C 1 159 ? 48.408 82.552 47.790 1.00 14.24 159 GLU C CA 1
ATOM 9115 C C . GLU C 1 159 ? 49.277 81.412 47.277 1.00 16.17 159 GLU C C 1
ATOM 9116 O O . GLU C 1 159 ? 50.195 80.968 47.979 1.00 14.75 159 GLU C O 1
ATOM 9122 N N . PHE C 1 160 ? 49.000 80.938 46.061 1.00 11.15 160 PHE C N 1
ATOM 9123 C CA . PHE C 1 160 ? 49.840 79.938 45.403 1.00 12.84 160 PHE C CA 1
ATOM 9124 C C . PHE C 1 160 ? 50.832 80.657 44.483 1.00 15.97 160 PHE C C 1
ATOM 9125 O O . PHE C 1 160 ? 50.421 81.345 43.533 1.00 14.48 160 PHE C O 1
ATOM 9133 N N . VAL C 1 161 ? 52.132 80.484 44.741 1.00 13.20 161 VAL C N 1
ATOM 9134 C CA . VAL C 1 161 ? 53.160 81.121 43.921 1.00 12.73 161 VAL C CA 1
ATOM 9135 C C . VAL C 1 161 ? 54.492 80.420 44.183 1.00 16.69 161 VAL C C 1
ATOM 9136 O O . VAL C 1 161 ? 54.794 80.064 45.330 1.00 14.85 161 VAL C O 1
ATOM 9140 N N . PRO C 1 162 ? 55.308 80.155 43.174 1.00 15.07 162 PRO C N 1
ATOM 9141 C CA . PRO C 1 162 ? 56.605 79.518 43.455 1.00 17.77 162 PRO C CA 1
ATOM 9142 C C . PRO C 1 162 ? 57.495 80.429 44.286 1.00 14.61 162 PRO C C 1
ATOM 9143 O O . PRO C 1 162 ? 57.467 81.651 44.141 1.00 14.19 162 PRO C O 1
ATOM 9147 N N . SER C 1 163 ? 58.296 79.804 45.163 1.00 17.37 163 SER C N 1
ATOM 9148 C CA . SER C 1 163 ? 59.254 80.544 45.983 1.00 20.07 163 SER C CA 1
ATOM 9149 C C . SER C 1 163 ? 60.319 81.199 45.131 1.00 21.76 163 SER C C 1
ATOM 9150 O O . SER C 1 163 ? 60.900 82.210 45.536 1.00 25.04 163 SER C O 1
ATOM 9153 N N . ASP C 1 164 ? 60.632 80.591 43.992 1.00 16.49 164 ASP C N 1
ATOM 9154 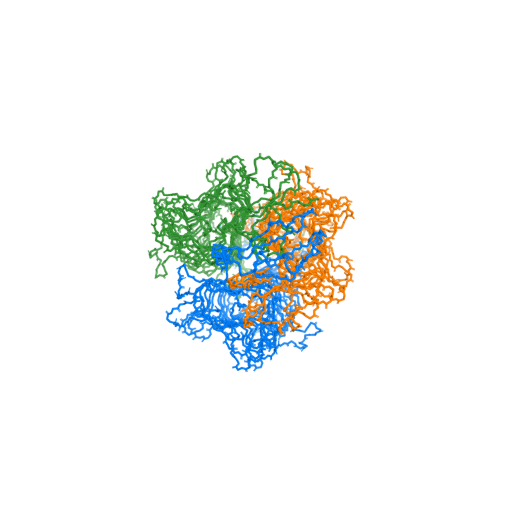C CA . ASP C 1 164 ? 61.526 81.125 42.965 1.00 18.93 164 ASP C CA 1
ATOM 9155 C C . ASP C 1 164 ? 60.652 81.398 41.742 1.00 17.37 164 ASP C C 1
ATOM 9156 O O . ASP C 1 164 ? 60.207 80.463 41.068 1.00 16.26 164 ASP C O 1
ATOM 9161 N N . THR C 1 165 ? 60.409 82.672 41.447 1.00 16.79 165 THR C N 1
ATOM 9162 C CA . THR C 1 165 ? 59.453 82.989 40.383 1.00 18.15 165 THR C CA 1
ATOM 9163 C C . THR C 1 165 ? 60.054 82.923 38.988 1.00 20.63 165 THR C C 1
ATOM 9164 O O . THR C 1 165 ? 59.367 83.251 38.011 1.00 20.70 165 THR C O 1
ATOM 9168 N N . ALA C 1 166 ? 61.312 82.537 38.848 1.00 18.55 166 ALA C N 1
ATOM 9169 C CA . ALA C 1 166 ? 61.721 82.092 37.524 1.00 20.10 166 ALA C CA 1
ATOM 9170 C C . ALA C 1 166 ? 61.203 80.692 37.222 1.00 20.70 166 ALA C C 1
ATOM 9171 O O . ALA C 1 166 ? 61.257 80.254 36.070 1.00 17.45 166 ALA C O 1
ATOM 9173 N N . GLN C 1 167 ? 60.718 79.982 38.229 1.00 14.19 167 GLN C N 1
ATOM 9174 C CA . GLN C 1 167 ? 60.202 78.632 38.100 1.00 16.14 167 GLN C CA 1
ATOM 9175 C C . GLN C 1 167 ? 58.671 78.667 38.206 1.00 18.01 167 GLN C C 1
ATOM 9176 O O . GLN C 1 167 ? 58.040 79.731 38.128 1.00 18.83 167 GLN C O 1
ATOM 9182 N N . ARG C 1 168 ? 58.076 77.493 38.387 1.00 13.37 168 ARG C N 1
ATOM 9183 C CA . ARG C 1 168 ? 56.639 77.336 38.367 1.00 17.41 168 ARG C CA 1
ATOM 9184 C C . ARG C 1 168 ? 56.237 76.352 39.445 1.00 16.78 168 ARG C C 1
ATOM 9185 O O . ARG C 1 168 ? 57.046 75.529 39.881 1.00 16.27 168 ARG C O 1
ATOM 9193 N N . LEU C 1 169 ? 54.979 76.457 39.882 1.00 12.08 169 LEU C N 1
ATOM 9194 C CA . LEU C 1 169 ? 54.365 75.424 40.701 1.00 13.25 169 LEU C CA 1
ATOM 9195 C C . LEU C 1 169 ? 53.497 74.580 39.799 1.00 14.09 169 LEU C C 1
ATOM 9196 O O . LEU C 1 169 ? 52.752 75.117 38.974 1.00 13.00 169 LEU C O 1
ATOM 9201 N N . CYS C 1 170 ? 53.569 73.273 39.965 1.00 11.93 170 CYS C N 1
ATOM 9202 C CA . CYS C 1 170 ? 52.760 72.367 39.174 1.00 11.93 170 CYS C CA 1
ATOM 9203 C C . CYS C 1 170 ? 51.803 71.582 40.059 1.00 16.63 170 CYS C C 1
ATOM 9204 O O . CYS C 1 170 ? 52.156 71.207 41.180 1.00 15.86 170 CYS C O 1
ATOM 9207 N N . PHE C 1 171 ? 50.599 71.324 39.540 1.00 11.83 171 PHE C N 1
ATOM 9208 C CA . PHE C 1 171 ? 49.668 70.346 40.120 1.00 11.71 171 PHE C CA 1
ATOM 9209 C C . PHE C 1 171 ? 49.214 70.731 41.524 1.00 12.85 171 PHE C C 1
ATOM 9210 O O . PHE C 1 171 ? 49.076 69.877 42.405 1.00 13.35 171 PHE C O 1
ATOM 9218 N N . VAL C 1 172 ? 48.969 72.014 41.747 1.00 12.54 172 VAL C N 1
ATOM 9219 C CA . VAL C 1 172 ? 48.343 72.457 42.972 1.00 13.17 172 VAL C CA 1
ATOM 9220 C C . VAL C 1 172 ? 46.838 72.531 42.748 1.00 16.32 172 VAL C C 1
ATOM 9221 O O . VAL C 1 172 ? 46.353 72.507 41.618 1.00 13.75 172 VAL C O 1
ATOM 9225 N N . GLY C 1 173 ? 46.080 72.625 43.833 1.00 14.70 173 GLY C N 1
ATOM 9226 C CA . GLY C 1 173 ? 44.655 72.801 43.670 1.00 15.25 173 GLY C CA 1
ATOM 9227 C C . GLY C 1 173 ? 43.941 72.951 44.996 1.00 15.73 173 GLY C C 1
ATOM 9228 O O . GLY C 1 173 ? 44.538 72.842 46.076 1.00 14.04 173 GLY C O 1
ATOM 9229 N N . ILE C 1 174 ? 42.652 73.251 44.884 1.00 13.81 174 ILE C N 1
ATOM 9230 C CA . ILE C 1 174 ? 41.736 73.332 46.023 1.00 14.07 174 ILE C CA 1
ATOM 9231 C C . ILE C 1 174 ? 40.526 72.484 45.685 1.00 16.98 174 ILE C C 1
ATOM 9232 O O . ILE C 1 174 ? 40.024 72.538 44.554 1.00 16.07 174 ILE C O 1
ATOM 9237 N N . GLU C 1 175 ? 40.048 71.718 46.662 1.00 14.54 175 GLU C N 1
ATOM 9238 C CA . GLU C 1 175 ? 38.844 70.928 46.477 1.00 17.89 175 GLU C CA 1
ATOM 9239 C C . GLU C 1 175 ? 37.966 71.039 47.715 1.00 14.20 175 GLU C C 1
ATOM 9240 O O . GLU C 1 175 ? 38.471 70.974 48.843 1.00 12.58 175 GLU C O 1
ATOM 9246 N N . LYS C 1 176 ? 36.659 71.176 47.497 1.00 12.62 176 LYS C N 1
ATOM 9247 C CA . LYS C 1 176 ? 35.646 70.920 48.530 1.00 14.38 176 LYS C CA 1
ATOM 9248 C C . LYS C 1 176 ? 35.817 71.813 49.774 1.00 14.70 176 LYS C C 1
ATOM 9249 O O . LYS C 1 176 ? 35.902 71.340 50.915 1.00 13.46 176 LYS C O 1
ATOM 9255 N N . MET C 1 177 ? 35.848 73.121 49.545 1.00 12.78 177 MET C N 1
ATOM 9256 C CA . MET C 1 177 ? 35.901 74.082 50.642 1.00 13.85 177 MET C CA 1
ATOM 9257 C C . MET C 1 177 ? 35.461 75.441 50.115 1.00 18.05 177 MET C C 1
ATOM 9258 O O . MET C 1 177 ? 35.348 75.646 48.907 1.00 16.26 177 MET C O 1
ATOM 9263 N N . CYS C 1 178 ? 35.189 76.359 51.047 1.00 18.10 178 CYS C N 1
ATOM 9264 C CA . CYS C 1 178 ? 34.754 77.727 50.783 1.00 16.13 178 CYS C CA 1
ATOM 9265 C C . CYS C 1 178 ? 35.767 78.698 51.376 1.00 18.13 178 CYS C C 1
ATOM 9266 O O . CYS C 1 178 ? 36.288 78.467 52.471 1.00 19.68 178 CYS C O 1
ATOM 9269 N N . ILE C 1 179 ? 36.050 79.785 50.667 1.00 15.19 179 ILE C N 1
ATOM 9270 C CA . ILE C 1 179 ? 36.772 80.919 51.233 1.00 16.52 179 ILE C CA 1
ATOM 9271 C C . ILE C 1 179 ? 35.764 82.053 51.308 1.00 19.31 179 ILE C C 1
ATOM 9272 O O . ILE C 1 179 ? 35.138 82.397 50.302 1.00 17.92 179 ILE C O 1
ATOM 9277 N N . ASP C 1 180 ? 35.571 82.600 52.509 1.00 17.61 180 ASP C N 1
ATOM 9278 C CA . ASP C 1 180 ? 34.599 83.659 52.760 1.00 17.62 180 ASP C CA 1
ATOM 9279 C C . ASP C 1 180 ? 35.380 84.896 53.200 1.00 18.32 180 ASP C C 1
ATOM 9280 O O . ASP C 1 180 ? 36.021 84.895 54.264 1.00 19.80 180 ASP C O 1
ATOM 9285 N N . GLY C 1 181 ? 35.361 85.939 52.372 1.00 15.57 181 GLY C N 1
ATOM 9286 C CA . GLY C 1 181 ? 36.078 87.155 52.712 1.00 15.22 181 GLY C CA 1
ATOM 9287 C C . GLY C 1 181 ? 35.389 88.057 53.718 1.00 19.70 181 GLY C C 1
ATOM 9288 O O . GLY C 1 181 ? 36.000 89.033 54.167 1.00 16.18 181 GLY C O 1
ATOM 9289 N N . GLN C 1 182 ? 34.123 87.776 54.050 1.00 18.28 182 GLN C N 1
ATOM 9290 C CA . GLN C 1 182 ? 33.361 88.554 55.035 1.00 16.99 182 GLN C CA 1
ATOM 9291 C C . GLN C 1 182 ? 33.336 90.043 54.686 1.00 21.99 182 GLN C C 1
ATOM 9292 O O . GLN C 1 182 ? 33.296 90.904 55.580 1.00 17.09 182 GLN C O 1
ATOM 9298 N N . ASN C 1 183 ? 33.384 90.347 53.377 1.00 15.09 183 ASN C N 1
ATOM 9299 C CA . ASN C 1 183 ? 33.333 91.709 52.840 1.00 18.71 183 ASN C CA 1
ATOM 9300 C C . ASN C 1 183 ? 34.558 92.549 53.219 1.00 19.00 183 ASN C C 1
ATOM 9301 O O . ASN C 1 183 ? 34.550 93.781 53.081 1.00 19.39 183 ASN C O 1
ATOM 9306 N N . ASN C 1 184 ? 35.615 91.908 53.689 1.00 18.88 184 ASN C N 1
ATOM 9307 C CA . ASN C 1 184 ? 36.886 92.567 53.960 1.00 17.74 184 ASN C CA 1
ATOM 9308 C C . ASN C 1 184 ? 37.697 92.750 52.677 1.00 18.54 184 ASN C C 1
ATOM 9309 O O . ASN C 1 184 ? 37.503 92.042 51.689 1.00 18.65 184 ASN C O 1
ATOM 9314 N N . ASP C 1 185 ? 38.620 93.713 52.702 1.00 17.65 185 ASP C N 1
ATOM 9315 C CA . ASP C 1 185 ? 39.527 93.931 51.559 1.00 19.43 185 ASP C CA 1
ATOM 9316 C C . ASP C 1 185 ? 40.612 92.851 51.558 1.00 18.06 185 ASP C C 1
ATOM 9317 O O . ASP C 1 185 ? 41.717 93.022 52.083 1.00 18.83 185 ASP C O 1
ATOM 9322 N N . CYS C 1 186 ? 40.273 91.704 50.971 1.00 18.36 186 CYS C N 1
ATOM 9323 C CA . CYS C 1 186 ? 41.201 90.601 50.760 1.00 14.92 186 CYS C CA 1
ATOM 9324 C C . CYS C 1 186 ? 40.846 89.928 49.439 1.00 15.74 186 CYS C C 1
ATOM 9325 O O . CYS C 1 186 ? 39.717 90.040 48.943 1.00 14.93 186 CYS C O 1
ATOM 9328 N N . ILE C 1 187 ? 41.821 89.233 48.885 1.00 14.91 187 ILE C N 1
ATOM 9329 C CA . ILE C 1 187 ? 41.642 88.374 47.719 1.00 15.14 187 ILE C CA 1
ATOM 9330 C C . ILE C 1 187 ? 41.331 86.969 48.218 1.00 15.43 187 ILE C C 1
ATOM 9331 O O . ILE C 1 187 ? 41.976 86.479 49.151 1.00 17.94 187 ILE C O 1
ATOM 9336 N N . GLY C 1 188 ? 40.346 86.311 47.623 1.00 13.21 188 GLY C N 1
ATOM 9337 C CA . GLY C 1 188 ? 40.017 84.963 48.055 1.00 13.64 188 GLY C CA 1
ATOM 9338 C C . GLY C 1 188 ? 41.154 83.985 47.831 1.00 16.16 188 GLY C C 1
ATOM 9339 O O . GLY C 1 188 ? 41.727 83.451 48.793 1.00 15.82 188 GLY C O 1
ATOM 9340 N N . VAL C 1 189 ? 41.494 83.747 46.564 1.00 11.76 189 VAL C N 1
ATOM 9341 C CA . VAL C 1 189 ? 42.558 82.831 46.164 1.00 12.25 189 VAL C CA 1
ATOM 9342 C C . VAL C 1 189 ? 43.396 83.498 45.076 1.00 12.70 189 VAL C C 1
ATOM 9343 O O . VAL C 1 189 ? 42.859 84.014 44.085 1.00 11.95 189 VAL C O 1
ATOM 9347 N N . SER C 1 190 ? 44.708 83.490 45.261 1.00 13.32 190 SER C N 1
ATOM 9348 C CA . SER C 1 190 ? 45.634 84.050 44.289 1.00 13.52 190 SER C CA 1
ATOM 9349 C C . SER C 1 190 ? 46.454 82.913 43.697 1.00 14.79 190 SER C C 1
ATOM 9350 O O . SER C 1 190 ? 46.997 82.090 44.435 1.00 17.31 190 SER C O 1
ATOM 9353 N N . LEU C 1 191 ? 46.493 82.840 42.373 1.00 12.73 191 LEU C N 1
ATOM 9354 C CA . LEU C 1 191 ? 47.276 81.848 41.641 1.00 15.21 191 LEU C CA 1
ATOM 9355 C C . LEU C 1 191 ? 48.263 82.575 40.739 1.00 16.25 191 LEU C C 1
ATOM 9356 O O . LEU C 1 191 ? 47.859 83.432 39.953 1.00 15.46 191 LEU C O 1
ATOM 9361 N N . LYS C 1 192 ? 49.551 82.244 40.847 1.00 12.12 192 LYS C N 1
ATOM 9362 C CA . LYS C 1 192 ? 50.560 82.905 40.037 1.00 14.73 192 LYS C CA 1
ATOM 9363 C C . LYS C 1 192 ? 51.631 81.907 39.610 1.00 13.27 192 LYS C C 1
ATOM 9364 O O . LYS C 1 192 ? 52.187 81.185 40.442 1.00 12.31 192 LYS C O 1
ATOM 9370 N N . LYS C 1 193 ? 51.909 81.866 38.311 1.00 14.70 193 LYS C N 1
ATOM 9371 C CA . LYS C 1 193 ? 52.964 81.012 37.767 1.00 15.12 193 LYS C CA 1
ATOM 9372 C C . LYS C 1 193 ? 52.711 79.552 38.131 1.00 15.75 193 LYS C C 1
ATOM 9373 O O . LYS C 1 193 ? 53.590 78.841 38.619 1.00 13.87 193 LYS C O 1
ATOM 9379 N N . ILE C 1 194 ? 51.473 79.119 37.885 1.00 14.41 194 ILE C N 1
ATOM 9380 C CA . ILE C 1 194 ? 51.011 77.755 38.123 1.00 14.56 194 ILE C CA 1
ATOM 9381 C C . ILE C 1 194 ? 50.847 77.049 36.785 1.00 13.17 194 ILE C C 1
ATOM 9382 O O . ILE C 1 194 ? 50.357 77.649 35.824 1.00 12.13 194 ILE C O 1
ATOM 9387 N N . SER C 1 195 ? 51.216 75.766 36.736 1.00 14.70 195 SER C N 1
ATOM 9388 C CA . SER C 1 195 ? 50.907 74.898 35.605 1.00 13.96 195 SER C CA 1
ATOM 9389 C C . SER C 1 195 ? 50.151 73.677 36.114 1.00 15.66 195 SER C C 1
ATOM 9390 O O . SER C 1 195 ? 50.469 73.155 37.180 1.00 13.19 195 SER C O 1
ATOM 9393 N N . LEU C 1 196 ? 49.157 73.227 35.348 1.00 15.65 196 LEU C N 1
ATOM 9394 C CA . LEU C 1 196 ? 48.531 71.920 35.551 1.00 12.67 196 LEU C CA 1
ATOM 9395 C C . LEU C 1 196 ? 47.788 71.863 36.881 1.00 13.27 196 LEU C C 1
ATOM 9396 O O . LEU C 1 196 ? 47.749 70.823 37.544 1.00 13.48 196 LEU C O 1
ATOM 9401 N N . GLY C 1 197 ? 47.216 72.993 37.283 1.00 10.27 197 GLY C N 1
ATOM 9402 C CA . GLY C 1 197 ? 46.391 73.004 38.483 1.00 12.32 197 GLY C CA 1
ATOM 9403 C C . GLY C 1 197 ? 45.102 72.233 38.269 1.00 15.57 197 GLY C C 1
ATOM 9404 O O . GLY C 1 197 ? 44.591 72.122 37.153 1.00 14.09 197 GLY C O 1
ATOM 9405 N N . ARG C 1 198 ? 44.558 71.703 39.365 1.00 15.09 198 ARG C N 1
ATOM 9406 C CA . ARG C 1 198 ? 43.316 70.929 39.351 1.00 15.42 198 ARG C CA 1
ATOM 9407 C C . ARG C 1 198 ? 42.454 71.376 40.535 1.00 16.60 198 ARG C C 1
ATOM 9408 O O . ARG C 1 198 ? 42.814 71.122 41.685 1.00 14.70 198 ARG C O 1
ATOM 9416 N N . PHE C 1 199 ? 41.337 72.053 40.251 1.00 12.21 199 PHE C N 1
ATOM 9417 C CA . PHE C 1 199 ? 40.425 72.620 41.244 1.00 13.51 199 PHE C CA 1
ATOM 9418 C C . PHE C 1 199 ? 39.033 72.046 41.023 1.00 14.09 199 PHE C C 1
ATOM 9419 O O . PHE C 1 199 ? 38.588 71.914 39.874 1.00 14.14 199 PHE C O 1
ATOM 9427 N N . LEU C 1 200 ? 38.348 71.707 42.119 1.00 15.27 200 LEU C N 1
ATOM 9428 C CA . LEU C 1 200 ? 37.050 71.039 42.043 1.00 13.29 200 LEU C CA 1
ATOM 9429 C C . LEU C 1 200 ? 36.144 71.503 43.172 1.00 15.98 200 LEU C C 1
ATOM 9430 O O . LEU C 1 200 ? 36.522 71.405 44.342 1.00 13.83 200 LEU C O 1
ATOM 9435 N N . ASP C 1 201 ? 34.950 71.976 42.815 1.00 12.83 201 ASP C N 1
ATOM 9436 C CA . ASP C 1 201 ? 33.873 72.281 43.746 1.00 15.50 201 ASP C CA 1
ATOM 9437 C C . ASP C 1 201 ? 34.380 73.076 44.951 1.00 17.11 201 ASP C C 1
ATOM 9438 O O . ASP C 1 201 ? 34.416 72.592 46.076 1.00 17.44 201 ASP C O 1
ATOM 9443 N N . PHE C 1 202 ? 34.798 74.306 44.688 1.00 15.99 202 PHE C N 1
ATOM 9444 C CA . PHE C 1 202 ? 35.171 75.161 45.799 1.00 13.61 202 PHE C CA 1
ATOM 9445 C C . PHE C 1 202 ? 34.532 76.519 45.590 1.00 16.04 202 PHE C C 1
ATOM 9446 O O . PHE C 1 202 ? 34.150 76.876 44.468 1.00 15.38 202 PHE C O 1
ATOM 9454 N N . GLY C 1 203 ? 34.374 77.244 46.697 1.00 13.83 203 GLY C N 1
ATOM 9455 C CA . GLY C 1 203 ? 33.652 78.500 46.707 1.00 15.18 203 GLY C CA 1
ATOM 9456 C C . GLY C 1 203 ? 34.582 79.634 47.085 1.00 14.48 203 GLY C C 1
ATOM 9457 O O . GLY C 1 203 ? 35.507 79.454 47.869 1.00 15.46 203 GLY C O 1
ATOM 9458 N N . VAL C 1 204 ? 34.357 80.801 46.479 1.00 14.66 204 VAL C N 1
ATOM 9459 C CA . VAL C 1 204 ? 35.031 82.042 46.859 1.00 13.66 204 VAL C CA 1
ATOM 9460 C C . VAL C 1 204 ? 33.961 83.121 46.895 1.00 15.56 204 VAL C C 1
ATOM 9461 O O . VAL C 1 204 ? 33.371 83.455 45.851 1.00 16.06 204 VAL C O 1
ATOM 9465 N N . ARG C 1 205 ? 33.717 83.686 48.069 1.00 10.52 205 ARG C N 1
ATOM 9466 C CA . ARG C 1 205 ? 32.579 84.574 48.231 1.00 15.19 205 ARG C CA 1
ATOM 9467 C C . ARG C 1 205 ? 32.922 85.725 49.163 1.00 16.71 205 ARG C C 1
ATOM 9468 O O . ARG C 1 205 ? 33.749 85.585 50.075 1.00 16.90 205 ARG C O 1
ATOM 9476 N N . TYR C 1 206 ? 32.254 86.862 48.935 1.00 15.08 206 TYR C N 1
ATOM 9477 C CA . TYR C 1 206 ? 32.279 88.017 49.849 1.00 14.81 206 TYR C CA 1
ATOM 9478 C C . TYR C 1 206 ? 33.686 88.587 50.036 1.00 16.63 206 TYR C C 1
ATOM 9479 O O . TYR C 1 206 ? 34.036 89.085 51.110 1.00 15.99 206 TYR C O 1
ATOM 9488 N N . CYS C 1 207 ? 34.502 88.547 48.985 1.00 14.54 207 CYS C N 1
ATOM 9489 C CA . CYS C 1 207 ? 35.813 89.182 49.017 1.00 14.01 207 CYS C CA 1
ATOM 9490 C C . CYS C 1 207 ? 35.669 90.558 48.388 1.00 16.73 207 CYS C C 1
ATOM 9491 O O . CYS C 1 207 ? 35.235 90.666 47.238 1.00 15.76 207 CYS C O 1
ATOM 9494 N N . ALA C 1 208 ? 36.068 91.611 49.105 1.00 17.08 208 ALA C N 1
ATOM 9495 C CA . ALA C 1 208 ? 35.947 92.937 48.498 1.00 18.04 208 ALA C CA 1
ATOM 9496 C C . ALA C 1 208 ? 37.112 93.279 47.560 1.00 17.79 208 ALA C C 1
ATOM 9497 O O . ALA C 1 208 ? 37.038 94.294 46.865 1.00 18.59 208 ALA C O 1
ATOM 9499 N N . ASN C 1 209 ? 38.176 92.471 47.522 1.00 14.72 209 ASN C N 1
ATOM 9500 C CA . ASN C 1 209 ? 39.181 92.589 46.468 1.00 15.93 209 ASN C CA 1
ATOM 9501 C C . ASN C 1 209 ? 38.802 91.601 45.358 1.00 15.21 209 ASN C C 1
ATOM 9502 O O . ASN C 1 209 ? 37.637 91.205 45.282 1.00 15.05 209 ASN C O 1
ATOM 9507 N N . HIS C 1 210 ? 39.745 91.164 44.522 1.00 14.90 210 HIS C N 1
ATOM 9508 C CA . HIS C 1 210 ? 39.447 90.078 43.592 1.00 13.54 210 HIS C CA 1
ATOM 9509 C C . HIS C 1 210 ? 38.971 88.842 44.344 1.00 13.59 210 HIS C C 1
ATOM 9510 O O . HIS C 1 210 ? 39.509 88.494 45.400 1.00 15.23 210 HIS C O 1
ATOM 9517 N N . GLY C 1 211 ? 37.965 88.167 43.791 1.00 12.28 211 GLY C N 1
ATOM 9518 C CA . GLY C 1 211 ? 37.607 86.863 44.308 1.00 14.46 211 GLY C CA 1
ATOM 9519 C C . GLY C 1 211 ? 38.703 85.849 44.053 1.00 16.68 211 GLY C C 1
ATOM 9520 O O . GLY C 1 211 ? 39.276 85.271 44.987 1.00 16.53 211 GLY C O 1
ATOM 9521 N N . LEU C 1 212 ? 38.994 85.612 42.778 1.00 14.42 212 LEU C N 1
ATOM 9522 C CA . LEU C 1 212 ? 40.042 84.688 42.347 1.00 13.75 212 LEU C CA 1
ATOM 9523 C C . LEU C 1 212 ? 40.950 85.464 41.408 1.00 14.15 212 LEU C C 1
ATOM 9524 O O . LEU C 1 212 ? 40.519 85.884 40.326 1.00 15.18 212 LEU C O 1
ATOM 9529 N N . TYR C 1 213 ? 42.186 85.692 41.835 1.00 13.86 213 TYR C N 1
ATOM 9530 C CA . TYR C 1 213 ? 43.182 86.404 41.047 1.00 13.04 213 TYR C CA 1
ATOM 9531 C C . TYR C 1 213 ? 44.120 85.405 40.393 1.00 15.15 213 TYR C C 1
ATOM 9532 O O . TYR C 1 213 ? 44.659 84.517 41.064 1.00 13.26 213 TYR C O 1
ATOM 9541 N N . ILE C 1 214 ? 44.360 85.580 39.096 1.00 12.06 214 ILE C N 1
ATOM 9542 C CA . ILE C 1 214 ? 45.095 84.593 38.312 1.00 12.73 214 ILE C CA 1
ATOM 9543 C C . ILE C 1 214 ? 46.086 85.341 37.432 1.00 14.68 214 ILE C C 1
ATOM 9544 O O . ILE C 1 214 ? 45.684 86.191 36.637 1.00 16.54 214 ILE C O 1
ATOM 9549 N N . GLU C 1 215 ? 47.375 85.045 37.585 1.00 12.79 215 GLU C N 1
ATOM 9550 C CA . GLU C 1 215 ? 48.413 85.705 36.801 1.00 15.91 215 GLU C CA 1
ATOM 9551 C C . GLU C 1 215 ? 49.373 84.658 36.248 1.00 13.77 215 GLU C C 1
ATOM 9552 O O . GLU C 1 215 ? 50.020 83.942 37.020 1.00 12.68 215 GLU C O 1
ATOM 9558 N N . GLU C 1 216 ? 49.482 84.589 34.918 1.00 14.19 216 GLU C N 1
ATOM 9559 C CA . GLU C 1 216 ? 50.408 83.686 34.232 1.00 13.84 216 GLU C CA 1
ATOM 9560 C C . GLU C 1 216 ? 50.229 82.246 34.712 1.00 13.18 216 GLU C C 1
ATOM 9561 O O . GLU C 1 216 ? 51.157 81.603 35.197 1.00 14.61 216 GLU C O 1
ATOM 9567 N N . VAL C 1 217 ? 49.009 81.738 34.558 1.00 12.91 217 VAL C N 1
ATOM 9568 C CA . VAL C 1 217 ? 48.663 80.374 34.936 1.00 12.63 217 VAL C CA 1
ATOM 9569 C C . VAL C 1 217 ? 48.346 79.595 33.674 1.00 14.19 217 VAL C C 1
ATOM 9570 O O . VAL C 1 217 ? 47.633 80.099 32.801 1.00 11.25 217 VAL C O 1
ATOM 9574 N N . TRP C 1 218 ? 48.890 78.376 33.572 1.00 15.30 218 TRP C N 1
ATOM 9575 C CA . TRP C 1 218 ? 48.778 77.548 32.381 1.00 15.92 218 TRP C CA 1
ATOM 9576 C C . TRP C 1 218 ? 48.074 76.241 32.712 1.00 17.45 218 TRP C C 1
ATOM 9577 O O . TRP C 1 218 ? 48.311 75.661 33.775 1.00 13.25 218 TRP C O 1
ATOM 9588 N N . ASP C 1 219 ? 47.244 75.756 31.777 1.00 13.46 219 ASP C N 1
ATOM 9589 C CA . ASP C 1 219 ? 46.847 74.352 31.740 1.00 12.37 219 ASP C CA 1
ATOM 9590 C C . ASP C 1 219 ? 46.188 73.907 33.049 1.00 14.31 219 ASP C C 1
ATOM 9591 O O . ASP C 1 219 ? 46.558 72.896 33.645 1.00 14.44 219 ASP C O 1
ATOM 9596 N N . THR C 1 220 ? 45.170 74.641 33.469 1.00 17.76 220 THR C N 1
ATOM 9597 C CA . THR C 1 220 ? 44.562 74.461 34.778 1.00 13.23 220 THR C CA 1
ATOM 9598 C C . THR C 1 220 ? 43.059 74.288 34.645 1.00 15.62 220 THR C C 1
ATOM 9599 O O . THR C 1 220 ? 42.382 75.132 34.039 1.00 14.50 220 THR C O 1
ATOM 9603 N N . ASN C 1 221 ? 42.552 73.196 35.220 1.00 13.48 221 ASN C N 1
ATOM 9604 C CA . ASN C 1 221 ? 41.141 72.851 35.173 1.00 14.16 221 ASN C CA 1
ATOM 9605 C C . ASN C 1 221 ? 40.482 73.330 36.461 1.00 14.92 221 ASN C C 1
ATOM 9606 O O . ASN C 1 221 ? 41.010 73.108 37.557 1.00 14.12 221 ASN C O 1
ATOM 9611 N N . ILE C 1 222 ? 39.333 73.979 36.321 1.00 11.06 222 ILE C N 1
ATOM 9612 C CA . ILE C 1 222 ? 38.573 74.533 37.434 1.00 12.07 222 ILE C CA 1
ATOM 9613 C C . ILE C 1 222 ? 37.135 74.074 37.250 1.00 15.11 222 ILE C C 1
ATOM 9614 O O . ILE C 1 222 ? 36.417 74.611 36.398 1.00 13.25 222 ILE C O 1
ATOM 9619 N N . ILE C 1 223 ? 36.721 73.064 38.016 1.00 12.07 223 ILE C N 1
ATOM 9620 C CA . ILE C 1 223 ? 35.421 72.434 37.820 1.00 12.72 223 ILE C CA 1
ATOM 9621 C C . ILE C 1 223 ? 34.519 72.798 39.001 1.00 15.11 223 ILE C C 1
ATOM 9622 O O . ILE C 1 223 ? 34.868 72.545 40.163 1.00 13.50 223 ILE C O 1
ATOM 9627 N N . GLY C 1 224 ? 33.365 73.401 38.708 1.00 13.26 224 GLY C N 1
ATOM 9628 C CA . GLY C 1 224 ? 32.340 73.578 39.729 1.00 15.97 224 GLY C CA 1
ATOM 9629 C C . GLY C 1 224 ? 32.598 74.725 40.679 1.00 14.86 224 GLY C C 1
ATOM 9630 O O . GLY C 1 224 ? 32.046 74.737 41.787 1.00 16.01 224 GLY C O 1
ATOM 9631 N N . LEU C 1 225 ? 33.420 75.697 40.283 1.00 14.25 225 LEU C N 1
ATOM 9632 C CA . LEU C 1 225 ? 33.626 76.881 41.112 1.00 12.77 225 LEU C CA 1
ATOM 9633 C C . LEU C 1 225 ? 32.312 77.634 41.350 1.00 13.90 225 LEU C C 1
ATOM 9634 O O . LEU C 1 225 ? 31.490 77.800 40.441 1.00 13.62 225 LEU C O 1
ATOM 9639 N N . TYR C 1 226 ? 32.145 78.117 42.585 1.00 12.30 226 TYR C N 1
ATOM 9640 C CA . TYR C 1 226 ? 31.017 78.928 43.025 1.00 12.75 226 TYR C CA 1
ATOM 9641 C C . TYR C 1 226 ? 31.583 80.261 43.486 1.00 13.17 226 TYR C C 1
ATOM 9642 O O . TYR C 1 226 ? 32.308 80.319 44.489 1.00 16.28 226 TYR C O 1
ATOM 9651 N N . ASN C 1 227 ? 31.240 81.325 42.780 1.00 11.25 227 ASN C N 1
ATOM 9652 C CA . ASN C 1 227 ? 31.936 82.605 42.877 1.00 13.18 227 ASN C CA 1
ATOM 9653 C C . ASN C 1 227 ? 30.872 83.684 42.972 1.00 14.97 227 ASN C C 1
ATOM 9654 O O . ASN C 1 227 ? 30.163 83.913 41.991 1.00 14.71 227 ASN C O 1
ATOM 9659 N N . THR C 1 228 ? 30.735 84.333 44.142 1.00 14.06 228 THR C N 1
ATOM 9660 C CA . THR C 1 228 ? 29.678 85.324 44.353 1.00 15.47 228 THR C CA 1
ATOM 9661 C C . THR C 1 228 ? 30.175 86.461 45.232 1.00 15.47 228 THR C C 1
ATOM 9662 O O . THR C 1 228 ? 31.122 86.311 46.004 1.00 13.79 228 THR C O 1
ATOM 9666 N N . ASP C 1 229 ? 29.517 87.613 45.082 1.00 15.14 229 ASP C N 1
ATOM 9667 C CA . ASP C 1 229 ? 29.654 88.757 45.988 1.00 16.67 229 ASP C CA 1
ATOM 9668 C C . ASP C 1 229 ? 31.104 89.218 46.114 1.00 17.34 229 ASP C C 1
ATOM 9669 O O . ASP C 1 229 ? 31.538 89.681 47.182 1.00 16.69 229 ASP C O 1
ATOM 9674 N N . ASN C 1 230 ? 31.860 89.133 45.020 1.00 16.29 230 ASN C N 1
ATOM 9675 C CA . ASN C 1 230 ? 33.267 89.498 45.049 1.00 15.40 230 ASN C CA 1
ATOM 9676 C C . ASN C 1 230 ? 33.488 90.780 44.273 1.00 18.08 230 ASN C C 1
ATOM 9677 O O . ASN C 1 230 ? 32.707 91.134 43.381 1.00 18.02 230 ASN C O 1
ATOM 9682 N N . GLY C 1 231 ? 34.588 91.446 44.584 1.00 15.64 231 GLY C N 1
ATOM 9683 C CA . GLY C 1 231 ? 35.060 92.531 43.747 1.00 16.74 231 GLY C CA 1
ATOM 9684 C C . GLY C 1 231 ? 34.658 93.881 44.292 1.00 15.95 231 GLY C C 1
ATOM 9685 O O . GLY C 1 231 ? 34.069 94.013 45.364 1.00 17.94 231 GLY C O 1
ATOM 9686 N N . ASP C 1 232 ? 35.025 94.904 43.523 1.00 18.42 232 ASP C N 1
ATOM 9687 C CA . ASP C 1 232 ? 34.838 96.296 43.924 1.00 22.96 232 ASP C CA 1
ATOM 9688 C C . ASP C 1 232 ? 35.042 97.108 42.648 1.00 18.35 232 ASP C C 1
ATOM 9689 O O . ASP C 1 232 ? 36.183 97.363 42.256 1.00 21.23 232 ASP C O 1
ATOM 9694 N N . LEU C 1 233 ? 33.938 97.477 41.998 1.00 23.95 233 LEU C N 1
ATOM 9695 C CA . LEU C 1 233 ? 34.026 98.065 40.660 1.00 18.64 233 LEU C CA 1
ATOM 9696 C C . LEU C 1 233 ? 34.878 99.331 40.657 1.00 23.76 233 LEU C C 1
ATOM 9697 O O . LEU C 1 233 ? 35.733 99.514 39.779 1.00 21.39 233 LEU C O 1
ATOM 9702 N N . ALA C 1 234 ? 34.687 100.199 41.654 1.00 23.83 234 ALA C N 1
ATOM 9703 C CA . ALA C 1 234 ? 35.396 101.476 41.667 1.00 26.63 234 ALA C CA 1
ATOM 9704 C C . ALA C 1 234 ? 36.906 101.291 41.768 1.00 27.91 234 ALA C C 1
ATOM 9705 O O . ALA C 1 234 ? 37.660 102.125 41.258 1.00 29.84 234 ALA C O 1
ATOM 9707 N N . ARG C 1 235 ? 37.367 100.197 42.383 1.00 20.65 235 ARG C N 1
ATOM 9708 C CA . ARG C 1 235 ? 38.787 99.902 42.500 1.00 22.14 235 ARG C CA 1
ATOM 9709 C C . ARG C 1 235 ? 39.238 98.824 41.527 1.00 24.22 235 ARG C C 1
ATOM 9710 O O . ARG C 1 235 ? 40.345 98.294 41.669 1.00 23.53 235 ARG C O 1
ATOM 9718 N N . ASN C 1 236 ? 38.396 98.481 40.545 1.00 24.40 236 ASN C N 1
ATOM 9719 C CA . ASN C 1 236 ? 38.754 97.567 39.466 1.00 18.26 236 ASN C CA 1
ATOM 9720 C C . ASN C 1 236 ? 39.079 96.159 39.964 1.00 18.85 236 ASN C C 1
ATOM 9721 O O . ASN C 1 236 ? 40.019 95.518 39.473 1.00 18.26 236 ASN C O 1
ATOM 9726 N N . LYS C 1 237 ? 38.310 95.672 40.943 1.00 17.99 237 LYS C N 1
ATOM 9727 C CA . LYS C 1 237 ? 38.425 94.305 41.447 1.00 17.14 237 LYS C CA 1
ATOM 9728 C C . LYS C 1 237 ? 37.211 93.493 41.018 1.00 16.26 237 LYS C C 1
ATOM 9729 O O . LYS C 1 237 ? 36.085 93.990 41.044 1.00 16.31 237 LYS C O 1
ATOM 9735 N N . HIS C 1 238 ? 37.435 92.246 40.614 1.00 14.13 238 HIS C N 1
ATOM 9736 C CA . HIS C 1 238 ? 36.388 91.484 39.955 1.00 14.23 238 HIS C CA 1
ATOM 9737 C C . HIS C 1 238 ? 36.299 90.080 40.548 1.00 15.93 238 HIS C C 1
ATOM 9738 O O . HIS C 1 238 ? 37.114 89.683 41.391 1.00 13.21 238 HIS C O 1
ATOM 9745 N N . GLY C 1 239 ? 35.265 89.335 40.134 1.00 12.76 239 GLY C N 1
ATOM 9746 C CA . GLY C 1 239 ? 35.071 87.996 40.679 1.00 14.70 239 GLY C CA 1
ATOM 9747 C C . GLY C 1 239 ? 36.218 87.065 40.327 1.00 17.79 239 GLY C C 1
ATOM 9748 O O . GLY C 1 239 ? 36.778 86.381 41.191 1.00 11.79 239 GLY C O 1
ATOM 9749 N N . VAL C 1 240 ? 36.596 87.045 39.051 1.00 13.04 240 VAL C N 1
ATOM 9750 C CA . VAL C 1 240 ? 37.796 86.353 38.578 1.00 13.62 240 VAL C CA 1
ATOM 9751 C C . VAL C 1 240 ? 38.584 87.337 37.721 1.00 15.44 240 VAL C C 1
ATOM 9752 O O . VAL C 1 240 ? 38.042 87.908 36.767 1.00 16.54 240 VAL C O 1
ATOM 9756 N N . TYR C 1 241 ? 39.844 87.554 38.059 1.00 15.22 241 TYR C N 1
ATOM 9757 C CA . TYR C 1 241 ? 40.689 88.468 37.296 1.00 15.05 241 TYR C CA 1
ATOM 9758 C C . TYR C 1 241 ? 41.828 87.658 36.705 1.00 13.95 241 TYR C C 1
ATOM 9759 O O . TYR C 1 241 ? 42.580 87.005 37.438 1.00 13.34 241 TYR C O 1
ATOM 9768 N N . ILE C 1 242 ? 41.945 87.670 35.391 1.00 14.04 242 ILE C N 1
ATOM 9769 C CA . ILE C 1 242 ? 42.953 86.869 34.707 1.00 14.53 242 ILE C CA 1
ATOM 9770 C C . ILE C 1 242 ? 43.902 87.818 34.003 1.00 15.11 242 ILE C C 1
ATOM 9771 O O . ILE C 1 242 ? 43.523 88.475 33.027 1.00 14.56 242 ILE C O 1
ATOM 9776 N N . TYR C 1 243 ? 45.148 87.843 34.468 1.00 12.89 243 TYR C N 1
ATOM 9777 C CA . TYR C 1 243 ? 46.187 88.753 33.997 1.00 14.88 243 TYR C CA 1
ATOM 9778 C C . TYR C 1 243 ? 47.286 87.964 33.286 1.00 13.73 243 TYR C C 1
ATOM 9779 O O . TYR C 1 243 ? 47.593 86.832 33.671 1.00 13.12 243 TYR C O 1
ATOM 9788 N N . ASN C 1 244 ? 47.876 88.534 32.228 1.00 15.68 244 ASN C N 1
ATOM 9789 C CA . ASN C 1 244 ? 48.973 87.788 31.604 1.00 14.59 244 ASN C CA 1
ATOM 9790 C C . ASN C 1 244 ? 50.278 87.947 32.377 1.00 15.84 244 ASN C C 1
ATOM 9791 O O . ASN C 1 244 ? 51.091 87.020 32.402 1.00 18.90 244 ASN C O 1
ATOM 9796 N N . GLY C 1 245 ? 50.476 89.061 33.055 1.00 16.17 245 GLY C N 1
ATOM 9797 C CA . GLY C 1 245 ? 51.742 89.299 33.704 1.00 18.43 245 GLY C CA 1
ATOM 9798 C C . GLY C 1 245 ? 52.740 89.912 32.743 1.00 20.67 245 GLY C C 1
ATOM 9799 O O . GLY C 1 245 ? 52.416 90.294 31.610 1.00 18.14 245 GLY C O 1
ATOM 9800 N N . THR C 1 246 ? 53.988 90.010 33.196 1.00 19.71 246 THR C N 1
ATOM 9801 C CA . THR C 1 246 ? 54.946 90.810 32.436 1.00 22.60 246 THR C CA 1
ATOM 9802 C C . THR C 1 246 ? 55.825 90.014 31.483 1.00 21.84 246 THR C C 1
ATOM 9803 O O . THR C 1 246 ? 56.559 90.633 30.711 1.00 24.06 246 THR C O 1
ATOM 9807 N N . SER C 1 247 ? 55.794 88.681 31.507 1.00 19.23 247 SER C N 1
ATOM 9808 C CA . SER C 1 247 ? 56.714 87.923 30.663 1.00 24.20 247 SER C CA 1
ATOM 9809 C C . SER C 1 247 ? 56.052 86.883 29.761 1.00 22.25 247 SER C C 1
ATOM 9810 O O . SER C 1 247 ? 56.617 86.556 28.717 1.00 22.30 247 SER C O 1
ATOM 9813 N N . ASP C 1 248 ? 54.881 86.354 30.127 1.00 20.96 248 ASP C N 1
ATOM 9814 C CA . ASP C 1 248 ? 54.201 85.320 29.347 1.00 19.00 248 ASP C CA 1
ATOM 9815 C C . ASP C 1 248 ? 52.707 85.602 29.377 1.00 19.07 248 ASP C C 1
ATOM 9816 O O . ASP C 1 248 ? 52.314 86.768 29.293 1.00 18.88 248 ASP C O 1
ATOM 9821 N N . ASN C 1 249 ? 51.863 84.568 29.513 1.00 17.58 249 ASN C N 1
ATOM 9822 C CA . ASN C 1 249 ? 50.421 84.794 29.560 1.00 19.09 249 ASN C CA 1
ATOM 9823 C C . ASN C 1 249 ? 49.743 83.744 30.437 1.00 15.64 249 ASN C C 1
ATOM 9824 O O . ASN C 1 249 ? 50.382 82.835 30.974 1.00 14.95 249 ASN C O 1
ATOM 9829 N N . SER C 1 250 ? 48.422 83.883 30.572 1.00 13.77 250 SER C N 1
ATOM 9830 C CA . SER C 1 250 ? 47.560 82.842 31.115 1.00 13.01 250 SER C CA 1
ATOM 9831 C C . SER C 1 250 ? 46.898 82.162 29.924 1.00 14.45 250 SER C C 1
ATOM 9832 O O . SER C 1 250 ? 46.365 82.846 29.040 1.00 10.95 250 SER C O 1
ATOM 9835 N N . ASN C 1 251 ? 46.972 80.832 29.875 1.00 14.16 251 ASN C N 1
ATOM 9836 C CA . ASN C 1 251 ? 46.366 80.088 28.782 1.00 14.06 251 ASN C CA 1
ATOM 9837 C C . ASN C 1 251 ? 45.888 78.737 29.296 1.00 14.91 251 ASN C C 1
ATOM 9838 O O . ASN C 1 251 ? 46.406 78.220 30.289 1.00 12.83 251 ASN C O 1
ATOM 9843 N N . ARG C 1 252 ? 44.885 78.176 28.608 1.00 14.08 252 ARG C N 1
ATOM 9844 C CA . ARG C 1 252 ? 44.342 76.854 28.939 1.00 12.51 252 ARG C CA 1
ATOM 9845 C C . ARG C 1 252 ? 43.816 76.804 30.381 1.00 14.45 252 ARG C C 1
ATOM 9846 O O . ARG C 1 252 ? 43.941 75.794 31.086 1.00 12.74 252 ARG C O 1
ATOM 9854 N N . LEU C 1 253 ? 43.220 77.909 30.824 1.00 12.64 253 LEU C N 1
ATOM 9855 C CA . LEU C 1 253 ? 42.332 77.888 31.981 1.00 12.91 253 LEU C CA 1
ATOM 9856 C C . LEU C 1 253 ? 40.977 77.368 31.528 1.00 13.94 253 LEU C C 1
ATOM 9857 O O . LEU C 1 253 ? 40.328 77.987 30.683 1.00 12.16 253 LEU C O 1
ATOM 9862 N N . LEU C 1 254 ? 40.547 76.252 32.084 1.00 16.32 254 LEU C N 1
ATOM 9863 C CA . LEU C 1 254 ? 39.281 75.641 31.718 1.00 14.79 254 LEU C CA 1
ATOM 9864 C C . LEU C 1 254 ? 38.348 75.702 32.920 1.00 15.41 254 LEU C C 1
ATOM 9865 O O . LEU C 1 254 ? 38.575 75.002 33.917 1.00 14.42 254 LEU C O 1
ATOM 9870 N N . PHE C 1 255 ? 37.310 76.544 32.816 1.00 12.05 255 PHE C N 1
ATOM 9871 C CA . PHE C 1 255 ? 36.242 76.660 33.801 1.00 12.76 255 PHE C CA 1
ATOM 9872 C C . PHE C 1 255 ? 35.070 75.823 33.306 1.00 15.08 255 PHE C C 1
ATOM 9873 O O . PHE C 1 255 ? 34.476 76.137 32.270 1.00 15.35 255 PHE C O 1
ATOM 9881 N N . ILE C 1 256 ? 34.730 74.774 34.036 1.00 14.09 256 ILE C N 1
ATOM 9882 C CA . ILE C 1 256 ? 33.685 73.854 33.618 1.00 14.60 256 ILE C CA 1
ATOM 9883 C C . ILE C 1 256 ? 32.593 73.838 34.686 1.00 14.84 256 ILE C C 1
ATOM 9884 O O . ILE C 1 256 ? 32.870 73.557 35.861 1.00 13.28 256 ILE C O 1
ATOM 9889 N N . ALA C 1 257 ? 31.360 74.140 34.267 1.00 14.82 257 ALA C N 1
ATOM 9890 C CA . ALA C 1 257 ? 30.185 74.053 35.127 1.00 13.35 257 ALA C CA 1
ATOM 9891 C C . ALA C 1 257 ? 30.371 74.929 36.356 1.00 17.53 257 ALA C C 1
ATOM 9892 O O . ALA C 1 257 ? 30.065 74.524 37.470 1.00 15.03 257 ALA C O 1
ATOM 9894 N N . CYS C 1 258 ? 30.889 76.136 36.141 1.00 14.96 258 CYS C N 1
ATOM 9895 C CA . CYS C 1 258 ? 31.089 77.105 37.198 1.00 14.16 258 CYS C CA 1
ATOM 9896 C C . CYS C 1 258 ? 29.863 78.012 37.335 1.00 17.42 258 CYS C C 1
ATOM 9897 O O . CYS C 1 258 ? 29.021 78.119 36.432 1.00 16.69 258 CYS C O 1
ATOM 9900 N N . HIS C 1 259 ? 29.777 78.674 38.488 1.00 11.66 259 HIS C N 1
ATOM 9901 C CA . HIS C 1 259 ? 28.593 79.427 38.889 1.00 15.53 259 HIS C CA 1
ATOM 9902 C C . HIS C 1 259 ? 29.073 80.786 39.399 1.00 15.28 259 HIS C C 1
ATOM 9903 O O . HIS C 1 259 ? 29.630 80.881 40.501 1.00 12.80 259 HIS C O 1
ATOM 9910 N N . PHE C 1 260 ? 28.900 81.819 38.572 1.00 12.63 260 PHE C N 1
ATOM 9911 C CA . PHE C 1 260 ? 29.205 83.203 38.911 1.00 11.08 260 PHE C CA 1
ATOM 9912 C C . PHE C 1 260 ? 27.909 83.957 39.146 1.00 14.88 260 PHE C C 1
ATOM 9913 O O . PHE C 1 260 ? 27.026 83.959 38.273 1.00 15.29 260 PHE C O 1
ATOM 9921 N N . GLU C 1 261 ? 27.787 84.596 40.309 1.00 13.99 261 GLU C N 1
ATOM 9922 C CA . GLU C 1 261 ? 26.518 85.256 40.628 1.00 18.58 261 GLU C CA 1
ATOM 9923 C C . GLU C 1 261 ? 26.717 86.476 41.521 1.00 17.77 261 GLU C C 1
ATOM 9924 O O . GLU C 1 261 ? 27.451 86.419 42.518 1.00 15.75 261 GLU C O 1
ATOM 9930 N N . ALA C 1 262 ? 26.046 87.573 41.155 1.00 13.80 262 ALA C N 1
ATOM 9931 C CA . ALA C 1 262 ? 25.930 88.755 42.005 1.00 14.64 262 ALA C CA 1
ATOM 9932 C C . ALA C 1 262 ? 27.297 89.236 42.471 1.00 18.50 262 ALA C C 1
ATOM 9933 O O . ALA C 1 262 ? 27.511 89.509 43.655 1.00 18.26 262 ALA C O 1
ATOM 9935 N N . ASN C 1 263 ? 28.245 89.333 41.541 1.00 16.06 263 ASN C N 1
ATOM 9936 C CA . ASN C 1 263 ? 29.515 89.940 41.888 1.00 14.78 263 ASN C CA 1
ATOM 9937 C C . ASN C 1 263 ? 29.417 91.457 41.793 1.00 19.19 263 ASN C C 1
ATOM 9938 O O . ASN C 1 263 ? 28.559 92.008 41.094 1.00 19.23 263 ASN C O 1
ATOM 9943 N N . ASN C 1 264 ? 30.303 92.134 42.515 1.00 15.95 264 ASN C N 1
ATOM 9944 C CA . ASN C 1 264 ? 30.291 93.590 42.527 1.00 18.67 264 ASN C CA 1
ATOM 9945 C C . ASN C 1 264 ? 31.171 94.203 41.451 1.00 15.91 264 ASN C C 1
ATOM 9946 O O . ASN C 1 264 ? 30.939 95.352 41.066 1.00 20.35 264 ASN C O 1
ATOM 9951 N N . GLY C 1 265 ? 32.172 93.481 40.969 1.00 16.41 265 GLY C N 1
ATOM 9952 C CA . GLY C 1 265 ? 32.808 93.779 39.703 1.00 16.20 265 GLY C CA 1
ATOM 9953 C C . GLY C 1 265 ? 32.246 92.863 38.637 1.00 16.13 265 GLY C C 1
ATOM 9954 O O . GLY C 1 265 ? 31.198 92.238 38.816 1.00 15.95 265 GLY C O 1
ATOM 9955 N N . SER C 1 266 ? 32.951 92.774 37.517 1.00 17.23 266 SER C N 1
ATOM 9956 C CA . SER C 1 266 ? 32.629 91.766 36.518 1.00 15.48 266 SER C CA 1
ATOM 9957 C C . SER C 1 266 ? 32.795 90.369 37.098 1.00 15.94 266 SER C C 1
ATOM 9958 O O . SER C 1 266 ? 33.601 90.140 38.001 1.00 16.76 266 SER C O 1
ATOM 9961 N N . HIS C 1 267 ? 32.042 89.416 36.551 1.00 15.16 267 HIS C N 1
ATOM 9962 C CA . HIS C 1 267 ? 32.277 88.028 36.938 1.00 13.78 267 HIS C CA 1
ATOM 9963 C C . HIS C 1 267 ? 33.666 87.574 36.505 1.00 19.55 267 HIS C C 1
ATOM 9964 O O . HIS C 1 267 ? 34.409 86.974 37.284 1.00 14.16 267 HIS C O 1
ATOM 9971 N N . VAL C 1 268 ? 34.030 87.849 35.252 1.00 14.56 268 VAL C N 1
ATOM 9972 C CA . VAL C 1 268 ? 35.289 87.405 34.671 1.00 15.84 268 VAL C CA 1
ATOM 9973 C C . VAL C 1 268 ? 35.900 88.590 33.955 1.00 15.23 268 VAL C C 1
ATOM 9974 O O . VAL C 1 268 ? 35.244 89.220 33.116 1.00 15.01 268 VAL C O 1
ATOM 9978 N N . TYR C 1 269 ? 37.132 88.916 34.301 1.00 14.44 269 TYR C N 1
ATOM 9979 C CA . TYR C 1 269 ? 37.816 90.050 33.700 1.00 16.40 269 TYR C CA 1
ATOM 9980 C C . TYR C 1 269 ? 39.183 89.583 33.210 1.00 17.96 269 TYR C C 1
ATOM 9981 O O . TYR C 1 269 ? 40.036 89.206 34.020 1.00 15.41 269 TYR C O 1
ATOM 9990 N N . PHE C 1 270 ? 39.383 89.607 31.888 1.00 14.27 270 PHE C N 1
ATOM 9991 C CA . PHE C 1 270 ? 40.675 89.305 31.273 1.00 15.17 270 PHE C CA 1
ATOM 9992 C C . PHE C 1 270 ? 41.475 90.585 31.077 1.00 17.67 270 PHE C C 1
ATOM 9993 O O . PHE C 1 270 ? 40.969 91.557 30.509 1.00 20.57 270 PHE C O 1
ATOM 10001 N N . ASP C 1 271 ? 42.738 90.564 31.494 1.00 16.34 271 ASP C N 1
ATOM 10002 C CA . ASP C 1 271 ? 43.636 91.706 31.377 1.00 17.07 271 ASP C CA 1
ATOM 10003 C C . ASP C 1 271 ? 44.893 91.234 30.645 1.00 17.16 271 ASP C C 1
ATOM 10004 O O . ASP C 1 271 ? 45.675 90.458 31.200 1.00 14.58 271 ASP C O 1
ATOM 10009 N N . SER C 1 272 ? 45.091 91.705 29.409 1.00 16.77 272 SER C N 1
ATOM 10010 C CA . SER C 1 272 ? 46.246 91.318 28.600 1.00 16.66 272 SER C CA 1
ATOM 10011 C C . SER C 1 272 ? 47.259 92.452 28.433 1.00 20.99 272 SER C C 1
ATOM 10012 O O . SER C 1 272 ? 48.100 92.415 27.511 1.00 17.52 272 SER C O 1
ATOM 10015 N N . THR C 1 273 ? 47.223 93.442 29.319 1.00 18.09 273 THR C N 1
ATOM 10016 C CA . THR C 1 273 ? 48.064 94.625 29.175 1.00 19.95 273 THR C CA 1
ATOM 10017 C C . THR C 1 273 ? 49.477 94.434 29.713 1.00 20.47 273 THR C C 1
ATOM 10018 O O . THR C 1 273 ? 50.291 95.357 29.598 1.00 21.55 273 THR C O 1
ATOM 10022 N N . GLY C 1 274 ? 49.785 93.288 30.313 1.00 19.99 274 GLY C N 1
ATOM 10023 C CA . GLY C 1 274 ? 51.066 93.140 30.989 1.00 18.47 274 GLY C CA 1
ATOM 10024 C C . GLY C 1 274 ? 52.252 93.057 30.042 1.00 21.15 274 GLY C C 1
ATOM 10025 O O . GLY C 1 274 ? 53.350 93.503 30.372 1.00 18.99 274 GLY C O 1
ATOM 10026 N N . ASN C 1 275 ? 52.061 92.458 28.877 1.00 20.60 275 ASN C N 1
ATOM 10027 C CA . ASN C 1 275 ? 53.096 92.423 27.848 1.00 23.36 275 ASN C CA 1
ATOM 10028 C C . ASN C 1 275 ? 52.427 91.983 26.554 1.00 21.98 275 ASN C C 1
ATOM 10029 O O . ASN C 1 275 ? 51.215 91.779 26.503 1.00 20.57 275 ASN C O 1
ATOM 10034 N N . ARG C 1 276 ? 53.224 91.829 25.503 1.00 21.76 276 ARG C N 1
ATOM 10035 C CA . ARG C 1 276 ? 52.644 91.601 24.187 1.00 23.09 276 ARG C CA 1
ATOM 10036 C C . ARG C 1 276 ? 52.022 90.214 24.040 1.00 20.41 276 ARG C C 1
ATOM 10037 O O . ARG C 1 276 ? 51.247 89.993 23.107 1.00 20.18 276 ARG C O 1
ATOM 10045 N N . ARG C 1 277 ? 52.362 89.262 24.903 1.00 21.60 277 ARG C N 1
ATOM 10046 C CA . ARG C 1 277 ? 51.754 87.939 24.808 1.00 16.28 277 ARG C CA 1
ATOM 10047 C C . ARG C 1 277 ? 50.405 87.962 25.514 1.00 15.77 277 ARG C C 1
ATOM 10048 O O . ARG C 1 277 ? 50.346 87.954 26.751 1.00 17.17 277 ARG C O 1
ATOM 10056 N N . ARG C 1 278 ? 49.326 87.971 24.723 1.00 14.63 278 ARG C N 1
ATOM 10057 C CA . ARG C 1 278 ? 47.973 88.106 25.229 1.00 16.08 278 ARG C CA 1
ATOM 10058 C C . ARG C 1 278 ? 47.461 86.779 25.782 1.00 12.94 278 ARG C C 1
ATOM 10059 O O . ARG C 1 278 ? 47.886 85.689 25.372 1.00 11.73 278 ARG C O 1
ATOM 10067 N N . ASN C 1 279 ? 46.512 86.886 26.714 1.00 12.57 279 ASN C N 1
ATOM 10068 C CA . ASN C 1 279 ? 45.849 85.705 27.243 1.00 13.42 279 ASN C CA 1
ATOM 10069 C C . ASN C 1 279 ? 45.164 84.975 26.102 1.00 15.77 279 ASN C C 1
ATOM 10070 O O . ASN C 1 279 ? 44.602 85.602 25.197 1.00 15.12 279 ASN C O 1
ATOM 10075 N N . GLY C 1 280 ? 45.226 83.645 26.130 1.00 14.50 280 GLY C N 1
ATOM 10076 C CA . GLY C 1 280 ? 44.680 82.871 25.027 1.00 15.89 280 GLY C CA 1
ATOM 10077 C C . GLY C 1 280 ? 44.238 81.483 25.443 1.0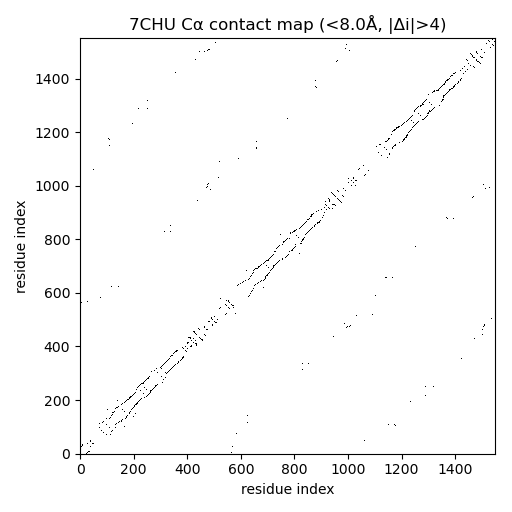0 14.35 280 GLY C C 1
ATOM 10078 O O . GLY C 1 280 ? 44.736 80.911 26.415 1.00 14.56 280 GLY C O 1
ATOM 10079 N N . ASN C 1 281 ? 43.297 80.946 24.674 1.00 12.43 281 ASN C N 1
ATOM 10080 C CA . ASN C 1 281 ? 42.912 79.537 24.738 1.00 14.26 281 ASN C CA 1
ATOM 10081 C C . ASN C 1 281 ? 42.378 79.144 26.113 1.00 14.83 281 ASN C C 1
ATOM 10082 O O . ASN C 1 281 ? 42.597 78.033 26.597 1.00 14.28 281 ASN C O 1
ATOM 10087 N N . ASN C 1 282 ? 41.654 80.055 26.730 1.00 11.92 282 ASN C N 1
ATOM 10088 C CA . ASN C 1 282 ? 40.881 79.771 27.925 1.00 13.68 282 ASN C CA 1
ATOM 10089 C C . ASN C 1 282 ? 39.438 79.458 27.538 1.00 15.08 282 ASN C C 1
ATOM 10090 O O . ASN C 1 282 ? 38.969 79.878 26.475 1.00 14.21 282 ASN C O 1
ATOM 10095 N N . GLN C 1 283 ? 38.752 78.680 28.386 1.00 17.18 283 GLN C N 1
ATOM 10096 C CA . GLN C 1 283 ? 37.435 78.128 28.069 1.00 14.55 283 GLN C CA 1
ATOM 10097 C C . GLN C 1 283 ? 36.490 78.263 29.254 1.00 16.03 283 GLN C C 1
ATOM 10098 O O . GLN C 1 283 ? 36.896 78.131 30.414 1.00 12.97 283 GLN C O 1
ATOM 10104 N N . PHE C 1 284 ? 35.214 78.491 28.938 1.00 13.05 284 PHE C N 1
ATOM 10105 C CA . PHE C 1 284 ? 34.117 78.455 29.907 1.00 14.17 284 PHE C CA 1
ATOM 10106 C C . PHE C 1 284 ? 33.051 77.544 29.318 1.00 12.93 284 PHE C C 1
ATOM 10107 O O . PHE C 1 284 ? 32.521 77.818 28.232 1.00 13.33 284 PHE C O 1
ATOM 10115 N N . ILE C 1 285 ? 32.789 76.430 29.983 1.00 11.33 285 ILE C N 1
ATOM 10116 C CA . ILE C 1 285 ? 31.919 75.378 29.456 1.00 11.82 285 ILE C CA 1
ATOM 10117 C C . ILE C 1 285 ? 30.785 75.192 30.455 1.00 14.68 285 ILE C C 1
ATOM 10118 O O . ILE C 1 285 ? 31.026 74.777 31.596 1.00 11.17 285 ILE C O 1
ATOM 10123 N N . GLY C 1 286 ? 29.561 75.495 30.034 1.00 12.04 286 GLY C N 1
ATOM 10124 C CA . GLY C 1 286 ? 28.402 75.313 30.898 1.00 11.78 286 GLY C CA 1
ATOM 10125 C C . GLY C 1 286 ? 28.350 76.257 32.073 1.00 15.18 286 GLY C C 1
ATOM 10126 O O . GLY C 1 286 ? 27.741 75.927 33.094 1.00 21.46 286 GLY C O 1
ATOM 10127 N N . CYS C 1 287 ? 28.942 77.438 31.961 1.00 14.76 287 CYS C N 1
ATOM 10128 C CA . CYS C 1 287 ? 29.008 78.325 33.114 1.00 14.61 287 CYS C CA 1
ATOM 10129 C C . CYS C 1 287 ? 27.786 79.243 33.180 1.00 12.73 287 CYS C C 1
ATOM 10130 O O . CYS C 1 287 ? 27.118 79.493 32.177 1.00 16.74 287 CYS C O 1
ATOM 10133 N N . LYS C 1 288 ? 27.496 79.732 34.390 1.00 14.61 288 LYS C N 1
ATOM 10134 C CA . LYS C 1 288 ? 26.381 80.629 34.673 1.00 13.07 288 LYS C CA 1
ATOM 10135 C C . LYS C 1 288 ? 26.926 81.999 35.059 1.00 13.19 288 LYS C C 1
ATOM 10136 O O . LYS C 1 288 ? 27.861 82.105 35.864 1.00 12.61 288 LYS C O 1
ATOM 10142 N N . PHE C 1 289 ? 26.357 83.043 34.466 1.00 14.26 289 PHE C N 1
ATOM 10143 C CA . PHE C 1 289 ? 26.766 84.431 34.688 1.00 11.87 289 PHE C CA 1
ATOM 10144 C C . PHE C 1 289 ? 25.489 85.199 35.030 1.00 18.97 289 PHE C C 1
ATOM 10145 O O . PHE C 1 289 ? 24.734 85.620 34.139 1.00 14.66 289 PHE C O 1
ATOM 10153 N N . HIS C 1 290 ? 25.236 85.353 36.321 1.00 14.85 290 HIS C N 1
ATOM 10154 C CA . HIS C 1 290 ? 23.947 85.792 36.842 1.00 16.73 290 HIS C CA 1
ATOM 10155 C C . HIS C 1 290 ? 24.173 87.097 37.584 1.00 15.52 290 HIS C C 1
ATOM 10156 O O . HIS C 1 290 ? 25.079 87.185 38.423 1.00 15.58 290 HIS C O 1
ATOM 10163 N N . GLY C 1 291 ? 23.375 88.105 37.257 1.00 12.57 291 GLY C N 1
ATOM 10164 C CA . GLY C 1 291 ? 23.553 89.433 37.791 1.00 16.49 291 GLY C CA 1
ATOM 10165 C C . GLY C 1 291 ? 23.154 89.549 39.268 1.00 16.98 291 GLY C C 1
ATOM 10166 O O . GLY C 1 291 ? 22.739 88.596 39.934 1.00 14.64 291 GLY C O 1
ATOM 10167 N N . LYS C 1 292 ? 23.274 90.771 39.769 1.00 18.09 292 LYS C N 1
ATOM 10168 C CA . LYS C 1 292 ? 23.134 91.063 41.190 1.00 21.63 292 LYS C CA 1
ATOM 10169 C C . LYS C 1 292 ? 21.691 91.347 41.603 1.00 21.48 292 LYS C C 1
ATOM 10170 O O . LYS C 1 292 ? 21.246 90.871 42.650 1.00 20.11 292 LYS C O 1
ATOM 10176 N N . ASP C 1 293 ? 20.932 92.075 40.785 1.00 23.82 293 ASP C N 1
ATOM 10177 C CA . ASP C 1 293 ? 19.603 92.564 41.167 1.00 25.11 293 ASP C CA 1
ATOM 10178 C C . ASP C 1 293 ? 18.568 92.216 40.096 1.00 22.91 293 ASP C C 1
ATOM 10179 O O . ASP C 1 293 ? 18.484 92.886 39.054 1.00 20.37 293 ASP C O 1
ATOM 10184 N N . PRO C 1 294 ? 17.753 91.185 40.316 1.00 20.65 294 PRO C N 1
ATOM 10185 C CA . PRO C 1 294 ? 16.729 90.828 39.331 1.00 24.00 294 PRO C CA 1
ATOM 10186 C C . PRO C 1 294 ? 15.521 91.756 39.293 1.00 26.31 294 PRO C C 1
ATOM 10187 O O . PRO C 1 294 ? 14.666 91.569 38.427 1.00 25.52 294 PRO C O 1
ATOM 10191 N N . SER C 1 295 ? 15.421 92.751 40.178 1.00 22.42 295 SER C N 1
ATOM 10192 C CA . SER C 1 295 ? 14.204 93.567 40.256 1.00 23.39 295 SER C CA 1
ATOM 10193 C C . SER C 1 295 ? 14.098 94.536 39.085 1.00 24.50 295 SER C C 1
ATOM 10194 O O . SER C 1 295 ? 12.991 94.844 38.627 1.00 22.84 295 SER C O 1
ATOM 10197 N N . ALA C 1 296 ? 15.234 95.020 38.579 1.00 23.38 296 ALA C N 1
ATOM 10198 C CA . ALA C 1 296 ? 15.209 96.032 37.535 1.00 20.48 296 ALA C CA 1
ATOM 10199 C C . ALA C 1 296 ? 16.582 96.153 36.890 1.00 23.06 296 ALA C C 1
ATOM 10200 O O . ALA C 1 296 ? 17.615 95.819 37.482 1.00 17.87 296 ALA C O 1
ATOM 10202 N N . LEU C 1 297 ? 16.569 96.676 35.670 1.00 15.33 297 LEU C N 1
ATOM 10203 C CA . LEU C 1 297 ? 17.780 97.071 34.975 1.00 22.17 297 LEU C CA 1
ATOM 10204 C C . LEU C 1 297 ? 17.671 98.560 34.668 1.00 22.96 297 LEU C C 1
ATOM 10205 O O . LEU C 1 297 ? 16.655 98.998 34.075 1.00 22.60 297 LEU C O 1
ATOM 10210 N N . PRO C 1 298 ? 18.664 99.382 35.037 1.00 25.13 298 PRO C N 1
ATOM 10211 C CA . PRO C 1 298 ? 19.931 99.072 35.728 1.00 25.03 298 PRO C CA 1
ATOM 10212 C C . PRO C 1 298 ? 19.771 98.540 37.150 1.00 25.47 298 PRO C C 1
ATOM 10213 O O . PRO C 1 298 ? 20.592 97.710 37.579 1.00 21.83 298 PRO C O 1
ATOM 10217 N N . GLY C 1 299 ? 18.732 98.995 37.856 1.00 24.77 299 GLY C N 1
ATOM 10218 C CA . GLY C 1 299 ? 18.541 98.582 39.237 1.00 23.33 299 GLY C CA 1
ATOM 10219 C C . GLY C 1 299 ? 19.812 98.777 40.039 1.00 22.21 299 GLY C C 1
ATOM 10220 O O . GLY C 1 299 ? 20.527 99.775 39.895 1.00 23.79 299 GLY C O 1
ATOM 10221 N N . ASN C 1 300 ? 20.113 97.800 40.888 1.00 21.36 300 ASN C N 1
ATOM 10222 C CA . ASN C 1 300 ? 21.340 97.815 41.670 1.00 26.96 300 ASN C CA 1
ATOM 10223 C C . ASN C 1 300 ? 22.445 96.996 41.003 1.00 23.94 300 ASN C C 1
ATOM 10224 O O . ASN C 1 300 ? 23.369 96.543 41.680 1.00 23.68 300 ASN C O 1
ATOM 10229 N N . ASN C 1 301 ? 22.356 96.779 39.702 1.00 19.39 301 ASN C N 1
ATOM 10230 C CA . ASN C 1 301 ? 23.381 95.986 39.005 1.00 20.98 301 ASN C CA 1
ATOM 10231 C C . ASN C 1 301 ? 24.556 96.867 38.609 1.00 20.97 301 ASN C C 1
ATOM 10232 O O . ASN C 1 301 ? 24.347 97.930 38.012 1.00 21.37 301 ASN C O 1
ATOM 10237 N N . PRO C 1 302 ? 25.795 96.454 38.895 1.00 17.70 302 PRO C N 1
ATOM 10238 C CA . PRO C 1 302 ? 26.943 97.306 38.573 1.00 17.95 302 PRO C CA 1
ATOM 10239 C C . PRO C 1 302 ? 27.109 97.484 37.073 1.00 17.91 302 PRO C C 1
ATOM 10240 O O . PRO C 1 302 ? 26.742 96.623 36.268 1.00 16.63 302 PRO C O 1
ATOM 10244 N N . ASN C 1 303 ? 27.646 98.648 36.710 1.00 16.60 303 ASN C N 1
ATOM 10245 C CA . ASN C 1 303 ? 27.848 99.045 35.319 1.00 19.54 303 ASN C CA 1
ATOM 10246 C C . ASN C 1 303 ? 29.170 98.451 34.851 1.00 17.35 303 ASN C C 1
ATOM 10247 O O . ASN C 1 303 ? 30.199 99.120 34.792 1.00 19.70 303 ASN C O 1
ATOM 10252 N N . THR C 1 304 ? 29.137 97.160 34.529 1.00 17.84 304 THR C N 1
ATOM 10253 C CA . THR C 1 304 ? 30.343 96.438 34.147 1.00 14.44 304 THR C CA 1
ATOM 10254 C C . THR C 1 304 ? 29.900 95.177 33.425 1.00 14.07 304 THR C C 1
ATOM 10255 O O . THR C 1 304 ? 28.863 94.606 33.780 1.00 14.13 304 THR C O 1
ATOM 10259 N N . PRO C 1 305 ? 30.624 94.741 32.384 1.00 14.95 305 PRO C N 1
ATOM 10260 C CA . PRO C 1 305 ? 30.192 93.555 31.625 1.00 13.45 305 PRO C CA 1
ATOM 10261 C C . PRO C 1 305 ? 30.240 92.299 32.481 1.00 16.00 305 PRO C C 1
ATOM 10262 O O . PRO C 1 305 ? 31.024 92.204 33.428 1.00 20.06 305 PRO C O 1
ATOM 10266 N N . HIS C 1 306 ? 29.372 91.324 32.178 1.00 13.06 306 HIS C N 1
ATOM 10267 C CA . HIS C 1 306 ? 29.499 90.050 32.890 1.00 15.47 306 HIS C CA 1
ATOM 10268 C C . HIS C 1 306 ? 30.863 89.417 32.626 1.00 15.50 306 HIS C C 1
ATOM 10269 O O . HIS C 1 306 ? 31.472 88.830 33.525 1.00 13.01 306 HIS C O 1
ATOM 10276 N N . MET C 1 307 ? 31.354 89.521 31.391 1.00 14.91 307 MET C N 1
ATOM 10277 C CA . MET C 1 307 ? 32.677 89.033 31.043 1.00 14.49 307 MET C CA 1
ATOM 10278 C C . MET C 1 307 ? 33.364 90.089 30.204 1.00 15.55 307 MET C C 1
ATOM 10279 O O . MET C 1 307 ? 32.873 90.433 29.126 1.00 13.47 307 MET C O 1
ATOM 10284 N N . TYR C 1 308 ? 34.482 90.612 30.703 1.00 15.46 308 TYR C N 1
ATOM 10285 C CA . TYR C 1 308 ? 35.360 91.457 29.900 1.00 15.29 308 TYR C CA 1
ATOM 10286 C C . TYR C 1 308 ? 36.474 90.596 29.314 1.00 17.17 308 TYR C C 1
ATOM 10287 O O . TYR C 1 308 ? 37.272 90.013 30.051 1.00 17.62 308 TYR C O 1
ATOM 10296 N N . LEU C 1 309 ? 36.530 90.520 27.991 1.00 17.06 309 LEU C N 1
ATOM 10297 C CA . LEU C 1 309 ? 37.362 89.550 27.299 1.00 16.57 309 LEU C CA 1
ATOM 10298 C C . LEU C 1 309 ? 38.466 90.273 26.521 1.00 18.68 309 LEU C C 1
ATOM 10299 O O . LEU C 1 309 ? 38.398 90.426 25.309 1.00 17.55 309 LEU C O 1
ATOM 10304 N N . ASP C 1 310 ? 39.500 90.732 27.245 1.00 19.51 310 ASP C N 1
ATOM 10305 C CA . ASP C 1 310 ? 40.732 91.209 26.610 1.00 15.78 310 ASP C CA 1
ATOM 10306 C C . ASP C 1 310 ? 41.639 89.992 26.454 1.00 19.39 310 ASP C C 1
ATOM 10307 O O . ASP C 1 310 ? 42.540 89.722 27.256 1.00 15.50 310 ASP C O 1
ATOM 10312 N N . GLY C 1 311 ? 41.361 89.226 25.401 1.00 14.60 311 GLY C N 1
ATOM 10313 C CA . GLY C 1 311 ? 41.990 87.933 25.220 1.00 14.51 311 GLY C CA 1
ATOM 10314 C C . GLY C 1 311 ? 41.651 87.385 23.854 1.00 15.69 311 GLY C C 1
ATOM 10315 O O . GLY C 1 311 ? 40.743 87.873 23.173 1.00 16.21 311 GLY C O 1
ATOM 10316 N N . ASP C 1 312 ? 42.403 86.353 23.456 1.00 14.25 312 ASP C N 1
ATOM 10317 C CA . ASP C 1 312 ? 42.228 85.731 22.149 1.00 15.08 312 ASP C CA 1
ATOM 10318 C C . ASP C 1 312 ? 41.891 84.263 22.324 1.00 15.45 312 ASP C C 1
ATOM 10319 O O . ASP C 1 312 ? 42.296 83.633 23.304 1.00 14.33 312 ASP C O 1
ATOM 10324 N N . VAL C 1 313 ? 41.171 83.725 21.342 1.00 14.32 313 VAL C N 1
ATOM 10325 C CA . VAL C 1 313 ? 40.868 82.299 21.255 1.00 16.08 313 VAL C CA 1
ATOM 10326 C C . VAL C 1 313 ? 40.257 81.807 22.572 1.00 13.66 313 VAL C C 1
ATOM 10327 O O . VAL C 1 313 ? 40.627 80.751 23.090 1.00 14.05 313 VAL C O 1
ATOM 10331 N N . THR C 1 314 ? 39.305 82.559 23.112 1.00 14.67 314 THR C N 1
ATOM 10332 C CA . THR C 1 314 ? 38.522 82.098 24.254 1.00 15.82 314 THR C CA 1
ATOM 10333 C C . THR C 1 314 ? 37.297 81.335 23.780 1.00 15.88 314 THR C C 1
ATOM 10334 O O . THR C 1 314 ? 36.660 81.714 22.792 1.00 18.83 314 THR C O 1
ATOM 10338 N N . TYR C 1 315 ? 36.988 80.238 24.472 1.00 15.00 315 TYR C N 1
ATOM 10339 C CA . TYR C 1 315 ? 35.866 79.379 24.119 1.00 14.57 315 TYR C CA 1
ATOM 10340 C C . TYR C 1 315 ? 34.782 79.569 25.171 1.00 15.68 315 TYR C C 1
ATOM 10341 O O . TYR C 1 315 ? 34.973 79.215 26.339 1.00 14.61 315 TYR C O 1
ATOM 10350 N N . VAL C 1 316 ? 33.652 80.140 24.763 1.00 16.59 316 VAL C N 1
ATOM 10351 C CA . VAL C 1 316 ? 32.514 80.356 25.658 1.00 10.68 316 VAL C CA 1
ATOM 10352 C C . VAL C 1 316 ? 31.378 79.456 25.193 1.00 13.14 316 VAL C C 1
ATOM 10353 O O . VAL C 1 316 ? 30.616 79.813 24.280 1.00 13.62 316 VAL C O 1
ATOM 10357 N N . MET C 1 317 ? 31.305 78.252 25.764 1.00 12.83 317 MET C N 1
ATOM 10358 C CA . MET C 1 317 ? 30.490 77.160 25.238 1.00 14.04 317 MET C CA 1
ATOM 10359 C C . MET C 1 317 ? 29.293 76.916 26.148 1.00 13.94 317 MET C C 1
ATOM 10360 O O . MET C 1 317 ? 29.467 76.609 27.328 1.00 13.44 317 MET C O 1
ATOM 10365 N N . ASN C 1 318 ? 28.100 76.971 25.573 1.00 13.04 318 ASN C N 1
ATOM 10366 C CA . ASN C 1 318 ? 26.828 76.728 26.282 1.00 14.59 318 ASN C CA 1
ATOM 10367 C C . ASN C 1 318 ? 26.826 77.370 27.671 1.00 15.44 318 ASN C C 1
ATOM 10368 O O . ASN C 1 318 ? 26.584 76.734 28.703 1.00 12.19 318 ASN C O 1
ATOM 10373 N N . CYS C 1 319 ? 27.120 78.669 27.683 1.00 16.09 319 CYS C N 1
ATOM 10374 C CA . CYS C 1 319 ? 27.057 79.441 28.916 1.00 14.32 319 CYS C CA 1
ATOM 10375 C C . CYS C 1 319 ? 25.770 80.259 28.986 1.00 15.87 319 CYS C C 1
ATOM 10376 O O . CYS C 1 319 ? 25.161 80.612 27.971 1.00 15.83 319 CYS C O 1
ATOM 10379 N N . TYR C 1 320 ? 25.359 80.550 30.213 1.00 14.88 320 TYR C N 1
ATOM 10380 C CA . TYR C 1 320 ? 24.089 81.216 30.502 1.00 13.30 320 TYR C CA 1
ATOM 10381 C C . TYR C 1 320 ? 24.388 82.604 31.048 1.00 15.79 320 TYR C C 1
ATOM 10382 O O . TYR C 1 320 ? 25.111 82.740 32.043 1.00 12.06 320 TYR C O 1
ATOM 10391 N N . PHE C 1 321 ? 23.840 83.624 30.403 1.00 12.58 321 PHE C N 1
ATOM 10392 C CA . PHE C 1 321 ? 24.009 85.009 30.824 1.00 16.07 321 PHE C CA 1
ATOM 10393 C C . PHE C 1 321 ? 22.660 85.614 31.188 1.00 17.96 321 PHE C C 1
ATOM 10394 O O . PHE C 1 321 ? 21.721 85.562 30.378 1.00 16.27 321 PHE C O 1
ATOM 10402 N N . TYR C 1 322 ? 22.577 86.246 32.369 1.00 13.90 322 TYR C N 1
ATOM 10403 C CA . TYR C 1 322 ? 21.327 86.867 32.805 1.00 16.36 322 TYR C CA 1
ATOM 10404 C C . TYR C 1 322 ? 21.597 88.142 33.600 1.00 17.61 322 TYR C C 1
ATOM 10405 O O . TYR C 1 322 ? 22.390 88.135 34.556 1.00 15.66 322 TYR C O 1
ATOM 10414 N N . GLN C 1 323 ? 20.925 89.224 33.193 1.00 15.00 323 GLN C N 1
ATOM 10415 C CA . GLN C 1 323 ? 20.740 90.447 33.980 1.00 13.91 323 GLN C CA 1
ATOM 10416 C C . GLN C 1 323 ? 22.046 91.215 34.129 1.00 15.07 323 GLN C C 1
ATOM 10417 O O . GLN C 1 323 ? 22.763 91.046 35.117 1.00 15.00 323 GLN C O 1
ATOM 10423 N N . CYS C 1 324 ? 22.351 92.103 33.183 1.00 15.74 324 CYS C N 1
ATOM 10424 C CA . CYS C 1 324 ? 23.647 92.771 33.174 1.00 14.95 324 CYS C CA 1
ATOM 10425 C C . CYS C 1 324 ? 23.506 94.233 32.785 1.00 18.39 324 CYS C C 1
ATOM 10426 O O . CYS C 1 324 ? 22.947 94.537 31.730 1.00 16.10 324 CYS C O 1
ATOM 10429 N N . ASN C 1 325 ? 24.033 95.128 33.614 1.00 15.97 325 ASN C N 1
ATOM 10430 C CA . ASN C 1 325 ? 23.956 96.561 33.344 1.00 15.56 325 ASN C CA 1
ATOM 10431 C C . ASN C 1 325 ? 25.129 97.043 32.475 1.00 17.53 325 ASN C C 1
ATOM 10432 O O . ASN C 1 325 ? 25.799 98.026 32.779 1.00 22.71 325 ASN C O 1
ATOM 10437 N N . ASN C 1 326 ? 25.385 96.332 31.368 1.00 16.91 326 ASN C N 1
ATOM 10438 C CA . ASN C 1 326 ? 26.477 96.599 30.439 1.00 16.14 326 ASN C CA 1
ATOM 10439 C C . ASN C 1 326 ? 26.300 95.619 29.288 1.00 17.57 326 ASN C C 1
ATOM 10440 O O . ASN C 1 326 ? 25.203 95.059 29.133 1.00 18.89 326 ASN C O 1
ATOM 10445 N N . ASP C 1 327 ? 27.348 95.383 28.494 1.00 17.84 327 ASP C N 1
ATOM 10446 C CA . ASP C 1 327 ? 27.353 94.244 27.586 1.00 13.64 327 ASP C CA 1
ATOM 10447 C C . ASP C 1 327 ? 27.510 92.964 28.392 1.00 15.16 327 ASP C C 1
ATOM 10448 O O . ASP C 1 327 ? 28.217 92.934 29.398 1.00 14.73 327 ASP C O 1
ATOM 10453 N N . PHE C 1 328 ? 26.874 91.885 27.938 1.00 13.86 328 PHE C N 1
ATOM 10454 C CA . PHE C 1 328 ? 27.142 90.591 28.569 1.00 15.48 328 PHE C CA 1
ATOM 10455 C C . PHE C 1 328 ? 28.594 90.180 28.367 1.00 15.42 328 PHE C C 1
ATOM 10456 O O . PHE C 1 328 ? 29.276 89.786 29.316 1.00 13.25 328 PHE C O 1
ATOM 10464 N N . ILE C 1 329 ? 29.081 90.240 27.125 1.00 13.77 329 ILE C N 1
ATOM 10465 C CA . ILE C 1 329 ? 30.474 89.940 26.812 1.00 14.04 329 ILE C CA 1
ATOM 10466 C C . ILE C 1 329 ? 31.040 91.128 26.050 1.00 16.13 329 ILE C C 1
ATOM 10467 O O . ILE C 1 329 ? 30.630 91.385 24.916 1.00 13.81 329 ILE C O 1
ATOM 10472 N N . LYS C 1 330 ? 32.003 91.830 26.646 1.00 15.64 330 LYS C N 1
ATOM 10473 C CA . LYS C 1 330 ? 32.702 92.918 25.969 1.00 15.74 330 LYS C CA 1
ATOM 10474 C C . LYS C 1 330 ? 34.031 92.364 25.460 1.00 16.75 330 LYS C C 1
ATOM 10475 O O . LYS C 1 330 ? 34.908 92.015 26.256 1.00 15.30 330 LYS C O 1
ATOM 10481 N N . VAL C 1 331 ? 34.183 92.276 24.138 1.00 15.63 331 VAL C N 1
ATOM 10482 C CA . VAL C 1 331 ? 35.323 91.591 23.535 1.00 15.44 331 VAL C CA 1
ATOM 10483 C C . VAL C 1 331 ? 36.355 92.597 23.054 1.00 17.45 331 VAL C C 1
ATOM 10484 O O . VAL C 1 331 ? 36.023 93.551 22.338 1.00 16.28 331 VAL C O 1
ATOM 10488 N N . LYS C 1 332 ? 37.631 92.358 23.420 1.00 16.12 332 LYS C N 1
ATOM 10489 C CA . LYS C 1 332 ? 38.782 93.069 22.853 1.00 18.71 332 LYS C CA 1
ATOM 10490 C C . LYS C 1 332 ? 39.818 92.007 22.496 1.00 20.70 332 LYS C C 1
ATOM 10491 O O . LYS C 1 332 ? 40.760 91.761 23.255 1.00 18.75 332 LYS C O 1
ATOM 10497 N N . GLY C 1 333 ? 39.637 91.374 21.346 1.00 17.32 333 GLY C N 1
ATOM 10498 C CA . GLY C 1 333 ? 40.555 90.338 20.922 1.00 18.79 333 GLY C CA 1
ATOM 10499 C C . GLY C 1 333 ? 39.972 89.553 19.771 1.00 15.86 333 GLY C C 1
ATOM 10500 O O . GLY C 1 333 ? 38.908 89.887 19.239 1.00 15.87 333 GLY C O 1
ATOM 10501 N N . ASP C 1 334 ? 40.674 88.470 19.420 1.00 15.06 334 ASP C N 1
ATOM 10502 C CA . ASP C 1 334 ? 40.471 87.777 18.152 1.00 17.75 334 ASP C CA 1
ATOM 10503 C C . ASP C 1 334 ? 40.171 86.298 18.348 1.00 17.90 334 ASP C C 1
ATOM 10504 O O . ASP C 1 334 ? 40.670 85.659 19.280 1.00 13.81 334 ASP C O 1
ATOM 10509 N N . ARG C 1 335 ? 39.352 85.776 17.431 1.00 15.58 335 ARG C N 1
ATOM 10510 C CA . ARG C 1 335 ? 39.031 84.351 17.298 1.00 17.55 335 ARG C CA 1
ATOM 10511 C C . ARG C 1 335 ? 38.420 83.779 18.572 1.00 15.95 335 ARG C C 1
ATOM 10512 O O . ARG C 1 335 ? 38.575 82.591 18.878 1.00 13.45 335 ARG C O 1
ATOM 10520 N N . ASN C 1 336 ? 37.699 84.603 19.315 1.00 15.18 336 ASN C N 1
ATOM 10521 C CA . ASN C 1 336 ? 36.919 84.071 20.419 1.00 15.40 336 ASN C CA 1
ATOM 10522 C C . ASN C 1 336 ? 35.647 83.425 19.884 1.00 18.17 336 ASN C C 1
ATOM 10523 O O . ASN C 1 336 ? 35.137 83.776 18.808 1.00 16.69 336 ASN C O 1
ATOM 10528 N N . LYS C 1 337 ? 35.152 82.446 20.632 1.00 14.42 337 LYS C N 1
ATOM 10529 C CA . LYS C 1 337 ? 34.094 81.570 20.168 1.00 14.79 337 LYS C CA 1
ATOM 10530 C C . LYS C 1 337 ? 32.961 81.591 21.171 1.00 14.88 337 LYS C C 1
ATOM 10531 O O . LYS C 1 337 ? 33.152 81.200 22.329 1.00 13.36 337 LYS C O 1
ATOM 10537 N N . ILE C 1 338 ? 31.804 82.075 20.729 1.00 12.97 338 ILE C N 1
ATOM 10538 C CA . ILE C 1 338 ? 30.596 82.168 21.545 1.00 14.29 338 ILE C CA 1
ATOM 10539 C C . ILE C 1 338 ? 29.591 81.229 20.896 1.00 14.12 338 ILE C C 1
ATOM 10540 O O . ILE C 1 338 ? 28.949 81.581 19.892 1.00 13.57 338 ILE C O 1
ATOM 10545 N N . ILE C 1 339 ? 29.450 80.031 21.456 1.00 12.52 339 ILE C N 1
ATOM 10546 C CA . ILE C 1 339 ? 28.730 78.943 20.805 1.00 16.11 339 ILE C CA 1
ATOM 10547 C C . ILE C 1 339 ? 27.654 78.403 21.743 1.00 14.22 339 ILE C C 1
ATOM 10548 O O . ILE C 1 339 ? 27.964 77.939 22.846 1.00 15.82 339 ILE C O 1
ATOM 10553 N N . GLY C 1 340 ? 26.399 78.453 21.301 1.00 14.57 340 GLY C N 1
ATOM 10554 C CA . GLY C 1 340 ? 25.314 77.868 22.064 1.00 11.64 340 GLY C CA 1
ATOM 10555 C C . GLY C 1 340 ? 25.044 78.576 23.370 1.00 13.12 340 GLY C C 1
ATOM 10556 O O . GLY C 1 340 ? 24.607 77.944 24.328 1.00 14.14 340 GLY C O 1
ATOM 10557 N N . CYS C 1 341 ? 25.293 79.870 23.436 1.00 13.85 341 CYS C N 1
ATOM 10558 C CA . CYS C 1 341 ? 24.993 80.591 24.666 1.00 13.25 341 CYS C CA 1
ATOM 10559 C C . CYS C 1 341 ? 23.606 81.222 24.582 1.00 16.37 341 CYS C C 1
ATOM 10560 O O . CYS C 1 341 ? 23.065 81.457 23.496 1.00 15.36 341 CYS C O 1
ATOM 10563 N N . ASP C 1 342 ? 23.024 81.489 25.755 1.00 15.84 342 ASP C N 1
ATOM 10564 C CA . ASP C 1 342 ? 21.767 82.218 25.854 1.00 16.22 342 ASP C CA 1
ATOM 10565 C C . ASP C 1 342 ? 21.927 83.467 26.715 1.00 18.13 342 ASP C C 1
ATOM 10566 O O . ASP C 1 342 ? 22.583 83.447 27.762 1.00 15.28 342 ASP C O 1
ATOM 10571 N N . PHE C 1 343 ? 21.347 84.561 26.240 1.00 15.07 343 PHE C N 1
ATOM 10572 C CA . PHE C 1 343 ? 21.529 85.884 26.816 1.00 15.44 343 PHE C CA 1
ATOM 10573 C C . PHE C 1 343 ? 20.147 86.432 27.151 1.00 13.70 343 PHE C C 1
ATOM 10574 O O . PHE C 1 343 ? 19.256 86.401 26.302 1.00 15.19 343 PHE C O 1
ATOM 10582 N N . TYR C 1 344 ? 19.940 86.894 28.381 1.00 14.14 344 TYR C N 1
ATOM 10583 C CA . TYR C 1 344 ? 18.623 87.413 28.776 1.00 15.61 344 TYR C CA 1
ATOM 10584 C C . TYR C 1 344 ? 18.806 88.676 29.607 1.00 14.44 344 TYR C C 1
ATOM 10585 O O . TYR C 1 344 ? 19.297 88.613 30.742 1.00 17.03 344 TYR C O 1
ATOM 10594 N N . ASN C 1 345 ? 18.469 89.819 29.004 1.00 13.67 345 ASN C N 1
ATOM 10595 C CA . ASN C 1 345 ? 18.309 91.126 29.649 1.00 14.38 345 ASN C CA 1
ATOM 10596 C C . ASN C 1 345 ? 19.629 91.794 30.018 1.00 20.27 345 ASN C C 1
ATOM 10597 O O . ASN C 1 345 ? 20.207 91.510 31.072 1.00 16.60 345 ASN C O 1
ATOM 10602 N N . CYS C 1 346 ? 20.093 92.711 29.161 1.00 16.41 346 CYS C N 1
ATOM 10603 C CA . CYS C 1 346 ? 21.257 93.543 29.438 1.00 14.39 346 CYS C CA 1
ATOM 10604 C C . CYS C 1 346 ? 20.987 94.936 28.871 1.00 18.11 346 CYS C C 1
ATOM 10605 O O . CYS C 1 346 ? 20.089 95.138 28.053 1.00 18.66 346 CYS C O 1
ATOM 10608 N N . THR C 1 347 ? 21.774 95.900 29.307 1.00 17.90 347 THR C N 1
ATOM 10609 C CA . THR C 1 347 ? 21.617 97.261 28.820 1.00 19.04 347 THR C CA 1
ATOM 10610 C C . THR C 1 347 ? 22.430 97.535 27.561 1.00 18.31 347 THR C C 1
ATOM 10611 O O . THR C 1 347 ? 22.142 98.503 26.855 1.00 23.09 347 THR C O 1
ATOM 10615 N N . GLY C 1 348 ? 23.449 96.724 27.273 1.00 18.79 348 GLY C N 1
ATOM 10616 C CA . GLY C 1 348 ? 24.223 96.873 26.060 1.00 17.06 348 GLY C CA 1
ATOM 10617 C C . GLY C 1 348 ? 23.949 95.765 25.064 1.00 18.63 348 GLY C C 1
ATOM 10618 O O . GLY C 1 348 ? 22.801 95.332 24.900 1.00 20.55 348 GLY C O 1
ATOM 10619 N N . TYR C 1 349 ? 25.001 95.325 24.375 1.00 16.59 349 TYR C N 1
ATOM 10620 C CA . TYR C 1 349 ? 24.962 94.206 23.451 1.00 16.25 349 TYR C CA 1
ATOM 10621 C C . TYR C 1 349 ? 25.146 92.902 24.204 1.00 17.55 349 TYR C C 1
ATOM 10622 O O . TYR C 1 349 ? 25.814 92.858 25.242 1.00 16.22 349 TYR C O 1
ATOM 10631 N N . PHE C 1 350 ? 24.588 91.819 23.643 1.00 14.83 350 PHE C N 1
ATOM 10632 C CA . PHE C 1 350 ? 24.979 90.496 24.117 1.00 12.80 350 PHE C CA 1
ATOM 10633 C C . PHE C 1 350 ? 26.469 90.302 23.955 1.00 16.58 350 PHE C C 1
ATOM 10634 O O . PHE C 1 350 ? 27.143 89.897 24.903 1.00 14.91 350 PHE C O 1
ATOM 10642 N N . VAL C 1 351 ? 26.989 90.528 22.736 1.00 14.15 351 VAL C N 1
ATOM 10643 C CA . VAL C 1 351 ? 28.411 90.435 22.418 1.00 13.45 351 VAL C CA 1
ATOM 10644 C C . VAL C 1 351 ? 28.840 91.749 21.759 1.00 16.00 351 VAL C C 1
ATOM 10645 O O . VAL C 1 351 ? 28.368 92.084 20.665 1.00 16.47 351 VAL C O 1
ATOM 10649 N N . ASN C 1 352 ? 29.730 92.491 22.414 1.00 13.05 352 ASN C N 1
ATOM 10650 C CA . ASN C 1 352 ? 30.238 93.749 21.878 1.00 15.56 352 ASN C CA 1
ATOM 10651 C C . ASN C 1 352 ? 31.655 93.514 21.372 1.00 16.12 352 ASN C C 1
ATOM 10652 O O . ASN C 1 352 ? 32.588 93.376 22.173 1.00 15.04 352 ASN C O 1
ATOM 10657 N N . LEU C 1 353 ? 31.813 93.472 20.048 1.00 14.79 353 LEU C N 1
ATOM 10658 C CA . LEU C 1 353 ? 33.130 93.301 19.423 1.00 15.96 353 LEU C CA 1
ATOM 10659 C C . LEU C 1 353 ? 33.802 94.666 19.257 1.00 18.69 353 LEU C C 1
ATOM 10660 O O . LEU C 1 353 ? 33.571 95.375 18.265 1.00 18.67 353 LEU C O 1
ATOM 10665 N N . THR C 1 354 ? 34.684 95.013 20.190 1.00 15.16 354 THR C N 1
ATOM 10666 C CA . THR C 1 354 ? 35.224 96.364 20.281 1.00 15.91 354 THR C CA 1
ATOM 10667 C C . THR C 1 354 ? 36.515 96.487 19.478 1.00 15.33 354 THR C C 1
ATOM 10668 O O . THR C 1 354 ? 37.182 95.496 19.167 1.00 14.39 354 THR C O 1
ATOM 10672 N N . GLY C 1 355 ? 36.850 97.732 19.138 1.00 16.46 355 GLY C N 1
ATOM 10673 C CA . GLY C 1 355 ? 38.109 98.015 18.460 1.00 18.55 355 GLY C CA 1
ATOM 10674 C C . GLY C 1 355 ? 38.275 97.159 17.217 1.00 19.75 355 GLY C C 1
ATOM 10675 O O . GLY C 1 355 ? 37.337 96.982 16.427 1.00 17.63 355 GLY C O 1
ATOM 10676 N N . THR C 1 356 ? 39.473 96.589 17.072 1.00 17.11 356 THR C N 1
ATOM 10677 C CA . THR C 1 356 ? 39.873 95.802 15.916 1.00 19.30 356 THR C CA 1
ATOM 10678 C C . THR C 1 356 ? 39.564 94.310 16.055 1.00 19.30 356 THR C C 1
ATOM 10679 O O . THR C 1 356 ? 40.058 93.520 15.236 1.00 15.89 356 THR C O 1
ATOM 10683 N N . SER C 1 357 ? 38.769 93.912 17.057 1.00 17.52 357 SER C N 1
ATOM 10684 C CA . SER C 1 357 ? 38.390 92.506 17.255 1.00 17.81 357 SER C CA 1
ATOM 10685 C C . SER C 1 357 ? 37.956 91.843 15.958 1.00 16.36 357 SER C C 1
ATOM 10686 O O . SER C 1 357 ? 37.093 92.360 15.240 1.00 16.23 357 SER C O 1
ATOM 10689 N N . MET C 1 358 ? 38.521 90.668 15.677 1.00 18.06 358 MET C N 1
ATOM 10690 C CA . MET C 1 358 ? 38.304 90.062 14.375 1.00 16.95 358 MET C CA 1
ATOM 10691 C C . MET C 1 358 ? 38.244 88.548 14.478 1.00 18.40 358 MET C C 1
ATOM 10692 O O . MET C 1 358 ? 38.885 87.943 15.338 1.00 14.73 358 MET C O 1
ATOM 10697 N N . LEU C 1 359 ? 37.455 87.951 13.578 1.00 14.73 359 LEU C N 1
ATOM 10698 C CA . LEU C 1 359 ? 37.295 86.504 13.422 1.00 16.96 359 LEU C CA 1
ATOM 10699 C C . LEU C 1 359 ? 36.698 85.840 14.651 1.00 16.30 359 LEU C C 1
ATOM 10700 O O . LEU C 1 359 ? 36.832 84.620 14.821 1.00 18.44 359 LEU C O 1
ATOM 10705 N N . ASN C 1 360 ? 36.022 86.618 15.491 1.00 17.09 360 ASN C N 1
ATOM 10706 C CA . ASN C 1 360 ? 35.181 86.059 16.539 1.00 17.01 360 ASN C CA 1
ATOM 10707 C C . ASN C 1 360 ? 33.907 85.502 15.919 1.00 19.42 360 ASN C C 1
ATOM 10708 O O . ASN C 1 360 ? 33.458 85.961 14.864 1.00 17.22 360 ASN C O 1
ATOM 10713 N N . VAL C 1 361 ? 33.330 84.494 16.567 1.00 16.73 361 VAL C N 1
ATOM 10714 C CA . VAL C 1 361 ? 32.178 83.797 16.018 1.00 16.00 361 VAL C CA 1
ATOM 10715 C C . VAL C 1 361 ? 31.088 83.665 17.083 1.00 17.47 361 VAL C C 1
ATOM 10716 O O . VAL C 1 361 ? 31.370 83.345 18.247 1.00 15.17 361 VAL C O 1
ATOM 10720 N N . ILE C 1 362 ? 29.844 83.919 16.677 1.00 14.42 362 ILE C N 1
ATOM 10721 C CA . ILE C 1 362 ? 28.662 83.797 17.520 1.00 13.98 362 ILE C CA 1
ATOM 10722 C C . ILE C 1 362 ? 27.779 82.758 16.850 1.00 18.16 362 ILE C C 1
ATOM 10723 O O . ILE C 1 362 ? 27.141 83.033 15.822 1.00 22.08 362 ILE C O 1
ATOM 10728 N N . ASP C 1 363 ? 27.758 81.550 17.392 1.00 15.92 363 ASP C N 1
ATOM 10729 C CA . ASP C 1 363 ? 27.181 80.409 16.687 1.00 21.02 363 ASP C CA 1
ATOM 10730 C C . ASP C 1 363 ? 26.187 79.668 17.573 1.00 20.14 363 ASP C C 1
ATOM 10731 O O . ASP C 1 363 ? 26.509 79.331 18.716 1.00 19.58 363 ASP C O 1
ATOM 10736 N N . GLY C 1 364 ? 25.002 79.379 17.038 1.00 17.65 364 GLY C N 1
ATOM 10737 C CA . GLY C 1 364 ? 24.021 78.605 17.775 1.00 16.03 364 GLY C CA 1
ATOM 10738 C C . GLY C 1 364 ? 23.465 79.275 19.008 1.00 17.73 364 GLY C C 1
ATOM 10739 O O . GLY C 1 364 ? 22.908 78.593 19.879 1.00 16.04 364 GLY C O 1
ATOM 10740 N N . CYS C 1 365 ? 23.592 80.592 19.109 1.00 16.19 365 CYS C N 1
ATOM 10741 C CA . CYS C 1 365 ? 23.220 81.329 20.305 1.00 16.28 365 CYS C CA 1
ATOM 10742 C C . CYS C 1 365 ? 21.785 81.833 20.181 1.00 17.97 365 CYS C C 1
ATOM 10743 O O . CYS C 1 365 ? 21.242 81.945 19.078 1.00 16.50 365 CYS C O 1
ATOM 10746 N N . SER C 1 366 ? 21.191 82.203 21.321 1.00 18.77 366 SER C N 1
ATOM 10747 C CA . SER C 1 366 ? 19.916 82.915 21.289 1.00 15.94 366 SER C CA 1
ATOM 10748 C C . SER C 1 366 ? 19.811 83.812 22.510 1.00 18.08 366 SER C C 1
ATOM 10749 O O . SER C 1 366 ? 20.754 83.950 23.299 1.00 16.69 366 SER C O 1
ATOM 10752 N N . GLY C 1 367 ? 18.653 84.441 22.652 1.00 16.18 367 GLY C N 1
ATOM 10753 C CA . GLY C 1 367 ? 18.400 85.272 23.807 1.00 17.24 367 GLY C CA 1
ATOM 10754 C C . GLY C 1 367 ? 17.343 86.320 23.527 1.00 17.90 367 GLY C C 1
ATOM 10755 O O . GLY C 1 367 ? 16.729 86.348 22.461 1.00 17.86 367 GLY C O 1
ATOM 10756 N N . GLN C 1 368 ? 17.156 87.190 24.516 1.00 17.22 368 GLN C N 1
ATOM 10757 C CA . GLN C 1 368 ? 16.145 88.232 24.442 1.00 17.31 368 GLN C CA 1
ATOM 10758 C C . GLN C 1 368 ? 16.546 89.423 25.307 1.00 20.58 368 GLN C C 1
ATOM 10759 O O . GLN C 1 368 ? 17.186 89.266 26.355 1.00 16.84 368 GLN C O 1
ATOM 10765 N N . TYR C 1 369 ? 16.172 90.618 24.842 1.00 15.90 369 TYR C N 1
ATOM 10766 C CA . TYR C 1 369 ? 16.249 91.869 25.610 1.00 18.48 369 TYR C CA 1
ATOM 10767 C C . TYR C 1 369 ? 17.671 92.414 25.711 1.00 17.86 369 TYR C C 1
ATOM 10768 O O . TYR C 1 369 ? 18.174 92.645 26.811 1.00 19.99 369 TYR C O 1
ATOM 10777 N N . PHE C 1 370 ? 18.314 92.639 24.561 1.00 18.17 370 PHE C N 1
ATOM 10778 C CA . PHE C 1 370 ? 19.504 93.468 24.491 1.00 18.27 370 PHE C CA 1
ATOM 10779 C C . PHE C 1 370 ? 19.104 94.921 24.749 1.00 19.65 370 PHE C C 1
ATOM 10780 O O . PHE C 1 370 ? 17.923 95.250 24.889 1.00 22.35 370 PHE C O 1
ATOM 10788 N N . GLY C 1 371 ? 20.099 95.803 24.779 1.00 21.49 371 GLY C N 1
ATOM 10789 C CA . GLY C 1 371 ? 19.832 97.204 25.066 1.00 24.88 371 GLY C CA 1
ATOM 10790 C C . GLY C 1 371 ? 18.861 97.828 24.075 1.00 28.39 371 GLY C C 1
ATOM 10791 O O . GLY C 1 371 ? 18.847 97.495 22.885 1.00 25.68 371 GLY C O 1
ATOM 10792 N N . SER C 1 372 ? 18.035 98.747 24.586 1.00 33.12 372 SER C N 1
ATOM 10793 C CA . SER C 1 372 ? 17.013 99.395 23.764 1.00 33.96 372 SER C CA 1
ATOM 10794 C C . SER C 1 372 ? 17.649 100.130 22.587 1.00 26.28 372 SER C C 1
ATOM 10795 O O . SER C 1 372 ? 18.636 100.856 22.749 1.00 34.01 372 SER C O 1
ATOM 10798 N N . GLY C 1 373 ? 17.104 99.912 21.392 1.00 29.54 373 GLY C N 1
ATOM 10799 C CA . GLY C 1 373 ? 17.673 100.480 20.177 1.00 28.05 373 GLY C CA 1
ATOM 10800 C C . GLY C 1 373 ? 19.011 99.913 19.750 1.00 28.82 373 GLY C C 1
ATOM 10801 O O . GLY C 1 373 ? 19.662 100.490 18.870 1.00 29.41 373 GLY C O 1
ATOM 10802 N N . LEU C 1 374 ? 19.453 98.797 20.343 1.00 28.05 374 LEU C N 1
ATOM 10803 C CA . LEU C 1 374 ? 20.731 98.204 19.949 1.00 29.61 374 LEU C CA 1
ATOM 10804 C C . LEU C 1 374 ? 20.501 96.900 19.197 1.00 25.15 374 LEU C C 1
ATOM 10805 O O . LEU C 1 374 ? 19.626 96.840 18.326 1.00 24.55 374 LEU C O 1
ATOM 10810 N N . ALA C 1 375 ? 21.247 95.847 19.537 1.00 20.28 375 ALA C N 1
ATOM 10811 C CA . ALA C 1 375 ? 21.162 94.585 18.822 1.00 20.52 375 ALA C CA 1
ATOM 10812 C C . ALA C 1 375 ? 21.881 93.519 19.632 1.00 18.03 375 ALA C C 1
ATOM 10813 O O . ALA C 1 375 ? 22.587 93.845 20.609 1.00 20.45 375 ALA C O 1
ATOM 10815 N N . PRO C 1 376 ? 21.728 92.233 19.287 1.00 20.76 376 PRO C N 1
ATOM 10816 C CA . PRO C 1 376 ? 22.529 91.195 19.973 1.00 16.96 376 PRO C CA 1
ATOM 10817 C C . PRO C 1 376 ? 24.025 91.445 19.890 1.00 20.04 376 PRO C C 1
ATOM 10818 O O . PRO C 1 376 ? 24.757 91.186 20.863 1.00 16.09 376 PRO C O 1
ATOM 10822 N N . PHE C 1 377 ? 24.505 91.926 18.744 1.00 15.91 377 PHE C N 1
ATOM 10823 C CA . PHE C 1 377 ? 25.916 92.240 18.580 1.00 15.62 377 PHE C CA 1
ATOM 10824 C C . PHE C 1 377 ? 26.014 93.553 17.822 1.00 17.68 377 PHE C C 1
ATOM 10825 O O . PHE C 1 377 ? 25.061 93.974 17.162 1.00 16.95 377 PHE C O 1
ATOM 10833 N N . ASN C 1 378 ? 27.178 94.195 17.921 1.00 16.06 378 ASN C N 1
ATOM 10834 C CA . ASN C 1 378 ? 27.389 95.484 17.275 1.00 19.17 378 ASN C CA 1
ATOM 10835 C C . ASN C 1 378 ? 27.782 95.291 15.803 1.00 19.99 378 ASN C C 1
ATOM 10836 O O . ASN C 1 378 ? 27.880 94.169 15.297 1.00 17.19 378 ASN C O 1
ATOM 10841 N N . ASN C 1 379 ? 27.978 96.400 15.085 1.00 17.09 379 ASN C N 1
ATOM 10842 C CA . ASN C 1 379 ? 28.549 96.325 13.743 1.00 18.59 379 ASN C CA 1
ATOM 10843 C C . ASN C 1 379 ? 30.032 96.654 13.839 1.00 18.39 379 ASN C C 1
ATOM 10844 O O . ASN C 1 379 ? 30.400 97.833 13.849 1.00 20.83 379 ASN C O 1
ATOM 10849 N N . PRO C 1 380 ? 30.911 95.668 13.899 1.00 16.46 380 PRO C N 1
ATOM 10850 C CA . PRO C 1 380 ? 32.301 95.929 14.275 1.00 17.44 380 PRO C CA 1
ATOM 10851 C C . PRO C 1 380 ? 33.145 96.423 13.106 1.00 18.39 380 PRO C C 1
ATOM 10852 O O . PRO C 1 380 ? 32.783 96.301 11.929 1.00 19.54 380 PRO C O 1
ATOM 10856 N N . THR C 1 381 ? 34.291 97.000 13.468 1.00 14.57 381 THR C N 1
ATOM 10857 C CA . THR C 1 381 ? 35.227 97.527 12.474 1.00 23.69 381 THR C CA 1
ATOM 10858 C C . THR C 1 381 ? 35.698 96.445 11.504 1.00 22.08 381 THR C C 1
ATOM 10859 O O . THR C 1 381 ? 35.736 96.673 10.293 1.00 20.33 381 THR C O 1
ATOM 10863 N N . ASN C 1 382 ? 36.037 95.263 12.010 1.00 19.90 382 ASN C N 1
ATOM 10864 C CA . ASN C 1 382 ? 36.662 94.208 11.227 1.00 18.34 382 ASN C CA 1
ATOM 10865 C C . ASN C 1 382 ? 35.704 93.034 11.075 1.00 17.98 382 ASN C C 1
ATOM 10866 O O . ASN C 1 382 ? 34.651 92.975 11.708 1.00 18.34 382 ASN C O 1
ATOM 10871 N N . GLU C 1 383 ? 36.102 92.061 10.258 1.00 14.01 383 GLU C N 1
ATOM 10872 C CA . GLU C 1 383 ? 35.225 90.937 9.964 1.00 16.49 383 GLU C CA 1
ATOM 10873 C C . GLU C 1 383 ? 35.080 89.991 11.162 1.00 16.05 383 GLU C C 1
ATOM 10874 O O . GLU C 1 383 ? 36.076 89.510 11.723 1.00 16.42 383 GLU C O 1
ATOM 10880 N N . ASN C 1 384 ? 33.829 89.711 11.531 1.00 12.31 384 ASN C N 1
ATOM 10881 C CA . ASN C 1 384 ? 33.481 88.684 12.506 1.00 14.75 384 ASN C CA 1
ATOM 10882 C C . ASN C 1 384 ? 32.336 87.881 11.914 1.00 19.08 384 ASN C C 1
ATOM 10883 O O . ASN C 1 384 ? 31.722 88.309 10.942 1.00 17.02 384 ASN C O 1
ATOM 10888 N N . PHE C 1 385 ? 32.050 86.715 12.492 1.00 13.70 385 PHE C N 1
ATOM 10889 C CA . PHE C 1 385 ? 31.153 85.744 11.877 1.00 17.31 385 PHE C CA 1
ATOM 10890 C C . PHE C 1 385 ? 30.034 85.357 12.837 1.00 18.12 385 PHE C C 1
ATOM 10891 O O . PHE C 1 385 ? 30.260 85.187 14.040 1.00 14.58 385 PHE C O 1
ATOM 10899 N N . PHE C 1 386 ? 28.818 85.225 12.315 1.00 13.90 386 PHE C N 1
ATOM 10900 C CA . PHE C 1 386 ? 27.732 84.784 13.181 1.00 16.44 386 PHE C CA 1
ATOM 10901 C C . PHE C 1 386 ? 26.811 83.849 12.416 1.00 16.22 386 PHE C C 1
ATOM 10902 O O . PHE C 1 386 ? 26.644 83.973 11.203 1.00 19.42 386 PHE C O 1
ATOM 10910 N N . CYS C 1 387 ? 26.191 82.921 13.154 1.00 17.92 387 CYS C N 1
ATOM 10911 C CA . CYS C 1 387 ? 25.149 82.024 12.652 1.00 20.89 387 CYS C CA 1
ATOM 10912 C C . CYS C 1 387 ? 24.229 81.692 13.839 1.00 21.50 387 CYS C C 1
ATOM 10913 O O . CYS C 1 387 ? 24.410 80.683 14.526 1.00 20.74 387 CYS C O 1
ATOM 10916 N N . SER C 1 388 ? 23.255 82.567 14.093 1.00 17.58 388 SER C N 1
ATOM 10917 C CA . SER C 1 388 ? 22.387 82.433 15.262 1.00 17.89 388 SER C CA 1
ATOM 10918 C C . SER C 1 388 ? 21.055 83.096 14.991 1.00 18.28 388 SER C C 1
ATOM 10919 O O . SER C 1 388 ? 20.924 83.939 14.097 1.00 19.16 388 SER C O 1
ATOM 10922 N N . ASP C 1 389 ? 20.069 82.732 15.810 1.00 16.84 389 ASP C N 1
ATOM 10923 C CA . ASP C 1 389 ? 18.722 83.285 15.705 1.00 18.67 389 ASP C CA 1
ATOM 10924 C C . ASP C 1 389 ? 18.334 83.870 17.066 1.00 16.93 389 ASP C C 1
ATOM 10925 O O . ASP C 1 389 ? 17.971 83.128 17.977 1.00 16.63 389 ASP C O 1
ATOM 10930 N N . PHE C 1 390 ? 18.438 85.189 17.207 1.00 15.05 390 PHE C N 1
ATOM 10931 C CA . PHE C 1 390 ? 18.031 85.891 18.413 1.00 17.94 390 PHE C CA 1
ATOM 10932 C C . PHE C 1 390 ? 16.657 86.501 18.203 1.00 20.97 390 PHE C C 1
ATOM 10933 O O . PHE C 1 390 ? 16.289 86.866 17.084 1.00 18.40 390 PHE C O 1
ATOM 10941 N N . ILE C 1 391 ? 15.917 86.645 19.300 1.00 17.31 391 ILE C N 1
ATOM 10942 C CA . ILE C 1 391 ? 14.687 87.419 19.272 1.00 18.53 391 ILE C CA 1
ATOM 10943 C C . ILE C 1 391 ? 15.031 88.875 19.007 1.00 18.90 391 ILE C C 1
ATOM 10944 O O . ILE C 1 391 ? 15.889 89.456 19.682 1.00 21.86 391 ILE C O 1
ATOM 10949 N N . GLY C 1 392 ? 14.339 89.483 18.043 1.00 19.45 392 GLY C N 1
ATOM 10950 C CA . GLY C 1 392 ? 14.549 90.882 17.702 1.00 21.06 392 GLY C CA 1
ATOM 10951 C C . GLY C 1 392 ? 15.705 91.154 16.764 1.00 19.18 392 GLY C C 1
ATOM 10952 O O . GLY C 1 392 ? 16.127 92.313 16.641 1.00 21.02 392 GLY C O 1
ATOM 10953 N N . GLU C 1 393 ? 16.261 90.124 16.128 1.00 17.46 393 GLU C N 1
ATOM 10954 C CA . GLU C 1 393 ? 17.359 90.290 15.187 1.00 16.60 393 GLU C CA 1
ATOM 10955 C C . GLU C 1 393 ? 16.997 89.575 13.889 1.00 17.35 393 GLU C C 1
ATOM 10956 O O . GLU C 1 393 ? 16.762 88.361 13.889 1.00 13.56 393 GLU C O 1
ATOM 10962 N N . ASN C 1 394 ? 16.935 90.330 12.790 1.00 16.07 394 ASN C N 1
ATOM 10963 C CA . ASN C 1 394 ? 16.596 89.725 11.502 1.00 19.86 394 ASN C CA 1
ATOM 10964 C C . ASN C 1 394 ? 17.769 88.998 10.858 1.00 16.52 394 ASN C C 1
ATOM 10965 O O . ASN C 1 394 ? 17.551 88.074 10.062 1.00 15.88 394 ASN C O 1
ATOM 10970 N N . ARG C 1 395 ? 19.001 89.404 11.158 1.00 14.17 395 ARG C N 1
ATOM 10971 C CA . ARG C 1 395 ? 20.153 88.741 10.575 1.00 13.42 395 ARG C CA 1
ATOM 10972 C C . ARG C 1 395 ? 20.315 87.370 11.205 1.00 17.96 395 ARG C C 1
ATOM 10973 O O . ARG C 1 395 ? 20.280 87.231 12.434 1.00 18.89 395 ARG C O 1
ATOM 10981 N N . LYS C 1 396 ? 20.452 86.346 10.372 1.00 13.32 396 LYS C N 1
ATOM 10982 C CA . LYS C 1 396 ? 20.647 84.984 10.853 1.00 12.86 396 LYS C CA 1
ATOM 10983 C C . LYS C 1 396 ? 22.050 84.462 10.628 1.00 17.59 396 LYS C C 1
ATOM 10984 O O . LYS C 1 396 ? 22.600 83.807 11.507 1.00 15.61 396 LYS C O 1
ATOM 10990 N N . LEU C 1 397 ? 22.643 84.713 9.462 1.00 14.31 397 LEU C N 1
ATOM 10991 C CA . LEU C 1 397 ? 24.021 84.313 9.212 1.00 16.85 397 LEU C CA 1
ATOM 10992 C C . LEU C 1 397 ? 24.707 85.441 8.456 1.00 18.67 397 LEU C C 1
ATOM 10993 O O . LEU C 1 397 ? 24.121 86.045 7.547 1.00 17.90 397 LEU C O 1
ATOM 10998 N N . GLY C 1 398 ? 25.940 85.722 8.827 1.00 16.89 398 GLY C N 1
ATOM 10999 C CA . GLY C 1 398 ? 26.689 86.699 8.070 1.00 15.44 398 GLY C CA 1
ATOM 11000 C C . GLY C 1 398 ? 28.100 86.843 8.578 1.00 17.08 398 GLY C C 1
ATOM 11001 O O . GLY C 1 398 ? 28.516 86.203 9.550 1.00 16.84 398 GLY C O 1
ATOM 11002 N N . TRP C 1 399 ? 28.850 87.675 7.863 1.00 16.42 399 TRP C N 1
ATOM 11003 C CA . TRP C 1 399 ? 30.195 88.050 8.252 1.00 14.56 399 TRP C CA 1
ATOM 11004 C C . TRP C 1 399 ? 30.417 89.439 7.699 1.00 20.39 399 TRP C C 1
ATOM 11005 O O . TRP C 1 399 ? 29.876 89.782 6.632 1.00 17.17 399 TRP C O 1
ATOM 11016 N N . ASN C 1 400 ? 31.199 90.228 8.428 1.00 13.79 400 ASN C N 1
ATOM 11017 C CA . ASN C 1 400 ? 31.416 91.612 8.047 1.00 16.36 400 ASN C CA 1
ATOM 11018 C C . ASN C 1 400 ? 30.070 92.245 7.699 1.00 18.51 400 ASN C C 1
ATOM 11019 O O . ASN C 1 400 ? 29.180 92.295 8.546 1.00 15.84 400 ASN C O 1
ATOM 11024 N N . ARG C 1 401 ? 29.869 92.693 6.455 1.00 20.51 401 ARG C N 1
ATOM 11025 C CA . ARG C 1 401 ? 28.602 93.338 6.100 1.00 19.92 401 ARG C CA 1
ATOM 11026 C C . ARG C 1 401 ? 27.800 92.532 5.077 1.00 18.20 401 ARG C C 1
ATOM 11027 O O . ARG C 1 401 ? 26.981 93.100 4.343 1.00 14.38 401 ARG C O 1
ATOM 11035 N N . SER C 1 402 ? 28.026 91.219 5.010 1.00 17.61 402 SER C N 1
ATOM 11036 C CA . SER C 1 402 ? 27.296 90.305 4.139 1.00 16.21 402 SER C CA 1
ATOM 11037 C C . SER C 1 402 ? 26.331 89.501 4.991 1.00 14.50 402 SER C C 1
ATOM 11038 O O . SER C 1 402 ? 26.760 88.848 5.939 1.00 14.80 402 SER C O 1
ATOM 11041 N N . TYR C 1 403 ? 25.044 89.513 4.636 1.00 12.06 403 TYR C N 1
ATOM 11042 C CA . TYR C 1 403 ? 24.009 88.971 5.507 1.00 13.12 403 TYR C CA 1
ATOM 11043 C C . TYR C 1 403 ? 23.002 88.084 4.788 1.00 16.07 403 TYR C C 1
ATOM 11044 O O . TYR C 1 403 ? 22.491 88.429 3.716 1.00 16.65 403 TYR C O 1
ATOM 11053 N N . ILE C 1 404 ? 22.669 86.972 5.431 1.00 14.93 404 ILE C N 1
ATOM 11054 C CA . ILE C 1 404 ? 21.450 86.224 5.157 1.00 14.81 404 ILE C CA 1
ATOM 11055 C C . ILE C 1 404 ? 20.494 86.560 6.292 1.00 15.58 404 ILE C C 1
ATOM 11056 O O . ILE C 1 404 ? 20.867 86.435 7.464 1.00 16.21 404 ILE C O 1
ATOM 11061 N N . LEU C 1 405 ? 19.297 87.050 5.961 1.00 14.56 405 LEU C N 1
ATOM 11062 C CA . LEU C 1 405 ? 18.426 87.637 6.976 1.00 15.62 405 LEU C CA 1
ATOM 11063 C C . LEU C 1 405 ? 16.962 87.449 6.612 1.00 16.21 405 LEU C C 1
ATOM 11064 O O . LEU C 1 405 ? 16.603 87.168 5.461 1.00 14.99 405 LEU C O 1
ATOM 11069 N N . ASP C 1 406 ? 16.123 87.603 7.623 1.00 16.88 406 ASP C N 1
ATOM 11070 C CA . ASP C 1 406 ? 14.678 87.715 7.464 1.00 19.67 406 ASP C CA 1
ATOM 11071 C C . ASP C 1 406 ? 14.368 89.162 7.097 1.00 20.35 406 ASP C C 1
ATOM 11072 O O . ASP C 1 406 ? 14.713 90.082 7.848 1.00 19.72 406 ASP C O 1
ATOM 11077 N N . GLN C 1 407 ? 13.734 89.370 5.948 1.00 15.73 407 GLN C N 1
ATOM 11078 C CA . GLN C 1 407 ? 13.351 90.712 5.504 1.00 17.69 407 GLN C CA 1
ATOM 11079 C C . GLN C 1 407 ? 11.823 90.764 5.442 1.00 19.61 407 GLN C C 1
ATOM 11080 O O . GLN C 1 407 ? 11.212 90.606 4.384 1.00 17.51 407 GLN C O 1
ATOM 11086 N N . GLY C 1 408 ? 11.198 90.984 6.593 1.00 19.62 408 GLY C N 1
ATOM 11087 C CA . GLY C 1 408 ? 9.740 91.042 6.614 1.00 19.77 408 GLY C CA 1
ATOM 11088 C C . GLY C 1 408 ? 9.051 89.786 6.120 1.00 19.66 408 GLY C C 1
ATOM 11089 O O . GLY C 1 408 ? 8.033 89.870 5.424 1.00 18.07 408 GLY C O 1
ATOM 11090 N N . GLY C 1 409 ? 9.567 88.618 6.490 1.00 19.48 409 GLY C N 1
ATOM 11091 C CA . GLY C 1 409 ? 9.029 87.355 6.058 1.00 19.60 409 GLY C CA 1
ATOM 11092 C C . GLY C 1 409 ? 9.625 86.822 4.774 1.00 20.41 409 GLY C C 1
ATOM 11093 O O . GLY C 1 409 ? 9.255 85.718 4.352 1.00 22.21 409 GLY C O 1
ATOM 11094 N N . ARG C 1 410 ? 10.520 87.571 4.133 1.00 18.31 410 ARG C N 1
ATOM 11095 C CA . ARG C 1 410 ? 11.213 87.135 2.926 1.00 16.64 410 ARG C CA 1
ATOM 11096 C C . ARG C 1 410 ? 12.593 86.581 3.261 1.00 17.73 410 ARG C C 1
ATOM 11097 O O . ARG C 1 410 ? 13.239 87.014 4.222 1.00 17.85 410 ARG C O 1
ATOM 11105 N N . LEU C 1 411 ? 13.063 85.629 2.454 1.00 14.05 411 LEU C N 1
ATOM 11106 C CA . LEU C 1 411 ? 14.458 85.202 2.566 1.00 16.66 411 LEU C CA 1
ATOM 11107 C C . LEU C 1 411 ? 15.323 86.220 1.828 1.00 18.77 411 LEU C C 1
ATOM 11108 O O . LEU C 1 411 ? 15.127 86.439 0.626 1.00 16.77 411 LEU C O 1
ATOM 11113 N N . ALA C 1 412 ? 16.286 86.827 2.522 1.00 13.25 412 ALA C N 1
ATOM 11114 C CA . ALA C 1 412 ? 17.036 87.934 1.954 1.00 15.02 412 ALA C CA 1
ATOM 11115 C C . ALA C 1 412 ? 18.533 87.678 2.017 1.00 16.93 412 ALA C C 1
ATOM 11116 O O . ALA C 1 412 ? 19.043 87.139 3.009 1.00 15.04 412 ALA C O 1
ATOM 11118 N N . LEU C 1 413 ? 19.212 88.087 0.947 1.00 16.47 413 LEU C N 1
ATOM 11119 C CA . LEU C 1 413 ? 20.671 88.026 0.781 1.00 17.40 413 LEU C CA 1
ATOM 11120 C C . LEU C 1 413 ? 21.116 89.457 0.513 1.00 14.69 413 LEU C C 1
ATOM 11121 O O . LEU C 1 413 ? 20.955 89.954 -0.603 1.00 16.09 413 LEU C O 1
ATOM 11126 N N . PHE C 1 414 ? 21.641 90.129 1.528 1.00 14.88 414 PHE C N 1
ATOM 11127 C CA . PHE C 1 414 ? 21.883 91.561 1.476 1.00 13.48 414 PHE C CA 1
ATOM 11128 C C . PHE C 1 414 ? 23.367 91.864 1.656 1.00 15.31 414 PHE C C 1
ATOM 11129 O O . PHE C 1 414 ? 24.048 91.215 2.451 1.00 14.04 414 PHE C O 1
ATOM 11137 N N . GLN C 1 415 ? 23.854 92.883 0.944 1.00 10.57 415 GLN C N 1
ATOM 11138 C CA . GLN C 1 415 ? 25.223 93.367 1.100 1.00 12.18 415 GLN C CA 1
ATOM 11139 C C . GLN C 1 415 ? 25.184 94.817 1.549 1.00 15.25 415 GLN C C 1
ATOM 11140 O O . GLN C 1 415 ? 24.673 95.683 0.833 1.00 11.94 415 GLN C O 1
ATOM 11146 N N . ASN C 1 416 ? 25.709 95.080 2.744 1.00 14.35 416 ASN C N 1
ATOM 11147 C CA . ASN C 1 416 ? 25.802 96.435 3.294 1.00 16.20 416 ASN C CA 1
ATOM 11148 C C . ASN C 1 416 ? 24.434 97.037 3.609 1.00 15.73 416 ASN C C 1
ATOM 11149 O O . ASN C 1 416 ? 24.241 98.259 3.512 1.00 15.73 416 ASN C O 1
ATOM 11154 N N . VAL C 1 417 ? 23.482 96.202 4.024 1.00 16.15 417 VAL C N 1
ATOM 11155 C CA . VAL C 1 417 ? 22.190 96.693 4.492 1.00 12.50 417 VAL C CA 1
ATOM 11156 C C . VAL C 1 417 ? 21.495 95.564 5.233 1.00 13.78 417 VAL C C 1
ATOM 11157 O O . VAL C 1 417 ? 21.651 94.392 4.894 1.00 13.18 417 VAL C O 1
ATOM 11161 N N . TYR C 1 418 ? 20.741 95.918 6.278 1.00 14.60 418 TYR C N 1
ATOM 11162 C CA . TYR C 1 418 ? 19.898 94.937 6.943 1.00 16.35 418 TYR C CA 1
ATOM 11163 C C . TYR C 1 418 ? 18.683 95.645 7.530 1.00 18.31 418 TYR C C 1
ATOM 11164 O O . TYR C 1 418 ? 18.652 96.872 7.664 1.00 16.98 418 TYR C O 1
ATOM 11173 N N . ARG C 1 419 ? 17.665 94.863 7.846 1.00 17.19 419 ARG C N 1
ATOM 11174 C CA . ARG C 1 419 ? 16.450 95.424 8.400 1.00 16.05 419 ARG C CA 1
ATOM 11175 C C . ARG C 1 419 ? 16.525 95.371 9.922 1.00 18.08 419 ARG C C 1
ATOM 11176 O O . ARG C 1 419 ? 16.783 94.310 10.498 1.00 17.76 419 ARG C O 1
ATOM 11184 N N . SER C 1 420 ? 16.321 96.517 10.560 1.00 19.60 420 SER C N 1
ATOM 11185 C CA . SER C 1 420 ? 16.189 96.614 12.013 1.00 21.83 420 SER C CA 1
ATOM 11186 C C . SER C 1 420 ? 14.887 97.354 12.299 1.00 24.17 420 SER C C 1
ATOM 11187 O O . SER C 1 420 ? 14.724 98.519 11.908 1.00 23.45 420 SER C O 1
ATOM 11190 N N . GLY C 1 421 ? 13.952 96.673 12.941 1.00 21.53 421 GLY C N 1
ATOM 11191 C CA . GLY C 1 421 ? 12.642 97.247 13.132 1.00 25.63 421 GLY C CA 1
ATOM 11192 C C . GLY C 1 421 ? 12.003 97.478 11.783 1.00 30.92 421 GLY C C 1
ATOM 11193 O O . GLY C 1 421 ? 11.881 96.547 10.986 1.00 24.07 421 GLY C O 1
ATOM 11194 N N . ALA C 1 422 ? 11.605 98.714 11.507 1.00 29.50 422 ALA C N 1
ATOM 11195 C CA . ALA C 1 422 ? 11.023 99.051 10.222 1.00 28.19 422 ALA C CA 1
ATOM 11196 C C . ALA C 1 422 ? 12.048 99.633 9.267 1.00 28.41 422 ALA C C 1
ATOM 11197 O O . ALA C 1 422 ? 11.723 99.895 8.105 1.00 26.36 422 ALA C O 1
ATOM 11199 N N . ASN C 1 423 ? 13.282 99.820 9.714 1.00 20.03 423 ASN C N 1
ATOM 11200 C CA . ASN C 1 423 ? 14.238 100.593 8.949 1.00 20.86 423 ASN C CA 1
ATOM 11201 C C . ASN C 1 423 ? 15.316 99.684 8.384 1.00 23.82 423 ASN C C 1
ATOM 11202 O O . ASN C 1 423 ? 15.555 98.582 8.882 1.00 20.43 423 ASN C O 1
ATOM 11207 N N . PHE C 1 424 ? 15.950 100.154 7.316 1.00 18.74 424 PHE C N 1
ATOM 11208 C CA . PHE C 1 424 ? 17.052 99.430 6.695 1.00 20.93 424 PHE C CA 1
ATOM 11209 C C . PHE C 1 424 ? 18.331 100.163 7.040 1.00 19.41 424 PHE C C 1
ATOM 11210 O O . PHE C 1 424 ? 18.476 101.346 6.715 1.00 22.77 424 PHE C O 1
ATOM 11218 N N . ILE C 1 425 ? 19.239 99.477 7.718 1.00 18.35 425 ILE C N 1
ATOM 11219 C CA . ILE C 1 425 ? 20.436 100.101 8.257 1.00 16.13 425 ILE C CA 1
ATOM 11220 C C . ILE C 1 425 ? 21.595 99.833 7.319 1.00 14.43 425 ILE C C 1
ATOM 11221 O O . ILE C 1 425 ? 21.778 98.703 6.860 1.00 15.04 425 ILE C O 1
ATOM 11226 N N . GLN C 1 426 ? 22.395 100.861 7.053 1.00 13.67 426 GLN C N 1
ATOM 11227 C CA . GLN C 1 426 ? 23.566 100.743 6.181 1.00 14.80 426 GLN C CA 1
ATOM 11228 C C . GLN C 1 426 ? 24.847 100.823 7.000 1.00 19.46 426 GLN C C 1
ATOM 11229 O O . GLN C 1 426 ? 25.279 101.927 7.361 1.00 20.94 426 GLN C O 1
ATOM 11235 N N . PRO C 1 427 ? 25.496 99.699 7.319 1.00 20.44 427 PRO C N 1
ATOM 11236 C CA . PRO C 1 427 ? 26.625 99.773 8.267 1.00 20.53 427 PRO C CA 1
ATOM 11237 C C . PRO C 1 427 ? 27.804 100.581 7.755 1.00 22.82 427 PRO C C 1
ATOM 11238 O O . PRO C 1 427 ? 28.435 101.291 8.546 1.00 20.49 427 PRO C O 1
ATOM 11242 N N . LYS C 1 428 ? 28.129 100.518 6.462 1.00 17.96 428 LYS C N 1
ATOM 11243 C CA . LYS C 1 428 ? 29.215 101.334 5.909 1.00 19.29 428 LYS C CA 1
ATOM 11244 C C . LYS C 1 428 ? 28.607 102.423 5.022 1.00 19.47 428 LYS C C 1
ATOM 11245 O O . LYS C 1 428 ? 28.161 102.145 3.899 1.00 17.66 428 LYS C O 1
ATOM 11251 N N . GLY C 1 429 ? 28.580 103.659 5.537 1.00 20.91 429 GLY C N 1
ATOM 11252 C CA . GLY C 1 429 ? 27.843 104.754 4.918 1.00 17.17 429 GLY C CA 1
ATOM 11253 C C . GLY C 1 429 ? 28.470 105.325 3.655 1.00 22.16 429 GLY C C 1
ATOM 11254 O O . GLY C 1 429 ? 27.792 106.047 2.907 1.00 17.73 429 GLY C O 1
ATOM 11255 N N . THR C 1 430 ? 29.746 105.046 3.419 1.00 18.00 430 THR C N 1
ATOM 11256 C CA . THR C 1 430 ? 30.428 105.450 2.200 1.00 23.23 430 THR C CA 1
ATOM 11257 C C . THR C 1 430 ? 30.169 104.511 1.027 1.00 21.99 430 THR C C 1
ATOM 11258 O O . THR C 1 430 ? 30.639 104.796 -0.081 1.00 22.79 430 THR C O 1
ATOM 11262 N N . ASN C 1 431 ? 29.478 103.389 1.236 1.00 21.20 431 ASN C N 1
ATOM 11263 C CA . ASN C 1 431 ? 29.240 102.413 0.175 1.00 20.63 431 ASN C CA 1
ATOM 11264 C C . ASN C 1 431 ? 27.749 102.235 -0.058 1.00 20.04 431 ASN C C 1
ATOM 11265 O O . ASN C 1 431 ? 26.932 102.471 0.839 1.00 19.39 431 ASN C O 1
ATOM 11270 N N . ALA C 1 432 ? 27.420 101.810 -1.274 1.00 17.29 432 ALA C N 1
ATOM 11271 C CA . ALA C 1 432 ? 26.054 101.489 -1.676 1.00 18.48 432 ALA C CA 1
ATOM 11272 C C . ALA C 1 432 ? 25.621 100.177 -1.032 1.00 18.08 432 ALA C C 1
ATOM 11273 O O . ALA C 1 432 ? 26.389 99.521 -0.314 1.00 19.23 432 ALA C O 1
ATOM 11275 N N . SER C 1 433 ? 24.363 99.806 -1.271 1.00 13.41 433 SER C N 1
ATOM 11276 C CA . SER C 1 433 ? 23.742 98.624 -0.679 1.00 14.57 433 SER C CA 1
ATOM 11277 C C . SER C 1 433 ? 22.956 97.888 -1.748 1.00 14.29 433 SER C C 1
ATOM 11278 O O . SER C 1 433 ? 22.259 98.526 -2.531 1.00 15.96 433 SER C O 1
ATOM 11281 N N . PHE C 1 434 ? 23.057 96.559 -1.782 1.00 12.00 434 PHE C N 1
ATOM 11282 C CA . PHE C 1 434 ? 22.340 95.783 -2.789 1.00 13.02 434 PHE C CA 1
ATOM 11283 C C . PHE C 1 434 ? 21.893 94.484 -2.152 1.00 17.48 434 PHE C C 1
ATOM 11284 O O . PHE C 1 434 ? 22.507 94.012 -1.188 1.00 16.25 434 PHE C O 1
ATOM 11292 N N . GLY C 1 435 ? 20.814 93.916 -2.699 1.00 14.77 435 GLY C N 1
ATOM 11293 C CA . GLY C 1 435 ? 20.245 92.703 -2.136 1.00 16.13 435 GLY C CA 1
ATOM 11294 C C . GLY C 1 435 ? 19.243 92.019 -3.048 1.00 15.92 435 GLY C C 1
ATOM 11295 O O . GLY C 1 435 ? 18.704 92.606 -3.988 1.00 15.39 435 GLY C O 1
ATOM 11296 N N . ILE C 1 436 ? 18.997 90.756 -2.727 1.00 14.26 436 ILE C N 1
ATOM 11297 C CA . ILE C 1 436 ? 17.910 89.954 -3.268 1.00 16.65 436 ILE C CA 1
ATOM 11298 C C . ILE C 1 436 ? 17.019 89.567 -2.093 1.00 15.97 436 ILE C C 1
ATOM 11299 O O . ILE C 1 436 ? 17.540 89.222 -1.030 1.00 14.05 436 ILE C O 1
ATOM 11304 N N . GLN C 1 437 ? 15.692 89.598 -2.287 1.00 13.10 437 GLN C N 1
ATOM 11305 C CA . GLN C 1 437 ? 14.735 89.117 -1.290 1.00 13.25 437 GLN C CA 1
ATOM 11306 C C . GLN C 1 437 ? 13.652 88.286 -1.972 1.00 17.09 437 GLN C C 1
ATOM 11307 O O . GLN C 1 437 ? 13.073 88.693 -2.991 1.00 15.74 437 GLN C O 1
ATOM 11313 N N . ILE C 1 438 ? 13.397 87.111 -1.416 1.00 17.29 438 ILE C N 1
ATOM 11314 C CA . ILE C 1 438 ? 12.553 86.107 -2.038 1.00 17.85 438 ILE C CA 1
ATOM 11315 C C . ILE C 1 438 ? 11.304 85.992 -1.166 1.00 18.17 438 ILE C C 1
ATOM 11316 O O . ILE C 1 438 ? 11.389 85.582 -0.003 1.00 14.75 438 ILE C O 1
ATOM 11321 N N . ALA C 1 439 ? 10.163 86.429 -1.692 1.00 13.28 439 ALA C N 1
ATOM 11322 C CA . ALA C 1 439 ? 8.904 86.440 -0.957 1.00 16.61 439 ALA C CA 1
ATOM 11323 C C . ALA C 1 439 ? 8.068 85.197 -1.268 1.00 18.57 439 ALA C C 1
ATOM 11324 O O . ALA C 1 439 ? 8.400 84.384 -2.137 1.00 20.09 439 ALA C O 1
ATOM 11326 N N . ASP C 1 440 ? 6.979 85.028 -0.517 1.00 20.36 440 ASP C N 1
ATOM 11327 C CA . ASP C 1 440 ? 6.015 83.972 -0.801 1.00 17.71 440 ASP C CA 1
ATOM 11328 C C . ASP C 1 440 ? 4.646 84.567 -1.111 1.00 22.05 440 ASP C C 1
ATOM 11329 O O . ASP C 1 440 ? 3.602 84.044 -0.705 1.00 20.45 440 ASP C O 1
ATOM 11334 N N . ASN C 1 441 ? 4.645 85.684 -1.826 1.00 18.83 441 ASN C N 1
ATOM 11335 C CA . ASN C 1 441 ? 3.436 86.227 -2.422 1.00 20.96 441 ASN C CA 1
ATOM 11336 C C . ASN C 1 441 ? 3.738 86.573 -3.875 1.00 21.26 441 ASN C C 1
ATOM 11337 O O . ASN C 1 441 ? 4.889 86.853 -4.228 1.00 19.61 441 ASN C O 1
ATOM 11342 N N . THR C 1 442 ? 2.698 86.526 -4.723 1.00 22.37 442 THR C N 1
ATOM 11343 C CA . THR C 1 442 ? 2.882 86.617 -6.172 1.00 21.27 442 THR C CA 1
ATOM 11344 C C . THR C 1 442 ? 3.150 88.033 -6.651 1.00 21.18 442 THR C C 1
ATOM 11345 O O . THR C 1 442 ? 3.615 88.209 -7.780 1.00 22.31 442 THR C O 1
ATOM 11349 N N . VAL C 1 443 ? 2.838 89.044 -5.845 1.00 21.91 443 VAL C N 1
ATOM 11350 C CA . VAL C 1 443 ? 3.149 90.421 -6.224 1.00 23.21 443 VAL C CA 1
ATOM 11351 C C . VAL C 1 443 ? 4.658 90.663 -6.175 1.00 24.69 443 VAL C C 1
ATOM 11352 O O . VAL C 1 443 ? 5.231 91.265 -7.088 1.00 23.25 443 VAL C O 1
ATOM 11356 N N . ASP C 1 444 ? 5.322 90.217 -5.104 1.00 18.99 444 ASP C N 1
ATOM 11357 C CA . ASP C 1 444 ? 6.756 90.452 -4.940 1.00 17.72 444 ASP C CA 1
ATOM 11358 C C . ASP C 1 444 ? 7.609 89.440 -5.714 1.00 15.91 444 ASP C C 1
ATOM 11359 O O . ASP C 1 444 ? 8.597 89.820 -6.353 1.00 18.96 444 ASP C O 1
ATOM 11364 N N . GLY C 1 445 ? 7.284 88.146 -5.618 1.00 15.62 445 GLY C N 1
ATOM 11365 C CA . GLY C 1 445 ? 8.127 87.119 -6.229 1.00 15.67 445 GLY C CA 1
ATOM 11366 C C . GLY C 1 445 ? 9.567 87.193 -5.742 1.00 19.73 445 GLY C C 1
ATOM 11367 O O . GLY C 1 445 ? 9.832 87.319 -4.538 1.00 15.72 445 GLY C O 1
ATOM 11368 N N . VAL C 1 446 ? 10.520 87.119 -6.673 1.00 14.83 446 VAL C N 1
ATOM 11369 C CA . VAL C 1 446 ? 11.936 87.358 -6.365 1.00 17.33 446 VAL C CA 1
ATOM 11370 C C . VAL C 1 446 ? 12.255 88.797 -6.743 1.00 17.37 446 VAL C C 1
ATOM 11371 O O . VAL C 1 446 ? 12.043 89.206 -7.893 1.00 18.55 446 VAL C O 1
ATOM 11375 N N . ALA C 1 447 ? 12.730 89.580 -5.783 1.00 11.08 447 ALA C N 1
ATOM 11376 C CA . ALA C 1 447 ? 12.970 90.993 -6.003 1.00 13.40 447 ALA C CA 1
ATOM 11377 C C . ALA C 1 447 ? 14.428 91.347 -5.757 1.00 16.53 447 ALA C C 1
ATOM 11378 O O . ALA C 1 447 ? 15.112 90.728 -4.935 1.00 17.60 447 ALA C O 1
ATOM 11380 N N . PHE C 1 448 ? 14.875 92.368 -6.473 1.00 16.43 448 PHE C N 1
ATOM 11381 C CA . PHE C 1 448 ? 16.217 92.913 -6.393 1.00 15.63 448 PHE C CA 1
ATOM 11382 C C . PHE C 1 448 ? 16.097 94.345 -5.908 1.00 15.10 448 PHE C C 1
ATOM 11383 O O . PHE C 1 448 ? 15.252 95.093 -6.408 1.00 16.63 448 PHE C O 1
ATOM 11391 N N . VAL C 1 449 ? 16.949 94.736 -4.952 1.00 13.72 449 VAL C N 1
ATOM 11392 C CA . VAL C 1 449 ? 16.848 96.028 -4.289 1.00 14.41 449 VAL C CA 1
ATOM 11393 C C . VAL C 1 449 ? 18.238 96.638 -4.195 1.00 16.18 449 VAL C C 1
ATOM 11394 O O . VAL C 1 449 ? 19.253 95.940 -4.272 1.00 16.07 449 VAL C O 1
ATOM 11398 N N . GLY C 1 450 ? 18.274 97.961 -4.036 1.00 13.36 450 GLY C N 1
ATOM 11399 C CA . GLY C 1 450 ? 19.534 98.683 -3.935 1.00 13.94 450 GLY C CA 1
ATOM 11400 C C . GLY C 1 450 ? 19.298 100.056 -3.348 1.00 15.83 450 GLY C C 1
ATOM 11401 O O . GLY C 1 450 ? 18.167 100.538 -3.295 1.00 17.32 450 GLY C O 1
ATOM 11402 N N . ALA C 1 451 ? 20.375 100.665 -2.866 1.00 18.67 451 ALA C N 1
ATOM 11403 C CA . ALA C 1 451 ? 20.333 102.026 -2.351 1.00 17.11 451 ALA C CA 1
ATOM 11404 C C . ALA C 1 451 ? 21.722 102.616 -2.494 1.00 15.42 451 ALA C C 1
ATOM 11405 O O . ALA C 1 451 ? 22.711 101.892 -2.453 1.00 15.94 451 ALA C O 1
ATOM 11407 N N . ASN C 1 452 ? 21.778 103.934 -2.663 1.00 17.46 452 ASN C N 1
ATOM 11408 C CA . ASN C 1 452 ? 23.037 104.658 -2.707 1.00 21.49 452 ASN C CA 1
ATOM 11409 C C . ASN C 1 452 ? 23.653 104.740 -1.316 1.00 19.82 452 ASN C C 1
ATOM 11410 O O . ASN C 1 452 ? 23.010 104.456 -0.298 1.00 17.51 452 ASN C O 1
ATOM 11415 N N . ALA C 1 453 ? 24.914 105.163 -1.293 1.00 16.55 453 ALA C N 1
ATOM 11416 C CA . ALA C 1 453 ? 25.623 105.448 -0.051 1.00 21.07 453 ALA C CA 1
ATOM 11417 C C . ALA C 1 453 ? 24.922 106.557 0.731 1.00 24.40 453 ALA C C 1
ATOM 11418 O O . ALA C 1 453 ? 24.687 107.648 0.203 1.00 23.64 453 ALA C O 1
ATOM 11420 N N . SER C 1 454 ? 24.590 106.283 1.997 1.00 17.91 454 SER C N 1
ATOM 11421 C CA . SER C 1 454 ? 23.885 107.288 2.787 1.00 23.96 454 SER C CA 1
ATOM 11422 C C . SER C 1 454 ? 24.802 108.416 3.236 1.00 22.79 454 SER C C 1
ATOM 11423 O O . SER C 1 454 ? 24.315 109.516 3.524 1.00 25.47 454 SER C O 1
ATOM 11426 N N . GLY C 1 455 ? 26.114 108.161 3.330 1.00 21.25 455 GLY C N 1
ATOM 11427 C CA . GLY C 1 455 ? 27.061 109.117 3.862 1.00 19.42 455 GLY C CA 1
ATOM 11428 C C . GLY C 1 455 ? 27.453 108.902 5.318 1.00 23.07 455 GLY C C 1
ATOM 11429 O O . GLY C 1 455 ? 28.444 109.500 5.772 1.00 22.29 455 GLY C O 1
ATOM 11430 N N . THR C 1 456 ? 26.731 108.064 6.061 1.00 18.69 456 THR C N 1
ATOM 11431 C CA . THR C 1 456 ? 26.986 107.905 7.489 1.00 22.22 456 THR C CA 1
ATOM 11432 C C . THR C 1 456 ? 26.870 106.444 7.889 1.00 20.24 456 THR C C 1
ATOM 11433 O O . THR C 1 456 ? 25.841 105.816 7.622 1.00 19.26 456 THR C O 1
ATOM 11437 N N . ASP C 1 457 ? 27.905 105.915 8.552 1.00 20.69 457 ASP C N 1
ATOM 11438 C CA . ASP C 1 457 ? 27.837 104.549 9.074 1.00 21.65 457 ASP C CA 1
ATOM 11439 C C . ASP C 1 457 ? 26.622 104.372 9.982 1.00 24.39 457 ASP C C 1
ATOM 11440 O O . ASP C 1 457 ? 26.313 105.235 10.812 1.00 18.91 457 ASP C O 1
ATOM 11445 N N . ASN C 1 458 ? 25.932 103.242 9.825 1.00 19.64 458 ASN C N 1
ATOM 11446 C CA . ASN C 1 458 ? 24.790 102.867 10.655 1.00 20.67 458 ASN C CA 1
ATOM 11447 C C . ASN C 1 458 ? 23.587 103.800 10.501 1.00 21.37 458 ASN C C 1
ATOM 11448 O O . ASN C 1 458 ? 22.636 103.716 11.289 1.00 18.58 458 ASN C O 1
ATOM 11453 N N . SER C 1 459 ? 23.590 104.693 9.522 1.00 21.60 459 SER C N 1
ATOM 11454 C CA . SER C 1 459 ? 22.363 105.417 9.233 1.00 21.69 459 SER C CA 1
ATOM 11455 C C . SER C 1 459 ? 21.418 104.531 8.413 1.00 20.48 459 SER C C 1
ATOM 11456 O O . SER C 1 459 ? 21.745 103.392 8.059 1.00 19.36 459 SER C O 1
ATOM 11459 N N . ASN C 1 460 ? 20.222 105.048 8.123 1.00 20.85 460 ASN C N 1
ATOM 11460 C CA . ASN C 1 460 ? 19.232 104.249 7.415 1.00 18.60 460 ASN C CA 1
ATOM 11461 C C . ASN C 1 460 ? 19.160 104.625 5.931 1.00 23.95 460 ASN C C 1
ATOM 11462 O O . ASN C 1 460 ? 19.632 105.682 5.497 1.00 21.25 460 ASN C O 1
ATOM 11467 N N . VAL C 1 461 ? 18.581 103.714 5.146 1.00 20.42 461 VAL C N 1
ATOM 11468 C CA . VAL C 1 461 ? 18.398 103.923 3.714 1.00 19.78 461 VAL C CA 1
ATOM 11469 C C . VAL C 1 461 ? 17.003 103.461 3.308 1.00 21.97 461 VAL C C 1
ATOM 11470 O O . VAL C 1 461 ? 16.382 102.617 3.959 1.00 20.82 461 VAL C O 1
ATOM 11474 N N . THR C 1 462 ? 16.516 104.038 2.212 1.00 23.72 462 THR C N 1
ATOM 11475 C CA . THR C 1 462 ? 15.315 103.580 1.526 1.00 26.02 462 THR C CA 1
ATOM 11476 C C . THR C 1 462 ? 15.741 102.619 0.424 1.00 22.06 462 THR C C 1
ATOM 11477 O O . THR C 1 462 ? 16.592 102.964 -0.399 1.00 24.54 462 THR C O 1
ATOM 11481 N N . LEU C 1 463 ? 15.167 101.417 0.401 1.00 22.96 463 LEU C N 1
ATOM 11482 C CA . LEU C 1 463 ? 15.527 100.444 -0.631 1.00 24.45 463 LEU C CA 1
ATOM 11483 C C . LEU C 1 463 ? 14.691 100.710 -1.878 1.00 23.05 463 LEU C C 1
ATOM 11484 O O . LEU C 1 463 ? 13.470 100.860 -1.791 1.00 23.25 463 LEU C O 1
ATOM 11489 N N . THR C 1 464 ? 15.356 100.801 -3.030 1.00 18.94 464 THR C N 1
ATOM 11490 C CA . THR C 1 464 ? 14.675 100.876 -4.316 1.00 19.99 464 THR C CA 1
ATOM 11491 C C . THR C 1 464 ? 14.536 99.481 -4.903 1.00 21.63 464 THR C C 1
ATOM 11492 O O . THR C 1 464 ? 15.537 98.767 -5.035 1.00 16.92 464 THR C O 1
ATOM 11496 N N . THR C 1 465 ? 13.317 99.112 -5.302 1.00 17.92 465 THR C N 1
ATOM 11497 C CA . THR C 1 465 ? 13.133 97.858 -6.031 1.00 19.06 465 THR C CA 1
ATOM 11498 C C . THR C 1 465 ? 13.520 98.043 -7.493 1.00 17.80 465 THR C C 1
ATOM 11499 O O . THR C 1 465 ? 12.922 98.862 -8.190 1.00 20.08 465 THR C O 1
ATOM 11503 N N . LEU C 1 466 ? 14.503 97.264 -7.961 1.00 14.85 466 LEU C N 1
ATOM 11504 C CA . LEU C 1 466 ? 15.039 97.364 -9.318 1.00 16.66 466 LEU C CA 1
ATOM 11505 C C . LEU C 1 466 ? 14.418 96.368 -10.288 1.00 19.19 466 LEU C C 1
ATOM 11506 O O . LEU C 1 466 ? 14.342 96.643 -11.490 1.00 15.39 466 LEU C O 1
ATOM 11511 N N . LEU C 1 467 ? 13.944 95.232 -9.792 1.00 16.92 467 LEU C N 1
ATOM 11512 C CA . LEU C 1 467 ? 13.509 94.141 -10.644 1.00 15.55 467 LEU C CA 1
ATOM 11513 C C . LEU C 1 467 ? 12.719 93.157 -9.800 1.00 17.66 467 LEU C C 1
ATOM 11514 O O . LEU C 1 467 ? 13.121 92.834 -8.671 1.00 15.76 467 LEU C O 1
ATOM 11519 N N . ASN C 1 468 ? 11.621 92.663 -10.364 1.00 15.28 468 ASN C N 1
ATOM 11520 C CA . ASN C 1 468 ? 10.819 91.603 -9.772 1.00 18.23 468 ASN C CA 1
ATOM 11521 C C . ASN C 1 468 ? 10.684 90.468 -10.770 1.00 18.62 468 ASN C C 1
ATOM 11522 O O . ASN C 1 468 ? 10.404 90.701 -11.956 1.00 18.97 468 ASN C O 1
ATOM 11527 N N . VAL C 1 469 ? 10.851 89.244 -10.300 1.00 15.78 469 VAL C N 1
ATOM 11528 C CA . VAL C 1 469 ? 10.625 88.058 -11.121 1.00 18.14 469 VAL C CA 1
ATOM 11529 C C . VAL C 1 469 ? 9.437 87.327 -10.512 1.00 18.38 469 VAL C C 1
ATOM 11530 O O . VAL C 1 469 ? 9.512 86.860 -9.372 1.00 16.33 469 VAL C O 1
ATOM 11534 N N . THR C 1 470 ? 8.321 87.269 -11.243 1.00 16.99 470 THR C N 1
ATOM 11535 C CA . THR C 1 470 ? 7.069 86.714 -10.732 1.00 15.52 470 THR C CA 1
ATOM 11536 C C . THR C 1 470 ? 6.496 85.709 -11.733 1.00 20.59 470 THR C C 1
ATOM 11537 O O . THR C 1 470 ? 7.013 85.528 -12.836 1.00 16.95 470 THR C O 1
ATOM 11541 N N . LEU C 1 471 ? 5.389 85.072 -11.342 1.00 20.62 471 LEU C N 1
ATOM 11542 C CA . LEU C 1 471 ? 4.752 84.064 -12.181 1.00 22.02 471 LEU C CA 1
ATOM 11543 C C . LEU C 1 471 ? 4.253 84.612 -13.513 1.00 22.57 471 LEU C C 1
ATOM 11544 O O . LEU C 1 471 ? 4.153 83.842 -14.472 1.00 22.42 471 LEU C O 1
ATOM 11549 N N . ASP C 1 472 ? 3.933 85.902 -13.617 1.00 16.58 472 ASP C N 1
ATOM 11550 C CA . ASP C 1 472 ? 3.401 86.396 -14.880 1.00 24.00 472 ASP C CA 1
ATOM 11551 C C . ASP C 1 472 ? 4.302 87.413 -15.563 1.00 26.34 472 ASP C C 1
ATOM 11552 O O . ASP C 1 472 ? 3.887 87.989 -16.579 1.00 22.83 472 ASP C O 1
ATOM 11557 N N . GLY C 1 473 ? 5.529 87.624 -15.068 1.00 18.70 473 GLY C N 1
ATOM 11558 C CA . GLY C 1 473 ? 6.425 88.524 -15.762 1.00 19.00 473 GLY C CA 1
ATOM 11559 C C . GLY C 1 473 ? 7.788 88.732 -15.148 1.00 18.78 473 GLY C C 1
ATOM 11560 O O . GLY C 1 473 ? 7.964 88.575 -13.931 1.00 18.92 473 GLY C O 1
ATOM 11561 N N . ILE C 1 474 ? 8.765 89.058 -16.000 1.00 18.47 474 ILE C N 1
ATOM 11562 C CA . ILE C 1 474 ? 10.026 89.659 -15.582 1.00 17.76 474 ILE C CA 1
ATOM 11563 C C . ILE C 1 474 ? 9.795 91.162 -15.617 1.00 20.48 474 ILE C C 1
ATOM 11564 O O . ILE C 1 474 ? 9.485 91.714 -16.677 1.00 20.55 474 ILE C O 1
ATOM 11569 N N . LYS C 1 475 ? 9.926 91.836 -14.472 1.00 16.10 475 LYS C N 1
ATOM 11570 C CA . LYS C 1 475 ? 9.410 93.197 -14.326 1.00 16.34 475 LYS C CA 1
ATOM 11571 C C . LYS C 1 475 ? 10.522 94.178 -13.972 1.00 14.61 475 LYS C C 1
ATOM 11572 O O . LYS C 1 475 ? 10.695 94.532 -12.798 1.00 17.41 475 LYS C O 1
ATOM 11578 N N . PRO C 1 476 ? 11.265 94.681 -14.963 1.00 17.25 476 PRO C N 1
ATOM 11579 C CA . PRO C 1 476 ? 12.294 95.696 -14.696 1.00 17.48 476 PRO C CA 1
ATOM 11580 C C . PRO C 1 476 ? 11.697 97.032 -14.271 1.00 18.99 476 PRO C C 1
ATOM 11581 O O . PRO C 1 476 ? 10.772 97.547 -14.904 1.00 16.70 476 PRO C O 1
ATOM 11585 N N . LYS C 1 477 ? 12.246 97.607 -13.195 1.00 19.03 477 LYS C N 1
ATOM 11586 C CA . LYS C 1 477 ? 11.881 98.957 -12.780 1.00 17.43 477 LYS C CA 1
ATOM 11587 C C . LYS C 1 477 ? 12.867 99.995 -13.278 1.00 18.66 477 LYS C C 1
ATOM 11588 O O . LYS C 1 477 ? 12.658 101.195 -13.072 1.00 20.23 477 LYS C O 1
ATOM 11594 N N . VAL C 1 478 ? 13.957 99.544 -13.888 1.00 16.97 478 VAL C N 1
ATOM 11595 C CA . VAL C 1 478 ? 14.945 100.392 -14.540 1.00 16.96 478 VAL C CA 1
ATOM 11596 C C . VAL C 1 478 ? 15.115 99.835 -15.961 1.00 16.49 478 VAL C C 1
ATOM 11597 O O . VAL C 1 478 ? 14.654 98.726 -16.234 1.00 15.62 478 VAL C O 1
ATOM 11601 N N . PRO C 1 479 ? 15.746 100.585 -16.866 1.00 16.62 479 PRO C N 1
ATOM 11602 C CA . PRO C 1 479 ? 15.837 100.104 -18.259 1.00 18.67 479 PRO C CA 1
ATOM 11603 C C . PRO C 1 479 ? 16.674 98.846 -18.415 1.00 20.38 479 PRO C C 1
ATOM 11604 O O . PRO C 1 479 ? 17.490 98.473 -17.560 1.00 17.15 479 PRO C O 1
ATOM 11608 N N . ILE C 1 480 ? 16.472 98.190 -19.556 1.00 16.83 480 ILE C N 1
ATOM 11609 C CA . ILE C 1 480 ? 17.329 97.082 -19.965 1.00 17.20 480 ILE C CA 1
ATOM 11610 C C . ILE C 1 480 ? 18.437 97.669 -20.824 1.00 18.52 480 ILE C C 1
ATOM 11611 O O . ILE C 1 480 ? 18.172 98.187 -21.911 1.00 16.48 480 ILE C O 1
ATOM 11616 N N . THR C 1 481 ? 19.672 97.600 -20.328 1.00 15.58 481 THR C N 1
ATOM 11617 C CA . THR C 1 481 ? 20.823 98.233 -20.963 1.00 17.26 481 THR C CA 1
ATOM 11618 C C . THR C 1 481 ? 21.770 97.146 -21.466 1.00 20.07 481 THR C C 1
ATOM 11619 O O . THR C 1 481 ? 22.435 96.480 -20.664 1.00 21.19 481 THR C O 1
ATOM 11623 N N . PHE C 1 482 ? 21.847 97.001 -22.791 1.00 16.77 482 PHE C N 1
ATOM 11624 C CA . PHE C 1 482 ? 22.586 95.924 -23.448 1.00 18.72 482 PHE C CA 1
ATOM 11625 C C . PHE C 1 482 ? 24.076 96.236 -23.534 1.00 21.34 482 PHE C C 1
ATOM 11626 O O . PHE C 1 482 ? 24.468 97.374 -23.796 1.00 24.02 482 PHE C O 1
ATOM 11634 N N . THR C 1 483 ? 24.906 95.216 -23.324 1.00 19.73 483 THR C N 1
ATOM 11635 C CA . THR C 1 483 ? 26.300 95.337 -23.730 1.00 22.15 483 THR C CA 1
ATOM 11636 C C . THR C 1 483 ? 26.444 94.667 -25.081 1.00 21.54 483 THR C C 1
ATOM 11637 O O . THR C 1 483 ? 25.995 93.524 -25.229 1.00 23.56 483 THR C O 1
ATOM 11641 N N . PRO C 1 484 ? 27.027 95.325 -26.086 1.00 17.74 484 PRO C N 1
ATOM 11642 C CA . PRO C 1 484 ? 27.100 94.713 -27.419 1.00 20.10 484 PRO C CA 1
ATOM 11643 C C . PRO C 1 484 ? 27.816 93.360 -27.409 1.00 20.27 484 PRO C C 1
ATOM 11644 O O . PRO C 1 484 ? 28.807 93.159 -26.699 1.00 18.60 484 PRO C O 1
ATOM 11648 N N . VAL C 1 485 ? 27.306 92.440 -28.232 1.00 15.45 485 VAL C N 1
ATOM 11649 C CA . VAL C 1 485 ? 27.863 91.109 -28.436 1.00 19.36 485 VAL C CA 1
ATOM 11650 C C . VAL C 1 485 ? 27.912 90.836 -29.941 1.00 22.40 485 VAL C C 1
ATOM 11651 O O . VAL C 1 485 ? 27.292 91.544 -30.743 1.00 18.18 485 VAL C O 1
ATOM 11655 N N . THR C 1 486 ? 28.647 89.783 -30.324 1.00 21.83 486 THR C N 1
ATOM 11656 C CA . THR C 1 486 ? 28.681 89.366 -31.727 1.00 23.00 486 THR C CA 1
ATOM 11657 C C . THR C 1 486 ? 27.398 88.632 -32.110 1.00 22.80 486 THR C C 1
ATOM 11658 O O . THR C 1 486 ? 26.836 87.869 -31.320 1.00 23.62 486 THR C O 1
ATOM 11662 N N . ALA C 1 487 ? 26.961 88.825 -33.357 1.00 23.40 487 ALA C N 1
ATOM 11663 C CA . ALA C 1 487 ? 25.742 88.154 -33.812 1.00 21.98 487 ALA C CA 1
ATOM 11664 C C . ALA C 1 487 ? 25.888 86.631 -33.799 1.00 24.57 487 ALA C C 1
ATOM 11665 O O . ALA C 1 487 ? 24.947 85.916 -33.431 1.00 21.66 487 ALA C O 1
ATOM 11667 N N . SER C 1 488 ? 27.055 86.109 -34.199 1.00 25.90 488 SER C N 1
ATOM 11668 C CA . SER C 1 488 ? 27.221 84.657 -34.242 1.00 29.13 488 SER C CA 1
ATOM 11669 C C . SER C 1 488 ? 27.099 84.009 -32.861 1.00 28.75 488 SER C C 1
ATOM 11670 O O . SER C 1 488 ? 26.704 82.840 -32.764 1.00 32.72 488 SER C O 1
ATOM 11673 N N . SER C 1 489 ? 27.392 84.735 -31.790 1.00 24.10 489 SER C N 1
ATOM 11674 C CA . SER C 1 489 ? 27.241 84.153 -30.455 1.00 28.80 489 SER C CA 1
ATOM 11675 C C . SER C 1 489 ? 25.781 83.984 -30.024 1.00 28.89 489 SER C C 1
ATOM 11676 O O . SER C 1 489 ? 25.518 83.225 -29.083 1.00 32.51 489 SER C O 1
ATOM 11679 N N . THR C 1 490 ? 24.823 84.636 -30.690 1.00 24.59 490 THR C N 1
ATOM 11680 C CA . THR C 1 490 ? 23.450 84.684 -30.201 1.00 18.17 490 THR C CA 1
ATOM 11681 C C . THR C 1 490 ? 22.630 83.454 -30.579 1.00 22.65 490 THR C C 1
ATOM 11682 O O . THR C 1 490 ? 22.826 82.850 -31.632 1.00 22.28 490 THR C O 1
ATOM 11686 N N . LEU C 1 491 ? 21.681 83.103 -29.702 1.00 20.35 491 LEU C N 1
ATOM 11687 C CA . LEU C 1 491 ? 20.737 82.013 -29.928 1.00 22.01 491 LEU C CA 1
ATOM 11688 C C . LEU C 1 491 ? 19.539 82.492 -30.753 1.00 20.68 491 LEU C C 1
ATOM 11689 O O . LEU C 1 491 ? 19.295 83.689 -30.893 1.00 19.66 491 LEU C O 1
ATOM 11694 N N . ASN C 1 492 ? 18.770 81.531 -31.270 1.00 17.96 492 ASN C N 1
ATOM 11695 C CA . ASN C 1 492 ? 17.504 81.864 -31.907 1.00 21.82 492 ASN C CA 1
ATOM 11696 C C . ASN C 1 492 ? 16.593 82.585 -30.923 1.00 24.00 492 ASN C C 1
ATOM 11697 O O . ASN C 1 492 ? 16.593 82.302 -29.714 1.00 21.10 492 ASN C O 1
ATOM 11702 N N . ASN C 1 493 ? 15.812 83.531 -31.457 1.00 18.64 493 ASN C N 1
ATOM 11703 C CA . ASN C 1 493 ? 14.883 84.346 -30.668 1.00 20.69 493 ASN C CA 1
ATOM 11704 C C . ASN C 1 493 ? 15.620 85.229 -29.650 1.00 20.79 493 ASN C C 1
ATOM 11705 O O . ASN C 1 493 ? 15.191 85.371 -28.505 1.00 20.11 493 ASN C O 1
ATOM 11710 N N . SER C 1 494 ? 16.714 85.869 -30.075 1.00 20.20 494 SER C N 1
ATOM 11711 C CA . SER C 1 494 ? 17.542 86.681 -29.187 1.00 18.42 494 SER C CA 1
ATOM 11712 C C . SER C 1 494 ? 17.508 88.152 -29.572 1.00 19.18 494 SER C C 1
ATOM 11713 O O . SER C 1 494 ? 17.754 88.510 -30.725 1.00 19.11 494 SER C O 1
ATOM 11716 N N . LEU C 1 495 ? 17.251 88.997 -28.589 1.00 17.51 495 LEU C N 1
ATOM 11717 C CA . LEU C 1 495 ? 17.395 90.436 -28.707 1.00 15.13 495 LEU C CA 1
ATOM 11718 C C . LEU C 1 495 ? 18.747 90.834 -28.127 1.00 17.88 495 LEU C C 1
ATOM 11719 O O . LEU C 1 495 ? 19.072 90.429 -27.007 1.00 16.97 495 LEU C O 1
ATOM 11724 N N . PHE C 1 496 ? 19.521 91.630 -28.880 1.00 15.48 496 PHE C N 1
ATOM 11725 C CA . PHE C 1 496 ? 20.888 91.996 -28.523 1.00 17.67 496 PHE C CA 1
ATOM 11726 C C . PHE C 1 496 ? 21.296 93.229 -29.320 1.00 17.54 496 PHE C C 1
ATOM 11727 O O . PHE C 1 496 ? 20.655 93.587 -30.310 1.00 16.51 496 PHE C O 1
ATOM 11735 N N . VAL C 1 497 ? 22.357 93.895 -28.856 1.00 17.51 497 VAL C N 1
ATOM 11736 C CA . VAL C 1 497 ? 23.032 94.932 -29.634 1.00 17.31 497 VAL C CA 1
ATOM 11737 C C . VAL C 1 497 ? 24.269 94.306 -30.252 1.00 19.59 497 VAL C C 1
ATOM 11738 O O . VAL C 1 497 ? 25.092 93.703 -29.545 1.00 16.65 497 VAL C O 1
ATOM 11742 N N . ASP C 1 498 ? 24.383 94.443 -31.573 1.00 16.88 498 ASP C N 1
ATOM 11743 C CA . ASP C 1 498 ? 25.457 93.836 -32.363 1.00 17.51 498 ASP C CA 1
ATOM 11744 C C . ASP C 1 498 ? 26.721 94.660 -32.196 1.00 16.58 498 ASP C C 1
ATOM 11745 O O . ASP C 1 498 ? 26.714 95.869 -32.459 1.00 17.47 498 ASP C O 1
ATOM 11750 N N . SER C 1 499 ? 27.810 94.021 -31.762 1.00 17.63 499 SER C N 1
ATOM 11751 C CA . SER C 1 499 ? 29.048 94.772 -31.571 1.00 21.91 499 SER C CA 1
ATOM 11752 C C . SER C 1 499 ? 29.688 95.193 -32.890 1.00 21.50 499 SER C C 1
ATOM 11753 O O . SER C 1 499 ? 30.538 96.083 -32.884 1.00 22.41 499 SER C O 1
ATOM 11756 N N . ALA C 1 500 ? 29.296 94.581 -34.013 1.00 22.20 500 ALA C N 1
ATOM 11757 C CA . ALA C 1 500 ? 29.850 94.963 -35.316 1.00 27.93 500 ALA C CA 1
ATOM 11758 C C . ALA C 1 500 ? 29.455 96.387 -35.708 1.00 24.51 500 ALA C C 1
ATOM 11759 O O . ALA C 1 500 ? 30.273 97.148 -36.240 1.00 23.80 500 ALA C O 1
ATOM 11761 N N . ASP C 1 501 ? 28.202 96.763 -35.472 1.00 25.38 501 ASP C N 1
ATOM 11762 C CA . ASP C 1 501 ? 27.709 98.053 -35.925 1.00 27.96 501 ASP C CA 1
ATOM 11763 C C . ASP C 1 501 ? 26.927 98.792 -34.849 1.00 24.62 501 ASP C C 1
ATOM 11764 O O . ASP C 1 501 ? 26.397 99.876 -35.125 1.00 23.37 501 ASP C O 1
ATOM 11769 N N . ASN C 1 502 ? 26.835 98.232 -33.638 1.00 20.16 502 ASN C N 1
ATOM 11770 C CA . ASN C 1 502 ? 26.186 98.887 -32.507 1.00 20.89 502 ASN C CA 1
ATOM 11771 C C . ASN C 1 502 ? 24.705 99.142 -32.757 1.00 17.77 502 ASN C C 1
ATOM 11772 O O . ASN C 1 502 ? 24.135 100.112 -32.252 1.00 17.92 502 ASN C O 1
ATOM 11777 N N . LYS C 1 503 ? 24.053 98.248 -33.484 1.00 16.82 503 LYS C N 1
ATOM 11778 C CA . LYS C 1 503 ? 22.628 98.380 -33.753 1.00 22.13 503 LYS C CA 1
ATOM 11779 C C . LYS C 1 503 ? 21.854 97.333 -32.963 1.00 19.91 503 LYS C C 1
ATOM 11780 O O . LYS C 1 503 ? 22.320 96.200 -32.809 1.00 15.87 503 LYS C O 1
ATOM 11786 N N . LEU C 1 504 ? 20.670 97.720 -32.470 1.00 14.73 504 LEU C N 1
ATOM 11787 C CA . LEU C 1 504 ? 19.753 96.768 -31.846 1.00 16.16 504 LEU C CA 1
ATOM 11788 C C . LEU C 1 504 ? 19.210 95.784 -32.882 1.00 16.45 504 LEU C C 1
ATOM 11789 O O . LEU C 1 504 ? 18.637 96.183 -33.905 1.00 18.11 504 LEU C O 1
ATOM 11794 N N . LYS C 1 505 ? 19.373 94.492 -32.618 1.00 12.61 505 LYS C N 1
ATOM 11795 C CA . LYS C 1 505 ? 19.001 93.487 -33.600 1.00 14.80 505 LYS C CA 1
ATOM 11796 C C . LYS C 1 505 ? 18.261 92.362 -32.908 1.00 19.97 505 LYS C C 1
ATOM 11797 O O . LYS C 1 505 ? 18.321 92.222 -31.682 1.00 15.25 505 LYS C O 1
ATOM 11803 N N . PHE C 1 506 ? 17.532 91.579 -33.715 1.00 16.05 506 PHE C N 1
ATOM 11804 C CA . PHE C 1 506 ? 16.803 90.404 -33.247 1.00 18.20 506 PHE C CA 1
ATOM 11805 C C . PHE C 1 506 ? 17.143 89.239 -34.166 1.00 23.00 506 PHE C C 1
ATOM 11806 O O . PHE C 1 506 ? 16.960 89.337 -35.385 1.00 19.29 506 PHE C O 1
ATOM 11814 N N . LYS C 1 507 ? 17.637 88.142 -33.595 1.00 19.68 507 LYS C N 1
ATOM 11815 C CA . LYS C 1 507 ? 17.819 86.896 -34.341 1.00 21.61 507 LYS C CA 1
ATOM 11816 C C . LYS C 1 507 ? 16.568 86.049 -34.139 1.00 20.84 507 LYS C C 1
ATOM 11817 O O . LYS C 1 507 ? 16.287 85.635 -33.014 1.00 20.62 507 LYS C O 1
ATOM 11823 N N . ASP C 1 508 ? 15.788 85.816 -35.208 1.00 17.25 508 ASP C N 1
ATOM 11824 C CA . ASP C 1 508 ? 14.460 85.225 -35.039 1.00 23.47 508 ASP C CA 1
ATOM 11825 C C . ASP C 1 508 ? 14.565 83.711 -34.866 1.00 20.80 508 ASP C C 1
ATOM 11826 O O . ASP C 1 508 ? 15.654 83.146 -34.735 1.00 23.19 508 ASP C O 1
ATOM 11831 N N . ASN C 1 509 ? 13.418 83.040 -34.887 1.00 19.25 509 ASN C N 1
ATOM 11832 C CA . ASN C 1 509 ? 13.381 81.604 -34.619 1.00 25.17 509 ASN C CA 1
ATOM 11833 C C . ASN C 1 509 ? 14.126 80.788 -35.675 1.00 28.63 509 ASN C C 1
ATOM 11834 O O . ASN C 1 509 ? 14.555 79.663 -35.384 1.00 28.84 509 ASN C O 1
ATOM 11839 N N . THR C 1 510 ? 14.286 81.318 -36.886 1.00 26.29 510 THR C N 1
ATOM 11840 C CA . THR C 1 510 ? 15.007 80.634 -37.953 1.00 23.50 510 THR C CA 1
ATOM 11841 C C . THR C 1 510 ? 16.511 80.857 -37.896 1.00 27.75 510 THR C C 1
ATOM 11842 O O . THR C 1 510 ? 17.231 80.323 -38.744 1.00 23.57 510 THR C O 1
ATOM 11846 N N . GLY C 1 511 ? 17.008 81.654 -36.958 1.00 24.16 511 GLY C N 1
ATOM 11847 C CA . GLY C 1 511 ? 18.413 81.972 -36.957 1.00 22.66 511 GLY C CA 1
ATOM 11848 C C . GLY C 1 511 ? 18.820 83.167 -37.791 1.00 22.08 511 GLY C C 1
ATOM 11849 O O . GLY C 1 511 ? 20.011 83.459 -37.857 1.00 21.17 511 GLY C O 1
ATOM 11850 N N . THR C 1 512 ? 17.883 83.886 -38.408 1.00 21.48 512 THR C N 1
ATOM 11851 C CA . THR C 1 512 ? 18.232 85.047 -39.222 1.00 23.55 512 THR C CA 1
ATOM 11852 C C . THR C 1 512 ? 18.312 86.301 -38.359 1.00 19.63 512 THR C C 1
ATOM 11853 O O . THR C 1 512 ? 17.374 86.617 -37.623 1.00 22.50 512 THR C O 1
ATOM 11857 N N . VAL C 1 513 ? 19.431 87.008 -38.454 1.00 22.36 513 VAL C N 1
ATOM 11858 C CA . VAL C 1 513 ? 19.613 88.285 -37.775 1.00 22.51 513 VAL C CA 1
ATOM 11859 C C . VAL C 1 513 ? 18.885 89.383 -38.535 1.00 27.05 513 VAL C C 1
ATOM 11860 O O . VAL C 1 513 ? 19.144 89.610 -39.726 1.00 22.03 513 VAL C O 1
ATOM 11864 N N . LYS C 1 514 ? 17.984 90.081 -37.840 1.00 23.57 514 LYS C N 1
ATOM 11865 C CA . LYS C 1 514 ? 17.254 91.205 -38.409 1.00 24.50 514 LYS C CA 1
ATOM 11866 C C . LYS C 1 514 ? 17.472 92.446 -37.554 1.00 24.17 514 LYS C C 1
ATOM 11867 O O . LYS C 1 514 ? 17.744 92.351 -36.356 1.00 20.83 514 LYS C O 1
ATOM 11873 N N . ILE C 1 515 ? 17.357 93.610 -38.178 1.00 20.03 515 ILE C N 1
ATOM 11874 C CA . ILE C 1 515 ? 17.555 94.886 -37.503 1.00 21.23 515 ILE C CA 1
ATOM 11875 C C . ILE C 1 515 ? 16.219 95.365 -36.959 1.00 21.93 515 ILE C C 1
ATOM 11876 O O . ILE C 1 515 ? 15.199 95.293 -37.653 1.00 18.78 515 ILE C O 1
ATOM 11881 N N . VAL C 1 516 ? 16.203 95.827 -35.710 1.00 16.38 516 VAL C N 1
ATOM 11882 C CA . VAL C 1 516 ? 14.978 96.395 -35.158 1.00 17.31 516 VAL C CA 1
ATOM 11883 C C . VAL C 1 516 ? 14.808 97.800 -35.730 1.00 21.10 516 VAL C C 1
ATOM 11884 O O . VAL C 1 516 ? 15.666 98.667 -35.543 1.00 22.38 516 VAL C O 1
ATOM 11888 N N . THR C 1 517 ? 13.699 98.023 -36.436 1.00 17.82 517 THR C N 1
ATOM 11889 C CA . THR C 1 517 ? 13.428 99.326 -37.025 1.00 20.12 517 THR C CA 1
ATOM 11890 C C . THR C 1 517 ? 13.200 100.389 -35.952 1.00 19.13 517 THR C C 1
ATOM 11891 O O . THR C 1 517 ? 12.330 100.249 -35.094 1.00 19.49 517 THR C O 1
ATOM 11895 N N . LEU C 1 518 ? 13.965 101.468 -36.023 1.00 21.06 518 LEU C N 1
ATOM 11896 C CA . LEU C 1 518 ? 13.844 102.588 -35.105 1.00 25.61 518 LEU C CA 1
ATOM 11897 C C . LEU C 1 518 ? 13.435 103.833 -35.872 1.00 26.39 518 LEU C C 1
ATOM 11898 O O . LEU C 1 518 ? 13.945 104.091 -36.967 1.00 22.82 518 LEU C O 1
ATOM 11903 N N . THR C 1 519 ? 12.533 104.609 -35.290 1.00 27.46 519 THR C N 1
ATOM 11904 C CA . THR C 1 519 ? 12.217 105.919 -35.838 1.00 33.61 519 THR C CA 1
ATOM 11905 C C . THR C 1 519 ? 12.728 107.061 -34.947 1.00 39.23 519 THR C C 1
ATOM 11906 O O . THR C 1 519 ? 12.574 107.053 -33.705 1.00 32.12 519 THR C O 1
#

Nearest PDB structures (foldseek):
  7chu-assembly1_B  TM=8.985E-01  e=5.467E-90  Geobacillus virus E2
  5lw3-assembly1_A  TM=6.572E-01  e=1.336E-09  Azotobacter vinelandii
  8jaz-assembly2_B  TM=4.784E-01  e=1.465E-09  Azotobacter chroococcum NCIMB 8003
  5w6f-assembly1_C  TM=3.784E-01  e=2.383E-07  Kuttervirus CBA120
  1ee6-assembly1_A  TM=3.165E-01  e=5.427E+00  Bacillus sp. KSM-P15

Organism: NCBI:txid447909

Foldseek 3Di:
DADEDEEAAAPVVVCVVPVPDDARYKYAHANHVQQHQFMWGCHPHDTHTDDGDDPVCVVVVVVVVVVVPVQEQELVVQPFPQAQPDASAVSLLVSLVPFDAAFDPRPPGEHEYEYEFGEHEHEDARERAGAHYEYEYPAQDRAEYEYPYAPQEENYEYAHPDNVGAHEAYEYEGYEYADCLHNYAHYEEERYEHYEYYHYEFANHAAESYEAECYEQHEHEAYEFEQYYAQVVPGERYEAEDAQPEGYANYEYEQYEYEAYNAANEEAYDPRYDHGYEHYEYAAYEQYFNDPPDVVPPTHQYENYEARGEHYEYHQYEEEHEAYANYEHDYEQYEAENYEYEAYQAAVYEQDDAYEAYEAEAYEYDHHHDPAYNYHQYDYWYWYAYDYPQFFFHTDIRQWTFGQDVNWGKTKGQWDDHPNFIWRAQQQAKIKMWTAHPDQVAHIWIWIGGRRNDGRDTTDIDTAWGDGPVDTGGPDDDDADADDLVVDDAQDWHQHPVPRFTWHLHNVRDIGGDDDD/DADEDQEEAEPVCCCVVCVDDDARYKYAHANHPPQHQWMWGQHPNDTHTDDGDDDRVVNVVSNVVVVVCVQEQELVVQPFDLAQPDASAVSLLVSLVVWDAAFDPRPPGEHEYEYEFHEHEHEDARERAGAHYEYEYPAQDRAEYEYPYAPQEENYEYAHPDNVTAHEAYEYEGYEYADCLHNYEHYEEERYEHYEYEHYEFANHAAASYEAEQYEQHEHEAYEFEQYYDAVVPGERYEAEDAAPEGYANYEYELYEYEAYQAANEEAYDPNYDHGYEHYEHENYEQYFNDPPDVVPVTHQYANYEARGEHYEYYLYEEEHHAYANYEHDEEQYEAENYEYEAYQAAVYEQDDAYEAYEHEAYEYDHHHPPAYNYHQYPYWYWYAYDYPQAFFHTDINQWTFGQDPQWGKTKGQWDDHPNFIWRAQLQAKIKIWTAHPDQVAHIWIWIFGRRNDGGDTTDIDTAWGDGPVDTGGPDDDDADADDLVPDDAQDWHQHPVPRFTWHQHPVRDIDGDDDD/DADEDEEAAAPVCCCVVPVDDDANYKYFHANHPLRHLWMWGQDPNDTHTDLPPCPDVSVVVNVVVVVVCQQEQELVVQPFPLAQPDASAVSQLVSLVVFDAAFDPRPPGEHEYEYEFHEHEHEDARERAGAHYEYEYPAQDRAEYEYPYAPQEENYEYAHPDNVTAHEAYEYEGYEYADCLHNYEHYEEERYEHYEYYQHEFANHAAERYEAEQYEQHEHEAYEFEQYYHAVVPGERYEAEDAAPEGYANYEYELYEYEAYNAANEEAHQPNYDHGYEHYEYEAYEQYFNDPPDVVPPTDQYANYEALGEHYEYYQYEEEDHAYANYEHDEEQYEAENYEYEAYQAAVYEQDDAYEQYEHENYEYDHHHPPAYNYHLYPYWYWYAYDYPQFFFHTDIRQWTFGQDPQWGKTKGQWDDHPNFIWGQQQQAKIKMWTAHDDQVAHIWIWIFGRNNDGGDTTDIDTQWGDGPVDTDGPDDDDADADDLVVDDAQDWHQHPVVRFTWGQHNVRDIGGDDDD